Protein 3OX4 (pdb70)

Structure (mmCIF, N/CA/C/O backbone):
data_3OX4
#
_entry.id   3OX4
#
_cell.length_a   60.514
_cell.length_b   86.965
_cell.length_c   124.475
_cell.angle_alpha   90.00
_cell.angle_beta   94.83
_cell.angle_gamma   90.00
#
_symmetry.space_group_name_H-M   'P 1 21 1'
#
loop_
_entity.id
_entity.type
_entity.pdbx_description
1 polymer 'Alcohol dehydrogenase 2'
2 non-polymer NICOTINAMIDE-ADENINE-DINUCLEOTIDE
3 non-polymer 'FE (II) ION'
4 water water
#
loop_
_atom_site.group_PDB
_atom_site.id
_atom_site.type_symbol
_atom_site.label_atom_id
_atom_site.label_alt_id
_atom_site.label_comp_id
_atom_site.label_asym_id
_atom_site.label_entity_id
_atom_site.label_seq_id
_atom_site.pdbx_PDB_ins_code
_atom_site.Cartn_x
_atom_site.Cartn_y
_atom_site.Cartn_z
_atom_site.occupancy
_atom_site.B_iso_or_equiv
_atom_site.auth_seq_id
_atom_site.auth_comp_id
_atom_site.auth_asym_id
_atom_site.auth_atom_id
_atom_site.pdbx_PDB_model_num
ATOM 1 N N . ALA A 1 2 ? 35.910 -21.827 41.703 1.00 45.81 2 ALA A N 1
ATOM 2 C CA . ALA A 1 2 ? 36.245 -23.259 41.956 1.00 46.99 2 ALA A CA 1
ATOM 3 C C . ALA A 1 2 ? 35.212 -23.874 42.889 1.00 45.44 2 ALA A C 1
ATOM 4 O O . ALA A 1 2 ? 35.560 -24.509 43.883 1.00 45.04 2 ALA A O 1
ATOM 6 N N . SER A 1 3 ? 33.937 -23.694 42.552 1.00 43.05 3 SER A N 1
ATOM 7 C CA . SER A 1 3 ? 32.856 -24.209 43.376 1.00 36.85 3 SER A CA 1
ATOM 8 C C . SER A 1 3 ? 33.090 -23.665 44.773 1.00 33.06 3 SER A C 1
ATOM 9 O O . SER A 1 3 ? 33.514 -24.381 45.683 1.00 32.94 3 SER A O 1
ATOM 12 N N . SER A 1 4 ? 32.838 -22.378 44.927 1.00 23.85 4 SER A N 1
ATOM 13 C CA . SER A 1 4 ? 33.021 -21.722 46.208 1.00 19.84 4 SER A CA 1
ATOM 14 C C . SER A 1 4 ? 31.856 -20.765 46.401 1.00 17.47 4 SER A C 1
ATOM 15 O O . SER A 1 4 ? 31.059 -20.543 45.479 1.00 14.81 4 SER A O 1
ATOM 18 N N . THR A 1 5 ? 31.762 -20.199 47.600 1.00 16.74 5 THR A N 1
ATOM 19 C CA . THR A 1 5 ? 30.699 -19.261 47.916 1.00 14.56 5 THR A CA 1
ATOM 20 C C . THR A 1 5 ? 31.277 -18.123 48.742 1.00 14.25 5 THR A C 1
ATOM 21 O O . THR A 1 5 ? 32.017 -18.357 49.695 1.00 12.46 5 THR A O 1
ATOM 25 N N . PHE A 1 6 ? 30.947 -16.894 48.367 1.00 13.37 6 PHE A N 1
ATOM 26 C CA . PHE A 1 6 ? 31.422 -15.726 49.097 1.00 14.08 6 PHE A CA 1
ATOM 27 C C . PHE A 1 6 ? 30.244 -15.120 49.865 1.00 12.54 6 PHE A C 1
ATOM 28 O O . PHE A 1 6 ? 29.291 -14.614 49.266 1.00 11.27 6 PHE A O 1
ATOM 36 N N . TYR A 1 7 ? 30.324 -15.191 51.194 1.00 13.52 7 TYR A N 1
ATOM 37 C CA . TYR A 1 7 ? 29.295 -14.681 52.102 1.00 11.35 7 TYR A CA 1
ATOM 38 C C . TYR A 1 7 ? 29.736 -13.344 52.704 1.00 11.58 7 TYR A C 1
ATOM 39 O O . TYR A 1 7 ? 30.917 -13.156 52.990 1.00 7.97 7 TYR A O 1
ATOM 48 N N . ILE A 1 8 ? 28.791 -12.433 52.926 1.00 10.95 8 ILE A N 1
ATOM 49 C CA . ILE A 1 8 ? 29.121 -11.112 53.474 1.00 10.85 8 ILE A CA 1
ATOM 50 C C . ILE A 1 8 ? 27.812 -10.324 53.604 1.00 10.95 8 ILE A C 1
ATOM 51 O O . ILE A 1 8 ? 26.858 -10.604 52.881 1.00 10.84 8 ILE A O 1
ATOM 56 N N . PRO A 1 9 ? 27.737 -9.349 54.532 1.00 9.18 9 PRO A N 1
ATOM 57 C CA . PRO A 1 9 ? 26.493 -8.573 54.673 1.00 10.98 9 PRO A CA 1
ATOM 58 C C . PRO A 1 9 ? 26.211 -7.754 53.411 1.00 12.81 9 PRO A C 1
ATOM 59 O O . PRO A 1 9 ? 27.150 -7.343 52.719 1.00 11.02 9 PRO A O 1
ATOM 63 N N . PHE A 1 10 ? 24.924 -7.513 53.134 1.00 11.54 10 PHE A N 1
ATOM 64 C CA . PHE A 1 10 ? 24.485 -6.729 51.975 1.00 13.54 10 PHE A CA 1
ATOM 65 C C . PHE A 1 10 ? 24.998 -5.297 52.055 1.00 13.12 10 PHE A C 1
ATOM 66 O O . PHE A 1 10 ? 25.223 -4.660 51.034 1.00 12.20 10 PHE A O 1
ATOM 74 N N . VAL A 1 11 ? 25.120 -4.786 53.277 1.00 10.15 11 VAL A N 1
ATOM 75 C CA . VAL A 1 11 ? 25.554 -3.409 53.515 1.00 10.41 11 VAL A CA 1
ATOM 76 C C . VAL A 1 11 ? 26.574 -3.372 54.654 1.00 11.20 11 VAL A C 1
ATOM 77 O O . VAL A 1 11 ? 26.342 -3.921 55.726 1.00 12.64 11 VAL A O 1
ATOM 81 N N . ASN A 1 12 ? 27.703 -2.719 54.406 1.00 12.16 12 ASN A N 1
ATOM 82 C CA . ASN A 1 12 ? 28.774 -2.617 55.379 1.00 13.04 12 ASN A CA 1
ATOM 83 C C . ASN A 1 12 ? 29.248 -1.170 55.449 1.00 14.43 12 ASN A C 1
ATOM 84 O O . ASN A 1 12 ? 29.908 -0.680 54.530 1.00 11.64 12 ASN A O 1
ATOM 89 N N . GLU A 1 13 ? 28.882 -0.500 56.538 1.00 12.01 13 GLU A N 1
ATOM 90 C CA . GLU A 1 13 ? 29.233 0.894 56.770 1.00 14.86 13 GLU A CA 1
ATOM 91 C C . GLU A 1 13 ? 30.573 0.961 57.464 1.00 14.91 13 GLU A C 1
ATOM 92 O O . GLU A 1 13 ? 30.821 0.219 58.417 1.00 16.51 13 GLU A O 1
ATOM 98 N N . MET A 1 14 ? 31.434 1.860 56.999 1.00 16.87 14 MET A N 1
ATOM 99 C CA . MET A 1 14 ? 32.769 1.980 57.571 1.00 17.08 14 MET A CA 1
ATOM 100 C C . MET A 1 14 ? 33.299 3.402 57.619 1.00 18.20 14 MET A C 1
ATOM 101 O O . MET A 1 14 ? 32.858 4.275 56.871 1.00 16.63 14 MET A O 1
ATOM 106 N N . GLY A 1 15 ? 34.271 3.622 58.496 1.00 18.29 15 GLY A N 1
ATOM 107 C CA . GLY A 1 15 ? 34.873 4.937 58.593 1.00 20.25 15 GLY A CA 1
ATOM 108 C C . GLY A 1 15 ? 34.247 5.827 59.640 1.00 21.46 15 GLY A C 1
ATOM 109 O O . GLY A 1 15 ? 33.156 5.556 60.151 1.00 18.92 15 GLY A O 1
ATOM 110 N N . GLU A 1 16 ? 34.961 6.901 59.959 1.00 21.69 16 GLU A N 1
ATOM 111 C CA . GLU A 1 16 ? 34.515 7.865 60.945 1.00 25.51 16 GLU A CA 1
ATOM 112 C C . GLU A 1 16 ? 33.132 8.422 60.616 1.00 24.14 16 GLU A C 1
ATOM 113 O O . GLU A 1 16 ? 32.923 9.002 59.557 1.00 24.47 16 GLU A O 1
ATOM 119 N N . GLY A 1 17 ? 32.187 8.223 61.529 1.00 26.35 17 GLY A N 1
ATOM 120 C CA . GLY A 1 17 ? 30.837 8.721 61.327 1.00 27.25 17 GLY A CA 1
ATOM 121 C C . GLY A 1 17 ? 29.867 7.741 60.689 1.00 28.85 17 GLY A C 1
ATOM 122 O O . GLY A 1 17 ? 28.692 8.073 60.501 1.00 28.71 17 GLY A O 1
ATOM 123 N N . SER A 1 18 ? 30.336 6.535 60.365 1.00 28.54 18 SER A N 1
ATOM 124 C CA . SER A 1 18 ? 29.471 5.540 59.736 1.00 27.19 18 SER A CA 1
ATOM 125 C C . SER A 1 18 ? 28.357 5.052 60.665 1.00 27.29 18 SER A C 1
ATOM 126 O O . SER A 1 18 ? 27.299 4.619 60.201 1.00 26.34 18 SER A O 1
ATOM 129 N N . LEU A 1 19 ? 28.581 5.129 61.973 1.00 23.31 19 LEU A N 1
ATOM 130 C CA . LEU A 1 19 ? 27.560 4.695 62.924 1.00 23.46 19 LEU A CA 1
ATOM 131 C C . LEU A 1 19 ? 26.300 5.548 62.814 1.00 23.59 19 LEU A C 1
ATOM 132 O O . LEU A 1 19 ? 25.179 5.026 62.787 1.00 20.31 19 LEU A O 1
ATOM 137 N N . GLU A 1 20 ? 26.493 6.863 62.772 1.00 24.69 20 GLU A N 1
ATOM 138 C CA . GLU A 1 20 ? 25.377 7.797 62.663 1.00 27.02 20 GLU A CA 1
ATOM 139 C C . GLU A 1 20 ? 24.680 7.626 61.327 1.00 24.46 20 GLU A C 1
ATOM 140 O O . GLU A 1 20 ? 23.455 7.718 61.237 1.00 24.78 20 GLU A O 1
ATOM 146 N N . LYS A 1 21 ? 25.476 7.375 60.294 1.00 24.41 21 LYS A N 1
ATOM 147 C CA . LYS A 1 21 ? 24.968 7.179 58.945 1.00 21.64 21 LYS A CA 1
ATOM 148 C C . LYS A 1 21 ? 24.074 5.943 58.993 1.00 21.88 21 LYS A C 1
ATOM 149 O O . LYS A 1 21 ? 22.906 5.988 58.593 1.00 19.89 21 LYS A O 1
ATOM 155 N N . ALA A 1 22 ? 24.619 4.853 59.528 1.00 21.26 22 ALA A N 1
ATOM 156 C CA . ALA A 1 22 ? 23.888 3.595 59.653 1.00 20.48 22 ALA A CA 1
ATOM 157 C C . ALA A 1 22 ? 22.569 3.727 60.419 1.00 20.39 22 ALA A C 1
ATOM 158 O O . ALA A 1 22 ? 21.541 3.197 59.987 1.00 20.79 22 ALA A O 1
ATOM 160 N N . ILE A 1 23 ? 22.590 4.419 61.555 1.00 19.85 23 ILE A N 1
ATOM 161 C CA . ILE A 1 23 ? 21.374 4.597 62.355 1.00 20.72 23 ILE A CA 1
ATOM 162 C C . ILE A 1 23 ? 20.412 5.496 61.594 1.00 20.73 23 ILE A C 1
ATOM 163 O O . ILE A 1 23 ? 19.209 5.252 61.553 1.00 21.71 23 ILE A O 1
ATOM 168 N N . LYS A 1 24 ? 20.960 6.544 60.996 1.00 24.08 24 LYS A N 1
ATOM 169 C CA . LYS A 1 24 ? 20.169 7.487 60.222 1.00 28.15 24 LYS A CA 1
ATOM 170 C C . LYS A 1 24 ? 19.416 6.762 59.098 1.00 28.10 24 LYS A C 1
ATOM 171 O O . LYS A 1 24 ? 18.279 7.107 58.784 1.00 28.16 24 LYS A O 1
ATOM 177 N N . ASP A 1 25 ? 20.057 5.767 58.488 1.00 27.78 25 ASP A N 1
ATOM 178 C CA . ASP A 1 25 ? 19.429 5.010 57.408 1.00 27.41 25 ASP A CA 1
ATOM 179 C C . ASP A 1 25 ? 18.241 4.190 57.890 1.00 27.62 25 ASP A C 1
ATOM 180 O O . ASP A 1 25 ? 17.494 3.655 57.079 1.00 28.82 25 ASP A O 1
ATOM 185 N N . LEU A 1 26 ? 18.071 4.074 59.204 1.00 23.49 26 LEU A N 1
ATOM 186 C CA . LEU A 1 26 ? 16.952 3.303 59.747 1.00 26.72 26 LEU A CA 1
ATOM 187 C C . LEU A 1 26 ? 15.646 4.100 59.789 1.00 27.82 26 LEU A C 1
ATOM 188 O O . LEU A 1 26 ? 14.570 3.534 59.987 1.00 27.17 26 LEU A O 1
ATOM 193 N N . ASN A 1 27 ? 15.734 5.411 59.607 1.00 32.09 27 ASN A N 1
ATOM 194 C CA . ASN A 1 27 ? 14.532 6.229 59.645 1.00 37.36 27 ASN A CA 1
ATOM 195 C C . ASN A 1 27 ? 13.630 5.932 58.453 1.00 38.89 27 ASN A C 1
ATOM 196 O O . ASN A 1 27 ? 14.058 6.005 57.303 1.00 39.03 27 ASN A O 1
ATOM 201 N N . GLY A 1 28 ? 12.378 5.596 58.745 1.00 46.60 28 GLY A N 1
ATOM 202 C CA . GLY A 1 28 ? 11.426 5.276 57.697 1.00 49.49 28 GLY A CA 1
ATOM 203 C C . GLY A 1 28 ? 11.404 3.783 57.419 1.00 50.68 28 GLY A C 1
ATOM 204 O O . GLY A 1 28 ? 10.546 3.291 56.687 1.00 50.45 28 GLY A O 1
ATOM 205 N N . SER A 1 29 ? 12.351 3.065 58.018 1.00 53.19 29 SER A N 1
ATOM 206 C CA . SER A 1 29 ? 12.476 1.618 57.847 1.00 54.09 29 SER A CA 1
ATOM 207 C C . SER A 1 29 ? 11.285 0.845 58.406 1.00 54.46 29 SER A C 1
ATOM 208 O O . SER A 1 29 ? 10.993 -0.266 57.964 1.00 54.77 29 SER A O 1
ATOM 211 N N . GLY A 1 30 ? 10.610 1.422 59.391 1.00 53.42 30 GLY A N 1
ATOM 212 C CA . GLY A 1 30 ? 9.468 0.746 59.974 1.00 54.60 30 GLY A CA 1
ATOM 213 C C . GLY A 1 30 ? 9.788 0.042 61.279 1.00 55.37 30 GLY A C 1
ATOM 214 O O . GLY A 1 30 ? 8.961 -0.705 61.801 1.00 56.59 30 GLY A O 1
ATOM 215 N N . PHE A 1 31 ? 10.987 0.267 61.807 1.00 51.76 31 PHE A N 1
ATOM 216 C CA . PHE A 1 31 ? 11.382 -0.347 63.070 1.00 51.25 31 PHE A CA 1
ATOM 217 C C . PHE A 1 31 ? 10.992 0.573 64.218 1.00 51.46 31 PHE A C 1
ATOM 218 O O . PHE A 1 31 ? 11.203 1.783 64.149 1.00 51.92 31 PHE A O 1
ATOM 226 N N . LYS A 1 32 ? 10.426 -0.010 65.272 1.00 57.85 32 LYS A N 1
ATOM 227 C CA . LYS A 1 32 ? 9.989 0.752 66.438 1.00 57.31 32 LYS A CA 1
ATOM 228 C C . LYS A 1 32 ? 10.679 0.339 67.735 1.00 54.61 32 LYS A C 1
ATOM 229 O O . LYS A 1 32 ? 10.880 1.168 68.624 1.00 55.45 32 LYS A O 1
ATOM 235 N N . ASN A 1 33 ? 11.040 -0.935 67.849 1.00 42.68 33 ASN A N 1
ATOM 236 C CA . ASN A 1 33 ? 11.683 -1.421 69.066 1.00 39.98 33 ASN A CA 1
ATOM 237 C C . ASN A 1 33 ? 12.943 -2.250 68.826 1.00 37.30 33 ASN A C 1
ATOM 238 O O . ASN A 1 33 ? 12.879 -3.394 68.376 1.00 34.89 33 ASN A O 1
ATOM 243 N N . ALA A 1 34 ? 14.087 -1.663 69.154 1.00 36.10 34 ALA A N 1
ATOM 244 C CA . ALA A 1 34 ? 15.368 -2.326 68.976 1.00 34.51 34 ALA A CA 1
ATOM 245 C C . ALA A 1 34 ? 15.869 -3.006 70.242 1.00 33.09 34 ALA A C 1
ATOM 246 O O . ALA A 1 34 ? 15.660 -2.512 71.352 1.00 31.69 34 ALA A O 1
ATOM 248 N N . LEU A 1 35 ? 16.522 -4.150 70.062 1.00 31.01 35 LEU A N 1
ATOM 249 C CA . LEU A 1 35 ? 17.121 -4.875 71.173 1.00 28.82 35 LEU A CA 1
ATOM 250 C C . LEU A 1 35 ? 18.633 -4.689 71.040 1.00 28.17 35 LEU A C 1
ATOM 251 O O . LEU A 1 35 ? 19.257 -5.220 70.115 1.00 25.67 35 LEU A O 1
ATOM 256 N N . ILE A 1 36 ? 19.210 -3.912 71.950 1.00 26.73 36 ILE A N 1
ATOM 257 C CA . ILE A 1 36 ? 20.640 -3.668 71.945 1.00 25.87 36 ILE A CA 1
ATOM 258 C C . ILE A 1 36 ? 21.341 -4.729 72.783 1.00 27.26 36 ILE A C 1
ATOM 259 O O . ILE A 1 36 ? 21.265 -4.708 74.010 1.00 26.34 36 ILE A O 1
ATOM 264 N N . VAL A 1 37 ? 22.014 -5.658 72.110 1.00 24.72 37 VAL A N 1
ATOM 265 C CA . VAL A 1 37 ? 22.748 -6.721 72.782 1.00 25.96 37 VAL A CA 1
ATOM 266 C C . VAL A 1 37 ? 24.212 -6.322 72.878 1.00 27.11 37 VAL A C 1
ATOM 267 O O . VAL A 1 37 ? 24.877 -6.130 71.862 1.00 26.75 37 VAL A O 1
ATOM 271 N N . SER A 1 38 ? 24.707 -6.181 74.103 1.00 20.39 38 SER A N 1
ATOM 272 C CA . SER A 1 38 ? 26.099 -5.813 74.320 1.00 22.96 38 SER A CA 1
ATOM 273 C C . SER A 1 38 ? 26.601 -6.429 75.617 1.00 25.49 38 SER A C 1
ATOM 274 O O . SER A 1 38 ? 26.030 -7.399 76.119 1.00 24.98 38 SER A O 1
ATOM 277 N N . ASP A 1 39 ? 27.672 -5.860 76.155 1.00 32.67 39 ASP A N 1
ATOM 278 C CA . ASP A 1 39 ? 28.256 -6.352 77.394 1.00 36.94 39 ASP A CA 1
ATOM 279 C C . ASP A 1 39 ? 28.211 -5.284 78.478 1.00 38.88 39 ASP A C 1
ATOM 280 O O . ASP A 1 39 ? 27.770 -4.158 78.241 1.00 37.57 39 ASP A O 1
ATOM 285 N N . ALA A 1 40 ? 28.683 -5.651 79.665 1.00 51.15 40 ALA A N 1
ATOM 286 C CA . ALA A 1 40 ? 28.703 -4.750 80.810 1.00 53.30 40 ALA A CA 1
ATOM 287 C C . ALA A 1 40 ? 29.478 -3.467 80.539 1.00 54.24 40 ALA A C 1
ATOM 288 O O . ALA A 1 40 ? 28.969 -2.374 80.772 1.00 54.88 40 ALA A O 1
ATOM 290 N N . PHE A 1 41 ? 30.706 -3.601 80.047 1.00 49.71 41 PHE A N 1
ATOM 291 C CA . PHE A 1 41 ? 31.549 -2.441 79.765 1.00 51.76 41 PHE A CA 1
ATOM 292 C C . PHE A 1 41 ? 30.912 -1.445 78.796 1.00 50.89 41 PHE A C 1
ATOM 293 O O . PHE A 1 41 ? 30.843 -0.249 79.085 1.00 50.35 41 PHE A O 1
ATOM 301 N N . MET A 1 42 ? 30.461 -1.934 77.645 1.00 47.11 42 MET A N 1
ATOM 302 C CA . MET A 1 42 ? 29.840 -1.071 76.643 1.00 46.12 42 MET A CA 1
ATOM 303 C C . MET A 1 42 ? 28.712 -0.227 77.224 1.00 44.57 42 MET A C 1
ATOM 304 O O . MET A 1 42 ? 28.587 0.958 76.911 1.00 42.92 42 MET A O 1
ATOM 309 N N . ASN A 1 43 ? 27.897 -0.838 78.075 1.00 42.93 43 ASN A N 1
ATOM 310 C CA . ASN A 1 43 ? 26.781 -0.130 78.682 1.00 42.44 43 ASN A CA 1
ATOM 311 C C . ASN A 1 43 ? 27.263 0.830 79.766 1.00 42.83 43 ASN A C 1
ATOM 312 O O . ASN A 1 43 ? 26.703 1.909 79.949 1.00 42.47 43 ASN A O 1
ATOM 317 N N . LYS A 1 44 ? 28.318 0.431 80.467 1.00 48.59 44 LYS A N 1
ATOM 318 C CA . LYS A 1 44 ? 28.898 1.230 81.539 1.00 49.06 44 LYS A CA 1
ATOM 319 C C . LYS A 1 44 ? 29.537 2.517 81.022 1.00 47.73 44 LYS A C 1
ATOM 320 O O . LYS A 1 44 ? 29.284 3.597 81.547 1.00 47.68 44 LYS A O 1
ATOM 326 N N . SER A 1 45 ? 30.367 2.397 79.991 1.00 46.39 45 SER A N 1
ATOM 327 C CA . SER A 1 45 ? 31.051 3.552 79.423 1.00 45.17 45 SER A CA 1
ATOM 328 C C . SER A 1 45 ? 30.139 4.472 78.609 1.00 44.16 45 SER A C 1
ATOM 329 O O . SER A 1 45 ? 30.601 5.469 78.057 1.00 44.29 45 SER A O 1
ATOM 332 N N . GLY A 1 46 ? 28.854 4.130 78.525 1.00 41.13 46 GLY A N 1
ATOM 333 C CA . GLY A 1 46 ? 27.905 4.962 77.799 1.00 37.96 46 GLY A CA 1
ATOM 334 C C . GLY A 1 46 ? 27.749 4.758 76.300 1.00 36.28 46 GLY A C 1
ATOM 335 O O . GLY A 1 46 ? 27.010 5.501 75.649 1.00 34.72 46 GLY A O 1
ATOM 336 N N . VAL A 1 47 ? 28.430 3.766 75.738 1.00 35.56 47 VAL A N 1
ATOM 337 C CA . VAL A 1 47 ? 28.326 3.510 74.304 1.00 32.91 47 VAL A CA 1
ATOM 338 C C . VAL A 1 47 ? 26.904 3.102 73.943 1.00 32.04 47 VAL A C 1
ATOM 339 O O . VAL A 1 47 ? 26.392 3.464 72.884 1.00 32.03 47 VAL A O 1
ATOM 343 N N . VAL A 1 48 ? 26.267 2.346 74.828 1.00 33.15 48 VAL A N 1
ATOM 344 C CA . VAL A 1 48 ? 24.898 1.908 74.598 1.00 34.11 48 VAL A CA 1
ATOM 345 C C . VAL A 1 48 ? 23.974 3.122 74.555 1.00 36.51 48 VAL A C 1
ATOM 346 O O . VAL A 1 48 ? 23.145 3.245 73.653 1.00 36.87 48 VAL A O 1
ATOM 350 N N . LYS A 1 49 ? 24.125 4.018 75.530 1.00 40.20 49 LYS A N 1
ATOM 351 C CA . LYS A 1 49 ? 23.304 5.225 75.598 1.00 42.15 49 LYS A CA 1
ATOM 352 C C . LYS A 1 49 ? 23.400 5.960 74.273 1.00 39.98 49 LYS A C 1
ATOM 353 O O . LYS A 1 49 ? 22.391 6.331 73.676 1.00 40.46 49 LYS A O 1
ATOM 359 N N . GLN A 1 50 ? 24.635 6.170 73.835 1.00 32.20 50 GLN A N 1
ATOM 360 C CA . GLN A 1 50 ? 24.925 6.860 72.588 1.00 32.23 50 GLN A CA 1
ATOM 361 C C . GLN A 1 50 ? 24.048 6.312 71.461 1.00 31.43 50 GLN A C 1
ATOM 362 O O . GLN A 1 50 ? 23.378 7.066 70.757 1.00 31.38 50 GLN A O 1
ATOM 368 N N . VAL A 1 51 ? 24.057 4.991 71.309 1.00 33.55 51 VAL A N 1
ATOM 369 C CA . VAL A 1 51 ? 23.270 4.317 70.281 1.00 32.17 51 VAL A CA 1
ATOM 370 C C . VAL A 1 51 ? 21.775 4.526 70.495 1.00 32.60 51 VAL A C 1
ATOM 371 O O . VAL A 1 51 ? 21.042 4.854 69.557 1.00 29.51 51 VAL A O 1
ATOM 375 N N . ALA A 1 52 ? 21.328 4.326 71.733 1.00 30.33 52 ALA A N 1
ATOM 376 C CA . ALA A 1 52 ? 19.918 4.480 72.074 1.00 30.69 52 ALA A CA 1
ATOM 377 C C . ALA A 1 52 ? 19.401 5.871 71.722 1.00 30.73 52 ALA A C 1
ATOM 378 O O . ALA A 1 52 ? 18.271 6.019 71.252 1.00 28.66 52 ALA A O 1
ATOM 380 N N . ASP A 1 53 ? 20.226 6.888 71.947 1.00 40.32 53 ASP A N 1
ATOM 381 C CA . ASP A 1 53 ? 19.816 8.259 71.650 1.00 42.35 53 ASP A CA 1
ATOM 382 C C . ASP A 1 53 ? 19.738 8.508 70.147 1.00 41.90 53 ASP A C 1
ATOM 383 O O . ASP A 1 53 ? 18.761 9.088 69.656 1.00 40.91 53 ASP A O 1
ATOM 388 N N . LEU A 1 54 ? 20.766 8.078 69.418 1.00 32.43 54 LEU A N 1
ATOM 389 C CA . LEU A 1 54 ? 20.771 8.254 67.972 1.00 31.99 54 LEU A CA 1
ATOM 390 C C . LEU A 1 54 ? 19.528 7.572 67.428 1.00 31.00 54 LEU A C 1
ATOM 391 O O . LEU A 1 54 ? 18.892 8.061 66.497 1.00 31.55 54 LEU A O 1
ATOM 396 N N . LEU A 1 55 ? 19.183 6.445 68.038 1.00 27.43 55 LEU A N 1
ATOM 397 C CA . LEU A 1 55 ? 18.020 5.666 67.642 1.00 28.58 55 LEU A CA 1
ATOM 398 C C . LEU A 1 55 ? 16.731 6.443 67.935 1.00 31.13 55 LEU A C 1
ATOM 399 O O . LEU A 1 55 ? 15.807 6.475 67.118 1.00 28.90 55 LEU A O 1
ATOM 404 N N . LYS A 1 56 ? 16.679 7.072 69.106 1.00 40.11 56 LYS A N 1
ATOM 405 C CA . LYS A 1 56 ? 15.510 7.845 69.508 1.00 41.51 56 LYS A CA 1
ATOM 406 C C . LYS A 1 56 ? 15.294 8.980 68.511 1.00 40.11 56 LYS A C 1
ATOM 407 O O . LYS A 1 56 ? 14.170 9.244 68.089 1.00 40.39 56 LYS A O 1
ATOM 413 N N . ALA A 1 57 ? 16.380 9.645 68.132 1.00 35.50 57 ALA A N 1
ATOM 414 C CA . ALA A 1 57 ? 16.298 10.743 67.178 1.00 36.12 57 ALA A CA 1
ATOM 415 C C . ALA A 1 57 ? 15.740 10.260 65.841 1.00 36.23 57 ALA A C 1
ATOM 416 O O . ALA A 1 57 ? 15.462 11.065 64.955 1.00 37.70 57 ALA A O 1
ATOM 418 N N . GLN A 1 58 ? 15.581 8.945 65.697 1.00 38.56 58 GLN A N 1
ATOM 419 C CA . GLN A 1 58 ? 15.042 8.365 64.467 1.00 38.08 58 GLN A CA 1
ATOM 420 C C . GLN A 1 58 ? 13.678 7.730 64.722 1.00 38.06 58 GLN A C 1
ATOM 421 O O . GLN A 1 58 ? 13.174 6.958 63.902 1.00 36.95 58 GLN A O 1
ATOM 427 N N . GLY A 1 59 ? 13.089 8.064 65.868 1.00 37.80 59 GLY A N 1
ATOM 428 C CA . GLY A 1 59 ? 11.783 7.534 66.221 1.00 36.60 59 GLY A CA 1
ATOM 429 C C . GLY A 1 59 ? 11.791 6.052 66.539 1.00 35.89 59 GLY A C 1
ATOM 430 O O . GLY A 1 59 ? 10.772 5.375 66.410 1.00 35.36 59 GLY A O 1
ATOM 431 N N . ILE A 1 60 ? 12.944 5.544 66.955 1.00 32.58 60 ILE A N 1
ATOM 432 C CA . ILE A 1 60 ? 13.075 4.134 67.294 1.00 32.27 60 ILE A CA 1
ATOM 433 C C . ILE A 1 60 ? 13.465 3.993 68.762 1.00 32.23 60 ILE A C 1
ATOM 434 O O . ILE A 1 60 ? 14.433 4.599 69.216 1.00 32.19 60 ILE A O 1
ATOM 439 N N . ASN A 1 61 ? 12.693 3.211 69.508 1.00 36.74 61 ASN A N 1
ATOM 440 C CA . ASN A 1 61 ? 12.986 2.984 70.918 1.00 39.23 61 ASN A CA 1
ATOM 441 C C . ASN A 1 61 ? 13.846 1.736 71.049 1.00 38.36 61 ASN A C 1
ATOM 442 O O . ASN A 1 61 ? 13.938 0.943 70.113 1.00 38.44 61 ASN A O 1
ATOM 447 N N . SER A 1 62 ? 14.477 1.554 72.204 1.00 38.39 62 SER A N 1
ATOM 448 C CA . SER A 1 62 ? 15.328 0.385 72.396 1.00 38.23 62 SER A CA 1
ATOM 449 C C . SER A 1 62 ? 15.301 -0.205 73.800 1.00 38.46 62 SER A C 1
ATOM 450 O O . SER A 1 62 ? 14.988 0.478 74.776 1.00 38.46 62 SER A O 1
ATOM 453 N N . ALA A 1 63 ? 15.634 -1.491 73.872 1.00 38.37 63 ALA A N 1
ATOM 454 C CA . ALA A 1 63 ? 15.711 -2.236 75.122 1.00 39.51 63 ALA A CA 1
ATOM 455 C C . ALA A 1 63 ? 17.147 -2.753 75.157 1.00 40.02 63 ALA A C 1
ATOM 456 O O . ALA A 1 63 ? 17.695 -3.120 74.120 1.00 39.30 63 ALA A O 1
ATOM 458 N N . VAL A 1 64 ? 17.755 -2.789 76.337 1.00 37.65 64 VAL A N 1
ATOM 459 C CA . VAL A 1 64 ? 19.139 -3.229 76.449 1.00 37.21 64 VAL A CA 1
ATOM 460 C C . VAL A 1 64 ? 19.396 -4.515 77.233 1.00 37.04 64 VAL A C 1
ATOM 461 O O . VAL A 1 64 ? 18.804 -4.750 78.286 1.00 36.11 64 VAL A O 1
ATOM 465 N N . TYR A 1 65 ? 20.287 -5.343 76.693 1.00 35.34 65 TYR A N 1
ATOM 466 C CA . TYR A 1 65 ? 20.712 -6.581 77.338 1.00 34.41 65 TYR A CA 1
ATOM 467 C C . TYR A 1 65 ? 22.234 -6.551 77.334 1.00 34.63 65 TYR A C 1
ATOM 468 O O . TYR A 1 65 ? 22.863 -6.765 76.301 1.00 32.26 65 TYR A O 1
ATOM 477 N N . ASP A 1 66 ? 22.815 -6.276 78.494 1.00 33.82 66 ASP A N 1
ATOM 478 C CA . ASP A 1 66 ? 24.260 -6.188 78.633 1.00 35.65 66 ASP A CA 1
ATOM 479 C C . ASP A 1 66 ? 24.833 -7.360 79.430 1.00 36.56 66 ASP A C 1
ATOM 480 O O . ASP A 1 66 ? 25.890 -7.239 80.053 1.00 37.07 66 ASP A O 1
ATOM 485 N N . GLY A 1 67 ? 24.141 -8.493 79.404 1.00 40.28 67 GLY A N 1
ATOM 486 C CA . GLY A 1 67 ? 24.606 -9.651 80.149 1.00 43.24 67 GLY A CA 1
ATOM 487 C C . GLY A 1 67 ? 25.538 -10.589 79.403 1.00 45.42 67 GLY A C 1
ATOM 488 O O . GLY A 1 67 ? 25.760 -11.718 79.844 1.00 44.32 67 GLY A O 1
ATOM 489 N N . VAL A 1 68 ? 26.089 -10.129 78.282 1.00 49.05 68 VAL A N 1
ATOM 490 C CA . VAL A 1 68 ? 27.000 -10.950 77.483 1.00 51.06 68 VAL A CA 1
ATOM 491 C C . VAL A 1 68 ? 28.404 -10.996 78.081 1.00 52.52 68 VAL A C 1
ATOM 492 O O . VAL A 1 68 ? 29.004 -9.961 78.374 1.00 52.61 68 VAL A O 1
ATOM 496 N N . MET A 1 69 ? 28.918 -12.207 78.260 1.00 52.84 69 MET A N 1
ATOM 497 C CA . MET A 1 69 ? 30.254 -12.409 78.804 1.00 56.00 69 MET A CA 1
ATOM 498 C C . MET A 1 69 ? 31.163 -12.873 77.676 1.00 56.94 69 MET A C 1
ATOM 499 O O . MET A 1 69 ? 30.691 -13.413 76.676 1.00 56.99 69 MET A O 1
ATOM 504 N N . PRO A 1 70 ? 32.481 -12.659 77.810 1.00 57.08 70 PRO A N 1
ATOM 505 C CA . PRO A 1 70 ? 33.377 -13.104 76.740 1.00 57.66 70 PRO A CA 1
ATOM 506 C C . PRO A 1 70 ? 33.069 -14.569 76.467 1.00 58.45 70 PRO A C 1
ATOM 507 O O . PRO A 1 70 ? 32.741 -15.312 77.392 1.00 58.37 70 PRO A O 1
ATOM 511 N N . ASN A 1 71 ? 33.154 -14.986 75.210 1.00 64.07 71 ASN A N 1
ATOM 512 C CA . ASN A 1 71 ? 32.854 -16.374 74.876 1.00 65.38 71 ASN A CA 1
ATOM 513 C C . ASN A 1 71 ? 31.403 -16.609 75.310 1.00 64.61 71 ASN A C 1
ATOM 514 O O . ASN A 1 71 ? 31.147 -17.240 76.336 1.00 65.23 71 ASN A O 1
ATOM 519 N N . PRO A 1 72 ? 30.437 -16.102 74.526 1.00 62.50 72 PRO A N 1
ATOM 520 C CA . PRO A 1 72 ? 28.998 -16.227 74.798 1.00 61.17 72 PRO A CA 1
ATOM 521 C C . PRO A 1 72 ? 28.512 -17.613 75.225 1.00 59.84 72 PRO A C 1
ATOM 522 O O . PRO A 1 72 ? 29.168 -18.623 74.964 1.00 60.31 72 PRO A O 1
ATOM 526 N N . THR A 1 73 ? 27.355 -17.646 75.884 1.00 53.19 73 THR A N 1
ATOM 527 C CA . THR A 1 73 ? 26.764 -18.896 76.359 1.00 51.40 73 THR A CA 1
ATOM 528 C C . THR A 1 73 ? 25.276 -18.992 76.024 1.00 49.44 73 THR A C 1
ATOM 529 O O . THR A 1 73 ? 24.620 -17.984 75.756 1.00 48.46 73 THR A O 1
ATOM 533 N N . VAL A 1 74 ? 24.750 -20.213 76.047 1.00 42.16 74 VAL A N 1
ATOM 534 C CA . VAL A 1 74 ? 23.344 -20.450 75.743 1.00 41.20 74 VAL A CA 1
ATOM 535 C C . VAL A 1 74 ? 22.425 -19.737 76.728 1.00 41.09 74 VAL A C 1
ATOM 536 O O . VAL A 1 74 ? 21.304 -19.358 76.380 1.00 39.34 74 VAL A O 1
ATOM 540 N N . THR A 1 75 ? 22.898 -19.555 77.957 1.00 49.48 75 THR A N 1
ATOM 541 C CA . THR A 1 75 ? 22.093 -18.874 78.963 1.00 51.03 75 THR A CA 1
ATOM 542 C C . THR A 1 75 ? 21.968 -17.402 78.586 1.00 50.15 75 THR A C 1
ATOM 543 O O . THR A 1 75 ? 20.925 -16.782 78.802 1.00 49.67 75 THR A O 1
ATOM 547 N N . ALA A 1 76 ? 23.034 -16.852 78.011 1.00 47.55 76 ALA A N 1
ATOM 548 C CA . ALA A 1 76 ? 23.029 -15.460 77.580 1.00 46.24 76 ALA A CA 1
ATOM 549 C C . ALA A 1 76 ? 21.955 -15.276 76.511 1.00 45.64 76 ALA A C 1
ATOM 550 O O . ALA A 1 76 ? 21.156 -14.344 76.573 1.00 45.95 76 ALA A O 1
ATOM 552 N N . VAL A 1 77 ? 21.936 -16.181 75.537 1.00 43.14 77 VAL A N 1
ATOM 553 C CA . VAL A 1 77 ? 20.964 -16.122 74.450 1.00 42.66 77 VAL A CA 1
ATOM 554 C C . VAL A 1 77 ? 19.521 -16.125 74.958 1.00 43.47 77 VAL A C 1
ATOM 555 O O . VAL A 1 77 ? 18.749 -15.216 74.650 1.00 42.97 77 VAL A O 1
ATOM 559 N N . LEU A 1 78 ? 19.161 -17.148 75.733 1.00 45.41 78 LEU A N 1
ATOM 560 C CA . LEU A 1 78 ? 17.811 -17.268 76.284 1.00 44.86 78 LEU A CA 1
ATOM 561 C C . LEU A 1 78 ? 17.476 -15.994 77.048 1.00 43.61 78 LEU A C 1
ATOM 562 O O . LEU A 1 78 ? 16.355 -15.490 76.992 1.00 42.63 78 LEU A O 1
ATOM 567 N N . GLU A 1 79 ? 18.477 -15.484 77.754 1.00 40.68 79 GLU A N 1
ATOM 568 C CA . GLU A 1 79 ? 18.358 -14.263 78.536 1.00 40.78 79 GLU A CA 1
ATOM 569 C C . GLU A 1 79 ? 17.935 -13.116 77.617 1.00 40.39 79 GLU A C 1
ATOM 570 O O . GLU A 1 79 ? 17.062 -12.319 77.959 1.00 39.32 79 GLU A O 1
ATOM 576 N N . GLY A 1 80 ? 18.562 -13.046 76.445 1.00 38.65 80 GLY A N 1
ATOM 577 C CA . GLY A 1 80 ? 18.242 -12.005 75.485 1.00 37.92 80 GLY A CA 1
ATOM 578 C C . GLY A 1 80 ? 16.889 -12.212 74.828 1.00 37.31 80 GLY A C 1
ATOM 579 O O . GLY A 1 80 ? 16.169 -11.246 74.568 1.00 36.28 80 GLY A O 1
ATOM 580 N N . LEU A 1 81 ? 16.546 -13.467 74.546 1.00 33.45 81 LEU A N 1
ATOM 581 C CA . LEU A 1 81 ? 15.261 -13.783 73.928 1.00 34.22 81 LEU A CA 1
ATOM 582 C C . LEU A 1 81 ? 14.120 -13.330 74.829 1.00 34.70 81 LEU A C 1
ATOM 583 O O . LEU A 1 81 ? 13.084 -12.864 74.349 1.00 32.55 81 LEU A O 1
ATOM 588 N N . LYS A 1 82 ? 14.319 -13.474 76.137 1.00 42.95 82 LYS A N 1
ATOM 589 C CA . LYS A 1 82 ? 13.312 -13.074 77.113 1.00 43.99 82 LYS A CA 1
ATOM 590 C C . LYS A 1 82 ? 13.134 -11.560 77.029 1.00 43.42 82 LYS A C 1
ATOM 591 O O . LYS A 1 82 ? 12.023 -11.067 76.828 1.00 43.01 82 LYS A O 1
ATOM 597 N N . ILE A 1 83 ? 14.233 -10.824 77.173 1.00 43.50 83 ILE A N 1
ATOM 598 C CA . ILE A 1 83 ? 14.179 -9.369 77.092 1.00 43.57 83 ILE A CA 1
ATOM 599 C C . ILE A 1 83 ? 13.561 -8.948 75.764 1.00 44.43 83 ILE A C 1
ATOM 600 O O . ILE A 1 83 ? 12.820 -7.968 75.698 1.00 44.60 83 ILE A O 1
ATOM 605 N N . LEU A 1 84 ? 13.870 -9.692 74.706 1.00 38.44 84 LEU A N 1
ATOM 606 C CA . LEU A 1 84 ? 13.337 -9.394 73.382 1.00 38.97 84 LEU A CA 1
ATOM 607 C C . LEU A 1 84 ? 11.815 -9.508 73.384 1.00 39.08 84 LEU A C 1
ATOM 608 O O . LEU A 1 84 ? 11.119 -8.632 72.875 1.00 38.35 84 LEU A O 1
ATOM 613 N N . LYS A 1 85 ? 11.305 -10.589 73.962 1.00 43.46 85 LYS A N 1
ATOM 614 C CA . LYS A 1 85 ? 9.865 -10.811 74.023 1.00 45.93 85 LYS A CA 1
ATOM 615 C C . LYS A 1 85 ? 9.120 -9.747 74.830 1.00 45.26 85 LYS A C 1
ATOM 616 O O . LYS A 1 85 ? 8.124 -9.195 74.362 1.00 44.55 85 LYS A O 1
ATOM 622 N N . ASP A 1 86 ? 9.609 -9.456 76.033 1.00 53.14 86 ASP A N 1
ATOM 623 C CA . ASP A 1 86 ? 8.968 -8.472 76.907 1.00 53.78 86 ASP A CA 1
ATOM 624 C C . ASP A 1 86 ? 8.894 -7.058 76.325 1.00 53.05 86 ASP A C 1
ATOM 625 O O . ASP A 1 86 ? 8.115 -6.229 76.796 1.00 52.70 86 ASP A O 1
ATOM 630 N N . ASN A 1 87 ? 9.702 -6.786 75.305 1.00 45.91 87 ASN A N 1
ATOM 631 C CA . ASN A 1 87 ? 9.716 -5.472 74.669 1.00 43.42 87 ASN A CA 1
ATOM 632 C C . ASN A 1 87 ? 9.193 -5.566 73.239 1.00 42.11 87 ASN A C 1
ATOM 633 O O . ASN A 1 87 ? 9.097 -4.563 72.532 1.00 41.96 87 ASN A O 1
ATOM 638 N N . ASN A 1 88 ? 8.851 -6.782 72.826 1.00 39.27 88 ASN A N 1
ATOM 639 C CA . ASN A 1 88 ? 8.350 -7.037 71.481 1.00 38.37 88 ASN A CA 1
ATOM 640 C C . ASN A 1 88 ? 9.249 -6.349 70.449 1.00 36.15 88 ASN A C 1
ATOM 641 O O . ASN A 1 88 ? 8.783 -5.613 69.580 1.00 34.68 88 ASN A O 1
ATOM 646 N N . SER A 1 89 ? 10.547 -6.602 70.555 1.00 31.86 89 SER A N 1
ATOM 647 C CA . SER A 1 89 ? 11.519 -6.009 69.647 1.00 28.83 89 SER A CA 1
ATOM 648 C C . SER A 1 89 ? 11.316 -6.484 68.208 1.00 27.15 89 SER A C 1
ATOM 649 O O . SER A 1 89 ? 10.978 -7.646 67.968 1.00 25.97 89 SER A O 1
ATOM 652 N N . ASP A 1 90 ? 11.517 -5.576 67.254 1.00 28.80 90 ASP A N 1
ATOM 653 C CA . ASP A 1 90 ? 11.370 -5.913 65.847 1.00 28.06 90 ASP A CA 1
ATOM 654 C C . ASP A 1 90 ? 12.716 -6.002 65.112 1.00 28.01 90 ASP A C 1
ATOM 655 O O . ASP A 1 90 ? 12.761 -6.241 63.906 1.00 25.61 90 ASP A O 1
ATOM 660 N N . PHE A 1 91 ? 13.810 -5.798 65.843 1.00 35.28 91 PHE A N 1
ATOM 661 C CA . PHE A 1 91 ? 15.147 -5.935 65.271 1.00 34.27 91 PHE A CA 1
ATOM 662 C C . PHE A 1 91 ? 16.233 -5.867 66.339 1.00 32.57 91 PHE A C 1
ATOM 663 O O . PHE A 1 91 ? 16.029 -5.312 67.420 1.00 33.52 91 PHE A O 1
ATOM 671 N N . VAL A 1 92 ? 17.382 -6.460 66.035 1.00 25.09 92 VAL A N 1
ATOM 672 C CA . VAL A 1 92 ? 18.489 -6.520 66.977 1.00 22.41 92 VAL A CA 1
ATOM 673 C C . VAL A 1 92 ? 19.713 -5.729 66.547 1.00 22.76 92 VAL A C 1
ATOM 674 O O . VAL A 1 92 ? 20.020 -5.630 65.357 1.00 23.88 92 VAL A O 1
ATOM 678 N N . ILE A 1 93 ? 20.412 -5.176 67.534 1.00 23.18 93 ILE A N 1
ATOM 679 C CA . ILE A 1 93 ? 21.628 -4.413 67.308 1.00 24.20 93 ILE A CA 1
ATOM 680 C C . ILE A 1 93 ? 22.704 -4.911 68.267 1.00 27.11 93 ILE A C 1
ATOM 681 O O . ILE A 1 93 ? 22.580 -4.722 69.483 1.00 27.47 93 ILE A O 1
ATOM 686 N N . SER A 1 94 ? 23.740 -5.565 67.740 1.00 19.08 94 SER A N 1
ATOM 687 C CA . SER A 1 94 ? 24.829 -6.029 68.596 1.00 19.65 94 SER A CA 1
ATOM 688 C C . SER A 1 94 ? 25.837 -4.888 68.681 1.00 19.81 94 SER A C 1
ATOM 689 O O . SER A 1 94 ? 26.023 -4.134 67.721 1.00 18.17 94 SER A O 1
ATOM 692 N N . LEU A 1 95 ? 26.478 -4.746 69.833 1.00 25.18 95 LEU A N 1
ATOM 693 C CA . LEU A 1 95 ? 27.431 -3.659 70.033 1.00 27.11 95 LEU A CA 1
ATOM 694 C C . LEU A 1 95 ? 28.652 -4.095 70.834 1.00 28.66 95 LEU A C 1
ATOM 695 O O . LEU A 1 95 ? 28.528 -4.530 71.981 1.00 29.88 95 LEU A O 1
ATOM 700 N N . GLY A 1 96 ? 29.831 -3.973 70.229 1.00 32.38 96 GLY A N 1
ATOM 701 C CA . GLY A 1 96 ? 31.056 -4.352 70.911 1.00 31.44 96 GLY A CA 1
ATOM 702 C C . GLY A 1 96 ? 31.976 -5.226 70.081 1.00 31.40 96 GLY A C 1
ATOM 703 O O . GLY A 1 96 ? 32.108 -5.030 68.872 1.00 30.45 96 GLY A O 1
ATOM 704 N N . GLY A 1 97 ? 32.622 -6.184 70.740 1.00 26.45 97 GLY A N 1
ATOM 705 C CA . GLY A 1 97 ? 33.530 -7.088 70.064 1.00 26.65 97 GLY A CA 1
ATOM 706 C C . GLY A 1 97 ? 32.803 -8.339 69.617 1.00 28.71 97 GLY A C 1
ATOM 707 O O . GLY A 1 97 ? 31.576 -8.346 69.511 1.00 28.91 97 GLY A O 1
ATOM 708 N N . GLY A 1 98 ? 33.552 -9.408 69.379 1.00 28.37 98 GLY A N 1
ATOM 709 C CA . GLY A 1 98 ? 32.948 -10.651 68.929 1.00 28.05 98 GLY A CA 1
ATOM 710 C C . GLY A 1 98 ? 31.838 -11.281 69.757 1.00 27.96 98 GLY A C 1
ATOM 711 O O . GLY A 1 98 ? 30.815 -11.691 69.204 1.00 26.77 98 GLY A O 1
ATOM 712 N N . SER A 1 99 ? 32.027 -11.368 71.073 1.00 31.21 99 SER A N 1
ATOM 713 C CA . SER A 1 99 ? 31.037 -11.988 71.962 1.00 30.89 99 SER A CA 1
ATOM 714 C C . SER A 1 99 ? 29.594 -11.492 71.775 1.00 28.96 99 SER A C 1
ATOM 715 O O . SER A 1 99 ? 28.671 -12.293 71.636 1.00 28.28 99 SER A O 1
ATOM 718 N N . PRO A 1 100 ? 29.380 -10.168 71.789 1.00 21.58 100 PRO A N 1
ATOM 719 C CA . PRO A 1 100 ? 28.021 -9.630 71.610 1.00 21.79 100 PRO A CA 1
ATOM 720 C C . PRO A 1 100 ? 27.396 -10.020 70.260 1.00 22.14 100 PRO A C 1
ATOM 721 O O . PRO A 1 100 ? 26.206 -10.299 70.173 1.00 21.76 100 PRO A O 1
ATOM 725 N N . HIS A 1 101 ? 28.208 -10.043 69.207 1.00 26.17 101 HIS A N 1
ATOM 726 C CA . HIS A 1 101 ? 27.703 -10.392 67.878 1.00 25.70 101 HIS A CA 1
ATOM 727 C C . HIS A 1 101 ? 27.198 -11.830 67.785 1.00 23.89 101 HIS A C 1
ATOM 728 O O . HIS A 1 101 ? 26.124 -12.086 67.239 1.00 22.32 101 HIS A O 1
ATOM 735 N N . ASP A 1 102 ? 27.972 -12.769 68.313 1.00 23.97 102 ASP A N 1
ATOM 736 C CA . ASP A 1 102 ? 27.578 -14.175 68.294 1.00 26.16 102 ASP A CA 1
ATOM 737 C C . ASP A 1 102 ? 26.293 -14.370 69.099 1.00 25.09 102 ASP A C 1
ATOM 738 O O . ASP A 1 102 ? 25.377 -15.083 68.685 1.00 24.00 102 ASP A O 1
ATOM 743 N N . CYS A 1 103 ? 26.229 -13.729 70.257 1.00 24.30 103 CYS A N 1
ATOM 744 C CA . CYS A 1 103 ? 25.050 -13.838 71.098 1.00 25.08 103 CYS A CA 1
ATOM 745 C C . CYS A 1 103 ? 23.873 -13.225 70.352 1.00 22.16 103 CYS A C 1
ATOM 746 O O . CYS A 1 103 ? 22.785 -13.793 70.316 1.00 22.39 103 CYS A O 1
ATOM 749 N N . ALA A 1 104 ? 24.107 -12.071 69.732 1.00 26.29 104 ALA A N 1
ATOM 750 C CA . ALA A 1 104 ? 23.054 -11.380 68.986 1.00 25.45 104 ALA A CA 1
ATOM 751 C C . ALA A 1 104 ? 22.586 -12.198 67.784 1.00 23.98 104 ALA A C 1
ATOM 752 O O . ALA A 1 104 ? 21.389 -12.290 67.509 1.00 24.74 104 ALA A O 1
ATOM 754 N N . LYS A 1 105 ? 23.530 -12.796 67.064 1.00 22.50 105 LYS A N 1
ATOM 755 C CA . LYS A 1 105 ? 23.173 -13.608 65.905 1.00 22.29 105 LYS A CA 1
ATOM 756 C C . LYS A 1 105 ? 22.249 -14.735 66.348 1.00 22.41 105 LYS A C 1
ATOM 757 O O . LYS A 1 105 ? 21.261 -15.045 65.682 1.00 24.92 105 LYS A O 1
ATOM 763 N N . ALA A 1 106 ? 22.580 -15.344 67.481 1.00 27.07 106 ALA A N 1
ATOM 764 C CA . ALA A 1 106 ? 21.789 -16.436 68.040 1.00 27.79 106 ALA A CA 1
ATOM 765 C C . ALA A 1 106 ? 20.408 -15.928 68.445 1.00 28.81 106 ALA A C 1
ATOM 766 O O . ALA A 1 106 ? 19.394 -16.584 68.192 1.00 29.26 106 ALA A O 1
ATOM 768 N N . ILE A 1 107 ? 20.367 -14.758 69.077 1.00 30.50 107 ILE A N 1
ATOM 769 C CA . ILE A 1 107 ? 19.088 -14.187 69.492 1.00 31.37 107 ILE A CA 1
ATOM 770 C C . ILE A 1 107 ? 18.192 -14.009 68.275 1.00 32.40 107 ILE A C 1
ATOM 771 O O . ILE A 1 107 ? 17.077 -14.531 68.231 1.00 31.28 107 ILE A O 1
ATOM 776 N N . ALA A 1 108 ? 18.696 -13.273 67.287 1.00 28.61 108 ALA A N 1
ATOM 777 C CA . ALA A 1 108 ? 17.946 -12.994 66.067 1.00 29.42 108 ALA A CA 1
ATOM 778 C C . ALA A 1 108 ? 17.502 -14.228 65.283 1.00 29.78 108 ALA A C 1
ATOM 779 O O . ALA A 1 108 ? 16.427 -14.224 64.687 1.00 29.57 108 ALA A O 1
ATOM 781 N N . LEU A 1 109 ? 18.321 -15.276 65.272 1.00 31.64 109 LEU A N 1
ATOM 782 C CA . LEU A 1 109 ? 17.973 -16.493 64.539 1.00 33.17 109 LEU A CA 1
ATOM 783 C C . LEU A 1 109 ? 16.810 -17.224 65.211 1.00 34.70 109 LEU A C 1
ATOM 784 O O . LEU A 1 109 ? 15.856 -17.624 64.550 1.00 35.31 109 LEU A O 1
ATOM 789 N N . VAL A 1 110 ? 16.894 -17.398 66.526 1.00 35.98 110 VAL A N 1
ATOM 790 C CA . VAL A 1 110 ? 15.837 -18.072 67.270 1.00 38.66 110 VAL A CA 1
ATOM 791 C C . VAL A 1 110 ? 14.580 -17.210 67.298 1.00 41.35 110 VAL A C 1
ATOM 792 O O . VAL A 1 110 ? 13.461 -17.722 67.241 1.00 41.65 110 VAL A O 1
ATOM 796 N N . ALA A 1 111 ? 14.774 -15.897 67.380 1.00 47.25 111 ALA A N 1
ATOM 797 C CA . ALA A 1 111 ? 13.661 -14.953 67.421 1.00 49.71 111 ALA A CA 1
ATOM 798 C C . ALA A 1 111 ? 12.652 -15.185 66.302 1.00 51.24 111 ALA A C 1
ATOM 799 O O . ALA A 1 111 ? 11.453 -14.997 66.498 1.00 50.94 111 ALA A O 1
ATOM 801 N N . THR A 1 112 ? 13.134 -15.593 65.132 1.00 48.67 112 THR A N 1
ATOM 802 C CA . THR A 1 112 ? 12.249 -15.833 63.995 1.00 50.77 112 THR A CA 1
ATOM 803 C C . THR A 1 112 ? 12.159 -17.306 63.613 1.00 51.89 112 THR A C 1
ATOM 804 O O . THR A 1 112 ? 11.385 -17.680 62.733 1.00 51.27 112 THR A O 1
ATOM 808 N N . ASN A 1 113 ? 12.944 -18.143 64.282 1.00 55.70 113 ASN A N 1
ATOM 809 C CA . ASN A 1 113 ? 12.945 -19.566 63.980 1.00 57.92 113 ASN A CA 1
ATOM 810 C C . ASN A 1 113 ? 12.480 -20.454 65.129 1.00 59.43 113 ASN A C 1
ATOM 811 O O . ASN A 1 113 ? 11.816 -19.999 66.062 1.00 59.26 113 ASN A O 1
ATOM 816 N N . GLY A 1 114 ? 12.843 -21.730 65.038 1.00 66.49 114 GLY A N 1
ATOM 817 C CA . GLY A 1 114 ? 12.467 -22.710 66.040 1.00 67.90 114 GLY A CA 1
ATOM 818 C C . GLY A 1 114 ? 12.905 -22.428 67.462 1.00 68.34 114 GLY A C 1
ATOM 819 O O . GLY A 1 114 ? 13.113 -21.276 67.848 1.00 68.02 114 GLY A O 1
ATOM 820 N N . GLY A 1 115 ? 13.047 -23.501 68.237 1.00 64.83 115 GLY A N 1
ATOM 821 C CA . GLY A 1 115 ? 13.434 -23.383 69.630 1.00 65.30 115 GLY A CA 1
ATOM 822 C C . GLY A 1 115 ? 14.912 -23.207 69.915 1.00 65.91 115 GLY A C 1
ATOM 823 O O . GLY A 1 115 ? 15.594 -22.426 69.255 1.00 67.06 115 GLY A O 1
ATOM 824 N N . GLU A 1 116 ? 15.399 -23.950 70.905 1.00 64.42 116 GLU A N 1
ATOM 825 C CA . GLU A 1 116 ? 16.791 -23.886 71.342 1.00 64.76 116 GLU A CA 1
ATOM 826 C C . GLU A 1 116 ? 17.859 -23.705 70.265 1.00 63.73 116 GLU A C 1
ATOM 827 O O . GLU A 1 116 ? 17.644 -23.986 69.085 1.00 63.35 116 GLU A O 1
ATOM 833 N N . VAL A 1 117 ? 19.021 -23.234 70.708 1.00 60.59 117 VAL A N 1
ATOM 834 C CA . VAL A 1 117 ? 20.168 -22.977 69.848 1.00 59.06 117 VAL A CA 1
ATOM 835 C C . VAL A 1 117 ? 20.691 -24.234 69.149 1.00 59.63 117 VAL A C 1
ATOM 836 O O . VAL A 1 117 ? 20.940 -24.220 67.941 1.00 58.93 117 VAL A O 1
ATOM 840 N N . LYS A 1 118 ? 20.859 -25.313 69.908 1.00 55.95 118 LYS A N 1
ATOM 841 C CA . LYS A 1 118 ? 21.364 -26.571 69.364 1.00 56.65 118 LYS A CA 1
ATOM 842 C C . LYS A 1 118 ? 20.694 -26.973 68.055 1.00 56.01 118 LYS A C 1
ATOM 843 O O . LYS A 1 118 ? 21.330 -27.559 67.181 1.00 55.88 118 LYS A O 1
ATOM 849 N N . ASP A 1 119 ? 19.409 -26.659 67.926 1.00 57.78 119 ASP A N 1
ATOM 850 C CA . ASP A 1 119 ? 18.651 -26.986 66.722 1.00 57.53 119 ASP A CA 1
ATOM 851 C C . ASP A 1 119 ? 19.264 -26.384 65.465 1.00 57.71 119 ASP A C 1
ATOM 852 O O . ASP A 1 119 ? 18.850 -26.707 64.352 1.00 57.91 119 ASP A O 1
ATOM 857 N N . TYR A 1 120 ? 20.252 -25.514 65.643 1.00 62.23 120 TYR A N 1
ATOM 858 C CA . TYR A 1 120 ? 20.892 -24.853 64.511 1.00 61.71 120 TYR A CA 1
ATOM 859 C C . TYR A 1 120 ? 22.397 -25.079 64.453 1.00 62.07 120 TYR A C 1
ATOM 860 O O . TYR A 1 120 ? 23.106 -24.440 63.674 1.00 61.16 120 TYR A O 1
ATOM 869 N N . GLU A 1 121 ? 22.870 -25.998 65.288 1.00 63.44 121 GLU A N 1
ATOM 870 C CA . GLU A 1 121 ? 24.279 -26.355 65.336 1.00 63.91 121 GLU A CA 1
ATOM 871 C C . GLU A 1 121 ? 24.602 -27.109 64.051 1.00 63.76 121 GLU A C 1
ATOM 872 O O . GLU A 1 121 ? 24.186 -28.254 63.874 1.00 64.52 121 GLU A O 1
ATOM 878 N N . GLY A 1 122 ? 25.332 -26.457 63.152 1.00 59.98 122 GLY A N 1
ATOM 879 C CA . GLY A 1 122 ? 25.685 -27.085 61.893 1.00 58.20 122 GLY A CA 1
ATOM 880 C C . GLY A 1 122 ? 25.748 -26.082 60.756 1.00 57.39 122 GLY A C 1
ATOM 881 O O . GLY A 1 122 ? 26.062 -24.913 60.977 1.00 56.53 122 GLY A O 1
ATOM 882 N N . ILE A 1 123 ? 25.446 -26.534 59.542 1.00 53.44 123 ILE A N 1
ATOM 883 C CA . ILE A 1 123 ? 25.480 -25.663 58.373 1.00 52.20 123 ILE A CA 1
ATOM 884 C C . ILE A 1 123 ? 24.099 -25.423 57.767 1.00 50.96 123 ILE A C 1
ATOM 885 O O . ILE A 1 123 ? 23.375 -26.364 57.445 1.00 49.96 123 ILE A O 1
ATOM 890 N N . ASP A 1 124 ? 23.750 -24.149 57.613 1.00 46.66 124 ASP A N 1
ATOM 891 C CA . ASP A 1 124 ? 22.467 -23.743 57.044 1.00 45.97 124 ASP A CA 1
ATOM 892 C C . ASP A 1 124 ? 21.305 -24.606 57.530 1.00 45.61 124 ASP A C 1
ATOM 893 O O . ASP A 1 124 ? 20.579 -25.196 56.730 1.00 44.55 124 ASP A O 1
ATOM 898 N N . LYS A 1 125 ? 21.129 -24.663 58.847 1.00 51.70 125 LYS A N 1
ATOM 899 C CA . LYS A 1 125 ? 20.063 -25.449 59.456 1.00 52.84 125 LYS A CA 1
ATOM 900 C C . LYS A 1 125 ? 18.710 -24.738 59.489 1.00 53.07 125 LYS A C 1
ATOM 901 O O . LYS A 1 125 ? 17.672 -25.361 59.277 1.00 53.93 125 LYS A O 1
ATOM 907 N N . SER A 1 126 ? 18.720 -23.439 59.760 1.00 49.92 126 SER A N 1
ATOM 908 C CA . SER A 1 126 ? 17.482 -22.672 59.829 1.00 50.04 126 SER A CA 1
ATOM 909 C C . SER A 1 126 ? 16.829 -22.526 58.462 1.00 50.27 126 SER A C 1
ATOM 910 O O . SER A 1 126 ? 17.512 -22.431 57.442 1.00 49.98 126 SER A O 1
ATOM 913 N N . LYS A 1 127 ? 15.501 -22.505 58.450 1.00 57.89 127 LYS A N 1
ATOM 914 C CA . LYS A 1 127 ? 14.756 -22.360 57.208 1.00 58.29 127 LYS A CA 1
ATOM 915 C C . LYS A 1 127 ? 14.331 -20.913 56.988 1.00 57.11 127 LYS A C 1
ATOM 916 O O . LYS A 1 127 ? 14.092 -20.496 55.853 1.00 57.18 127 LYS A O 1
ATOM 922 N N . LYS A 1 128 ? 14.256 -20.145 58.074 1.00 46.88 128 LYS A N 1
ATOM 923 C CA . LYS A 1 128 ? 13.843 -18.747 57.990 1.00 45.39 128 LYS A CA 1
ATOM 924 C C . LYS A 1 128 ? 14.924 -17.738 58.373 1.00 42.60 128 LYS A C 1
ATOM 925 O O . LYS A 1 128 ? 15.728 -17.975 59.277 1.00 41.76 128 LYS A O 1
ATOM 931 N N . PRO A 1 129 ? 14.951 -16.590 57.679 1.00 46.00 129 PRO A N 1
ATOM 932 C CA . PRO A 1 129 ? 15.937 -15.546 57.960 1.00 43.29 129 PRO A CA 1
ATOM 933 C C . PRO A 1 129 ? 15.754 -15.069 59.394 1.00 41.86 129 PRO A C 1
ATOM 934 O O . PRO A 1 129 ? 14.640 -15.065 59.916 1.00 41.26 129 PRO A O 1
ATOM 938 N N . ALA A 1 130 ? 16.846 -14.677 60.034 1.00 33.80 130 ALA A N 1
ATOM 939 C CA . ALA A 1 130 ? 16.774 -14.205 61.404 1.00 30.57 130 ALA A CA 1
ATOM 940 C C . ALA A 1 130 ? 16.118 -12.833 61.426 1.00 28.53 130 ALA A C 1
ATOM 941 O O . ALA A 1 130 ? 15.928 -12.206 60.386 1.00 27.60 130 ALA A O 1
ATOM 943 N N . LEU A 1 131 ? 15.762 -12.368 62.613 1.00 30.22 131 LEU A N 1
ATOM 944 C CA . LEU A 1 131 ? 15.158 -11.051 62.736 1.00 28.23 131 LEU A CA 1
ATOM 945 C C . LEU A 1 131 ? 16.247 -10.082 62.268 1.00 27.12 131 LEU A C 1
ATOM 946 O O . LEU A 1 131 ? 17.433 -10.320 62.516 1.00 27.04 131 LEU A O 1
ATOM 951 N N . PRO A 1 132 ? 15.870 -8.988 61.578 1.00 24.49 132 PRO A N 1
ATOM 952 C CA . PRO A 1 132 ? 16.874 -8.025 61.109 1.00 22.93 132 PRO A CA 1
ATOM 953 C C . PRO A 1 132 ? 17.910 -7.716 62.188 1.00 20.85 132 PRO A C 1
ATOM 954 O O . PRO A 1 132 ? 17.571 -7.413 63.339 1.00 17.81 132 PRO A O 1
ATOM 958 N N . LEU A 1 133 ? 19.177 -7.791 61.805 1.00 22.07 133 LEU A N 1
ATOM 959 C CA . LEU A 1 133 ? 20.273 -7.564 62.735 1.00 19.62 133 LEU A CA 1
ATOM 960 C C . LEU A 1 133 ? 21.340 -6.613 62.208 1.00 20.29 133 LEU A C 1
ATOM 961 O O . LEU A 1 133 ? 21.799 -6.748 61.074 1.00 19.59 133 LEU A O 1
ATOM 966 N N . MET A 1 134 ? 21.712 -5.644 63.042 1.00 17.07 134 MET A N 1
ATOM 967 C CA . MET A 1 134 ? 22.754 -4.679 62.717 1.00 17.60 134 MET A CA 1
ATOM 968 C C . MET A 1 134 ? 23.876 -4.909 63.729 1.00 18.40 134 MET A C 1
ATOM 969 O O . MET A 1 134 ? 23.631 -4.926 64.935 1.00 16.68 134 MET A O 1
ATOM 974 N N . SER A 1 135 ? 25.102 -5.083 63.243 1.00 20.43 135 SER A N 1
ATOM 975 C CA . SER A 1 135 ? 26.232 -5.318 64.136 1.00 20.43 135 SER A CA 1
ATOM 976 C C . SER A 1 135 ? 27.247 -4.190 64.109 1.00 20.26 135 SER A C 1
ATOM 977 O O . SER A 1 135 ? 27.866 -3.916 63.079 1.00 20.56 135 SER A O 1
ATOM 980 N N . ILE A 1 136 ? 27.412 -3.545 65.260 1.00 15.83 136 ILE A N 1
ATOM 981 C CA . ILE A 1 136 ? 28.336 -2.432 65.409 1.00 16.43 136 ILE A CA 1
ATOM 982 C C . ILE A 1 136 ? 29.574 -2.946 66.130 1.00 18.32 136 ILE A C 1
ATOM 983 O O . ILE A 1 136 ? 29.528 -3.272 67.320 1.00 17.38 136 ILE A O 1
ATOM 988 N N . ASN A 1 137 ? 30.684 -3.000 65.403 1.00 23.18 137 ASN A N 1
ATOM 989 C CA . ASN A 1 137 ? 31.934 -3.518 65.929 1.00 22.11 137 ASN A CA 1
ATOM 990 C C . ASN A 1 137 ? 32.806 -2.495 66.662 1.00 23.06 137 ASN A C 1
ATOM 991 O O . ASN A 1 137 ? 32.973 -1.365 66.205 1.00 23.66 137 ASN A O 1
ATOM 996 N N . THR A 1 138 ? 33.384 -2.898 67.792 1.00 22.69 138 THR A N 1
ATOM 997 C CA . THR A 1 138 ? 34.218 -1.977 68.566 1.00 23.08 138 THR A CA 1
ATOM 998 C C . THR A 1 138 ? 35.677 -2.378 68.757 1.00 25.85 138 THR A C 1
ATOM 999 O O . THR A 1 138 ? 36.433 -1.662 69.423 1.00 24.58 138 THR A O 1
ATOM 1003 N N . THR A 1 139 ? 36.076 -3.526 68.216 1.00 24.55 139 THR A N 1
ATOM 1004 C CA . THR A 1 139 ? 37.471 -3.925 68.319 1.00 26.10 139 THR A CA 1
ATOM 1005 C C . THR A 1 139 ? 37.964 -4.049 66.886 1.00 27.24 139 THR A C 1
ATOM 1006 O O . THR A 1 139 ? 37.156 -4.103 65.955 1.00 25.91 139 THR A O 1
ATOM 1010 N N . ALA A 1 140 ? 39.279 -4.064 66.698 1.00 22.09 140 ALA A N 1
ATOM 1011 C CA . ALA A 1 140 ? 39.819 -4.152 65.355 1.00 22.03 140 ALA A CA 1
ATOM 1012 C C . ALA A 1 140 ? 40.552 -5.456 65.135 1.00 21.07 140 ALA A C 1
ATOM 1013 O O . ALA A 1 140 ? 41.779 -5.488 65.023 1.00 20.76 140 ALA A O 1
ATOM 1015 N N . GLY A 1 141 ? 39.784 -6.535 65.079 1.00 28.65 141 GLY A N 1
ATOM 1016 C CA . GLY A 1 141 ? 40.381 -7.825 64.850 1.00 32.09 141 GLY A CA 1
ATOM 1017 C C . GLY A 1 141 ? 39.456 -9.009 64.628 1.00 29.00 141 GLY A C 1
ATOM 1018 O O . GLY A 1 141 ? 39.878 -9.964 63.995 1.00 33.03 141 GLY A O 1
ATOM 1019 N N . THR A 1 142 ? 38.213 -8.965 65.103 1.00 19.09 142 THR A N 1
ATOM 1020 C CA . THR A 1 142 ? 37.334 -10.126 64.963 1.00 19.38 142 THR A CA 1
ATOM 1021 C C . THR A 1 142 ? 36.543 -10.354 63.669 1.00 19.53 142 THR A C 1
ATOM 1022 O O . THR A 1 142 ? 36.500 -11.476 63.168 1.00 19.25 142 THR A O 1
ATOM 1026 N N . ALA A 1 143 ? 35.910 -9.304 63.153 1.00 19.67 143 ALA A N 1
ATOM 1027 C CA . ALA A 1 143 ? 35.093 -9.384 61.944 1.00 19.49 143 ALA A CA 1
ATOM 1028 C C . ALA A 1 143 ? 33.821 -10.200 62.157 1.00 18.82 143 ALA A C 1
ATOM 1029 O O . ALA A 1 143 ? 33.140 -10.542 61.193 1.00 17.14 143 ALA A O 1
ATOM 1031 N N . SER A 1 144 ? 33.485 -10.507 63.406 1.00 19.99 144 SER A N 1
ATOM 1032 C CA . SER A 1 144 ? 32.280 -11.297 63.662 1.00 23.23 144 SER A CA 1
ATOM 1033 C C . SER A 1 144 ? 31.017 -10.546 63.257 1.00 22.70 144 SER A C 1
ATOM 1034 O O . SER A 1 144 ? 29.939 -11.136 63.143 1.00 22.16 144 SER A O 1
ATOM 1037 N N . GLU A 1 145 ? 31.163 -9.246 63.026 1.00 19.31 145 GLU A N 1
ATOM 1038 C CA . GLU A 1 145 ? 30.047 -8.407 62.628 1.00 18.83 145 GLU A CA 1
ATOM 1039 C C . GLU A 1 145 ? 29.683 -8.663 61.173 1.00 19.43 145 GLU A C 1
ATOM 1040 O O . GLU A 1 145 ? 28.639 -8.205 60.709 1.00 20.69 145 GLU A O 1
ATOM 1046 N N . MET A 1 146 ? 30.540 -9.379 60.444 1.00 22.18 146 MET A N 1
ATOM 1047 C CA . MET A 1 146 ? 30.254 -9.665 59.034 1.00 21.78 146 MET A CA 1
ATOM 1048 C C . MET A 1 146 ? 30.320 -11.135 58.641 1.00 20.10 146 MET A C 1
ATOM 1049 O O . MET A 1 146 ? 30.124 -11.463 57.478 1.00 20.27 146 MET A O 1
ATOM 1054 N N . THR A 1 147 ? 30.574 -12.022 59.601 1.00 16.92 147 THR A N 1
ATOM 1055 C CA . THR A 1 147 ? 30.660 -13.449 59.286 1.00 15.28 147 THR A CA 1
ATOM 1056 C C . THR A 1 147 ? 29.319 -14.176 59.378 1.00 16.88 147 THR A C 1
ATOM 1057 O O . THR A 1 147 ? 28.360 -13.683 59.986 1.00 15.05 147 THR A O 1
ATOM 1061 N N . ARG A 1 148 ? 29.252 -15.353 58.764 1.00 16.99 148 ARG A N 1
ATOM 1062 C CA . ARG A 1 148 ? 28.047 -16.157 58.834 1.00 21.39 148 ARG A CA 1
ATOM 1063 C C . ARG A 1 148 ? 28.278 -17.248 59.885 1.00 23.75 148 ARG A C 1
ATOM 1064 O O . ARG A 1 148 ? 27.660 -18.318 59.845 1.00 22.00 148 ARG A O 1
ATOM 1072 N N . PHE A 1 149 ? 29.185 -16.953 60.817 1.00 23.27 149 PHE A N 1
ATOM 1073 C CA . PHE A 1 149 ? 29.529 -17.861 61.910 1.00 28.01 149 PHE A CA 1
ATOM 1074 C C . PHE A 1 149 ? 28.920 -17.367 63.215 1.00 29.43 149 PHE A C 1
ATOM 1075 O O . PHE A 1 149 ? 28.911 -16.166 63.502 1.00 27.58 149 PHE A O 1
ATOM 1083 N N . CYS A 1 150 ? 28.440 -18.317 64.009 1.00 27.65 150 CYS A N 1
ATOM 1084 C CA . CYS A 1 150 ? 27.838 -18.039 65.303 1.00 28.56 150 CYS A CA 1
ATOM 1085 C C . CYS A 1 150 ? 28.212 -19.194 66.227 1.00 29.52 150 CYS A C 1
ATOM 1086 O O . CYS A 1 150 ? 27.684 -20.293 66.098 1.00 26.69 150 CYS A O 1
ATOM 1089 N N . ILE A 1 151 ? 29.132 -18.943 67.148 1.00 34.31 151 ILE A N 1
ATOM 1090 C CA . ILE A 1 151 ? 29.572 -19.974 68.077 1.00 37.54 151 ILE A CA 1
ATOM 1091 C C . ILE A 1 151 ? 29.034 -19.717 69.481 1.00 38.39 151 ILE A C 1
ATOM 1092 O O . ILE A 1 151 ? 29.478 -18.801 70.169 1.00 37.45 151 ILE A O 1
ATOM 1097 N N . ILE A 1 152 ? 28.070 -20.535 69.891 1.00 46.03 152 ILE A N 1
ATOM 1098 C CA . ILE A 1 152 ? 27.457 -20.412 71.208 1.00 48.90 152 ILE A CA 1
ATOM 1099 C C . ILE A 1 152 ? 27.913 -21.552 72.115 1.00 51.88 152 ILE A C 1
ATOM 1100 O O . ILE A 1 152 ? 27.782 -22.727 71.768 1.00 51.68 152 ILE A O 1
ATOM 1105 N N . THR A 1 153 ? 28.449 -21.195 73.277 1.00 50.64 153 THR A N 1
ATOM 1106 C CA . THR A 1 153 ? 28.931 -22.178 74.239 1.00 53.81 153 THR A CA 1
ATOM 1107 C C . THR A 1 153 ? 27.808 -22.695 75.133 1.00 56.64 153 THR A C 1
ATOM 1108 O O . THR A 1 153 ? 27.096 -21.917 75.766 1.00 56.72 153 THR A O 1
ATOM 1112 N N . ASP A 1 154 ? 27.651 -24.014 75.173 1.00 65.70 154 ASP A N 1
ATOM 1113 C CA . ASP A 1 154 ? 26.632 -24.646 76.006 1.00 69.85 154 ASP A CA 1
ATOM 1114 C C . ASP A 1 154 ? 27.304 -25.129 77.290 1.00 71.93 154 ASP A C 1
ATOM 1115 O O . ASP A 1 154 ? 27.974 -26.160 77.299 1.00 72.36 154 ASP A O 1
ATOM 1120 N N . GLU A 1 155 ? 27.123 -24.377 78.370 1.00 70.12 155 GLU A N 1
ATOM 1121 C CA . GLU A 1 155 ? 27.738 -24.712 79.648 1.00 73.20 155 GLU A CA 1
ATOM 1122 C C . GLU A 1 155 ? 27.294 -26.044 80.246 1.00 74.49 155 GLU A C 1
ATOM 1123 O O . GLU A 1 155 ? 27.860 -26.500 81.240 1.00 74.44 155 GLU A O 1
ATOM 1129 N N . VAL A 1 156 ? 26.284 -26.667 79.650 1.00 80.04 156 VAL A N 1
ATOM 1130 C CA . VAL A 1 156 ? 25.808 -27.955 80.140 1.00 81.54 156 VAL A CA 1
ATOM 1131 C C . VAL A 1 156 ? 26.807 -29.028 79.715 1.00 82.31 156 VAL A C 1
ATOM 1132 O O . VAL A 1 156 ? 27.615 -29.492 80.518 1.00 82.47 156 VAL A O 1
ATOM 1136 N N . ARG A 1 157 ? 26.749 -29.406 78.442 1.00 80.31 157 ARG A N 1
ATOM 1137 C CA . ARG A 1 157 ? 27.643 -30.415 77.883 1.00 81.18 157 ARG A CA 1
ATOM 1138 C C . ARG A 1 157 ? 29.086 -29.917 77.901 1.00 81.45 157 ARG A C 1
ATOM 1139 O O . ARG A 1 157 ? 30.017 -30.670 77.606 1.00 81.14 157 ARG A O 1
ATOM 1147 N N . HIS A 1 158 ? 29.263 -28.646 78.251 1.00 80.56 158 HIS A N 1
ATOM 1148 C CA . HIS A 1 158 ? 30.583 -28.029 78.286 1.00 80.55 158 HIS A CA 1
ATOM 1149 C C . HIS A 1 158 ? 31.233 -28.111 76.907 1.00 79.40 158 HIS A C 1
ATOM 1150 O O . HIS A 1 158 ? 32.435 -28.352 76.786 1.00 78.86 158 HIS A O 1
ATOM 1157 N N . VAL A 1 159 ? 30.421 -27.907 75.871 1.00 83.54 159 VAL A N 1
ATOM 1158 C CA . VAL A 1 159 ? 30.891 -27.945 74.488 1.00 81.69 159 VAL A CA 1
ATOM 1159 C C . VAL A 1 159 ? 30.398 -26.722 73.709 1.00 80.18 159 VAL A C 1
ATOM 1160 O O . VAL A 1 159 ? 29.256 -26.282 73.874 1.00 79.83 159 VAL A O 1
ATOM 1164 N N . LYS A 1 160 ? 31.267 -26.181 72.860 1.00 76.08 160 LYS A N 1
ATOM 1165 C CA . LYS A 1 160 ? 30.942 -25.006 72.059 1.00 73.46 160 LYS A CA 1
ATOM 1166 C C . LYS A 1 160 ? 30.350 -25.388 70.705 1.00 71.10 160 LYS A C 1
ATOM 1167 O O . LYS A 1 160 ? 31.005 -26.034 69.884 1.00 71.23 160 LYS A O 1
ATOM 1173 N N . MET A 1 161 ? 29.106 -24.978 70.482 1.00 65.55 161 MET A N 1
ATOM 1174 C CA . MET A 1 161 ? 28.395 -25.275 69.243 1.00 62.33 161 MET A CA 1
ATOM 1175 C C . MET A 1 161 ? 28.696 -24.275 68.128 1.00 59.97 161 MET A C 1
ATOM 1176 O O . MET A 1 161 ? 28.888 -23.084 68.380 1.00 59.80 161 MET A O 1
ATOM 1181 N N . ALA A 1 162 ? 28.724 -24.772 66.893 1.00 59.64 162 ALA A N 1
ATOM 1182 C CA . ALA A 1 162 ? 29.001 -23.941 65.726 1.00 55.36 162 ALA A CA 1
ATOM 1183 C C . ALA A 1 162 ? 27.787 -23.834 64.810 1.00 52.45 162 ALA A C 1
ATOM 1184 O O . ALA A 1 162 ? 27.236 -24.846 64.369 1.00 50.88 162 ALA A O 1
ATOM 1186 N N . ILE A 1 163 ? 27.373 -22.602 64.532 1.00 46.02 163 ILE A N 1
ATOM 1187 C CA . ILE A 1 163 ? 26.240 -22.360 63.650 1.00 43.73 163 ILE A CA 1
ATOM 1188 C C . ILE A 1 163 ? 26.705 -21.620 62.394 1.00 40.27 163 ILE A C 1
ATOM 1189 O O . ILE A 1 163 ? 26.818 -20.398 62.384 1.00 40.90 163 ILE A O 1
ATOM 1194 N N . VAL A 1 164 ? 26.996 -22.383 61.346 1.00 37.59 164 VAL A N 1
ATOM 1195 C CA . VAL A 1 164 ? 27.440 -21.831 60.070 1.00 33.35 164 VAL A CA 1
ATOM 1196 C C . VAL A 1 164 ? 26.167 -21.704 59.238 1.00 31.25 164 VAL A C 1
ATOM 1197 O O . VAL A 1 164 ? 25.683 -22.684 58.674 1.00 30.21 164 VAL A O 1
ATOM 1201 N N . ASP A 1 165 ? 25.630 -20.492 59.168 1.00 25.74 165 ASP A N 1
ATOM 1202 C CA . ASP A 1 165 ? 24.381 -20.256 58.456 1.00 23.46 165 ASP A CA 1
ATOM 1203 C C . ASP A 1 165 ? 24.377 -18.882 57.779 1.00 22.44 165 ASP A C 1
ATOM 1204 O O . ASP A 1 165 ? 24.762 -17.879 58.385 1.00 20.41 165 ASP A O 1
ATOM 1209 N N . ARG A 1 166 ? 23.930 -18.836 56.529 1.00 21.33 166 ARG A N 1
ATOM 1210 C CA . ARG A 1 166 ? 23.879 -17.579 55.789 1.00 21.90 166 ARG A CA 1
ATOM 1211 C C . ARG A 1 166 ? 22.904 -16.624 56.482 1.00 21.82 166 ARG A C 1
ATOM 1212 O O . ARG A 1 166 ? 22.971 -15.405 56.307 1.00 18.03 166 ARG A O 1
ATOM 1220 N N . HIS A 1 167 ? 21.992 -17.193 57.266 1.00 22.61 167 HIS A N 1
ATOM 1221 C CA . HIS A 1 167 ? 20.990 -16.405 57.963 1.00 22.22 167 HIS A CA 1
ATOM 1222 C C . HIS A 1 167 ? 21.486 -15.664 59.201 1.00 20.50 167 HIS A C 1
ATOM 1223 O O . HIS A 1 167 ? 20.758 -14.834 59.742 1.00 20.81 167 HIS A O 1
ATOM 1230 N N . VAL A 1 168 ? 22.702 -15.957 59.666 1.00 20.43 168 VAL A N 1
ATOM 1231 C CA . VAL A 1 168 ? 23.224 -15.229 60.825 1.00 20.32 168 VAL A CA 1
ATOM 1232 C C . VAL A 1 168 ? 24.132 -14.096 60.374 1.00 19.31 168 VAL A C 1
ATOM 1233 O O . VAL A 1 168 ? 24.690 -13.361 61.191 1.00 20.68 168 VAL A O 1
ATOM 1237 N N . THR A 1 169 ? 24.305 -13.974 59.064 1.00 17.46 169 THR A N 1
ATOM 1238 C CA . THR A 1 169 ? 25.097 -12.878 58.511 1.00 15.51 169 THR A CA 1
ATOM 1239 C C . THR A 1 169 ? 24.289 -11.631 58.866 1.00 14.02 169 THR A C 1
ATOM 1240 O O . THR A 1 169 ? 23.109 -11.551 58.552 1.00 14.77 169 THR A O 1
ATOM 1244 N N . PRO A 1 170 ? 24.906 -10.647 59.530 1.00 14.47 170 PRO A N 1
ATOM 1245 C CA . PRO A 1 170 ? 24.125 -9.454 59.866 1.00 14.22 170 PRO A CA 1
ATOM 1246 C C . PRO A 1 170 ? 23.611 -8.772 58.613 1.00 16.55 170 PRO A C 1
ATOM 1247 O O . PRO A 1 170 ? 24.214 -8.904 57.545 1.00 15.16 170 PRO A O 1
ATOM 1251 N N . MET A 1 171 ? 22.487 -8.066 58.727 1.00 15.87 171 MET A N 1
ATOM 1252 C CA . MET A 1 171 ? 21.936 -7.359 57.575 1.00 17.95 171 MET A CA 1
ATOM 1253 C C . MET A 1 171 ? 22.810 -6.144 57.255 1.00 16.04 171 MET A C 1
ATOM 1254 O O . MET A 1 171 ? 22.997 -5.792 56.094 1.00 11.42 171 MET A O 1
ATOM 1259 N N . VAL A 1 172 ? 23.340 -5.509 58.296 1.00 13.99 172 VAL A N 1
ATOM 1260 C CA . VAL A 1 172 ? 24.196 -4.338 58.137 1.00 14.09 172 VAL A CA 1
ATOM 1261 C C . VAL A 1 172 ? 25.321 -4.422 59.151 1.00 13.56 172 VAL A C 1
ATOM 1262 O O . VAL A 1 172 ? 25.068 -4.702 60.317 1.00 14.92 172 VAL A O 1
ATOM 1266 N N . SER A 1 173 ? 26.557 -4.194 58.714 1.00 11.07 173 SER A N 1
ATOM 1267 C CA . SER A 1 173 ? 27.687 -4.207 59.633 1.00 11.17 173 SER A CA 1
ATOM 1268 C C . SER A 1 173 ? 28.169 -2.768 59.738 1.00 12.18 173 SER A C 1
ATOM 1269 O O . SER A 1 173 ? 28.033 -1.992 58.791 1.00 12.66 173 SER A O 1
ATOM 1272 N N . VAL A 1 174 ? 28.722 -2.418 60.895 1.00 13.78 174 VAL A N 1
ATOM 1273 C CA . VAL A 1 174 ? 29.218 -1.07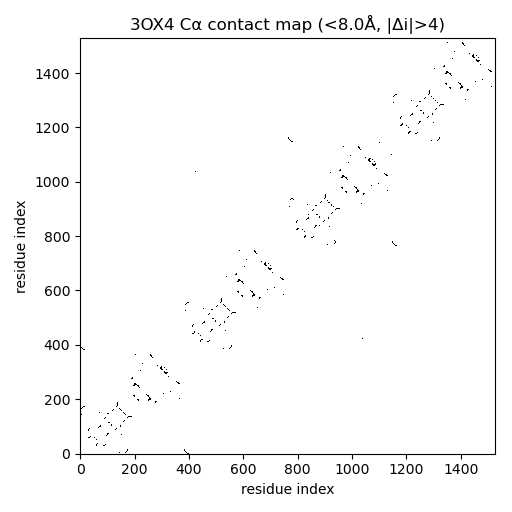0 61.135 1.00 15.57 174 VAL A CA 1
ATOM 1274 C C . VAL A 1 174 ? 30.615 -1.090 61.741 1.00 15.33 174 VAL A C 1
ATOM 1275 O O . VAL A 1 174 ? 30.856 -1.737 62.765 1.00 15.78 174 VAL A O 1
ATOM 1279 N N . ASN A 1 175 ? 31.532 -0.382 61.093 1.00 16.33 175 ASN A N 1
ATOM 1280 C CA . ASN A 1 175 ? 32.901 -0.285 61.567 1.00 18.34 175 ASN A CA 1
ATOM 1281 C C . ASN A 1 175 ? 33.331 1.169 61.650 1.00 19.73 175 ASN A C 1
ATOM 1282 O O . ASN A 1 175 ? 34.037 1.679 60.782 1.00 17.80 175 ASN A O 1
ATOM 1287 N N . ASP A 1 176 ? 32.876 1.829 62.712 1.00 21.46 176 ASP A N 1
ATOM 1288 C CA . ASP A 1 176 ? 33.175 3.231 62.950 1.00 22.00 176 ASP A CA 1
ATOM 1289 C C . ASP A 1 176 ? 34.359 3.300 63.914 1.00 23.46 176 ASP A C 1
ATOM 1290 O O . ASP A 1 176 ? 34.244 2.936 65.086 1.00 22.42 176 ASP A O 1
ATOM 1295 N N . PRO A 1 177 ? 35.521 3.753 63.420 1.00 21.55 177 PRO A N 1
ATOM 1296 C CA . PRO A 1 177 ? 36.743 3.869 64.222 1.00 24.16 177 PRO A CA 1
ATOM 1297 C C . PRO A 1 177 ? 36.599 4.739 65.471 1.00 25.64 177 PRO A C 1
ATOM 1298 O O . PRO A 1 177 ? 37.380 4.608 66.414 1.00 25.37 177 PRO A O 1
ATOM 1302 N N . LEU A 1 178 ? 35.605 5.623 65.481 1.00 32.98 178 LEU A N 1
ATOM 1303 C CA . LEU A 1 178 ? 35.378 6.477 66.643 1.00 34.22 178 LEU A CA 1
ATOM 1304 C C . LEU A 1 178 ? 35.141 5.616 67.881 1.00 33.81 178 LEU A C 1
ATOM 1305 O O . LEU A 1 178 ? 35.579 5.961 68.979 1.00 33.54 178 LEU A O 1
ATOM 1310 N N . LEU A 1 179 ? 34.451 4.492 67.694 1.00 24.27 179 LEU A N 1
ATOM 1311 C CA . LEU A 1 179 ? 34.140 3.588 68.795 1.00 21.36 179 LEU A CA 1
ATOM 1312 C C . LEU A 1 179 ? 35.318 2.691 69.134 1.00 22.08 179 LEU A C 1
ATOM 1313 O O . LEU A 1 179 ? 35.245 1.880 70.065 1.00 18.24 179 LEU A O 1
ATOM 1318 N N . MET A 1 180 ? 36.404 2.843 68.384 1.00 23.30 180 MET A N 1
ATOM 1319 C CA . MET A 1 180 ? 37.582 2.017 68.589 1.00 26.57 180 MET A CA 1
ATOM 1320 C C . MET A 1 180 ? 38.752 2.753 69.243 1.00 28.68 180 MET A C 1
ATOM 1321 O O . MET A 1 180 ? 39.656 2.123 69.790 1.00 29.32 180 MET A O 1
ATOM 1326 N N . VAL A 1 181 ? 38.732 4.081 69.191 1.00 29.45 181 VAL A N 1
ATOM 1327 C CA . VAL A 1 181 ? 39.805 4.878 69.773 1.00 32.80 181 VAL A CA 1
ATOM 1328 C C . VAL A 1 181 ? 40.018 4.528 71.243 1.00 32.45 181 VAL A C 1
ATOM 1329 O O . VAL A 1 181 ? 41.131 4.622 71.752 1.00 34.00 181 VAL A O 1
ATOM 1333 N N . GLY A 1 182 ? 38.951 4.103 71.913 1.00 38.85 182 GLY A N 1
ATOM 1334 C CA . GLY A 1 182 ? 39.044 3.762 73.324 1.00 37.81 182 GLY A CA 1
ATOM 1335 C C . GLY A 1 182 ? 39.639 2.405 73.666 1.00 36.93 182 GLY A C 1
ATOM 1336 O O . GLY A 1 182 ? 39.639 2.004 74.835 1.00 36.80 182 GLY A O 1
ATOM 1337 N N . MET A 1 183 ? 40.134 1.684 72.666 1.00 22.90 183 MET A N 1
ATOM 1338 C CA . MET A 1 183 ? 40.732 0.375 72.919 1.00 22.65 183 MET A CA 1
ATOM 1339 C C . MET A 1 183 ? 42.082 0.510 73.617 1.00 21.90 183 MET A C 1
ATOM 1340 O O . MET A 1 183 ? 42.980 1.181 73.116 1.00 21.42 183 MET A O 1
ATOM 1345 N N . PRO A 1 184 ? 42.243 -0.112 74.795 1.00 36.20 184 PRO A N 1
ATOM 1346 C CA . PRO A 1 184 ? 43.556 0.020 75.438 1.00 36.34 184 PRO A CA 1
ATOM 1347 C C . PRO A 1 184 ? 44.588 -0.755 74.614 1.00 35.82 184 PRO A C 1
ATOM 1348 O O . PRO A 1 184 ? 44.223 -1.599 73.796 1.00 36.41 184 PRO A O 1
ATOM 1352 N N . LYS A 1 185 ? 45.866 -0.466 74.833 1.00 26.28 185 LYS A N 1
ATOM 1353 C CA . LYS A 1 185 ? 46.954 -1.108 74.103 1.00 27.48 185 LYS A CA 1
ATOM 1354 C C . LYS A 1 185 ? 46.846 -2.635 74.006 1.00 26.46 185 LYS A C 1
ATOM 1355 O O . LYS A 1 185 ? 47.055 -3.205 72.938 1.00 26.85 185 LYS A O 1
ATOM 1361 N N . GLY A 1 186 ? 46.511 -3.290 75.114 1.00 27.70 186 GLY A N 1
ATOM 1362 C CA . GLY A 1 186 ? 46.402 -4.740 75.124 1.00 26.22 186 GLY A CA 1
ATOM 1363 C C . GLY A 1 186 ? 45.347 -5.330 74.204 1.00 26.58 186 GLY A C 1
ATOM 1364 O O . GLY A 1 186 ? 45.605 -6.313 73.508 1.00 26.60 186 GLY A O 1
ATOM 1365 N N . LEU A 1 187 ? 44.151 -4.749 74.210 1.00 33.97 187 LEU A N 1
ATOM 1366 C CA . LEU A 1 187 ? 43.073 -5.230 73.360 1.00 32.87 187 LEU A CA 1
ATOM 1367 C C . LEU A 1 187 ? 43.403 -4.888 71.907 1.00 32.62 187 LEU A C 1
ATOM 1368 O O . LEU A 1 187 ? 43.111 -5.657 70.990 1.00 33.41 187 LEU A O 1
ATOM 1373 N N . THR A 1 188 ? 44.017 -3.730 71.703 1.00 21.44 188 THR A N 1
ATOM 1374 C CA . THR A 1 188 ? 44.393 -3.301 70.367 1.00 21.58 188 THR A CA 1
ATOM 1375 C C . THR A 1 188 ? 45.417 -4.266 69.755 1.00 21.44 188 THR A C 1
ATOM 1376 O O . THR A 1 188 ? 45.289 -4.666 68.602 1.00 19.87 188 THR A O 1
ATOM 1380 N N . ALA A 1 189 ? 46.417 -4.656 70.539 1.00 27.66 189 ALA A N 1
ATOM 1381 C CA . ALA A 1 189 ? 47.458 -5.568 70.061 1.00 27.63 189 ALA A CA 1
ATOM 1382 C C . ALA A 1 189 ? 46.950 -6.994 69.822 1.00 27.92 189 ALA A C 1
ATOM 1383 O O . ALA A 1 189 ? 47.296 -7.630 68.825 1.00 27.75 189 ALA A O 1
ATOM 1385 N N . ALA A 1 190 ? 46.135 -7.488 70.746 1.00 27.11 190 ALA A N 1
ATOM 1386 C CA . ALA A 1 190 ? 45.591 -8.835 70.653 1.00 26.79 190 ALA A CA 1
ATOM 1387 C C . ALA A 1 190 ? 44.574 -8.976 69.530 1.00 26.28 190 ALA A C 1
ATOM 1388 O O . ALA A 1 190 ? 44.578 -9.972 68.808 1.00 25.58 190 ALA A O 1
ATOM 1390 N N . THR A 1 191 ? 43.699 -7.993 69.373 1.00 20.96 191 THR A N 1
ATOM 1391 C CA . THR A 1 191 ? 42.708 -8.096 68.312 1.00 21.99 191 THR A CA 1
ATOM 1392 C C . THR A 1 191 ? 43.364 -7.872 66.955 1.00 21.10 191 THR A C 1
ATOM 1393 O O . THR A 1 191 ? 42.967 -8.477 65.961 1.00 19.30 191 THR A O 1
ATOM 1397 N N . GLY A 1 192 ? 44.374 -7.008 66.926 1.00 21.68 192 GLY A N 1
ATOM 1398 C CA . GLY A 1 192 ? 45.085 -6.740 65.689 1.00 23.11 192 GLY A CA 1
ATOM 1399 C C . GLY A 1 192 ? 45.860 -7.970 65.223 1.00 24.15 192 GLY A C 1
ATOM 1400 O O . GLY A 1 192 ? 45.953 -8.232 64.020 1.00 21.33 192 GLY A O 1
ATOM 1401 N N . MET A 1 193 ? 46.418 -8.720 66.175 1.00 20.87 193 MET A N 1
ATOM 1402 C CA . MET A 1 193 ? 47.171 -9.935 65.863 1.00 20.06 193 MET A CA 1
ATOM 1403 C C . MET A 1 193 ? 46.216 -11.046 65.469 1.00 18.75 193 MET A C 1
ATOM 1404 O O . MET A 1 193 ? 46.588 -11.995 64.759 1.00 19.73 193 MET A O 1
ATOM 1409 N N . ASP A 1 194 ? 44.982 -10.943 65.945 1.00 17.02 194 ASP A N 1
ATOM 1410 C CA . ASP A 1 194 ? 43.978 -11.921 65.595 1.00 17.48 194 ASP A CA 1
ATOM 1411 C C . ASP A 1 194 ? 43.641 -11.656 64.129 1.00 15.97 194 ASP A C 1
ATOM 1412 O O . ASP A 1 194 ? 43.518 -12.590 63.333 1.00 16.94 194 ASP A O 1
ATOM 1417 N N . ALA A 1 195 ? 43.510 -10.378 63.770 1.00 15.40 195 ALA A N 1
ATOM 1418 C CA . ALA A 1 195 ? 43.202 -10.018 62.386 1.00 15.04 195 ALA A CA 1
ATOM 1419 C C . ALA A 1 195 ? 44.308 -10.523 61.479 1.00 14.55 195 ALA A C 1
ATOM 1420 O O . ALA A 1 195 ? 44.043 -11.079 60.413 1.00 16.56 195 ALA A O 1
ATOM 1422 N N . LEU A 1 196 ? 45.552 -10.326 61.905 1.00 14.31 196 LEU A N 1
ATOM 1423 C CA . LEU A 1 196 ? 46.695 -10.776 61.132 1.00 14.38 196 LEU A CA 1
ATOM 1424 C C . LEU A 1 196 ? 46.642 -12.287 60.975 1.00 13.63 196 LEU A C 1
ATOM 1425 O O . LEU A 1 196 ? 46.905 -12.809 59.891 1.00 12.19 196 LEU A O 1
ATOM 1430 N N . THR A 1 197 ? 46.299 -12.993 62.053 1.00 14.87 197 THR A N 1
ATOM 1431 C CA . THR A 1 197 ? 46.204 -14.448 61.987 1.00 14.64 197 THR A CA 1
ATOM 1432 C C . THR A 1 197 ? 45.154 -14.857 60.947 1.00 15.33 197 THR A C 1
ATOM 1433 O O . THR A 1 197 ? 45.359 -15.815 60.195 1.00 16.26 197 THR A O 1
ATOM 1437 N N . HIS A 1 198 ? 44.032 -14.139 60.910 1.00 15.94 198 HIS A N 1
ATOM 1438 C CA . HIS A 1 198 ? 42.967 -14.440 59.950 1.00 18.39 198 HIS A CA 1
ATOM 1439 C C . HIS A 1 198 ? 43.488 -14.317 58.523 1.00 18.73 198 HIS A C 1
ATOM 1440 O O . HIS A 1 198 ? 43.160 -15.132 57.652 1.00 21.28 198 HIS A O 1
ATOM 1447 N N . ALA A 1 199 ? 44.290 -13.285 58.288 1.00 19.69 199 ALA A N 1
ATOM 1448 C CA . ALA A 1 199 ? 44.865 -13.047 56.973 1.00 18.76 199 ALA A CA 1
ATOM 1449 C C . ALA A 1 199 ? 45.768 -14.218 56.606 1.00 19.77 199 ALA A C 1
ATOM 1450 O O . ALA A 1 199 ? 45.625 -14.817 55.535 1.00 19.93 199 ALA A O 1
ATOM 1452 N N . PHE A 1 200 ? 46.692 -14.550 57.504 1.00 17.19 200 PHE A N 1
ATOM 1453 C CA . PHE A 1 200 ? 47.615 -15.655 57.273 1.00 17.61 200 PHE A CA 1
ATOM 1454 C C . PHE A 1 200 ? 46.910 -16.989 57.051 1.00 16.04 200 PHE A C 1
ATOM 1455 O O . PHE A 1 200 ? 47.194 -17.694 56.081 1.00 18.07 200 PHE A O 1
ATOM 1463 N N . GLU A 1 201 ? 45.986 -17.342 57.939 1.00 15.23 201 GLU A N 1
ATOM 1464 C CA . GLU A 1 201 ? 45.295 -18.620 57.799 1.00 13.29 201 GLU A CA 1
ATOM 1465 C C . GLU A 1 201 ? 44.382 -18.708 56.576 1.00 14.97 201 GLU A C 1
ATOM 1466 O O . GLU A 1 201 ? 44.303 -19.763 55.931 1.00 12.57 201 GLU A O 1
ATOM 1472 N N . ALA A 1 202 ? 43.702 -17.612 56.247 1.00 15.09 202 ALA A N 1
ATOM 1473 C CA . ALA A 1 202 ? 42.818 -17.606 55.080 1.00 12.90 202 ALA A CA 1
ATOM 1474 C C . ALA A 1 202 ? 43.654 -17.699 53.815 1.00 12.42 202 ALA A C 1
ATOM 1475 O O . ALA A 1 202 ? 43.273 -18.373 52.852 1.00 12.66 202 ALA A O 1
ATOM 1477 N N . TYR A 1 203 ? 44.801 -17.031 53.809 1.00 11.52 203 TYR A N 1
ATOM 1478 C CA . TYR A 1 203 ? 45.654 -17.063 52.628 1.00 12.39 203 TYR A CA 1
ATOM 1479 C C . TYR A 1 203 ? 46.313 -18.432 52.461 1.00 14.15 203 TYR A C 1
ATOM 1480 O O . TYR A 1 203 ? 46.630 -18.839 51.334 1.00 12.82 203 TYR A O 1
ATOM 1489 N N . SER A 1 204 ? 46.515 -19.128 53.585 1.00 12.51 204 SER A N 1
ATOM 1490 C CA . SER A 1 204 ? 47.136 -20.452 53.599 1.00 13.81 204 SER A CA 1
ATOM 1491 C C . SER A 1 204 ? 46.120 -21.582 53.425 1.00 16.12 204 SER A C 1
ATOM 1492 O O . SER A 1 204 ? 46.494 -22.724 53.154 1.00 14.21 204 SER A O 1
ATOM 1495 N N . SER A 1 205 ? 44.839 -21.258 53.593 1.00 14.65 205 SER A N 1
ATOM 1496 C CA . SER A 1 205 ? 43.763 -22.238 53.503 1.00 14.31 205 SER A CA 1
ATOM 1497 C C . SER A 1 205 ? 43.642 -23.018 52.196 1.00 16.09 205 SER A C 1
ATOM 1498 O O . SER A 1 205 ? 43.846 -22.473 51.108 1.00 16.26 205 SER A O 1
ATOM 1501 N N . THR A 1 206 ? 43.280 -24.294 52.302 1.00 14.09 206 THR A N 1
ATOM 1502 C CA . THR A 1 206 ? 43.105 -25.109 51.104 1.00 16.68 206 THR A CA 1
ATOM 1503 C C . THR A 1 206 ? 41.828 -24.672 50.390 1.00 16.91 206 THR A C 1
ATOM 1504 O O . THR A 1 206 ? 41.571 -25.089 49.260 1.00 16.44 206 THR A O 1
ATOM 1508 N N . ALA A 1 207 ? 41.036 -23.823 51.045 1.00 16.42 207 ALA A N 1
ATOM 1509 C CA . ALA A 1 207 ? 39.782 -23.350 50.455 1.00 16.65 207 ALA A CA 1
ATOM 1510 C C . ALA A 1 207 ? 39.890 -21.914 49.933 1.00 16.12 207 ALA A C 1
ATOM 1511 O O . ALA A 1 207 ? 38.881 -21.265 49.652 1.00 18.49 207 ALA A O 1
ATOM 1513 N N . ALA A 1 208 ? 41.117 -21.425 49.806 1.00 13.55 208 ALA A N 1
ATOM 1514 C CA . ALA A 1 208 ? 41.377 -20.075 49.326 1.00 11.08 208 ALA A CA 1
ATOM 1515 C C . ALA A 1 208 ? 40.886 -19.832 47.894 1.00 12.78 208 ALA A C 1
ATOM 1516 O O . ALA A 1 208 ? 40.932 -20.727 47.050 1.00 10.32 208 ALA A O 1
ATOM 1518 N N . THR A 1 209 ? 40.416 -18.619 47.618 1.00 10.41 209 THR A N 1
ATOM 1519 C CA . THR A 1 209 ? 39.982 -18.277 46.259 1.00 11.83 209 THR A CA 1
ATOM 1520 C C . THR A 1 209 ? 40.696 -16.983 45.877 1.00 11.21 209 THR A C 1
ATOM 1521 O O . THR A 1 209 ? 41.353 -16.352 46.719 1.00 12.31 209 THR A O 1
ATOM 1525 N N . PRO A 1 210 ? 40.609 -16.581 44.599 1.00 10.48 210 PRO A N 1
ATOM 1526 C CA . PRO A 1 210 ? 41.272 -15.338 44.199 1.00 10.61 210 PRO A CA 1
ATOM 1527 C C . PRO A 1 210 ? 40.755 -14.140 44.997 1.00 12.32 210 PRO A C 1
ATOM 1528 O O . PRO A 1 210 ? 41.479 -13.164 45.207 1.00 13.29 210 PRO A O 1
ATOM 1532 N N . ILE A 1 211 ? 39.496 -14.206 45.418 1.00 9.54 211 ILE A N 1
ATOM 1533 C CA . ILE A 1 211 ? 38.919 -13.120 46.187 1.00 10.36 211 ILE A CA 1
ATOM 1534 C C . ILE A 1 211 ? 39.468 -13.105 47.605 1.00 9.56 211 ILE A C 1
ATOM 1535 O O . ILE A 1 211 ? 39.929 -12.056 48.074 1.00 9.67 211 ILE A O 1
ATOM 1540 N N . THR A 1 212 ? 39.431 -14.253 48.291 1.00 10.57 212 THR A N 1
ATOM 1541 C CA . THR A 1 212 ? 39.919 -14.289 49.658 1.00 12.19 212 THR A CA 1
ATOM 1542 C C . THR A 1 212 ? 41.403 -13.927 49.680 1.00 13.28 212 THR A C 1
ATOM 1543 O O . THR A 1 212 ? 41.856 -13.237 50.596 1.00 12.43 212 THR A O 1
ATOM 1547 N N . ASP A 1 213 ? 42.140 -14.355 48.655 1.00 12.78 213 ASP A N 1
ATOM 1548 C CA . ASP A 1 213 ? 43.573 -14.053 48.547 1.00 13.78 213 ASP A CA 1
ATOM 1549 C C . ASP A 1 213 ? 43.799 -12.542 48.505 1.00 12.47 213 ASP A C 1
ATOM 1550 O O . ASP A 1 213 ? 44.655 -12.004 49.213 1.00 14.83 213 ASP A O 1
ATOM 1555 N N . ALA A 1 214 ? 43.040 -11.862 47.654 1.00 14.77 214 ALA A N 1
ATOM 1556 C CA . ALA A 1 214 ? 43.162 -10.414 47.498 1.00 13.49 214 ALA A CA 1
ATOM 1557 C C . ALA A 1 214 ? 42.897 -9.670 48.801 1.00 15.22 214 ALA A C 1
ATOM 1558 O O . ALA A 1 214 ? 43.614 -8.731 49.154 1.00 15.56 214 ALA A O 1
ATOM 1560 N N . CYS A 1 215 ? 41.863 -10.094 49.517 1.00 12.18 215 CYS A N 1
ATOM 1561 C CA . CYS A 1 215 ? 41.492 -9.458 50.775 1.00 12.16 215 CYS A CA 1
ATOM 1562 C C . CYS A 1 215 ? 42.474 -9.758 51.903 1.00 12.07 215 CYS A C 1
ATOM 1563 O O . CYS A 1 215 ? 42.761 -8.897 52.740 1.00 10.90 215 CYS A O 1
ATOM 1566 N N . ALA A 1 216 ? 42.968 -10.987 51.925 1.00 9.65 216 ALA A N 1
ATOM 1567 C CA . ALA A 1 216 ? 43.914 -11.420 52.935 1.00 12.21 216 ALA A CA 1
ATOM 1568 C C . ALA A 1 216 ? 45.225 -10.644 52.830 1.00 11.95 216 ALA A C 1
ATOM 1569 O O . ALA A 1 216 ? 45.739 -10.149 53.830 1.00 12.85 216 ALA A O 1
ATOM 1571 N N . LEU A 1 217 ? 45.768 -10.540 51.620 1.00 14.13 217 LEU A N 1
ATOM 1572 C CA . LEU A 1 217 ? 47.017 -9.817 51.425 1.00 13.72 217 LEU A CA 1
ATOM 1573 C C . LEU A 1 217 ? 46.881 -8.325 51.738 1.00 14.75 217 LEU A C 1
ATOM 1574 O O . LEU A 1 217 ? 47.774 -7.732 52.339 1.00 15.85 217 LEU A O 1
ATOM 1579 N N . LYS A 1 218 ? 45.764 -7.718 51.344 1.00 14.06 218 LYS A N 1
ATOM 1580 C CA . LYS A 1 218 ? 45.563 -6.299 51.619 1.00 11.56 218 LYS A CA 1
ATOM 1581 C C . LYS A 1 218 ? 45.453 -6.102 53.131 1.00 12.39 218 LYS A C 1
ATOM 1582 O O . LYS A 1 218 ? 45.949 -5.126 53.673 1.00 12.47 218 LYS A O 1
ATOM 1588 N N . ALA A 1 219 ? 44.803 -7.039 53.817 1.00 15.89 219 ALA A N 1
ATOM 1589 C CA . ALA A 1 219 ? 44.683 -6.946 55.273 1.00 16.88 219 ALA A CA 1
ATOM 1590 C C . ALA A 1 219 ? 46.072 -7.013 55.954 1.00 17.30 219 ALA A C 1
ATOM 1591 O O . ALA A 1 219 ? 46.413 -6.179 56.802 1.00 16.11 219 ALA A O 1
ATOM 1593 N N . ALA A 1 220 ? 46.882 -7.998 55.583 1.00 18.51 220 ALA A N 1
ATOM 1594 C CA . ALA A 1 220 ? 48.205 -8.129 56.198 1.00 16.73 220 ALA A CA 1
ATOM 1595 C C . ALA A 1 220 ? 49.027 -6.871 55.929 1.00 17.59 220 ALA A C 1
ATOM 1596 O O . ALA A 1 220 ? 49.757 -6.385 56.803 1.00 16.81 220 ALA A O 1
ATOM 1598 N N . SER A 1 221 ? 48.890 -6.336 54.721 1.00 14.82 221 SER A N 1
ATOM 1599 C CA . SER A 1 221 ? 49.605 -5.124 54.347 1.00 17.27 221 SER A CA 1
ATOM 1600 C C . SER A 1 221 ? 49.247 -3.966 55.269 1.00 18.84 221 SER A C 1
ATOM 1601 O O . SER A 1 221 ? 50.129 -3.325 55.839 1.00 18.81 221 SER A O 1
ATOM 1604 N N . MET A 1 222 ? 47.952 -3.699 55.417 1.00 17.96 222 MET A N 1
ATOM 1605 C CA . MET A 1 222 ? 47.497 -2.600 56.259 1.00 18.88 222 MET A CA 1
ATOM 1606 C C . MET A 1 222 ? 47.873 -2.803 57.728 1.00 20.36 222 MET A C 1
ATOM 1607 O O . MET A 1 222 ? 48.335 -1.867 58.394 1.00 19.21 222 MET A O 1
ATOM 1612 N N . ILE A 1 223 ? 47.679 -4.020 58.231 1.00 18.71 223 ILE A N 1
ATOM 1613 C CA . ILE A 1 223 ? 48.020 -4.334 59.619 1.00 19.33 223 ILE A CA 1
ATOM 1614 C C . ILE A 1 223 ? 49.524 -4.151 59.840 1.00 21.61 223 ILE A C 1
ATOM 1615 O O . ILE A 1 223 ? 49.960 -3.678 60.895 1.00 20.79 223 ILE A O 1
ATOM 1620 N N . ALA A 1 224 ? 50.311 -4.531 58.839 1.00 23.67 224 ALA A N 1
ATOM 1621 C CA . ALA A 1 224 ? 51.763 -4.422 58.920 1.00 25.80 224 ALA A CA 1
ATOM 1622 C C . ALA A 1 224 ? 52.192 -2.963 58.994 1.00 26.96 224 ALA A C 1
ATOM 1623 O O . ALA A 1 224 ? 53.204 -2.631 59.615 1.00 28.41 224 ALA A O 1
ATOM 1625 N N . LYS A 1 225 ? 51.405 -2.092 58.378 1.00 24.94 225 LYS A N 1
ATOM 1626 C CA . LYS A 1 225 ? 51.715 -0.671 58.363 1.00 25.77 225 LYS A CA 1
ATOM 1627 C C . LYS A 1 225 ? 50.985 0.162 59.416 1.00 24.73 225 LYS A C 1
ATOM 1628 O O . LYS A 1 225 ? 51.285 1.340 59.575 1.00 25.90 225 LYS A O 1
ATOM 1634 N N . ASN A 1 226 ? 50.057 -0.434 60.160 1.00 22.06 226 ASN A N 1
ATOM 1635 C CA . ASN A 1 226 ? 49.296 0.358 61.130 1.00 20.19 226 ASN A CA 1
ATOM 1636 C C . ASN A 1 226 ? 49.083 -0.151 62.554 1.00 19.31 226 ASN A C 1
ATOM 1637 O O . ASN A 1 226 ? 48.720 0.633 63.423 1.00 20.11 226 ASN A O 1
ATOM 1642 N N . LEU A 1 227 ? 49.285 -1.442 62.800 1.00 22.96 227 LEU A N 1
ATOM 1643 C CA . LEU A 1 227 ? 49.049 -2.005 64.131 1.00 23.29 227 LEU A CA 1
ATOM 1644 C C . LEU A 1 227 ? 49.932 -1.426 65.229 1.00 24.99 227 LEU A C 1
ATOM 1645 O O . LEU A 1 227 ? 49.461 -1.176 66.335 1.00 26.53 227 LEU A O 1
ATOM 1650 N N . LYS A 1 228 ? 51.209 -1.228 64.928 1.00 24.59 228 LYS A N 1
ATOM 1651 C CA . LYS A 1 228 ? 52.143 -0.668 65.897 1.00 26.19 228 LYS A CA 1
ATOM 1652 C C . LYS A 1 228 ? 51.697 0.748 66.281 1.00 26.54 228 LYS A C 1
ATOM 1653 O O . LYS A 1 228 ? 51.698 1.116 67.458 1.00 25.31 228 LYS A O 1
ATOM 1659 N N . THR A 1 229 ? 51.299 1.536 65.287 1.00 30.50 229 THR A N 1
ATOM 1660 C CA . THR A 1 229 ? 50.857 2.901 65.544 1.00 30.46 229 THR A CA 1
ATOM 1661 C C . THR A 1 229 ? 49.633 2.973 66.460 1.00 31.07 229 THR A C 1
ATOM 1662 O O . THR A 1 229 ? 49.597 3.777 67.394 1.00 30.95 229 THR A O 1
ATOM 1666 N N . ALA A 1 230 ? 48.628 2.145 66.192 1.00 25.37 230 ALA A N 1
ATOM 1667 C CA . ALA A 1 230 ? 47.420 2.148 67.012 1.00 25.44 230 ALA A CA 1
ATOM 1668 C C . ALA A 1 230 ? 47.733 1.707 68.437 1.00 25.51 230 ALA A C 1
ATOM 1669 O O . ALA A 1 230 ? 47.044 2.091 69.380 1.00 24.27 230 ALA A O 1
ATOM 1671 N N . CYS A 1 231 ? 48.767 0.888 68.590 1.00 29.11 231 CYS A N 1
ATOM 1672 C CA . CYS A 1 231 ? 49.163 0.413 69.909 1.00 30.55 231 CYS A CA 1
ATOM 1673 C C . CYS A 1 231 ? 49.924 1.499 70.677 1.00 32.23 231 CYS A C 1
ATOM 1674 O O . CYS A 1 231 ? 49.729 1.656 71.879 1.00 31.63 231 CYS A O 1
ATOM 1677 N N . ASP A 1 232 ? 50.774 2.251 69.975 1.00 39.11 232 ASP A N 1
ATOM 1678 C CA . ASP A 1 232 ? 51.564 3.316 70.603 1.00 40.71 232 ASP A CA 1
ATOM 1679 C C . ASP A 1 232 ? 50.814 4.637 70.680 1.00 42.07 232 ASP A C 1
ATOM 1680 O O . ASP A 1 232 ? 51.297 5.594 71.286 1.00 41.45 232 ASP A O 1
ATOM 1685 N N . ASN A 1 233 ? 49.646 4.699 70.051 1.00 32.87 233 ASN A N 1
ATOM 1686 C CA . ASN A 1 233 ? 48.859 5.922 70.064 1.00 32.67 233 ASN A CA 1
ATOM 1687 C C . ASN A 1 233 ? 47.433 5.646 69.613 1.00 32.72 233 ASN A C 1
ATOM 1688 O O . ASN A 1 233 ? 47.067 5.896 68.460 1.00 30.00 233 ASN A O 1
ATOM 1693 N N . GLY A 1 234 ? 46.634 5.129 70.544 1.00 39.13 234 GLY A N 1
ATOM 1694 C CA . GLY A 1 234 ? 45.251 4.796 70.259 1.00 39.47 234 GLY A CA 1
ATOM 1695 C C . GLY A 1 234 ? 44.412 5.944 69.741 1.00 39.81 234 GLY A C 1
ATOM 1696 O O . GLY A 1 234 ? 43.296 5.724 69.268 1.00 40.45 234 GLY A O 1
ATOM 1697 N N . LYS A 1 235 ? 44.941 7.162 69.831 1.00 32.61 235 LYS A N 1
ATOM 1698 C CA . LYS A 1 235 ? 44.231 8.346 69.362 1.00 34.07 235 LYS A CA 1
ATOM 1699 C C . LYS A 1 235 ? 44.544 8.677 67.907 1.00 32.81 235 LYS A C 1
ATOM 1700 O O . LYS A 1 235 ? 43.945 9.580 67.329 1.00 33.55 235 LYS A O 1
ATOM 1706 N N . ASP A 1 236 ? 45.490 7.953 67.317 1.00 32.56 236 ASP A N 1
ATOM 1707 C CA . ASP A 1 236 ? 45.838 8.173 65.918 1.00 31.21 236 ASP A CA 1
ATOM 1708 C C . ASP A 1 236 ? 44.653 7.661 65.094 1.00 30.19 236 ASP A C 1
ATOM 1709 O O . ASP A 1 236 ? 44.531 6.458 64.859 1.00 28.09 236 ASP A O 1
ATOM 1714 N N . MET A 1 237 ? 43.782 8.570 64.665 1.00 26.97 237 MET A N 1
ATOM 1715 C CA . MET A 1 237 ? 42.605 8.185 63.891 1.00 26.99 237 MET A CA 1
ATOM 1716 C C . MET A 1 237 ? 42.945 7.475 62.574 1.00 24.14 237 MET A C 1
ATOM 1717 O O . MET A 1 237 ? 42.275 6.516 62.190 1.00 21.31 237 MET A O 1
ATOM 1722 N N . PRO A 1 238 ? 43.986 7.938 61.864 1.00 29.44 238 PRO A N 1
ATOM 1723 C CA . PRO A 1 238 ? 44.328 7.266 60.604 1.00 28.37 238 PRO A CA 1
ATOM 1724 C C . PRO A 1 238 ? 44.661 5.783 60.801 1.00 28.14 238 PRO A C 1
ATOM 1725 O O . PRO A 1 238 ? 44.295 4.942 59.979 1.00 27.24 238 PRO A O 1
ATOM 1729 N N . ALA A 1 239 ? 45.347 5.465 61.895 1.00 23.64 239 ALA A N 1
ATOM 1730 C CA . ALA A 1 239 ? 45.731 4.083 62.178 1.00 20.93 239 ALA A CA 1
ATOM 1731 C C . ALA A 1 239 ? 44.528 3.254 62.600 1.00 19.32 239 ALA A C 1
ATOM 1732 O O . ALA A 1 239 ? 44.426 2.073 62.262 1.00 16.50 239 ALA A O 1
ATOM 1734 N N . ARG A 1 240 ? 43.624 3.874 63.349 1.00 21.49 240 ARG A N 1
ATOM 1735 C CA . ARG A 1 240 ? 42.416 3.194 63.799 1.00 21.64 240 ARG A CA 1
ATOM 1736 C C . ARG A 1 240 ? 41.517 2.887 62.608 1.00 21.11 240 ARG A C 1
ATOM 1737 O O . ARG A 1 240 ? 40.932 1.804 62.528 1.00 20.59 240 ARG A O 1
ATOM 1745 N N . GLU A 1 241 ? 41.397 3.845 61.690 1.00 18.51 241 GLU A N 1
ATOM 1746 C CA . GLU A 1 241 ? 40.565 3.631 60.518 1.00 20.57 241 GLU A CA 1
ATOM 1747 C C . GLU A 1 241 ? 41.186 2.553 59.637 1.00 17.81 241 GLU A C 1
ATOM 1748 O O . GLU A 1 241 ? 40.477 1.738 59.061 1.00 18.71 241 GLU A O 1
ATOM 1754 N N . ALA A 1 242 ? 42.514 2.538 59.553 1.00 17.11 242 ALA A N 1
ATOM 1755 C CA . ALA A 1 242 ? 43.203 1.541 58.754 1.00 15.71 242 ALA A CA 1
ATOM 1756 C C . ALA A 1 242 ? 42.957 0.152 59.341 1.00 15.89 242 ALA A C 1
ATOM 1757 O O . ALA A 1 242 ? 42.677 -0.791 58.605 1.00 15.43 242 ALA A O 1
ATOM 1759 N N . MET A 1 243 ? 43.046 0.028 60.664 1.00 17.90 243 MET A N 1
ATOM 1760 C CA . MET A 1 243 ? 42.818 -1.265 61.310 1.00 19.89 243 MET A CA 1
ATOM 1761 C C . MET A 1 243 ? 41.370 -1.736 61.179 1.00 19.91 243 MET A C 1
ATOM 1762 O O . MET A 1 243 ? 41.112 -2.939 61.080 1.00 21.36 243 MET A O 1
ATOM 1767 N N . ALA A 1 244 ? 40.422 -0.803 61.198 1.00 16.49 244 ALA A N 1
ATOM 1768 C CA . ALA A 1 244 ? 39.020 -1.183 61.049 1.00 14.84 244 ALA A CA 1
ATOM 1769 C C . ALA A 1 244 ? 38.856 -1.780 59.653 1.00 12.72 244 ALA A C 1
ATOM 1770 O O . ALA A 1 244 ? 38.245 -2.831 59.490 1.00 13.85 244 ALA A O 1
ATOM 1772 N N . TYR A 1 245 ? 39.387 -1.094 58.643 1.00 14.30 245 TYR A N 1
ATOM 1773 C CA . TYR A 1 245 ? 39.313 -1.591 57.276 1.00 15.49 245 TYR A CA 1
ATOM 1774 C C . TYR A 1 245 ? 40.038 -2.939 57.206 1.00 15.67 245 TYR A C 1
ATOM 1775 O O . TYR A 1 245 ? 39.501 -3.928 56.698 1.00 15.06 245 TYR A O 1
ATOM 1784 N N . ALA A 1 246 ? 41.253 -2.974 57.745 1.00 16.82 246 ALA A N 1
ATOM 1785 C CA . ALA A 1 246 ? 42.069 -4.181 57.728 1.00 15.43 246 ALA A CA 1
ATOM 1786 C C . ALA A 1 246 ? 41.396 -5.393 58.357 1.00 16.46 246 ALA A C 1
ATOM 1787 O O . ALA A 1 246 ? 41.429 -6.494 57.791 1.00 14.21 246 ALA A O 1
ATOM 1789 N N . GLN A 1 247 ? 40.785 -5.208 59.523 1.00 13.42 247 GLN A N 1
ATOM 1790 C CA . GLN A 1 247 ? 40.149 -6.337 60.184 1.00 13.73 247 GLN A CA 1
ATOM 1791 C C . GLN A 1 247 ? 38.949 -6.842 59.378 1.00 13.85 247 GLN A C 1
ATOM 1792 O O . GLN A 1 247 ? 38.645 -8.038 59.391 1.00 16.52 247 GLN A O 1
ATOM 1798 N N . PHE A 1 248 ? 38.286 -5.934 58.662 1.00 10.10 248 PHE A N 1
ATOM 1799 C CA . PHE A 1 248 ? 37.138 -6.309 57.847 1.00 10.46 248 PHE A CA 1
ATOM 1800 C C . PHE A 1 248 ? 37.672 -7.133 56.677 1.00 10.88 248 PHE A C 1
ATOM 1801 O O . PHE A 1 248 ? 37.144 -8.187 56.364 1.00 12.60 248 PHE A O 1
ATOM 1809 N N . LEU A 1 249 ? 38.734 -6.649 56.040 1.00 16.12 249 LEU A N 1
ATOM 1810 C CA . LEU A 1 249 ? 39.334 -7.374 54.927 1.00 15.74 249 LEU A CA 1
ATOM 1811 C C . LEU A 1 249 ? 39.719 -8.783 55.367 1.00 14.83 249 LEU A C 1
ATOM 1812 O O . LEU A 1 249 ? 39.488 -9.751 54.637 1.00 16.55 249 LEU A O 1
ATOM 1817 N N . ALA A 1 250 ? 40.286 -8.901 56.566 1.00 12.50 250 ALA A N 1
ATOM 1818 C CA . ALA A 1 250 ? 40.682 -10.205 57.086 1.00 12.04 250 ALA A CA 1
ATOM 1819 C C . ALA A 1 250 ? 39.446 -11.094 57.205 1.00 12.59 250 ALA A C 1
ATOM 1820 O O . ALA A 1 250 ? 39.500 -12.300 56.934 1.00 13.25 250 ALA A O 1
ATOM 1822 N N . GLY A 1 251 ? 38.331 -10.487 57.599 1.00 13.50 251 GLY A N 1
ATOM 1823 C CA . GLY A 1 251 ? 37.088 -11.220 57.743 1.00 11.51 251 GLY A CA 1
ATOM 1824 C C . GLY A 1 251 ? 36.540 -11.648 56.398 1.00 12.53 251 GLY A C 1
ATOM 1825 O O . GLY A 1 251 ? 36.019 -12.750 56.257 1.00 12.59 251 GLY A O 1
ATOM 1826 N N . MET A 1 252 ? 36.644 -10.767 55.407 1.00 11.14 252 MET A N 1
ATOM 1827 C CA . MET A 1 252 ? 36.166 -11.078 54.070 1.00 11.45 252 MET A CA 1
ATOM 1828 C C . MET A 1 252 ? 36.839 -12.366 53.618 1.00 12.25 252 MET A C 1
ATOM 1829 O O . MET A 1 252 ? 36.231 -13.211 52.949 1.00 10.73 252 MET A O 1
ATOM 1834 N N . ALA A 1 253 ? 38.102 -12.501 54.011 1.00 10.96 253 ALA A N 1
ATOM 1835 C CA . ALA A 1 253 ? 38.923 -13.652 53.668 1.00 12.58 253 ALA A CA 1
ATOM 1836 C C . ALA A 1 253 ? 38.625 -14.909 54.482 1.00 11.54 253 ALA A C 1
ATOM 1837 O O . ALA A 1 253 ? 38.282 -15.942 53.914 1.00 12.93 253 ALA A O 1
ATOM 1839 N N . PHE A 1 254 ? 38.756 -14.838 55.805 1.00 10.76 254 PHE A N 1
ATOM 1840 C CA . PHE A 1 254 ? 38.534 -16.043 56.596 1.00 11.75 254 PHE A CA 1
ATOM 1841 C C . PHE A 1 254 ? 37.088 -16.513 56.668 1.00 11.73 254 PHE A C 1
ATOM 1842 O O . PHE A 1 254 ? 36.837 -17.703 56.825 1.00 10.73 254 PHE A O 1
ATOM 1850 N N . ASN A 1 255 ? 36.131 -15.596 56.540 1.00 13.33 255 ASN A N 1
ATOM 1851 C CA . ASN A 1 255 ? 34.723 -16.003 56.582 1.00 14.74 255 ASN A CA 1
ATOM 1852 C C . ASN A 1 255 ? 34.447 -16.927 55.400 1.00 17.31 255 ASN A C 1
ATOM 1853 O O . ASN A 1 255 ? 33.554 -17.779 55.443 1.00 16.60 255 ASN A O 1
ATOM 1858 N N . ASN A 1 256 ? 35.250 -16.780 54.355 1.00 16.07 256 ASN A N 1
ATOM 1859 C CA . ASN A 1 256 ? 35.043 -17.552 53.147 1.00 17.65 256 ASN A CA 1
ATOM 1860 C C . ASN A 1 256 ? 36.060 -18.641 52.797 1.00 17.39 256 ASN A C 1
ATOM 1861 O O . ASN A 1 256 ? 35.706 -19.626 52.153 1.00 19.20 256 ASN A O 1
ATOM 1866 N N . ALA A 1 257 ? 37.305 -18.485 53.237 1.00 20.37 257 ALA A N 1
ATOM 1867 C CA . ALA A 1 257 ? 38.332 -19.495 52.977 1.00 18.74 257 ALA A CA 1
ATOM 1868 C C . ALA A 1 257 ? 38.513 -20.371 54.220 1.00 19.00 257 ALA A C 1
ATOM 1869 O O . ALA A 1 257 ? 39.117 -21.446 54.158 1.00 18.46 257 ALA A O 1
ATOM 1871 N N . SER A 1 258 ? 37.978 -19.893 55.338 1.00 15.52 258 SER A N 1
ATOM 1872 C CA . SER A 1 258 ? 38.081 -20.552 56.637 1.00 17.82 258 SER A CA 1
ATOM 1873 C C . SER A 1 258 ? 39.486 -20.309 57.225 1.00 18.07 258 SER A C 1
ATOM 1874 O O . SER A 1 258 ? 40.247 -19.508 56.689 1.00 17.38 258 SER A O 1
ATOM 1877 N N . LEU A 1 259 ? 39.839 -20.989 58.312 1.00 18.73 259 LEU A N 1
ATOM 1878 C CA . LEU A 1 259 ? 41.145 -20.754 58.934 1.00 19.05 259 LEU A CA 1
ATOM 1879 C C . LEU A 1 259 ? 42.084 -21.960 58.934 1.00 18.00 259 LEU A C 1
ATOM 1880 O O . LEU A 1 259 ? 42.158 -22.689 57.948 1.00 20.80 259 LEU A O 1
ATOM 1885 N N . GLY A 1 260 ? 42.813 -22.159 60.030 1.00 18.09 260 GLY A N 1
ATOM 1886 C CA . GLY A 1 260 ? 43.735 -23.281 60.109 1.00 16.28 260 GLY A CA 1
ATOM 1887 C C . GLY A 1 260 ? 44.097 -23.726 61.521 1.00 18.20 260 GLY A C 1
ATOM 1888 O O . GLY A 1 260 ? 43.335 -23.518 62.466 1.00 14.81 260 GLY A O 1
ATOM 1889 N N . TYR A 1 261 ? 45.277 -24.332 61.655 1.00 20.76 261 TYR A N 1
ATOM 1890 C CA . TYR A 1 261 ? 45.775 -24.833 62.934 1.00 21.73 261 TYR A CA 1
ATOM 1891 C C . TYR A 1 261 ? 46.005 -23.784 64.018 1.00 21.60 261 TYR A C 1
ATOM 1892 O O . TYR A 1 261 ? 46.015 -24.115 65.204 1.00 21.42 261 TYR A O 1
ATOM 1901 N N . VAL A 1 262 ? 46.227 -22.529 63.642 1.00 20.31 262 VAL A N 1
ATOM 1902 C CA . VAL A 1 262 ? 46.445 -21.537 64.686 1.00 20.40 262 VAL A CA 1
ATOM 1903 C C . VAL A 1 262 ? 45.165 -21.455 65.502 1.00 20.28 262 VAL A C 1
ATOM 1904 O O . VAL A 1 262 ? 45.177 -21.580 66.727 1.00 21.08 262 VAL A O 1
ATOM 1908 N N . HIS A 1 263 ? 44.050 -21.269 64.813 1.00 18.56 263 HIS A N 1
ATOM 1909 C CA . HIS A 1 263 ? 42.778 -21.191 65.497 1.00 20.35 263 HIS A CA 1
ATOM 1910 C C . HIS A 1 263 ? 42.333 -22.539 66.052 1.00 22.49 263 HIS A C 1
ATOM 1911 O O . HIS A 1 263 ? 41.822 -22.611 67.163 1.00 24.31 263 HIS A O 1
ATOM 1918 N N . ALA A 1 264 ? 42.533 -23.608 65.291 1.00 25.85 264 ALA A N 1
ATOM 1919 C CA . ALA A 1 264 ? 42.129 -24.929 65.754 1.00 28.20 264 ALA A CA 1
ATOM 1920 C C . ALA A 1 264 ? 42.774 -25.181 67.114 1.00 29.29 264 ALA A C 1
ATOM 1921 O O . ALA A 1 264 ? 42.117 -25.644 68.046 1.00 27.55 264 ALA A O 1
ATOM 1923 N N . MET A 1 265 ? 44.062 -24.863 67.216 1.00 27.46 265 MET A N 1
ATOM 1924 C CA . MET A 1 265 ? 44.803 -25.038 68.460 1.00 29.77 265 MET A CA 1
ATOM 1925 C C . MET A 1 265 ? 44.426 -23.987 69.516 1.00 31.67 265 MET A C 1
ATOM 1926 O O . MET A 1 265 ? 44.243 -24.314 70.692 1.00 30.23 265 MET A O 1
ATOM 1931 N N . ALA A 1 266 ? 44.310 -22.731 69.085 1.00 32.48 266 ALA A N 1
ATOM 1932 C CA . ALA A 1 266 ? 43.975 -21.626 69.976 1.00 33.67 266 ALA A CA 1
ATOM 1933 C C . ALA A 1 266 ? 42.634 -21.811 70.667 1.00 35.08 266 ALA A C 1
ATOM 1934 O O . ALA A 1 266 ? 42.489 -21.466 71.838 1.00 35.21 266 ALA A O 1
ATOM 1936 N N . HIS A 1 267 ? 41.657 -22.345 69.939 1.00 36.52 267 HIS A N 1
ATOM 1937 C CA . HIS A 1 267 ? 40.324 -22.579 70.487 1.00 40.01 267 HIS A CA 1
ATOM 1938 C C . HIS A 1 267 ? 40.363 -23.565 71.647 1.00 41.45 267 HIS A C 1
ATOM 1939 O O . HIS A 1 267 ? 39.411 -23.658 72.421 1.00 40.76 267 HIS A O 1
ATOM 1946 N N . GLN A 1 268 ? 41.462 -24.305 71.757 1.00 44.88 268 GLN A N 1
ATOM 1947 C CA . GLN A 1 268 ? 41.611 -25.288 72.823 1.00 46.96 268 GLN A CA 1
ATOM 1948 C C . GLN A 1 268 ? 42.169 -24.645 74.087 1.00 50.20 268 GLN A C 1
ATOM 1949 O O . GLN A 1 268 ? 41.765 -24.987 75.198 1.00 50.56 268 GLN A O 1
ATOM 1955 N N . LEU A 1 269 ? 43.101 -23.716 73.914 1.00 47.78 269 LEU A N 1
ATOM 1956 C CA . LEU A 1 269 ? 43.692 -23.022 75.046 1.00 51.42 269 LEU A CA 1
ATOM 1957 C C . LEU A 1 269 ? 42.658 -22.049 75.600 1.00 55.44 269 LEU A C 1
ATOM 1958 O O . LEU A 1 269 ? 42.339 -22.073 76.789 1.00 54.97 269 LEU A O 1
ATOM 1963 N N . GLY A 1 270 ? 42.130 -21.202 74.721 1.00 69.70 270 GLY A N 1
ATOM 1964 C CA . GLY A 1 270 ? 41.133 -20.229 75.126 1.00 75.67 270 GLY A CA 1
ATOM 1965 C C . GLY A 1 270 ? 39.728 -20.802 75.134 1.00 79.95 270 GLY A C 1
ATOM 1966 O O . GLY A 1 270 ? 38.744 -20.059 75.138 1.00 80.68 270 GLY A O 1
ATOM 1967 N N . GLY A 1 271 ? 39.638 -22.128 75.132 1.00 81.87 271 GLY A N 1
ATOM 1968 C CA . GLY A 1 271 ? 38.345 -22.789 75.146 1.00 86.78 271 GLY A CA 1
ATOM 1969 C C . GLY A 1 271 ? 38.142 -23.537 76.448 1.00 90.10 271 GLY A C 1
ATOM 1970 O O . GLY A 1 271 ? 37.159 -23.317 77.156 1.00 90.63 271 GLY A O 1
ATOM 1971 N N . TYR A 1 272 ? 39.078 -24.428 76.761 1.00 90.78 272 TYR A N 1
ATOM 1972 C CA . TYR A 1 272 ? 39.018 -25.202 77.994 1.00 93.69 272 TYR A CA 1
ATOM 1973 C C . TYR A 1 272 ? 39.596 -24.358 79.125 1.00 94.31 272 TYR A C 1
ATOM 1974 O O . TYR A 1 272 ? 39.214 -24.509 80.286 1.00 94.46 272 TYR A O 1
ATOM 1983 N N . TYR A 1 273 ? 40.516 -23.464 78.774 1.00 96.23 273 TYR A N 1
ATOM 1984 C CA . TYR A 1 273 ? 41.153 -22.583 79.748 1.00 96.84 273 TYR A CA 1
ATOM 1985 C C . TYR A 1 273 ? 40.700 -21.139 79.555 1.00 96.64 273 TYR A C 1
ATOM 1986 O O . TYR A 1 273 ? 41.438 -20.204 79.868 1.00 96.79 273 TYR A O 1
ATOM 1995 N N . ASN A 1 274 ? 39.485 -20.974 79.035 1.00 98.89 274 ASN A N 1
ATOM 1996 C CA . ASN A 1 274 ? 38.889 -19.662 78.782 1.00 97.79 274 ASN A CA 1
ATOM 1997 C C . ASN A 1 274 ? 39.873 -18.493 78.722 1.00 96.39 274 ASN A C 1
ATOM 1998 O O . ASN A 1 274 ? 39.795 -17.559 79.524 1.00 96.60 274 ASN A O 1
ATOM 2003 N N . LEU A 1 275 ? 40.797 -18.554 77.767 1.00 92.23 275 LEU A N 1
ATOM 2004 C CA . LEU A 1 275 ? 41.785 -17.495 77.579 1.00 89.48 275 LEU A CA 1
ATOM 2005 C C . LEU A 1 275 ? 41.287 -16.533 76.507 1.00 87.14 275 LEU A C 1
ATOM 2006 O O . LEU A 1 275 ? 40.453 -16.893 75.674 1.00 87.18 275 LEU A O 1
ATOM 2011 N N . PRO A 1 276 ? 41.790 -15.290 76.517 1.00 82.80 276 PRO A N 1
ATOM 2012 C CA . PRO A 1 276 ? 41.368 -14.301 75.522 1.00 80.60 276 PRO A CA 1
ATOM 2013 C C . PRO A 1 276 ? 41.763 -14.694 74.098 1.00 78.19 276 PRO A C 1
ATOM 2014 O O . PRO A 1 276 ? 42.939 -14.648 73.727 1.00 78.26 276 PRO A O 1
ATOM 2018 N N . HIS A 1 277 ? 40.760 -15.087 73.317 1.00 75.39 277 HIS A N 1
ATOM 2019 C CA . HIS A 1 277 ? 40.932 -15.500 71.926 1.00 71.49 277 HIS A CA 1
ATOM 2020 C C . HIS A 1 277 ? 42.115 -14.819 71.238 1.00 68.14 277 HIS A C 1
ATOM 2021 O O . HIS A 1 277 ? 43.046 -15.479 70.777 1.00 67.68 277 HIS A O 1
ATOM 2028 N N . GLY A 1 278 ? 42.065 -13.493 71.183 1.00 63.62 278 GLY A N 1
ATOM 2029 C CA . GLY A 1 278 ? 43.109 -12.714 70.539 1.00 58.06 278 GLY A CA 1
ATOM 2030 C C . GLY A 1 278 ? 44.563 -13.055 70.819 1.00 54.63 278 GLY A C 1
ATOM 2031 O O . GLY A 1 278 ? 45.347 -13.219 69.880 1.00 53.21 278 GLY A O 1
ATOM 2032 N N . VAL A 1 279 ? 44.941 -13.160 72.092 1.00 42.41 279 VAL A N 1
ATOM 2033 C CA . VAL A 1 279 ? 46.332 -13.447 72.429 1.00 38.31 279 VAL A CA 1
ATOM 2034 C C . VAL A 1 279 ? 46.778 -14.867 72.116 1.00 35.11 279 VAL A C 1
ATOM 2035 O O . VAL A 1 279 ? 47.889 -15.071 71.640 1.00 35.16 279 VAL A O 1
ATOM 2039 N N . CYS A 1 280 ? 45.926 -15.848 72.386 1.00 29.43 280 CYS A N 1
ATOM 2040 C CA . CYS A 1 280 ? 46.277 -17.236 72.111 1.00 28.22 280 CYS A CA 1
ATOM 2041 C C . CYS A 1 280 ? 46.730 -17.387 70.654 1.00 25.92 280 CYS A C 1
ATOM 2042 O O . CYS A 1 280 ? 47.752 -18.016 70.374 1.00 22.40 280 CYS A O 1
ATOM 2045 N N . ASN A 1 281 ? 45.971 -16.798 69.732 1.00 29.86 281 ASN A N 1
ATOM 2046 C CA . ASN A 1 281 ? 46.314 -16.860 68.316 1.00 27.23 281 ASN A CA 1
ATOM 2047 C C . ASN A 1 281 ? 47.632 -16.160 68.035 1.00 26.87 281 ASN A C 1
ATOM 2048 O O . ASN A 1 281 ? 48.476 -16.678 67.308 1.00 25.99 281 ASN A O 1
ATOM 2053 N N . ALA A 1 282 ? 47.804 -14.982 68.624 1.00 36.86 282 ALA A N 1
ATOM 2054 C CA . ALA A 1 282 ? 49.013 -14.185 68.441 1.00 37.57 282 ALA A CA 1
ATOM 2055 C C . ALA A 1 282 ? 50.290 -14.941 68.801 1.00 37.94 282 ALA A C 1
ATOM 2056 O O . ALA A 1 282 ? 51.268 -14.901 68.057 1.00 39.08 282 ALA A O 1
ATOM 2058 N N . VAL A 1 283 ? 50.285 -15.619 69.945 1.00 30.69 283 VAL A N 1
ATOM 2059 C CA . VAL A 1 283 ? 51.453 -16.373 70.386 1.00 30.53 283 VAL A CA 1
ATOM 2060 C C . VAL A 1 283 ? 51.672 -17.621 69.531 1.00 30.27 283 VAL A C 1
ATOM 2061 O O . VAL A 1 283 ? 52.799 -17.938 69.157 1.00 29.44 283 VAL A O 1
ATOM 2065 N N . LEU A 1 284 ? 50.585 -18.320 69.220 1.00 33.62 284 LEU A N 1
ATOM 2066 C CA . LEU A 1 284 ? 50.642 -19.547 68.423 1.00 34.01 284 LEU A CA 1
ATOM 2067 C C . LEU A 1 284 ? 51.050 -19.327 66.960 1.00 33.39 284 LEU A C 1
ATOM 2068 O O . LEU A 1 284 ? 51.756 -20.155 66.375 1.00 32.81 284 LEU A O 1
ATOM 2073 N N . LEU A 1 285 ? 50.613 -18.209 66.385 1.00 23.03 285 LEU A N 1
ATOM 2074 C CA . LEU A 1 285 ? 50.878 -17.888 64.980 1.00 22.09 285 LEU A CA 1
ATOM 2075 C C . LEU A 1 285 ? 52.263 -18.209 64.405 1.00 20.62 285 LEU A C 1
ATOM 2076 O O . LEU A 1 285 ? 52.378 -19.009 63.481 1.00 19.80 285 LEU A O 1
ATOM 2081 N N . PRO A 1 286 ? 53.330 -17.588 64.933 1.00 22.90 286 PRO A N 1
ATOM 2082 C CA . PRO A 1 286 ? 54.689 -17.838 64.434 1.00 22.94 286 PRO A CA 1
ATOM 2083 C C . PRO A 1 286 ? 55.067 -19.310 64.327 1.00 22.63 286 PRO A C 1
ATOM 2084 O O . PRO A 1 286 ? 55.675 -19.736 63.345 1.00 20.68 286 PRO A O 1
ATOM 2088 N N . HIS A 1 287 ? 54.718 -20.072 65.358 1.00 27.64 287 HIS A N 1
ATOM 2089 C CA . HIS A 1 287 ? 55.021 -21.500 65.428 1.00 28.38 287 HIS A CA 1
ATOM 2090 C C . HIS A 1 287 ? 54.258 -22.315 64.398 1.00 25.91 287 HIS A C 1
ATOM 2091 O O . HIS A 1 287 ? 54.801 -23.251 63.813 1.00 25.81 287 HIS A O 1
ATOM 2098 N N . VAL A 1 288 ? 52.992 -21.975 64.185 1.00 24.25 288 VAL A N 1
ATOM 2099 C CA . VAL A 1 288 ? 52.192 -22.691 63.203 1.00 23.24 288 VAL A CA 1
ATOM 2100 C C . VAL A 1 288 ? 52.682 -22.355 61.792 1.00 23.91 288 VAL A C 1
ATOM 2101 O O . VAL A 1 288 ? 52.648 -23.204 60.891 1.00 22.14 288 VAL A O 1
ATOM 2105 N N . LEU A 1 289 ? 53.158 -21.125 61.602 1.00 20.77 289 LEU A N 1
ATOM 2106 C CA . LEU A 1 289 ? 53.657 -20.707 60.295 1.00 21.37 289 LEU A CA 1
ATOM 2107 C C . LEU A 1 289 ? 54.886 -21.515 59.877 1.00 22.15 289 LEU A C 1
ATOM 2108 O O . LEU A 1 289 ? 55.030 -21.884 58.708 1.00 21.63 289 LEU A O 1
ATOM 2113 N N . ALA A 1 290 ? 55.770 -21.786 60.834 1.00 26.65 290 ALA A N 1
ATOM 2114 C CA . ALA A 1 290 ? 56.978 -22.557 60.560 1.00 26.28 290 ALA A CA 1
ATOM 2115 C C . ALA A 1 290 ? 56.592 -23.979 60.167 1.00 26.26 290 ALA A C 1
ATOM 2116 O O . ALA A 1 290 ? 57.162 -24.551 59.237 1.00 27.58 290 ALA A O 1
ATOM 2118 N N . TYR A 1 291 ? 55.619 -24.535 60.885 1.00 21.19 291 TYR A N 1
ATOM 2119 C CA . TYR A 1 291 ? 55.098 -25.879 60.628 1.00 22.06 291 TYR A CA 1
ATOM 2120 C C . TYR A 1 291 ? 54.518 -25.941 59.209 1.00 21.70 291 TYR A C 1
ATOM 2121 O O . TYR A 1 291 ? 54.863 -26.821 58.415 1.00 21.52 291 TYR A O 1
ATOM 2130 N N . ASN A 1 292 ? 53.643 -24.994 58.890 1.00 20.37 292 ASN A N 1
ATOM 2131 C CA . ASN A 1 292 ? 53.022 -24.957 57.570 1.00 19.22 292 ASN A CA 1
ATOM 2132 C C . ASN A 1 292 ? 53.989 -24.562 56.465 1.00 20.27 292 ASN A C 1
ATOM 2133 O O . ASN A 1 292 ? 53.755 -24.863 55.292 1.00 19.89 292 ASN A O 1
ATOM 2138 N N . ALA A 1 293 ? 55.075 -23.891 56.835 1.00 21.01 293 ALA A N 1
ATOM 2139 C CA . ALA A 1 293 ? 56.049 -23.440 55.849 1.00 22.84 293 ALA A CA 1
ATOM 2140 C C . ALA A 1 293 ? 56.556 -24.559 54.949 1.00 24.81 293 ALA A C 1
ATOM 2141 O O . ALA A 1 293 ? 56.916 -24.314 53.795 1.00 24.81 293 ALA A O 1
ATOM 2143 N N . SER A 1 294 ? 56.580 -25.785 55.466 1.00 31.83 294 SER A N 1
ATOM 2144 C CA . SER A 1 294 ? 57.063 -26.917 54.680 1.00 34.33 294 SER A CA 1
ATOM 2145 C C . SER A 1 294 ? 56.175 -27.205 53.475 1.00 34.65 294 SER A C 1
ATOM 2146 O O . SER A 1 294 ? 56.611 -27.854 52.523 1.00 36.16 294 SER A O 1
ATOM 2149 N N . VAL A 1 295 ? 54.935 -26.723 53.517 1.00 26.17 29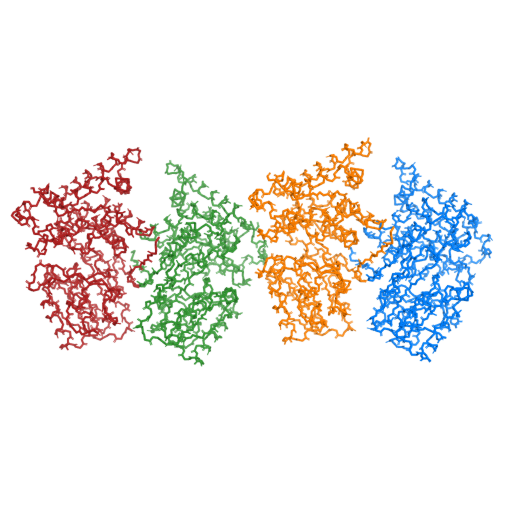5 VAL A N 1
ATOM 2150 C CA . VAL A 1 295 ? 53.988 -26.941 52.426 1.00 23.74 295 VAL A CA 1
ATOM 2151 C C . VAL A 1 295 ? 53.618 -25.659 51.659 1.00 23.25 295 VAL A C 1
ATOM 2152 O O . VAL A 1 295 ? 53.397 -25.696 50.447 1.00 22.51 295 VAL A O 1
ATOM 2156 N N . VAL A 1 296 ? 53.548 -24.529 52.359 1.00 19.88 296 VAL A N 1
ATOM 2157 C CA . VAL A 1 296 ? 53.180 -23.277 51.708 1.00 18.47 296 VAL A CA 1
ATOM 2158 C C . VAL A 1 296 ? 54.192 -22.149 51.906 1.00 18.73 296 VAL A C 1
ATOM 2159 O O . VAL A 1 296 ? 53.817 -20.991 52.097 1.00 15.80 296 VAL A O 1
ATOM 2163 N N . ALA A 1 297 ? 55.477 -22.487 51.841 1.00 23.72 297 ALA A N 1
ATOM 2164 C CA . ALA A 1 297 ? 56.534 -21.494 52.004 1.00 24.09 297 ALA A CA 1
ATOM 2165 C C . ALA A 1 297 ? 56.378 -20.377 50.972 1.00 23.67 297 ALA A C 1
ATOM 2166 O O . ALA A 1 297 ? 56.615 -19.200 51.270 1.00 23.38 297 ALA A O 1
ATOM 2168 N N . GLY A 1 298 ? 55.992 -20.754 49.755 1.00 16.81 298 GLY A N 1
ATOM 2169 C CA . GLY A 1 298 ? 55.808 -19.771 48.703 1.00 17.57 298 GLY A CA 1
ATOM 2170 C C . GLY A 1 298 ? 54.733 -18.740 49.026 1.00 18.10 298 GLY A C 1
ATOM 2171 O O . GLY A 1 298 ? 54.894 -17.550 48.742 1.00 18.21 298 GLY A O 1
ATOM 2172 N N . ARG A 1 299 ? 53.634 -19.179 49.628 1.00 18.87 299 ARG A N 1
ATOM 2173 C CA . ARG A 1 299 ? 52.556 -18.252 49.952 1.00 19.10 299 ARG A CA 1
ATOM 2174 C C . ARG A 1 299 ? 52.835 -17.437 51.212 1.00 18.90 299 ARG A C 1
ATOM 2175 O O . ARG A 1 299 ? 52.326 -16.324 51.369 1.00 15.26 299 ARG A O 1
ATOM 2183 N N . LEU A 1 300 ? 53.651 -17.975 52.108 1.00 17.96 300 LEU A N 1
ATOM 2184 C CA . LEU A 1 300 ? 53.977 -17.217 53.306 1.00 19.69 300 LEU A CA 1
ATOM 2185 C C . LEU A 1 300 ? 54.825 -16.045 52.843 1.00 18.27 300 LEU A C 1
ATOM 2186 O O . LEU A 1 300 ? 54.763 -14.956 53.421 1.00 18.72 300 LEU A O 1
ATOM 2191 N N . LYS A 1 301 ? 55.609 -16.272 51.789 1.00 18.96 301 LYS A N 1
ATOM 2192 C CA . LYS A 1 301 ? 56.454 -15.217 51.237 1.00 19.47 301 LYS A CA 1
ATOM 2193 C C . LYS A 1 301 ? 55.581 -14.112 50.637 1.00 19.63 301 LYS A C 1
ATOM 2194 O O . LYS A 1 301 ? 55.901 -12.925 50.773 1.00 18.89 301 LYS A O 1
ATOM 2200 N N . ASP A 1 302 ? 54.483 -14.489 49.974 1.00 18.24 302 ASP A N 1
ATOM 2201 C CA . ASP A 1 302 ? 53.588 -13.476 49.405 1.00 17.69 302 ASP A CA 1
ATOM 2202 C C . ASP A 1 302 ? 53.115 -12.557 50.521 1.00 15.36 302 ASP A C 1
ATOM 2203 O O . ASP A 1 302 ? 53.109 -11.349 50.373 1.00 20.09 302 ASP A O 1
ATOM 2208 N N . VAL A 1 303 ? 52.719 -13.141 51.643 1.00 15.36 303 VAL A N 1
ATOM 2209 C CA . VAL A 1 303 ? 52.234 -12.348 52.762 1.00 16.39 303 VAL A CA 1
ATOM 2210 C C . VAL A 1 303 ? 53.324 -11.407 53.265 1.00 16.87 303 VAL A C 1
ATOM 2211 O O . VAL A 1 303 ? 53.069 -10.231 53.511 1.00 16.66 303 VAL A O 1
ATOM 2215 N N . GLY A 1 304 ? 54.539 -11.930 53.416 1.00 23.58 304 GLY A N 1
ATOM 2216 C CA . GLY A 1 304 ? 55.644 -11.101 53.877 1.00 23.34 304 GLY A CA 1
ATOM 2217 C C . GLY A 1 304 ? 55.876 -9.933 52.933 1.00 22.24 304 GLY A C 1
ATOM 2218 O O . GLY A 1 304 ? 56.146 -8.816 53.366 1.00 21.73 304 GLY A O 1
ATOM 2219 N N . VAL A 1 305 ? 55.776 -10.193 51.632 1.00 21.51 305 VAL A N 1
ATOM 2220 C CA . VAL A 1 305 ? 55.955 -9.146 50.635 1.00 19.35 305 VAL A CA 1
ATOM 2221 C C . VAL A 1 305 ? 54.838 -8.110 50.788 1.00 20.13 305 VAL A C 1
ATOM 2222 O O . VAL A 1 305 ? 55.089 -6.915 50.722 1.00 18.80 305 VAL A O 1
ATOM 2226 N N . ALA A 1 306 ? 53.605 -8.570 51.006 1.00 16.71 306 ALA A N 1
ATOM 2227 C CA . ALA A 1 306 ? 52.475 -7.654 51.169 1.00 17.22 306 ALA A CA 1
ATOM 2228 C C . ALA A 1 306 ? 52.703 -6.796 52.405 1.00 16.99 306 ALA A C 1
ATOM 2229 O O . ALA A 1 306 ? 52.340 -5.617 52.448 1.00 14.31 306 ALA A O 1
ATOM 2231 N N . MET A 1 307 ? 53.313 -7.408 53.413 1.00 19.70 307 MET A N 1
ATOM 2232 C CA . MET A 1 307 ? 53.606 -6.724 54.665 1.00 20.83 307 MET A CA 1
ATOM 2233 C C . MET A 1 307 ? 54.697 -5.667 54.532 1.00 20.91 307 MET A C 1
ATOM 2234 O O . MET A 1 307 ? 55.097 -5.055 55.521 1.00 21.78 307 MET A O 1
ATOM 2239 N N . GLY A 1 308 ? 55.173 -5.451 53.313 1.00 21.12 308 GLY A N 1
ATOM 2240 C CA . GLY A 1 308 ? 56.199 -4.447 53.093 1.00 22.94 308 GLY A CA 1
ATOM 2241 C C . GLY A 1 308 ? 57.626 -4.917 53.335 1.00 24.55 308 GLY A C 1
ATOM 2242 O O . GLY A 1 308 ? 58.562 -4.108 53.304 1.00 24.47 308 GLY A O 1
ATOM 2243 N N . LEU A 1 309 ? 57.802 -6.212 53.578 1.00 24.34 309 LEU A N 1
ATOM 2244 C CA . LEU A 1 309 ? 59.134 -6.768 53.814 1.00 27.41 309 LEU A CA 1
ATOM 2245 C C . LEU A 1 309 ? 59.952 -6.753 52.524 1.00 30.21 309 LEU A C 1
ATOM 2246 O O . LEU A 1 309 ? 59.419 -6.965 51.434 1.00 30.30 309 LEU A O 1
ATOM 2251 N N . ASP A 1 310 ? 61.246 -6.488 52.646 1.00 39.40 310 ASP A N 1
ATOM 2252 C CA . ASP A 1 310 ? 62.115 -6.478 51.476 1.00 42.33 310 ASP A CA 1
ATOM 2253 C C . ASP A 1 310 ? 62.653 -7.893 51.282 1.00 41.04 310 ASP A C 1
ATOM 2254 O O . ASP A 1 310 ? 63.799 -8.180 51.631 1.00 40.88 310 ASP A O 1
ATOM 2259 N N . ILE A 1 311 ? 61.818 -8.773 50.732 1.00 26.87 311 ILE A N 1
ATOM 2260 C CA . ILE A 1 311 ? 62.208 -10.164 50.521 1.00 25.13 311 ILE A CA 1
ATOM 2261 C C . ILE A 1 311 ? 61.813 -10.701 49.151 1.00 24.80 311 ILE A C 1
ATOM 2262 O O . ILE A 1 311 ? 62.034 -11.871 48.859 1.00 25.39 311 ILE A O 1
ATOM 2267 N N . ALA A 1 312 ? 61.228 -9.849 48.317 1.00 31.33 312 ALA A N 1
ATOM 2268 C CA . ALA A 1 312 ? 60.781 -10.253 46.987 1.00 30.99 312 ALA A CA 1
ATOM 2269 C C . ALA A 1 312 ? 61.835 -11.029 46.193 1.00 31.36 312 ALA A C 1
ATOM 2270 O O . ALA A 1 312 ? 61.494 -11.872 45.357 1.00 30.00 312 ALA A O 1
ATOM 2272 N N . ASN A 1 313 ? 63.110 -10.744 46.451 1.00 26.49 313 ASN A N 1
ATOM 2273 C CA . ASN A 1 313 ? 64.199 -11.415 45.750 1.00 25.18 313 ASN A CA 1
ATOM 2274 C C . ASN A 1 313 ? 64.689 -12.680 46.453 1.00 24.59 313 ASN A C 1
ATOM 2275 O O . ASN A 1 313 ? 65.548 -13.382 45.934 1.00 27.13 313 ASN A O 1
ATOM 2280 N N . LEU A 1 314 ? 64.161 -12.972 47.634 1.00 26.35 314 LEU A N 1
ATOM 2281 C CA . LEU A 1 314 ? 64.578 -14.172 48.355 1.00 24.93 314 LEU A CA 1
ATOM 2282 C C . LEU A 1 314 ? 63.858 -15.400 47.813 1.00 25.70 314 LEU A C 1
ATOM 2283 O O . LEU A 1 314 ? 62.831 -15.283 47.148 1.00 25.60 314 LEU A O 1
ATOM 2288 N N . GLY A 1 315 ? 64.402 -16.579 48.088 1.00 23.37 315 GLY A N 1
ATOM 2289 C CA . GLY A 1 315 ? 63.746 -17.796 47.639 1.00 24.59 315 GLY A CA 1
ATOM 2290 C C . GLY A 1 315 ? 62.549 -17.969 48.554 1.00 24.01 315 GLY A C 1
ATOM 2291 O O . GLY A 1 315 ? 62.491 -17.328 49.605 1.00 22.13 315 GLY A O 1
ATOM 2292 N N . ASP A 1 316 ? 61.593 -18.814 48.184 1.00 23.75 316 ASP A N 1
ATOM 2293 C CA . ASP A 1 316 ? 60.419 -19.001 49.033 1.00 26.43 316 ASP A CA 1
ATOM 2294 C C . ASP A 1 316 ? 60.759 -19.449 50.455 1.00 27.06 316 ASP A C 1
ATOM 2295 O O . ASP A 1 316 ? 60.154 -18.974 51.418 1.00 26.68 316 ASP A O 1
ATOM 2300 N N . LYS A 1 317 ? 61.718 -20.359 50.593 1.00 27.73 317 LYS A N 1
ATOM 2301 C CA . LYS A 1 317 ? 62.105 -20.838 51.919 1.00 30.56 317 LYS A CA 1
ATOM 2302 C C . LYS A 1 317 ? 62.615 -19.717 52.815 1.00 29.51 317 LYS A C 1
ATOM 2303 O O . LYS A 1 317 ? 62.154 -19.565 53.945 1.00 29.42 317 LYS A O 1
ATOM 2309 N N . GLU A 1 318 ? 63.574 -18.940 52.318 1.00 32.90 318 GLU A N 1
ATOM 2310 C CA . GLU A 1 318 ? 64.126 -17.844 53.107 1.00 34.20 318 GLU A CA 1
ATOM 2311 C C . GLU A 1 318 ? 63.111 -16.721 53.250 1.00 30.76 318 GLU A C 1
ATOM 2312 O O . GLU A 1 318 ? 63.101 -16.013 54.254 1.00 30.88 318 GLU A O 1
ATOM 2318 N N . GLY A 1 319 ? 62.263 -16.560 52.238 1.00 25.17 319 GLY A N 1
ATOM 2319 C CA . GLY A 1 319 ? 61.254 -15.520 52.284 1.00 22.36 319 GLY A CA 1
ATOM 2320 C C . GLY A 1 319 ? 60.247 -15.811 53.376 1.00 20.46 319 GLY A C 1
ATOM 2321 O O . GLY A 1 319 ? 59.822 -14.915 54.092 1.00 18.21 319 GLY A O 1
ATOM 2322 N N . ALA A 1 320 ? 59.872 -17.080 53.508 1.00 23.76 320 ALA A N 1
ATOM 2323 C CA . ALA A 1 320 ? 58.915 -17.488 54.525 1.00 23.51 320 ALA A CA 1
ATOM 2324 C C . ALA A 1 320 ? 59.495 -17.322 55.934 1.00 23.27 320 ALA A C 1
ATOM 2325 O O . ALA A 1 320 ? 58.797 -16.884 56.851 1.00 19.24 320 ALA A O 1
ATOM 2327 N N . GLU A 1 321 ? 60.771 -17.668 56.106 1.00 20.40 321 GLU A N 1
ATOM 2328 C CA . GLU A 1 321 ? 61.417 -17.543 57.413 1.00 23.23 321 GLU A CA 1
ATOM 2329 C C . GLU A 1 321 ? 61.442 -16.078 57.841 1.00 21.27 321 GLU A C 1
ATOM 2330 O O . GLU A 1 321 ? 61.088 -15.751 58.971 1.00 21.11 321 GLU A O 1
ATOM 2336 N N . ALA A 1 322 ? 61.858 -15.204 56.926 1.00 25.77 322 ALA A N 1
ATOM 2337 C CA . ALA A 1 322 ? 61.925 -13.770 57.191 1.00 25.72 322 ALA A CA 1
ATOM 2338 C C . ALA A 1 322 ? 60.536 -13.220 57.531 1.00 26.29 322 ALA A C 1
ATOM 2339 O O . ALA A 1 322 ? 60.398 -12.330 58.373 1.00 24.05 322 ALA A O 1
ATOM 2341 N N . THR A 1 323 ? 59.505 -13.742 56.870 1.00 24.26 323 THR A N 1
ATOM 2342 C CA . THR A 1 323 ? 58.144 -13.299 57.152 1.00 21.73 323 THR A CA 1
ATOM 2343 C C . THR A 1 323 ? 57.786 -13.784 58.554 1.00 22.41 323 THR A C 1
ATOM 2344 O O . THR A 1 323 ? 57.193 -13.053 59.352 1.00 21.53 323 THR A O 1
ATOM 2348 N N . ILE A 1 324 ? 58.157 -15.025 58.851 1.00 23.57 324 ILE A N 1
ATOM 2349 C CA . ILE A 1 324 ? 57.890 -15.595 60.166 1.00 25.39 324 ILE A CA 1
ATOM 2350 C C . ILE A 1 324 ? 58.625 -14.783 61.235 1.00 26.73 324 ILE A C 1
ATOM 2351 O O . ILE A 1 324 ? 58.087 -14.536 62.317 1.00 26.96 324 ILE A O 1
ATOM 2356 N N . GLN A 1 325 ? 59.846 -14.355 60.924 1.00 26.90 325 GLN A N 1
ATOM 2357 C CA . GLN A 1 325 ? 60.621 -13.563 61.870 1.00 27.80 325 GLN A CA 1
ATOM 2358 C C . GLN A 1 325 ? 59.971 -12.200 62.071 1.00 26.55 325 GLN A C 1
ATOM 2359 O O . GLN A 1 325 ? 59.895 -11.704 63.195 1.00 25.80 325 GLN A O 1
ATOM 2365 N N . ALA A 1 326 ? 59.491 -11.605 60.980 1.00 25.03 326 ALA A N 1
ATOM 2366 C CA . ALA A 1 326 ? 58.838 -10.298 61.040 1.00 24.72 326 ALA A CA 1
ATOM 2367 C C . ALA A 1 326 ? 57.591 -10.352 61.920 1.00 25.57 326 ALA A C 1
ATOM 2368 O O . ALA A 1 326 ? 57.298 -9.405 62.659 1.00 24.98 326 ALA A O 1
ATOM 2370 N N . VAL A 1 327 ? 56.856 -11.458 61.845 1.00 26.29 327 VAL A N 1
ATOM 2371 C CA . VAL A 1 327 ? 55.663 -11.615 62.669 1.00 25.47 327 VAL A CA 1
ATOM 2372 C C . VAL A 1 327 ? 56.112 -11.655 64.126 1.00 27.46 327 VAL A C 1
ATOM 2373 O O . VAL A 1 327 ? 55.509 -11.006 64.979 1.00 24.77 327 VAL A O 1
ATOM 2377 N N . ARG A 1 328 ? 57.174 -12.411 64.406 1.00 31.25 328 ARG A N 1
ATOM 2378 C CA . ARG A 1 328 ? 57.695 -12.502 65.769 1.00 34.41 328 ARG A CA 1
ATOM 2379 C C . ARG A 1 328 ? 58.105 -11.118 66.281 1.00 33.94 328 ARG A C 1
ATOM 2380 O O . ARG A 1 328 ? 57.793 -10.751 67.418 1.00 34.09 328 ARG A O 1
ATOM 2388 N N . ASP A 1 329 ? 58.798 -10.352 65.441 1.00 30.45 329 ASP A N 1
ATOM 2389 C CA . ASP A 1 329 ? 59.235 -9.015 65.827 1.00 30.11 329 ASP A CA 1
ATOM 2390 C C . ASP A 1 329 ? 58.053 -8.078 66.081 1.00 30.71 329 ASP A C 1
ATOM 2391 O O . ASP A 1 329 ? 58.094 -7.260 67.005 1.00 30.46 329 ASP A O 1
ATOM 2396 N N . LEU A 1 330 ? 57.001 -8.195 65.268 1.00 22.17 330 LEU A N 1
ATOM 2397 C CA . LEU A 1 330 ? 55.819 -7.353 65.436 1.00 19.97 330 LEU A CA 1
ATOM 2398 C C . LEU A 1 330 ? 55.153 -7.654 66.770 1.00 19.92 330 LEU A C 1
ATOM 2399 O O . LEU A 1 330 ? 54.855 -6.745 67.549 1.00 17.74 330 LEU A O 1
ATOM 2404 N N . ALA A 1 331 ? 54.921 -8.940 67.022 1.00 18.14 331 ALA A N 1
ATOM 2405 C CA . ALA A 1 331 ? 54.279 -9.374 68.252 1.00 19.98 331 ALA A CA 1
ATOM 2406 C C . ALA A 1 331 ? 55.066 -8.867 69.455 1.00 22.37 331 ALA A C 1
ATOM 2407 O O . ALA A 1 331 ? 54.494 -8.313 70.395 1.00 22.36 331 ALA A O 1
ATOM 2409 N N . ALA A 1 332 ? 56.380 -9.051 69.418 1.00 25.32 332 ALA A N 1
ATOM 2410 C CA . ALA A 1 332 ? 57.224 -8.601 70.511 1.00 27.96 332 ALA A CA 1
ATOM 2411 C C . ALA A 1 332 ? 57.106 -7.093 70.706 1.00 28.44 332 ALA A C 1
ATOM 2412 O O . ALA A 1 332 ? 57.023 -6.620 71.836 1.00 28.99 332 ALA A O 1
ATOM 2414 N N . SER A 1 333 ? 57.072 -6.346 69.603 1.00 28.67 333 SER A N 1
ATOM 2415 C CA . SER A 1 333 ? 56.992 -4.884 69.659 1.00 28.22 333 SER A CA 1
ATOM 2416 C C . SER A 1 333 ? 55.697 -4.315 70.234 1.00 29.13 333 SER A C 1
ATOM 2417 O O . SER A 1 333 ? 55.625 -3.122 70.528 1.00 27.64 333 SER A O 1
ATOM 2420 N N . ILE A 1 334 ? 54.679 -5.153 70.408 1.00 30.13 334 ILE A N 1
ATOM 2421 C CA . ILE A 1 334 ? 53.414 -4.659 70.940 1.00 31.17 334 ILE A CA 1
ATOM 2422 C C . ILE A 1 334 ? 52.923 -5.352 72.208 1.00 30.73 334 ILE A C 1
ATOM 2423 O O . ILE A 1 334 ? 51.744 -5.271 72.557 1.00 30.94 334 ILE A O 1
ATOM 2428 N N . GLY A 1 335 ? 53.829 -6.047 72.888 1.00 29.37 335 GLY A N 1
ATOM 2429 C CA . GLY A 1 335 ? 53.474 -6.694 74.140 1.00 28.96 335 GLY A CA 1
ATOM 2430 C C . GLY A 1 335 ? 52.867 -8.083 74.147 1.00 29.74 335 GLY A C 1
ATOM 2431 O O . GLY A 1 335 ? 52.412 -8.537 75.197 1.00 29.30 335 GLY A O 1
ATOM 2432 N N . ILE A 1 336 ? 52.847 -8.770 73.011 1.00 26.30 336 ILE A N 1
ATOM 2433 C CA . ILE A 1 336 ? 52.279 -10.117 72.979 1.00 27.54 336 ILE A CA 1
ATOM 2434 C C . ILE A 1 336 ? 53.188 -11.102 73.731 1.00 29.52 336 ILE A C 1
ATOM 2435 O O . ILE A 1 336 ? 54.411 -11.059 73.596 1.00 27.01 336 ILE A O 1
ATOM 2440 N N . PRO A 1 337 ? 52.593 -11.993 74.543 1.00 44.11 337 PRO A N 1
ATOM 2441 C CA . PRO A 1 337 ? 53.333 -12.997 75.320 1.00 46.53 337 PRO A CA 1
ATOM 2442 C C . PRO A 1 337 ? 54.327 -13.789 74.468 1.00 48.10 337 PRO A C 1
ATOM 2443 O O . PRO A 1 337 ? 54.082 -14.038 73.285 1.00 49.11 337 PRO A O 1
ATOM 2447 N N . ALA A 1 338 ? 55.444 -14.183 75.077 1.00 40.54 338 ALA A N 1
ATOM 2448 C CA . ALA A 1 338 ? 56.496 -14.919 74.377 1.00 41.93 338 ALA A CA 1
ATOM 2449 C C . ALA A 1 338 ? 56.162 -16.371 74.048 1.00 41.72 338 ALA A C 1
ATOM 2450 O O . ALA A 1 338 ? 56.677 -16.918 73.071 1.00 41.59 338 ALA A O 1
ATOM 2452 N N . ASN A 1 339 ? 55.310 -16.996 74.855 1.00 40.82 339 ASN A N 1
ATOM 2453 C CA . ASN A 1 339 ? 54.942 -18.388 74.623 1.00 41.64 339 ASN A CA 1
ATOM 2454 C C . ASN A 1 339 ? 53.729 -18.812 75.431 1.00 41.93 339 ASN A C 1
ATOM 2455 O O . ASN A 1 339 ? 53.148 -18.009 76.157 1.00 42.07 339 ASN A O 1
ATOM 2460 N N . LEU A 1 340 ? 53.355 -20.083 75.299 1.00 39.18 340 LEU A N 1
ATOM 2461 C CA . LEU A 1 340 ? 52.206 -20.621 76.017 1.00 39.97 340 LEU A CA 1
ATOM 2462 C C . LEU A 1 340 ? 52.506 -20.770 77.502 1.00 41.20 340 LEU A C 1
ATOM 2463 O O . LEU A 1 340 ? 51.590 -20.884 78.320 1.00 40.41 340 LEU A O 1
ATOM 2468 N N . THR A 1 341 ? 53.789 -20.783 77.846 1.00 48.60 341 THR A N 1
ATOM 2469 C CA . THR A 1 341 ? 54.190 -20.901 79.241 1.00 50.99 341 THR A CA 1
ATOM 2470 C C . THR A 1 341 ? 53.659 -19.672 79.969 1.00 52.22 341 THR A C 1
ATOM 2471 O O . THR A 1 341 ? 53.082 -19.776 81.054 1.00 52.27 341 THR A O 1
ATOM 2475 N N . GLU A 1 342 ? 53.848 -18.509 79.352 1.00 52.67 342 GLU A N 1
ATOM 2476 C CA . GLU A 1 342 ? 53.392 -17.248 79.923 1.00 54.25 342 GLU A CA 1
ATOM 2477 C C . GLU A 1 342 ? 51.873 -17.107 79.906 1.00 54.91 342 GLU A C 1
ATOM 2478 O O . GLU A 1 342 ? 51.325 -16.196 80.526 1.00 54.70 342 GLU A O 1
ATOM 2484 N N . LEU A 1 343 ? 51.196 -18.003 79.192 1.00 55.46 343 LEU A N 1
ATOM 2485 C CA . LEU A 1 343 ? 49.738 -17.972 79.120 1.00 56.88 343 LEU A CA 1
ATOM 2486 C C . LEU A 1 343 ? 49.130 -18.852 80.207 1.00 57.28 343 LEU A C 1
ATOM 2487 O O . LEU A 1 343 ? 47.912 -18.874 80.390 1.00 57.64 343 LEU A O 1
ATOM 2492 N N . GLY A 1 344 ? 49.983 -19.581 80.921 1.00 56.95 344 GLY A N 1
ATOM 2493 C CA . GLY A 1 344 ? 49.504 -20.445 81.983 1.00 57.01 344 GLY A CA 1
ATOM 2494 C C . GLY A 1 344 ? 49.159 -21.849 81.528 1.00 57.39 344 GLY A C 1
ATOM 2495 O O . GLY A 1 344 ? 48.453 -22.576 82.228 1.00 57.08 344 GLY A O 1
ATOM 2496 N N . ALA A 1 345 ? 49.653 -22.232 80.355 1.00 54.16 345 ALA A N 1
ATOM 2497 C CA . ALA A 1 345 ? 49.397 -23.563 79.816 1.00 54.69 345 ALA A CA 1
ATOM 2498 C C . ALA A 1 345 ? 50.366 -24.559 80.441 1.00 54.62 345 ALA A C 1
ATOM 2499 O O . ALA A 1 345 ? 51.470 -24.191 80.836 1.00 54.15 345 ALA A O 1
ATOM 2501 N N . LYS A 1 346 ? 49.954 -25.818 80.526 1.00 57.24 346 LYS A N 1
ATOM 2502 C CA . LYS A 1 346 ? 50.799 -26.855 81.110 1.00 58.70 346 LYS A CA 1
ATOM 2503 C C . LYS A 1 346 ? 51.136 -27.924 80.075 1.00 59.01 346 LYS A C 1
ATOM 2504 O O . LYS A 1 346 ? 50.239 -28.502 79.458 1.00 58.57 346 LYS A O 1
ATOM 2510 N N . LYS A 1 347 ? 52.429 -28.183 79.894 1.00 59.61 347 LYS A N 1
ATOM 2511 C CA . LYS A 1 347 ? 52.893 -29.179 78.932 1.00 60.10 347 LYS A CA 1
ATOM 2512 C C . LYS A 1 347 ? 52.174 -30.518 79.070 1.00 60.90 347 LYS A C 1
ATOM 2513 O O . LYS A 1 347 ? 52.031 -31.254 78.095 1.00 60.88 347 LYS A O 1
ATOM 2519 N N . GLU A 1 348 ? 51.729 -30.835 80.282 1.00 64.25 348 GLU A N 1
ATOM 2520 C CA . GLU A 1 348 ? 51.028 -32.090 80.527 1.00 65.26 348 GLU A CA 1
ATOM 2521 C C . GLU A 1 348 ? 49.619 -32.096 79.936 1.00 64.35 348 GLU A C 1
ATOM 2522 O O . GLU A 1 348 ? 48.952 -33.130 79.917 1.00 63.98 348 GLU A O 1
ATOM 2528 N N . ASP A 1 349 ? 49.173 -30.943 79.447 1.00 59.95 349 ASP A N 1
ATOM 2529 C CA . ASP A 1 349 ? 47.844 -30.831 78.857 1.00 58.16 349 ASP A CA 1
ATOM 2530 C C . ASP A 1 349 ? 47.882 -30.931 77.336 1.00 56.74 349 ASP A C 1
ATOM 2531 O O . ASP A 1 349 ? 46.838 -30.984 76.683 1.00 55.45 349 ASP A O 1
ATOM 2536 N N . VAL A 1 350 ? 49.088 -30.965 76.779 1.00 52.91 350 VAL A N 1
ATOM 2537 C CA . VAL A 1 350 ? 49.274 -31.045 75.333 1.00 52.42 350 VAL A CA 1
ATOM 2538 C C . VAL A 1 350 ? 48.496 -32.175 74.649 1.00 51.51 350 VAL A C 1
ATOM 2539 O O . VAL A 1 350 ? 47.771 -31.933 73.685 1.00 50.21 350 VAL A O 1
ATOM 2543 N N . PRO A 1 351 ? 48.640 -33.423 75.131 1.00 56.94 351 PRO A N 1
ATOM 2544 C CA . PRO A 1 351 ? 47.928 -34.554 74.524 1.00 56.29 351 PRO A CA 1
ATOM 2545 C C . PRO A 1 351 ? 46.423 -34.335 74.377 1.00 55.18 351 PRO A C 1
ATOM 2546 O O . PRO A 1 351 ? 45.824 -34.733 73.378 1.00 55.37 351 PRO A O 1
ATOM 2550 N N . LEU A 1 352 ? 45.819 -33.701 75.376 1.00 52.99 352 LEU A N 1
ATOM 2551 C CA . LEU A 1 352 ? 44.385 -33.420 75.361 1.00 51.14 352 LEU A CA 1
ATOM 2552 C C . LEU A 1 352 ? 44.085 -32.289 74.378 1.00 50.22 352 LEU A C 1
ATOM 2553 O O . LEU A 1 352 ? 43.129 -32.355 73.603 1.00 49.15 352 LEU A O 1
ATOM 2558 N N . LEU A 1 353 ? 44.919 -31.253 74.423 1.00 46.10 353 LEU A N 1
ATOM 2559 C CA . LEU A 1 353 ? 44.774 -30.086 73.559 1.00 44.40 353 LEU A CA 1
ATOM 2560 C C . LEU A 1 353 ? 44.948 -30.435 72.083 1.00 42.88 353 LEU A C 1
ATOM 2561 O O . LEU A 1 353 ? 44.210 -29.943 71.231 1.00 41.50 353 LEU A O 1
ATOM 2566 N N . ALA A 1 354 ? 45.926 -31.287 71.792 1.00 44.39 354 ALA A N 1
ATOM 2567 C CA . ALA A 1 354 ? 46.209 -31.696 70.421 1.00 44.48 354 ALA A CA 1
ATOM 2568 C C . ALA A 1 354 ? 45.094 -32.558 69.832 1.00 44.10 354 ALA A C 1
ATOM 2569 O O . ALA A 1 354 ? 44.794 -32.464 68.641 1.00 43.30 354 ALA A O 1
ATOM 2571 N N . ASP A 1 355 ? 44.486 -33.396 70.667 1.00 42.10 355 ASP A N 1
ATOM 2572 C CA . ASP A 1 355 ? 43.411 -34.267 70.215 1.00 42.03 355 ASP A CA 1
ATOM 2573 C C . ASP A 1 355 ? 42.169 -33.461 69.875 1.00 42.03 355 ASP A C 1
ATOM 2574 O O . ASP A 1 355 ? 41.488 -33.737 68.886 1.00 41.88 355 ASP A O 1
ATOM 2579 N N . HIS A 1 356 ? 41.872 -32.469 70.708 1.00 35.59 356 HIS A N 1
ATOM 2580 C CA . HIS A 1 356 ? 40.707 -31.623 70.495 1.00 35.92 356 HIS A CA 1
ATOM 2581 C C . HIS A 1 356 ? 40.968 -30.599 69.395 1.00 34.54 356 HIS A C 1
ATOM 2582 O O . HIS A 1 356 ? 40.036 -30.092 68.766 1.00 32.73 356 HIS A O 1
ATOM 2589 N N . ALA A 1 357 ? 42.242 -30.303 69.165 1.00 34.82 357 ALA A N 1
ATOM 2590 C CA . ALA A 1 357 ? 42.621 -29.358 68.126 1.00 33.36 357 ALA A CA 1
ATOM 2591 C C . ALA A 1 357 ? 42.324 -30.000 66.770 1.00 32.25 357 ALA A C 1
ATOM 2592 O O . ALA A 1 357 ? 41.687 -29.390 65.909 1.00 30.86 357 ALA A O 1
ATOM 2594 N N . LEU A 1 358 ? 42.778 -31.237 66.594 1.00 34.04 358 LEU A N 1
ATOM 2595 C CA . LEU A 1 358 ? 42.561 -31.962 65.347 1.00 35.16 358 LEU A CA 1
ATOM 2596 C C . LEU A 1 358 ? 41.074 -32.162 65.080 1.00 35.02 358 LEU A C 1
ATOM 2597 O O . LEU A 1 358 ? 40.671 -32.430 63.952 1.00 35.26 358 LEU A O 1
ATOM 2602 N N . LYS A 1 359 ? 40.263 -32.014 66.123 1.00 36.60 359 LYS A N 1
ATOM 2603 C CA . LYS A 1 359 ? 38.817 -32.181 66.004 1.00 36.92 359 LYS A CA 1
ATOM 2604 C C . LYS A 1 359 ? 38.107 -30.896 65.587 1.00 35.93 359 LYS A C 1
ATOM 2605 O O . LYS A 1 359 ? 36.994 -30.942 65.066 1.00 34.53 359 LYS A O 1
ATOM 2611 N N . ASP A 1 360 ? 38.752 -29.757 65.828 1.00 32.65 360 ASP A N 1
ATOM 2612 C CA . ASP A 1 360 ? 38.186 -28.448 65.497 1.00 31.36 360 ASP A CA 1
ATOM 2613 C C . ASP A 1 360 ? 37.928 -28.333 63.992 1.00 30.94 360 ASP A C 1
ATOM 2614 O O . ASP A 1 360 ? 38.709 -28.829 63.181 1.00 30.49 360 ASP A O 1
ATOM 2619 N N . ALA A 1 361 ? 36.833 -27.674 63.627 1.00 35.17 361 ALA A N 1
ATOM 2620 C CA . ALA A 1 361 ? 36.472 -27.498 62.225 1.00 35.43 361 ALA A CA 1
ATOM 2621 C C . ALA A 1 361 ? 37.500 -26.679 61.441 1.00 35.73 361 ALA A C 1
ATOM 2622 O O . ALA A 1 361 ? 37.589 -26.799 60.219 1.00 36.28 361 ALA A O 1
ATOM 2624 N N . CYS A 1 362 ? 38.274 -25.850 62.140 1.00 31.00 362 CYS A N 1
ATOM 2625 C CA . CYS A 1 362 ? 39.278 -25.016 61.480 1.00 28.77 362 CYS A CA 1
ATOM 2626 C C . CYS A 1 362 ? 40.486 -25.826 61.027 1.00 27.10 362 CYS A C 1
ATOM 2627 O O . CYS A 1 362 ? 41.229 -25.400 60.150 1.00 27.98 362 CYS A O 1
ATOM 2630 N N . ALA A 1 363 ? 40.682 -26.994 61.628 1.00 25.72 363 ALA A N 1
ATOM 2631 C CA . ALA A 1 363 ? 41.819 -27.846 61.293 1.00 24.58 363 ALA A CA 1
ATOM 2632 C C . ALA A 1 363 ? 41.732 -28.409 59.881 1.00 22.30 363 ALA A C 1
ATOM 2633 O O . ALA A 1 363 ? 42.747 -28.693 59.250 1.00 21.36 363 ALA A O 1
ATOM 2635 N N . LEU A 1 364 ? 40.506 -28.558 59.395 1.00 21.71 364 LEU A N 1
ATOM 2636 C CA . LEU A 1 364 ? 40.244 -29.122 58.073 1.00 22.10 364 LEU A CA 1
ATOM 2637 C C . LEU A 1 364 ? 40.860 -28.393 56.883 1.00 20.37 364 LEU A C 1
ATOM 2638 O O . LEU A 1 364 ? 41.224 -29.025 55.889 1.00 20.69 364 LEU A O 1
ATOM 2643 N N . THR A 1 365 ? 40.975 -27.072 56.965 1.00 20.18 365 THR A N 1
ATOM 2644 C CA . THR A 1 365 ? 41.532 -26.311 55.850 1.00 17.93 365 THR A CA 1
ATOM 2645 C C . THR A 1 365 ? 43.006 -25.953 55.997 1.00 18.70 365 THR A C 1
ATOM 2646 O O . THR A 1 365 ? 43.565 -25.243 55.152 1.00 17.02 365 THR A O 1
ATOM 2650 N N . ASN A 1 366 ? 43.640 -26.434 57.065 1.00 17.93 366 ASN A N 1
ATOM 2651 C CA . ASN A 1 366 ? 45.060 -26.159 57.268 1.00 18.22 366 ASN A CA 1
ATOM 2652 C C . ASN A 1 366 ? 45.811 -26.799 56.101 1.00 18.39 366 ASN A C 1
ATOM 2653 O O . ASN A 1 366 ? 45.529 -27.935 55.734 1.00 16.92 366 ASN A O 1
ATOM 2658 N N . PRO A 1 367 ? 46.780 -26.080 55.507 1.00 18.61 367 PRO A N 1
ATOM 2659 C CA . PRO A 1 367 ? 47.533 -26.633 54.376 1.00 19.11 367 PRO A CA 1
ATOM 2660 C C . PRO A 1 367 ? 48.311 -27.905 54.696 1.00 21.58 367 PRO A C 1
ATOM 2661 O O . PRO A 1 367 ? 48.518 -28.748 53.823 1.00 20.34 367 PRO A O 1
ATOM 2665 N N . ARG A 1 368 ? 48.738 -28.042 55.947 1.00 25.76 368 ARG A N 1
ATOM 2666 C CA . ARG A 1 368 ? 49.477 -29.227 56.367 1.00 28.25 368 ARG A CA 1
ATOM 2667 C C . ARG A 1 368 ? 48.643 -30.027 57.359 1.00 30.13 368 ARG A C 1
ATOM 2668 O O . ARG A 1 368 ? 48.211 -29.503 58.386 1.00 30.74 368 ARG A O 1
ATOM 2676 N N . GLN A 1 369 ? 48.402 -31.294 57.040 1.00 29.54 369 GLN A N 1
ATOM 2677 C CA . GLN A 1 369 ? 47.621 -32.164 57.909 1.00 31.49 369 GLN A CA 1
ATOM 2678 C C . GLN A 1 369 ? 48.548 -33.024 58.760 1.00 32.53 369 GLN A C 1
ATOM 2679 O O . GLN A 1 369 ? 49.419 -33.724 58.242 1.00 32.14 369 GLN A O 1
ATOM 2685 N N . GLY A 1 370 ? 48.360 -32.963 60.071 1.00 29.41 370 GLY A N 1
ATOM 2686 C CA . GLY A 1 370 ? 49.195 -33.743 60.961 1.00 33.11 370 GLY A CA 1
ATOM 2687 C C . GLY A 1 370 ? 48.409 -34.703 61.827 1.00 35.60 370 GLY A C 1
ATOM 2688 O O . GLY A 1 370 ? 47.184 -34.624 61.920 1.00 36.06 370 GLY A O 1
ATOM 2689 N N . ASP A 1 371 ? 49.129 -35.617 62.465 1.00 40.76 371 ASP A N 1
ATOM 2690 C CA . ASP A 1 371 ? 48.527 -36.607 63.345 1.00 43.11 371 ASP A CA 1
ATOM 2691 C C . ASP A 1 371 ? 48.693 -36.148 64.789 1.00 43.79 371 ASP A C 1
ATOM 2692 O O . ASP A 1 371 ? 49.247 -35.079 65.044 1.00 42.32 371 ASP A O 1
ATOM 2697 N N . GLN A 1 372 ? 48.210 -36.960 65.723 1.00 40.51 372 GLN A N 1
ATOM 2698 C CA . GLN A 1 372 ? 48.293 -36.656 67.148 1.00 42.10 372 GLN A CA 1
ATOM 2699 C C . GLN A 1 372 ? 49.694 -36.218 67.566 1.00 42.45 372 GLN A C 1
ATOM 2700 O O . GLN A 1 372 ? 49.870 -35.154 68.160 1.00 41.57 372 GLN A O 1
ATOM 2706 N N . LYS A 1 373 ? 50.691 -37.040 67.255 1.00 50.62 373 LYS A N 1
ATOM 2707 C CA . LYS A 1 373 ? 52.069 -36.728 67.615 1.00 52.22 373 LYS A CA 1
ATOM 2708 C C . LYS A 1 373 ? 52.539 -35.372 67.094 1.00 50.78 373 LYS A C 1
ATOM 2709 O O . LYS A 1 373 ? 53.149 -34.603 67.835 1.00 50.89 373 LYS A O 1
ATOM 2715 N N . GLU A 1 374 ? 52.258 -35.080 65.825 1.00 47.07 374 GLU A N 1
ATOM 2716 C CA . GLU A 1 374 ? 52.680 -33.815 65.227 1.00 45.12 374 GLU A CA 1
ATOM 2717 C C . GLU A 1 374 ? 52.041 -32.575 65.843 1.00 42.44 374 GLU A C 1
ATOM 2718 O O . GLU A 1 374 ? 52.689 -31.536 65.958 1.00 41.64 374 GLU A O 1
ATOM 2724 N N . VAL A 1 375 ? 50.775 -32.677 66.235 1.00 33.56 375 VAL A N 1
ATOM 2725 C CA . VAL A 1 375 ? 50.094 -31.539 66.836 1.00 33.37 375 VAL A CA 1
ATOM 2726 C C . VAL A 1 375 ? 50.595 -31.340 68.262 1.00 33.21 375 VAL A C 1
ATOM 2727 O O . VAL A 1 375 ? 50.734 -30.208 68.731 1.00 31.85 375 VAL A O 1
ATOM 2731 N N . GLU A 1 376 ? 50.872 -32.450 68.943 1.00 41.08 376 GLU A N 1
ATOM 2732 C CA . GLU A 1 376 ? 51.383 -32.412 70.309 1.00 40.79 376 GLU A CA 1
ATOM 2733 C C . GLU A 1 376 ? 52.760 -31.764 70.348 1.00 39.96 376 GLU A C 1
ATOM 2734 O O . GLU A 1 376 ? 53.034 -30.918 71.199 1.00 39.90 376 GLU A O 1
ATOM 2740 N N . GLU A 1 377 ? 53.628 -32.170 69.428 1.00 34.38 377 GLU A N 1
ATOM 2741 C CA . GLU A 1 377 ? 54.971 -31.615 69.365 1.00 35.69 377 GLU A CA 1
ATOM 2742 C C . GLU A 1 377 ? 54.935 -30.154 68.929 1.00 35.11 377 GLU A C 1
ATOM 2743 O O . GLU A 1 377 ? 55.786 -29.359 69.329 1.00 35.48 377 GLU A O 1
ATOM 2749 N N . LEU A 1 378 ? 53.943 -29.803 68.115 1.00 33.59 378 LEU A N 1
ATOM 2750 C CA . LEU A 1 378 ? 53.790 -28.430 67.644 1.00 32.72 378 LEU A CA 1
ATOM 2751 C C . LEU A 1 378 ? 53.452 -27.588 68.875 1.00 32.14 378 LEU A C 1
ATOM 2752 O O . LEU A 1 378 ? 53.993 -26.501 69.071 1.00 30.62 378 LEU A O 1
ATOM 2757 N N . PHE A 1 379 ? 52.543 -28.102 69.696 1.00 36.59 379 PHE A N 1
ATOM 2758 C CA . PHE A 1 379 ? 52.145 -27.415 70.916 1.00 38.73 379 PHE A CA 1
ATOM 2759 C C . PHE A 1 379 ? 53.369 -27.174 71.791 1.00 40.38 379 PHE A C 1
ATOM 2760 O O . PHE A 1 379 ? 53.715 -26.033 72.084 1.00 41.10 379 PHE A O 1
ATOM 2768 N N . LEU A 1 380 ? 54.021 -28.262 72.193 1.00 47.19 380 LEU A N 1
ATOM 2769 C CA . LEU A 1 380 ? 55.201 -28.203 73.049 1.00 47.74 380 LEU A CA 1
ATOM 2770 C C . LEU A 1 380 ? 56.247 -27.207 72.565 1.00 48.94 380 LEU A C 1
ATOM 2771 O O . LEU A 1 380 ? 56.970 -26.623 73.370 1.00 49.54 380 LEU A O 1
ATOM 2776 N N . SER A 1 381 ? 56.330 -27.006 71.255 1.00 43.56 381 SER A N 1
ATOM 2777 C CA . SER A 1 381 ? 57.296 -26.061 70.711 1.00 43.99 381 SER A CA 1
ATOM 2778 C C . SER A 1 381 ? 56.799 -24.634 70.928 1.00 44.14 381 SER A C 1
ATOM 2779 O O . SER A 1 381 ? 57.577 -23.684 70.904 1.00 44.33 381 SER A O 1
ATOM 2782 N N . ALA A 1 382 ? 55.498 -24.493 71.144 1.00 42.35 382 ALA A N 1
ATOM 2783 C CA . ALA A 1 382 ? 54.899 -23.184 71.368 1.00 43.78 382 ALA A CA 1
ATOM 2784 C C . ALA A 1 382 ? 55.188 -22.676 72.778 1.00 44.90 382 ALA A C 1
ATOM 2785 O O . ALA A 1 382 ? 54.888 -21.528 73.105 1.00 45.15 382 ALA A O 1
ATOM 2787 N N . PHE A 1 383 ? 55.761 -23.539 73.612 1.00 53.31 383 PHE A N 1
ATOM 2788 C CA . PHE A 1 383 ? 56.099 -23.170 74.983 1.00 53.75 383 PHE A CA 1
ATOM 2789 C C . PHE A 1 383 ? 57.451 -22.466 75.034 1.00 53.97 383 PHE A C 1
ATOM 2790 O O . PHE A 1 383 ? 58.068 -22.366 76.093 1.00 53.52 383 PHE A O 1
ATOM 2798 N N . ALA B 1 2 ? 37.058 10.063 54.391 1.00 32.41 2 ALA B N 1
ATOM 2799 C CA . ALA B 1 2 ? 35.585 10.037 54.156 1.00 34.11 2 ALA B CA 1
ATOM 2800 C C . ALA B 1 2 ? 35.034 8.647 54.448 1.00 32.65 2 ALA B C 1
ATOM 2801 O O . ALA B 1 2 ? 35.605 7.646 54.011 1.00 34.22 2 ALA B O 1
ATOM 2803 N N . SER B 1 3 ? 33.942 8.582 55.202 1.00 23.30 3 SER B N 1
ATOM 2804 C CA . SER B 1 3 ? 33.328 7.297 55.519 1.00 22.86 3 SER B CA 1
ATOM 2805 C C . SER B 1 3 ? 32.856 6.671 54.210 1.00 22.35 3 SER B C 1
ATOM 2806 O O . SER B 1 3 ? 32.720 7.366 53.197 1.00 20.95 3 SER B O 1
ATOM 2809 N N . SER B 1 4 ? 32.616 5.364 54.221 1.00 19.54 4 SER B N 1
ATOM 2810 C CA . SER B 1 4 ? 32.176 4.694 53.008 1.00 18.20 4 SER B CA 1
ATOM 2811 C C . SER B 1 4 ? 31.194 3.563 53.292 1.00 15.08 4 SER B C 1
ATOM 2812 O O . SER B 1 4 ? 30.914 3.231 54.442 1.00 13.77 4 SER B O 1
ATOM 2815 N N . THR B 1 5 ? 30.655 2.993 52.221 1.00 16.54 5 THR B N 1
ATOM 2816 C CA . THR B 1 5 ? 29.724 1.887 52.333 1.00 15.46 5 THR B CA 1
ATOM 2817 C C . THR B 1 5 ? 30.109 0.872 51.269 1.00 14.89 5 THR B C 1
ATOM 2818 O O . THR B 1 5 ? 30.440 1.237 50.144 1.00 12.05 5 THR B O 1
ATOM 2822 N N . PHE B 1 6 ? 30.091 -0.402 51.641 1.00 13.57 6 PHE B N 1
ATOM 2823 C CA . PHE B 1 6 ? 30.444 -1.471 50.716 1.00 13.09 6 PHE B CA 1
ATOM 2824 C C . PHE B 1 6 ? 29.189 -2.322 50.550 1.00 11.90 6 PHE B C 1
ATOM 2825 O O . PHE B 1 6 ? 28.703 -2.912 51.526 1.00 7.67 6 PHE B O 1
ATOM 2833 N N . TYR B 1 7 ? 28.671 -2.354 49.321 1.00 12.34 7 TYR B N 1
ATOM 2834 C CA . TYR B 1 7 ? 27.453 -3.092 48.950 1.00 13.21 7 TYR B CA 1
ATOM 2835 C C . TYR B 1 7 ? 27.792 -4.346 48.144 1.00 13.76 7 TYR B C 1
ATOM 2836 O O . TYR B 1 7 ? 28.661 -4.308 47.276 1.00 11.43 7 TYR B O 1
ATOM 2845 N N . ILE B 1 8 ? 27.074 -5.436 48.402 1.00 10.93 8 ILE B N 1
ATOM 2846 C CA . ILE B 1 8 ? 27.326 -6.699 47.716 1.00 12.21 8 ILE B CA 1
ATOM 2847 C C . ILE B 1 8 ? 26.252 -7.706 48.149 1.00 12.31 8 ILE B C 1
ATOM 2848 O O . ILE B 1 8 ? 25.732 -7.610 49.262 1.00 13.91 8 ILE B O 1
ATOM 2853 N N . PRO B 1 9 ? 25.885 -8.667 47.275 1.00 9.23 9 PRO B N 1
ATOM 2854 C CA . PRO B 1 9 ? 24.859 -9.645 47.673 1.00 9.63 9 PRO B CA 1
ATOM 2855 C C . PRO B 1 9 ? 25.372 -10.432 48.871 1.00 12.42 9 PRO B C 1
ATOM 2856 O O . PRO B 1 9 ? 26.588 -10.621 49.013 1.00 8.15 9 PRO B O 1
ATOM 2860 N N . PHE B 1 10 ? 24.485 -10.908 49.743 1.00 17.09 10 PHE B N 1
ATOM 2861 C CA . PHE B 1 10 ? 25.008 -11.638 50.893 1.00 17.52 10 PHE B CA 1
ATOM 2862 C C . PHE B 1 10 ? 25.492 -13.039 50.547 1.00 16.68 10 PHE B C 1
ATOM 2863 O O . PHE B 1 10 ? 26.257 -13.630 51.306 1.00 17.83 10 PHE B O 1
ATOM 2871 N N . VAL B 1 11 ? 25.068 -13.557 49.394 1.00 13.26 11 VAL B N 1
ATOM 2872 C CA . VAL B 1 11 ? 25.481 -14.888 48.948 1.00 12.63 11 VAL B CA 1
ATOM 2873 C C . VAL B 1 11 ? 25.944 -14.824 47.495 1.00 11.88 11 VAL B C 1
ATOM 2874 O O . VAL B 1 11 ? 25.204 -14.386 46.607 1.00 13.66 11 VAL B O 1
ATOM 2878 N N . ASN B 1 12 ? 27.175 -15.252 47.253 1.00 10.26 12 ASN B N 1
ATOM 2879 C CA . ASN B 1 12 ? 27.719 -15.215 45.904 1.00 11.45 12 ASN B CA 1
ATOM 2880 C C . ASN B 1 12 ? 28.349 -16.557 45.560 1.00 12.00 12 ASN B C 1
ATOM 2881 O O . ASN B 1 12 ? 29.405 -16.916 46.100 1.00 13.55 12 ASN B O 1
ATOM 2886 N N . GLU B 1 13 ? 27.689 -17.295 44.673 1.00 7.26 13 GLU B N 1
ATOM 2887 C CA . GLU B 1 13 ? 28.152 -18.618 44.251 1.00 8.78 13 GLU B CA 1
ATOM 2888 C C . GLU B 1 13 ? 29.059 -18.491 43.026 1.00 9.55 13 GLU B C 1
ATOM 2889 O O . GLU B 1 13 ? 28.721 -17.813 42.053 1.00 9.38 13 GLU B O 1
ATOM 2895 N N . MET B 1 14 ? 30.210 -19.153 43.069 1.00 14.54 14 MET B N 1
ATOM 2896 C CA . MET B 1 14 ? 31.182 -19.057 41.982 1.00 15.43 14 MET B CA 1
ATOM 2897 C C . MET B 1 14 ? 31.869 -20.365 41.611 1.00 17.32 14 MET B C 1
ATOM 2898 O O . MET B 1 14 ? 31.991 -21.280 42.429 1.00 15.94 14 MET B O 1
ATOM 2903 N N . GLY B 1 15 ? 32.324 -20.441 40.364 1.00 16.92 15 GLY B N 1
ATOM 2904 C CA . GLY B 1 15 ? 33.020 -21.631 39.910 1.00 18.45 15 GLY B CA 1
ATOM 2905 C C . GLY B 1 15 ? 32.145 -22.692 39.275 1.00 20.74 15 GLY B C 1
ATOM 2906 O O . GLY B 1 15 ? 30.911 -22.632 39.329 1.00 18.90 15 GLY B O 1
ATOM 2907 N N . GLU B 1 16 ? 32.808 -23.668 38.661 1.00 20.49 16 GLU B N 1
ATOM 2908 C CA . GLU B 1 16 ? 32.157 -24.783 37.990 1.00 23.21 16 GLU B CA 1
ATOM 2909 C C . GLU B 1 16 ? 31.236 -25.517 38.958 1.00 22.64 16 GLU B C 1
ATOM 2910 O O . GLU B 1 16 ? 31.677 -26.000 39.998 1.00 24.68 16 GLU B O 1
ATOM 2916 N N . GLY B 1 17 ? 29.955 -25.595 38.618 1.00 22.25 17 GLY B N 1
ATOM 2917 C CA . GLY B 1 17 ? 29.010 -26.265 39.490 1.00 22.68 17 GLY B CA 1
ATOM 2918 C C . GLY B 1 17 ? 28.248 -25.319 40.411 1.00 23.49 17 GLY B C 1
ATOM 2919 O O . GLY B 1 17 ? 27.331 -25.748 41.121 1.00 22.18 17 GLY B O 1
ATOM 2920 N N . SER B 1 18 ? 28.618 -24.037 40.410 1.00 21.43 18 SER B N 1
ATOM 2921 C CA . SER B 1 18 ? 27.931 -23.061 41.258 1.00 21.41 18 SER B CA 1
ATOM 2922 C C . SER B 1 18 ? 26.446 -22.920 40.882 1.00 20.74 18 SER B C 1
ATOM 2923 O O . SER B 1 18 ? 25.614 -22.601 41.734 1.00 21.31 18 SER B O 1
ATOM 2926 N N . LEU B 1 19 ? 26.108 -23.159 39.618 1.00 17.97 19 LEU B N 1
ATOM 2927 C CA . LEU B 1 19 ? 24.710 -23.060 39.195 1.00 18.35 19 LEU B CA 1
ATOM 2928 C C . LEU B 1 19 ? 23.868 -24.139 39.875 1.00 19.25 19 LEU B C 1
ATOM 2929 O O . LEU B 1 19 ? 22.804 -23.851 40.426 1.00 17.74 19 LEU B O 1
ATOM 2934 N N . GLU B 1 20 ? 24.343 -25.383 39.832 1.00 22.97 20 GLU B N 1
ATOM 2935 C CA . GLU B 1 20 ? 23.616 -26.494 40.451 1.00 24.27 20 GLU B CA 1
ATOM 2936 C C . GLU B 1 20 ? 23.469 -26.294 41.956 1.00 21.56 20 GLU B C 1
ATOM 2937 O O . GLU B 1 20 ? 22.419 -26.592 42.523 1.00 21.31 20 GLU B O 1
ATOM 2943 N N . LYS B 1 21 ? 24.518 -25.795 42.605 1.00 19.51 21 LYS B N 1
ATOM 2944 C CA . LYS B 1 21 ? 24.450 -25.558 44.042 1.00 18.16 21 LYS B CA 1
ATOM 2945 C C . LYS B 1 21 ? 23.399 -24.499 44.376 1.00 18.09 21 LYS B C 1
ATOM 2946 O O . LYS B 1 21 ? 22.552 -24.702 45.252 1.00 15.88 21 LYS B O 1
ATOM 2952 N N . ALA B 1 22 ? 23.458 -23.371 43.667 1.00 18.32 22 ALA B N 1
ATOM 2953 C CA . ALA B 1 22 ? 22.534 -22.264 43.884 1.00 17.73 22 ALA B CA 1
ATOM 2954 C C . ALA B 1 22 ? 21.079 -22.693 43.727 1.00 17.88 22 ALA B C 1
ATOM 2955 O O . ALA B 1 22 ? 20.217 -22.277 44.502 1.00 16.49 22 ALA B O 1
ATOM 2957 N N . ILE B 1 23 ? 20.802 -23.527 42.729 1.00 19.16 23 ILE B N 1
ATOM 2958 C CA . ILE B 1 23 ? 19.434 -23.987 42.508 1.00 19.10 23 ILE B CA 1
ATOM 2959 C C . ILE B 1 23 ? 19.049 -24.998 43.577 1.00 19.82 23 ILE B C 1
ATOM 2960 O O . ILE B 1 23 ? 17.918 -24.998 44.055 1.00 20.33 23 ILE B O 1
ATOM 2965 N N . LYS B 1 24 ? 19.986 -25.857 43.963 1.00 21.23 24 LYS B N 1
ATOM 2966 C CA . LYS B 1 24 ? 19.688 -26.838 45.001 1.00 24.41 24 LYS B CA 1
ATOM 2967 C C . LYS B 1 24 ? 19.337 -26.146 46.315 1.00 24.98 24 LYS B C 1
ATOM 2968 O O . LYS B 1 24 ? 18.471 -26.614 47.056 1.00 25.54 24 LYS B O 1
ATOM 2974 N N . ASP B 1 25 ? 20.003 -25.029 46.600 1.00 20.76 25 ASP B N 1
ATOM 2975 C CA . ASP B 1 25 ? 19.756 -24.287 47.833 1.00 20.09 25 ASP B CA 1
ATOM 2976 C C . ASP B 1 25 ? 18.374 -23.641 47.917 1.00 21.87 25 ASP B C 1
ATOM 2977 O O . ASP B 1 25 ? 18.009 -23.089 48.958 1.00 19.72 25 ASP B O 1
ATOM 2982 N N . LEU B 1 26 ? 17.615 -23.680 46.828 1.00 26.56 26 LEU B N 1
ATOM 2983 C CA . LEU B 1 26 ? 16.282 -23.084 46.842 1.00 28.91 26 LEU B CA 1
ATOM 2984 C C . LEU B 1 26 ? 15.290 -24.049 47.487 1.00 31.81 26 LEU B C 1
ATOM 2985 O O . LEU B 1 26 ? 14.137 -23.699 47.739 1.00 32.05 26 LEU B O 1
ATOM 2990 N N . ASN B 1 27 ? 15.759 -25.263 47.756 1.00 34.94 27 ASN B N 1
ATOM 2991 C CA . ASN B 1 27 ? 14.944 -26.299 48.383 1.00 39.33 27 ASN B CA 1
ATOM 2992 C C . ASN B 1 27 ? 14.598 -25.861 49.807 1.00 40.22 27 ASN B C 1
ATOM 2993 O O . ASN B 1 27 ? 15.485 -25.527 50.592 1.00 40.48 27 ASN B O 1
ATOM 2998 N N . GLY B 1 28 ? 13.311 -25.863 50.138 1.00 37.73 28 GLY B N 1
ATOM 2999 C CA . GLY B 1 28 ? 12.899 -25.458 51.468 1.00 38.22 28 GLY B CA 1
ATOM 3000 C C . GLY B 1 28 ? 12.896 -23.949 51.592 1.00 40.25 28 GLY B C 1
ATOM 3001 O O . GLY B 1 28 ? 12.699 -23.393 52.674 1.00 40.67 28 GLY B O 1
ATOM 3002 N N . SER B 1 29 ? 13.123 -23.280 50.468 1.00 42.80 29 SER B N 1
ATOM 3003 C CA . SER B 1 29 ? 13.140 -21.826 50.436 1.00 43.06 29 SER B CA 1
ATOM 3004 C C . SER B 1 29 ? 11.713 -21.287 50.466 1.00 42.24 29 SER B C 1
ATOM 3005 O O . SER B 1 29 ? 11.448 -20.224 51.024 1.00 41.83 29 SER B O 1
ATOM 3008 N N . GLY B 1 30 ? 10.796 -22.034 49.862 1.00 43.12 30 GLY B N 1
ATOM 3009 C CA . GLY B 1 30 ? 9.411 -21.607 49.817 1.00 44.12 30 GLY B CA 1
ATOM 3010 C C . GLY B 1 30 ? 9.023 -21.076 48.447 1.00 44.32 30 GLY B C 1
ATOM 3011 O O . GLY B 1 30 ? 7.837 -20.930 48.141 1.00 44.03 30 GLY B O 1
ATOM 3012 N N . PHE B 1 31 ? 10.023 -20.784 47.620 1.00 40.67 31 PHE B N 1
ATOM 3013 C CA . PHE B 1 31 ? 9.779 -20.274 46.276 1.00 41.81 31 PHE B CA 1
ATOM 3014 C C . PHE B 1 31 ? 9.275 -21.384 45.369 1.00 40.87 31 PHE B C 1
ATOM 3015 O O . PHE B 1 31 ? 9.952 -22.393 45.167 1.00 41.09 31 PHE B O 1
ATOM 3023 N N . LYS B 1 32 ? 8.085 -21.184 44.814 1.00 38.91 32 LYS B N 1
ATOM 3024 C CA . LYS B 1 32 ? 7.468 -22.183 43.953 1.00 37.43 32 LYS B CA 1
ATOM 3025 C C . LYS B 1 32 ? 7.258 -21.744 42.509 1.00 36.30 32 LYS B C 1
ATOM 3026 O O . LYS B 1 32 ? 7.034 -22.583 41.636 1.00 36.05 32 LYS B O 1
ATOM 3032 N N . ASN B 1 33 ? 7.339 -20.442 42.251 1.00 35.22 33 ASN B N 1
ATOM 3033 C CA . ASN B 1 33 ? 7.109 -19.938 40.901 1.00 33.44 33 ASN B CA 1
ATOM 3034 C C . ASN B 1 33 ? 8.099 -18.840 40.504 1.00 31.05 33 ASN B C 1
ATOM 3035 O O . ASN B 1 33 ? 8.004 -17.697 40.964 1.00 28.31 33 ASN B O 1
ATOM 3040 N N . ALA B 1 34 ? 9.035 -19.186 39.624 1.00 26.41 34 ALA B N 1
ATOM 3041 C CA . ALA B 1 34 ? 10.063 -18.245 39.205 1.00 23.54 34 ALA B CA 1
ATOM 3042 C C . ALA B 1 34 ? 9.876 -17.576 37.852 1.00 21.51 34 ALA B C 1
ATOM 3043 O O . ALA B 1 34 ? 9.412 -18.197 36.899 1.00 21.42 34 ALA B O 1
ATOM 3045 N N . LEU B 1 35 ? 10.243 -16.299 37.779 1.00 21.35 35 LEU B N 1
ATOM 3046 C CA . LEU B 1 35 ? 10.192 -15.561 36.521 1.00 19.78 35 LEU B CA 1
ATOM 3047 C C . LEU B 1 35 ? 11.634 -15.482 36.034 1.00 19.08 35 LEU B C 1
ATOM 3048 O O . LEU B 1 35 ? 12.476 -14.816 36.650 1.00 17.79 35 LEU B O 1
ATOM 3053 N N . ILE B 1 36 ? 11.929 -16.177 34.946 1.00 16.69 36 ILE B N 1
ATOM 3054 C CA . ILE B 1 36 ? 13.273 -16.148 34.398 1.00 15.63 36 ILE B CA 1
ATOM 3055 C C . ILE B 1 36 ? 13.309 -15.028 33.375 1.00 17.03 36 ILE B C 1
ATOM 3056 O O . ILE B 1 36 ? 12.499 -15.006 32.446 1.00 15.97 36 ILE B O 1
ATOM 3061 N N . VAL B 1 37 ? 14.234 -14.091 33.570 1.00 12.79 37 VAL B N 1
ATOM 3062 C CA . VAL B 1 37 ? 14.404 -12.957 32.677 1.00 14.79 37 VAL B CA 1
ATOM 3063 C C . VAL B 1 37 ? 15.688 -13.215 31.921 1.00 17.23 37 VAL B C 1
ATOM 3064 O O . VAL B 1 37 ? 16.774 -13.293 32.507 1.00 15.81 37 VAL B O 1
ATOM 3068 N N . SER B 1 38 ? 15.563 -13.356 30.611 1.00 22.03 38 SER B N 1
ATOM 3069 C CA . SER B 1 38 ? 16.714 -13.650 29.785 1.00 26.04 38 SER B CA 1
ATOM 3070 C C . SER B 1 38 ? 16.549 -12.966 28.434 1.00 28.95 38 SER B C 1
ATOM 3071 O O . SER B 1 38 ? 15.835 -11.973 28.316 1.00 29.82 38 SER B O 1
ATOM 3074 N N . ASP B 1 39 ? 17.211 -13.497 27.416 1.00 26.60 39 ASP B N 1
ATOM 3075 C CA . ASP B 1 39 ? 17.108 -12.931 26.081 1.00 29.99 39 ASP B CA 1
ATOM 3076 C C . ASP B 1 39 ? 16.976 -14.033 25.038 1.00 32.60 39 ASP B C 1
ATOM 3077 O O . ASP B 1 39 ? 16.995 -15.221 25.370 1.00 31.66 39 ASP B O 1
ATOM 3082 N N . ALA B 1 40 ? 16.828 -13.630 23.780 1.00 44.67 40 ALA B N 1
ATOM 3083 C CA . ALA B 1 40 ? 16.670 -14.570 22.675 1.00 48.23 40 ALA B CA 1
ATOM 3084 C C . ALA B 1 40 ? 17.747 -15.651 22.633 1.00 50.05 40 ALA B C 1
ATOM 3085 O O . ALA B 1 40 ? 17.431 -16.836 22.544 1.00 50.18 40 ALA B O 1
ATOM 3087 N N . PHE B 1 41 ? 19.015 -15.255 22.697 1.00 43.17 41 PHE B N 1
ATOM 3088 C CA . PHE B 1 41 ? 20.091 -16.235 22.648 1.00 45.60 41 PHE B CA 1
ATOM 3089 C C . PHE B 1 41 ? 19.974 -17.285 23.743 1.00 45.37 41 PHE B C 1
ATOM 3090 O O . PHE B 1 41 ? 19.870 -18.477 23.456 1.00 45.56 41 PHE B O 1
ATOM 3098 N N . MET B 1 42 ? 20.009 -16.841 24.995 1.00 42.59 42 MET B N 1
ATOM 3099 C CA . MET B 1 42 ? 19.923 -17.751 26.131 1.00 41.25 42 MET B CA 1
ATOM 3100 C C . MET B 1 42 ? 18.778 -18.743 26.011 1.00 40.37 42 MET B C 1
ATOM 3101 O O . MET B 1 42 ? 18.909 -19.904 26.400 1.00 39.06 42 MET B O 1
ATOM 3106 N N . ASN B 1 43 ? 17.656 -18.285 25.470 1.00 35.18 43 ASN B N 1
ATOM 3107 C CA . ASN B 1 43 ? 16.489 -19.140 25.328 1.00 35.97 43 ASN B CA 1
ATOM 3108 C C . ASN B 1 43 ? 16.629 -20.152 24.198 1.00 36.33 43 ASN B C 1
ATOM 3109 O O . ASN B 1 43 ? 16.369 -21.336 24.390 1.00 35.50 43 ASN B O 1
ATOM 3114 N N . LYS B 1 44 ? 17.045 -19.685 23.024 1.00 47.55 44 LYS B N 1
ATOM 3115 C CA . LYS B 1 44 ? 17.201 -20.561 21.865 1.00 49.22 44 LYS B CA 1
ATOM 3116 C C . LYS B 1 44 ? 18.327 -21.572 22.051 1.00 48.55 44 LYS B C 1
ATOM 3117 O O . LYS B 1 44 ? 18.158 -22.753 21.751 1.00 47.90 44 LYS B O 1
ATOM 3123 N N . SER B 1 45 ? 19.471 -21.103 22.547 1.00 47.36 45 SER B N 1
ATOM 3124 C CA . SER B 1 45 ? 20.624 -21.971 22.766 1.00 45.51 45 SER B CA 1
ATOM 3125 C C . SER B 1 45 ? 20.348 -23.017 23.841 1.00 43.45 45 SER B C 1
ATOM 3126 O O . SER B 1 45 ? 21.155 -23.916 24.059 1.00 43.60 45 SER B O 1
ATOM 3129 N N . GLY B 1 46 ? 19.214 -22.890 24.522 1.00 40.85 46 GLY B N 1
ATOM 3130 C CA . GLY B 1 46 ? 18.860 -23.864 25.540 1.00 38.77 46 GLY B CA 1
ATOM 3131 C C . GLY B 1 46 ? 19.315 -23.640 26.973 1.00 36.35 46 GLY B C 1
ATOM 3132 O O . GLY B 1 46 ? 19.091 -24.503 27.822 1.00 37.22 46 GLY B O 1
ATOM 3133 N N . VAL B 1 47 ? 19.954 -22.511 27.260 1.00 26.72 47 VAL B N 1
ATOM 3134 C CA . VAL B 1 47 ? 20.388 -22.244 28.626 1.00 23.80 47 VAL B CA 1
ATOM 3135 C C . VAL B 1 47 ? 19.164 -22.051 29.519 1.00 22.15 47 VAL B C 1
ATOM 3136 O O . VAL B 1 47 ? 19.126 -22.532 30.652 1.00 20.44 47 VAL B O 1
ATOM 3140 N N . VAL B 1 48 ? 18.155 -21.361 29.000 1.00 23.09 48 VAL B N 1
ATOM 3141 C CA . VAL B 1 48 ? 16.932 -21.130 29.759 1.00 23.71 48 VAL B CA 1
ATOM 3142 C C . VAL B 1 48 ? 16.282 -22.455 30.162 1.00 25.58 48 VAL B C 1
ATOM 3143 O O . VAL B 1 48 ? 15.847 -22.617 31.301 1.00 23.78 48 VAL B O 1
ATOM 3147 N N . LYS B 1 49 ? 16.227 -23.398 29.224 1.00 29.70 49 LYS B N 1
ATOM 3148 C CA . LYS B 1 49 ? 15.637 -24.712 29.476 1.00 31.11 49 LYS B CA 1
ATOM 3149 C C . LYS B 1 49 ? 16.433 -25.397 30.583 1.00 29.50 49 LYS B C 1
ATOM 3150 O O . LYS B 1 49 ? 15.870 -25.980 31.511 1.00 29.47 49 LYS B O 1
ATOM 3156 N N . GLN B 1 50 ? 17.753 -25.318 30.466 1.00 29.45 50 GLN B N 1
ATOM 3157 C CA . GLN B 1 50 ? 18.657 -25.906 31.440 1.00 30.55 50 GLN B CA 1
ATOM 3158 C C . GLN B 1 50 ? 18.227 -25.433 32.826 1.00 30.20 50 GLN B C 1
ATOM 3159 O O . GLN B 1 50 ? 17.876 -26.238 33.690 1.00 31.16 50 GLN B O 1
ATOM 3165 N N . VAL B 1 51 ? 18.238 -24.118 33.027 1.00 27.67 51 VAL B N 1
ATOM 3166 C CA . VAL B 1 51 ? 17.840 -23.546 34.307 1.00 24.01 51 VAL B CA 1
ATOM 3167 C C . VAL B 1 51 ? 16.419 -23.955 34.666 1.00 23.49 51 VAL B C 1
ATOM 3168 O O . VAL B 1 51 ? 16.151 -24.329 35.801 1.00 21.78 51 VAL B O 1
ATOM 3172 N N . ALA B 1 52 ? 15.502 -23.883 33.705 1.00 24.74 52 ALA B N 1
ATOM 3173 C CA . ALA B 1 52 ? 14.119 -24.262 33.977 1.00 26.22 52 ALA B CA 1
ATOM 3174 C C . ALA B 1 52 ? 14.046 -25.692 34.519 1.00 26.54 52 ALA B C 1
ATOM 3175 O O . ALA B 1 52 ? 13.350 -25.959 35.507 1.00 24.08 52 ALA B O 1
ATOM 3177 N N . ASP B 1 53 ? 14.781 -26.603 33.881 1.00 24.99 53 ASP B N 1
ATOM 3178 C CA . ASP B 1 53 ? 14.795 -27.999 34.309 1.00 27.03 53 ASP B CA 1
ATOM 3179 C C . ASP B 1 53 ? 15.339 -28.177 35.717 1.00 27.30 53 ASP B C 1
ATOM 3180 O O . ASP B 1 53 ? 14.758 -28.916 36.517 1.00 26.29 53 ASP B O 1
ATOM 3185 N N . LEU B 1 54 ? 16.455 -27.514 36.020 1.00 23.17 54 LEU B N 1
ATOM 3186 C CA . LEU B 1 54 ? 17.045 -27.622 37.352 1.00 22.36 54 LEU B CA 1
ATOM 3187 C C . LEU B 1 54 ? 16.045 -27.129 38.381 1.00 22.08 54 LEU B C 1
ATOM 3188 O O . LEU B 1 54 ? 15.969 -27.651 39.490 1.00 21.87 54 LEU B O 1
ATOM 3193 N N . LEU B 1 55 ? 15.273 -26.118 38.011 1.00 21.99 55 LEU B N 1
ATOM 3194 C CA . LEU B 1 55 ? 14.262 -25.588 38.913 1.00 23.82 55 LEU B CA 1
ATOM 3195 C C . LEU B 1 55 ? 13.199 -26.670 39.143 1.00 25.46 55 LEU B C 1
ATOM 3196 O O . LEU B 1 55 ? 12.732 -26.876 40.269 1.00 24.21 55 LEU B O 1
ATOM 3201 N N . LYS B 1 56 ? 12.830 -27.361 38.065 1.00 34.10 56 LYS B N 1
ATOM 3202 C CA . LYS B 1 56 ? 11.822 -28.423 38.124 1.00 37.16 56 LYS B CA 1
ATOM 3203 C C . LYS B 1 56 ? 12.240 -29.521 39.096 1.00 36.90 56 LYS B C 1
ATOM 3204 O O . LYS B 1 56 ? 11.449 -29.956 39.933 1.00 35.95 56 LYS B O 1
ATOM 3210 N N . ALA B 1 57 ? 13.487 -29.967 38.979 1.00 40.40 57 ALA B N 1
ATOM 3211 C CA . ALA B 1 57 ? 14.007 -31.009 39.854 1.00 40.34 57 ALA B CA 1
ATOM 3212 C C . ALA B 1 57 ? 13.793 -30.631 41.318 1.00 40.35 57 ALA B C 1
ATOM 3213 O O . ALA B 1 57 ? 13.787 -31.497 42.191 1.00 41.46 57 ALA B O 1
ATOM 3215 N N . GLN B 1 58 ? 13.609 -29.339 41.585 1.00 31.79 58 GLN B N 1
ATOM 3216 C CA . GLN B 1 58 ? 13.389 -28.868 42.951 1.00 30.33 58 GLN B CA 1
ATOM 3217 C C . GLN B 1 58 ? 11.928 -28.505 43.205 1.00 30.49 58 GLN B C 1
ATOM 3218 O O . GLN B 1 58 ? 11.606 -27.882 44.213 1.00 30.86 58 GLN B O 1
ATOM 3224 N N . GLY B 1 59 ? 11.048 -28.892 42.288 1.00 33.87 59 GLY B N 1
ATOM 3225 C CA . GLY B 1 59 ? 9.635 -28.589 42.447 1.00 32.35 59 GLY B CA 1
ATOM 3226 C C . GLY B 1 59 ? 9.286 -27.116 42.302 1.00 32.57 59 GLY B C 1
ATOM 3227 O O . GLY B 1 59 ? 8.316 -26.640 42.892 1.00 32.92 59 GLY B O 1
ATOM 3228 N N . ILE B 1 60 ? 10.070 -26.385 41.517 1.00 26.49 60 ILE B N 1
ATOM 3229 C CA . ILE B 1 60 ? 9.815 -24.964 41.317 1.00 24.28 60 ILE B CA 1
ATOM 3230 C C . ILE B 1 60 ? 9.408 -24.718 39.871 1.00 23.57 60 ILE B C 1
ATOM 3231 O O . ILE B 1 60 ? 10.115 -25.104 38.948 1.00 22.63 60 ILE B O 1
ATOM 3236 N N . ASN B 1 61 ? 8.255 -24.089 39.677 1.00 27.44 61 ASN B N 1
ATOM 3237 C CA . ASN B 1 61 ? 7.780 -23.798 38.329 1.00 28.15 61 ASN B CA 1
ATOM 3238 C C . ASN B 1 61 ? 8.487 -22.534 37.847 1.00 28.28 61 ASN B C 1
ATOM 3239 O O . ASN B 1 61 ? 9.099 -21.811 38.638 1.00 26.45 61 ASN B O 1
ATOM 3244 N N . SER B 1 62 ? 8.398 -22.263 36.552 1.00 35.25 62 SER B N 1
ATOM 3245 C CA . SER B 1 62 ? 9.029 -21.076 36.005 1.00 34.85 62 SER B CA 1
ATOM 3246 C C . SER B 1 62 ? 8.315 -20.594 34.750 1.00 34.94 62 SER B C 1
ATOM 3247 O O . SER B 1 62 ? 7.749 -21.389 34.000 1.00 37.43 62 SER B O 1
ATOM 3250 N N . ALA B 1 63 ? 8.327 -19.282 34.550 1.00 25.57 63 ALA B N 1
ATOM 3251 C CA . ALA B 1 63 ? 7.728 -18.657 33.377 1.00 26.53 63 ALA B CA 1
ATOM 3252 C C . ALA B 1 63 ? 8.880 -17.851 32.800 1.00 26.78 63 ALA B C 1
ATOM 3253 O O . ALA B 1 63 ? 9.633 -17.230 33.547 1.00 27.85 63 ALA B O 1
ATOM 3255 N N . VAL B 1 64 ? 9.023 -17.855 31.481 1.00 24.97 64 VAL B N 1
ATOM 3256 C CA . VAL B 1 64 ? 10.128 -17.152 30.861 1.00 25.34 64 VAL B CA 1
ATOM 3257 C C . VAL B 1 64 ? 9.777 -15.876 30.111 1.00 26.13 64 VAL B C 1
ATOM 3258 O O . VAL B 1 64 ? 8.720 -15.764 29.476 1.00 24.13 64 VAL B O 1
ATOM 3262 N N . TYR B 1 65 ? 10.682 -14.909 30.206 1.00 25.56 65 TYR B N 1
ATOM 3263 C CA . TYR B 1 65 ? 10.555 -13.654 29.484 1.00 24.35 65 TYR B CA 1
ATOM 3264 C C . TYR B 1 65 ? 11.909 -13.464 28.821 1.00 23.94 65 TYR B C 1
ATOM 3265 O O . TYR B 1 65 ? 12.888 -13.120 29.487 1.00 22.01 65 TYR B O 1
ATOM 3274 N N . ASP B 1 66 ? 11.963 -13.709 27.515 1.00 21.25 66 ASP B N 1
ATOM 3275 C CA . ASP B 1 66 ? 13.203 -13.589 26.759 1.00 22.64 66 ASP B CA 1
ATOM 3276 C C . ASP B 1 66 ? 13.229 -12.396 25.806 1.00 22.18 66 ASP B C 1
ATOM 3277 O O . ASP B 1 66 ? 13.966 -12.405 24.821 1.00 22.97 66 ASP B O 1
ATOM 3282 N N . GLY B 1 67 ? 12.444 -11.367 26.110 1.00 32.65 67 GLY B N 1
ATOM 3283 C CA . GLY B 1 67 ? 12.398 -10.189 25.252 1.00 33.86 67 GLY B CA 1
ATOM 3284 C C . GLY B 1 67 ? 13.502 -9.166 25.488 1.00 35.30 67 GLY B C 1
ATOM 3285 O O . GLY B 1 67 ? 13.581 -8.152 24.785 1.00 35.03 67 GLY B O 1
ATOM 3286 N N . VAL B 1 68 ? 14.369 -9.432 26.462 1.00 22.54 68 VAL B N 1
ATOM 3287 C CA . VAL B 1 68 ? 15.459 -8.514 26.779 1.00 23.01 68 VAL B CA 1
ATOM 3288 C C . VAL B 1 68 ? 16.463 -8.363 25.640 1.00 24.90 68 VAL B C 1
ATOM 3289 O O . VAL B 1 68 ? 16.873 -9.342 25.025 1.00 24.12 68 VAL B O 1
ATOM 3293 N N . MET B 1 69 ? 16.860 -7.126 25.369 1.00 25.97 69 MET B N 1
ATOM 3294 C CA . MET B 1 69 ? 17.836 -6.857 24.325 1.00 31.21 69 MET B CA 1
ATOM 3295 C C . MET B 1 69 ? 18.911 -5.942 24.884 1.00 31.42 69 MET B C 1
ATOM 3296 O O . MET B 1 69 ? 18.709 -5.313 25.918 1.00 32.01 69 MET B O 1
ATOM 3301 N N . PRO B 1 70 ? 20.076 -5.865 24.219 1.00 40.64 70 PRO B N 1
ATOM 3302 C CA . PRO B 1 70 ? 21.165 -5.003 24.694 1.00 40.50 70 PRO B CA 1
ATOM 3303 C C . PRO B 1 70 ? 20.616 -3.629 25.057 1.00 39.75 70 PRO B C 1
ATOM 3304 O O . PRO B 1 70 ? 19.837 -3.048 24.301 1.00 40.41 70 PRO B O 1
ATOM 3308 N N . ASN B 1 71 ? 21.021 -3.116 26.212 1.00 35.90 71 ASN B N 1
ATOM 3309 C CA . ASN B 1 71 ? 20.529 -1.829 26.682 1.00 35.91 71 ASN B CA 1
ATOM 3310 C C . ASN B 1 71 ? 19.045 -2.022 26.976 1.00 35.18 71 ASN B C 1
ATOM 3311 O O . ASN B 1 71 ? 18.183 -1.583 26.215 1.00 36.68 71 ASN B O 1
ATOM 3316 N N . PRO B 1 72 ? 18.731 -2.692 28.096 1.00 29.52 72 PRO B N 1
ATOM 3317 C CA . PRO B 1 72 ? 17.347 -2.954 28.500 1.00 25.89 72 PRO B CA 1
ATOM 3318 C C . PRO B 1 72 ? 16.509 -1.683 28.529 1.00 23.32 72 PRO B C 1
ATOM 3319 O O . PRO B 1 72 ? 16.982 -0.628 28.952 1.00 19.51 72 PRO B O 1
ATOM 3323 N N . THR B 1 73 ? 15.262 -1.795 28.074 1.00 25.72 73 THR B N 1
ATOM 3324 C CA . THR B 1 73 ? 14.353 -0.652 28.012 1.00 24.95 73 THR B CA 1
ATOM 3325 C C . THR B 1 73 ? 13.177 -0.750 28.973 1.00 24.85 73 THR B C 1
ATOM 3326 O O . THR B 1 73 ? 12.927 -1.794 29.574 1.00 23.19 73 THR B O 1
ATOM 3330 N N . VAL B 1 74 ? 12.449 0.357 29.098 1.00 24.38 74 VAL B N 1
ATOM 3331 C CA . VAL B 1 74 ? 11.273 0.418 29.953 1.00 24.63 74 VAL B CA 1
ATOM 3332 C C . VAL B 1 74 ? 10.204 -0.518 29.384 1.00 24.41 74 VAL B C 1
ATOM 3333 O O . VAL B 1 74 ? 9.460 -1.163 30.133 1.00 22.94 74 VAL B O 1
ATOM 3337 N N . THR B 1 75 ? 10.140 -0.593 28.057 1.00 19.03 75 THR B N 1
ATOM 3338 C CA . THR B 1 75 ? 9.179 -1.461 27.391 1.00 21.81 75 THR B CA 1
ATOM 3339 C C . THR B 1 75 ? 9.448 -2.890 27.828 1.00 19.25 75 THR B C 1
ATOM 3340 O O . THR B 1 75 ? 8.540 -3.605 28.249 1.00 16.59 75 THR B O 1
ATOM 3344 N N . ALA B 1 76 ? 10.707 -3.304 27.725 1.00 27.86 76 ALA B N 1
ATOM 3345 C CA . ALA B 1 76 ? 11.091 -4.651 28.136 1.00 27.00 76 ALA B CA 1
ATOM 3346 C C . ALA B 1 76 ? 10.682 -4.887 29.595 1.00 24.59 76 ALA B C 1
ATOM 3347 O O . ALA B 1 76 ? 10.133 -5.934 29.925 1.00 23.00 76 ALA B O 1
ATOM 3349 N N . VAL B 1 77 ? 10.950 -3.915 30.467 1.00 22.14 77 VAL B N 1
ATOM 3350 C CA . VAL B 1 77 ? 10.586 -4.044 31.877 1.00 20.12 77 VAL B CA 1
ATOM 3351 C C . VAL B 1 77 ? 9.085 -4.272 32.005 1.00 21.91 77 VAL B C 1
ATOM 3352 O O . VAL B 1 77 ? 8.633 -5.157 32.740 1.00 21.06 77 VAL B O 1
ATOM 3356 N N . LEU B 1 78 ? 8.316 -3.455 31.295 1.00 22.93 78 LEU B N 1
ATOM 3357 C CA . LEU B 1 78 ? 6.863 -3.563 31.331 1.00 25.22 78 LEU B CA 1
ATOM 3358 C C . LEU B 1 78 ? 6.374 -4.928 30.857 1.00 23.11 78 LEU B C 1
ATOM 3359 O O . LEU B 1 78 ? 5.484 -5.511 31.465 1.00 25.84 78 LEU B O 1
ATOM 3364 N N . GLU B 1 79 ? 6.951 -5.445 29.777 1.00 25.02 79 GLU B N 1
ATOM 3365 C CA . GLU B 1 79 ? 6.532 -6.749 29.273 1.00 26.22 79 GLU B CA 1
ATOM 3366 C C . GLU B 1 79 ? 6.815 -7.804 30.344 1.00 25.41 79 GLU B C 1
ATOM 3367 O O . GLU B 1 79 ? 5.953 -8.620 30.671 1.00 26.60 79 GLU B O 1
ATOM 3373 N N . GLY B 1 80 ? 8.019 -7.762 30.909 1.00 21.08 80 GLY B N 1
ATOM 3374 C CA . GLY B 1 80 ? 8.383 -8.708 31.950 1.00 18.44 80 GLY B CA 1
ATOM 3375 C C . GLY B 1 80 ? 7.445 -8.660 33.146 1.00 18.42 80 GLY B C 1
ATOM 3376 O O . GLY B 1 80 ? 7.153 -9.697 33.750 1.00 18.68 80 GLY B O 1
ATOM 3377 N N . LEU B 1 81 ? 6.981 -7.464 33.510 1.00 20.75 81 LEU B N 1
ATOM 3378 C CA . LEU B 1 81 ? 6.058 -7.330 34.638 1.00 22.37 81 LEU B CA 1
ATOM 3379 C C . LEU B 1 81 ? 4.702 -7.955 34.292 1.00 23.44 81 LEU B C 1
ATOM 3380 O O . LEU B 1 81 ? 4.009 -8.475 35.168 1.00 23.78 81 LEU B O 1
ATOM 3385 N N . LYS B 1 82 ? 4.329 -7.905 33.016 1.00 28.32 82 LYS B N 1
ATOM 3386 C CA . LYS B 1 82 ? 3.063 -8.487 32.561 1.00 29.26 82 LYS B CA 1
ATOM 3387 C C . LYS B 1 82 ? 3.101 -10.001 32.753 1.00 29.59 82 LYS B C 1
ATOM 3388 O O . LYS B 1 82 ? 2.146 -10.595 33.255 1.00 32.33 82 LYS B O 1
ATOM 3394 N N . ILE B 1 83 ? 4.206 -10.623 32.355 1.00 21.51 83 ILE B N 1
ATOM 3395 C CA . ILE B 1 83 ? 4.365 -12.063 32.512 1.00 22.26 83 ILE B CA 1
ATOM 3396 C C . ILE B 1 83 ? 4.395 -12.396 34.004 1.00 21.98 83 ILE B C 1
ATOM 3397 O O . ILE B 1 83 ? 3.812 -13.388 34.451 1.00 20.23 83 ILE B O 1
ATOM 3402 N N . LEU B 1 84 ? 5.077 -11.557 34.775 1.00 24.37 84 LEU B N 1
ATOM 3403 C CA . LEU B 1 84 ? 5.165 -11.765 36.215 1.00 24.54 84 LEU B CA 1
ATOM 3404 C C . LEU B 1 84 ? 3.762 -11.790 36.790 1.00 23.72 84 LEU B C 1
ATOM 3405 O O . LEU B 1 84 ? 3.406 -12.692 37.547 1.00 24.24 84 LEU B O 1
ATOM 3410 N N . LYS B 1 85 ? 2.970 -10.790 36.423 1.00 23.21 85 LYS B N 1
ATOM 3411 C CA . LYS B 1 85 ? 1.598 -10.671 36.905 1.00 25.53 85 LYS B CA 1
ATOM 3412 C C . LYS B 1 85 ? 0.749 -11.887 36.534 1.00 24.96 85 LYS B C 1
ATOM 3413 O O . LYS B 1 85 ? 0.196 -12.548 37.414 1.00 23.54 85 LYS B O 1
ATOM 3419 N N . ASP B 1 86 ? 0.661 -12.189 35.240 1.00 24.06 86 ASP B N 1
ATOM 3420 C CA . ASP B 1 86 ? -0.137 -13.323 34.777 1.00 26.66 86 ASP B CA 1
ATOM 3421 C C . ASP B 1 86 ? 0.262 -14.667 35.385 1.00 27.06 86 ASP B C 1
ATOM 3422 O O . ASP B 1 86 ? -0.534 -15.601 35.404 1.00 26.96 86 ASP B O 1
ATOM 3427 N N . ASN B 1 87 ? 1.490 -14.765 35.885 1.00 32.56 87 ASN B N 1
ATOM 3428 C CA . ASN B 1 87 ? 1.971 -16.004 36.490 1.00 33.00 87 ASN B CA 1
ATOM 3429 C C . ASN B 1 87 ? 2.119 -15.891 38.006 1.00 33.95 87 ASN B C 1
ATOM 3430 O O . ASN B 1 87 ? 2.340 -16.890 38.686 1.00 35.37 87 ASN B O 1
ATOM 3435 N N . ASN B 1 88 ? 1.995 -14.675 38.527 1.00 28.98 88 ASN B N 1
ATOM 3436 C CA . ASN B 1 88 ? 2.130 -14.415 39.963 1.00 30.30 88 ASN B CA 1
ATOM 3437 C C . ASN B 1 88 ? 3.436 -15.005 40.524 1.00 28.02 88 ASN B C 1
ATOM 3438 O O . ASN B 1 88 ? 3.454 -15.641 41.581 1.00 26.45 88 ASN B O 1
ATOM 3443 N N . SER B 1 89 ? 4.527 -14.779 39.799 1.00 34.51 89 SER B N 1
ATOM 3444 C CA . SER B 1 89 ? 5.847 -15.265 40.191 1.00 31.75 89 SER B CA 1
ATOM 3445 C C . SER B 1 89 ? 6.200 -14.756 41.581 1.00 29.63 89 SER B C 1
ATOM 3446 O O . SER B 1 89 ? 5.918 -13.606 41.901 1.00 31.28 89 SER B O 1
ATOM 3449 N N . ASP B 1 90 ? 6.815 -15.599 42.406 1.00 26.11 90 ASP B N 1
ATOM 3450 C CA . ASP B 1 90 ? 7.202 -15.164 43.743 1.00 26.23 90 ASP B CA 1
ATOM 3451 C C . ASP B 1 90 ? 8.688 -14.770 43.842 1.00 24.38 90 ASP B C 1
ATOM 3452 O O . ASP B 1 90 ? 9.141 -14.300 44.882 1.00 24.27 90 ASP B O 1
ATOM 3457 N N . PHE B 1 91 ? 9.447 -14.983 42.768 1.00 23.33 91 PHE B N 1
ATOM 3458 C CA . PHE B 1 91 ? 10.843 -14.544 42.738 1.00 22.41 91 PHE B CA 1
ATOM 3459 C C . PHE B 1 91 ? 11.359 -14.414 41.308 1.00 22.45 91 PHE B C 1
ATOM 3460 O O . PHE B 1 91 ? 10.765 -14.949 40.358 1.00 21.53 91 PHE B O 1
ATOM 3468 N N . VAL B 1 92 ? 12.432 -13.650 41.148 1.00 14.90 92 VAL B N 1
ATOM 3469 C CA . VAL B 1 92 ? 12.988 -13.401 39.832 1.00 13.92 92 VAL B CA 1
ATOM 3470 C C . VAL B 1 92 ? 14.389 -13.982 39.688 1.00 13.50 92 VAL B C 1
ATOM 3471 O O . VAL B 1 92 ? 15.175 -13.971 40.629 1.00 13.30 92 VAL B O 1
ATOM 3475 N N . ILE B 1 93 ? 14.677 -14.490 38.497 1.00 14.41 93 ILE B N 1
ATOM 3476 C CA . ILE B 1 93 ? 15.977 -15.055 38.183 1.00 14.49 93 ILE B CA 1
ATOM 3477 C C . ILE B 1 93 ? 16.472 -14.459 36.875 1.00 13.96 93 ILE B C 1
ATOM 3478 O O . ILE B 1 93 ? 15.874 -14.687 35.823 1.00 17.29 93 ILE B O 1
ATOM 3483 N N . SER B 1 94 ? 17.552 -13.689 36.920 1.00 12.52 94 SER B N 1
ATOM 3484 C CA . SER B 1 94 ? 18.073 -13.128 35.683 1.00 14.16 94 SER B CA 1
ATOM 3485 C C . SER B 1 94 ? 19.088 -14.123 35.137 1.00 14.68 94 SER B C 1
ATOM 3486 O O . SER B 1 94 ? 19.815 -14.768 35.899 1.00 11.80 94 SER B O 1
ATOM 3489 N N . LEU B 1 95 ? 19.126 -14.254 33.817 1.00 16.77 95 LEU B N 1
ATOM 3490 C CA . LEU B 1 95 ? 20.030 -15.189 33.163 1.00 17.68 95 LEU B CA 1
ATOM 3491 C C . LEU B 1 95 ? 20.601 -14.584 31.890 1.00 18.55 95 LEU B C 1
ATOM 3492 O O . LEU B 1 95 ? 19.871 -14.313 30.932 1.00 18.36 95 LEU B O 1
ATOM 3497 N N . GLY B 1 96 ? 21.911 -14.377 31.885 1.00 16.33 96 GLY B N 1
ATOM 3498 C CA . GLY B 1 96 ? 22.560 -13.792 30.730 1.00 15.25 96 GLY B CA 1
ATOM 3499 C C . GLY B 1 96 ? 23.617 -12.810 31.179 1.00 16.10 96 GLY B C 1
ATOM 3500 O O . GLY B 1 96 ? 24.251 -13.013 32.217 1.00 16.05 96 GLY B O 1
ATOM 3501 N N . GLY B 1 97 ? 23.816 -11.758 30.393 1.00 17.96 97 GLY B N 1
ATOM 3502 C CA . GLY B 1 97 ? 24.796 -10.744 30.738 1.00 18.05 97 GLY B CA 1
ATOM 3503 C C . GLY B 1 97 ? 24.157 -9.584 31.492 1.00 18.73 97 GLY B C 1
ATOM 3504 O O . GLY B 1 97 ? 23.116 -9.744 32.130 1.00 18.12 97 GLY B O 1
ATOM 3505 N N . GLY B 1 98 ? 24.772 -8.408 31.400 1.00 17.94 98 GLY B N 1
ATOM 3506 C CA . GLY B 1 98 ? 24.258 -7.234 32.088 1.00 15.73 98 GLY B CA 1
ATOM 3507 C C . GLY B 1 98 ? 22.844 -6.799 31.735 1.00 17.51 98 GLY B C 1
ATOM 3508 O O . GLY B 1 98 ? 22.109 -6.314 32.605 1.00 16.05 98 GLY B O 1
ATOM 3509 N N . SER B 1 99 ? 22.445 -6.961 30.476 1.00 18.59 99 SER B N 1
ATOM 3510 C CA . SER B 1 99 ? 21.109 -6.535 30.063 1.00 19.52 99 SER B CA 1
ATOM 3511 C C . SER B 1 99 ? 20.012 -7.273 30.813 1.00 17.69 99 SER B C 1
ATOM 3512 O O . SER B 1 99 ? 19.070 -6.657 31.310 1.00 18.17 99 SER B O 1
ATOM 3515 N N . PRO B 1 100 ? 20.096 -8.610 30.885 1.00 13.59 100 PRO B N 1
ATOM 3516 C CA . PRO B 1 100 ? 19.036 -9.300 31.619 1.00 11.82 100 PRO B CA 1
ATOM 3517 C C . PRO B 1 100 ? 19.038 -8.922 33.111 1.00 13.03 100 PRO B C 1
ATOM 3518 O O . PRO B 1 100 ? 17.974 -8.742 33.703 1.00 11.45 100 PRO B O 1
ATOM 3522 N N . HIS B 1 101 ? 20.223 -8.794 33.715 1.00 7.96 101 HIS B N 1
ATOM 3523 C CA . HIS B 1 101 ? 20.297 -8.462 35.142 1.00 11.51 101 HIS B CA 1
ATOM 3524 C C . HIS B 1 101 ? 19.617 -7.128 35.451 1.00 12.42 101 HIS B C 1
ATOM 3525 O O . HIS B 1 101 ? 18.828 -7.036 36.393 1.00 11.11 101 HIS B O 1
ATOM 3532 N N . ASP B 1 102 ? 19.935 -6.099 34.670 1.00 12.38 102 ASP B N 1
ATOM 3533 C CA . ASP B 1 102 ? 19.333 -4.790 34.887 1.00 18.04 102 ASP B CA 1
ATOM 3534 C C . ASP B 1 102 ? 17.823 -4.869 34.668 1.00 16.35 102 ASP B C 1
ATOM 3535 O O . ASP B 1 102 ? 17.042 -4.381 35.485 1.00 15.82 102 ASP B O 1
ATOM 3540 N N . CYS B 1 103 ? 17.413 -5.482 33.565 1.00 15.92 103 CYS B N 1
ATOM 3541 C CA . CYS B 1 103 ? 15.993 -5.600 33.296 1.00 14.77 103 CYS B CA 1
ATOM 3542 C C . CYS B 1 103 ? 15.312 -6.305 34.465 1.00 15.48 103 CYS B C 1
ATOM 3543 O O . CYS B 1 103 ? 14.259 -5.865 34.923 1.00 17.13 103 CYS B O 1
ATOM 3546 N N . ALA B 1 104 ? 15.928 -7.380 34.965 1.00 12.34 104 ALA B N 1
ATOM 3547 C CA . ALA B 1 104 ? 15.376 -8.143 36.089 1.00 13.87 104 ALA B CA 1
ATOM 3548 C C . ALA B 1 104 ? 15.301 -7.336 37.388 1.00 13.71 104 ALA B C 1
ATOM 3549 O O . ALA B 1 104 ? 14.347 -7.460 38.154 1.00 12.67 104 ALA B O 1
ATOM 3551 N N . LYS B 1 105 ? 16.326 -6.535 37.648 1.00 12.59 105 LYS B N 1
ATOM 3552 C CA . LYS B 1 105 ? 16.341 -5.719 38.859 1.00 14.23 105 LYS B CA 1
ATOM 3553 C C . LYS B 1 105 ? 15.153 -4.755 38.853 1.00 12.11 105 LYS B C 1
ATOM 3554 O O . LYS B 1 105 ? 14.507 -4.546 39.874 1.00 14.44 105 LYS B O 1
ATOM 3560 N N . ALA B 1 106 ? 14.884 -4.167 37.694 1.00 13.33 106 ALA B N 1
ATOM 3561 C CA . ALA B 1 106 ? 13.787 -3.214 37.547 1.00 14.86 106 ALA B CA 1
ATOM 3562 C C . ALA B 1 106 ? 12.451 -3.914 37.758 1.00 16.74 106 ALA B C 1
ATOM 3563 O O . ALA B 1 106 ? 11.598 -3.454 38.517 1.00 16.43 106 ALA B O 1
ATOM 3565 N N . ILE B 1 107 ? 12.276 -5.039 37.081 1.00 18.08 107 ILE B N 1
ATOM 3566 C CA . ILE B 1 107 ? 11.048 -5.801 37.210 1.00 20.14 107 ILE B CA 1
ATOM 3567 C C . ILE B 1 107 ? 10.814 -6.160 38.670 1.00 19.48 107 ILE B C 1
ATOM 3568 O O . ILE B 1 107 ? 9.724 -5.944 39.197 1.00 18.68 107 ILE B O 1
ATOM 3573 N N . ALA B 1 108 ? 11.847 -6.686 39.326 1.00 16.59 108 ALA B N 1
ATOM 3574 C CA . ALA B 1 108 ? 11.739 -7.073 40.727 1.00 17.18 108 ALA B CA 1
ATOM 3575 C C . ALA B 1 108 ? 11.429 -5.896 41.652 1.00 18.75 108 ALA B C 1
ATOM 3576 O O . ALA B 1 108 ? 10.633 -6.026 42.589 1.00 18.49 108 ALA B O 1
ATOM 3578 N N . LEU B 1 109 ? 12.059 -4.749 41.395 1.00 18.44 109 LEU B N 1
ATOM 3579 C CA . LEU B 1 109 ? 11.848 -3.563 42.228 1.00 18.92 109 LEU B CA 1
ATOM 3580 C C . LEU B 1 109 ? 10.427 -3.020 42.100 1.00 19.81 109 LEU B C 1
ATOM 3581 O O . LEU B 1 109 ? 9.819 -2.619 43.095 1.00 22.20 109 LEU B O 1
ATOM 3586 N N . VAL B 1 110 ? 9.913 -3.001 40.873 1.00 19.48 110 VAL B N 1
ATOM 3587 C CA . VAL B 1 110 ? 8.569 -2.498 40.600 1.00 21.08 110 VAL B CA 1
ATOM 3588 C C . VAL B 1 110 ? 7.484 -3.457 41.073 1.00 20.76 110 VAL B C 1
ATOM 3589 O O . VAL B 1 110 ? 6.402 -3.027 41.470 1.00 20.06 110 VAL B O 1
ATOM 3593 N N . ALA B 1 111 ? 7.781 -4.754 41.039 1.00 24.05 111 ALA B N 1
ATOM 3594 C CA . ALA B 1 111 ? 6.831 -5.770 41.471 1.00 24.58 111 ALA B CA 1
ATOM 3595 C C . ALA B 1 111 ? 6.418 -5.552 42.921 1.00 25.28 111 ALA B C 1
ATOM 3596 O O . ALA B 1 111 ? 5.255 -5.739 43.272 1.00 28.24 111 ALA B O 1
ATOM 3598 N N . THR B 1 112 ? 7.367 -5.156 43.766 1.00 21.49 112 THR B N 1
ATOM 3599 C CA . THR B 1 112 ? 7.060 -4.936 45.176 1.00 21.21 112 THR B CA 1
ATOM 3600 C C . THR B 1 112 ? 6.793 -3.468 45.502 1.00 22.24 112 THR B C 1
ATOM 3601 O O . THR B 1 112 ? 6.079 -3.163 46.453 1.00 22.94 112 THR B O 1
ATOM 3605 N N . ASN B 1 113 ? 7.349 -2.564 44.702 1.00 21.54 113 ASN B N 1
ATOM 3606 C CA . ASN B 1 113 ? 7.179 -1.133 44.937 1.00 23.59 113 ASN B CA 1
ATOM 3607 C C . ASN B 1 113 ? 6.128 -0.445 44.066 1.00 22.14 113 ASN B C 1
ATOM 3608 O O . ASN B 1 113 ? 5.715 0.673 44.353 1.00 22.88 113 ASN B O 1
ATOM 3613 N N . GLY B 1 114 ? 5.694 -1.105 43.004 1.00 28.71 114 GLY B N 1
ATOM 3614 C CA . GLY B 1 114 ? 4.703 -0.498 42.136 1.00 29.71 114 GLY B CA 1
ATOM 3615 C C . GLY B 1 114 ? 5.273 0.723 41.444 1.00 30.25 114 GLY B C 1
ATOM 3616 O O . GLY B 1 114 ? 6.484 0.944 41.462 1.00 31.28 114 GLY B O 1
ATOM 3617 N N . GLY B 1 115 ? 4.404 1.522 40.835 1.00 25.37 115 GLY B N 1
ATOM 3618 C CA . GLY B 1 115 ? 4.856 2.714 40.141 1.00 25.35 115 GLY B CA 1
ATOM 3619 C C . GLY B 1 115 ? 5.527 2.438 38.804 1.00 26.04 115 GLY B C 1
ATOM 3620 O O . GLY B 1 115 ? 5.258 1.425 38.157 1.00 26.30 115 GLY B O 1
ATOM 3621 N N . GLU B 1 116 ? 6.399 3.351 38.384 1.00 29.72 116 GLU B N 1
ATOM 3622 C CA . GLU B 1 116 ? 7.118 3.216 37.119 1.00 30.46 116 GLU B CA 1
ATOM 3623 C C . GLU B 1 116 ? 8.627 3.310 37.309 1.00 28.88 116 GLU B C 1
ATOM 3624 O O . GLU B 1 116 ? 9.115 3.951 38.245 1.00 27.54 116 GLU B O 1
ATOM 3630 N N . VAL B 1 117 ? 9.361 2.688 36.395 1.00 23.06 117 VAL B N 1
ATOM 3631 C CA . VAL B 1 117 ? 10.815 2.692 36.449 1.00 21.61 117 VAL B CA 1
ATOM 3632 C C . VAL B 1 117 ? 11.408 4.074 36.701 1.00 22.70 117 VAL B C 1
ATOM 3633 O O . VAL B 1 117 ? 12.308 4.227 37.531 1.00 20.68 117 VAL B O 1
ATOM 3637 N N . LYS B 1 118 ? 10.897 5.075 35.991 1.00 25.85 118 LYS B N 1
ATOM 3638 C CA . LYS B 1 118 ? 11.404 6.435 36.112 1.00 27.67 118 LYS B CA 1
ATOM 3639 C C . LYS B 1 118 ? 11.335 7.011 37.521 1.00 27.39 118 LYS B C 1
ATOM 3640 O O . LYS B 1 118 ? 12.120 7.894 37.873 1.00 28.09 118 LYS B O 1
ATOM 3646 N N . ASP B 1 119 ? 10.411 6.511 38.331 1.00 25.51 119 ASP B N 1
ATOM 3647 C CA . ASP B 1 119 ? 10.271 7.014 39.690 1.00 25.79 119 ASP B CA 1
ATOM 3648 C C . ASP B 1 119 ? 11.456 6.694 40.592 1.00 25.82 119 ASP B C 1
ATOM 3649 O O . ASP B 1 119 ? 11.692 7.392 41.577 1.00 25.19 119 ASP B O 1
ATOM 3654 N N . TYR B 1 120 ? 12.201 5.647 40.250 1.00 21.24 120 TYR B N 1
ATOM 3655 C CA . TYR B 1 120 ? 13.327 5.220 41.067 1.00 20.65 120 TYR B CA 1
ATOM 3656 C C . TYR B 1 120 ? 14.698 5.693 40.597 1.00 20.95 120 TYR B C 1
ATOM 3657 O O . TYR B 1 120 ? 15.729 5.313 41.170 1.00 19.19 120 TYR B O 1
ATOM 3666 N N . GLU B 1 121 ? 14.710 6.526 39.559 1.00 22.89 121 GLU B N 1
ATOM 3667 C CA . GLU B 1 121 ? 15.957 7.077 39.047 1.00 24.86 121 GLU B CA 1
ATOM 3668 C C . GLU B 1 121 ? 16.535 7.957 40.153 1.00 24.26 121 GLU B C 1
ATOM 3669 O O . GLU B 1 121 ? 15.843 8.808 40.705 1.00 22.54 121 GLU B O 1
ATOM 3675 N N . GLY B 1 122 ? 17.802 7.738 40.485 1.00 22.63 122 GLY B N 1
ATOM 3676 C CA . GLY B 1 122 ? 18.428 8.511 41.540 1.00 21.49 122 GLY B CA 1
ATOM 3677 C C . GLY B 1 122 ? 18.945 7.595 42.632 1.00 21.62 122 GLY B C 1
ATOM 3678 O O . GLY B 1 122 ? 19.190 6.409 42.388 1.00 19.60 122 GLY B O 1
ATOM 3679 N N . ILE B 1 123 ? 19.088 8.121 43.842 1.00 26.19 123 ILE B N 1
ATOM 3680 C CA . ILE B 1 123 ? 19.614 7.314 44.940 1.00 28.58 123 ILE B CA 1
ATOM 3681 C C . ILE B 1 123 ? 18.615 6.861 45.999 1.00 28.52 123 ILE B C 1
ATOM 3682 O O . ILE B 1 123 ? 17.911 7.676 46.597 1.00 27.14 123 ILE B O 1
ATOM 3687 N N . ASP B 1 124 ? 18.585 5.550 46.230 1.00 20.17 124 ASP B N 1
ATOM 3688 C CA . ASP B 1 124 ? 17.716 4.928 47.225 1.00 22.61 124 ASP B CA 1
ATOM 3689 C C . ASP B 1 124 ? 16.333 5.552 47.277 1.00 21.83 124 ASP B C 1
ATOM 3690 O O . ASP B 1 124 ? 15.918 6.067 48.311 1.00 21.38 124 ASP B O 1
ATOM 3695 N N . LYS B 1 125 ? 15.621 5.498 46.159 1.00 28.88 125 LYS B N 1
ATOM 3696 C CA . LYS B 1 125 ? 14.283 6.063 46.075 1.00 31.10 125 LYS B CA 1
ATOM 3697 C C . LYS B 1 125 ? 13.208 5.072 46.517 1.00 30.24 125 LYS B C 1
ATOM 3698 O O . LYS B 1 125 ? 12.199 5.467 47.092 1.00 31.10 125 LYS B O 1
ATOM 3704 N N . SER B 1 126 ? 13.424 3.785 46.255 1.00 25.67 126 SER B N 1
ATOM 3705 C CA . SER B 1 126 ? 12.437 2.773 46.621 1.00 25.92 126 SER B CA 1
ATOM 3706 C C . SER B 1 126 ? 12.292 2.631 48.129 1.00 26.59 126 SER B C 1
ATOM 3707 O O . SER B 1 126 ? 13.267 2.746 48.871 1.00 24.39 126 SER B O 1
ATOM 3710 N N . LYS B 1 127 ? 11.068 2.371 48.581 1.00 26.75 127 LYS B N 1
ATOM 3711 C CA . LYS B 1 127 ? 10.810 2.229 50.008 1.00 27.25 127 LYS B CA 1
ATOM 3712 C C . LYS B 1 127 ? 10.883 0.790 50.490 1.00 25.29 127 LYS B C 1
ATOM 3713 O O . LYS B 1 127 ? 11.140 0.535 51.664 1.00 24.59 127 LYS B O 1
ATOM 3719 N N . LYS B 1 128 ? 10.668 -0.155 49.585 1.00 25.47 128 LYS B N 1
ATOM 3720 C CA . LYS B 1 128 ? 10.706 -1.562 49.957 1.00 24.66 128 LYS B CA 1
ATOM 3721 C C . LYS B 1 128 ? 11.693 -2.388 49.130 1.00 22.80 128 LYS B C 1
ATOM 3722 O O . LYS B 1 128 ? 12.036 -2.017 48.005 1.00 20.42 128 LYS B O 1
ATOM 3728 N N . PRO B 1 129 ? 12.182 -3.508 49.697 1.00 22.17 129 PRO B N 1
ATOM 3729 C CA . PRO B 1 129 ? 13.131 -4.417 49.034 1.00 22.97 129 PRO B CA 1
ATOM 3730 C C . PRO B 1 129 ? 12.496 -5.053 47.788 1.00 21.23 129 PRO B C 1
ATOM 3731 O O . PRO B 1 129 ? 11.325 -5.419 47.802 1.00 20.65 129 PRO B O 1
ATOM 3735 N N . ALA B 1 130 ? 13.267 -5.180 46.716 1.00 20.70 130 ALA B N 1
ATOM 3736 C CA . ALA B 1 130 ? 12.749 -5.776 45.487 1.00 18.93 130 ALA B CA 1
ATOM 3737 C C . ALA B 1 130 ? 12.284 -7.208 45.753 1.00 17.23 130 ALA B C 1
ATOM 3738 O O . ALA B 1 130 ? 12.565 -7.781 46.802 1.00 18.83 130 ALA B O 1
ATOM 3740 N N . LEU B 1 131 ? 11.550 -7.768 44.803 1.00 16.96 131 LEU B N 1
ATOM 3741 C CA . LEU B 1 131 ? 11.090 -9.143 44.904 1.00 17.71 131 LEU B CA 1
ATOM 3742 C C . LEU B 1 131 ? 12.396 -9.955 44.932 1.00 18.29 131 LEU B C 1
ATOM 3743 O O . LEU B 1 131 ? 13.370 -9.574 44.282 1.00 17.06 131 LEU B O 1
ATOM 3748 N N . PRO B 1 132 ? 12.449 -11.060 45.697 1.00 19.68 132 PRO B N 1
ATOM 3749 C CA . PRO B 1 132 ? 13.696 -11.841 45.729 1.00 18.21 132 PRO B CA 1
ATOM 3750 C C . PRO B 1 132 ? 14.262 -12.057 44.330 1.00 17.61 132 PRO B C 1
ATOM 3751 O O . PRO B 1 132 ? 13.532 -12.434 43.417 1.00 15.31 132 PRO B O 1
ATOM 3755 N N . LEU B 1 133 ? 15.561 -11.820 44.174 1.00 11.98 133 LEU B N 1
ATOM 3756 C CA . LEU B 1 133 ? 16.216 -11.957 42.876 1.00 12.23 133 LEU B CA 1
ATOM 3757 C C . LEU B 1 133 ? 17.532 -12.727 42.904 1.00 11.16 133 LEU B C 1
ATOM 3758 O O . LEU B 1 133 ? 18.414 -12.447 43.719 1.00 13.22 133 LEU B O 1
ATOM 3763 N N . MET B 1 134 ? 17.645 -13.706 42.014 1.00 13.75 134 MET B N 1
ATOM 3764 C CA . MET B 1 134 ? 18.866 -14.490 41.855 1.00 13.58 134 MET B CA 1
ATOM 3765 C C . MET B 1 134 ? 19.412 -14.140 40.465 1.00 13.35 134 MET B C 1
ATOM 3766 O O . MET B 1 134 ? 18.703 -14.284 39.468 1.00 10.89 134 MET B O 1
ATOM 3771 N N . SER B 1 135 ? 20.661 -13.685 40.389 1.00 12.69 135 SER B N 1
ATOM 3772 C CA . SER B 1 135 ? 21.242 -13.333 39.093 1.00 12.35 135 SER B CA 1
ATOM 3773 C C . SER B 1 135 ? 22.308 -14.324 38.631 1.00 13.83 135 SER B C 1
ATOM 3774 O O . SER B 1 135 ? 23.316 -14.538 39.314 1.00 12.05 135 SER B O 1
ATOM 3777 N N . ILE B 1 136 ? 22.069 -14.939 37.473 1.00 11.27 136 ILE B N 1
ATOM 3778 C CA . ILE B 1 136 ? 22.990 -15.922 36.907 1.00 11.59 136 ILE B CA 1
ATOM 3779 C C . ILE B 1 136 ? 23.707 -15.285 35.722 1.00 11.43 136 ILE B C 1
ATOM 3780 O O . ILE B 1 136 ? 23.139 -15.104 34.651 1.00 12.36 136 ILE B O 1
ATOM 3785 N N . ASN B 1 137 ? 24.974 -14.965 35.942 1.00 10.76 137 ASN B N 1
ATOM 3786 C CA . ASN B 1 137 ? 25.815 -14.278 34.975 1.00 12.85 137 ASN B CA 1
ATOM 3787 C C . ASN B 1 137 ? 26.485 -15.198 33.952 1.00 14.07 137 ASN B C 1
ATOM 3788 O O . ASN B 1 137 ? 27.030 -16.244 34.310 1.00 15.69 137 ASN B O 1
ATOM 3793 N N . THR B 1 138 ? 26.440 -14.788 32.684 1.00 13.72 138 THR B N 1
ATOM 3794 C CA . THR B 1 138 ? 27.002 -15.566 31.583 1.00 14.09 138 THR B CA 1
ATOM 3795 C C . THR B 1 138 ? 28.071 -14.849 30.758 1.00 15.63 138 THR B C 1
ATOM 3796 O O . THR B 1 138 ? 28.600 -15.427 29.806 1.00 18.96 138 THR B O 1
ATOM 3800 N N . THR B 1 139 ? 28.359 -13.586 31.065 1.00 14.48 139 THR B N 1
ATOM 3801 C CA . THR B 1 139 ? 29.422 -12.888 30.340 1.00 15.45 139 THR B CA 1
ATOM 3802 C C . THR B 1 139 ? 30.492 -12.622 31.387 1.00 15.59 139 THR B C 1
ATOM 3803 O O . THR B 1 139 ? 30.228 -12.694 32.591 1.00 14.07 139 THR B O 1
ATOM 3807 N N . ALA B 1 140 ? 31.701 -12.320 30.947 1.00 13.80 140 ALA B N 1
ATOM 3808 C CA . ALA B 1 140 ? 32.753 -12.114 31.915 1.00 12.71 140 ALA B CA 1
ATOM 3809 C C . ALA B 1 140 ? 33.302 -10.715 31.850 1.00 14.81 140 ALA B C 1
ATOM 3810 O O . ALA B 1 140 ? 34.430 -10.483 31.399 1.00 13.55 140 ALA B O 1
ATOM 3812 N N . GLY B 1 141 ? 32.466 -9.787 32.307 1.00 24.90 141 GLY B N 1
ATOM 3813 C CA . GLY B 1 141 ? 32.852 -8.402 32.336 1.00 27.25 141 GLY B CA 1
ATOM 3814 C C . GLY B 1 141 ? 31.912 -7.402 32.982 1.00 22.57 141 GLY B C 1
ATOM 3815 O O . GLY B 1 141 ? 32.384 -6.357 33.398 1.00 29.65 141 GLY B O 1
ATOM 3816 N N . THR B 1 142 ? 30.613 -7.685 33.093 1.00 12.21 142 THR B N 1
ATOM 3817 C CA . THR B 1 142 ? 29.680 -6.687 33.654 1.00 8.13 142 THR B CA 1
ATOM 3818 C C . THR B 1 142 ? 29.515 -6.619 35.194 1.00 8.28 142 THR B C 1
ATOM 3819 O O . THR B 1 142 ? 29.431 -5.537 35.774 1.00 3.98 142 THR B O 1
ATOM 3823 N N . ALA B 1 143 ? 29.466 -7.774 35.847 1.00 9.20 143 ALA B N 1
ATOM 3824 C CA . ALA B 1 143 ? 29.288 -7.844 37.292 1.00 10.76 143 ALA B CA 1
ATOM 3825 C C . ALA B 1 143 ? 27.946 -7.284 37.761 1.00 12.61 143 ALA B C 1
ATOM 3826 O O . ALA B 1 143 ? 27.721 -7.152 38.961 1.00 9.78 143 ALA B O 1
ATOM 3828 N N . SER B 1 144 ? 27.041 -6.968 36.843 1.00 15.56 144 SER B N 1
ATOM 3829 C CA . SER B 1 144 ? 25.766 -6.422 37.288 1.00 18.61 144 SER B CA 1
ATOM 3830 C C . SER B 1 144 ? 24.968 -7.423 38.123 1.00 16.42 144 SER B C 1
ATOM 3831 O O . SER B 1 144 ? 23.976 -7.058 38.744 1.00 18.43 144 SER B O 1
ATOM 3834 N N . GLU B 1 145 ? 25.404 -8.680 38.152 1.00 13.60 145 GLU B N 1
ATOM 3835 C CA . GLU B 1 145 ? 24.725 -9.689 38.966 1.00 11.28 145 GLU B CA 1
ATOM 3836 C C . GLU B 1 145 ? 25.007 -9.413 40.454 1.00 9.49 145 GLU B C 1
ATOM 3837 O O . GLU B 1 145 ? 24.436 -10.044 41.338 1.00 10.04 145 GLU B O 1
ATOM 3843 N N . MET B 1 146 ? 25.877 -8.452 40.738 1.00 9.78 146 MET B N 1
ATOM 3844 C CA . MET B 1 146 ? 26.176 -8.143 42.128 1.00 11.04 146 MET B CA 1
ATOM 3845 C C . MET B 1 146 ? 26.092 -6.667 42.524 1.00 9.73 146 MET B C 1
ATOM 3846 O O . MET B 1 146 ? 26.227 -6.339 43.693 1.00 13.34 146 MET B O 1
ATOM 3851 N N . THR B 1 147 ? 25.830 -5.775 41.576 1.00 13.26 147 THR B N 1
ATOM 3852 C CA . THR B 1 147 ? 25.772 -4.350 41.913 1.00 12.21 147 THR B CA 1
ATOM 3853 C C . THR B 1 147 ? 24.420 -3.851 42.405 1.00 14.76 147 THR B C 1
ATOM 3854 O O . THR B 1 147 ? 23.395 -4.533 42.279 1.00 12.48 147 THR B O 1
ATOM 3858 N N . ARG B 1 148 ? 24.434 -2.644 42.964 1.00 12.72 148 ARG B N 1
ATOM 3859 C CA . ARG B 1 148 ? 23.209 -2.000 43.418 1.00 14.74 148 ARG B CA 1
ATOM 3860 C C . ARG B 1 148 ? 22.792 -0.964 42.359 1.00 14.96 148 ARG B C 1
ATOM 3861 O O . ARG B 1 148 ? 22.053 -0.023 42.652 1.00 15.19 148 ARG B O 1
ATOM 3869 N N . PHE B 1 149 ? 23.286 -1.155 41.133 1.00 15.69 149 PHE B N 1
ATOM 3870 C CA . PHE B 1 149 ? 22.977 -0.281 39.995 1.00 17.54 149 PHE B CA 1
ATOM 3871 C C . PHE B 1 149 ? 22.006 -0.970 39.047 1.00 19.32 149 PHE B C 1
ATOM 3872 O O . PHE B 1 149 ? 22.121 -2.171 38.775 1.00 16.88 149 PHE B O 1
ATOM 3880 N N . CYS B 1 150 ? 21.067 -0.191 38.532 1.00 18.62 150 CYS B N 1
ATOM 3881 C CA . CYS B 1 150 ? 20.099 -0.686 37.570 1.00 20.19 150 CYS B CA 1
ATOM 3882 C C . CYS B 1 150 ? 19.933 0.414 36.525 1.00 21.10 150 CYS B C 1
ATOM 3883 O O . CYS B 1 150 ? 19.336 1.454 36.794 1.00 20.28 150 CYS B O 1
ATOM 3886 N N . ILE B 1 151 ? 20.476 0.180 35.338 1.00 21.80 151 ILE B N 1
ATOM 3887 C CA . ILE B 1 151 ? 20.408 1.155 34.257 1.00 23.71 151 ILE B CA 1
ATOM 3888 C C . ILE B 1 151 ? 19.361 0.747 33.224 1.00 24.75 151 ILE B C 1
ATOM 3889 O O . ILE B 1 151 ? 19.514 -0.266 32.546 1.00 23.97 151 ILE B O 1
ATOM 3894 N N . ILE B 1 152 ? 18.293 1.527 33.110 1.00 26.03 152 ILE B N 1
ATOM 3895 C CA . ILE B 1 152 ? 17.247 1.227 32.133 1.00 28.53 152 ILE B CA 1
ATOM 3896 C C . ILE B 1 152 ? 17.128 2.357 31.118 1.00 29.23 152 ILE B C 1
ATOM 3897 O O . ILE B 1 152 ? 17.237 3.531 31.472 1.00 29.70 152 ILE B O 1
ATOM 3902 N N . THR B 1 153 ? 16.898 1.999 29.859 1.00 21.71 153 THR B N 1
ATOM 3903 C CA . THR B 1 153 ? 16.780 2.992 28.799 1.00 23.53 153 THR B CA 1
ATOM 3904 C C . THR B 1 153 ? 15.336 3.313 28.458 1.00 25.69 153 THR B C 1
ATOM 3905 O O . THR B 1 153 ? 14.512 2.420 28.276 1.00 20.91 153 THR B O 1
ATOM 3909 N N . ASP B 1 154 ? 15.038 4.604 28.382 1.00 34.20 154 ASP B N 1
ATOM 3910 C CA . ASP B 1 154 ? 13.702 5.052 28.023 1.00 39.75 154 ASP B CA 1
ATOM 3911 C C . ASP B 1 154 ? 13.760 5.271 26.516 1.00 42.63 154 ASP B C 1
ATOM 3912 O O . ASP B 1 154 ? 14.279 6.284 26.049 1.00 41.52 154 ASP B O 1
ATOM 3917 N N . GLU B 1 155 ? 13.250 4.301 25.763 1.00 51.29 155 GLU B N 1
ATOM 3918 C CA . GLU B 1 155 ? 13.247 4.358 24.303 1.00 55.57 155 GLU B CA 1
ATOM 3919 C C . GLU B 1 155 ? 12.361 5.478 23.762 1.00 57.49 155 GLU B C 1
ATOM 3920 O O . GLU B 1 155 ? 12.650 6.059 22.716 1.00 58.05 155 GLU B O 1
ATOM 3926 N N . VAL B 1 156 ? 11.281 5.773 24.478 1.00 61.08 156 VAL B N 1
ATOM 3927 C CA . VAL B 1 156 ? 10.348 6.814 24.067 1.00 63.64 156 VAL B CA 1
ATOM 3928 C C . VAL B 1 156 ? 11.052 8.157 23.915 1.00 64.52 156 VAL B C 1
ATOM 3929 O O . VAL B 1 156 ? 10.874 8.849 22.914 1.00 64.64 156 VAL B O 1
ATOM 3933 N N . ARG B 1 157 ? 11.860 8.518 24.907 1.00 56.39 157 ARG B N 1
ATOM 3934 C CA . ARG B 1 157 ? 12.573 9.786 24.877 1.00 57.41 157 ARG B CA 1
ATOM 3935 C C . ARG B 1 157 ? 14.085 9.614 24.795 1.00 56.77 157 ARG B C 1
ATOM 3936 O O . ARG B 1 157 ? 14.833 10.559 25.037 1.00 56.92 157 ARG B O 1
ATOM 3944 N N . HIS B 1 158 ? 14.530 8.412 24.447 1.00 59.34 158 HIS B N 1
ATOM 3945 C CA . HIS B 1 158 ? 15.958 8.124 24.333 1.00 59.42 158 HIS B CA 1
ATOM 3946 C C . HIS B 1 158 ? 16.720 8.663 25.538 1.00 57.53 158 HIS B C 1
ATOM 3947 O O . HIS B 1 158 ? 17.527 9.585 25.411 1.00 57.30 158 HIS B O 1
ATOM 3954 N N . VAL B 1 159 ? 16.464 8.079 26.706 1.00 63.62 159 VAL B N 1
ATOM 3955 C CA . VAL B 1 159 ? 17.115 8.515 27.939 1.00 61.20 159 VAL B CA 1
ATOM 3956 C C . VAL B 1 159 ? 17.506 7.374 28.878 1.00 57.48 159 VAL B C 1
ATOM 3957 O O . VAL B 1 159 ? 16.648 6.617 29.332 1.00 58.00 159 VAL B O 1
ATOM 3961 N N . LYS B 1 160 ? 18.800 7.256 29.169 1.00 41.48 160 LYS B N 1
ATOM 3962 C CA . LYS B 1 160 ? 19.280 6.232 30.089 1.00 36.69 160 LYS B CA 1
ATOM 3963 C C . LYS B 1 160 ? 18.999 6.717 31.505 1.00 34.12 160 LYS B C 1
ATOM 3964 O O . LYS B 1 160 ? 19.303 7.858 31.857 1.00 32.47 160 LYS B O 1
ATOM 3970 N N . MET B 1 161 ? 18.410 5.850 32.315 1.00 33.04 161 MET B N 1
ATOM 3971 C CA . MET B 1 161 ? 18.094 6.202 33.687 1.00 31.38 161 MET B CA 1
ATOM 3972 C C . MET B 1 161 ? 18.860 5.277 34.627 1.00 28.76 161 MET B C 1
ATOM 3973 O O . MET B 1 161 ? 18.793 4.055 34.495 1.00 28.55 161 MET B O 1
ATOM 3978 N N . ALA B 1 162 ? 19.593 5.863 35.567 1.00 27.64 162 ALA B N 1
ATOM 3979 C CA . ALA B 1 162 ? 20.371 5.079 36.518 1.00 24.18 162 ALA B CA 1
ATOM 3980 C C . ALA B 1 162 ? 19.695 4.999 37.875 1.00 21.92 162 ALA B C 1
ATOM 3981 O O . ALA B 1 162 ? 19.448 6.015 38.527 1.00 19.67 162 ALA B O 1
ATOM 3983 N N . ILE B 1 163 ? 19.389 3.778 38.286 1.00 16.39 163 ILE B N 1
ATOM 3984 C CA . ILE B 1 163 ? 18.773 3.530 39.571 1.00 16.20 163 ILE B CA 1
ATOM 3985 C C . ILE B 1 163 ? 19.895 3.035 40.482 1.00 15.51 163 ILE B C 1
ATOM 3986 O O . ILE B 1 163 ? 20.462 1.976 40.236 1.00 14.54 163 ILE B O 1
ATOM 3991 N N . VAL B 1 164 ? 20.233 3.824 41.502 1.00 17.28 164 VAL B N 1
ATOM 3992 C CA . VAL B 1 164 ? 21.284 3.473 42.463 1.00 17.19 164 VAL B CA 1
ATOM 3993 C C . VAL B 1 164 ? 20.542 3.199 43.770 1.00 17.66 164 VAL B C 1
ATOM 3994 O O . VAL B 1 164 ? 20.256 4.113 44.530 1.00 18.97 164 VAL B O 1
ATOM 3998 N N . ASP B 1 165 ? 20.265 1.927 44.038 1.00 16.08 165 ASP B N 1
ATOM 3999 C CA . ASP B 1 165 ? 19.475 1.551 45.203 1.00 16.23 165 ASP B CA 1
ATOM 4000 C C . ASP B 1 165 ? 19.901 0.218 45.814 1.00 14.45 165 ASP B C 1
ATOM 4001 O O . ASP B 1 165 ? 19.890 -0.804 45.135 1.00 14.02 165 ASP B O 1
ATOM 4006 N N . ARG B 1 166 ? 20.241 0.216 47.098 1.00 15.44 166 ARG B N 1
ATOM 4007 C CA . ARG B 1 166 ? 20.653 -1.023 47.756 1.00 16.60 166 ARG B CA 1
ATOM 4008 C C . ARG B 1 166 ? 19.599 -2.124 47.603 1.00 16.02 166 ARG B C 1
ATOM 4009 O O . ARG B 1 166 ? 19.897 -3.302 47.768 1.00 14.50 166 ARG B O 1
ATOM 4017 N N . HIS B 1 167 ? 18.368 -1.736 47.292 1.00 18.38 167 HIS B N 1
ATOM 4018 C CA . HIS B 1 167 ? 17.282 -2.702 47.129 1.00 17.44 167 HIS B CA 1
ATOM 4019 C C . HIS B 1 167 ? 17.343 -3.506 45.829 1.00 17.46 167 HIS B C 1
ATOM 4020 O O . HIS B 1 167 ? 16.668 -4.527 45.702 1.00 19.25 167 HIS B O 1
ATOM 4027 N N . VAL B 1 168 ? 18.142 -3.068 44.860 1.00 13.61 168 VAL B N 1
ATOM 4028 C CA . VAL B 1 168 ? 18.240 -3.836 43.626 1.00 13.52 168 VAL B CA 1
ATOM 4029 C C . VAL B 1 168 ? 19.386 -4.833 43.681 1.00 13.36 168 VAL B C 1
ATOM 4030 O O . VAL B 1 168 ? 19.590 -5.608 42.747 1.00 13.33 168 VAL B O 1
ATOM 4034 N N . THR B 1 169 ? 20.133 -4.824 44.782 1.00 15.09 169 THR B N 1
ATOM 4035 C CA . THR B 1 169 ? 21.230 -5.776 44.933 1.00 14.69 169 THR B CA 1
ATOM 4036 C C . THR B 1 169 ? 20.616 -7.173 44.903 1.00 14.44 169 THR B C 1
ATOM 4037 O O . THR B 1 169 ? 19.694 -7.463 45.665 1.00 16.80 169 THR B O 1
ATOM 4041 N N . PRO B 1 170 ? 21.095 -8.046 44.010 1.00 10.82 170 PRO B N 1
ATOM 4042 C CA . PRO B 1 170 ? 20.543 -9.398 43.954 1.00 10.20 170 PRO B CA 1
ATOM 4043 C C . PRO B 1 170 ? 20.703 -10.099 45.299 1.00 11.47 170 PRO B C 1
ATOM 4044 O O . PRO B 1 170 ? 21.642 -9.813 46.057 1.00 11.56 170 PRO B O 1
ATOM 4048 N N . MET B 1 171 ? 19.779 -11.008 45.598 1.00 13.26 171 MET B N 1
ATOM 4049 C CA . MET B 1 171 ? 19.823 -11.775 46.843 1.00 14.25 171 MET B CA 1
ATOM 4050 C C . MET B 1 171 ? 20.953 -12.791 46.746 1.00 10.72 171 MET B C 1
ATOM 4051 O O . MET B 1 171 ? 21.656 -13.065 47.719 1.00 12.01 171 MET B O 1
ATOM 4056 N N . VAL B 1 172 ? 21.113 -13.347 45.552 1.00 11.28 172 VAL B N 1
ATOM 4057 C CA . VAL B 1 172 ? 22.138 -14.351 45.287 1.00 11.21 172 VAL B CA 1
ATOM 4058 C C . VAL B 1 172 ? 22.698 -14.116 43.895 1.00 9.93 172 VAL B C 1
ATOM 4059 O O . VAL B 1 172 ? 21.936 -13.896 42.956 1.00 11.71 172 VAL B O 1
ATOM 4063 N N . SER B 1 173 ? 24.024 -14.121 43.768 1.00 9.46 173 SER B N 1
ATOM 4064 C CA . SER B 1 173 ? 24.661 -13.969 42.466 1.00 6.84 173 SER B CA 1
ATOM 4065 C C . SER B 1 173 ? 25.246 -15.334 42.113 1.00 8.79 173 SER B C 1
ATOM 4066 O O . SER B 1 173 ? 25.635 -16.100 43.002 1.00 6.56 173 SER B O 1
ATOM 4069 N N . VAL B 1 174 ? 25.282 -15.654 40.824 1.00 8.29 174 VAL B N 1
ATOM 4070 C CA . VAL B 1 174 ? 25.836 -16.934 40.380 1.00 10.42 174 VAL B CA 1
ATOM 4071 C C . VAL B 1 174 ? 26.810 -16.704 39.235 1.00 11.38 174 VAL B C 1
ATOM 4072 O O . VAL B 1 174 ? 26.452 -16.103 38.225 1.00 12.99 174 VAL B O 1
ATOM 4076 N N . ASN B 1 175 ? 28.043 -17.169 39.405 1.00 11.04 175 ASN B N 1
ATOM 4077 C CA . ASN B 1 175 ? 29.062 -17.030 38.374 1.00 13.28 175 ASN B CA 1
ATOM 4078 C C . ASN B 1 175 ? 29.654 -18.410 38.065 1.00 13.52 175 ASN B C 1
ATOM 4079 O O . ASN B 1 175 ? 30.704 -18.790 38.600 1.00 13.06 175 ASN B O 1
ATOM 4084 N N . ASP B 1 176 ? 28.967 -19.165 37.213 1.00 14.14 176 ASP B N 1
ATOM 4085 C CA . ASP B 1 176 ? 29.429 -20.509 36.839 1.00 15.74 176 ASP B CA 1
ATOM 4086 C C . ASP B 1 176 ? 30.044 -20.432 35.457 1.00 18.00 176 ASP B C 1
ATOM 4087 O O . ASP B 1 176 ? 29.339 -20.198 34.467 1.00 15.87 176 ASP B O 1
ATOM 4092 N N . PRO B 1 177 ? 31.374 -20.620 35.368 1.00 19.60 177 PRO B N 1
ATOM 4093 C CA . PRO B 1 177 ? 32.094 -20.569 34.093 1.00 20.36 177 PRO B CA 1
ATOM 4094 C C . PRO B 1 177 ? 31.568 -21.537 33.029 1.00 21.10 177 PRO B C 1
ATOM 4095 O O . PRO B 1 177 ? 31.882 -21.386 31.846 1.00 21.24 177 PRO B O 1
ATOM 4099 N N . LEU B 1 178 ? 30.786 -22.533 33.445 1.00 20.76 178 LEU B N 1
ATOM 4100 C CA . LEU B 1 178 ? 30.201 -23.478 32.491 1.00 20.41 178 LEU B CA 1
ATOM 4101 C C . LEU B 1 178 ? 29.257 -22.738 31.545 1.00 20.11 178 LEU B C 1
ATOM 4102 O O . LEU B 1 178 ? 29.070 -23.139 30.394 1.00 17.48 178 LEU B O 1
ATOM 4107 N N . LEU B 1 179 ? 28.650 -21.662 32.034 1.00 15.91 179 LEU B N 1
ATOM 4108 C CA . LEU B 1 179 ? 27.723 -20.892 31.208 1.00 16.07 179 LEU B CA 1
ATOM 4109 C C . LEU B 1 179 ? 28.429 -19.816 30.389 1.00 15.82 179 LEU B C 1
ATOM 4110 O O . LEU B 1 179 ? 27.807 -19.149 29.560 1.00 16.66 179 LEU B O 1
ATOM 4115 N N . MET B 1 180 ? 29.732 -19.660 30.603 1.00 17.07 180 MET B N 1
ATOM 4116 C CA . MET B 1 180 ? 30.490 -18.637 29.887 1.00 19.23 180 MET B CA 1
ATOM 4117 C C . MET B 1 180 ? 31.343 -19.213 28.761 1.00 19.25 180 MET B C 1
ATOM 4118 O O . MET B 1 180 ? 31.832 -18.477 27.903 1.00 19.37 180 MET B O 1
ATOM 4123 N N . VAL B 1 181 ? 31.520 -20.528 28.776 1.00 17.54 181 VAL B N 1
ATOM 4124 C CA . VAL B 1 181 ? 32.314 -21.210 27.769 1.00 20.30 181 VAL B CA 1
ATOM 4125 C C . VAL B 1 181 ? 31.841 -20.907 26.356 1.00 19.50 181 VAL B C 1
ATOM 4126 O O . VAL B 1 181 ? 32.650 -20.806 25.441 1.00 21.63 181 VAL B O 1
ATOM 4130 N N . GLY B 1 182 ? 30.531 -20.757 26.191 1.00 20.92 182 GLY B N 1
ATOM 4131 C CA . GLY B 1 182 ? 29.961 -20.466 24.885 1.00 21.00 182 GLY B CA 1
ATOM 4132 C C . GLY B 1 182 ? 30.177 -19.063 24.334 1.00 21.65 182 GLY B C 1
ATOM 4133 O O . GLY B 1 182 ? 29.884 -18.810 23.167 1.00 21.33 182 GLY B O 1
ATOM 4134 N N . MET B 1 183 ? 30.676 -18.141 25.153 1.00 21.40 183 MET B N 1
ATOM 4135 C CA . MET B 1 183 ? 30.917 -16.777 24.685 1.00 20.50 183 MET B CA 1
ATOM 4136 C C . MET B 1 183 ? 31.828 -16.768 23.468 1.00 21.44 183 MET B C 1
ATOM 4137 O O . MET B 1 183 ? 32.940 -17.300 23.519 1.00 20.20 183 MET B O 1
ATOM 4142 N N . PRO B 1 184 ? 31.375 -16.156 22.361 1.00 21.45 184 PRO B N 1
ATOM 4143 C CA . PRO B 1 184 ? 32.189 -16.091 21.145 1.00 21.36 184 PRO B CA 1
ATOM 4144 C C . PRO B 1 184 ? 33.384 -15.198 21.440 1.00 21.62 184 PRO B C 1
ATOM 4145 O O . PRO B 1 184 ? 33.357 -14.430 22.396 1.00 21.65 184 PRO B O 1
ATOM 4149 N N . LYS B 1 185 ? 34.428 -15.290 20.627 1.00 24.53 185 LYS B N 1
ATOM 4150 C CA . LYS B 1 185 ? 35.625 -14.487 20.853 1.00 25.93 185 LYS B CA 1
ATOM 4151 C C . LYS B 1 185 ? 35.340 -12.990 20.962 1.00 25.89 185 LYS B C 1
ATOM 4152 O O . LYS B 1 185 ? 35.969 -12.294 21.764 1.00 25.10 185 LYS B O 1
ATOM 4158 N N . GLY B 1 186 ? 34.390 -12.499 20.167 1.00 21.61 186 GLY B N 1
ATOM 4159 C CA . GLY B 1 186 ? 34.060 -11.083 20.196 1.00 20.24 186 GLY B CA 1
ATOM 4160 C C . GLY B 1 186 ? 33.501 -10.602 21.524 1.00 17.96 186 GLY B C 1
ATOM 4161 O O . GLY B 1 186 ? 33.898 -9.552 22.031 1.00 16.58 186 GLY B O 1
ATOM 4162 N N . LEU B 1 187 ? 32.585 -11.384 22.084 1.00 21.12 187 LEU B N 1
ATOM 4163 C CA . LEU B 1 187 ? 31.941 -11.072 23.356 1.00 21.55 187 LEU B CA 1
ATOM 4164 C C . LEU B 1 187 ? 32.921 -11.265 24.514 1.00 21.09 187 LEU B C 1
ATOM 4165 O O . LEU B 1 187 ? 32.906 -10.510 25.489 1.00 19.73 187 LEU B O 1
ATOM 4170 N N . THR B 1 188 ? 33.776 -12.277 24.402 1.00 18.75 188 THR B N 1
ATOM 4171 C CA . THR B 1 188 ? 34.763 -12.551 25.438 1.00 16.90 188 THR B CA 1
ATOM 4172 C C . THR B 1 188 ? 35.674 -11.339 25.551 1.00 18.33 188 THR B C 1
ATOM 4173 O O . THR B 1 188 ? 35.906 -10.818 26.643 1.00 15.09 188 THR B O 1
ATOM 4177 N N . ALA B 1 189 ? 36.176 -10.888 24.406 1.00 18.31 189 ALA B N 1
ATOM 4178 C CA . ALA B 1 189 ? 37.054 -9.732 24.352 1.00 19.81 189 ALA B CA 1
ATOM 4179 C C . ALA B 1 189 ? 36.370 -8.460 24.859 1.00 18.55 189 ALA B C 1
ATOM 4180 O O . ALA B 1 189 ? 36.954 -7.689 25.617 1.00 20.69 189 ALA B O 1
ATOM 4182 N N . ALA B 1 190 ? 35.133 -8.242 24.429 1.00 18.64 190 ALA B N 1
ATOM 4183 C CA . ALA B 1 190 ? 34.378 -7.051 24.812 1.00 18.42 190 ALA B CA 1
ATOM 4184 C C . ALA B 1 190 ? 34.080 -6.938 26.307 1.00 16.45 190 ALA B C 1
ATOM 4185 O O . ALA B 1 190 ? 34.375 -5.913 26.934 1.00 14.98 190 ALA B O 1
ATOM 4187 N N . THR B 1 191 ? 33.462 -7.974 26.863 1.00 15.60 191 THR B N 1
ATOM 4188 C CA . THR B 1 191 ? 33.103 -7.967 28.273 1.00 16.48 191 THR B CA 1
ATOM 4189 C C . THR B 1 191 ? 34.359 -8.011 29.124 1.00 14.19 191 THR B C 1
ATOM 4190 O O . THR B 1 191 ? 34.378 -7.479 30.223 1.00 14.14 191 THR B O 1
ATOM 4194 N N . GLY B 1 192 ? 35.408 -8.636 28.600 1.00 15.42 192 GLY B N 1
ATOM 4195 C CA . GLY B 1 192 ? 36.667 -8.711 29.326 1.00 16.49 192 GLY B CA 1
ATOM 4196 C C . GLY B 1 192 ? 37.274 -7.325 29.452 1.00 18.09 192 GLY B C 1
ATOM 4197 O O . GLY B 1 192 ? 37.794 -6.954 30.511 1.00 16.93 192 GLY B O 1
ATOM 4198 N N . MET B 1 193 ? 37.203 -6.550 28.367 1.00 17.35 193 MET B N 1
ATOM 4199 C CA . MET B 1 193 ? 37.743 -5.191 28.369 1.00 18.23 193 MET B CA 1
ATOM 4200 C C . MET B 1 193 ? 36.855 -4.268 29.203 1.00 16.47 193 MET B C 1
ATOM 4201 O O . MET B 1 193 ? 37.299 -3.233 29.704 1.00 17.21 193 MET B O 1
ATOM 4206 N N . ASP B 1 194 ? 35.593 -4.650 29.352 1.00 15.39 194 ASP B N 1
ATOM 4207 C CA . ASP B 1 194 ? 34.660 -3.861 30.147 1.00 13.33 194 ASP B CA 1
ATOM 4208 C C . ASP B 1 194 ? 35.039 -4.030 31.622 1.00 14.73 194 ASP B C 1
ATOM 4209 O O . ASP B 1 194 ? 35.034 -3.069 32.398 1.00 12.32 194 ASP B O 1
ATOM 4214 N N . ALA B 1 195 ? 35.379 -5.261 31.999 1.00 12.36 195 ALA B N 1
ATOM 4215 C CA . ALA B 1 195 ? 35.779 -5.552 33.372 1.00 13.21 195 ALA B CA 1
ATOM 4216 C C . ALA B 1 195 ? 37.088 -4.830 33.692 1.00 12.49 195 ALA B C 1
ATOM 4217 O O . ALA B 1 195 ? 37.283 -4.344 34.811 1.00 11.81 195 ALA B O 1
ATOM 4219 N N . LEU B 1 196 ? 37.991 -4.770 32.713 1.00 14.49 196 LEU B N 1
ATOM 4220 C CA . LEU B 1 196 ? 39.272 -4.090 32.912 1.00 13.79 196 LEU B CA 1
ATOM 4221 C C . LEU B 1 196 ? 39.009 -2.598 33.091 1.00 13.81 196 LEU B C 1
ATOM 4222 O O . LEU B 1 196 ? 39.666 -1.920 33.895 1.00 13.89 196 LEU B O 1
ATOM 4227 N N . THR B 1 197 ? 38.038 -2.086 32.341 1.00 13.19 197 THR B N 1
ATOM 4228 C CA . THR B 1 197 ? 37.683 -0.672 32.432 1.00 12.92 197 THR B CA 1
ATOM 4229 C C . THR B 1 197 ? 37.131 -0.384 33.825 1.00 12.99 197 THR B C 1
ATOM 4230 O O . THR B 1 197 ? 37.409 0.672 34.405 1.00 12.16 197 THR B O 1
ATOM 4234 N N . HIS B 1 198 ? 36.351 -1.323 34.361 1.00 12.07 198 HIS B N 1
ATOM 4235 C CA . HIS B 1 198 ? 35.773 -1.156 35.694 1.00 13.40 198 HIS B CA 1
ATOM 4236 C C . HIS B 1 198 ? 36.877 -1.045 36.726 1.00 13.06 198 HIS B C 1
ATOM 4237 O O . HIS B 1 198 ? 36.813 -0.209 37.634 1.00 13.33 198 HIS B O 1
ATOM 4244 N N . ALA B 1 199 ? 37.888 -1.899 36.585 1.00 10.13 199 ALA B N 1
ATOM 4245 C CA . ALA B 1 199 ? 39.015 -1.902 37.505 1.00 11.73 199 ALA B CA 1
ATOM 4246 C C . ALA B 1 199 ? 39.745 -0.564 37.434 1.00 11.67 199 ALA B C 1
ATOM 4247 O O . ALA B 1 199 ? 39.960 0.072 38.462 1.00 13.33 199 ALA B O 1
ATOM 4249 N N . PHE B 1 200 ? 40.112 -0.140 36.225 1.00 11.43 200 PHE B N 1
ATOM 4250 C CA . PHE B 1 200 ? 40.809 1.131 36.038 1.00 12.87 200 PHE B CA 1
ATOM 4251 C C . PHE B 1 200 ? 40.008 2.294 36.607 1.00 12.40 200 PHE B C 1
ATOM 4252 O O . PHE B 1 200 ? 40.513 3.057 37.428 1.00 12.59 200 PHE B O 1
ATOM 4260 N N . GLU B 1 201 ? 38.751 2.420 36.197 1.00 11.61 201 GLU B N 1
ATOM 4261 C CA . GLU B 1 201 ? 37.935 3.516 36.685 1.00 11.28 201 GLU B CA 1
ATOM 4262 C C . GLU B 1 201 ? 37.703 3.481 38.191 1.00 11.72 201 GLU B C 1
ATOM 4263 O O . GLU B 1 201 ? 37.679 4.532 38.836 1.00 10.95 201 GLU B O 1
ATOM 4269 N N . ALA B 1 202 ? 37.554 2.288 38.765 1.00 13.09 202 ALA B N 1
ATOM 4270 C CA . ALA B 1 202 ? 37.346 2.178 40.212 1.00 12.68 202 ALA B CA 1
ATOM 4271 C C . ALA B 1 202 ? 38.626 2.590 40.946 1.00 13.45 202 ALA B C 1
ATOM 4272 O O . ALA B 1 202 ? 38.586 3.296 41.955 1.00 13.82 202 ALA B O 1
ATOM 4274 N N . TYR B 1 203 ? 39.763 2.146 40.431 1.00 13.63 203 TYR B N 1
ATOM 4275 C CA . TYR B 1 203 ? 41.038 2.472 41.045 1.00 15.76 203 TYR B CA 1
ATOM 4276 C C . TYR B 1 203 ? 41.377 3.956 40.914 1.00 17.61 203 TYR B C 1
ATOM 4277 O O . TYR B 1 203 ? 42.080 4.504 41.760 1.00 20.20 203 TYR B O 1
ATOM 4286 N N . SER B 1 204 ? 40.865 4.598 39.863 1.00 16.11 204 SER B N 1
ATOM 4287 C CA . SER B 1 204 ? 41.111 6.023 39.591 1.00 17.61 204 SER B CA 1
ATOM 4288 C C . SER B 1 204 ? 40.094 6.953 40.255 1.00 18.35 204 SER B C 1
ATOM 4289 O O . SER B 1 204 ? 40.325 8.167 40.377 1.00 16.76 204 SER B O 1
ATOM 4292 N N . SER B 1 205 ? 38.969 6.374 40.659 1.00 13.33 205 SER B N 1
ATOM 4293 C CA . SER B 1 205 ? 37.875 7.109 41.276 1.00 14.57 205 SER B CA 1
ATOM 4294 C C . SER B 1 205 ? 38.199 7.869 42.556 1.00 15.64 205 SER B C 1
ATOM 4295 O O . SER B 1 205 ? 39.012 7.434 43.365 1.00 14.19 205 SER B O 1
ATOM 4298 N N . THR B 1 206 ? 37.530 9.002 42.742 1.00 16.16 206 THR B N 1
ATOM 4299 C CA . THR B 1 206 ? 37.731 9.806 43.936 1.00 17.49 206 THR B CA 1
ATOM 4300 C C . THR B 1 206 ? 37.032 9.195 45.145 1.00 17.45 206 THR B C 1
ATOM 4301 O O . THR B 1 206 ? 37.221 9.649 46.274 1.00 17.86 206 THR B O 1
ATOM 4305 N N . ALA B 1 207 ? 36.220 8.166 44.913 1.00 17.92 207 ALA B N 1
ATOM 4306 C CA . ALA B 1 207 ? 35.523 7.492 46.011 1.00 17.48 207 ALA B CA 1
ATOM 4307 C C . ALA B 1 207 ? 36.175 6.146 46.342 1.00 17.14 207 ALA B C 1
ATOM 4308 O O . ALA B 1 207 ? 35.565 5.290 46.997 1.00 15.59 207 ALA B O 1
ATOM 4310 N N . ALA B 1 208 ? 37.414 5.962 45.893 1.00 16.29 208 ALA B N 1
ATOM 4311 C CA . ALA B 1 208 ? 38.138 4.724 46.148 1.00 17.14 208 ALA B CA 1
ATOM 4312 C C . ALA B 1 208 ? 38.391 4.544 47.641 1.00 17.54 208 ALA B C 1
ATOM 4313 O O . ALA B 1 208 ? 38.533 5.522 48.370 1.00 17.21 208 ALA B O 1
ATOM 4315 N N . THR B 1 209 ? 38.446 3.287 48.079 1.00 14.12 209 THR B N 1
ATOM 4316 C CA . THR B 1 209 ? 38.701 2.941 49.480 1.00 14.64 209 THR B CA 1
ATOM 4317 C C . THR B 1 209 ? 39.721 1.803 49.501 1.00 12.61 209 THR B C 1
ATOM 4318 O O . THR B 1 209 ? 40.009 1.196 48.467 1.00 13.57 209 THR B O 1
ATOM 4322 N N . PRO B 1 210 ? 40.280 1.493 50.675 1.00 14.39 210 PRO B N 1
ATOM 4323 C CA . PRO B 1 210 ? 41.258 0.399 50.727 1.00 14.19 210 PRO B CA 1
ATOM 4324 C C . PRO B 1 210 ? 40.689 -0.905 50.153 1.00 12.74 210 PRO B C 1
ATOM 4325 O O . PRO B 1 210 ? 41.408 -1.696 49.546 1.00 12.11 210 PRO B O 1
ATOM 4329 N N . ILE B 1 211 ? 39.396 -1.129 50.353 1.00 12.93 211 ILE B N 1
ATOM 4330 C CA . ILE B 1 211 ? 38.782 -2.349 49.858 1.00 9.60 211 ILE B CA 1
ATOM 4331 C C . ILE B 1 211 ? 38.613 -2.336 48.347 1.00 11.15 211 ILE B C 1
ATOM 4332 O O . ILE B 1 211 ? 38.916 -3.329 47.685 1.00 11.91 211 ILE B O 1
ATOM 4337 N N . THR B 1 212 ? 38.140 -1.226 47.785 1.00 13.71 212 THR B N 1
ATOM 4338 C CA . THR B 1 212 ? 37.961 -1.193 46.342 1.00 14.54 212 THR B CA 1
ATOM 4339 C C . THR B 1 212 ? 39.309 -1.242 45.640 1.00 16.52 212 THR B C 1
ATOM 4340 O O . THR B 1 212 ? 39.422 -1.821 44.556 1.00 14.96 212 THR B O 1
ATOM 4344 N N . ASP B 1 213 ? 40.329 -0.645 46.256 1.00 13.31 213 ASP B N 1
ATOM 4345 C CA . ASP B 1 213 ? 41.659 -0.656 45.664 1.00 15.31 213 ASP B CA 1
ATOM 4346 C C . ASP B 1 213 ? 42.163 -2.087 45.492 1.00 14.78 213 ASP B C 1
ATOM 4347 O O . ASP B 1 213 ? 42.625 -2.465 44.418 1.00 13.06 213 ASP B O 1
ATOM 4352 N N . ALA B 1 214 ? 42.071 -2.875 46.562 1.00 13.93 214 ALA B N 1
ATOM 4353 C CA . ALA B 1 214 ? 42.531 -4.258 46.535 1.00 13.31 214 ALA B CA 1
ATOM 4354 C C . ALA B 1 214 ? 41.807 -5.082 45.478 1.00 12.49 214 ALA B C 1
ATOM 4355 O O . ALA B 1 214 ? 42.424 -5.858 44.754 1.00 13.56 214 ALA B O 1
ATOM 4357 N N . CYS B 1 215 ? 40.493 -4.916 45.400 1.00 13.68 215 CYS B N 1
ATOM 4358 C CA . CYS B 1 215 ? 39.690 -5.650 44.432 1.00 13.48 215 CYS B CA 1
ATOM 4359 C C . CYS B 1 215 ? 40.012 -5.233 43.000 1.00 11.92 215 CYS B C 1
ATOM 4360 O O . CYS B 1 215 ? 40.157 -6.084 42.112 1.00 12.86 215 CYS B O 1
ATOM 4363 N N . ALA B 1 216 ? 40.118 -3.929 42.776 1.00 10.44 216 ALA B N 1
ATOM 4364 C CA . ALA B 1 216 ? 40.421 -3.420 41.437 1.00 12.17 216 ALA B CA 1
ATOM 4365 C C . ALA B 1 216 ? 41.750 -3.961 40.917 1.00 11.58 216 ALA B C 1
ATOM 4366 O O . ALA B 1 216 ? 41.820 -4.503 39.814 1.00 13.06 216 ALA B O 1
ATOM 4368 N N . LEU B 1 217 ? 42.802 -3.821 41.719 1.00 11.12 217 LEU B N 1
ATOM 4369 C CA . LEU B 1 217 ? 44.130 -4.295 41.350 1.00 8.30 217 LEU B CA 1
ATOM 4370 C C . LEU B 1 217 ? 44.163 -5.793 41.077 1.00 9.63 217 LEU B C 1
ATOM 4371 O O . LEU B 1 217 ? 44.807 -6.239 40.124 1.00 7.14 217 LEU B O 1
ATOM 4376 N N . LYS B 1 218 ? 43.476 -6.577 41.906 1.00 10.51 218 LYS B N 1
ATOM 4377 C CA . LYS B 1 218 ? 43.444 -8.026 41.709 1.00 10.90 218 LYS B CA 1
ATOM 4378 C C . LYS B 1 218 ? 42.699 -8.349 40.414 1.00 13.23 218 LYS B C 1
ATOM 4379 O O . LYS B 1 218 ? 43.091 -9.252 39.665 1.00 15.29 218 LYS B O 1
ATOM 4385 N N . ALA B 1 219 ? 41.627 -7.611 40.139 1.00 14.33 219 ALA B N 1
ATOM 4386 C CA . ALA B 1 219 ? 40.873 -7.843 38.901 1.00 12.19 219 ALA B CA 1
ATOM 4387 C C . ALA B 1 219 ? 41.775 -7.579 37.687 1.00 12.86 219 ALA B C 1
ATOM 4388 O O . ALA B 1 219 ? 41.833 -8.380 36.751 1.00 12.57 219 ALA B O 1
ATOM 4390 N N . ALA B 1 220 ? 42.488 -6.454 37.714 1.00 13.40 220 ALA B N 1
ATOM 4391 C CA . ALA B 1 220 ? 43.377 -6.080 36.614 1.00 13.94 220 ALA B CA 1
ATOM 4392 C C . ALA B 1 220 ? 44.482 -7.115 36.408 1.00 14.28 220 ALA B C 1
ATOM 4393 O O . ALA B 1 220 ? 44.826 -7.448 35.271 1.00 15.38 220 ALA B O 1
ATOM 4395 N N . SER B 1 221 ? 45.043 -7.612 37.506 1.00 14.69 221 SER B N 1
ATOM 4396 C CA . SER B 1 221 ? 46.096 -8.622 37.444 1.00 14.62 221 SER B CA 1
ATOM 4397 C C . SER B 1 221 ? 45.614 -9.915 36.796 1.00 15.00 221 SER B C 1
ATOM 4398 O O . SER B 1 221 ? 46.320 -10.504 35.973 1.00 14.07 221 SER B O 1
ATOM 4401 N N . MET B 1 222 ? 44.416 -10.357 37.167 1.00 12.49 222 MET B N 1
ATOM 4402 C CA . MET B 1 222 ? 43.858 -11.587 36.610 1.00 10.40 222 MET B CA 1
ATOM 4403 C C . MET B 1 222 ? 43.470 -11.423 35.140 1.00 10.41 222 MET B C 1
ATOM 4404 O O . MET B 1 222 ? 43.642 -12.344 34.336 1.00 12.09 222 MET B O 1
ATOM 4409 N N . ILE B 1 223 ? 42.942 -10.260 34.783 1.00 10.78 223 ILE B N 1
ATOM 4410 C CA . ILE B 1 223 ? 42.548 -10.020 33.395 1.00 12.80 223 ILE B CA 1
ATOM 4411 C C . ILE B 1 223 ? 43.764 -10.030 32.481 1.00 14.54 223 ILE B C 1
ATOM 4412 O O . ILE B 1 223 ? 43.766 -10.689 31.432 1.00 13.45 223 ILE B O 1
ATOM 4417 N N . ALA B 1 224 ? 44.808 -9.312 32.884 1.00 16.31 224 ALA B N 1
ATOM 4418 C CA . ALA B 1 224 ? 46.025 -9.263 32.084 1.00 16.62 224 ALA B CA 1
ATOM 4419 C C . ALA B 1 224 ? 46.584 -10.675 31.910 1.00 18.83 224 ALA B C 1
ATOM 4420 O O . ALA B 1 224 ? 47.220 -10.988 30.904 1.00 19.21 224 ALA B O 1
ATOM 4422 N N . LYS B 1 225 ? 46.331 -11.545 32.877 1.00 19.84 225 LYS B N 1
ATOM 4423 C CA . LYS B 1 225 ? 46.858 -12.899 32.775 1.00 20.77 225 LYS B CA 1
ATOM 4424 C C . LYS B 1 225 ? 46.000 -13.919 32.030 1.00 19.58 225 LYS B C 1
ATOM 4425 O O . LYS B 1 225 ? 46.535 -14.889 31.486 1.00 18.58 225 LYS B O 1
ATOM 4431 N N . ASN B 1 226 ? 44.687 -13.693 31.974 1.00 14.78 226 ASN B N 1
ATOM 4432 C CA . ASN B 1 226 ? 43.773 -14.658 31.357 1.00 11.11 226 ASN B CA 1
ATOM 4433 C C . ASN B 1 226 ? 42.913 -14.254 30.164 1.00 11.78 226 ASN B C 1
ATOM 4434 O O . ASN B 1 226 ? 42.483 -15.121 29.401 1.00 13.69 226 ASN B O 1
ATOM 4439 N N . LEU B 1 227 ? 42.622 -12.969 30.016 1.00 13.48 227 LEU B N 1
ATOM 4440 C CA . LEU B 1 227 ? 41.757 -12.520 28.925 1.00 16.34 227 LEU B CA 1
ATOM 4441 C C . LEU B 1 227 ? 42.193 -13.010 27.546 1.00 15.56 227 LEU B C 1
ATOM 4442 O O . LEU B 1 227 ? 41.406 -13.595 26.814 1.00 14.92 227 LEU B O 1
ATOM 4447 N N . LYS B 1 228 ? 43.450 -12.769 27.207 1.00 20.82 228 LYS B N 1
ATOM 4448 C CA . LYS B 1 228 ? 43.998 -13.182 25.922 1.00 23.83 228 LYS B CA 1
ATOM 4449 C C . LYS B 1 228 ? 43.808 -14.686 25.712 1.00 23.81 228 LYS B C 1
ATOM 4450 O O . LYS B 1 228 ? 43.416 -15.126 24.632 1.00 24.47 228 LYS B O 1
ATOM 4456 N N . THR B 1 229 ? 44.088 -15.467 26.753 1.00 21.95 229 THR B N 1
ATOM 4457 C CA . THR B 1 229 ? 43.949 -16.924 26.705 1.00 20.67 229 THR B CA 1
ATOM 4458 C C . THR B 1 229 ? 42.491 -17.318 26.477 1.00 22.91 229 THR B C 1
ATOM 4459 O O . THR B 1 229 ? 42.194 -18.209 25.666 1.00 20.96 229 THR B O 1
ATOM 4463 N N . ALA B 1 230 ? 41.587 -16.653 27.199 1.00 19.22 230 ALA B N 1
ATOM 4464 C CA . ALA B 1 230 ? 40.160 -16.927 27.088 1.00 19.64 230 ALA B CA 1
ATOM 4465 C C . ALA B 1 230 ? 39.643 -16.572 25.700 1.00 21.26 230 ALA B C 1
ATOM 4466 O O . ALA B 1 230 ? 38.725 -17.217 25.192 1.00 23.79 230 ALA B O 1
ATOM 4468 N N . CYS B 1 231 ? 40.216 -15.544 25.082 1.00 21.60 231 CYS B N 1
ATOM 4469 C CA . CYS B 1 231 ? 39.779 -15.167 23.741 1.00 23.03 231 CYS B CA 1
ATOM 4470 C C . CYS B 1 231 ? 40.298 -16.174 22.719 1.00 24.70 231 CYS B C 1
ATOM 4471 O O . CYS B 1 231 ? 39.542 -16.661 21.881 1.00 25.81 231 CYS B O 1
ATOM 4474 N N . ASP B 1 232 ? 41.586 -16.489 22.794 1.00 22.95 232 ASP B N 1
ATOM 4475 C CA . ASP B 1 232 ? 42.176 -17.426 21.849 1.00 25.50 232 ASP B CA 1
ATOM 4476 C C . ASP B 1 232 ? 41.540 -18.804 21.909 1.00 24.31 232 ASP B C 1
ATOM 4477 O O . ASP B 1 232 ? 41.426 -19.484 20.894 1.00 25.12 232 ASP B O 1
ATOM 4482 N N . ASN B 1 233 ? 41.118 -19.217 23.096 1.00 23.79 233 ASN B N 1
ATOM 4483 C CA . ASN B 1 233 ? 40.490 -20.520 23.254 1.00 24.17 233 ASN B CA 1
ATOM 4484 C C . ASN B 1 233 ? 39.433 -20.506 24.356 1.00 23.84 233 ASN B C 1
ATOM 4485 O O . ASN B 1 233 ? 39.746 -20.664 25.536 1.00 22.46 233 ASN B O 1
ATOM 4490 N N . GLY B 1 234 ? 38.180 -20.333 23.950 1.00 22.10 234 GLY B N 1
ATOM 4491 C CA . GLY B 1 234 ? 37.077 -20.285 24.893 1.00 23.06 234 GLY B CA 1
ATOM 4492 C C . GLY B 1 234 ? 36.807 -21.565 25.657 1.00 23.39 234 GLY B C 1
ATOM 4493 O O . GLY B 1 234 ? 36.050 -21.554 26.623 1.00 21.85 234 GLY B O 1
ATOM 4494 N N . LYS B 1 235 ? 37.418 -22.666 25.230 1.00 27.20 235 LYS B N 1
ATOM 4495 C CA . LYS B 1 235 ? 37.232 -23.959 25.890 1.00 27.63 235 LYS B CA 1
ATOM 4496 C C . LYS B 1 235 ? 38.110 -24.123 27.124 1.00 26.04 235 LYS B C 1
ATOM 4497 O O . LYS B 1 235 ? 37.977 -25.094 27.867 1.00 25.71 235 LYS B O 1
ATOM 4503 N N . ASP B 1 236 ? 39.009 -23.172 27.337 1.00 24.07 236 ASP B N 1
ATOM 4504 C CA . ASP B 1 236 ? 39.901 -23.217 28.486 1.00 23.29 236 ASP B CA 1
ATOM 4505 C C . ASP B 1 236 ? 39.104 -22.844 29.735 1.00 22.74 236 ASP B C 1
ATOM 4506 O O . ASP B 1 236 ? 38.834 -21.668 29.980 1.00 20.07 236 ASP B O 1
ATOM 4511 N N . MET B 1 237 ? 38.717 -23.848 30.517 1.00 20.20 237 MET B N 1
ATOM 4512 C CA . MET B 1 237 ? 37.940 -23.606 31.724 1.00 21.41 237 MET B CA 1
ATOM 4513 C C . MET B 1 237 ? 38.674 -22.766 32.754 1.00 20.70 237 MET B C 1
ATOM 4514 O O . MET B 1 237 ? 38.108 -21.813 33.288 1.00 21.21 237 MET B O 1
ATOM 4519 N N . PRO B 1 238 ? 39.937 -23.108 33.064 1.00 25.12 238 PRO B N 1
ATOM 4520 C CA . PRO B 1 238 ? 40.655 -22.297 34.050 1.00 22.78 238 PRO B CA 1
ATOM 4521 C C . PRO B 1 238 ? 40.617 -20.817 33.664 1.00 21.78 238 PRO B C 1
ATOM 4522 O O . PRO B 1 238 ? 40.349 -19.962 34.504 1.00 21.32 238 PRO B O 1
ATOM 4526 N N . ALA B 1 239 ? 40.869 -20.523 32.388 1.00 19.02 239 ALA B N 1
ATOM 4527 C CA . ALA B 1 239 ? 40.851 -19.145 31.906 1.00 16.62 239 ALA B CA 1
ATOM 4528 C C . ALA B 1 239 ? 39.466 -18.524 32.132 1.00 17.80 239 ALA B C 1
ATOM 4529 O O . ALA B 1 239 ? 39.361 -17.417 32.665 1.00 16.34 239 ALA B O 1
ATOM 4531 N N . ARG B 1 240 ? 38.416 -19.243 31.731 1.00 13.71 240 ARG B N 1
ATOM 4532 C CA . ARG B 1 240 ? 37.044 -18.769 31.909 1.00 15.94 240 ARG B CA 1
ATOM 4533 C C . ARG B 1 240 ? 36.750 -18.509 33.387 1.00 15.90 240 ARG B C 1
ATOM 4534 O O . ARG B 1 240 ? 36.178 -17.471 33.734 1.00 14.22 240 ARG B O 1
ATOM 4542 N N . GLU B 1 241 ? 37.138 -19.451 34.253 1.00 13.36 241 GLU B N 1
ATOM 4543 C CA . GLU B 1 241 ? 36.901 -19.297 35.685 1.00 16.21 241 GLU B CA 1
ATOM 4544 C C . GLU B 1 241 ? 37.656 -18.103 36.261 1.00 15.41 241 GLU B C 1
ATOM 4545 O O . GLU B 1 241 ? 37.129 -17.379 37.108 1.00 13.84 241 GLU B O 1
ATOM 4551 N N . ALA B 1 242 ? 38.889 -17.896 35.810 1.00 16.03 242 ALA B N 1
ATOM 4552 C CA . ALA B 1 242 ? 39.682 -16.768 36.289 1.00 16.54 242 ALA B CA 1
ATOM 4553 C C . ALA B 1 242 ? 39.023 -15.466 35.829 1.00 15.18 242 ALA B C 1
ATOM 4554 O O . ALA B 1 242 ? 38.973 -14.491 36.572 1.00 13.77 242 ALA B O 1
ATOM 4556 N N . MET B 1 243 ? 38.517 -15.445 34.599 1.00 13.20 243 MET B N 1
ATOM 4557 C CA . MET B 1 243 ? 37.873 -14.236 34.100 1.00 12.36 243 MET B CA 1
ATOM 4558 C C . MET B 1 243 ? 36.597 -13.965 34.892 1.00 9.22 243 MET B C 1
ATOM 4559 O O . MET B 1 243 ? 36.233 -12.818 35.122 1.00 12.19 243 MET B O 1
ATOM 4564 N N . ALA B 1 244 ? 35.926 -15.028 35.314 1.00 11.93 244 ALA B N 1
ATOM 4565 C CA . ALA B 1 244 ? 34.706 -14.892 36.099 1.00 11.77 244 ALA B CA 1
ATOM 4566 C C . ALA B 1 244 ? 35.011 -14.253 37.471 1.00 11.07 244 ALA B C 1
ATOM 4567 O O . ALA B 1 244 ? 34.313 -13.332 37.906 1.00 11.23 244 ALA B O 1
ATOM 4569 N N . TYR B 1 245 ? 36.044 -14.736 38.156 1.00 7.84 245 TYR B N 1
ATOM 4570 C CA . TYR B 1 245 ? 36.406 -14.164 39.456 1.00 7.49 245 TYR B CA 1
ATOM 4571 C C . TYR B 1 245 ? 36.851 -12.729 39.246 1.00 5.99 245 TYR B C 1
ATOM 4572 O O . TYR B 1 245 ? 36.501 -11.844 40.011 1.00 7.68 245 TYR B O 1
ATOM 4581 N N . ALA B 1 246 ? 37.652 -12.518 38.208 1.00 11.17 246 ALA B N 1
ATOM 4582 C CA . ALA B 1 246 ? 38.168 -11.196 37.884 1.00 9.40 246 ALA B CA 1
ATOM 4583 C C . ALA B 1 246 ? 37.073 -10.152 37.660 1.00 10.49 246 ALA B C 1
ATOM 4584 O O . ALA B 1 246 ? 37.148 -9.049 38.211 1.00 10.96 246 ALA B O 1
ATOM 4586 N N . GLN B 1 247 ? 36.068 -10.487 36.851 1.00 9.37 247 GLN B N 1
ATOM 4587 C CA . GLN B 1 247 ? 34.997 -9.539 36.569 1.00 9.44 247 GLN B CA 1
ATOM 4588 C C . GLN B 1 247 ? 34.189 -9.264 37.821 1.00 10.10 247 GLN B C 1
ATOM 4589 O O . GLN B 1 247 ? 33.674 -8.156 38.011 1.00 12.92 247 GLN B O 1
ATOM 4595 N N . PHE B 1 248 ? 34.090 -10.270 38.685 1.00 8.48 248 PHE B N 1
ATOM 4596 C CA . PHE B 1 248 ? 33.372 -10.097 39.936 1.00 7.62 248 PHE B CA 1
ATOM 4597 C C . PHE B 1 248 ? 34.179 -9.136 40.803 1.00 7.67 248 PHE B C 1
ATOM 4598 O O . PHE B 1 248 ? 33.639 -8.177 41.347 1.00 7.02 248 PHE B O 1
ATOM 4606 N N . LEU B 1 249 ? 35.484 -9.389 40.926 1.00 12.38 249 LEU B N 1
ATOM 4607 C CA . LEU B 1 249 ? 36.348 -8.518 41.725 1.00 10.55 249 LEU B CA 1
ATOM 4608 C C . LEU B 1 249 ? 36.286 -7.080 41.217 1.00 11.25 249 LEU B C 1
ATOM 4609 O O . LEU B 1 249 ? 36.305 -6.138 42.017 1.00 10.83 249 LEU B O 1
ATOM 4614 N N . ALA B 1 250 ? 36.205 -6.906 39.897 1.00 9.25 250 ALA B N 1
ATOM 4615 C CA . ALA B 1 250 ? 36.118 -5.555 39.334 1.00 11.73 250 ALA B CA 1
ATOM 4616 C C . ALA B 1 250 ? 34.802 -4.926 39.795 1.00 11.37 250 ALA B C 1
ATOM 4617 O O . ALA B 1 250 ? 34.741 -3.728 40.069 1.00 13.36 250 ALA B O 1
ATOM 4619 N N . GLY B 1 251 ? 33.752 -5.743 39.869 1.00 5.76 251 GLY B N 1
ATOM 4620 C CA . GLY B 1 251 ? 32.457 -5.250 40.309 1.00 5.78 251 GLY B CA 1
ATOM 4621 C C . GLY B 1 251 ? 32.490 -4.880 41.784 1.00 7.03 251 GLY B C 1
ATOM 4622 O O . GLY B 1 251 ? 31.857 -3.913 42.212 1.00 5.68 251 GLY B O 1
ATOM 4623 N N . MET B 1 252 ? 33.220 -5.670 42.571 1.00 11.09 252 MET B N 1
ATOM 4624 C CA . MET B 1 252 ? 33.361 -5.395 43.997 1.00 11.57 252 MET B CA 1
ATOM 4625 C C . MET B 1 252 ? 33.933 -3.991 44.124 1.00 11.98 252 MET B C 1
ATOM 4626 O O . MET B 1 252 ? 33.573 -3.228 45.028 1.00 12.27 252 MET B O 1
ATOM 4631 N N . ALA B 1 253 ? 34.820 -3.653 43.196 1.00 11.31 253 ALA B N 1
ATOM 4632 C CA . ALA B 1 253 ? 35.449 -2.335 43.190 1.00 12.45 253 ALA B CA 1
ATOM 4633 C C . ALA B 1 253 ? 34.552 -1.220 42.672 1.00 11.68 253 ALA B C 1
ATOM 4634 O O . ALA B 1 253 ? 34.347 -0.229 43.369 1.00 13.20 253 ALA B O 1
ATOM 4636 N N . PHE B 1 254 ? 34.008 -1.371 41.463 1.00 10.67 254 PHE B N 1
ATOM 4637 C CA . PHE B 1 254 ? 33.206 -0.286 40.902 1.00 12.07 254 PHE B CA 1
ATOM 4638 C C . PHE B 1 254 ? 31.807 -0.099 41.465 1.00 12.41 254 PHE B C 1
ATOM 4639 O O . PHE B 1 254 ? 31.287 1.011 41.451 1.00 11.12 254 PHE B O 1
ATOM 4647 N N . ASN B 1 255 ? 31.196 -1.163 41.971 1.00 10.53 255 ASN B N 1
ATOM 4648 C CA . ASN B 1 255 ? 29.865 -1.025 42.545 1.00 11.05 255 ASN B CA 1
ATOM 4649 C C . ASN B 1 255 ? 29.987 -0.089 43.742 1.00 12.75 255 ASN B C 1
ATOM 4650 O O . ASN B 1 255 ? 29.039 0.605 44.110 1.00 10.76 255 ASN B O 1
ATOM 4655 N N . ASN B 1 256 ? 31.190 -0.026 44.305 1.00 14.20 256 ASN B N 1
ATOM 4656 C CA . ASN B 1 256 ? 31.403 0.766 45.496 1.00 13.84 256 ASN B CA 1
ATOM 4657 C C . ASN B 1 256 ? 32.158 2.082 45.369 1.00 12.79 256 ASN B C 1
ATOM 4658 O O . ASN B 1 256 ? 31.826 3.034 46.066 1.00 13.86 256 ASN B O 1
ATOM 4663 N N . ALA B 1 257 ? 33.144 2.156 44.479 1.00 12.85 257 ALA B N 1
ATOM 4664 C CA . ALA B 1 257 ? 33.900 3.396 44.280 1.00 13.94 257 ALA B CA 1
ATOM 4665 C C . ALA B 1 257 ? 33.358 4.119 43.046 1.00 15.90 257 ALA B C 1
ATOM 4666 O O . ALA B 1 257 ? 33.744 5.256 42.745 1.00 15.94 257 ALA B O 1
ATOM 4668 N N . SER B 1 258 ? 32.456 3.439 42.345 1.00 16.23 258 SER B N 1
ATOM 4669 C CA . SER B 1 258 ? 31.831 3.942 41.126 1.00 16.56 258 SER B CA 1
ATOM 4670 C C . SER B 1 258 ? 32.830 4.002 39.986 1.00 16.45 258 SER B C 1
ATOM 4671 O O . SER B 1 258 ? 33.955 3.543 40.122 1.00 16.45 258 SER B O 1
ATOM 4674 N N . LEU B 1 259 ? 32.424 4.584 38.864 1.00 16.85 259 LEU B N 1
ATOM 4675 C CA . LEU B 1 259 ? 33.291 4.645 37.698 1.00 16.82 259 LEU B CA 1
ATOM 4676 C C . LEU B 1 259 ? 33.814 6.045 37.353 1.00 17.70 259 LEU B C 1
ATOM 4677 O O . LEU B 1 259 ? 34.132 6.841 38.248 1.00 18.25 259 LEU B O 1
ATOM 4682 N N . GLY B 1 260 ? 33.916 6.335 36.059 1.00 16.31 260 GLY B N 1
ATOM 4683 C CA . GLY B 1 260 ? 34.429 7.625 35.624 1.00 18.20 260 GLY B CA 1
ATOM 4684 C C . GLY B 1 260 ? 34.015 8.036 34.226 1.00 18.94 260 GLY B C 1
ATOM 4685 O O . GLY B 1 260 ? 32.931 7.667 33.756 1.00 16.21 260 GLY B O 1
ATOM 4686 N N . TYR B 1 261 ? 34.886 8.795 33.557 1.00 20.53 261 TYR B N 1
ATOM 4687 C CA . TYR B 1 261 ? 34.615 9.291 32.209 1.00 22.67 261 TYR B CA 1
ATOM 4688 C C . TYR B 1 261 ? 34.520 8.252 31.101 1.00 22.37 261 TYR B C 1
ATOM 4689 O O . TYR B 1 261 ? 33.846 8.495 30.096 1.00 22.55 261 TYR B O 1
ATOM 4698 N N . VAL B 1 262 ? 35.191 7.110 31.251 1.00 20.01 262 VAL B N 1
ATOM 4699 C CA . VAL B 1 262 ? 35.109 6.087 30.205 1.00 17.98 262 VAL B CA 1
ATOM 4700 C C . VAL B 1 262 ? 33.664 5.607 30.064 1.00 17.70 262 VAL B C 1
ATOM 4701 O O . VAL B 1 262 ? 33.146 5.501 28.944 1.00 16.53 262 VAL B O 1
ATOM 4705 N N . HIS B 1 263 ? 33.014 5.315 31.191 1.00 17.73 263 HIS B N 1
ATOM 4706 C CA . HIS B 1 263 ? 31.616 4.874 31.159 1.00 18.50 263 HIS B CA 1
ATOM 4707 C C . HIS B 1 263 ? 30.674 6.047 30.928 1.00 19.67 263 HIS B C 1
ATOM 4708 O O . HIS B 1 263 ? 29.639 5.895 30.288 1.00 21.01 263 HIS B O 1
ATOM 4715 N N . ALA B 1 264 ? 31.035 7.214 31.453 1.00 20.32 264 ALA B N 1
ATOM 4716 C CA . ALA B 1 264 ? 30.221 8.413 31.262 1.00 21.89 264 ALA B CA 1
ATOM 4717 C C . ALA B 1 264 ? 30.045 8.633 29.759 1.00 20.77 264 ALA B C 1
ATOM 4718 O O . ALA B 1 264 ? 28.944 8.896 29.287 1.00 21.94 264 ALA B O 1
ATOM 4720 N N . MET B 1 265 ? 31.137 8.501 29.012 1.00 24.15 265 MET B N 1
ATOM 4721 C CA . MET B 1 265 ? 31.111 8.672 27.560 1.00 24.49 265 MET B CA 1
ATOM 4722 C C . MET B 1 265 ? 30.565 7.450 26.815 1.00 26.32 265 MET B C 1
ATOM 4723 O O . MET B 1 265 ? 29.775 7.596 25.888 1.00 26.34 265 MET B O 1
ATOM 4728 N N . ALA B 1 266 ? 30.976 6.251 27.226 1.00 24.77 266 ALA B N 1
ATOM 4729 C CA . ALA B 1 266 ? 30.530 5.020 26.572 1.00 26.28 266 ALA B CA 1
ATOM 4730 C C . ALA B 1 266 ? 29.029 4.787 26.687 1.00 27.82 266 ALA B C 1
ATOM 4731 O O . ALA B 1 266 ? 28.413 4.233 25.775 1.00 27.12 266 ALA B O 1
ATOM 4733 N N . HIS B 1 267 ? 28.447 5.196 27.810 1.00 29.88 267 HIS B N 1
ATOM 4734 C CA . HIS B 1 267 ? 27.014 5.035 28.028 1.00 33.87 267 HIS B CA 1
ATOM 4735 C C . HIS B 1 267 ? 26.221 5.820 26.995 1.00 35.31 267 HIS B C 1
ATOM 4736 O O . HIS B 1 267 ? 25.052 5.522 26.742 1.00 36.36 267 HIS B O 1
ATOM 4743 N N . GLN B 1 268 ? 26.856 6.827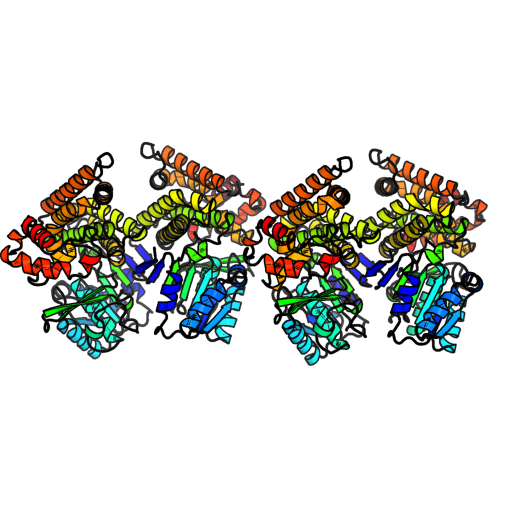 26.403 1.00 28.35 268 GLN B N 1
ATOM 4744 C CA . GLN B 1 268 ? 26.194 7.656 25.403 1.00 29.46 268 GLN B CA 1
ATOM 4745 C C . GLN B 1 268 ? 26.304 7.025 24.018 1.00 29.98 268 GLN B C 1
ATOM 4746 O O . GLN B 1 268 ? 25.338 7.007 23.264 1.00 29.77 268 GLN B O 1
ATOM 4752 N N . LEU B 1 269 ? 27.485 6.512 23.686 1.00 34.92 269 LEU B N 1
ATOM 4753 C CA . LEU B 1 269 ? 27.696 5.869 22.395 1.00 37.82 269 LEU B CA 1
ATOM 4754 C C . LEU B 1 269 ? 26.698 4.734 22.221 1.00 40.83 269 LEU B C 1
ATOM 4755 O O . LEU B 1 269 ? 26.134 4.546 21.143 1.00 41.09 269 LEU B O 1
ATOM 4760 N N . GLY B 1 270 ? 26.485 3.977 23.291 1.00 51.00 270 GLY B N 1
ATOM 4761 C CA . GLY B 1 270 ? 25.549 2.870 23.234 1.00 53.64 270 GLY B CA 1
ATOM 4762 C C . GLY B 1 270 ? 24.112 3.347 23.261 1.00 55.47 270 GLY B C 1
ATOM 4763 O O . GLY B 1 270 ? 23.291 2.903 22.462 1.00 56.29 270 GLY B O 1
ATOM 4764 N N . GLY B 1 271 ? 23.809 4.257 24.181 1.00 54.86 271 GLY B N 1
ATOM 4765 C CA . GLY B 1 271 ? 22.461 4.780 24.295 1.00 57.03 271 GLY B CA 1
ATOM 4766 C C . GLY B 1 271 ? 22.098 5.725 23.165 1.00 59.81 271 GLY B C 1
ATOM 4767 O O . GLY B 1 271 ? 21.172 6.528 23.294 1.00 60.25 271 GLY B O 1
ATOM 4768 N N . TYR B 1 272 ? 22.828 5.633 22.057 1.00 59.86 272 TYR B N 1
ATOM 4769 C CA . TYR B 1 272 ? 22.571 6.482 20.899 1.00 60.94 272 TYR B CA 1
ATOM 4770 C C . TYR B 1 272 ? 22.748 5.685 19.614 1.00 61.07 272 TYR B C 1
ATOM 4771 O O . TYR B 1 272 ? 21.835 5.605 18.798 1.00 61.71 272 TYR B O 1
ATOM 4780 N N . TYR B 1 273 ? 23.924 5.096 19.437 1.00 59.87 273 TYR B N 1
ATOM 4781 C CA . TYR B 1 273 ? 24.196 4.295 18.251 1.00 60.96 273 TYR B CA 1
ATOM 4782 C C . TYR B 1 273 ? 23.835 2.837 18.529 1.00 61.50 273 TYR B C 1
ATOM 4783 O O . TYR B 1 273 ? 24.087 1.956 17.705 1.00 61.48 273 TYR B O 1
ATOM 4792 N N . ASN B 1 274 ? 23.239 2.592 19.692 1.00 61.45 274 ASN B N 1
ATOM 4793 C CA . ASN B 1 274 ? 22.858 1.241 20.089 1.00 60.49 274 ASN B CA 1
ATOM 4794 C C . ASN B 1 274 ? 24.037 0.293 19.935 1.00 59.35 274 ASN B C 1
ATOM 4795 O O . ASN B 1 274 ? 23.901 -0.805 19.393 1.00 58.71 274 ASN B O 1
ATOM 4800 N N . LEU B 1 275 ? 25.198 0.733 20.405 1.00 55.25 275 LEU B N 1
ATOM 4801 C CA . LEU B 1 275 ? 26.403 -0.079 20.330 1.00 54.22 275 LEU B CA 1
ATOM 4802 C C . LEU B 1 275 ? 26.570 -0.884 21.610 1.00 52.60 275 LEU B C 1
ATOM 4803 O O . LEU B 1 275 ? 26.039 -0.521 22.662 1.00 52.43 275 LEU B O 1
ATOM 4808 N N . PRO B 1 276 ? 27.305 -2.002 21.534 1.00 55.57 276 PRO B N 1
ATOM 4809 C CA . PRO B 1 276 ? 27.519 -2.839 22.715 1.00 54.16 276 PRO B CA 1
ATOM 4810 C C . PRO B 1 276 ? 28.248 -2.086 23.825 1.00 51.91 276 PRO B C 1
ATOM 4811 O O . PRO B 1 276 ? 29.219 -1.364 23.573 1.00 51.32 276 PRO B O 1
ATOM 4815 N N . HIS B 1 277 ? 27.762 -2.254 25.050 1.00 39.71 277 HIS B N 1
ATOM 4816 C CA . HIS B 1 277 ? 28.359 -1.618 26.217 1.00 35.89 277 HIS B CA 1
ATOM 4817 C C . HIS B 1 277 ? 29.851 -1.952 26.274 1.00 33.15 277 HIS B C 1
ATOM 4818 O O . HIS B 1 277 ? 30.697 -1.065 26.360 1.00 30.16 277 HIS B O 1
ATOM 4825 N N . GLY B 1 278 ? 30.156 -3.245 26.205 1.00 43.38 278 GLY B N 1
ATOM 4826 C CA . GLY B 1 278 ? 31.532 -3.707 26.265 1.00 40.44 278 GLY B CA 1
ATOM 4827 C C . GLY B 1 278 ? 32.524 -3.109 25.282 1.00 38.95 278 GLY B C 1
ATOM 4828 O O . GLY B 1 278 ? 33.603 -2.672 25.686 1.00 39.15 278 GLY B O 1
ATOM 4829 N N . VAL B 1 279 ? 32.184 -3.092 23.997 1.00 25.76 279 VAL B N 1
ATOM 4830 C CA . VAL B 1 279 ? 33.097 -2.551 22.995 1.00 24.23 279 VAL B CA 1
ATOM 4831 C C . VAL B 1 279 ? 33.307 -1.044 23.086 1.00 21.41 279 VAL B C 1
ATOM 4832 O O . VAL B 1 279 ? 34.405 -0.560 22.822 1.00 20.77 279 VAL B O 1
ATOM 4836 N N . CYS B 1 280 ? 32.263 -0.308 23.455 1.00 26.36 280 CYS B N 1
ATOM 4837 C CA . CYS B 1 280 ? 32.357 1.146 23.567 1.00 25.53 280 CYS B CA 1
ATOM 4838 C C . CYS B 1 280 ? 33.404 1.564 24.591 1.00 24.84 280 CYS B C 1
ATOM 4839 O O . CYS B 1 280 ? 34.227 2.445 24.330 1.00 25.02 280 CYS B O 1
ATOM 4842 N N . ASN B 1 281 ? 33.371 0.934 25.759 1.00 20.42 281 ASN B N 1
ATOM 4843 C CA . ASN B 1 281 ? 34.342 1.234 26.800 1.00 20.77 281 ASN B CA 1
ATOM 4844 C C . ASN B 1 281 ? 35.716 0.764 26.353 1.00 19.00 281 ASN B C 1
ATOM 4845 O O . ASN B 1 281 ? 36.710 1.460 26.538 1.00 18.62 281 ASN B O 1
ATOM 4850 N N . ALA B 1 282 ? 35.759 -0.417 25.745 1.00 26.19 282 ALA B N 1
ATOM 4851 C CA . ALA B 1 282 ? 37.012 -0.992 25.269 1.00 25.84 282 ALA B CA 1
ATOM 4852 C C . ALA B 1 282 ? 37.812 -0.033 24.393 1.00 25.64 282 ALA B C 1
ATOM 4853 O O . ALA B 1 282 ? 39.008 0.134 24.593 1.00 26.11 282 ALA B O 1
ATOM 4855 N N . VAL B 1 283 ? 37.161 0.597 23.420 1.00 24.82 283 VAL B N 1
ATOM 4856 C CA . VAL B 1 283 ? 37.869 1.517 22.532 1.00 24.71 283 VAL B CA 1
ATOM 4857 C C . VAL B 1 283 ? 38.198 2.868 23.177 1.00 23.07 283 VAL B C 1
ATOM 4858 O O . VAL B 1 283 ? 39.236 3.467 22.897 1.00 24.57 283 VAL B O 1
ATOM 4862 N N . LEU B 1 284 ? 37.322 3.326 24.060 1.00 20.99 284 LEU B N 1
ATOM 4863 C CA . LEU B 1 284 ? 37.488 4.606 24.743 1.00 19.98 284 LEU B CA 1
ATOM 4864 C C . LEU B 1 284 ? 38.549 4.581 25.848 1.00 20.01 284 LEU B C 1
ATOM 4865 O O . LEU B 1 284 ? 39.277 5.554 26.050 1.00 18.09 284 LEU B O 1
ATOM 4870 N N . LEU B 1 285 ? 38.629 3.456 26.554 1.00 22.00 285 LEU B N 1
ATOM 4871 C CA . LEU B 1 285 ? 39.553 3.295 27.674 1.00 21.91 285 LEU B CA 1
ATOM 4872 C C . LEU B 1 285 ? 40.924 3.972 27.570 1.00 20.35 285 LEU B C 1
ATOM 4873 O O . LEU B 1 285 ? 41.213 4.887 28.330 1.00 22.27 285 LEU B O 1
ATOM 4878 N N . PRO B 1 286 ? 41.777 3.548 26.627 1.00 20.27 286 PRO B N 1
ATOM 4879 C CA . PRO B 1 286 ? 43.096 4.186 26.529 1.00 22.68 286 PRO B CA 1
ATOM 4880 C C . PRO B 1 286 ? 43.112 5.710 26.345 1.00 24.45 286 PRO B C 1
ATOM 4881 O O . PRO B 1 286 ? 44.007 6.391 26.857 1.00 24.21 286 PRO B O 1
ATOM 4885 N N . HIS B 1 287 ? 42.125 6.250 25.635 1.00 24.03 287 HIS B N 1
ATOM 4886 C CA . HIS B 1 287 ? 42.065 7.695 25.413 1.00 23.30 287 HIS B CA 1
ATOM 4887 C C . HIS B 1 287 ? 41.687 8.408 26.696 1.00 22.17 287 HIS B C 1
ATOM 4888 O O . HIS B 1 287 ? 42.161 9.510 26.970 1.00 21.35 287 HIS B O 1
ATOM 4895 N N . VAL B 1 288 ? 40.820 7.790 27.488 1.00 20.98 288 VAL B N 1
ATOM 4896 C CA . VAL B 1 288 ? 40.428 8.426 28.733 1.00 20.75 288 VAL B CA 1
ATOM 4897 C C . VAL B 1 288 ? 41.539 8.282 29.758 1.00 20.00 288 VAL B C 1
ATOM 4898 O O . VAL B 1 288 ? 41.765 9.188 30.563 1.00 20.62 288 VAL B O 1
ATOM 4902 N N . LEU B 1 289 ? 42.233 7.146 29.736 1.00 18.02 289 LEU B N 1
ATOM 4903 C CA . LEU B 1 289 ? 43.321 6.935 30.684 1.00 19.20 289 LEU B CA 1
ATOM 4904 C C . LEU B 1 289 ? 44.356 8.042 30.497 1.00 19.91 289 LEU B C 1
ATOM 4905 O O . LEU B 1 289 ? 44.806 8.641 31.466 1.00 19.22 289 LEU B O 1
ATOM 4910 N N . ALA B 1 290 ? 44.705 8.327 29.245 1.00 24.18 290 ALA B N 1
ATOM 4911 C CA . ALA B 1 290 ? 45.680 9.372 28.940 1.00 25.66 290 ALA B CA 1
ATOM 4912 C C . ALA B 1 290 ? 45.174 10.735 29.417 1.00 25.34 290 ALA B C 1
ATOM 4913 O O . ALA B 1 290 ? 45.955 11.569 29.876 1.00 26.26 290 ALA B O 1
ATOM 4915 N N . TYR B 1 291 ? 43.866 10.956 29.296 1.00 22.13 291 TYR B N 1
ATOM 4916 C CA . TYR B 1 291 ? 43.242 12.206 29.731 1.00 21.70 291 TYR B CA 1
ATOM 4917 C C . TYR B 1 291 ? 43.418 12.336 31.241 1.00 23.17 291 TYR B C 1
ATOM 4918 O O . TYR B 1 291 ? 43.846 13.377 31.736 1.00 22.48 291 TYR B O 1
ATOM 4927 N N . ASN B 1 292 ? 43.091 11.264 31.966 1.00 21.71 292 ASN B N 1
ATOM 4928 C CA . ASN B 1 292 ? 43.206 11.246 33.420 1.00 21.59 292 ASN B CA 1
ATOM 4929 C C . ASN B 1 292 ? 44.637 11.096 33.927 1.00 22.61 292 ASN B C 1
ATOM 4930 O O . ASN B 1 292 ? 44.911 11.395 35.079 1.00 22.57 292 ASN B O 1
ATOM 4935 N N . ALA B 1 293 ? 45.542 10.622 33.078 1.00 27.07 293 ALA B N 1
ATOM 4936 C CA . ALA B 1 293 ? 46.930 10.430 33.483 1.00 30.29 293 ALA B CA 1
ATOM 4937 C C . ALA B 1 293 ? 47.573 11.675 34.095 1.00 32.77 293 ALA B C 1
ATOM 4938 O O . ALA B 1 293 ? 48.507 11.561 34.893 1.00 33.82 293 ALA B O 1
ATOM 4940 N N . SER B 1 294 ? 47.076 12.857 33.736 1.00 34.66 294 SER B N 1
ATOM 4941 C CA . SER B 1 294 ? 47.641 14.094 34.268 1.00 37.57 294 SER B CA 1
ATOM 4942 C C . SER B 1 294 ? 47.350 14.261 35.758 1.00 36.57 294 SER B C 1
ATOM 4943 O O . SER B 1 294 ? 48.077 14.957 36.461 1.00 38.00 294 SER B O 1
ATOM 4946 N N . VAL B 1 295 ? 46.287 13.626 36.238 1.00 30.65 295 VAL B N 1
ATOM 4947 C CA . VAL B 1 295 ? 45.920 13.721 37.649 1.00 27.71 295 VAL B CA 1
ATOM 4948 C C . VAL B 1 295 ? 46.239 12.446 38.431 1.00 25.88 295 VAL B C 1
ATOM 4949 O O . VAL B 1 295 ? 46.629 12.520 39.592 1.00 25.57 295 VAL B O 1
ATOM 4953 N N . VAL B 1 296 ? 46.079 11.284 37.797 1.00 22.17 296 VAL B N 1
ATOM 4954 C CA . VAL B 1 296 ? 46.346 10.012 38.469 1.00 22.41 296 VAL B CA 1
ATOM 4955 C C . VAL B 1 296 ? 47.414 9.115 37.822 1.00 23.02 296 VAL B C 1
ATOM 4956 O O . VAL B 1 296 ? 47.287 7.892 37.833 1.00 22.00 296 VAL B O 1
ATOM 4960 N N . ALA B 1 297 ? 48.469 9.713 37.274 1.00 23.74 297 ALA B N 1
ATOM 4961 C CA . ALA B 1 297 ? 49.530 8.928 36.650 1.00 24.88 297 ALA B CA 1
ATOM 4962 C C . ALA B 1 297 ? 50.060 7.866 37.617 1.00 23.84 297 ALA B C 1
ATOM 4963 O O . ALA B 1 297 ? 50.310 6.725 37.228 1.00 24.81 297 ALA B O 1
ATOM 4965 N N . GLY B 1 298 ? 50.230 8.252 38.877 1.00 20.25 298 GLY B N 1
ATOM 4966 C CA . GLY B 1 298 ? 50.737 7.328 39.878 1.00 20.29 298 GLY B CA 1
ATOM 4967 C C . GLY B 1 298 ? 49.865 6.104 40.102 1.00 19.84 298 GLY B C 1
ATOM 4968 O O . GLY B 1 298 ? 50.366 4.983 40.210 1.00 18.12 298 GLY B O 1
ATOM 4969 N N . ARG B 1 299 ? 48.556 6.306 40.183 1.00 23.71 299 ARG B N 1
ATOM 4970 C CA . ARG B 1 299 ? 47.656 5.179 40.399 1.00 23.98 299 ARG B CA 1
ATOM 4971 C C . ARG B 1 299 ? 47.566 4.348 39.126 1.00 22.75 299 ARG B C 1
ATOM 4972 O O . ARG B 1 299 ? 47.420 3.126 39.181 1.00 20.00 299 ARG B O 1
ATOM 4980 N N . LEU B 1 300 ? 47.684 5.006 37.977 1.00 20.03 300 LEU B N 1
ATOM 4981 C CA . LEU B 1 300 ? 47.657 4.281 36.714 1.00 19.17 300 LEU B CA 1
ATOM 4982 C C . LEU B 1 300 ? 48.866 3.354 36.652 1.00 19.75 300 LEU B C 1
ATOM 4983 O O . LEU B 1 300 ? 48.788 2.264 36.095 1.00 17.54 300 LEU B O 1
ATOM 4988 N N . LYS B 1 301 ? 49.987 3.783 37.226 1.00 18.64 301 LYS B N 1
ATOM 4989 C CA . LYS B 1 301 ? 51.183 2.944 37.220 1.00 18.09 301 LYS B CA 1
ATOM 4990 C C . LYS B 1 301 ? 50.957 1.723 38.119 1.00 17.05 301 LYS B C 1
ATOM 4991 O O . LYS B 1 301 ? 51.443 0.631 37.828 1.00 15.78 301 LYS B O 1
ATOM 4997 N N . ASP B 1 302 ? 50.228 1.916 39.216 1.00 17.51 302 ASP B N 1
ATOM 4998 C CA . ASP B 1 302 ? 49.914 0.811 40.128 1.00 18.33 302 ASP B CA 1
ATOM 4999 C C . ASP B 1 302 ? 49.200 -0.315 39.382 1.00 18.16 302 ASP B C 1
ATOM 5000 O O . ASP B 1 302 ? 49.506 -1.492 39.581 1.00 17.35 302 ASP B O 1
ATOM 5005 N N . VAL B 1 303 ? 48.222 0.051 38.552 1.00 15.38 303 VAL B N 1
ATOM 5006 C CA . VAL B 1 303 ? 47.466 -0.938 37.788 1.00 13.80 303 VAL B CA 1
ATOM 5007 C C . VAL B 1 303 ? 48.420 -1.671 36.843 1.00 14.49 303 VAL B C 1
ATOM 5008 O O . VAL B 1 303 ? 48.391 -2.894 36.738 1.00 16.50 303 VAL B O 1
ATOM 5012 N N . GLY B 1 304 ? 49.271 -0.911 36.162 1.00 17.83 304 GLY B N 1
ATOM 5013 C CA . GLY B 1 304 ? 50.221 -1.512 35.239 1.00 18.06 304 GLY B CA 1
ATOM 5014 C C . GLY B 1 304 ? 51.053 -2.582 35.922 1.00 18.10 304 GLY B C 1
ATOM 5015 O O . GLY B 1 304 ? 51.259 -3.659 35.369 1.00 18.84 304 GLY B O 1
ATOM 5016 N N . VAL B 1 305 ? 51.521 -2.288 37.131 1.00 17.39 305 VAL B N 1
ATOM 5017 C CA . VAL B 1 305 ? 52.334 -3.231 37.891 1.00 17.40 305 VAL B CA 1
ATOM 5018 C C . VAL B 1 305 ? 51.526 -4.472 38.233 1.00 18.47 305 VAL B C 1
ATOM 5019 O O . VAL B 1 305 ? 52.028 -5.595 38.132 1.00 18.18 305 VAL B O 1
ATOM 5023 N N . ALA B 1 306 ? 50.271 -4.276 38.630 1.00 19.29 306 ALA B N 1
ATOM 5024 C CA . ALA B 1 306 ? 49.402 -5.405 38.955 1.00 20.23 306 ALA B CA 1
ATOM 5025 C C . ALA B 1 306 ? 49.199 -6.234 37.697 1.00 20.82 306 ALA B C 1
ATOM 5026 O O . ALA B 1 306 ? 49.009 -7.447 37.772 1.00 22.01 306 ALA B O 1
ATOM 5028 N N . MET B 1 307 ? 49.234 -5.570 36.541 1.00 19.55 307 MET B N 1
ATOM 5029 C CA . MET B 1 307 ? 49.061 -6.252 35.261 1.00 18.73 307 MET B CA 1
ATOM 5030 C C . MET B 1 307 ? 50.334 -6.975 34.830 1.00 20.53 307 MET B C 1
ATOM 5031 O O . MET B 1 307 ? 50.374 -7.601 33.770 1.00 17.71 307 MET B O 1
ATOM 5036 N N . GLY B 1 308 ? 51.374 -6.876 35.653 1.00 21.54 308 GLY B N 1
ATOM 5037 C CA . GLY B 1 308 ? 52.620 -7.553 35.349 1.00 24.09 308 GLY B CA 1
ATOM 5038 C C . GLY B 1 308 ? 53.588 -6.809 34.453 1.00 25.49 308 GLY B C 1
ATOM 5039 O O . GLY B 1 308 ? 54.549 -7.403 33.966 1.00 25.99 308 GLY B O 1
ATOM 5040 N N . LEU B 1 309 ? 53.346 -5.521 34.233 1.00 19.58 309 LEU B N 1
ATOM 5041 C CA . LEU B 1 309 ? 54.225 -4.721 33.390 1.00 22.55 309 LEU B CA 1
ATOM 5042 C C . LEU B 1 309 ? 55.556 -4.467 34.096 1.00 24.02 309 LEU B C 1
ATOM 5043 O O . LEU B 1 309 ? 55.605 -4.305 35.315 1.00 22.79 309 LEU B O 1
ATOM 5048 N N . ASP B 1 310 ? 56.637 -4.445 33.324 1.00 36.88 310 ASP B N 1
ATOM 5049 C CA . ASP B 1 310 ? 57.961 -4.185 33.879 1.00 39.07 310 ASP B CA 1
ATOM 5050 C C . ASP B 1 310 ? 58.115 -2.676 33.911 1.00 37.43 310 ASP B C 1
ATOM 5051 O O . ASP B 1 310 ? 58.846 -2.103 33.104 1.00 38.22 310 ASP B O 1
ATOM 5056 N N . ILE B 1 311 ? 57.421 -2.033 34.843 1.00 26.02 311 ILE B N 1
ATOM 5057 C CA . ILE B 1 311 ? 57.457 -0.580 34.947 1.00 24.18 311 ILE B CA 1
ATOM 5058 C C . ILE B 1 311 ? 57.631 -0.115 36.382 1.00 25.40 311 ILE B C 1
ATOM 5059 O O . ILE B 1 311 ? 57.577 1.084 36.672 1.00 23.47 311 ILE B O 1
ATOM 5064 N N . ALA B 1 312 ? 57.836 -1.067 37.282 1.00 33.42 312 ALA B N 1
ATOM 5065 C CA . ALA B 1 312 ? 58.004 -0.747 38.688 1.00 35.45 312 ALA B CA 1
ATOM 5066 C C . ALA B 1 312 ? 59.071 0.324 38.904 1.00 37.31 312 ALA B C 1
ATOM 5067 O O . ALA B 1 312 ? 58.900 1.217 39.737 1.00 39.14 312 ALA B O 1
ATOM 5069 N N . ASN B 1 313 ? 60.158 0.241 38.139 1.00 36.47 313 ASN B N 1
ATOM 5070 C CA . ASN B 1 313 ? 61.267 1.181 38.259 1.00 37.17 313 ASN B CA 1
ATOM 5071 C C . ASN B 1 313 ? 61.139 2.453 37.438 1.00 37.74 313 ASN B C 1
ATOM 5072 O O . ASN B 1 313 ? 62.090 3.227 37.339 1.00 39.22 313 ASN B O 1
ATOM 5077 N N . LEU B 1 314 ? 59.973 2.670 36.843 1.00 35.45 314 LEU B N 1
ATOM 5078 C CA . LEU B 1 314 ? 59.754 3.873 36.053 1.00 32.38 314 LEU B CA 1
ATOM 5079 C C . LEU B 1 314 ? 59.111 4.954 36.919 1.00 31.82 314 LEU B C 1
ATOM 5080 O O . LEU B 1 314 ? 58.584 4.667 37.997 1.00 29.42 314 LEU B O 1
ATOM 5085 N N . GLY B 1 315 ? 59.173 6.195 36.445 1.00 24.19 315 GLY B N 1
ATOM 5086 C CA . GLY B 1 315 ? 58.545 7.290 37.162 1.00 24.49 315 GLY B CA 1
ATOM 5087 C C . GLY B 1 315 ? 57.067 7.195 36.825 1.00 24.15 315 GLY B C 1
ATOM 5088 O O . GLY B 1 315 ? 56.701 6.514 35.866 1.00 23.98 315 GLY B O 1
ATOM 5089 N N . ASP B 1 316 ? 56.211 7.866 37.583 1.00 26.64 316 ASP B N 1
ATOM 5090 C CA . ASP B 1 316 ? 54.780 7.781 37.318 1.00 27.11 316 ASP B CA 1
ATOM 5091 C C . ASP B 1 316 ? 54.347 8.158 35.905 1.00 27.22 316 ASP B C 1
ATOM 5092 O O . ASP B 1 316 ? 53.545 7.451 35.292 1.00 24.09 316 ASP B O 1
ATOM 5097 N N . LYS B 1 317 ? 54.869 9.256 35.372 1.00 27.02 317 LYS B N 1
ATOM 5098 C CA . LYS B 1 317 ? 54.471 9.649 34.026 1.00 29.21 317 LYS B CA 1
ATOM 5099 C C . LYS B 1 317 ? 54.786 8.541 33.033 1.00 28.46 317 LYS B C 1
ATOM 5100 O O . LYS B 1 317 ? 53.939 8.160 32.229 1.00 27.04 317 LYS B O 1
ATOM 5106 N N . GLU B 1 318 ? 56.013 8.029 33.094 1.00 28.32 318 GLU B N 1
ATOM 5107 C CA . GLU B 1 318 ? 56.439 6.965 32.191 1.00 27.76 318 GLU B CA 1
ATOM 5108 C C . GLU B 1 318 ? 55.687 5.669 32.473 1.00 24.44 318 GLU B C 1
ATOM 5109 O O . GLU B 1 318 ? 55.221 4.997 31.553 1.00 21.63 318 GLU B O 1
ATOM 5115 N N . GLY B 1 319 ? 55.573 5.321 33.750 1.00 26.11 319 GLY B N 1
ATOM 5116 C CA . GLY B 1 319 ? 54.882 4.097 34.117 1.00 23.68 319 GLY B CA 1
ATOM 5117 C C . GLY B 1 319 ? 53.461 4.110 33.592 1.00 23.49 319 GLY B C 1
ATOM 5118 O O . GLY B 1 319 ? 52.983 3.115 33.052 1.00 24.40 319 GLY B O 1
ATOM 5119 N N . ALA B 1 320 ? 52.794 5.249 33.751 1.00 19.42 320 ALA B N 1
ATOM 5120 C CA . ALA B 1 320 ? 51.422 5.415 33.295 1.00 21.79 320 ALA B CA 1
ATOM 5121 C C . ALA B 1 320 ? 51.338 5.254 31.783 1.00 22.81 320 ALA B C 1
ATOM 5122 O O . ALA B 1 320 ? 50.491 4.513 31.276 1.00 22.13 320 ALA B O 1
ATOM 5124 N N . GLU B 1 321 ? 52.220 5.941 31.056 1.00 22.58 321 GLU B N 1
ATOM 5125 C CA . GLU B 1 321 ? 52.202 5.844 29.603 1.00 22.14 321 GLU B CA 1
ATOM 5126 C C . GLU B 1 321 ? 52.436 4.415 29.123 1.00 19.44 321 GLU B C 1
ATOM 5127 O O . GLU B 1 321 ? 51.845 3.984 28.139 1.00 19.93 321 GLU B O 1
ATOM 5133 N N . ALA B 1 322 ? 53.292 3.676 29.818 1.00 21.87 322 ALA B N 1
ATOM 5134 C CA . ALA B 1 322 ? 53.556 2.288 29.441 1.00 20.63 322 ALA B CA 1
ATOM 5135 C C . ALA B 1 322 ? 52.320 1.430 29.747 1.00 20.21 322 ALA B C 1
ATOM 5136 O O . ALA B 1 322 ? 52.045 0.443 29.055 1.00 17.89 322 ALA B O 1
ATOM 5138 N N . THR B 1 323 ? 51.584 1.805 30.791 1.00 18.21 323 THR B N 1
ATOM 5139 C CA . THR B 1 323 ? 50.378 1.067 31.165 1.00 18.64 323 THR B CA 1
ATOM 5140 C C . THR B 1 323 ? 49.345 1.243 30.059 1.00 18.93 323 THR B C 1
ATOM 5141 O O . THR B 1 323 ? 48.784 0.275 29.549 1.00 18.20 323 THR B O 1
ATOM 5145 N N . ILE B 1 324 ? 49.111 2.494 29.687 1.00 22.77 324 ILE B N 1
ATOM 5146 C CA . ILE B 1 324 ? 48.152 2.823 28.639 1.00 23.63 324 ILE B CA 1
ATOM 5147 C C . ILE B 1 324 ? 48.479 2.126 27.320 1.00 25.22 324 ILE B C 1
ATOM 5148 O O . ILE B 1 324 ? 47.580 1.669 26.603 1.00 22.40 324 ILE B O 1
ATOM 5153 N N . GLN B 1 325 ? 49.767 2.035 27.006 1.00 25.72 325 GLN B N 1
ATOM 5154 C CA . GLN B 1 325 ? 50.194 1.388 25.772 1.00 25.26 325 GLN B CA 1
ATOM 5155 C C . GLN B 1 325 ? 49.915 -0.108 25.867 1.00 24.72 325 GLN B C 1
ATOM 5156 O O . GLN B 1 325 ? 49.574 -0.750 24.874 1.00 23.99 325 GLN B O 1
ATOM 5162 N N . ALA B 1 326 ? 50.064 -0.657 27.072 1.00 24.57 326 ALA B N 1
ATOM 5163 C CA . ALA B 1 326 ? 49.807 -2.074 27.309 1.00 22.37 326 ALA B CA 1
ATOM 5164 C C . ALA B 1 326 ? 48.323 -2.340 27.083 1.00 21.98 326 ALA B C 1
ATOM 5165 O O . ALA B 1 326 ? 47.935 -3.402 26.590 1.00 21.45 326 ALA B O 1
ATOM 5167 N N . VAL B 1 327 ? 47.489 -1.371 27.448 1.00 22.88 327 VAL B N 1
ATOM 5168 C CA . VAL B 1 327 ? 46.051 -1.517 27.251 1.00 20.52 327 VAL B CA 1
ATOM 5169 C C . VAL B 1 327 ? 45.756 -1.514 25.755 1.00 20.89 327 VAL B C 1
ATOM 5170 O O . VAL B 1 327 ? 45.008 -2.362 25.266 1.00 18.12 327 VAL B O 1
ATOM 5174 N N . ARG B 1 328 ? 46.354 -0.569 25.026 1.00 19.93 328 ARG B N 1
ATOM 5175 C CA . ARG B 1 328 ? 46.154 -0.498 23.582 1.00 21.36 328 ARG B CA 1
ATOM 5176 C C . ARG B 1 328 ? 46.589 -1.804 22.923 1.00 20.71 328 ARG B C 1
ATOM 5177 O O . ARG B 1 328 ? 45.880 -2.331 22.066 1.00 23.31 328 ARG B O 1
ATOM 5185 N N . ASP B 1 329 ? 47.747 -2.329 23.322 1.00 20.88 329 ASP B N 1
ATOM 5186 C CA . ASP B 1 329 ? 48.246 -3.575 22.744 1.00 19.80 329 ASP B CA 1
ATOM 5187 C C . ASP B 1 329 ? 47.353 -4.761 23.084 1.00 20.63 329 ASP B C 1
ATOM 5188 O O . ASP B 1 329 ? 47.155 -5.647 22.254 1.00 18.26 329 ASP B O 1
ATOM 5193 N N . LEU B 1 330 ? 46.836 -4.801 24.310 1.00 20.40 330 LEU B N 1
ATOM 5194 C CA . LEU B 1 330 ? 45.954 -5.903 24.687 1.00 20.63 330 LEU B CA 1
ATOM 5195 C C . LEU B 1 330 ? 44.684 -5.847 23.828 1.00 18.98 330 LEU B C 1
ATOM 5196 O O . LEU B 1 330 ? 44.234 -6.859 23.301 1.00 19.76 330 LEU B O 1
ATOM 5201 N N . ALA B 1 331 ? 44.120 -4.653 23.681 1.00 20.83 331 ALA B N 1
ATOM 5202 C CA . ALA B 1 331 ? 42.910 -4.474 22.882 1.00 22.07 331 ALA B CA 1
ATOM 5203 C C . ALA B 1 331 ? 43.143 -4.917 21.441 1.00 22.46 331 ALA B C 1
ATOM 5204 O O . ALA B 1 331 ? 42.300 -5.581 20.837 1.00 20.97 331 ALA B O 1
ATOM 5206 N N . ALA B 1 332 ? 44.292 -4.542 20.890 1.00 26.25 332 ALA B N 1
ATOM 5207 C CA . ALA B 1 332 ? 44.604 -4.903 19.519 1.00 26.94 332 ALA B CA 1
ATOM 5208 C C . ALA B 1 332 ? 44.751 -6.411 19.398 1.00 27.71 332 ALA B C 1
ATOM 5209 O O . ALA B 1 332 ? 44.221 -7.017 18.465 1.00 26.93 332 ALA B O 1
ATOM 5211 N N . SER B 1 333 ? 45.440 -7.020 20.361 1.00 27.94 333 SER B N 1
ATOM 5212 C CA . SER B 1 333 ? 45.670 -8.464 20.333 1.00 27.24 333 SER B CA 1
ATOM 5213 C C . SER B 1 333 ? 44.399 -9.310 20.341 1.00 27.40 333 SER B C 1
ATOM 5214 O O . SER B 1 333 ? 44.415 -10.452 19.878 1.00 27.01 333 SER B O 1
ATOM 5217 N N . ILE B 1 334 ? 43.298 -8.764 20.852 1.00 23.02 334 ILE B N 1
ATOM 5218 C CA . ILE B 1 334 ? 42.058 -9.533 20.887 1.00 21.78 334 ILE B CA 1
ATOM 5219 C C . ILE B 1 334 ? 40.976 -9.035 19.934 1.00 22.12 334 ILE B C 1
ATOM 5220 O O . ILE B 1 334 ? 39.807 -9.405 20.053 1.00 20.11 334 ILE B O 1
ATOM 5225 N N . GLY B 1 335 ? 41.370 -8.188 18.989 1.00 24.37 335 GLY B N 1
ATOM 5226 C CA . GLY B 1 335 ? 40.432 -7.708 17.990 1.00 23.42 335 GLY B CA 1
ATOM 5227 C C . GLY B 1 335 ? 39.474 -6.579 18.314 1.00 25.19 335 GLY B C 1
ATOM 5228 O O . GLY B 1 335 ? 38.406 -6.486 17.711 1.00 24.61 335 GLY B O 1
ATOM 5229 N N . ILE B 1 336 ? 39.824 -5.716 19.255 1.00 24.57 336 ILE B N 1
ATOM 5230 C CA . ILE B 1 336 ? 38.940 -4.602 19.560 1.00 25.72 336 ILE B CA 1
ATOM 5231 C C . ILE B 1 336 ? 39.055 -3.588 18.411 1.00 27.73 336 ILE B C 1
ATOM 5232 O O . ILE B 1 336 ? 40.161 -3.282 17.962 1.00 27.36 336 ILE B O 1
ATOM 5237 N N . PRO B 1 337 ? 37.916 -3.070 17.905 1.00 26.10 337 PRO B N 1
ATOM 5238 C CA . PRO B 1 337 ? 38.027 -2.095 16.812 1.00 28.61 337 PRO B CA 1
ATOM 5239 C C . PRO B 1 337 ? 38.949 -0.946 17.219 1.00 29.43 337 PRO B C 1
ATOM 5240 O O . PRO B 1 337 ? 38.920 -0.490 18.361 1.00 28.37 337 PRO B O 1
ATOM 5244 N N . ALA B 1 338 ? 39.770 -0.492 16.278 1.00 33.44 338 ALA B N 1
ATOM 5245 C CA . ALA B 1 338 ? 40.742 0.566 16.527 1.00 34.57 338 ALA B CA 1
ATOM 5246 C C . ALA B 1 338 ? 40.209 1.949 16.901 1.00 35.90 338 ALA B C 1
ATOM 5247 O O . ALA B 1 338 ? 40.932 2.733 17.516 1.00 35.65 338 ALA B O 1
ATOM 5249 N N . ASN B 1 339 ? 38.965 2.262 16.548 1.00 34.33 339 ASN B N 1
ATOM 5250 C CA . ASN B 1 339 ? 38.431 3.585 16.864 1.00 35.87 339 ASN B CA 1
ATOM 5251 C C . ASN B 1 339 ? 36.914 3.680 16.812 1.00 36.16 339 ASN B C 1
ATOM 5252 O O . ASN B 1 339 ? 36.224 2.703 16.518 1.00 35.14 339 ASN B O 1
ATOM 5257 N N . LEU B 1 340 ? 36.412 4.886 17.081 1.00 34.69 340 LEU B N 1
ATOM 5258 C CA . LEU B 1 340 ? 34.980 5.155 17.082 1.00 35.68 340 LEU B CA 1
ATOM 5259 C C . LEU B 1 340 ? 34.395 5.204 15.673 1.00 37.33 340 LEU B C 1
ATOM 5260 O O . LEU B 1 340 ? 33.184 5.061 15.487 1.00 37.03 340 LEU B O 1
ATOM 5265 N N . THR B 1 341 ? 35.250 5.421 14.682 1.00 41.59 341 THR B N 1
ATOM 5266 C CA . THR B 1 341 ? 34.785 5.457 13.305 1.00 44.82 341 THR B CA 1
ATOM 5267 C C . THR B 1 341 ? 34.246 4.072 12.968 1.00 46.81 341 THR B C 1
ATOM 5268 O O . THR B 1 341 ? 33.149 3.937 12.430 1.00 46.70 341 THR B O 1
ATOM 5272 N N . GLU B 1 342 ? 35.019 3.042 13.303 1.00 48.42 342 GLU B N 1
ATOM 5273 C CA . GLU B 1 342 ? 34.596 1.674 13.044 1.00 50.50 342 GLU B CA 1
ATOM 5274 C C . GLU B 1 342 ? 33.278 1.374 13.749 1.00 51.11 342 GLU B C 1
ATOM 5275 O O . GLU B 1 342 ? 32.376 0.783 13.159 1.00 51.04 342 GLU B O 1
ATOM 5281 N N . LEU B 1 343 ? 33.161 1.786 15.007 1.00 50.56 343 LEU B N 1
ATOM 5282 C CA . LEU B 1 343 ? 31.932 1.551 15.757 1.00 51.88 343 LEU B CA 1
ATOM 5283 C C . LEU B 1 343 ? 30.735 2.193 15.064 1.00 52.22 343 LEU B C 1
ATOM 5284 O O . LEU B 1 343 ? 29.587 1.824 15.319 1.00 51.54 343 LEU B O 1
ATOM 5289 N N . GLY B 1 344 ? 31.010 3.154 14.185 1.00 53.93 344 GLY B N 1
ATOM 5290 C CA . GLY B 1 344 ? 29.942 3.827 13.470 1.00 53.60 344 GLY B CA 1
ATOM 5291 C C . GLY B 1 344 ? 29.568 5.153 14.102 1.00 53.99 344 GLY B C 1
ATOM 5292 O O . GLY B 1 344 ? 28.514 5.721 13.804 1.00 53.36 344 GLY B O 1
ATOM 5293 N N . ALA B 1 345 ? 30.429 5.643 14.986 1.00 50.82 345 ALA B N 1
ATOM 5294 C CA . ALA B 1 345 ? 30.192 6.913 15.655 1.00 50.66 345 ALA B CA 1
ATOM 5295 C C . ALA B 1 345 ? 30.433 8.037 14.654 1.00 50.25 345 ALA B C 1
ATOM 5296 O O . ALA B 1 345 ? 31.304 7.932 13.792 1.00 49.93 345 ALA B O 1
ATOM 5298 N N . LYS B 1 346 ? 29.663 9.112 14.762 1.00 52.55 346 LYS B N 1
ATOM 5299 C CA . LYS B 1 346 ? 29.826 10.229 13.841 1.00 53.23 346 LYS B CA 1
ATOM 5300 C C . LYS B 1 346 ? 30.206 11.512 14.577 1.00 52.03 346 LYS B C 1
ATOM 5301 O O . LYS B 1 346 ? 29.545 11.909 15.538 1.00 52.02 346 LYS B O 1
ATOM 5307 N N . LYS B 1 347 ? 31.285 12.146 14.121 1.00 44.56 347 LYS B N 1
ATOM 5308 C CA . LYS B 1 347 ? 31.791 13.381 14.718 1.00 43.12 347 LYS B CA 1
ATOM 5309 C C . LYS B 1 347 ? 30.703 14.431 14.920 1.00 41.45 347 LYS B C 1
ATOM 5310 O O . LYS B 1 347 ? 30.742 15.206 15.874 1.00 40.15 347 LYS B O 1
ATOM 5316 N N . GLU B 1 348 ? 29.736 14.449 14.012 1.00 39.20 348 GLU B N 1
ATOM 5317 C CA . GLU B 1 348 ? 28.635 15.402 14.069 1.00 38.37 348 GLU B CA 1
ATOM 5318 C C . GLU B 1 348 ? 27.777 15.284 15.329 1.00 35.88 348 GLU B C 1
ATOM 5319 O O . GLU B 1 348 ? 27.111 16.239 15.727 1.00 34.46 348 GLU B O 1
ATOM 5325 N N . ASP B 1 349 ? 27.798 14.115 15.960 1.00 43.36 349 ASP B N 1
ATOM 5326 C CA . ASP B 1 349 ? 27.015 13.895 17.174 1.00 40.56 349 ASP B CA 1
ATOM 5327 C C . ASP B 1 349 ? 27.800 14.177 18.458 1.00 39.09 349 ASP B C 1
ATOM 5328 O O . ASP B 1 349 ? 27.219 14.230 19.540 1.00 39.46 349 ASP B O 1
ATOM 5333 N N . VAL B 1 350 ? 29.111 14.366 18.335 1.00 29.87 350 VAL B N 1
ATOM 5334 C CA . VAL B 1 350 ? 29.961 14.615 19.499 1.00 29.28 350 VAL B CA 1
ATOM 5335 C C . VAL B 1 350 ? 29.454 15.667 20.487 1.00 28.92 350 VAL B C 1
ATOM 5336 O O . VAL B 1 350 ? 29.449 15.429 21.692 1.00 28.44 350 VAL B O 1
ATOM 5340 N N . PRO B 1 351 ? 29.027 16.846 20.000 1.00 36.01 351 PRO B N 1
ATOM 5341 C CA . PRO B 1 351 ? 28.543 17.856 20.950 1.00 35.36 351 PRO B CA 1
ATOM 5342 C C . PRO B 1 351 ? 27.455 17.357 21.903 1.00 34.95 351 PRO B C 1
ATOM 5343 O O . PRO B 1 351 ? 27.491 17.659 23.094 1.00 34.28 351 PRO B O 1
ATOM 5347 N N . LEU B 1 352 ? 26.498 16.591 21.378 1.00 31.36 352 LEU B N 1
ATOM 5348 C CA . LEU B 1 352 ? 25.402 16.052 22.188 1.00 30.54 352 LEU B CA 1
ATOM 5349 C C . LEU B 1 352 ? 25.886 14.912 23.084 1.00 28.89 352 LEU B C 1
ATOM 5350 O O . LEU B 1 352 ? 25.439 14.771 24.221 1.00 28.60 352 LEU B O 1
ATOM 5355 N N . LEU B 1 353 ? 26.793 14.093 22.563 1.00 29.71 353 LEU B N 1
ATOM 5356 C CA . LEU B 1 353 ? 27.341 12.984 23.338 1.00 29.92 353 LEU B CA 1
ATOM 5357 C C . LEU B 1 353 ? 28.088 13.512 24.564 1.00 28.87 353 LEU B C 1
ATOM 5358 O O . LEU B 1 353 ? 27.963 12.970 25.665 1.00 27.74 353 LEU B O 1
ATOM 5363 N N . ALA B 1 354 ? 28.864 14.572 24.367 1.00 21.95 354 ALA B N 1
ATOM 5364 C CA . ALA B 1 354 ? 29.629 15.160 25.458 1.00 25.01 354 ALA B CA 1
ATOM 5365 C C . ALA B 1 354 ? 28.689 15.783 26.475 1.00 26.00 354 ALA B C 1
ATOM 5366 O O . ALA B 1 354 ? 28.874 15.636 27.687 1.00 25.30 354 ALA B O 1
ATOM 5368 N N . ASP B 1 355 ? 27.675 16.481 25.974 1.00 31.92 355 ASP B N 1
ATOM 5369 C CA . ASP B 1 355 ? 26.696 17.123 26.841 1.00 34.05 355 ASP B CA 1
ATOM 5370 C C . ASP B 1 355 ? 26.102 16.095 27.808 1.00 32.40 355 ASP B C 1
ATOM 5371 O O . ASP B 1 355 ? 26.141 16.275 29.023 1.00 31.53 355 ASP B O 1
ATOM 5376 N N . HIS B 1 356 ? 25.557 15.015 27.260 1.00 30.04 356 HIS B N 1
ATOM 5377 C CA . HIS B 1 356 ? 24.951 13.978 28.079 1.00 32.04 356 HIS B CA 1
ATOM 5378 C C . HIS B 1 356 ? 25.975 13.217 28.909 1.00 30.54 356 HIS B C 1
ATOM 5379 O O . HIS B 1 356 ? 25.665 12.745 30.000 1.00 30.81 356 HIS B O 1
ATOM 5386 N N . ALA B 1 357 ? 27.196 13.103 28.395 1.00 33.18 357 ALA B N 1
ATOM 5387 C CA . ALA B 1 357 ? 28.256 12.408 29.119 1.00 32.02 357 ALA B CA 1
ATOM 5388 C C . ALA B 1 357 ? 28.553 13.144 30.422 1.00 30.41 357 ALA B C 1
ATOM 5389 O O . ALA B 1 357 ? 28.780 12.523 31.457 1.00 29.69 357 ALA B O 1
ATOM 5391 N N . LEU B 1 358 ? 28.546 14.472 30.368 1.00 29.85 358 LEU B N 1
ATOM 5392 C CA . LEU B 1 358 ? 28.822 15.270 31.557 1.00 30.20 358 LEU B CA 1
ATOM 5393 C C . LEU B 1 358 ? 27.705 15.152 32.586 1.00 29.77 358 LEU B C 1
ATOM 5394 O O . LEU B 1 358 ? 27.914 15.401 33.778 1.00 28.19 358 LEU B O 1
ATOM 5399 N N . LYS B 1 359 ? 26.524 14.755 32.122 1.00 27.94 359 LYS B N 1
ATOM 5400 C CA . LYS B 1 359 ? 25.361 14.612 32.994 1.00 30.70 359 LYS B CA 1
ATOM 5401 C C . LYS B 1 359 ? 25.186 13.188 33.528 1.00 28.99 359 LYS B C 1
ATOM 5402 O O . LYS B 1 359 ? 24.262 12.923 34.296 1.00 28.57 359 LYS B O 1
ATOM 5408 N N . ASP B 1 360 ? 26.072 12.283 33.116 1.00 31.20 360 ASP B N 1
ATOM 5409 C CA . ASP B 1 360 ? 26.028 10.879 33.545 1.00 29.80 360 ASP B CA 1
ATOM 5410 C C . ASP B 1 360 ? 26.514 10.766 34.991 1.00 29.30 360 ASP B C 1
ATOM 5411 O O . ASP B 1 360 ? 27.475 11.434 35.382 1.00 28.65 360 ASP B O 1
ATOM 5416 N N . ALA B 1 361 ? 25.856 9.918 35.777 1.00 30.45 361 ALA B N 1
ATOM 5417 C CA . ALA B 1 361 ? 26.225 9.722 37.178 1.00 29.45 361 ALA B CA 1
ATOM 5418 C C . ALA B 1 361 ? 27.680 9.278 37.357 1.00 28.34 361 ALA B C 1
ATOM 5419 O O . ALA B 1 361 ? 28.312 9.616 38.356 1.00 29.72 361 ALA B O 1
ATOM 5421 N N . CYS B 1 362 ? 28.210 8.527 36.394 1.00 24.32 362 CYS B N 1
ATOM 5422 C CA . CYS B 1 362 ? 29.592 8.046 36.470 1.00 23.91 362 CYS B CA 1
ATOM 5423 C C . CYS B 1 362 ? 30.638 9.154 36.429 1.00 24.48 362 CYS B C 1
ATOM 5424 O O . CYS B 1 362 ? 31.730 8.998 36.977 1.00 22.82 362 CYS B O 1
ATOM 5427 N N . ALA B 1 363 ? 30.298 10.265 35.780 1.00 26.07 363 ALA B N 1
ATOM 5428 C CA . ALA B 1 363 ? 31.211 11.397 35.632 1.00 26.64 363 ALA B CA 1
ATOM 5429 C C . ALA B 1 363 ? 31.630 12.067 36.931 1.00 26.69 363 ALA B C 1
ATOM 5430 O O . ALA B 1 363 ? 32.715 12.637 37.013 1.00 28.60 363 ALA B O 1
ATOM 5432 N N . LEU B 1 364 ? 30.783 12.000 37.949 1.00 23.52 364 LEU B N 1
ATOM 5433 C CA . LEU B 1 364 ? 31.097 12.649 39.214 1.00 24.80 364 LEU B CA 1
ATOM 5434 C C . LEU B 1 364 ? 32.362 12.144 39.906 1.00 22.91 364 LEU B C 1
ATOM 5435 O O . LEU B 1 364 ? 33.019 12.898 40.611 1.00 21.38 364 LEU B O 1
ATOM 5440 N N . THR B 1 365 ? 32.707 10.878 39.701 1.00 21.26 365 THR B N 1
ATOM 5441 C CA . THR B 1 365 ? 33.885 10.312 40.352 1.00 17.95 365 THR B CA 1
ATOM 5442 C C . THR B 1 365 ? 35.169 10.307 39.529 1.00 17.91 365 THR B C 1
ATOM 5443 O O . THR B 1 365 ? 36.225 9.919 40.034 1.00 16.17 365 THR B O 1
ATOM 5447 N N . ASN B 1 366 ? 35.096 10.735 38.269 1.00 22.02 366 ASN B N 1
ATOM 5448 C CA . ASN B 1 366 ? 36.296 10.771 37.440 1.00 22.67 366 ASN B CA 1
ATOM 5449 C C . ASN B 1 366 ? 37.268 11.693 38.179 1.00 25.26 366 ASN B C 1
ATOM 5450 O O . ASN B 1 366 ? 36.871 12.746 38.673 1.00 25.55 366 ASN B O 1
ATOM 5455 N N . PRO B 1 367 ? 38.550 11.300 38.277 1.00 23.26 367 PRO B N 1
ATOM 5456 C CA . PRO B 1 367 ? 39.570 12.093 38.972 1.00 24.57 367 PRO B CA 1
ATOM 5457 C C . PRO B 1 367 ? 39.841 13.469 38.374 1.00 26.31 367 PRO B C 1
ATOM 5458 O O . PRO B 1 367 ? 40.291 14.377 39.070 1.00 23.91 367 PRO B O 1
ATOM 5462 N N . ARG B 1 368 ? 39.580 13.615 37.080 1.00 28.21 368 ARG B N 1
ATOM 5463 C CA . ARG B 1 368 ? 39.797 14.883 36.403 1.00 29.30 368 ARG B CA 1
ATOM 5464 C C . ARG B 1 368 ? 38.476 15.393 35.855 1.00 30.95 368 ARG B C 1
ATOM 5465 O O . ARG B 1 368 ? 37.845 14.734 35.031 1.00 30.64 368 ARG B O 1
ATOM 5473 N N . GLN B 1 369 ? 38.058 16.568 36.313 1.00 31.44 369 GLN B N 1
ATOM 5474 C CA . GLN B 1 369 ? 36.804 17.144 35.853 1.00 33.40 369 GLN B CA 1
ATOM 5475 C C . GLN B 1 369 ? 37.040 18.111 34.700 1.00 33.82 369 GLN B C 1
ATOM 5476 O O . GLN B 1 369 ? 37.842 19.041 34.802 1.00 34.17 369 GLN B O 1
ATOM 5482 N N . GLY B 1 370 ? 36.344 17.877 33.595 1.00 31.87 370 GLY B N 1
ATOM 5483 C CA . GLY B 1 370 ? 36.495 18.733 32.435 1.00 32.74 370 GLY B CA 1
ATOM 5484 C C . GLY B 1 370 ? 35.188 19.397 32.063 1.00 34.01 370 GLY B C 1
ATOM 5485 O O . GLY B 1 370 ? 34.195 19.283 32.781 1.00 34.49 370 GLY B O 1
ATOM 5486 N N . ASP B 1 371 ? 35.182 20.098 30.938 1.00 33.41 371 ASP B N 1
ATOM 5487 C CA . ASP B 1 371 ? 33.978 20.775 30.487 1.00 34.18 371 ASP B CA 1
ATOM 5488 C C . ASP B 1 371 ? 33.547 20.331 29.094 1.00 33.59 371 ASP B C 1
ATOM 5489 O O . ASP B 1 371 ? 34.213 19.518 28.451 1.00 31.44 371 ASP B O 1
ATOM 5494 N N . GLN B 1 372 ? 32.416 20.869 28.648 1.00 39.41 372 GLN B N 1
ATOM 5495 C CA . GLN B 1 372 ? 31.848 20.560 27.342 1.00 40.54 372 GLN B CA 1
ATOM 5496 C C . GLN B 1 372 ? 32.920 20.449 26.262 1.00 41.31 372 GLN B C 1
ATOM 5497 O O . GLN B 1 372 ? 33.014 19.431 25.574 1.00 41.41 372 GLN B O 1
ATOM 5503 N N . LYS B 1 373 ? 33.731 21.494 26.121 1.00 35.04 373 LYS B N 1
ATOM 5504 C CA . LYS B 1 373 ? 34.791 21.510 25.117 1.00 35.76 373 LYS B CA 1
ATOM 5505 C C . LYS B 1 373 ? 35.809 20.381 25.255 1.00 33.07 373 LYS B C 1
ATOM 5506 O O . LYS B 1 373 ? 36.157 19.728 24.272 1.00 32.70 373 LYS B O 1
ATOM 5512 N N . GLU B 1 374 ? 36.292 20.152 26.469 1.00 32.87 374 GLU B N 1
ATOM 5513 C CA . GLU B 1 374 ? 37.276 19.099 26.694 1.00 30.77 374 GLU B CA 1
ATOM 5514 C C . GLU B 1 374 ? 36.733 17.697 26.409 1.00 27.28 374 GLU B C 1
ATOM 5515 O O . GLU B 1 374 ? 37.428 16.872 25.818 1.00 23.80 374 GLU B O 1
ATOM 5521 N N . VAL B 1 375 ? 35.496 17.429 26.822 1.00 26.72 375 VAL B N 1
ATOM 5522 C CA . VAL B 1 375 ? 34.902 16.114 26.587 1.00 24.61 375 VAL B CA 1
ATOM 5523 C C . VAL B 1 375 ? 34.616 15.897 25.105 1.00 25.17 375 VAL B C 1
ATOM 5524 O O . VAL B 1 375 ? 34.693 14.769 24.620 1.00 23.36 375 VAL B O 1
ATOM 5528 N N . GLU B 1 376 ? 34.292 16.971 24.382 1.00 23.62 376 GLU B N 1
ATOM 5529 C CA . GLU B 1 376 ? 34.045 16.856 22.946 1.00 25.07 376 GLU B CA 1
ATOM 5530 C C . GLU B 1 376 ? 35.364 16.471 22.285 1.00 25.27 376 GLU B C 1
ATOM 5531 O O . GLU B 1 376 ? 35.411 15.599 21.418 1.00 24.34 376 GLU B O 1
ATOM 5537 N N . GLU B 1 377 ? 36.437 17.127 22.714 1.00 29.64 377 GLU B N 1
ATOM 5538 C CA . GLU B 1 377 ? 37.766 16.869 22.171 1.00 32.42 377 GLU B CA 1
ATOM 5539 C C . GLU B 1 377 ? 38.243 15.466 22.517 1.00 31.37 377 GLU B C 1
ATOM 5540 O O . GLU B 1 377 ? 38.914 14.821 21.715 1.00 31.39 377 GLU B O 1
ATOM 5546 N N . LEU B 1 378 ? 37.894 14.994 23.710 1.00 33.48 378 LEU B N 1
ATOM 5547 C CA . LEU B 1 378 ? 38.285 13.652 24.128 1.00 32.65 378 LEU B CA 1
ATOM 5548 C C . LEU B 1 378 ? 37.662 12.683 23.126 1.00 32.08 378 LEU B C 1
ATOM 5549 O O . LEU B 1 378 ? 38.336 11.806 22.588 1.00 32.20 378 LEU B O 1
ATOM 5554 N N . PHE B 1 379 ? 36.366 12.859 22.879 1.00 29.32 379 PHE B N 1
ATOM 5555 C CA . PHE B 1 379 ? 35.630 12.017 21.941 1.00 29.71 379 PHE B CA 1
ATOM 5556 C C . PHE B 1 379 ? 36.284 11.996 20.563 1.00 29.78 379 PHE B C 1
ATOM 5557 O O . PHE B 1 379 ? 36.634 10.939 20.048 1.00 29.58 379 PHE B O 1
ATOM 5565 N N . LEU B 1 380 ? 36.442 13.174 19.970 1.00 28.86 380 LEU B N 1
ATOM 5566 C CA . LEU B 1 380 ? 37.044 13.286 18.648 1.00 29.98 380 LEU B CA 1
ATOM 5567 C C . LEU B 1 380 ? 38.412 12.617 18.556 1.00 31.02 380 LEU B C 1
ATOM 5568 O O . LEU B 1 380 ? 38.764 12.067 17.513 1.00 31.01 380 LEU B O 1
ATOM 5573 N N . SER B 1 381 ? 39.178 12.652 19.644 1.00 34.17 381 SER B N 1
ATOM 5574 C CA . SER B 1 381 ? 40.505 12.045 19.648 1.00 34.82 381 SER B CA 1
ATOM 5575 C C . SER B 1 381 ? 40.428 10.529 19.493 1.00 35.15 381 SER B C 1
ATOM 5576 O O . SER B 1 381 ? 41.416 9.884 19.142 1.00 34.75 381 SER B O 1
ATOM 5579 N N . ALA B 1 382 ? 39.248 9.968 19.749 1.00 37.40 382 ALA B N 1
ATOM 5580 C CA . ALA B 1 382 ? 39.032 8.529 19.644 1.00 38.01 382 ALA B CA 1
ATOM 5581 C C . ALA B 1 382 ? 38.500 8.078 18.278 1.00 39.50 382 ALA B C 1
ATOM 5582 O O . ALA B 1 382 ? 38.325 6.880 18.045 1.00 38.73 382 ALA B O 1
ATOM 5584 N N . PHE B 1 383 ? 38.243 9.026 17.376 1.00 47.15 383 PHE B N 1
ATOM 5585 C CA . PHE B 1 383 ? 37.734 8.681 16.048 1.00 46.85 383 PHE B CA 1
ATOM 5586 C C . PHE B 1 383 ? 38.830 8.191 15.113 1.00 47.30 383 PHE B C 1
ATOM 5587 O O . PHE B 1 383 ? 40.011 8.237 15.453 1.00 50.60 383 PHE B O 1
ATOM 5595 N N . ALA C 1 2 ? 11.120 -26.397 -21.022 1.00 48.65 2 ALA C N 1
ATOM 5596 C CA . ALA C 1 2 ? 11.672 -25.387 -20.070 1.00 46.75 2 ALA C CA 1
ATOM 5597 C C . ALA C 1 2 ? 10.609 -24.335 -19.764 1.00 45.85 2 ALA C C 1
ATOM 5598 O O . ALA C 1 2 ? 10.923 -23.164 -19.538 1.00 46.41 2 ALA C O 1
ATOM 5600 N N . SER C 1 3 ? 9.352 -24.771 -19.762 1.00 31.36 3 SER C N 1
ATOM 5601 C CA . SER C 1 3 ? 8.207 -23.902 -19.493 1.00 28.62 3 SER C CA 1
ATOM 5602 C C . SER C 1 3 ? 8.379 -23.208 -18.138 1.00 26.01 3 SER C C 1
ATOM 5603 O O . SER C 1 3 ? 9.062 -23.730 -17.254 1.00 25.03 3 SER C O 1
ATOM 5606 N N . SER C 1 4 ? 7.769 -22.036 -17.973 1.00 26.11 4 SER C N 1
ATOM 5607 C CA . SER C 1 4 ? 7.884 -21.303 -16.711 1.00 22.98 4 SER C CA 1
ATOM 5608 C C . SER C 1 4 ? 6.685 -20.410 -16.407 1.00 19.74 4 SER C C 1
ATOM 5609 O O . SER C 1 4 ? 5.896 -20.075 -17.289 1.00 18.89 4 SER C O 1
ATOM 5612 N N . THR C 1 5 ? 6.556 -20.032 -15.140 1.00 20.51 5 THR C N 1
ATOM 5613 C CA . THR C 1 5 ? 5.479 -19.160 -14.705 1.00 18.02 5 THR C CA 1
ATOM 5614 C C . THR C 1 5 ? 6.044 -18.044 -13.842 1.00 17.31 5 THR C C 1
ATOM 5615 O O . THR C 1 5 ? 6.860 -18.296 -12.959 1.00 15.48 5 THR C O 1
ATOM 5619 N N . PHE C 1 6 ? 5.611 -16.816 -14.114 1.00 13.57 6 PHE C N 1
ATOM 5620 C CA . PHE C 1 6 ? 6.036 -15.656 -13.341 1.00 13.86 6 PHE C CA 1
ATOM 5621 C C . PHE C 1 6 ? 4.852 -15.176 -12.480 1.00 15.87 6 PHE C C 1
ATOM 5622 O O . PHE C 1 6 ? 3.829 -14.701 -13.009 1.00 13.45 6 PHE C O 1
ATOM 5630 N N . TYR C 1 7 ? 5.004 -15.309 -11.160 1.00 14.72 7 TYR C N 1
ATOM 5631 C CA . TYR C 1 7 ? 3.985 -14.920 -10.183 1.00 16.93 7 TYR C CA 1
ATOM 5632 C C . TYR C 1 7 ? 4.324 -13.589 -9.508 1.00 16.82 7 TYR C C 1
ATOM 5633 O O . TYR C 1 7 ? 5.475 -13.339 -9.153 1.00 17.67 7 TYR C O 1
ATOM 5642 N N . ILE C 1 8 ? 3.308 -12.753 -9.307 1.00 19.64 8 ILE C N 1
ATOM 5643 C CA . ILE C 1 8 ? 3.485 -11.436 -8.692 1.00 17.07 8 ILE C CA 1
ATOM 5644 C C . ILE C 1 8 ? 2.089 -10.813 -8.525 1.00 17.37 8 ILE C C 1
ATOM 5645 O O . ILE C 1 8 ? 1.154 -11.191 -9.239 1.00 16.11 8 ILE C O 1
ATOM 5650 N N . PRO C 1 9 ? 1.925 -9.869 -7.574 1.00 13.07 9 PRO C N 1
ATOM 5651 C CA . PRO C 1 9 ? 0.634 -9.208 -7.336 1.00 14.50 9 PRO C CA 1
ATOM 5652 C C . PRO C 1 9 ? 0.237 -8.274 -8.481 1.00 17.08 9 PRO C C 1
ATOM 5653 O O . PRO C 1 9 ? 1.109 -7.684 -9.136 1.00 14.46 9 PRO C O 1
ATOM 5657 N N . PHE C 1 10 ? -1.075 -8.132 -8.690 1.00 16.78 10 PHE C N 1
ATOM 5658 C CA . PHE C 1 10 ? -1.635 -7.273 -9.734 1.00 19.73 10 PHE C CA 1
ATOM 5659 C C . PHE C 1 10 ? -1.224 -5.808 -9.586 1.00 18.43 10 PHE C C 1
ATOM 5660 O O . PHE C 1 10 ? -1.028 -5.108 -10.579 1.00 17.69 10 PHE C O 1
ATOM 5668 N N . VAL C 1 11 ? -1.125 -5.342 -8.344 1.00 18.66 11 VAL C N 1
ATOM 5669 C CA . VAL C 1 11 ? -0.780 -3.948 -8.071 1.00 14.71 11 VAL C CA 1
ATOM 5670 C C . VAL C 1 11 ? 0.303 -3.880 -7.012 1.00 15.70 11 VAL C C 1
ATOM 5671 O O . VAL C 1 11 ? 0.192 -4.493 -5.940 1.00 16.37 11 VAL C O 1
ATOM 5675 N N . ASN C 1 12 ? 1.359 -3.133 -7.316 1.00 16.71 12 ASN C N 1
ATOM 5676 C CA . ASN C 1 12 ? 2.482 -2.994 -6.394 1.00 15.92 12 ASN C CA 1
ATOM 5677 C C . ASN C 1 12 ? 2.841 -1.524 -6.251 1.00 16.27 12 ASN C C 1
ATOM 5678 O O . ASN C 1 12 ? 3.446 -0.934 -7.152 1.00 15.74 12 ASN C O 1
ATOM 5683 N N . GLU C 1 13 ? 2.438 -0.945 -5.120 1.00 14.93 13 GLU C N 1
ATOM 5684 C CA . GLU C 1 13 ? 2.666 0.467 -4.804 1.00 18.22 13 GLU C CA 1
ATOM 5685 C C . GLU C 1 13 ? 4.011 0.631 -4.108 1.00 18.00 13 GLU C C 1
ATOM 5686 O O . GLU C 1 13 ? 4.285 -0.058 -3.122 1.00 18.09 13 GLU C O 1
ATOM 5692 N N . MET C 1 14 ? 4.837 1.550 -4.610 1.00 20.92 14 MET C N 1
ATOM 5693 C CA . MET C 1 14 ? 6.173 1.777 -4.045 1.00 24.29 14 MET C CA 1
ATOM 5694 C C . MET C 1 14 ? 6.553 3.259 -3.958 1.00 24.09 14 MET C C 1
ATOM 5695 O O . MET C 1 14 ? 6.086 4.077 -4.751 1.00 23.63 14 MET C O 1
ATOM 5700 N N . GLY C 1 15 ? 7.414 3.594 -3.000 1.00 21.29 15 GLY C N 1
ATOM 5701 C CA . GLY C 1 15 ? 7.845 4.976 -2.850 1.00 25.73 15 GLY C CA 1
ATOM 5702 C C . GLY C 1 15 ? 7.216 5.756 -1.709 1.00 28.03 15 GLY C C 1
ATOM 5703 O O . GLY C 1 15 ? 6.295 5.280 -1.048 1.00 25.83 15 GLY C O 1
ATOM 5704 N N . GLU C 1 16 ? 7.721 6.965 -1.475 1.00 39.22 16 GLU C N 1
ATOM 5705 C CA . GLU C 1 16 ? 7.205 7.820 -0.408 1.00 42.71 16 GLU C CA 1
ATOM 5706 C C . GLU C 1 16 ? 5.754 8.188 -0.672 1.00 42.02 16 GLU C C 1
ATOM 5707 O O . GLU C 1 16 ? 5.439 8.776 -1.704 1.00 43.60 16 GLU C O 1
ATOM 5713 N N . GLY C 1 17 ? 4.873 7.846 0.261 1.00 35.45 17 GLY C N 1
ATOM 5714 C CA . GLY C 1 17 ? 3.468 8.166 0.090 1.00 33.33 17 GLY C CA 1
ATOM 5715 C C . GLY C 1 17 ? 2.622 7.079 -0.551 1.00 33.49 17 GLY C C 1
ATOM 5716 O O . GLY C 1 17 ? 1.419 7.276 -0.751 1.00 32.34 17 GLY C O 1
ATOM 5717 N N . SER C 1 18 ? 3.229 5.937 -0.877 1.00 33.70 18 SER C N 1
ATOM 5718 C CA . SER C 1 18 ? 2.485 4.844 -1.497 1.00 31.50 18 SER C CA 1
ATOM 5719 C C . SER C 1 18 ? 1.520 4.194 -0.503 1.00 31.92 18 SER C C 1
ATOM 5720 O O . SER C 1 18 ? 0.542 3.566 -0.905 1.00 31.67 18 SER C O 1
ATOM 5723 N N . LEU C 1 19 ? 1.781 4.344 0.793 1.00 32.67 19 LEU C N 1
ATOM 5724 C CA . LEU C 1 19 ? 0.881 3.770 1.792 1.00 33.90 19 LEU C CA 1
ATOM 5725 C C . LEU C 1 19 ? -0.467 4.489 1.728 1.00 33.72 19 LEU C C 1
ATOM 5726 O O . LEU C 1 19 ? -1.528 3.863 1.775 1.00 32.99 19 LEU C O 1
ATOM 5731 N N . GLU C 1 20 ? -0.416 5.811 1.609 1.00 32.81 20 GLU C N 1
ATOM 5732 C CA . GLU C 1 20 ? -1.625 6.619 1.540 1.00 31.68 20 GLU C CA 1
ATOM 5733 C C . GLU C 1 20 ? -2.350 6.404 0.221 1.00 29.80 20 GLU C C 1
ATOM 5734 O O . GLU C 1 20 ? -3.578 6.285 0.196 1.00 28.13 20 GLU C O 1
ATOM 5740 N N . LYS C 1 21 ? -1.597 6.353 -0.876 1.00 27.76 21 LYS C N 1
ATOM 5741 C CA . LYS C 1 21 ? -2.211 6.134 -2.175 1.00 26.18 21 LYS C CA 1
ATOM 5742 C C . LYS C 1 21 ? -2.916 4.787 -2.149 1.00 25.46 21 LYS C C 1
ATOM 5743 O O . LYS C 1 21 ? -4.057 4.664 -2.601 1.00 25.60 21 LYS C O 1
ATOM 5749 N N . ALA C 1 22 ? -2.235 3.783 -1.607 1.00 25.27 22 ALA C N 1
ATOM 5750 C CA . ALA C 1 22 ? -2.796 2.439 -1.527 1.00 26.36 22 ALA C CA 1
ATOM 5751 C C . ALA C 1 22 ? -4.140 2.438 -0.797 1.00 28.01 22 ALA C C 1
ATOM 5752 O O . ALA C 1 22 ? -5.137 1.899 -1.296 1.00 27.27 22 ALA C O 1
ATOM 5754 N N . ILE C 1 23 ? -4.164 3.046 0.384 1.00 24.76 23 ILE C N 1
ATOM 5755 C CA . ILE C 1 23 ? -5.380 3.098 1.180 1.00 25.87 23 ILE C CA 1
ATOM 5756 C C . ILE C 1 23 ? -6.464 3.931 0.498 1.00 26.20 23 ILE C C 1
ATOM 5757 O O . ILE C 1 23 ? -7.625 3.532 0.474 1.00 23.91 23 ILE C O 1
ATOM 5762 N N . LYS C 1 24 ? -6.089 5.076 -0.063 1.00 32.89 24 LYS C N 1
ATOM 5763 C CA . LYS C 1 24 ? -7.065 5.914 -0.755 1.00 35.66 24 LYS C CA 1
ATOM 5764 C C . LYS C 1 24 ? -7.724 5.141 -1.896 1.00 36.03 24 LYS C C 1
ATOM 5765 O O . LYS C 1 24 ? -8.919 5.298 -2.154 1.00 35.68 24 LYS C O 1
ATOM 5771 N N . ASP C 1 25 ? -6.949 4.298 -2.575 1.00 32.35 25 ASP C N 1
ATOM 5772 C CA . ASP C 1 25 ? -7.492 3.508 -3.675 1.00 32.60 25 ASP C CA 1
ATOM 5773 C C . ASP C 1 25 ? -8.565 2.536 -3.205 1.00 33.53 25 ASP C C 1
ATOM 5774 O O . ASP C 1 25 ? -9.328 2.008 -4.013 1.00 31.98 25 ASP C O 1
ATOM 5779 N N . LEU C 1 26 ? -8.619 2.296 -1.898 1.00 35.56 26 LEU C N 1
ATOM 5780 C CA . LEU C 1 26 ? -9.618 1.396 -1.337 1.00 37.98 26 LEU C CA 1
ATOM 5781 C C . LEU C 1 26 ? -11.007 2.028 -1.374 1.00 39.81 26 LEU C C 1
ATOM 5782 O O . LEU C 1 26 ? -12.012 1.322 -1.396 1.00 40.28 26 LEU C O 1
ATOM 5787 N N . ASN C 1 27 ? -11.063 3.357 -1.390 1.00 42.65 27 ASN C N 1
ATOM 5788 C CA . ASN C 1 27 ? -12.346 4.057 -1.412 1.00 46.25 27 ASN C CA 1
ATOM 5789 C C . ASN C 1 27 ? -13.154 3.720 -2.664 1.00 46.79 27 ASN C C 1
ATOM 5790 O O . ASN C 1 27 ? -13.023 4.371 -3.703 1.00 46.20 27 ASN C O 1
ATOM 5795 N N . GLY C 1 28 ? -14.000 2.702 -2.544 1.00 51.80 28 GLY C N 1
ATOM 5796 C CA . GLY C 1 28 ? -14.823 2.263 -3.655 1.00 52.15 28 GLY C CA 1
ATOM 5797 C C . GLY C 1 28 ? -14.677 0.763 -3.801 1.00 52.79 28 GLY C C 1
ATOM 5798 O O . GLY C 1 28 ? -15.214 0.153 -4.723 1.00 53.04 28 GLY C O 1
ATOM 5799 N N . SER C 1 29 ? -13.936 0.169 -2.872 1.00 57.00 29 SER C N 1
ATOM 5800 C CA . SER C 1 29 ? -13.689 -1.267 -2.869 1.00 57.32 29 SER C CA 1
ATOM 5801 C C . SER C 1 29 ? -14.861 -2.034 -2.273 1.00 57.58 29 SER C C 1
ATOM 5802 O O . SER C 1 29 ? -15.066 -3.209 -2.584 1.00 57.74 29 SER C O 1
ATOM 5805 N N . GLY C 1 30 ? -15.623 -1.368 -1.412 1.00 51.72 30 GLY C N 1
ATOM 5806 C CA . GLY C 1 30 ? -16.757 -2.015 -0.783 1.00 51.62 30 GLY C CA 1
ATOM 5807 C C . GLY C 1 30 ? -16.403 -2.601 0.572 1.00 51.65 30 GLY C C 1
ATOM 5808 O O . GLY C 1 30 ? -17.279 -3.062 1.305 1.00 51.40 30 GLY C O 1
ATOM 5809 N N . PHE C 1 31 ? -15.118 -2.592 0.910 1.00 46.88 31 PHE C N 1
ATOM 5810 C CA . PHE C 1 31 ? -14.679 -3.122 2.194 1.00 46.82 31 PHE C CA 1
ATOM 5811 C C . PHE C 1 31 ? -15.081 -2.151 3.297 1.00 46.20 31 PHE C C 1
ATOM 5812 O O . PHE C 1 31 ? -15.126 -0.940 3.080 1.00 45.32 31 PHE C O 1
ATOM 5820 N N . LYS C 1 32 ? -15.372 -2.682 4.479 1.00 50.03 32 LYS C N 1
ATOM 5821 C CA . LYS C 1 32 ? -15.775 -1.848 5.602 1.00 50.25 32 LYS C CA 1
ATOM 5822 C C . LYS C 1 32 ? -15.109 -2.263 6.908 1.00 48.99 32 LYS C C 1
ATOM 5823 O O . LYS C 1 32 ? -15.063 -1.484 7.861 1.00 48.68 32 LYS C O 1
ATOM 5829 N N . ASN C 1 33 ? -14.593 -3.488 6.948 1.00 44.60 33 ASN C N 1
ATOM 5830 C CA . ASN C 1 33 ? -13.935 -4.001 8.145 1.00 43.40 33 ASN C CA 1
ATOM 5831 C C . ASN C 1 33 ? -12.637 -4.729 7.824 1.00 41.58 33 ASN C C 1
ATOM 5832 O O . ASN C 1 33 ? -12.643 -5.863 7.350 1.00 40.25 33 ASN C O 1
ATOM 5837 N N . ALA C 1 34 ? -11.523 -4.067 8.100 1.00 41.10 34 ALA C N 1
ATOM 5838 C CA . ALA C 1 34 ? -10.216 -4.636 7.832 1.00 39.68 34 ALA C CA 1
ATOM 5839 C C . ALA C 1 34 ? -9.590 -5.247 9.070 1.00 38.15 34 ALA C C 1
ATOM 5840 O O . ALA C 1 34 ? -9.786 -4.760 10.182 1.00 37.52 34 ALA C O 1
ATOM 5842 N N . LEU C 1 35 ? -8.842 -6.325 8.865 1.00 39.69 35 LEU C N 1
ATOM 5843 C CA . LEU C 1 35 ? -8.134 -6.979 9.951 1.00 38.78 35 LEU C CA 1
ATOM 5844 C C . LEU C 1 35 ? -6.672 -6.605 9.781 1.00 38.12 35 LEU C C 1
ATOM 5845 O O . LEU C 1 35 ? -6.025 -7.032 8.823 1.00 38.35 35 LEU C O 1
ATOM 5850 N N . ILE C 1 36 ? -6.155 -5.790 10.692 1.00 36.16 36 ILE C N 1
ATOM 5851 C CA . ILE C 1 36 ? -4.762 -5.386 10.616 1.00 36.24 36 ILE C CA 1
ATOM 5852 C C . ILE C 1 36 ? -3.898 -6.376 11.378 1.00 38.61 36 ILE C C 1
ATOM 5853 O O . ILE C 1 36 ? -3.920 -6.408 12.609 1.00 39.48 36 ILE C O 1
ATOM 5858 N N . VAL C 1 37 ? -3.154 -7.195 10.638 1.00 31.66 37 VAL C N 1
ATOM 5859 C CA . VAL C 1 37 ? -2.266 -8.189 11.230 1.00 32.70 37 VAL C CA 1
ATOM 5860 C C . VAL C 1 37 ? -0.854 -7.608 11.289 1.00 35.88 37 VAL C C 1
ATOM 5861 O O . VAL C 1 37 ? -0.254 -7.324 10.253 1.00 35.09 37 VAL C O 1
ATOM 5865 N N . SER C 1 38 ? -0.323 -7.433 12.497 1.00 41.17 38 SER C N 1
ATOM 5866 C CA . SER C 1 38 ? 1.014 -6.866 12.655 1.00 45.38 38 SER C CA 1
ATOM 5867 C C . SER C 1 38 ? 1.766 -7.410 13.874 1.00 48.82 38 SER C C 1
ATOM 5868 O O . SER C 1 38 ? 1.454 -8.490 14.380 1.00 48.16 38 SER C O 1
ATOM 5871 N N . ASP C 1 39 ? 2.764 -6.651 14.326 1.00 58.10 39 ASP C N 1
ATOM 5872 C CA . ASP C 1 39 ? 3.580 -7.016 15.484 1.00 62.10 39 ASP C CA 1
ATOM 5873 C C . ASP C 1 39 ? 3.353 -6.051 16.638 1.00 63.63 39 ASP C C 1
ATOM 5874 O O . ASP C 1 39 ? 2.533 -5.137 16.550 1.00 63.49 39 ASP C O 1
ATOM 5879 N N . ALA C 1 40 ? 4.103 -6.256 17.715 1.00 66.45 40 ALA C N 1
ATOM 5880 C CA . ALA C 1 40 ? 4.005 -5.407 18.893 1.00 68.75 40 ALA C CA 1
ATOM 5881 C C . ALA C 1 40 ? 4.714 -4.078 18.652 1.00 70.09 40 ALA C C 1
ATOM 5882 O O . ALA C 1 40 ? 4.271 -3.037 19.133 1.00 70.43 40 ALA C O 1
ATOM 5884 N N . PHE C 1 41 ? 5.811 -4.113 17.902 1.00 69.87 41 PHE C N 1
ATOM 5885 C CA . PHE C 1 41 ? 6.563 -2.897 17.618 1.00 71.43 41 PHE C CA 1
ATOM 5886 C C . PHE C 1 41 ? 5.766 -1.963 16.713 1.00 71.18 41 PHE C C 1
ATOM 5887 O O . PHE C 1 41 ? 5.646 -0.770 16.995 1.00 71.25 41 PHE C O 1
ATOM 5895 N N . MET C 1 42 ? 5.220 -2.502 15.628 1.00 71.64 42 MET C N 1
ATOM 5896 C CA . MET C 1 42 ? 4.434 -1.689 14.708 1.00 71.08 42 MET C CA 1
ATOM 5897 C C . MET C 1 42 ? 3.267 -1.035 15.433 1.00 70.70 42 MET C C 1
ATOM 5898 O O . MET C 1 42 ? 2.832 0.059 15.074 1.00 70.59 42 MET C O 1
ATOM 5903 N N . ASN C 1 43 ? 2.768 -1.712 16.461 1.00 68.30 43 ASN C N 1
ATOM 5904 C CA . ASN C 1 43 ? 1.649 -1.202 17.238 1.00 68.14 43 ASN C CA 1
ATOM 5905 C C . ASN C 1 43 ? 2.104 -0.059 18.145 1.00 67.70 43 ASN C C 1
ATOM 5906 O O . ASN C 1 43 ? 1.533 1.031 18.115 1.00 67.25 43 ASN C O 1
ATOM 5911 N N . LYS C 1 44 ? 3.137 -0.312 18.944 1.00 68.50 44 LYS C N 1
ATOM 5912 C CA . LYS C 1 44 ? 3.671 0.697 19.856 1.00 68.51 44 LYS C CA 1
ATOM 5913 C C . LYS C 1 44 ? 4.076 1.950 19.085 1.00 67.13 44 LYS C C 1
ATOM 5914 O O . LYS C 1 44 ? 3.680 3.064 19.429 1.00 67.61 44 LYS C O 1
ATOM 5920 N N . SER C 1 45 ? 4.874 1.748 18.043 1.00 67.31 45 SER C N 1
ATOM 5921 C CA . SER C 1 45 ? 5.367 2.832 17.202 1.00 65.43 45 SER C CA 1
ATOM 5922 C C . SER C 1 45 ? 4.265 3.747 16.669 1.00 63.11 45 SER C C 1
ATOM 5923 O O . SER C 1 45 ? 4.532 4.881 16.269 1.00 63.13 45 SER C O 1
ATOM 5926 N N . GLY C 1 46 ? 3.031 3.253 16.658 1.00 52.99 46 GLY C N 1
ATOM 5927 C CA . GLY C 1 46 ? 1.926 4.058 16.168 1.00 49.18 46 GLY C CA 1
ATOM 5928 C C . GLY C 1 46 ? 1.676 3.900 14.680 1.00 46.16 46 GLY C C 1
ATOM 5929 O O . GLY C 1 46 ? 0.871 4.628 14.102 1.00 45.87 46 GLY C O 1
ATOM 5930 N N . VAL C 1 47 ? 2.373 2.953 14.058 1.00 46.10 47 VAL C N 1
ATOM 5931 C CA . VAL C 1 47 ? 2.218 2.689 12.630 1.00 42.77 47 VAL C CA 1
ATOM 5932 C C . VAL C 1 47 ? 0.831 2.106 12.389 1.00 40.78 47 VAL C C 1
ATOM 5933 O O . VAL C 1 47 ? 0.141 2.477 11.439 1.00 38.48 47 VAL C O 1
ATOM 5937 N N . VAL C 1 48 ? 0.432 1.192 13.266 1.00 36.97 48 VAL C N 1
ATOM 5938 C CA . VAL C 1 48 ? -0.871 0.552 13.176 1.00 37.38 48 VAL C CA 1
ATOM 5939 C C . VAL C 1 48 ? -1.996 1.585 13.191 1.00 38.53 48 VAL C C 1
ATOM 5940 O O . VAL C 1 48 ? -2.870 1.573 12.325 1.00 38.86 48 VAL C O 1
ATOM 5944 N N . LYS C 1 49 ? -1.977 2.479 14.174 1.00 43.65 49 LYS C N 1
ATOM 5945 C CA . LYS C 1 49 ? -3.018 3.492 14.260 1.00 44.65 49 LYS C CA 1
ATOM 5946 C C . LYS C 1 49 ? -2.930 4.426 13.061 1.00 44.07 49 LYS C C 1
ATOM 5947 O O . LYS C 1 49 ? -3.945 4.948 12.593 1.00 42.62 49 LYS C O 1
ATOM 5953 N N . GLN C 1 50 ? -1.713 4.628 12.567 1.00 47.05 50 GLN C N 1
ATOM 5954 C CA . GLN C 1 50 ? -1.496 5.485 11.408 1.00 47.14 50 GLN C CA 1
ATOM 5955 C C . GLN C 1 50 ? -2.326 4.899 10.272 1.00 45.19 50 GLN C C 1
ATOM 5956 O O . GLN C 1 50 ? -2.994 5.626 9.531 1.00 44.12 50 GLN C O 1
ATOM 5962 N N . VAL C 1 51 ? -2.287 3.573 10.157 1.00 32.73 51 VAL C N 1
ATOM 5963 C CA . VAL C 1 51 ? -3.038 2.859 9.129 1.00 31.47 51 VAL C CA 1
ATOM 5964 C C . VAL C 1 51 ? -4.522 2.919 9.468 1.00 31.09 51 VAL C C 1
ATOM 5965 O O . VAL C 1 51 ? -5.355 3.225 8.617 1.00 28.89 51 VAL C O 1
ATOM 5969 N N . ALA C 1 52 ? -4.840 2.621 10.724 1.00 35.72 52 ALA C N 1
ATOM 5970 C CA . ALA C 1 52 ? -6.217 2.644 11.196 1.00 37.11 52 ALA C CA 1
ATOM 5971 C C . ALA C 1 52 ? -6.879 3.968 10.839 1.00 36.86 52 ALA C C 1
ATOM 5972 O O . ALA C 1 52 ? -7.968 4.000 10.272 1.00 36.06 52 ALA C O 1
ATOM 5974 N N . ASP C 1 53 ? -6.204 5.061 11.167 1.00 37.61 53 ASP C N 1
ATOM 5975 C CA . ASP C 1 53 ? -6.731 6.388 10.898 1.00 39.82 53 ASP C CA 1
ATOM 5976 C C . ASP C 1 53 ? -6.965 6.664 9.418 1.00 39.42 53 ASP C C 1
ATOM 5977 O O . ASP C 1 53 ? -7.995 7.227 9.045 1.00 38.54 53 ASP C O 1
ATOM 5982 N N . LEU C 1 54 ? -6.015 6.268 8.576 1.00 42.80 54 LEU C N 1
ATOM 5983 C CA . LEU C 1 54 ? -6.147 6.485 7.141 1.00 42.03 54 LEU C CA 1
ATOM 5984 C C . LEU C 1 54 ? -7.328 5.693 6.589 1.00 41.11 54 LEU C C 1
ATOM 5985 O O . LEU C 1 54 ? -8.035 6.160 5.698 1.00 41.12 54 LEU C O 1
ATOM 5990 N N . LEU C 1 55 ? -7.543 4.495 7.127 1.00 39.66 55 LEU C N 1
ATOM 5991 C CA . LEU C 1 55 ? -8.650 3.654 6.686 1.00 39.66 55 LEU C CA 1
ATOM 5992 C C . LEU C 1 55 ? -9.980 4.297 7.064 1.00 41.15 55 LEU C C 1
ATOM 5993 O O . LEU C 1 55 ? -10.946 4.248 6.298 1.00 39.94 55 LEU C O 1
ATOM 5998 N N . LYS C 1 56 ? -10.018 4.899 8.251 1.00 40.54 56 LYS C N 1
ATOM 5999 C CA . LYS C 1 56 ? -11.220 5.562 8.744 1.00 42.50 56 LYS C CA 1
ATOM 6000 C C . LYS C 1 56 ? -11.637 6.667 7.780 1.00 41.95 56 LYS C C 1
ATOM 6001 O O . LYS C 1 56 ? -12.816 6.801 7.448 1.00 41.50 56 LYS C O 1
ATOM 6007 N N . ALA C 1 57 ? -10.659 7.451 7.332 1.00 44.24 57 ALA C N 1
ATOM 6008 C CA . ALA C 1 57 ? -10.905 8.553 6.409 1.00 45.00 57 ALA C CA 1
ATOM 6009 C C . ALA C 1 57 ? -11.574 8.074 5.125 1.00 45.65 57 ALA C C 1
ATOM 6010 O O . ALA C 1 57 ? -12.186 8.865 4.408 1.00 45.91 57 ALA C O 1
ATOM 6012 N N . GLN C 1 58 ? -11.452 6.780 4.842 1.00 51.26 58 GLN C N 1
ATOM 6013 C CA . GLN C 1 58 ? -12.044 6.189 3.646 1.00 51.36 58 GLN C CA 1
ATOM 6014 C C . GLN C 1 58 ? -13.308 5.406 3.995 1.00 51.69 58 GLN C C 1
ATOM 6015 O O . GLN C 1 58 ? -13.876 4.715 3.147 1.00 52.44 58 GLN C O 1
ATOM 6021 N N . GLY C 1 59 ? -13.738 5.507 5.249 1.00 48.15 59 GLY C N 1
ATOM 6022 C CA . GLY C 1 59 ? -14.938 4.812 5.683 1.00 48.08 59 GLY C CA 1
ATOM 6023 C C . GLY C 1 59 ? -14.733 3.336 5.970 1.00 47.76 59 GLY C C 1
ATOM 6024 O O . GLY C 1 59 ? -15.648 2.531 5.789 1.00 47.71 59 GLY C O 1
ATOM 6025 N N . ILE C 1 60 ? -13.540 2.982 6.438 1.00 44.21 60 ILE C N 1
ATOM 6026 C CA . ILE C 1 60 ? -13.218 1.591 6.730 1.00 43.30 60 ILE C CA 1
ATOM 6027 C C . ILE C 1 60 ? -12.827 1.353 8.184 1.00 43.53 60 ILE C C 1
ATOM 6028 O O . ILE C 1 60 ? -11.879 1.953 8.697 1.00 43.21 60 ILE C O 1
ATOM 6033 N N . ASN C 1 61 ? -13.563 0.463 8.838 1.00 43.54 61 ASN C N 1
ATOM 6034 C CA . ASN C 1 61 ? -13.303 0.119 10.231 1.00 44.88 61 ASN C CA 1
ATOM 6035 C C . ASN C 1 61 ? -12.164 -0.894 10.278 1.00 43.56 61 ASN C C 1
AT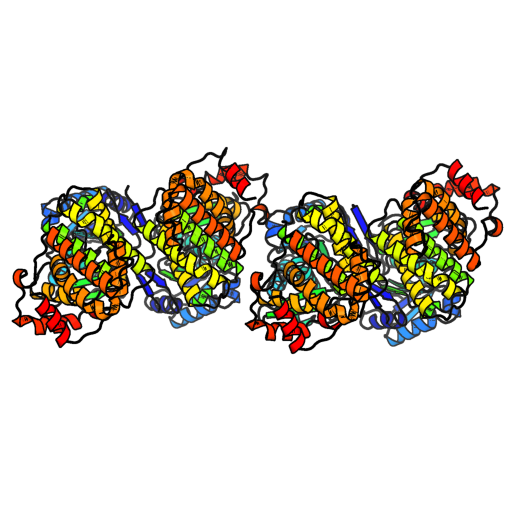OM 6036 O O . ASN C 1 61 ? -11.892 -1.576 9.291 1.00 43.27 61 ASN C O 1
ATOM 6041 N N . SER C 1 62 ? -11.498 -1.002 11.421 1.00 41.61 62 SER C N 1
ATOM 6042 C CA . SER C 1 62 ? -10.400 -1.949 11.531 1.00 40.89 62 SER C CA 1
ATOM 6043 C C . SER C 1 62 ? -10.269 -2.626 12.889 1.00 40.02 62 SER C C 1
ATOM 6044 O O . SER C 1 62 ? -10.497 -2.014 13.934 1.00 39.27 62 SER C O 1
ATOM 6047 N N . ALA C 1 63 ? -9.908 -3.906 12.841 1.00 47.46 63 ALA C N 1
ATOM 6048 C CA . ALA C 1 63 ? -9.679 -4.733 14.022 1.00 47.06 63 ALA C CA 1
ATOM 6049 C C . ALA C 1 63 ? -8.177 -5.010 13.967 1.00 47.06 63 ALA C C 1
ATOM 6050 O O . ALA C 1 63 ? -7.609 -5.094 12.877 1.00 47.13 63 ALA C O 1
ATOM 6052 N N . VAL C 1 64 ? -7.535 -5.158 15.122 1.00 39.60 64 VAL C N 1
ATOM 6053 C CA . VAL C 1 64 ? -6.093 -5.377 15.146 1.00 39.27 64 VAL C CA 1
ATOM 6054 C C . VAL C 1 64 ? -5.585 -6.590 15.915 1.00 39.30 64 VAL C C 1
ATOM 6055 O O . VAL C 1 64 ? -5.999 -6.848 17.042 1.00 38.08 64 VAL C O 1
ATOM 6059 N N . TYR C 1 65 ? -4.678 -7.331 15.285 1.00 44.45 65 TYR C N 1
ATOM 6060 C CA . TYR C 1 65 ? -4.056 -8.494 15.906 1.00 45.01 65 TYR C CA 1
ATOM 6061 C C . TYR C 1 65 ? -2.549 -8.298 15.814 1.00 45.89 65 TYR C C 1
ATOM 6062 O O . TYR C 1 65 ? -1.949 -8.515 14.762 1.00 46.49 65 TYR C O 1
ATOM 6071 N N . ASP C 1 66 ? -1.937 -7.886 16.916 1.00 39.70 66 ASP C N 1
ATOM 6072 C CA . ASP C 1 66 ? -0.501 -7.651 16.930 1.00 41.35 66 ASP C CA 1
ATOM 6073 C C . ASP C 1 66 ? 0.251 -8.740 17.684 1.00 42.28 66 ASP C C 1
ATOM 6074 O O . ASP C 1 66 ? 1.304 -8.485 18.269 1.00 42.67 66 ASP C O 1
ATOM 6079 N N . GLY C 1 67 ? -0.286 -9.956 17.657 1.00 45.50 67 GLY C N 1
ATOM 6080 C CA . GLY C 1 67 ? 0.349 -11.057 18.357 1.00 47.51 67 GLY C CA 1
ATOM 6081 C C . GLY C 1 67 ? 1.321 -11.866 17.521 1.00 49.53 67 GLY C C 1
ATOM 6082 O O . GLY C 1 67 ? 1.763 -12.939 17.939 1.00 49.59 67 GLY C O 1
ATOM 6083 N N . VAL C 1 68 ? 1.661 -11.357 16.340 1.00 47.48 68 VAL C N 1
ATOM 6084 C CA . VAL C 1 68 ? 2.587 -12.055 15.456 1.00 49.22 68 VAL C CA 1
ATOM 6085 C C . VAL C 1 68 ? 4.003 -12.014 16.022 1.00 50.57 68 VAL C C 1
ATOM 6086 O O . VAL C 1 68 ? 4.465 -10.978 16.503 1.00 50.22 68 VAL C O 1
ATOM 6090 N N . MET C 1 69 ? 4.686 -13.151 15.963 1.00 54.50 69 MET C N 1
ATOM 6091 C CA . MET C 1 69 ? 6.049 -13.254 16.464 1.00 57.01 69 MET C CA 1
ATOM 6092 C C . MET C 1 69 ? 6.965 -13.726 15.339 1.00 57.25 69 MET C C 1
ATOM 6093 O O . MET C 1 69 ? 6.512 -14.379 14.396 1.00 56.43 69 MET C O 1
ATOM 6098 N N . PRO C 1 70 ? 8.266 -13.396 15.418 1.00 60.14 70 PRO C N 1
ATOM 6099 C CA . PRO C 1 70 ? 9.205 -13.821 14.375 1.00 59.84 70 PRO C CA 1
ATOM 6100 C C . PRO C 1 70 ? 8.965 -15.294 14.049 1.00 59.22 70 PRO C C 1
ATOM 6101 O O . PRO C 1 70 ? 8.868 -16.124 14.952 1.00 59.12 70 PRO C O 1
ATOM 6105 N N . ASN C 1 71 ? 8.863 -15.614 12.762 1.00 49.89 71 ASN C N 1
ATOM 6106 C CA . ASN C 1 71 ? 8.595 -16.985 12.339 1.00 49.39 71 ASN C CA 1
ATOM 6107 C C . ASN C 1 71 ? 7.183 -17.339 12.826 1.00 47.64 71 ASN C C 1
ATOM 6108 O O . ASN C 1 71 ? 7.007 -18.004 13.849 1.00 46.11 71 ASN C O 1
ATOM 6113 N N . PRO C 1 72 ? 6.157 -16.889 12.085 1.00 53.91 72 PRO C N 1
ATOM 6114 C CA . PRO C 1 72 ? 4.740 -17.120 12.393 1.00 53.00 72 PRO C CA 1
ATOM 6115 C C . PRO C 1 72 ? 4.349 -18.576 12.636 1.00 51.32 72 PRO C C 1
ATOM 6116 O O . PRO C 1 72 ? 4.651 -19.458 11.834 1.00 50.22 72 PRO C O 1
ATOM 6120 N N . THR C 1 73 ? 3.665 -18.809 13.751 1.00 43.24 73 THR C N 1
ATOM 6121 C CA . THR C 1 73 ? 3.217 -20.143 14.128 1.00 42.08 73 THR C CA 1
ATOM 6122 C C . THR C 1 73 ? 1.769 -20.376 13.696 1.00 41.21 73 THR C C 1
ATOM 6123 O O . THR C 1 73 ? 1.112 -19.472 13.182 1.00 38.88 73 THR C O 1
ATOM 6127 N N . VAL C 1 74 ? 1.281 -21.596 13.902 1.00 48.30 74 VAL C N 1
ATOM 6128 C CA . VAL C 1 74 ? -0.091 -21.941 13.549 1.00 47.51 74 VAL C CA 1
ATOM 6129 C C . VAL C 1 74 ? -1.038 -21.343 14.587 1.00 47.63 74 VAL C C 1
ATOM 6130 O O . VAL C 1 74 ? -2.158 -20.943 14.265 1.00 46.79 74 VAL C O 1
ATOM 6134 N N . THR C 1 75 ? -0.585 -21.288 15.837 1.00 43.97 75 THR C N 1
ATOM 6135 C CA . THR C 1 75 ? -1.399 -20.722 16.907 1.00 45.43 75 THR C CA 1
ATOM 6136 C C . THR C 1 75 ? -1.656 -19.251 16.602 1.00 44.12 75 THR C C 1
ATOM 6137 O O . THR C 1 75 ? -2.760 -18.747 16.814 1.00 44.14 75 THR C O 1
ATOM 6141 N N . ALA C 1 76 ? -0.629 -18.569 16.102 1.00 41.88 76 ALA C N 1
ATOM 6142 C CA . ALA C 1 76 ? -0.745 -17.160 15.748 1.00 40.78 76 ALA C CA 1
ATOM 6143 C C . ALA C 1 76 ? -1.795 -16.990 14.642 1.00 40.05 76 ALA C C 1
ATOM 6144 O O . ALA C 1 76 ? -2.593 -16.049 14.669 1.00 38.33 76 ALA C O 1
ATOM 6146 N N . VAL C 1 77 ? -1.789 -17.905 13.673 1.00 44.35 77 VAL C N 1
ATOM 6147 C CA . VAL C 1 77 ? -2.746 -17.867 12.567 1.00 44.43 77 VAL C CA 1
ATOM 6148 C C . VAL C 1 77 ? -4.149 -18.086 13.124 1.00 44.20 77 VAL C C 1
ATOM 6149 O O . VAL C 1 77 ? -5.125 -17.527 12.621 1.00 43.27 77 VAL C O 1
ATOM 6153 N N . LEU C 1 78 ? -4.237 -18.896 14.172 1.00 38.55 78 LEU C N 1
ATOM 6154 C CA . LEU C 1 78 ? -5.515 -19.183 14.807 1.00 39.63 78 LEU C CA 1
ATOM 6155 C C . LEU C 1 78 ? -6.004 -17.967 15.595 1.00 39.60 78 LEU C C 1
ATOM 6156 O O . LEU C 1 78 ? -7.188 -17.628 15.560 1.00 39.27 78 LEU C O 1
ATOM 6161 N N . GLU C 1 79 ? -5.085 -17.314 16.299 1.00 41.46 79 GLU C N 1
ATOM 6162 C CA . GLU C 1 79 ? -5.416 -16.131 17.085 1.00 42.66 79 GLU C CA 1
ATOM 6163 C C . GLU C 1 79 ? -5.917 -15.015 16.174 1.00 42.65 79 GLU C C 1
ATOM 6164 O O . GLU C 1 79 ? -6.906 -14.347 16.482 1.00 41.40 79 GLU C O 1
ATOM 6170 N N . GLY C 1 80 ? -5.227 -14.814 15.054 1.00 38.73 80 GLY C N 1
ATOM 6171 C CA . GLY C 1 80 ? -5.632 -13.778 14.122 1.00 38.54 80 GLY C CA 1
ATOM 6172 C C . GLY C 1 80 ? -6.906 -14.168 13.398 1.00 38.35 80 GLY C C 1
ATOM 6173 O O . GLY C 1 80 ? -7.740 -13.323 13.085 1.00 37.85 80 GLY C O 1
ATOM 6174 N N . LEU C 1 81 ? -7.057 -15.461 13.138 1.00 47.41 81 LEU C N 1
ATOM 6175 C CA . LEU C 1 81 ? -8.226 -15.984 12.443 1.00 48.34 81 LEU C CA 1
ATOM 6176 C C . LEU C 1 81 ? -9.479 -15.771 13.290 1.00 49.37 81 LEU C C 1
ATOM 6177 O O . LEU C 1 81 ? -10.554 -15.459 12.771 1.00 49.40 81 LEU C O 1
ATOM 6182 N N . LYS C 1 82 ? -9.323 -15.938 14.601 1.00 40.77 82 LYS C N 1
ATOM 6183 C CA . LYS C 1 82 ? -10.415 -15.769 15.553 1.00 41.52 82 LYS C CA 1
ATOM 6184 C C . LYS C 1 82 ? -10.866 -14.309 15.607 1.00 40.51 82 LYS C C 1
ATOM 6185 O O . LYS C 1 82 ? -12.062 -14.022 15.628 1.00 39.23 82 LYS C O 1
ATOM 6191 N N . ILE C 1 83 ? -9.903 -13.391 15.632 1.00 44.33 83 ILE C N 1
ATOM 6192 C CA . ILE C 1 83 ? -10.206 -11.963 15.665 1.00 43.41 83 ILE C CA 1
ATOM 6193 C C . ILE C 1 83 ? -10.986 -11.583 14.408 1.00 42.73 83 ILE C C 1
ATOM 6194 O O . ILE C 1 83 ? -11.937 -10.807 14.468 1.00 41.57 83 ILE C O 1
ATOM 6199 N N . LEU C 1 84 ? -10.575 -12.146 13.274 1.00 40.31 84 LEU C N 1
ATOM 6200 C CA . LEU C 1 84 ? -11.216 -11.878 11.989 1.00 40.87 84 LEU C CA 1
ATOM 6201 C C . LEU C 1 84 ? -12.691 -12.263 12.000 1.00 41.30 84 LEU C C 1
ATOM 6202 O O . LEU C 1 84 ? -13.504 -11.664 11.297 1.00 41.30 84 LEU C O 1
ATOM 6207 N N . LYS C 1 85 ? -13.036 -13.261 12.804 1.00 45.19 85 LYS C N 1
ATOM 6208 C CA . LYS C 1 85 ? -14.417 -13.717 12.887 1.00 46.90 85 LYS C CA 1
ATOM 6209 C C . LYS C 1 85 ? -15.266 -12.840 13.812 1.00 46.21 85 LYS C C 1
ATOM 6210 O O . LYS C 1 85 ? -16.392 -12.475 13.471 1.00 45.95 85 LYS C O 1
ATOM 6216 N N . ASP C 1 86 ? -14.719 -12.496 14.975 1.00 48.31 86 ASP C N 1
ATOM 6217 C CA . ASP C 1 86 ? -15.437 -11.674 15.949 1.00 47.68 86 ASP C CA 1
ATOM 6218 C C . ASP C 1 86 ? -15.667 -10.234 15.497 1.00 47.32 86 ASP C C 1
ATOM 6219 O O . ASP C 1 86 ? -16.546 -9.551 16.025 1.00 47.26 86 ASP C O 1
ATOM 6224 N N . ASN C 1 87 ? -14.878 -9.772 14.531 1.00 35.07 87 ASN C N 1
ATOM 6225 C CA . ASN C 1 87 ? -14.999 -8.404 14.042 1.00 34.87 87 ASN C CA 1
ATOM 6226 C C . ASN C 1 87 ? -15.621 -8.316 12.654 1.00 35.28 87 ASN C C 1
ATOM 6227 O O . ASN C 1 87 ? -15.775 -7.228 12.099 1.00 34.80 87 ASN C O 1
ATOM 6232 N N . ASN C 1 88 ? -15.968 -9.469 12.094 1.00 47.80 88 ASN C N 1
ATOM 6233 C CA . ASN C 1 88 ? -16.600 -9.525 10.780 1.00 48.87 88 ASN C CA 1
ATOM 6234 C C . ASN C 1 88 ? -15.784 -8.826 9.684 1.00 48.58 88 ASN C C 1
ATOM 6235 O O . ASN C 1 88 ? -16.342 -8.165 8.803 1.00 48.14 88 ASN C O 1
ATOM 6240 N N . SER C 1 89 ? -14.464 -8.983 9.742 1.00 37.82 89 SER C N 1
ATOM 6241 C CA . SER C 1 89 ? -13.559 -8.374 8.771 1.00 36.52 89 SER C CA 1
ATOM 6242 C C . SER C 1 89 ? -13.799 -8.918 7.362 1.00 34.96 89 SER C C 1
ATOM 6243 O O . SER C 1 89 ? -14.028 -10.113 7.186 1.00 33.32 89 SER C O 1
ATOM 6246 N N . ASP C 1 90 ? -13.742 -8.045 6.358 1.00 34.66 90 ASP C N 1
ATOM 6247 C CA . ASP C 1 90 ? -13.952 -8.480 4.984 1.00 33.74 90 ASP C CA 1
ATOM 6248 C C . ASP C 1 90 ? -12.701 -8.420 4.102 1.00 32.90 90 ASP C C 1
ATOM 6249 O O . ASP C 1 90 ? -12.763 -8.719 2.914 1.00 31.88 90 ASP C O 1
ATOM 6254 N N . PHE C 1 91 ? -11.572 -8.023 4.683 1.00 40.29 91 PHE C N 1
ATOM 6255 C CA . PHE C 1 91 ? -10.297 -8.000 3.969 1.00 40.20 91 PHE C CA 1
ATOM 6256 C C . PHE C 1 91 ? -9.161 -7.826 4.970 1.00 39.70 91 PHE C C 1
ATOM 6257 O O . PHE C 1 91 ? -9.364 -7.290 6.063 1.00 41.42 91 PHE C O 1
ATOM 6265 N N . VAL C 1 92 ? -7.975 -8.301 4.603 1.00 30.19 92 VAL C N 1
ATOM 6266 C CA . VAL C 1 92 ? -6.815 -8.268 5.488 1.00 27.28 92 VAL C CA 1
ATOM 6267 C C . VAL C 1 92 ? -5.675 -7.343 5.071 1.00 26.45 92 VAL C C 1
ATOM 6268 O O . VAL C 1 92 ? -5.386 -7.183 3.882 1.00 22.38 92 VAL C O 1
ATOM 6272 N N . ILE C 1 93 ? -5.024 -6.755 6.074 1.00 29.34 93 ILE C N 1
ATOM 6273 C CA . ILE C 1 93 ? -3.893 -5.857 5.860 1.00 31.52 93 ILE C CA 1
ATOM 6274 C C . ILE C 1 93 ? -2.707 -6.250 6.741 1.00 32.31 93 ILE C C 1
ATOM 6275 O O . ILE C 1 93 ? -2.741 -6.053 7.959 1.00 32.93 93 ILE C O 1
ATOM 6280 N N . SER C 1 94 ? -1.662 -6.807 6.132 1.00 28.56 94 SER C N 1
ATOM 6281 C CA . SER C 1 94 ? -0.473 -7.185 6.883 1.00 27.24 94 SER C CA 1
ATOM 6282 C C . SER C 1 94 ? 0.356 -5.918 7.016 1.00 28.03 94 SER C C 1
ATOM 6283 O O . SER C 1 94 ? 0.379 -5.088 6.103 1.00 26.85 94 SER C O 1
ATOM 6286 N N . LEU C 1 95 ? 1.020 -5.758 8.156 1.00 28.33 95 LEU C N 1
ATOM 6287 C CA . LEU C 1 95 ? 1.831 -4.570 8.406 1.00 31.16 95 LEU C CA 1
ATOM 6288 C C . LEU C 1 95 ? 3.087 -4.905 9.197 1.00 33.36 95 LEU C C 1
ATOM 6289 O O . LEU C 1 95 ? 3.016 -5.235 10.380 1.00 34.20 95 LEU C O 1
ATOM 6294 N N . GLY C 1 96 ? 4.235 -4.819 8.537 1.00 46.43 96 GLY C N 1
ATOM 6295 C CA . GLY C 1 96 ? 5.491 -5.111 9.201 1.00 47.09 96 GLY C CA 1
ATOM 6296 C C . GLY C 1 96 ? 6.457 -5.852 8.298 1.00 48.05 96 GLY C C 1
ATOM 6297 O O . GLY C 1 96 ? 6.576 -5.545 7.109 1.00 47.30 96 GLY C O 1
ATOM 6298 N N . GLY C 1 97 ? 7.154 -6.826 8.875 1.00 40.37 97 GLY C N 1
ATOM 6299 C CA . GLY C 1 97 ? 8.102 -7.613 8.112 1.00 39.71 97 GLY C CA 1
ATOM 6300 C C . GLY C 1 97 ? 7.447 -8.849 7.528 1.00 38.82 97 GLY C C 1
ATOM 6301 O O . GLY C 1 97 ? 6.224 -8.974 7.529 1.00 38.52 97 GLY C O 1
ATOM 6302 N N . GLY C 1 98 ? 8.267 -9.770 7.040 1.00 37.73 98 GLY C N 1
ATOM 6303 C CA . GLY C 1 98 ? 7.747 -10.983 6.443 1.00 37.98 98 GLY C CA 1
ATOM 6304 C C . GLY C 1 98 ? 6.878 -11.834 7.347 1.00 38.00 98 GLY C C 1
ATOM 6305 O O . GLY C 1 98 ? 5.966 -12.507 6.869 1.00 37.53 98 GLY C O 1
ATOM 6306 N N . SER C 1 99 ? 7.151 -11.814 8.649 1.00 40.43 99 SER C N 1
ATOM 6307 C CA . SER C 1 99 ? 6.373 -12.616 9.588 1.00 40.35 99 SER C CA 1
ATOM 6308 C C . SER C 1 99 ? 4.871 -12.317 9.520 1.00 39.00 99 SER C C 1
ATOM 6309 O O . SER C 1 99 ? 4.071 -13.204 9.220 1.00 38.94 99 SER C O 1
ATOM 6312 N N . PRO C 1 100 ? 4.463 -11.067 9.797 1.00 35.82 100 PRO C N 1
ATOM 6313 C CA . PRO C 1 100 ? 3.029 -10.778 9.731 1.00 35.43 100 PRO C CA 1
ATOM 6314 C C . PRO C 1 100 ? 2.437 -10.990 8.333 1.00 34.79 100 PRO C C 1
ATOM 6315 O O . PRO C 1 100 ? 1.255 -11.314 8.203 1.00 34.81 100 PRO C O 1
ATOM 6319 N N . HIS C 1 101 ? 3.248 -10.810 7.290 1.00 29.36 101 HIS C N 1
ATOM 6320 C CA . HIS C 1 101 ? 2.753 -11.023 5.929 1.00 26.95 101 HIS C CA 1
ATOM 6321 C C . HIS C 1 101 ? 2.333 -12.486 5.789 1.00 26.15 101 HIS C C 1
ATOM 6322 O O . HIS C 1 101 ? 1.202 -12.782 5.405 1.00 24.97 101 HIS C O 1
ATOM 6329 N N . ASP C 1 102 ? 3.243 -13.400 6.112 1.00 26.01 102 ASP C N 1
ATOM 6330 C CA . ASP C 1 102 ? 2.944 -14.827 6.020 1.00 29.22 102 ASP C CA 1
ATOM 6331 C C . ASP C 1 102 ? 1.772 -15.208 6.914 1.00 29.40 102 ASP C C 1
ATOM 6332 O O . ASP C 1 102 ? 0.927 -16.016 6.529 1.00 27.36 102 ASP C O 1
ATOM 6337 N N . CYS C 1 103 ? 1.724 -14.631 8.110 1.00 38.37 103 CYS C N 1
ATOM 6338 C CA . CYS C 1 103 ? 0.630 -14.918 9.026 1.00 39.50 103 CYS C CA 1
ATOM 6339 C C . CYS C 1 103 ? -0.671 -14.444 8.366 1.00 37.70 103 CYS C C 1
ATOM 6340 O O . CYS C 1 103 ? -1.656 -15.185 8.304 1.00 36.35 103 CYS C O 1
ATOM 6343 N N . ALA C 1 104 ? -0.656 -13.213 7.854 1.00 28.87 104 ALA C N 1
ATOM 6344 C CA . ALA C 1 104 ? -1.826 -12.643 7.185 1.00 27.24 104 ALA C CA 1
ATOM 6345 C C . ALA C 1 104 ? -2.262 -13.477 5.979 1.00 26.53 104 ALA C C 1
ATOM 6346 O O . ALA C 1 104 ? -3.457 -13.632 5.724 1.00 26.22 104 ALA C O 1
ATOM 6348 N N . LYS C 1 105 ? -1.295 -14.002 5.228 1.00 27.77 105 LYS C N 1
ATOM 6349 C CA . LYS C 1 105 ? -1.615 -14.817 4.063 1.00 28.02 105 LYS C CA 1
ATOM 6350 C C . LYS C 1 105 ? -2.402 -16.052 4.489 1.00 28.62 105 LYS C C 1
ATOM 6351 O O . LYS C 1 105 ? -3.438 -16.373 3.904 1.00 27.49 105 LYS C O 1
ATOM 6357 N N . ALA C 1 106 ? -1.897 -16.744 5.507 1.00 29.97 106 ALA C N 1
ATOM 6358 C CA . ALA C 1 106 ? -2.556 -17.940 6.020 1.00 31.87 106 ALA C CA 1
ATOM 6359 C C . ALA C 1 106 ? -3.965 -17.594 6.479 1.00 32.38 106 ALA C C 1
ATOM 6360 O O . ALA C 1 106 ? -4.937 -18.243 6.083 1.00 31.87 106 ALA C O 1
ATOM 6362 N N . ILE C 1 107 ? -4.071 -16.562 7.313 1.00 30.22 107 ILE C N 1
ATOM 6363 C CA . ILE C 1 107 ? -5.364 -16.130 7.829 1.00 31.87 107 ILE C CA 1
ATOM 6364 C C . ILE C 1 107 ? -6.336 -15.836 6.690 1.00 32.41 107 ILE C C 1
ATOM 6365 O O . ILE C 1 107 ? -7.481 -16.289 6.705 1.00 31.77 107 ILE C O 1
ATOM 6370 N N . ALA C 1 108 ? -5.862 -15.091 5.695 1.00 37.53 108 ALA C N 1
ATOM 6371 C CA . ALA C 1 108 ? -6.681 -14.721 4.546 1.00 37.91 108 ALA C CA 1
ATOM 6372 C C . ALA C 1 108 ? -7.111 -15.920 3.704 1.00 38.44 108 ALA C C 1
ATOM 6373 O O . ALA C 1 108 ? -8.200 -15.924 3.131 1.00 37.71 108 ALA C O 1
ATOM 6375 N N . LEU C 1 109 ? -6.252 -16.933 3.628 1.00 35.47 109 LEU C N 1
ATOM 6376 C CA . LEU C 1 109 ? -6.539 -18.131 2.841 1.00 36.41 109 LEU C CA 1
ATOM 6377 C C . LEU C 1 109 ? -7.546 -19.049 3.536 1.00 37.23 109 LEU C C 1
ATOM 6378 O O . LEU C 1 109 ? -8.529 -19.492 2.930 1.00 35.36 109 LEU C O 1
ATOM 6383 N N . VAL C 1 110 ? -7.286 -19.344 4.805 1.00 36.79 110 VAL C N 1
ATOM 6384 C CA . VAL C 1 110 ? -8.163 -20.207 5.590 1.00 39.10 110 VAL C CA 1
ATOM 6385 C C . VAL C 1 110 ? -9.513 -19.523 5.789 1.00 40.48 110 VAL C C 1
ATOM 6386 O O . VAL C 1 110 ? -10.533 -20.180 5.991 1.00 40.36 110 VAL C O 1
ATOM 6390 N N . ALA C 1 111 ? -9.502 -18.195 5.721 1.00 48.37 111 ALA C N 1
ATOM 6391 C CA . ALA C 1 111 ? -10.704 -17.393 5.902 1.00 49.38 111 ALA C CA 1
ATOM 6392 C C . ALA C 1 111 ? -11.811 -17.741 4.909 1.00 49.77 111 ALA C C 1
ATOM 6393 O O . ALA C 1 111 ? -12.995 -17.629 5.227 1.00 49.79 111 ALA C O 1
ATOM 6395 N N . THR C 1 112 ? -11.429 -18.167 3.712 1.00 41.13 112 THR C N 1
ATOM 6396 C CA . THR C 1 112 ? -12.405 -18.514 2.686 1.00 42.92 112 THR C CA 1
ATOM 6397 C C . THR C 1 112 ? -12.378 -19.995 2.329 1.00 44.07 112 THR C C 1
ATOM 6398 O O . THR C 1 112 ? -13.359 -20.538 1.821 1.00 44.64 112 THR C O 1
ATOM 6402 N N . ASN C 1 113 ? -11.250 -20.645 2.593 1.00 50.33 113 ASN C N 1
ATOM 6403 C CA . ASN C 1 113 ? -11.102 -22.060 2.281 1.00 51.79 113 ASN C CA 1
ATOM 6404 C C . ASN C 1 113 ? -11.345 -22.958 3.494 1.00 52.84 113 ASN C C 1
ATOM 6405 O O . ASN C 1 113 ? -11.485 -24.173 3.358 1.00 52.37 113 ASN C O 1
ATOM 6410 N N . GLY C 1 114 ? -11.403 -22.355 4.677 1.00 60.40 114 GLY C N 1
ATOM 6411 C CA . GLY C 1 114 ? -11.624 -23.132 5.884 1.00 61.91 114 GLY C CA 1
ATOM 6412 C C . GLY C 1 114 ? -10.503 -24.130 6.105 1.00 62.25 114 GLY C C 1
ATOM 6413 O O . GLY C 1 114 ? -9.367 -23.893 5.696 1.00 63.44 114 GLY C O 1
ATOM 6414 N N . GLY C 1 115 ? -10.817 -25.251 6.746 1.00 51.48 115 GLY C N 1
ATOM 6415 C CA . GLY C 1 115 ? -9.803 -26.259 6.999 1.00 50.64 115 GLY C CA 1
ATOM 6416 C C . GLY C 1 115 ? -8.724 -25.768 7.942 1.00 50.62 115 GLY C C 1
ATOM 6417 O O . GLY C 1 115 ? -8.930 -24.812 8.692 1.00 50.68 115 GLY C O 1
ATOM 6418 N N . GLU C 1 116 ? -7.568 -26.423 7.904 1.00 49.57 116 GLU C N 1
ATOM 6419 C CA . GLU C 1 116 ? -6.443 -26.056 8.760 1.00 50.11 116 GLU C CA 1
ATOM 6420 C C . GLU C 1 116 ? -5.249 -25.590 7.936 1.00 49.24 116 GLU C C 1
ATOM 6421 O O . GLU C 1 116 ? -5.114 -25.944 6.766 1.00 48.35 116 GLU C O 1
ATOM 6427 N N . VAL C 1 117 ? -4.386 -24.791 8.556 1.00 51.78 117 VAL C N 1
ATOM 6428 C CA . VAL C 1 117 ? -3.202 -24.274 7.882 1.00 52.65 117 VAL C CA 1
ATOM 6429 C C . VAL C 1 117 ? -2.399 -25.391 7.220 1.00 53.84 117 VAL C C 1
ATOM 6430 O O . VAL C 1 117 ? -2.027 -25.287 6.051 1.00 53.40 117 VAL C O 1
ATOM 6434 N N . LYS C 1 118 ? -2.141 -26.461 7.966 1.00 56.86 118 LYS C N 1
ATOM 6435 C CA . LYS C 1 118 ? -1.368 -27.581 7.443 1.00 58.18 118 LYS C CA 1
ATOM 6436 C C . LYS C 1 118 ? -2.004 -28.212 6.205 1.00 57.96 118 LYS C C 1
ATOM 6437 O O . LYS C 1 118 ? -1.312 -28.828 5.394 1.00 57.94 118 LYS C O 1
ATOM 6443 N N . ASP C 1 119 ? -3.316 -28.051 6.059 1.00 53.12 119 ASP C N 1
ATOM 6444 C CA . ASP C 1 119 ? -4.042 -28.605 4.918 1.00 53.35 119 ASP C CA 1
ATOM 6445 C C . ASP C 1 119 ? -3.565 -28.043 3.583 1.00 53.55 119 ASP C C 1
ATOM 6446 O O . ASP C 1 119 ? -3.755 -28.666 2.538 1.00 53.99 119 ASP C O 1
ATOM 6451 N N . TYR C 1 120 ? -2.944 -26.867 3.621 1.00 58.11 120 TYR C N 1
ATOM 6452 C CA . TYR C 1 120 ? -2.481 -26.208 2.405 1.00 57.80 120 TYR C CA 1
ATOM 6453 C C . TYR C 1 120 ? -0.975 -26.231 2.172 1.00 58.87 120 TYR C C 1
ATOM 6454 O O . TYR C 1 120 ? -0.459 -25.485 1.338 1.00 58.16 120 TYR C O 1
ATOM 6463 N N . GLU C 1 121 ? -0.270 -27.085 2.906 1.00 59.87 121 GLU C N 1
ATOM 6464 C CA . GLU C 1 121 ? 1.170 -27.197 2.732 1.00 60.74 121 GLU C CA 1
ATOM 6465 C C . GLU C 1 121 ? 1.402 -27.942 1.423 1.00 60.25 121 GLU C C 1
ATOM 6466 O O . GLU C 1 121 ? 1.007 -29.098 1.285 1.00 60.41 121 GLU C O 1
ATOM 6472 N N . GLY C 1 122 ? 2.030 -27.276 0.460 1.00 60.20 122 GLY C N 1
ATOM 6473 C CA . GLY C 1 122 ? 2.284 -27.910 -0.821 1.00 59.41 122 GLY C CA 1
ATOM 6474 C C . GLY C 1 122 ? 2.106 -26.971 -2.000 1.00 58.73 122 GLY C C 1
ATOM 6475 O O . GLY C 1 122 ? 2.448 -25.792 -1.914 1.00 59.17 122 GLY C O 1
ATOM 6476 N N . ILE C 1 123 ? 1.563 -27.486 -3.100 1.00 50.15 123 ILE C N 1
ATOM 6477 C CA . ILE C 1 123 ? 1.361 -26.677 -4.296 1.00 49.10 123 ILE C CA 1
ATOM 6478 C C . ILE C 1 123 ? -0.106 -26.498 -4.681 1.00 48.23 123 ILE C C 1
ATOM 6479 O O . ILE C 1 123 ? -0.830 -27.469 -4.893 1.00 47.71 123 ILE C O 1
ATOM 6484 N N . ASP C 1 124 ? -0.530 -25.240 -4.770 1.00 50.96 124 ASP C N 1
ATOM 6485 C CA . ASP C 1 124 ? -1.901 -24.887 -5.132 1.00 50.73 124 ASP C CA 1
ATOM 6486 C C . ASP C 1 124 ? -2.947 -25.822 -4.527 1.00 50.35 124 ASP C C 1
ATOM 6487 O O . ASP C 1 124 ? -3.754 -26.413 -5.244 1.00 49.48 124 ASP C O 1
ATOM 6492 N N . LYS C 1 125 ? -2.936 -25.944 -3.203 1.00 52.81 125 LYS C N 1
ATOM 6493 C CA . LYS C 1 125 ? -3.880 -26.811 -2.504 1.00 52.53 125 LYS C CA 1
ATOM 6494 C C . LYS C 1 125 ? -5.255 -26.176 -2.303 1.00 52.25 125 LYS C C 1
ATOM 6495 O O . LYS C 1 125 ? -6.265 -26.881 -2.262 1.00 52.07 125 LYS C O 1
ATOM 6501 N N . SER C 1 126 ? -5.297 -24.851 -2.175 1.00 48.18 126 SER C N 1
ATOM 6502 C CA . SER C 1 126 ? -6.565 -24.153 -1.971 1.00 48.04 126 SER C CA 1
ATOM 6503 C C . SER C 1 126 ? -7.389 -24.150 -3.256 1.00 48.01 126 SER C C 1
ATOM 6504 O O . SER C 1 126 ? -6.843 -24.050 -4.354 1.00 46.65 126 SER C O 1
ATOM 6507 N N . LYS C 1 127 ? -8.705 -24.258 -3.112 1.00 52.24 127 LYS C N 1
ATOM 6508 C CA . LYS C 1 127 ? -9.598 -24.285 -4.264 1.00 54.04 127 LYS C CA 1
ATOM 6509 C C . LYS C 1 127 ? -10.180 -22.914 -4.589 1.00 53.60 127 LYS C C 1
ATOM 6510 O O . LYS C 1 127 ? -10.514 -22.633 -5.743 1.00 53.94 127 LYS C O 1
ATOM 6516 N N . LYS C 1 128 ? -10.301 -22.059 -3.577 1.00 49.53 128 LYS C N 1
ATOM 6517 C CA . LYS C 1 128 ? -10.864 -20.729 -3.785 1.00 48.69 128 LYS C CA 1
ATOM 6518 C C . LYS C 1 128 ? -9.940 -19.584 -3.376 1.00 46.48 128 LYS C C 1
ATOM 6519 O O . LYS C 1 128 ? -9.119 -19.723 -2.468 1.00 44.47 128 LYS C O 1
ATOM 6525 N N . PRO C 1 129 ? -10.067 -18.431 -4.055 1.00 54.39 129 PRO C N 1
ATOM 6526 C CA . PRO C 1 129 ? -9.256 -17.245 -3.775 1.00 52.38 129 PRO C CA 1
ATOM 6527 C C . PRO C 1 129 ? -9.391 -16.854 -2.316 1.00 50.85 129 PRO C C 1
ATOM 6528 O O . PRO C 1 129 ? -10.477 -16.937 -1.741 1.00 52.30 129 PRO C O 1
ATOM 6532 N N . ALA C 1 130 ? -8.287 -16.435 -1.714 1.00 38.24 130 ALA C N 1
ATOM 6533 C CA . ALA C 1 130 ? -8.316 -16.032 -0.320 1.00 36.27 130 ALA C CA 1
ATOM 6534 C C . ALA C 1 130 ? -9.062 -14.712 -0.197 1.00 34.22 130 ALA C C 1
ATOM 6535 O O . ALA C 1 130 ? -9.441 -14.101 -1.194 1.00 33.44 130 ALA C O 1
ATOM 6537 N N . LEU C 1 131 ? -9.279 -14.289 1.040 1.00 35.79 131 LEU C N 1
ATOM 6538 C CA . LEU C 1 131 ? -9.955 -13.031 1.315 1.00 33.34 131 LEU C CA 1
ATOM 6539 C C . LEU C 1 131 ? -9.007 -11.938 0.805 1.00 31.44 131 LEU C C 1
ATOM 6540 O O . LEU C 1 131 ? -7.793 -12.071 0.937 1.00 28.84 131 LEU C O 1
ATOM 6545 N N . PRO C 1 132 ? -9.542 -10.860 0.199 1.00 27.79 132 PRO C N 1
ATOM 6546 C CA . PRO C 1 132 ? -8.671 -9.791 -0.299 1.00 26.07 132 PRO C CA 1
ATOM 6547 C C . PRO C 1 132 ? -7.575 -9.446 0.706 1.00 25.00 132 PRO C C 1
ATOM 6548 O O . PRO C 1 132 ? -7.835 -9.278 1.901 1.00 22.78 132 PRO C O 1
ATOM 6552 N N . LEU C 1 133 ? -6.346 -9.339 0.216 1.00 24.70 133 LEU C N 1
ATOM 6553 C CA . LEU C 1 133 ? -5.218 -9.061 1.084 1.00 21.93 133 LEU C CA 1
ATOM 6554 C C . LEU C 1 133 ? -4.262 -7.978 0.594 1.00 23.22 133 LEU C C 1
ATOM 6555 O O . LEU C 1 133 ? -3.796 -8.012 -0.542 1.00 23.78 133 LEU C O 1
ATOM 6560 N N . MET C 1 134 ? -3.975 -7.020 1.470 1.00 26.93 134 MET C N 1
ATOM 6561 C CA . MET C 1 134 ? -3.037 -5.942 1.179 1.00 27.86 134 MET C CA 1
ATOM 6562 C C . MET C 1 134 ? -1.859 -6.155 2.122 1.00 29.08 134 MET C C 1
ATOM 6563 O O . MET C 1 134 ? -2.056 -6.450 3.305 1.00 28.53 134 MET C O 1
ATOM 6568 N N . SER C 1 135 ? -0.641 -6.017 1.603 1.00 25.24 135 SER C N 1
ATOM 6569 C CA . SER C 1 135 ? 0.557 -6.206 2.414 1.00 24.15 135 SER C CA 1
ATOM 6570 C C . SER C 1 135 ? 1.455 -4.981 2.421 1.00 26.52 135 SER C C 1
ATOM 6571 O O . SER C 1 135 ? 2.016 -4.608 1.387 1.00 26.82 135 SER C O 1
ATOM 6574 N N . ILE C 1 136 ? 1.579 -4.362 3.595 1.00 31.45 136 ILE C N 1
ATOM 6575 C CA . ILE C 1 136 ? 2.418 -3.177 3.788 1.00 32.65 136 ILE C CA 1
ATOM 6576 C C . ILE C 1 136 ? 3.740 -3.667 4.364 1.00 32.76 136 ILE C C 1
ATOM 6577 O O . ILE C 1 136 ? 3.785 -4.165 5.492 1.00 33.74 136 ILE C O 1
ATOM 6582 N N . ASN C 1 137 ? 4.810 -3.516 3.591 1.00 27.83 137 ASN C N 1
ATOM 6583 C CA . ASN C 1 137 ? 6.137 -3.972 3.991 1.00 27.57 137 ASN C CA 1
ATOM 6584 C C . ASN C 1 137 ? 6.952 -2.905 4.727 1.00 28.82 137 ASN C C 1
ATOM 6585 O O . ASN C 1 137 ? 6.995 -1.741 4.314 1.00 26.96 137 ASN C O 1
ATOM 6590 N N . THR C 1 138 ? 7.615 -3.310 5.810 1.00 38.04 138 THR C N 1
ATOM 6591 C CA . THR C 1 138 ? 8.401 -2.370 6.605 1.00 40.55 138 THR C CA 1
ATOM 6592 C C . THR C 1 138 ? 9.887 -2.699 6.740 1.00 42.14 138 THR C C 1
ATOM 6593 O O . THR C 1 138 ? 10.649 -1.904 7.301 1.00 42.28 138 THR C O 1
ATOM 6597 N N . THR C 1 139 ? 10.295 -3.871 6.257 1.00 42.05 139 THR C N 1
ATOM 6598 C CA . THR C 1 139 ? 11.704 -4.258 6.302 1.00 42.26 139 THR C CA 1
ATOM 6599 C C . THR C 1 139 ? 12.175 -4.353 4.858 1.00 41.75 139 THR C C 1
ATOM 6600 O O . THR C 1 139 ? 11.398 -4.715 3.972 1.00 42.75 139 THR C O 1
ATOM 6604 N N . ALA C 1 140 ? 13.433 -4.013 4.609 1.00 30.53 140 ALA C N 1
ATOM 6605 C CA . ALA C 1 140 ? 13.955 -4.086 3.254 1.00 29.33 140 ALA C CA 1
ATOM 6606 C C . ALA C 1 140 ? 14.659 -5.419 3.065 1.00 29.37 140 ALA C C 1
ATOM 6607 O O . ALA C 1 140 ? 15.885 -5.468 2.953 1.00 26.34 140 ALA C O 1
ATOM 6609 N N . GLY C 1 141 ? 13.884 -6.504 3.027 1.00 42.11 141 GLY C N 1
ATOM 6610 C CA . GLY C 1 141 ? 14.512 -7.797 2.862 1.00 42.20 141 GLY C CA 1
ATOM 6611 C C . GLY C 1 141 ? 13.769 -9.047 2.424 1.00 41.46 141 GLY C C 1
ATOM 6612 O O . GLY C 1 141 ? 14.334 -9.825 1.658 1.00 43.37 141 GLY C O 1
ATOM 6613 N N . THR C 1 142 ? 12.532 -9.269 2.861 1.00 34.90 142 THR C N 1
ATOM 6614 C CA . THR C 1 142 ? 11.864 -10.521 2.485 1.00 34.21 142 THR C CA 1
ATOM 6615 C C . THR C 1 142 ? 11.000 -10.591 1.224 1.00 33.41 142 THR C C 1
ATOM 6616 O O . THR C 1 142 ? 10.836 -11.675 0.654 1.00 33.79 142 THR C O 1
ATOM 6620 N N . ALA C 1 143 ? 10.446 -9.464 0.788 1.00 28.44 143 ALA C N 1
ATOM 6621 C CA . ALA C 1 143 ? 9.574 -9.449 -0.388 1.00 25.76 143 ALA C CA 1
ATOM 6622 C C . ALA C 1 143 ? 8.391 -10.394 -0.163 1.00 23.91 143 ALA C C 1
ATOM 6623 O O . ALA C 1 143 ? 7.680 -10.763 -1.102 1.00 22.11 143 ALA C O 1
ATOM 6625 N N . SER C 1 144 ? 8.180 -10.773 1.092 1.00 18.21 144 SER C N 1
ATOM 6626 C CA . SER C 1 144 ? 7.094 -11.678 1.439 1.00 21.17 144 SER C CA 1
ATOM 6627 C C . SER C 1 144 ? 5.728 -11.036 1.203 1.00 21.32 144 SER C C 1
ATOM 6628 O O . SER C 1 144 ? 4.696 -11.693 1.335 1.00 20.68 144 SER C O 1
ATOM 6631 N N . GLU C 1 145 ? 5.724 -9.752 0.847 1.00 23.77 145 GLU C N 1
ATOM 6632 C CA . GLU C 1 145 ? 4.478 -9.054 0.580 1.00 24.42 145 GLU C CA 1
ATOM 6633 C C . GLU C 1 145 ? 4.074 -9.205 -0.883 1.00 23.75 145 GLU C C 1
ATOM 6634 O O . GLU C 1 145 ? 3.059 -8.659 -1.302 1.00 22.65 145 GLU C O 1
ATOM 6640 N N . MET C 1 146 ? 4.864 -9.954 -1.653 1.00 26.91 146 MET C N 1
ATOM 6641 C CA . MET C 1 146 ? 4.569 -10.152 -3.073 1.00 24.97 146 MET C CA 1
ATOM 6642 C C . MET C 1 146 ? 4.720 -11.585 -3.583 1.00 24.54 146 MET C C 1
ATOM 6643 O O . MET C 1 146 ? 4.489 -11.842 -4.769 1.00 21.65 146 MET C O 1
ATOM 6648 N N . THR C 1 147 ? 5.088 -12.515 -2.701 1.00 23.13 147 THR C N 1
ATOM 6649 C CA . THR C 1 147 ? 5.288 -13.906 -3.108 1.00 21.86 147 THR C CA 1
ATOM 6650 C C . THR C 1 147 ? 4.056 -14.774 -2.947 1.00 22.17 147 THR C C 1
ATOM 6651 O O . THR C 1 147 ? 3.111 -14.404 -2.250 1.00 22.39 147 THR C O 1
ATOM 6655 N N . ARG C 1 148 ? 4.077 -15.934 -3.598 1.00 18.14 148 ARG C N 1
ATOM 6656 C CA . ARG C 1 148 ? 2.978 -16.888 -3.503 1.00 21.27 148 ARG C CA 1
ATOM 6657 C C . ARG C 1 148 ? 3.354 -17.991 -2.512 1.00 22.06 148 ARG C C 1
ATOM 6658 O O . ARG C 1 148 ? 2.898 -19.131 -2.624 1.00 22.95 148 ARG C O 1
ATOM 6666 N N . PHE C 1 149 ? 4.191 -17.626 -1.541 1.00 21.77 149 PHE C N 1
ATOM 6667 C CA . PHE C 1 149 ? 4.652 -18.546 -0.508 1.00 25.23 149 PHE C CA 1
ATOM 6668 C C . PHE C 1 149 ? 4.106 -18.126 0.844 1.00 28.26 149 PHE C C 1
ATOM 6669 O O . PHE C 1 149 ? 4.038 -16.937 1.162 1.00 27.41 149 PHE C O 1
ATOM 6677 N N . CYS C 1 150 ? 3.737 -19.115 1.644 1.00 41.02 150 CYS C N 1
ATOM 6678 C CA . CYS C 1 150 ? 3.241 -18.858 2.983 1.00 43.92 150 CYS C CA 1
ATOM 6679 C C . CYS C 1 150 ? 3.971 -19.819 3.910 1.00 46.07 150 CYS C C 1
ATOM 6680 O O . CYS C 1 150 ? 3.646 -21.003 3.969 1.00 45.41 150 CYS C O 1
ATOM 6683 N N . ILE C 1 151 ? 4.969 -19.304 4.621 1.00 38.78 151 ILE C N 1
ATOM 6684 C CA . ILE C 1 151 ? 5.760 -20.122 5.528 1.00 41.43 151 ILE C CA 1
ATOM 6685 C C . ILE C 1 151 ? 5.252 -20.050 6.959 1.00 42.79 151 ILE C C 1
ATOM 6686 O O . ILE C 1 151 ? 5.441 -19.048 7.651 1.00 42.01 151 ILE C O 1
ATOM 6691 N N . ILE C 1 152 ? 4.602 -21.125 7.394 1.00 49.05 152 ILE C N 1
ATOM 6692 C CA . ILE C 1 152 ? 4.060 -21.205 8.743 1.00 51.15 152 ILE C CA 1
ATOM 6693 C C . ILE C 1 152 ? 4.796 -22.267 9.557 1.00 53.54 152 ILE C C 1
ATOM 6694 O O . ILE C 1 152 ? 4.903 -23.422 9.138 1.00 53.51 152 ILE C O 1
ATOM 6699 N N . THR C 1 153 ? 5.305 -21.871 10.719 1.00 46.88 153 THR C N 1
ATOM 6700 C CA . THR C 1 153 ? 6.022 -22.798 11.583 1.00 50.05 153 THR C CA 1
ATOM 6701 C C . THR C 1 153 ? 5.060 -23.761 12.265 1.00 51.77 153 THR C C 1
ATOM 6702 O O . THR C 1 153 ? 3.935 -23.399 12.610 1.00 51.51 153 THR C O 1
ATOM 6706 N N . ASP C 1 154 ? 5.516 -24.995 12.442 1.00 62.69 154 ASP C N 1
ATOM 6707 C CA . ASP C 1 154 ? 4.726 -26.036 13.089 1.00 66.14 154 ASP C CA 1
ATOM 6708 C C . ASP C 1 154 ? 5.370 -26.348 14.436 1.00 67.34 154 ASP C C 1
ATOM 6709 O O . ASP C 1 154 ? 6.367 -27.066 14.511 1.00 67.04 154 ASP C O 1
ATOM 6714 N N . GLU C 1 155 ? 4.797 -25.786 15.493 1.00 68.96 155 GLU C N 1
ATOM 6715 C CA . GLU C 1 155 ? 5.298 -25.973 16.849 1.00 71.52 155 GLU C CA 1
ATOM 6716 C C . GLU C 1 155 ? 5.338 -27.441 17.270 1.00 72.81 155 GLU C C 1
ATOM 6717 O O . GLU C 1 155 ? 6.123 -27.824 18.139 1.00 73.11 155 GLU C O 1
ATOM 6723 N N . VAL C 1 156 ? 4.491 -28.258 16.653 1.00 75.55 156 VAL C N 1
ATOM 6724 C CA . VAL C 1 156 ? 4.430 -29.681 16.966 1.00 76.79 156 VAL C CA 1
ATOM 6725 C C . VAL C 1 156 ? 5.657 -30.424 16.443 1.00 77.79 156 VAL C C 1
ATOM 6726 O O . VAL C 1 156 ? 6.344 -31.118 17.194 1.00 77.96 156 VAL C O 1
ATOM 6730 N N . ARG C 1 157 ? 5.929 -30.270 15.151 1.00 78.82 157 ARG C N 1
ATOM 6731 C CA . ARG C 1 157 ? 7.055 -30.941 14.513 1.00 79.56 157 ARG C CA 1
ATOM 6732 C C . ARG C 1 157 ? 8.310 -30.077 14.422 1.00 79.96 157 ARG C C 1
ATOM 6733 O O . ARG C 1 157 ? 9.370 -30.549 14.006 1.00 80.08 157 ARG C O 1
ATOM 6741 N N . HIS C 1 158 ? 8.185 -28.814 14.815 1.00 81.98 158 HIS C N 1
ATOM 6742 C CA . HIS C 1 158 ? 9.304 -27.875 14.798 1.00 82.79 158 HIS C CA 1
ATOM 6743 C C . HIS C 1 158 ? 9.881 -27.634 13.402 1.00 81.89 158 HIS C C 1
ATOM 6744 O O . HIS C 1 158 ? 11.077 -27.375 13.256 1.00 81.86 158 HIS C O 1
ATOM 6751 N N . VAL C 1 159 ? 9.035 -27.716 12.379 1.00 77.89 159 VAL C N 1
ATOM 6752 C CA . VAL C 1 159 ? 9.489 -27.497 11.008 1.00 76.35 159 VAL C CA 1
ATOM 6753 C C . VAL C 1 159 ? 8.572 -26.533 10.256 1.00 74.76 159 VAL C C 1
ATOM 6754 O O . VAL C 1 159 ? 7.355 -26.719 10.217 1.00 74.14 159 VAL C O 1
ATOM 6758 N N . LYS C 1 160 ? 9.169 -25.503 9.663 1.00 73.14 160 LYS C N 1
ATOM 6759 C CA . LYS C 1 160 ? 8.415 -24.511 8.905 1.00 71.14 160 LYS C CA 1
ATOM 6760 C C . LYS C 1 160 ? 7.687 -25.162 7.733 1.00 69.00 160 LYS C C 1
ATOM 6761 O O . LYS C 1 160 ? 8.300 -25.843 6.912 1.00 68.91 160 LYS C O 1
ATOM 6767 N N . MET C 1 161 ? 6.378 -24.947 7.658 1.00 67.07 161 MET C N 1
ATOM 6768 C CA . MET C 1 161 ? 5.574 -25.505 6.579 1.00 63.61 161 MET C CA 1
ATOM 6769 C C . MET C 1 161 ? 5.598 -24.559 5.386 1.00 61.30 161 MET C C 1
ATOM 6770 O O . MET C 1 161 ? 5.524 -23.338 5.547 1.00 61.02 161 MET C O 1
ATOM 6775 N N . ALA C 1 162 ? 5.691 -25.126 4.189 1.00 51.54 162 ALA C N 1
ATOM 6776 C CA . ALA C 1 162 ? 5.727 -24.327 2.976 1.00 46.98 162 ALA C CA 1
ATOM 6777 C C . ALA C 1 162 ? 4.424 -24.429 2.193 1.00 43.80 162 ALA C C 1
ATOM 6778 O O . ALA C 1 162 ? 4.021 -25.511 1.768 1.00 42.76 162 ALA C O 1
ATOM 6780 N N . ILE C 1 163 ? 3.766 -23.289 2.021 1.00 46.97 163 ILE C N 1
ATOM 6781 C CA . ILE C 1 163 ? 2.520 -23.221 1.271 1.00 42.82 163 ILE C CA 1
ATOM 6782 C C . ILE C 1 163 ? 2.807 -22.427 -0.004 1.00 40.71 163 ILE C C 1
ATOM 6783 O O . ILE C 1 163 ? 3.129 -21.240 0.053 1.00 40.02 163 ILE C O 1
ATOM 6788 N N . VAL C 1 164 ? 2.714 -23.101 -1.146 1.00 33.66 164 VAL C N 1
ATOM 6789 C CA . VAL C 1 164 ? 2.969 -22.483 -2.443 1.00 31.70 164 VAL C CA 1
ATOM 6790 C C . VAL C 1 164 ? 1.665 -22.456 -3.224 1.00 30.58 164 VAL C C 1
ATOM 6791 O O . VAL C 1 164 ? 1.256 -23.464 -3.797 1.00 30.19 164 VAL C O 1
ATOM 6795 N N . ASP C 1 165 ? 1.024 -21.293 -3.265 1.00 26.11 165 ASP C N 1
ATOM 6796 C CA . ASP C 1 165 ? -0.254 -21.177 -3.942 1.00 24.50 165 ASP C CA 1
ATOM 6797 C C . ASP C 1 165 ? -0.488 -19.768 -4.480 1.00 22.52 165 ASP C C 1
ATOM 6798 O O . ASP C 1 165 ? -0.363 -18.792 -3.753 1.00 21.58 165 ASP C O 1
ATOM 6803 N N . ARG C 1 166 ? -0.835 -19.666 -5.757 1.00 27.00 166 ARG C N 1
ATOM 6804 C CA . ARG C 1 166 ? -1.081 -18.361 -6.366 1.00 28.09 166 ARG C CA 1
ATOM 6805 C C . ARG C 1 166 ? -2.112 -17.563 -5.577 1.00 26.56 166 ARG C C 1
ATOM 6806 O O . ARG C 1 166 ? -2.149 -16.335 -5.657 1.00 24.54 166 ARG C O 1
ATOM 6814 N N . HIS C 1 167 ? -2.939 -18.265 -4.805 1.00 24.70 167 HIS C N 1
ATOM 6815 C CA . HIS C 1 167 ? -3.977 -17.614 -4.016 1.00 23.59 167 HIS C CA 1
ATOM 6816 C C . HIS C 1 167 ? -3.476 -16.912 -2.765 1.00 21.41 167 HIS C C 1
ATOM 6817 O O . HIS C 1 167 ? -4.214 -16.152 -2.153 1.00 20.59 167 HIS C O 1
ATOM 6824 N N . VAL C 1 168 ? -2.231 -17.157 -2.371 1.00 24.41 168 VAL C N 1
ATOM 6825 C CA . VAL C 1 168 ? -1.711 -16.470 -1.199 1.00 24.71 168 VAL C CA 1
ATOM 6826 C C . VAL C 1 168 ? -1.020 -15.183 -1.635 1.00 24.00 168 VAL C C 1
ATOM 6827 O O . VAL C 1 168 ? -0.651 -14.354 -0.810 1.00 25.18 168 VAL C O 1
ATOM 6831 N N . THR C 1 169 ? -0.861 -15.012 -2.943 1.00 23.23 169 THR C N 1
ATOM 6832 C CA . THR C 1 169 ? -0.252 -13.791 -3.471 1.00 20.69 169 THR C CA 1
ATOM 6833 C C . THR C 1 169 ? -1.148 -12.627 -3.072 1.00 19.74 169 THR C C 1
ATOM 6834 O O . THR C 1 169 ? -2.330 -12.616 -3.385 1.00 20.23 169 THR C O 1
ATOM 6838 N N . PRO C 1 170 ? -0.598 -11.630 -2.371 1.00 22.20 170 PRO C N 1
ATOM 6839 C CA . PRO C 1 170 ? -1.416 -10.484 -1.960 1.00 21.83 170 PRO C CA 1
ATOM 6840 C C . PRO C 1 170 ? -2.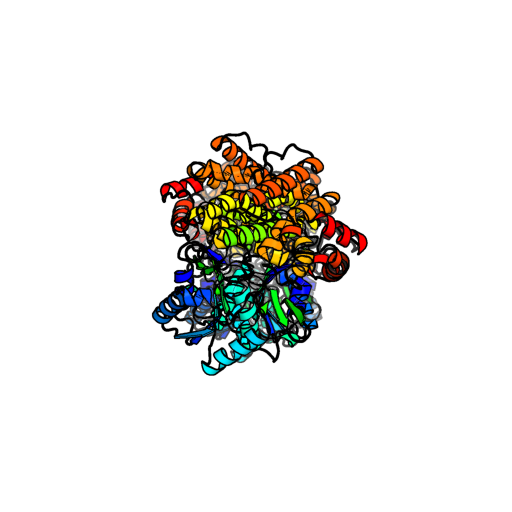048 -9.778 -3.158 1.00 22.95 170 PRO C C 1
ATOM 6841 O O . PRO C 1 170 ? -1.512 -9.822 -4.268 1.00 23.93 170 PRO C O 1
ATOM 6845 N N . MET C 1 171 ? -3.192 -9.138 -2.933 1.00 18.57 171 MET C N 1
ATOM 6846 C CA . MET C 1 171 ? -3.890 -8.423 -3.998 1.00 20.31 171 MET C CA 1
ATOM 6847 C C . MET C 1 171 ? -3.173 -7.112 -4.306 1.00 17.75 171 MET C C 1
ATOM 6848 O O . MET C 1 171 ? -3.166 -6.649 -5.436 1.00 13.76 171 MET C O 1
ATOM 6853 N N . VAL C 1 172 ? -2.585 -6.507 -3.279 1.00 19.88 172 VAL C N 1
ATOM 6854 C CA . VAL C 1 172 ? -1.853 -5.260 -3.445 1.00 19.70 172 VAL C CA 1
ATOM 6855 C C . VAL C 1 172 ? -0.661 -5.271 -2.485 1.00 19.63 172 VAL C C 1
ATOM 6856 O O . VAL C 1 172 ? -0.806 -5.664 -1.331 1.00 20.59 172 VAL C O 1
ATOM 6860 N N . SER C 1 173 ? 0.515 -4.860 -2.952 1.00 20.17 173 SER C N 1
ATOM 6861 C CA . SER C 1 173 ? 1.679 -4.803 -2.069 1.00 21.23 173 SER C CA 1
ATOM 6862 C C . SER C 1 173 ? 2.023 -3.336 -1.920 1.00 21.71 173 SER C C 1
ATOM 6863 O O . SER C 1 173 ? 1.800 -2.552 -2.841 1.00 22.47 173 SER C O 1
ATOM 6866 N N . VAL C 1 174 ? 2.564 -2.959 -0.769 1.00 24.88 174 VAL C N 1
ATOM 6867 C CA . VAL C 1 174 ? 2.941 -1.567 -0.546 1.00 23.17 174 VAL C CA 1
ATOM 6868 C C . VAL C 1 174 ? 4.343 -1.502 0.052 1.00 24.30 174 VAL C C 1
ATOM 6869 O O . VAL C 1 174 ? 4.625 -2.132 1.066 1.00 26.01 174 VAL C O 1
ATOM 6873 N N . ASN C 1 175 ? 5.222 -0.749 -0.601 1.00 28.46 175 ASN C N 1
ATOM 6874 C CA . ASN C 1 175 ? 6.602 -0.585 -0.148 1.00 29.04 175 ASN C CA 1
ATOM 6875 C C . ASN C 1 175 ? 6.948 0.896 -0.030 1.00 30.53 175 ASN C C 1
ATOM 6876 O O . ASN C 1 175 ? 7.611 1.461 -0.902 1.00 30.96 175 ASN C O 1
ATOM 6881 N N . ASP C 1 176 ? 6.490 1.517 1.054 1.00 25.45 176 ASP C N 1
ATOM 6882 C CA . ASP C 1 176 ? 6.746 2.937 1.301 1.00 27.61 176 ASP C CA 1
ATOM 6883 C C . ASP C 1 176 ? 7.955 3.058 2.229 1.00 29.03 176 ASP C C 1
ATOM 6884 O O . ASP C 1 176 ? 7.887 2.684 3.398 1.00 29.63 176 ASP C O 1
ATOM 6889 N N . PRO C 1 177 ? 9.077 3.585 1.715 1.00 32.48 177 PRO C N 1
ATOM 6890 C CA . PRO C 1 177 ? 10.298 3.741 2.510 1.00 34.62 177 PRO C CA 1
ATOM 6891 C C . PRO C 1 177 ? 10.127 4.589 3.770 1.00 37.16 177 PRO C C 1
ATOM 6892 O O . PRO C 1 177 ? 10.952 4.519 4.687 1.00 36.23 177 PRO C O 1
ATOM 6896 N N . LEU C 1 178 ? 9.066 5.392 3.813 1.00 37.41 178 LEU C N 1
ATOM 6897 C CA . LEU C 1 178 ? 8.796 6.222 4.983 1.00 38.24 178 LEU C CA 1
ATOM 6898 C C . LEU C 1 178 ? 8.663 5.307 6.196 1.00 38.01 178 LEU C C 1
ATOM 6899 O O . LEU C 1 178 ? 9.116 5.637 7.288 1.00 37.69 178 LEU C O 1
ATOM 6904 N N . LEU C 1 179 ? 8.046 4.147 5.984 1.00 35.08 179 LEU C N 1
ATOM 6905 C CA . LEU C 1 179 ? 7.850 3.156 7.039 1.00 34.92 179 LEU C CA 1
ATOM 6906 C C . LEU C 1 179 ? 9.102 2.338 7.315 1.00 35.01 179 LEU C C 1
ATOM 6907 O O . LEU C 1 179 ? 9.103 1.478 8.196 1.00 34.66 179 LEU C O 1
ATOM 6912 N N . MET C 1 180 ? 10.170 2.608 6.573 1.00 34.69 180 MET C N 1
ATOM 6913 C CA . MET C 1 180 ? 11.411 1.862 6.747 1.00 36.54 180 MET C CA 1
ATOM 6914 C C . MET C 1 180 ? 12.527 2.597 7.483 1.00 37.79 180 MET C C 1
ATOM 6915 O O . MET C 1 180 ? 13.436 1.956 8.016 1.00 37.67 180 MET C O 1
ATOM 6920 N N . VAL C 1 181 ? 12.469 3.927 7.516 1.00 46.15 181 VAL C N 1
ATOM 6921 C CA . VAL C 1 181 ? 13.501 4.703 8.204 1.00 48.83 181 VAL C CA 1
ATOM 6922 C C . VAL C 1 181 ? 13.656 4.253 9.651 1.00 49.56 181 VAL C C 1
ATOM 6923 O O . VAL C 1 181 ? 14.683 4.511 10.279 1.00 50.78 181 VAL C O 1
ATOM 6927 N N . GLY C 1 182 ? 12.636 3.571 10.165 1.00 49.23 182 GLY C N 1
ATOM 6928 C CA . GLY C 1 182 ? 12.654 3.106 11.541 1.00 49.83 182 GLY C CA 1
ATOM 6929 C C . GLY C 1 182 ? 13.452 1.852 11.850 1.00 50.76 182 GLY C C 1
ATOM 6930 O O . GLY C 1 182 ? 13.629 1.503 13.020 1.00 50.83 182 GLY C O 1
ATOM 6931 N N . MET C 1 183 ? 13.935 1.162 10.824 1.00 47.91 183 MET C N 1
ATOM 6932 C CA . MET C 1 183 ? 14.714 -0.049 11.052 1.00 47.30 183 MET C CA 1
ATOM 6933 C C . MET C 1 183 ? 16.055 0.263 11.704 1.00 46.95 183 MET C C 1
ATOM 6934 O O . MET C 1 183 ? 16.823 1.078 11.194 1.00 45.22 183 MET C O 1
ATOM 6939 N N . PRO C 1 184 ? 16.351 -0.374 12.850 1.00 47.73 184 PRO C N 1
ATOM 6940 C CA . PRO C 1 184 ? 17.634 -0.109 13.500 1.00 48.17 184 PRO C CA 1
ATOM 6941 C C . PRO C 1 184 ? 18.742 -0.695 12.631 1.00 49.16 184 PRO C C 1
ATOM 6942 O O . PRO C 1 184 ? 18.504 -1.626 11.860 1.00 49.51 184 PRO C O 1
ATOM 6946 N N . LYS C 1 185 ? 19.943 -0.143 12.751 1.00 55.15 185 LYS C N 1
ATOM 6947 C CA . LYS C 1 185 ? 21.089 -0.586 11.964 1.00 56.32 185 LYS C CA 1
ATOM 6948 C C . LYS C 1 185 ? 21.221 -2.105 11.840 1.00 55.82 185 LYS C C 1
ATOM 6949 O O . LYS C 1 185 ? 21.634 -2.613 10.797 1.00 55.98 185 LYS C O 1
ATOM 6955 N N . GLY C 1 186 ? 20.860 -2.828 12.895 1.00 49.31 186 GLY C N 1
ATOM 6956 C CA . GLY C 1 186 ? 20.966 -4.276 12.869 1.00 47.42 186 GLY C CA 1
ATOM 6957 C C . GLY C 1 186 ? 19.987 -4.971 11.942 1.00 47.18 186 GLY C C 1
ATOM 6958 O O . GLY C 1 186 ? 20.367 -5.870 11.195 1.00 47.21 186 GLY C O 1
ATOM 6959 N N . LEU C 1 187 ? 18.724 -4.557 11.994 1.00 46.14 187 LEU C N 1
ATOM 6960 C CA . LEU C 1 187 ? 17.672 -5.146 11.164 1.00 45.26 187 LEU C CA 1
ATOM 6961 C C . LEU C 1 187 ? 17.830 -4.768 9.692 1.00 44.12 187 LEU C C 1
ATOM 6962 O O . LEU C 1 187 ? 17.550 -5.569 8.803 1.00 43.96 187 LEU C O 1
ATOM 6967 N N . THR C 1 188 ? 18.278 -3.544 9.437 1.00 49.11 188 THR C N 1
ATOM 6968 C CA . THR C 1 188 ? 18.472 -3.081 8.070 1.00 49.13 188 THR C CA 1
ATOM 6969 C C . THR C 1 188 ? 19.477 -3.988 7.366 1.00 48.15 188 THR C C 1
ATOM 6970 O O . THR C 1 188 ? 19.246 -4.440 6.243 1.00 48.32 188 THR C O 1
ATOM 6974 N N . ALA C 1 189 ? 20.588 -4.254 8.045 1.00 45.05 189 ALA C N 1
ATOM 6975 C CA . ALA C 1 189 ? 21.649 -5.096 7.503 1.00 42.53 189 ALA C CA 1
ATOM 6976 C C . ALA C 1 189 ? 21.210 -6.545 7.325 1.00 40.49 189 ALA C C 1
ATOM 6977 O O . ALA C 1 189 ? 21.492 -7.165 6.304 1.00 40.68 189 ALA C O 1
ATOM 6979 N N . ALA C 1 190 ? 20.526 -7.086 8.322 1.00 28.45 190 ALA C N 1
ATOM 6980 C CA . ALA C 1 190 ? 20.072 -8.464 8.247 1.00 27.65 190 ALA C CA 1
ATOM 6981 C C . ALA C 1 190 ? 19.092 -8.666 7.098 1.00 27.32 190 ALA C C 1
ATOM 6982 O O . ALA C 1 190 ? 19.251 -9.589 6.304 1.00 27.53 190 ALA C O 1
ATOM 6984 N N . THR C 1 191 ? 18.080 -7.808 7.009 1.00 32.31 191 THR C N 1
ATOM 6985 C CA . THR C 1 191 ? 17.088 -7.925 5.943 1.00 31.57 191 THR C CA 1
ATOM 6986 C C . THR C 1 191 ? 17.702 -7.590 4.587 1.00 30.66 191 THR C C 1
ATOM 6987 O O . THR C 1 191 ? 17.334 -8.175 3.574 1.00 29.52 191 THR C O 1
ATOM 6991 N N . GLY C 1 192 ? 18.640 -6.648 4.578 1.00 35.55 192 GLY C N 1
ATOM 6992 C CA . GLY C 1 192 ? 19.299 -6.267 3.343 1.00 36.31 192 GLY C CA 1
ATOM 6993 C C . GLY C 1 192 ? 20.156 -7.398 2.798 1.00 37.62 192 GLY C C 1
ATOM 6994 O O . GLY C 1 192 ? 20.281 -7.563 1.580 1.00 38.98 192 GLY C O 1
ATOM 6995 N N . MET C 1 193 ? 20.748 -8.182 3.696 1.00 32.89 193 MET C N 1
ATOM 6996 C CA . MET C 1 193 ? 21.589 -9.309 3.293 1.00 32.98 193 MET C CA 1
ATOM 6997 C C . MET C 1 193 ? 20.718 -10.468 2.844 1.00 31.30 193 MET C C 1
ATOM 6998 O O . MET C 1 193 ? 21.101 -11.253 1.978 1.00 30.82 193 MET C O 1
ATOM 7003 N N . ASP C 1 194 ? 19.543 -10.580 3.451 1.00 33.11 194 ASP C N 1
ATOM 7004 C CA . ASP C 1 194 ? 18.625 -11.638 3.082 1.00 32.42 194 ASP C CA 1
ATOM 7005 C C . ASP C 1 194 ? 18.152 -11.383 1.653 1.00 33.12 194 ASP C C 1
ATOM 7006 O O . ASP C 1 194 ? 17.995 -12.317 0.865 1.00 31.38 194 ASP C O 1
ATOM 7011 N N . ALA C 1 195 ? 17.921 -10.112 1.333 1.00 27.34 195 ALA C N 1
ATOM 7012 C CA . ALA C 1 195 ? 17.486 -9.739 -0.004 1.00 26.77 195 ALA C CA 1
ATOM 7013 C C . ALA C 1 195 ? 18.602 -10.095 -0.986 1.00 26.44 195 ALA C C 1
ATOM 7014 O O . ALA C 1 195 ? 18.345 -10.625 -2.066 1.00 25.17 195 ALA C O 1
ATOM 7016 N N . LEU C 1 196 ? 19.842 -9.810 -0.595 1.00 25.47 196 LEU C N 1
ATOM 7017 C CA . LEU C 1 196 ? 20.985 -10.107 -1.440 1.00 24.50 196 LEU C CA 1
ATOM 7018 C C . LEU C 1 196 ? 21.070 -11.612 -1.646 1.00 24.37 196 LEU C C 1
ATOM 7019 O O . LEU C 1 196 ? 21.367 -12.083 -2.743 1.00 24.47 196 LEU C O 1
ATOM 7024 N N . THR C 1 197 ? 20.794 -12.363 -0.587 1.00 22.24 197 THR C N 1
ATOM 7025 C CA . THR C 1 197 ? 20.821 -13.819 -0.661 1.00 22.83 197 THR C CA 1
ATOM 7026 C C . THR C 1 197 ? 19.770 -14.257 -1.673 1.00 23.23 197 THR C C 1
ATOM 7027 O O . THR C 1 197 ? 20.004 -15.161 -2.468 1.00 23.42 197 THR C O 1
ATOM 7031 N N . HIS C 1 198 ? 18.610 -13.607 -1.634 1.00 23.81 198 HIS C N 1
ATOM 7032 C CA . HIS C 1 198 ? 17.525 -13.908 -2.559 1.00 24.99 198 HIS C CA 1
ATOM 7033 C C . HIS C 1 198 ? 18.040 -13.727 -3.986 1.00 23.35 198 HIS C C 1
ATOM 7034 O O . HIS C 1 198 ? 17.855 -14.591 -4.834 1.00 24.42 198 HIS C O 1
ATOM 7041 N N . ALA C 1 199 ? 18.696 -12.599 -4.239 1.00 25.42 199 ALA C N 1
ATOM 7042 C CA . ALA C 1 199 ? 19.237 -12.313 -5.564 1.00 25.05 199 ALA C CA 1
ATOM 7043 C C . ALA C 1 199 ? 20.243 -13.376 -5.997 1.00 23.91 199 ALA C C 1
ATOM 7044 O O . ALA C 1 199 ? 20.151 -13.921 -7.103 1.00 24.51 199 ALA C O 1
ATOM 7046 N N . PHE C 1 200 ? 21.198 -13.675 -5.122 1.00 23.42 200 PHE C N 1
ATOM 7047 C CA . PHE C 1 200 ? 22.221 -14.671 -5.425 1.00 24.24 200 PHE C CA 1
ATOM 7048 C C . PHE C 1 200 ? 21.642 -16.051 -5.728 1.00 23.43 200 PHE C C 1
ATOM 7049 O O . PHE C 1 200 ? 21.992 -16.671 -6.733 1.00 22.26 200 PHE C O 1
ATOM 7057 N N . GLU C 1 201 ? 20.760 -16.530 -4.856 1.00 22.72 201 GLU C N 1
ATOM 7058 C CA . GLU C 1 201 ? 20.160 -17.842 -5.038 1.00 21.74 201 GLU C CA 1
ATOM 7059 C C . GLU C 1 201 ? 19.212 -17.913 -6.229 1.00 20.92 201 GLU C C 1
ATOM 7060 O O . GLU C 1 201 ? 19.119 -18.949 -6.895 1.00 21.65 201 GLU C O 1
ATOM 7066 N N . ALA C 1 202 ? 18.507 -16.822 -6.507 1.00 18.08 202 ALA C N 1
ATOM 7067 C CA . ALA C 1 202 ? 17.591 -16.809 -7.639 1.00 16.29 202 ALA C CA 1
ATOM 7068 C C . ALA C 1 202 ? 18.407 -16.882 -8.931 1.00 16.53 202 ALA C C 1
ATOM 7069 O O . ALA C 1 202 ? 18.036 -17.582 -9.875 1.00 15.71 202 ALA C O 1
ATOM 7071 N N . TYR C 1 203 ? 19.534 -16.178 -8.957 1.00 17.70 203 TYR C N 1
ATOM 7072 C CA . TYR C 1 203 ? 20.381 -16.156 -10.142 1.00 18.26 203 TYR C CA 1
ATOM 7073 C C . TYR C 1 203 ? 21.068 -17.506 -10.361 1.00 20.08 203 TYR C C 1
ATOM 7074 O O . TYR C 1 203 ? 21.309 -17.913 -11.500 1.00 17.39 203 TYR C O 1
ATOM 7083 N N . SER C 1 204 ? 21.374 -18.201 -9.269 1.00 20.41 204 SER C N 1
ATOM 7084 C CA . SER C 1 204 ? 22.032 -19.504 -9.355 1.00 20.57 204 SER C CA 1
ATOM 7085 C C . SER C 1 204 ? 21.055 -20.653 -9.589 1.00 20.86 204 SER C C 1
ATOM 7086 O O . SER C 1 204 ? 21.436 -21.706 -10.095 1.00 22.16 204 SER C O 1
ATOM 7089 N N . SER C 1 205 ? 19.796 -20.450 -9.214 1.00 16.48 205 SER C N 1
ATOM 7090 C CA . SER C 1 205 ? 18.776 -21.476 -9.358 1.00 17.13 205 SER C CA 1
ATOM 7091 C C . SER C 1 205 ? 18.688 -22.112 -10.748 1.00 16.55 205 SER C C 1
ATOM 7092 O O . SER C 1 205 ? 18.870 -21.450 -11.773 1.00 13.49 205 SER C O 1
ATOM 7095 N N . THR C 1 206 ? 18.407 -23.410 -10.766 1.00 17.35 206 THR C N 1
ATOM 7096 C CA . THR C 1 206 ? 18.268 -24.137 -12.017 1.00 19.47 206 THR C CA 1
ATOM 7097 C C . THR C 1 206 ? 16.916 -23.792 -12.666 1.00 20.13 206 THR C C 1
ATOM 7098 O O . THR C 1 206 ? 16.600 -24.264 -13.762 1.00 20.74 206 THR C O 1
ATOM 7102 N N . ALA C 1 207 ? 16.120 -22.968 -11.984 1.00 17.61 207 ALA C N 1
ATOM 7103 C CA . ALA C 1 207 ? 14.816 -22.563 -12.513 1.00 18.33 207 ALA C CA 1
ATOM 7104 C C . ALA C 1 207 ? 14.831 -21.107 -12.972 1.00 17.49 207 ALA C C 1
ATOM 7105 O O . ALA C 1 207 ? 13.787 -20.533 -13.279 1.00 15.37 207 ALA C O 1
ATOM 7107 N N . ALA C 1 208 ? 16.015 -20.508 -13.017 1.00 21.48 208 ALA C N 1
ATOM 7108 C CA . ALA C 1 208 ? 16.138 -19.121 -13.454 1.00 20.39 208 ALA C CA 1
ATOM 7109 C C . ALA C 1 208 ? 15.619 -18.959 -14.882 1.00 19.93 208 ALA C C 1
ATOM 7110 O O . ALA C 1 208 ? 15.664 -19.896 -15.679 1.00 21.20 208 ALA C O 1
ATOM 7112 N N . THR C 1 209 ? 15.112 -17.771 -15.188 1.00 16.67 209 THR C N 1
ATOM 7113 C CA . THR C 1 209 ? 14.620 -17.454 -16.525 1.00 15.95 209 THR C CA 1
ATOM 7114 C C . THR C 1 209 ? 15.218 -16.090 -16.861 1.00 15.23 209 THR C C 1
ATOM 7115 O O . THR C 1 209 ? 15.855 -15.460 -16.009 1.00 13.19 209 THR C O 1
ATOM 7119 N N . PRO C 1 210 ? 15.027 -15.615 -18.105 1.00 14.56 210 PRO C N 1
ATOM 7120 C CA . PRO C 1 210 ? 15.584 -14.306 -18.455 1.00 15.13 210 PRO C CA 1
ATOM 7121 C C . PRO C 1 210 ? 14.994 -13.203 -17.577 1.00 14.75 210 PRO C C 1
ATOM 7122 O O . PRO C 1 210 ? 15.676 -12.225 -17.260 1.00 13.80 210 PRO C O 1
ATOM 7126 N N . ILE C 1 211 ? 13.732 -13.360 -17.178 1.00 13.77 211 ILE C N 1
ATOM 7127 C CA . ILE C 1 211 ? 13.086 -12.352 -16.337 1.00 13.12 211 ILE C CA 1
ATOM 7128 C C . ILE C 1 211 ? 13.639 -12.329 -14.909 1.00 12.57 211 ILE C C 1
ATOM 7129 O O . ILE C 1 211 ? 13.915 -11.248 -14.375 1.00 12.47 211 ILE C O 1
ATOM 7134 N N . THR C 1 212 ? 13.789 -13.497 -14.280 1.00 14.01 212 THR C N 1
ATOM 7135 C CA . THR C 1 212 ? 14.329 -13.526 -12.918 1.00 17.37 212 THR C CA 1
ATOM 7136 C C . THR C 1 212 ? 15.795 -13.085 -12.905 1.00 16.50 212 THR C C 1
ATOM 7137 O O . THR C 1 212 ? 16.247 -12.459 -11.946 1.00 20.17 212 THR C O 1
ATOM 7141 N N . ASP C 1 213 ? 16.527 -13.393 -13.972 1.00 17.36 213 ASP C N 1
ATOM 7142 C CA . ASP C 1 213 ? 17.930 -12.991 -14.079 1.00 17.78 213 ASP C CA 1
ATOM 7143 C C . ASP C 1 213 ? 18.066 -11.471 -14.015 1.00 20.02 213 ASP C C 1
ATOM 7144 O O . ASP C 1 213 ? 18.869 -10.939 -13.244 1.00 19.12 213 ASP C O 1
ATOM 7149 N N . ALA C 1 214 ? 17.288 -10.772 -14.839 1.00 19.58 214 ALA C N 1
ATOM 7150 C CA . ALA C 1 214 ? 17.334 -9.316 -14.868 1.00 17.01 214 ALA C CA 1
ATOM 7151 C C . ALA C 1 214 ? 16.996 -8.708 -13.511 1.00 18.77 214 ALA C C 1
ATOM 7152 O O . ALA C 1 214 ? 17.642 -7.750 -13.076 1.00 18.83 214 ALA C O 1
ATOM 7154 N N . CYS C 1 215 ? 15.985 -9.260 -12.843 1.00 14.58 215 CYS C N 1
ATOM 7155 C CA . CYS C 1 215 ? 15.573 -8.758 -11.538 1.00 15.83 215 CYS C CA 1
ATOM 7156 C C . CYS C 1 215 ? 16.624 -9.039 -10.457 1.00 15.59 215 CYS C C 1
ATOM 7157 O O . CYS C 1 215 ? 16.918 -8.178 -9.623 1.00 14.37 215 CYS C O 1
ATOM 7160 N N . ALA C 1 216 ? 17.176 -10.249 -10.466 1.00 14.89 216 ALA C N 1
ATOM 7161 C CA . ALA C 1 216 ? 18.191 -10.627 -9.486 1.00 17.40 216 ALA C CA 1
ATOM 7162 C C . ALA C 1 216 ? 19.461 -9.776 -9.621 1.00 17.23 216 ALA C C 1
ATOM 7163 O O . ALA C 1 216 ? 20.054 -9.359 -8.623 1.00 18.46 216 ALA C O 1
ATOM 7165 N N . LEU C 1 217 ? 19.884 -9.527 -10.854 1.00 18.64 217 LEU C N 1
ATOM 7166 C CA . LEU C 1 217 ? 21.082 -8.726 -11.086 1.00 19.63 217 LEU C CA 1
ATOM 7167 C C . LEU C 1 217 ? 20.863 -7.276 -10.669 1.00 19.66 217 LEU C C 1
ATOM 7168 O O . LEU C 1 217 ? 21.733 -6.653 -10.056 1.00 19.81 217 LEU C O 1
ATOM 7173 N N . LYS C 1 218 ? 19.696 -6.741 -11.012 1.00 17.18 218 LYS C N 1
ATOM 7174 C CA . LYS C 1 218 ? 19.356 -5.368 -10.671 1.00 17.56 218 LYS C CA 1
ATOM 7175 C C . LYS C 1 218 ? 19.321 -5.235 -9.158 1.00 18.01 218 LYS C C 1
ATOM 7176 O O . LYS C 1 218 ? 19.811 -4.255 -8.597 1.00 17.02 218 LYS C O 1
ATOM 7182 N N . ALA C 1 219 ? 18.733 -6.230 -8.501 1.00 23.05 219 ALA C N 1
ATOM 7183 C CA . ALA C 1 219 ? 18.638 -6.230 -7.046 1.00 23.34 219 ALA C CA 1
ATOM 7184 C C . ALA C 1 219 ? 20.026 -6.188 -6.397 1.00 24.35 219 ALA C C 1
ATOM 7185 O O . ALA C 1 219 ? 20.269 -5.397 -5.483 1.00 22.24 219 ALA C O 1
ATOM 7187 N N . ALA C 1 220 ? 20.932 -7.038 -6.867 1.00 25.15 220 ALA C N 1
ATOM 7188 C CA . ALA C 1 220 ? 22.278 -7.085 -6.306 1.00 27.86 220 ALA C CA 1
ATOM 7189 C C . ALA C 1 220 ? 23.058 -5.807 -6.602 1.00 30.09 220 ALA C C 1
ATOM 7190 O O . ALA C 1 220 ? 24.005 -5.476 -5.889 1.00 31.23 220 ALA C O 1
ATOM 7192 N N . SER C 1 221 ? 22.659 -5.094 -7.654 1.00 21.86 221 SER C N 1
ATOM 7193 C CA . SER C 1 221 ? 23.330 -3.861 -8.032 1.00 23.19 221 SER C CA 1
ATOM 7194 C C . SER C 1 221 ? 22.921 -2.707 -7.124 1.00 25.37 221 SER C C 1
ATOM 7195 O O . SER C 1 221 ? 23.751 -1.887 -6.733 1.00 24.13 221 SER C O 1
ATOM 7198 N N . MET C 1 222 ? 21.638 -2.648 -6.787 1.00 34.34 222 MET C N 1
ATOM 7199 C CA . MET C 1 222 ? 21.135 -1.589 -5.930 1.00 35.89 222 MET C CA 1
ATOM 7200 C C . MET C 1 222 ? 21.578 -1.814 -4.491 1.00 36.57 222 MET C C 1
ATOM 7201 O O . MET C 1 222 ? 21.828 -0.858 -3.757 1.00 36.97 222 MET C O 1
ATOM 7206 N N . ILE C 1 223 ? 21.682 -3.081 -4.099 1.00 32.07 223 ILE C N 1
ATOM 7207 C CA . ILE C 1 223 ? 22.104 -3.444 -2.750 1.00 34.24 223 ILE C CA 1
ATOM 7208 C C . ILE C 1 223 ? 23.580 -3.129 -2.521 1.00 36.03 223 ILE C C 1
ATOM 7209 O O . ILE C 1 223 ? 23.960 -2.650 -1.452 1.00 36.75 223 ILE C O 1
ATOM 7214 N N . ALA C 1 224 ? 24.411 -3.396 -3.522 1.00 38.78 224 ALA C N 1
ATOM 7215 C CA . ALA C 1 224 ? 25.838 -3.126 -3.403 1.00 39.52 224 ALA C CA 1
ATOM 7216 C C . ALA C 1 224 ? 26.092 -1.627 -3.315 1.00 40.94 224 ALA C C 1
ATOM 7217 O O . ALA C 1 224 ? 27.098 -1.194 -2.760 1.00 42.65 224 ALA C O 1
ATOM 7219 N N . LYS C 1 225 ? 25.169 -0.837 -3.853 1.00 42.86 225 LYS C N 1
ATOM 7220 C CA . LYS C 1 225 ? 25.310 0.617 -3.851 1.00 43.06 225 LYS C CA 1
ATOM 7221 C C . LYS C 1 225 ? 24.523 1.335 -2.762 1.00 42.82 225 LYS C C 1
ATOM 7222 O O . LYS C 1 225 ? 24.613 2.557 -2.654 1.00 44.75 225 LYS C O 1
ATOM 7228 N N . ASN C 1 226 ? 23.758 0.608 -1.953 1.00 37.70 226 ASN C N 1
ATOM 7229 C CA . ASN C 1 226 ? 22.948 1.280 -0.941 1.00 36.86 226 ASN C CA 1
ATOM 7230 C C . ASN C 1 226 ? 22.835 0.655 0.445 1.00 37.47 226 ASN C C 1
ATOM 7231 O O . ASN C 1 226 ? 22.535 1.358 1.407 1.00 37.73 226 ASN C O 1
ATOM 7236 N N . LEU C 1 227 ? 23.063 -0.647 0.562 1.00 31.62 227 LEU C N 1
ATOM 7237 C CA . LEU C 1 227 ? 22.937 -1.304 1.860 1.00 32.60 227 LEU C CA 1
ATOM 7238 C C . LEU C 1 227 ? 23.758 -0.626 2.953 1.00 34.88 227 LEU C C 1
ATOM 7239 O O . LEU C 1 227 ? 23.231 -0.302 4.015 1.00 34.18 227 LEU C O 1
ATOM 7244 N N . LYS C 1 228 ? 25.044 -0.408 2.695 1.00 46.13 228 LYS C N 1
ATOM 7245 C CA . LYS C 1 228 ? 25.909 0.239 3.676 1.00 49.27 228 LYS C CA 1
ATOM 7246 C C . LYS C 1 228 ? 25.363 1.590 4.122 1.00 49.45 228 LYS C C 1
ATOM 7247 O O . LYS C 1 228 ? 25.187 1.832 5.318 1.00 49.62 228 LYS C O 1
ATOM 7253 N N . THR C 1 229 ? 25.101 2.470 3.161 1.00 49.95 229 THR C N 1
ATOM 7254 C CA . THR C 1 229 ? 24.572 3.792 3.468 1.00 49.63 229 THR C CA 1
ATOM 7255 C C . THR C 1 229 ? 23.304 3.697 4.313 1.00 50.32 229 THR C C 1
ATOM 7256 O O . THR C 1 229 ? 23.121 4.463 5.261 1.00 50.58 229 THR C O 1
ATOM 7260 N N . ALA C 1 230 ? 22.433 2.755 3.965 1.00 43.70 230 ALA C N 1
ATOM 7261 C CA . ALA C 1 230 ? 21.184 2.562 4.693 1.00 44.34 230 ALA C CA 1
ATOM 7262 C C . ALA C 1 230 ? 21.466 2.114 6.123 1.00 45.05 230 ALA C C 1
ATOM 7263 O O . ALA C 1 230 ? 20.670 2.363 7.032 1.00 44.70 230 ALA C O 1
ATOM 7265 N N . CYS C 1 231 ? 22.602 1.447 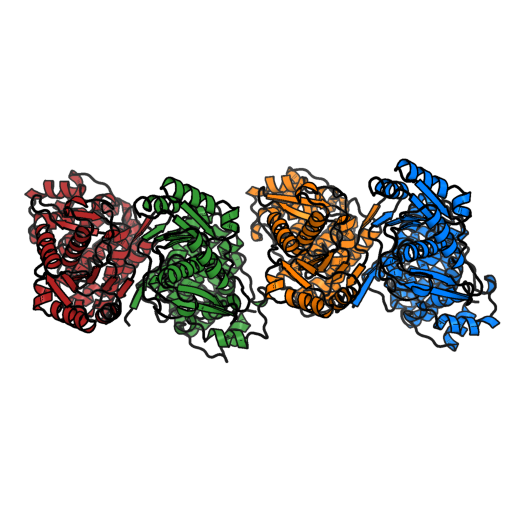6.313 1.00 50.49 231 CYS C N 1
ATOM 7266 C CA . CYS C 1 231 ? 23.005 0.965 7.631 1.00 51.06 231 CYS C CA 1
ATOM 7267 C C . CYS C 1 231 ? 23.682 2.064 8.448 1.00 51.40 231 CYS C C 1
ATOM 7268 O O . CYS C 1 231 ? 23.520 2.128 9.669 1.00 50.80 231 CYS C O 1
ATOM 7271 N N . ASP C 1 232 ? 24.438 2.926 7.771 1.00 52.44 232 ASP C N 1
ATOM 7272 C CA . ASP C 1 232 ? 25.142 4.010 8.446 1.00 53.10 232 ASP C CA 1
ATOM 7273 C C . ASP C 1 232 ? 24.301 5.267 8.609 1.00 53.72 232 ASP C C 1
ATOM 7274 O O . ASP C 1 232 ? 24.765 6.262 9.166 1.00 54.45 232 ASP C O 1
ATOM 7279 N N . ASN C 1 233 ? 23.067 5.225 8.121 1.00 52.93 233 ASN C N 1
ATOM 7280 C CA . ASN C 1 233 ? 22.168 6.367 8.239 1.00 52.96 233 ASN C CA 1
ATOM 7281 C C . ASN C 1 233 ? 20.753 5.955 7.866 1.00 53.04 233 ASN C C 1
ATOM 7282 O O . ASN C 1 233 ? 20.300 6.206 6.749 1.00 52.77 233 ASN C O 1
ATOM 7287 N N . GLY C 1 234 ? 20.060 5.327 8.809 1.00 50.21 234 GLY C N 1
ATOM 7288 C CA . GLY C 1 234 ? 18.702 4.882 8.557 1.00 50.71 234 GLY C CA 1
ATOM 7289 C C . GLY C 1 234 ? 17.755 5.984 8.120 1.00 51.45 234 GLY C C 1
ATOM 7290 O O . GLY C 1 234 ? 16.622 5.708 7.731 1.00 51.41 234 GLY C O 1
ATOM 7291 N N . LYS C 1 235 ? 18.213 7.232 8.175 1.00 52.44 235 LYS C N 1
ATOM 7292 C CA . LYS C 1 235 ? 17.381 8.366 7.786 1.00 53.12 235 LYS C CA 1
ATOM 7293 C C . LYS C 1 235 ? 17.584 8.777 6.333 1.00 51.75 235 LYS C C 1
ATOM 7294 O O . LYS C 1 235 ? 16.790 9.537 5.786 1.00 52.65 235 LYS C O 1
ATOM 7300 N N . ASP C 1 236 ? 18.645 8.275 5.711 1.00 51.76 236 ASP C N 1
ATOM 7301 C CA . ASP C 1 236 ? 18.946 8.596 4.316 1.00 51.23 236 ASP C CA 1
ATOM 7302 C C . ASP C 1 236 ? 17.899 7.992 3.373 1.00 50.42 236 ASP C C 1
ATOM 7303 O O . ASP C 1 236 ? 18.036 6.850 2.929 1.00 50.14 236 ASP C O 1
ATOM 7308 N N . MET C 1 237 ? 16.862 8.769 3.063 1.00 50.46 237 MET C N 1
ATOM 7309 C CA . MET C 1 237 ? 15.777 8.310 2.197 1.00 50.03 237 MET C CA 1
ATOM 7310 C C . MET C 1 237 ? 16.180 7.694 0.860 1.00 48.54 237 MET C C 1
ATOM 7311 O O . MET C 1 237 ? 15.660 6.644 0.479 1.00 48.30 237 MET C O 1
ATOM 7316 N N . PRO C 1 238 ? 17.089 8.345 0.118 1.00 45.34 238 PRO C N 1
ATOM 7317 C CA . PRO C 1 238 ? 17.495 7.770 -1.167 1.00 44.23 238 PRO C CA 1
ATOM 7318 C C . PRO C 1 238 ? 17.935 6.315 -0.998 1.00 43.73 238 PRO C C 1
ATOM 7319 O O . PRO C 1 238 ? 17.623 5.453 -1.828 1.00 43.25 238 PRO C O 1
ATOM 7323 N N . ALA C 1 239 ? 18.645 6.047 0.095 1.00 42.11 239 ALA C N 1
ATOM 7324 C CA . ALA C 1 239 ? 19.130 4.705 0.389 1.00 40.63 239 ALA C CA 1
ATOM 7325 C C . ALA C 1 239 ? 17.984 3.775 0.771 1.00 38.55 239 ALA C C 1
ATOM 7326 O O . ALA C 1 239 ? 17.922 2.634 0.312 1.00 38.54 239 ALA C O 1
ATOM 7328 N N . ARG C 1 240 ? 17.082 4.263 1.614 1.00 31.04 240 ARG C N 1
ATOM 7329 C CA . ARG C 1 240 ? 15.942 3.466 2.052 1.00 30.06 240 ARG C CA 1
ATOM 7330 C C . ARG C 1 240 ? 15.030 3.102 0.884 1.00 28.67 240 ARG C C 1
ATOM 7331 O O . ARG C 1 240 ? 14.548 1.972 0.789 1.00 26.45 240 ARG C O 1
ATOM 7339 N N . GLU C 1 241 ? 14.784 4.061 -0.002 1.00 25.62 241 GLU C N 1
ATOM 7340 C CA . GLU C 1 241 ? 13.927 3.793 -1.145 1.00 26.11 241 GLU C CA 1
ATOM 7341 C C . GLU C 1 241 ? 14.636 2.847 -2.106 1.00 24.67 241 GLU C C 1
ATOM 7342 O O . GLU C 1 241 ? 14.009 1.976 -2.705 1.00 22.43 241 GLU C O 1
ATOM 7348 N N . ALA C 1 242 ? 15.947 3.025 -2.248 1.00 32.56 242 ALA C N 1
ATOM 7349 C CA . ALA C 1 242 ? 16.735 2.170 -3.124 1.00 31.22 242 ALA C CA 1
ATOM 7350 C C . ALA C 1 242 ? 16.593 0.727 -2.650 1.00 29.86 242 ALA C C 1
ATOM 7351 O O . ALA C 1 242 ? 16.287 -0.166 -3.440 1.00 29.33 242 ALA C O 1
ATOM 7353 N N . MET C 1 243 ? 16.807 0.506 -1.354 1.00 28.12 243 MET C N 1
ATOM 7354 C CA . MET C 1 243 ? 16.688 -0.831 -0.783 1.00 26.17 243 MET C CA 1
ATOM 7355 C C . MET C 1 243 ? 15.254 -1.350 -0.866 1.00 25.34 243 MET C C 1
ATOM 7356 O O . MET C 1 243 ? 15.031 -2.557 -0.898 1.00 25.26 243 MET C O 1
ATOM 7361 N N . ALA C 1 244 ? 14.281 -0.446 -0.895 1.00 23.67 244 ALA C N 1
ATOM 7362 C CA . ALA C 1 244 ? 12.887 -0.865 -0.990 1.00 22.75 244 ALA C CA 1
ATOM 7363 C C . ALA C 1 244 ? 12.706 -1.561 -2.335 1.00 20.68 244 ALA C C 1
ATOM 7364 O O . ALA C 1 244 ? 12.264 -2.700 -2.391 1.00 20.29 244 ALA C O 1
ATOM 7366 N N . TYR C 1 245 ? 13.067 -0.866 -3.411 1.00 18.78 245 TYR C N 1
ATOM 7367 C CA . TYR C 1 245 ? 12.959 -1.411 -4.761 1.00 19.05 245 TYR C CA 1
ATOM 7368 C C . TYR C 1 245 ? 13.812 -2.670 -4.927 1.00 19.29 245 TYR C C 1
ATOM 7369 O O . TYR C 1 245 ? 13.382 -3.646 -5.547 1.00 17.45 245 TYR C O 1
ATOM 7378 N N . ALA C 1 246 ? 15.020 -2.646 -4.367 1.00 20.58 246 ALA C N 1
ATOM 7379 C CA . ALA C 1 246 ? 15.931 -3.777 -4.488 1.00 19.73 246 ALA C CA 1
ATOM 7380 C C . ALA C 1 246 ? 15.377 -5.038 -3.849 1.00 20.31 246 ALA C C 1
ATOM 7381 O O . ALA C 1 246 ? 15.450 -6.121 -4.435 1.00 19.89 246 ALA C O 1
ATOM 7383 N N . GLN C 1 247 ? 14.831 -4.913 -2.647 1.00 19.31 247 GLN C N 1
ATOM 7384 C CA . GLN C 1 247 ? 14.288 -6.085 -1.977 1.00 21.28 247 GLN C CA 1
ATOM 7385 C C . GLN C 1 247 ? 13.092 -6.623 -2.763 1.00 21.06 247 GLN C C 1
ATOM 7386 O O . GLN C 1 247 ? 12.832 -7.824 -2.756 1.00 23.30 247 GLN C O 1
ATOM 7392 N N . PHE C 1 248 ? 12.375 -5.738 -3.454 1.00 19.11 248 PHE C N 1
ATOM 7393 C CA . PHE C 1 248 ? 11.226 -6.172 -4.238 1.00 19.61 248 PHE C CA 1
ATOM 7394 C C . PHE C 1 248 ? 11.717 -6.897 -5.484 1.00 19.28 248 PHE C C 1
ATOM 7395 O O . PHE C 1 248 ? 11.169 -7.930 -5.860 1.00 21.02 248 PHE C O 1
ATOM 7403 N N . LEU C 1 249 ? 12.749 -6.345 -6.118 1.00 18.56 249 LEU C N 1
ATOM 7404 C CA . LEU C 1 249 ? 13.320 -6.944 -7.313 1.00 19.43 249 LEU C CA 1
ATOM 7405 C C . LEU C 1 249 ? 13.875 -8.320 -6.989 1.00 20.02 249 LEU C C 1
ATOM 7406 O O . LEU C 1 249 ? 13.731 -9.248 -7.778 1.00 21.46 249 LEU C O 1
ATOM 7411 N N . ALA C 1 250 ? 14.502 -8.456 -5.827 1.00 22.56 250 ALA C N 1
ATOM 7412 C CA . ALA C 1 250 ? 15.046 -9.751 -5.425 1.00 23.09 250 ALA C CA 1
ATOM 7413 C C . ALA C 1 250 ? 13.862 -10.689 -5.189 1.00 22.03 250 ALA C C 1
ATOM 7414 O O . ALA C 1 250 ? 13.975 -11.904 -5.337 1.00 23.26 250 ALA C O 1
ATOM 7416 N N . GLY C 1 251 ? 12.723 -10.106 -4.827 1.00 20.22 251 GLY C N 1
ATOM 7417 C CA . GLY C 1 251 ? 11.519 -10.890 -4.598 1.00 16.33 251 GLY C CA 1
ATOM 7418 C C . GLY C 1 251 ? 10.939 -11.365 -5.919 1.00 16.79 251 GLY C C 1
ATOM 7419 O O . GLY C 1 251 ? 10.486 -12.497 -6.035 1.00 15.73 251 GLY C O 1
ATOM 7420 N N . MET C 1 252 ? 10.945 -10.488 -6.917 1.00 17.95 252 MET C N 1
ATOM 7421 C CA . MET C 1 252 ? 10.450 -10.830 -8.250 1.00 17.86 252 MET C CA 1
ATOM 7422 C C . MET C 1 252 ? 11.254 -12.028 -8.787 1.00 18.06 252 MET C C 1
ATOM 7423 O O . MET C 1 252 ? 10.759 -12.837 -9.578 1.00 18.65 252 MET C O 1
ATOM 7428 N N . ALA C 1 253 ? 12.495 -12.139 -8.329 1.00 19.24 253 ALA C N 1
ATOM 7429 C CA . ALA C 1 253 ? 13.375 -13.215 -8.764 1.00 18.51 253 ALA C CA 1
ATOM 7430 C C . ALA C 1 253 ? 13.192 -14.549 -8.032 1.00 19.35 253 ALA C C 1
ATOM 7431 O O . ALA C 1 253 ? 12.939 -15.566 -8.679 1.00 19.15 253 ALA C O 1
ATOM 7433 N N . PHE C 1 254 ? 13.319 -14.569 -6.702 1.00 20.66 254 PHE C N 1
ATOM 7434 C CA . PHE C 1 254 ? 13.192 -15.848 -5.995 1.00 21.01 254 PHE C CA 1
ATOM 7435 C C . PHE C 1 254 ? 11.772 -16.389 -5.899 1.00 20.30 254 PHE C C 1
ATOM 7436 O O . PHE C 1 254 ? 11.568 -17.591 -5.773 1.00 20.37 254 PHE C O 1
ATOM 7444 N N . ASN C 1 255 ? 10.786 -15.509 -5.969 1.00 16.11 255 ASN C N 1
ATOM 7445 C CA . ASN C 1 255 ? 9.406 -15.962 -5.912 1.00 16.89 255 ASN C CA 1
ATOM 7446 C C . ASN C 1 255 ? 9.149 -16.881 -7.104 1.00 17.79 255 ASN C C 1
ATOM 7447 O O . ASN C 1 255 ? 8.336 -17.804 -7.046 1.00 17.76 255 ASN C O 1
ATOM 7452 N N . ASN C 1 256 ? 9.896 -16.639 -8.174 1.00 18.32 256 ASN C N 1
ATOM 7453 C CA . ASN C 1 256 ? 9.717 -17.372 -9.402 1.00 19.17 256 ASN C CA 1
ATOM 7454 C C . ASN C 1 256 ? 10.818 -18.342 -9.807 1.00 18.50 256 ASN C C 1
ATOM 7455 O O . ASN C 1 256 ? 10.537 -19.340 -10.454 1.00 20.98 256 ASN C O 1
ATOM 7460 N N . ALA C 1 257 ? 12.060 -18.066 -9.425 1.00 19.22 257 ALA C N 1
ATOM 7461 C CA . ALA C 1 257 ? 13.155 -18.980 -9.745 1.00 19.73 257 ALA C CA 1
ATOM 7462 C C . ALA C 1 257 ? 13.437 -19.864 -8.525 1.00 21.40 257 ALA C C 1
ATOM 7463 O O . ALA C 1 257 ? 14.158 -20.865 -8.605 1.00 22.60 257 ALA C O 1
ATOM 7465 N N . SER C 1 258 ? 12.844 -19.487 -7.398 1.00 20.72 258 SER C N 1
ATOM 7466 C CA . SER C 1 258 ? 13.027 -20.193 -6.137 1.00 22.41 258 SER C CA 1
ATOM 7467 C C . SER C 1 258 ? 14.409 -19.852 -5.576 1.00 23.05 258 SER C C 1
ATOM 7468 O O . SER C 1 258 ? 15.064 -18.924 -6.054 1.00 22.09 258 SER C O 1
ATOM 7471 N N . LEU C 1 259 ? 14.860 -20.596 -4.570 1.00 22.32 259 LEU C N 1
ATOM 7472 C CA . LEU C 1 259 ? 16.143 -20.301 -3.944 1.00 22.42 259 LEU C CA 1
ATOM 7473 C C . LEU C 1 259 ? 17.138 -21.442 -4.028 1.00 25.54 259 LEU C C 1
ATOM 7474 O O . LEU C 1 259 ? 17.189 -22.156 -5.027 1.00 25.48 259 LEU C O 1
ATOM 7479 N N . GLY C 1 260 ? 17.931 -21.607 -2.971 1.00 31.25 260 GLY C N 1
ATOM 7480 C CA . GLY C 1 260 ? 18.926 -22.664 -2.953 1.00 35.26 260 GLY C CA 1
ATOM 7481 C C . GLY C 1 260 ? 19.306 -23.193 -1.581 1.00 38.04 260 GLY C C 1
ATOM 7482 O O . GLY C 1 260 ? 18.515 -23.152 -0.637 1.00 37.90 260 GLY C O 1
ATOM 7483 N N . TYR C 1 261 ? 20.537 -23.685 -1.476 1.00 48.60 261 TYR C N 1
ATOM 7484 C CA . TYR C 1 261 ? 21.047 -24.259 -0.236 1.00 50.88 261 TYR C CA 1
ATOM 7485 C C . TYR C 1 261 ? 21.105 -23.312 0.958 1.00 51.29 261 TYR C C 1
ATOM 7486 O O . TYR C 1 261 ? 20.916 -23.743 2.097 1.00 52.06 261 TYR C O 1
ATOM 7495 N N . VAL C 1 262 ? 21.365 -22.033 0.709 1.00 43.29 262 VAL C N 1
ATOM 7496 C CA . VAL C 1 262 ? 21.441 -21.070 1.802 1.00 43.21 262 VAL C CA 1
ATOM 7497 C C . VAL C 1 262 ? 20.154 -21.100 2.622 1.00 43.73 262 VAL C C 1
ATOM 7498 O O . VAL C 1 262 ? 20.193 -21.223 3.846 1.00 43.14 262 VAL C O 1
ATOM 7502 N N . HIS C 1 263 ? 19.015 -21.001 1.944 1.00 34.41 263 HIS C N 1
ATOM 7503 C CA . HIS C 1 263 ? 17.732 -21.017 2.631 1.00 35.48 263 HIS C CA 1
ATOM 7504 C C . HIS C 1 263 ? 17.308 -22.408 3.087 1.00 36.73 263 HIS C C 1
ATOM 7505 O O . HIS C 1 263 ? 16.596 -22.545 4.081 1.00 37.15 263 HIS C O 1
ATOM 7512 N N . ALA C 1 264 ? 17.740 -23.436 2.364 1.00 44.84 264 ALA C N 1
ATOM 7513 C CA . ALA C 1 264 ? 17.394 -24.809 2.722 1.00 47.39 264 ALA C CA 1
ATOM 7514 C C . ALA C 1 264 ? 17.947 -25.107 4.110 1.00 48.82 264 ALA C C 1
ATOM 7515 O O . ALA C 1 264 ? 17.376 -25.889 4.867 1.00 49.23 264 ALA C O 1
ATOM 7517 N N . MET C 1 265 ? 19.063 -24.464 4.432 1.00 52.79 265 MET C N 1
ATOM 7518 C CA . MET C 1 265 ? 19.723 -24.636 5.718 1.00 55.01 265 MET C CA 1
ATOM 7519 C C . MET C 1 265 ? 19.188 -23.647 6.757 1.00 57.44 265 MET C C 1
ATOM 7520 O O . MET C 1 265 ? 18.751 -24.043 7.838 1.00 58.14 265 MET C O 1
ATOM 7525 N N . ALA C 1 266 ? 19.229 -22.361 6.425 1.00 55.47 266 ALA C N 1
ATOM 7526 C CA . ALA C 1 266 ? 18.750 -21.324 7.327 1.00 58.21 266 ALA C CA 1
ATOM 7527 C C . ALA C 1 266 ? 17.373 -21.664 7.891 1.00 59.82 266 ALA C C 1
ATOM 7528 O O . ALA C 1 266 ? 17.099 -21.422 9.065 1.00 60.38 266 ALA C O 1
ATOM 7530 N N . HIS C 1 267 ? 16.508 -22.224 7.054 1.00 58.18 267 HIS C N 1
ATOM 7531 C CA . HIS C 1 267 ? 15.170 -22.585 7.498 1.00 60.67 267 HIS C CA 1
ATOM 7532 C C . HIS C 1 267 ? 15.196 -23.609 8.623 1.00 61.81 267 HIS C C 1
ATOM 7533 O O . HIS C 1 267 ? 14.217 -23.763 9.350 1.00 61.90 267 HIS C O 1
ATOM 7540 N N . GLN C 1 268 ? 16.317 -24.308 8.767 1.00 70.84 268 GLN C N 1
ATOM 7541 C CA . GLN C 1 268 ? 16.455 -25.314 9.814 1.00 73.07 268 GLN C CA 1
ATOM 7542 C C . GLN C 1 268 ? 16.868 -24.672 11.131 1.00 74.79 268 GLN C C 1
ATOM 7543 O O . GLN C 1 268 ? 16.565 -25.184 12.210 1.00 74.85 268 GLN C O 1
ATOM 7549 N N . LEU C 1 269 ? 17.563 -23.544 11.033 1.00 78.79 269 LEU C N 1
ATOM 7550 C CA . LEU C 1 269 ? 18.009 -22.814 12.210 1.00 80.56 269 LEU C CA 1
ATOM 7551 C C . LEU C 1 269 ? 16.910 -21.833 12.614 1.00 82.95 269 LEU C C 1
ATOM 7552 O O . LEU C 1 269 ? 16.794 -21.458 13.782 1.00 83.29 269 LEU C O 1
ATOM 7557 N N . GLY C 1 270 ? 16.103 -21.429 11.635 1.00 81.51 270 GLY C N 1
ATOM 7558 C CA . GLY C 1 270 ? 15.022 -20.495 11.893 1.00 84.39 270 GLY C CA 1
ATOM 7559 C C . GLY C 1 270 ? 13.748 -21.183 12.343 1.00 86.50 270 GLY C C 1
ATOM 7560 O O . GLY C 1 270 ? 12.752 -20.526 12.645 1.00 86.67 270 GLY C O 1
ATOM 7561 N N . GLY C 1 271 ? 13.783 -22.511 12.389 1.00 89.87 271 GLY C N 1
ATOM 7562 C CA . GLY C 1 271 ? 12.622 -23.272 12.808 1.00 92.13 271 GLY C CA 1
ATOM 7563 C C . GLY C 1 271 ? 12.875 -24.011 14.107 1.00 93.68 271 GLY C C 1
ATOM 7564 O O . GLY C 1 271 ? 12.350 -23.632 15.155 1.00 94.04 271 GLY C O 1
ATOM 7565 N N . TYR C 1 272 ? 13.682 -25.065 14.040 1.00 92.96 272 TYR C N 1
ATOM 7566 C CA . TYR C 1 272 ? 14.010 -25.857 15.221 1.00 94.36 272 TYR C CA 1
ATOM 7567 C C . TYR C 1 272 ? 14.589 -24.998 16.342 1.00 93.06 272 TYR C C 1
ATOM 7568 O O . TYR C 1 272 ? 14.473 -25.339 17.519 1.00 92.96 272 TYR C O 1
ATOM 7577 N N . TYR C 1 273 ? 15.207 -23.881 15.972 1.00 89.55 273 TYR C N 1
ATOM 7578 C CA . TYR C 1 273 ? 15.794 -22.973 16.951 1.00 87.55 273 TYR C CA 1
ATOM 7579 C C . TYR C 1 273 ? 15.005 -21.670 17.037 1.00 85.93 273 TYR C C 1
ATOM 7580 O O . TYR C 1 273 ? 15.209 -20.870 17.952 1.00 85.41 273 TYR C O 1
ATOM 7589 N N . ASN C 1 274 ? 14.102 -21.467 16.081 1.00 83.34 274 ASN C N 1
ATOM 7590 C CA . ASN C 1 274 ? 13.276 -20.264 16.029 1.00 81.02 274 ASN C CA 1
ATOM 7591 C C . ASN C 1 274 ? 14.139 -19.009 15.911 1.00 79.63 274 ASN C C 1
ATOM 7592 O O . ASN C 1 274 ? 13.812 -17.962 16.468 1.00 78.93 274 ASN C O 1
ATOM 7597 N N . LEU C 1 275 ? 15.242 -19.123 15.179 1.00 82.55 275 LEU C N 1
ATOM 7598 C CA . LEU C 1 275 ? 16.154 -18.003 14.980 1.00 81.21 275 LEU C CA 1
ATOM 7599 C C . LEU C 1 275 ? 15.673 -17.092 13.853 1.00 80.27 275 LEU C C 1
ATOM 7600 O O . LEU C 1 275 ? 14.942 -17.524 12.957 1.00 80.29 275 LEU C O 1
ATOM 7605 N N . PRO C 1 276 ? 16.078 -15.812 13.885 1.00 80.09 276 PRO C N 1
ATOM 7606 C CA . PRO C 1 276 ? 15.673 -14.855 12.852 1.00 78.96 276 PRO C CA 1
ATOM 7607 C C . PRO C 1 276 ? 16.192 -15.253 11.473 1.00 77.48 276 PRO C C 1
ATOM 7608 O O . PRO C 1 276 ? 17.398 -15.395 11.266 1.00 77.79 276 PRO C O 1
ATOM 7612 N N . HIS C 1 277 ? 15.267 -15.432 10.536 1.00 74.15 277 HIS C N 1
ATOM 7613 C CA . HIS C 1 277 ? 15.606 -15.825 9.175 1.00 71.75 277 HIS C CA 1
ATOM 7614 C C . HIS C 1 277 ? 16.691 -14.952 8.539 1.00 69.26 277 HIS C C 1
ATOM 7615 O O . HIS C 1 277 ? 17.703 -15.460 8.056 1.00 68.91 277 HIS C O 1
ATOM 7622 N N . GLY C 1 278 ? 16.469 -13.641 8.541 1.00 58.37 278 GLY C N 1
ATOM 7623 C CA . GLY C 1 278 ? 17.419 -12.711 7.953 1.00 54.56 278 GLY C CA 1
ATOM 7624 C C . GLY C 1 278 ? 18.895 -12.952 8.229 1.00 52.43 278 GLY C C 1
ATOM 7625 O O . GLY C 1 278 ? 19.674 -13.155 7.297 1.00 50.21 278 GLY C O 1
ATOM 7626 N N . VAL C 1 279 ? 19.285 -12.935 9.501 1.00 52.87 279 VAL C N 1
ATOM 7627 C CA . VAL C 1 279 ? 20.686 -13.122 9.878 1.00 51.05 279 VAL C CA 1
ATOM 7628 C C . VAL C 1 279 ? 21.267 -14.498 9.575 1.00 49.26 279 VAL C C 1
ATOM 7629 O O . VAL C 1 279 ? 22.406 -14.601 9.118 1.00 48.33 279 VAL C O 1
ATOM 7633 N N . CYS C 1 280 ? 20.502 -15.552 9.841 1.00 45.86 280 CYS C N 1
ATOM 7634 C CA . CYS C 1 280 ? 20.978 -16.908 9.578 1.00 45.64 280 CYS C CA 1
ATOM 7635 C C . CYS C 1 280 ? 21.491 -16.987 8.138 1.00 44.16 280 CYS C C 1
ATOM 7636 O O . CYS C 1 280 ? 22.597 -17.463 7.884 1.00 42.90 280 CYS C O 1
ATOM 7639 N N . ASN C 1 281 ? 20.675 -16.506 7.205 1.00 45.08 281 ASN C N 1
ATOM 7640 C CA . ASN C 1 281 ? 21.020 -16.496 5.786 1.00 44.42 281 ASN C CA 1
ATOM 7641 C C . ASN C 1 281 ? 22.240 -15.635 5.496 1.00 43.62 281 ASN C C 1
ATOM 7642 O O . ASN C 1 281 ? 23.147 -16.056 4.783 1.00 43.55 281 ASN C O 1
ATOM 7647 N N . ALA C 1 282 ? 22.250 -14.427 6.051 1.00 44.37 282 ALA C N 1
ATOM 7648 C CA . ALA C 1 282 ? 23.348 -13.486 5.849 1.00 45.34 282 ALA C CA 1
ATOM 7649 C C . ALA C 1 282 ? 24.715 -14.099 6.133 1.00 46.27 282 ALA C C 1
ATOM 7650 O O . ALA C 1 282 ? 25.612 -14.053 5.292 1.00 46.07 282 ALA C O 1
ATOM 7652 N N . VAL C 1 283 ? 24.866 -14.667 7.326 1.00 51.90 283 VAL C N 1
ATOM 7653 C CA . VAL C 1 283 ? 26.123 -15.278 7.745 1.00 53.15 283 VAL C CA 1
ATOM 7654 C C . VAL C 1 283 ? 26.454 -16.553 6.973 1.00 53.01 283 VAL C C 1
ATOM 7655 O O . VAL C 1 283 ? 27.619 -16.840 6.689 1.00 53.19 283 VAL C O 1
ATOM 7659 N N . LEU C 1 284 ? 25.416 -17.302 6.622 1.00 49.83 284 LEU C N 1
ATOM 7660 C CA . LEU C 1 284 ? 25.572 -18.567 5.917 1.00 49.14 284 LEU C CA 1
ATOM 7661 C C . LEU C 1 284 ? 25.748 -18.440 4.396 1.00 48.57 284 LEU C C 1
ATOM 7662 O O . LEU C 1 284 ? 26.095 -19.412 3.728 1.00 47.97 284 LEU C O 1
ATOM 7667 N N . LEU C 1 285 ? 25.531 -17.237 3.866 1.00 49.02 285 LEU C N 1
ATOM 7668 C CA . LEU C 1 285 ? 25.631 -16.974 2.427 1.00 48.83 285 LEU C CA 1
ATOM 7669 C C . LEU C 1 285 ? 26.992 -17.175 1.759 1.00 50.00 285 LEU C C 1
ATOM 7670 O O . LEU C 1 285 ? 27.132 -18.022 0.878 1.00 50.20 285 LEU C O 1
ATOM 7675 N N . PRO C 1 286 ? 28.009 -16.392 2.159 1.00 52.38 286 PRO C N 1
ATOM 7676 C CA . PRO C 1 286 ? 29.340 -16.522 1.556 1.00 53.21 286 PRO C CA 1
ATOM 7677 C C . PRO C 1 286 ? 29.921 -17.935 1.515 1.00 53.81 286 PRO C C 1
ATOM 7678 O O . PRO C 1 286 ? 30.767 -18.237 0.672 1.00 53.91 286 PRO C O 1
ATOM 7682 N N . HIS C 1 287 ? 29.462 -18.801 2.413 1.00 56.98 287 HIS C N 1
ATOM 7683 C CA . HIS C 1 287 ? 29.959 -20.172 2.454 1.00 57.24 287 HIS C CA 1
ATOM 7684 C C . HIS C 1 287 ? 29.286 -21.062 1.413 1.00 55.75 287 HIS C C 1
ATOM 7685 O O . HIS C 1 287 ? 29.934 -21.914 0.804 1.00 55.16 287 HIS C O 1
ATOM 7692 N N . VAL C 1 288 ? 27.989 -20.867 1.206 1.00 48.80 288 VAL C N 1
ATOM 7693 C CA . VAL C 1 288 ? 27.273 -21.665 0.220 1.00 47.19 288 VAL C CA 1
ATOM 7694 C C . VAL C 1 288 ? 27.655 -21.227 -1.195 1.00 45.64 288 VAL C C 1
ATOM 7695 O O . VAL C 1 288 ? 27.627 -22.031 -2.127 1.00 44.53 288 VAL C O 1
ATOM 7699 N N . LEU C 1 289 ? 28.017 -19.955 -1.352 1.00 42.47 289 LEU C N 1
ATOM 7700 C CA . LEU C 1 289 ? 28.417 -19.443 -2.660 1.00 40.77 289 LEU C CA 1
ATOM 7701 C C . LEU C 1 289 ? 29.699 -20.135 -3.110 1.00 40.65 289 LEU C C 1
ATOM 7702 O O . LEU C 1 289 ? 29.792 -20.628 -4.236 1.00 38.91 289 LEU C O 1
ATOM 7707 N N . ALA C 1 290 ? 30.687 -20.167 -2.221 1.00 40.34 290 ALA C N 1
ATOM 7708 C CA . ALA C 1 290 ? 31.961 -20.808 -2.521 1.00 40.17 290 ALA C CA 1
ATOM 7709 C C . ALA C 1 290 ? 31.718 -22.263 -2.906 1.00 39.02 290 ALA C C 1
ATOM 7710 O O . ALA C 1 290 ? 32.423 -22.821 -3.743 1.00 37.69 290 ALA C O 1
ATOM 7712 N N . TYR C 1 291 ? 30.708 -22.866 -2.290 1.00 40.89 291 TYR C N 1
ATOM 7713 C CA . TYR C 1 291 ? 30.348 -24.251 -2.563 1.00 41.15 291 TYR C CA 1
ATOM 7714 C C . TYR C 1 291 ? 29.828 -24.426 -3.995 1.00 41.42 291 TYR C C 1
ATOM 7715 O O . TYR C 1 291 ? 30.312 -25.282 -4.730 1.00 41.40 291 TYR C O 1
ATOM 7724 N N . ASN C 1 292 ? 28.850 -23.608 -4.383 1.00 44.79 292 ASN C N 1
ATOM 7725 C CA . ASN C 1 292 ? 28.260 -23.681 -5.721 1.00 44.50 292 ASN C CA 1
ATOM 7726 C C . ASN C 1 292 ? 29.163 -23.115 -6.814 1.00 44.15 292 ASN C C 1
ATOM 7727 O O . ASN C 1 292 ? 28.890 -23.287 -8.005 1.00 44.82 292 ASN C O 1
ATOM 7732 N N . ALA C 1 293 ? 30.229 -22.433 -6.413 1.00 36.47 293 ALA C N 1
ATOM 7733 C CA . ALA C 1 293 ? 31.151 -21.826 -7.364 1.00 36.01 293 ALA C CA 1
ATOM 7734 C C . ALA C 1 293 ? 31.761 -22.828 -8.343 1.00 36.01 293 ALA C C 1
ATOM 7735 O O . ALA C 1 293 ? 32.190 -22.457 -9.437 1.00 35.81 293 ALA C O 1
ATOM 7737 N N . SER C 1 294 ? 31.802 -24.095 -7.956 1.00 41.20 294 SER C N 1
ATOM 7738 C CA . SER C 1 294 ? 32.371 -25.117 -8.825 1.00 43.01 294 SER C CA 1
ATOM 7739 C C . SER C 1 294 ? 31.466 -25.376 -10.022 1.00 43.33 294 SER C C 1
ATOM 7740 O O . SER C 1 294 ? 31.937 -25.729 -11.103 1.00 43.85 294 SER C O 1
ATOM 7743 N N . VAL C 1 295 ? 30.166 -25.183 -9.825 1.00 36.08 295 VAL C N 1
ATOM 7744 C CA . VAL C 1 295 ? 29.186 -25.420 -10.874 1.00 34.95 295 VAL C CA 1
ATOM 7745 C C . VAL C 1 295 ? 28.727 -24.148 -11.584 1.00 34.37 295 VAL C C 1
ATOM 7746 O O . VAL C 1 295 ? 28.544 -24.148 -12.802 1.00 34.27 295 VAL C O 1
ATOM 7750 N N . VAL C 1 296 ? 28.548 -23.065 -10.829 1.00 34.60 296 VAL C N 1
ATOM 7751 C CA . VAL C 1 296 ? 28.083 -21.808 -11.408 1.00 32.74 296 VAL C CA 1
ATOM 7752 C C . VAL C 1 296 ? 28.994 -20.606 -11.193 1.00 32.22 296 VAL C C 1
ATOM 7753 O O . VAL C 1 296 ? 28.520 -19.477 -11.051 1.00 31.90 296 VAL C O 1
ATOM 7757 N N . ALA C 1 297 ? 30.300 -20.849 -11.182 1.00 28.63 297 ALA C N 1
ATOM 7758 C CA . ALA C 1 297 ? 31.282 -19.788 -11.006 1.00 26.57 297 ALA C CA 1
ATOM 7759 C C . ALA C 1 297 ? 30.990 -18.626 -11.948 1.00 25.15 297 ALA C C 1
ATOM 7760 O O . ALA C 1 297 ? 31.050 -17.462 -11.552 1.00 23.79 297 ALA C O 1
ATOM 7762 N N . GLY C 1 298 ? 30.674 -18.952 -13.197 1.00 28.48 298 GLY C N 1
ATOM 7763 C CA . GLY C 1 298 ? 30.383 -17.925 -14.181 1.00 29.29 298 GLY C CA 1
ATOM 7764 C C . GLY C 1 298 ? 29.199 -17.039 -13.830 1.00 29.28 298 GLY C C 1
ATOM 7765 O O . GLY C 1 298 ? 29.244 -15.826 -14.038 1.00 28.40 298 GLY C O 1
ATOM 7766 N N . ARG C 1 299 ? 28.134 -17.639 -13.305 1.00 32.34 299 ARG C N 1
ATOM 7767 C CA . ARG C 1 299 ? 26.951 -16.870 -12.933 1.00 32.55 299 ARG C CA 1
ATOM 7768 C C . ARG C 1 299 ? 27.236 -16.029 -11.691 1.00 31.75 299 ARG C C 1
ATOM 7769 O O . ARG C 1 299 ? 26.680 -14.939 -11.524 1.00 31.89 299 ARG C O 1
ATOM 7777 N N . LEU C 1 300 ? 28.109 -16.524 -10.819 1.00 28.69 300 LEU C N 1
ATOM 7778 C CA . LEU C 1 300 ? 28.450 -15.767 -9.623 1.00 26.69 300 LEU C CA 1
ATOM 7779 C C . LEU C 1 300 ? 29.181 -14.496 -10.047 1.00 26.61 300 LEU C C 1
ATOM 7780 O O . LEU C 1 300 ? 28.949 -13.420 -9.492 1.00 27.38 300 LEU C O 1
ATOM 7785 N N . LYS C 1 301 ? 30.054 -14.620 -11.041 1.00 30.01 301 LYS C N 1
ATOM 7786 C CA . LYS C 1 301 ? 30.804 -13.468 -11.527 1.00 30.20 301 LYS C CA 1
ATOM 7787 C C . LYS C 1 301 ? 29.854 -12.403 -12.049 1.00 30.47 301 LYS C C 1
ATOM 7788 O O . LYS C 1 301 ? 30.027 -11.218 -11.761 1.00 29.69 301 LYS C O 1
ATOM 7794 N N . ASP C 1 302 ? 28.853 -12.824 -12.818 1.00 24.94 302 ASP C N 1
ATOM 7795 C CA . ASP C 1 302 ? 27.879 -11.883 -13.363 1.00 25.87 302 ASP C CA 1
ATOM 7796 C C . ASP C 1 302 ? 27.281 -11.065 -12.229 1.00 25.47 302 ASP C C 1
ATOM 7797 O O . ASP C 1 302 ? 27.039 -9.870 -12.374 1.00 25.27 302 ASP C O 1
ATOM 7802 N N . VAL C 1 303 ? 27.039 -11.718 -11.097 1.00 30.24 303 VAL C N 1
ATOM 7803 C CA . VAL C 1 303 ? 26.480 -11.027 -9.944 1.00 31.77 303 VAL C CA 1
ATOM 7804 C C . VAL C 1 303 ? 27.526 -10.061 -9.400 1.00 32.05 303 VAL C C 1
ATOM 7805 O O . VAL C 1 303 ? 27.203 -8.938 -9.000 1.00 30.98 303 VAL C O 1
ATOM 7809 N N . GLY C 1 304 ? 28.782 -10.503 -9.390 1.00 31.48 304 GLY C N 1
ATOM 7810 C CA . GLY C 1 304 ? 29.851 -9.643 -8.915 1.00 32.53 304 GLY C CA 1
ATOM 7811 C C . GLY C 1 304 ? 29.892 -8.392 -9.772 1.00 32.25 304 GLY C C 1
ATOM 7812 O O . GLY C 1 304 ? 30.023 -7.279 -9.266 1.00 33.51 304 GLY C O 1
ATOM 7813 N N . VAL C 1 305 ? 29.772 -8.581 -11.081 1.00 30.88 305 VAL C N 1
ATOM 7814 C CA . VAL C 1 305 ? 29.780 -7.471 -12.020 1.00 30.94 305 VAL C CA 1
ATOM 7815 C C . VAL C 1 305 ? 28.653 -6.502 -11.690 1.00 32.55 305 VAL C C 1
ATOM 7816 O O . VAL C 1 305 ? 28.862 -5.287 -11.628 1.00 31.72 305 VAL C O 1
ATOM 7820 N N . ALA C 1 306 ? 27.459 -7.047 -11.475 1.00 24.23 306 ALA C N 1
ATOM 7821 C CA . ALA C 1 306 ? 26.299 -6.227 -11.153 1.00 24.69 306 ALA C CA 1
ATOM 7822 C C . ALA C 1 306 ? 26.563 -5.430 -9.884 1.00 25.24 306 ALA C C 1
ATOM 7823 O O . ALA C 1 306 ? 26.089 -4.304 -9.736 1.00 21.71 306 ALA C O 1
ATOM 7825 N N . MET C 1 307 ? 27.344 -6.015 -8.981 1.00 32.31 307 MET C N 1
ATOM 7826 C CA . MET C 1 307 ? 27.665 -5.370 -7.716 1.00 33.93 307 MET C CA 1
ATOM 7827 C C . MET C 1 307 ? 28.693 -4.249 -7.832 1.00 34.93 307 MET C C 1
ATOM 7828 O O . MET C 1 307 ? 29.045 -3.624 -6.837 1.00 34.31 307 MET C O 1
ATOM 7833 N N . GLY C 1 308 ? 29.178 -3.994 -9.042 1.00 41.58 308 GLY C N 1
ATOM 7834 C CA . GLY C 1 308 ? 30.139 -2.920 -9.224 1.00 44.93 308 GLY C CA 1
ATOM 7835 C C . GLY C 1 308 ? 31.589 -3.326 -9.408 1.00 47.51 308 GLY C C 1
ATOM 7836 O O . GLY C 1 308 ? 32.416 -2.493 -9.773 1.00 48.23 308 GLY C O 1
ATOM 7837 N N . LEU C 1 309 ? 31.910 -4.590 -9.152 1.00 42.64 309 LEU C N 1
ATOM 7838 C CA . LEU C 1 309 ? 33.280 -5.066 -9.314 1.00 45.80 309 LEU C CA 1
ATOM 7839 C C . LEU C 1 309 ? 33.609 -5.152 -10.794 1.00 47.85 309 LEU C C 1
ATOM 7840 O O . LEU C 1 309 ? 32.774 -5.566 -11.598 1.00 48.12 309 LEU C O 1
ATOM 7845 N N . ASP C 1 310 ? 34.822 -4.758 -11.160 1.00 62.32 310 ASP C N 1
ATOM 7846 C CA . ASP C 1 310 ? 35.222 -4.812 -12.557 1.00 64.72 310 ASP C CA 1
ATOM 7847 C C . ASP C 1 310 ? 35.963 -6.118 -12.813 1.00 64.42 310 ASP C C 1
ATOM 7848 O O . ASP C 1 310 ? 37.173 -6.129 -13.051 1.00 65.28 310 ASP C O 1
ATOM 7853 N N . ILE C 1 311 ? 35.220 -7.219 -12.754 1.00 55.03 311 ILE C N 1
ATOM 7854 C CA . ILE C 1 311 ? 35.775 -8.551 -12.969 1.00 53.78 311 ILE C CA 1
ATOM 7855 C C . ILE C 1 311 ? 35.157 -9.204 -14.203 1.00 52.56 311 ILE C C 1
ATOM 7856 O O . ILE C 1 311 ? 35.250 -10.417 -14.387 1.00 52.64 311 ILE C O 1
ATOM 7861 N N . ALA C 1 312 ? 34.533 -8.388 -15.047 1.00 52.11 312 ALA C N 1
ATOM 7862 C CA . ALA C 1 312 ? 33.881 -8.871 -16.260 1.00 51.40 312 ALA C CA 1
ATOM 7863 C C . ALA C 1 312 ? 34.778 -9.724 -17.153 1.00 51.62 312 ALA C C 1
ATOM 7864 O O . ALA C 1 312 ? 34.337 -10.737 -17.700 1.00 51.31 312 ALA C O 1
ATOM 7866 N N . ASN C 1 313 ? 36.037 -9.324 -17.301 1.00 52.19 313 ASN C N 1
ATOM 7867 C CA . ASN C 1 313 ? 36.953 -10.069 -18.155 1.00 51.01 313 ASN C CA 1
ATOM 7868 C C . ASN C 1 313 ? 37.917 -10.997 -17.427 1.00 50.40 313 ASN C C 1
ATOM 7869 O O . ASN C 1 313 ? 38.869 -11.502 -18.023 1.00 50.43 313 ASN C O 1
ATOM 7874 N N . LEU C 1 314 ? 37.669 -11.221 -16.140 1.00 49.56 314 LEU C N 1
ATOM 7875 C CA . LEU C 1 314 ? 38.497 -12.127 -15.354 1.00 48.87 314 LEU C CA 1
ATOM 7876 C C . LEU C 1 314 ? 37.976 -13.528 -15.615 1.00 49.12 314 LEU C C 1
ATOM 7877 O O . LEU C 1 314 ? 36.840 -13.696 -16.057 1.00 48.69 314 LEU C O 1
ATOM 7882 N N . GLY C 1 315 ? 38.801 -14.534 -15.351 1.00 41.58 315 GLY C N 1
ATOM 7883 C CA . GLY C 1 315 ? 38.360 -15.899 -15.556 1.00 41.93 315 GLY C CA 1
ATOM 7884 C C . GLY C 1 315 ? 37.200 -16.149 -14.617 1.00 42.28 315 GLY C C 1
ATOM 7885 O O . GLY C 1 315 ? 37.141 -15.554 -13.543 1.00 41.20 315 GLY C O 1
ATOM 7886 N N . ASP C 1 316 ? 36.274 -17.019 -15.005 1.00 49.24 316 ASP C N 1
ATOM 7887 C CA . ASP C 1 316 ? 35.122 -17.291 -14.157 1.00 51.46 316 ASP C CA 1
ATOM 7888 C C . ASP C 1 316 ? 35.477 -17.682 -12.725 1.00 52.71 316 ASP C C 1
ATOM 7889 O O . ASP C 1 316 ? 34.901 -17.145 -11.776 1.00 52.58 316 ASP C O 1
ATOM 7894 N N . LYS C 1 317 ? 36.426 -18.599 -12.562 1.00 51.56 317 LYS C N 1
ATOM 7895 C CA . LYS C 1 317 ? 36.819 -19.041 -11.225 1.00 53.30 317 LYS C CA 1
ATOM 7896 C C . LYS C 1 317 ? 37.324 -17.903 -10.337 1.00 52.54 317 LYS C C 1
ATOM 7897 O O . LYS C 1 317 ? 37.010 -17.857 -9.149 1.00 51.70 317 LYS C O 1
ATOM 7903 N N . GLU C 1 318 ? 38.104 -16.992 -10.909 1.00 54.17 318 GLU C N 1
ATOM 7904 C CA . GLU C 1 318 ? 38.619 -15.860 -10.145 1.00 55.18 318 GLU C CA 1
ATOM 7905 C C . GLU C 1 318 ? 37.545 -14.784 -10.016 1.00 54.42 318 GLU C C 1
ATOM 7906 O O . GLU C 1 318 ? 37.510 -14.038 -9.036 1.00 53.40 318 GLU C O 1
ATOM 7912 N N . GLY C 1 319 ? 36.668 -14.706 -11.012 1.00 47.94 319 GLY C N 1
ATOM 7913 C CA . GLY C 1 319 ? 35.597 -13.730 -10.965 1.00 46.07 319 GLY C CA 1
ATOM 7914 C C . GLY C 1 319 ? 34.684 -14.041 -9.795 1.00 45.03 319 GLY C C 1
ATOM 7915 O O . GLY C 1 319 ? 34.234 -13.139 -9.092 1.00 43.92 319 GLY C O 1
ATOM 7916 N N . ALA C 1 320 ? 34.426 -15.330 -9.583 1.00 49.61 320 ALA C N 1
ATOM 7917 C CA . ALA C 1 320 ? 33.566 -15.790 -8.499 1.00 49.29 320 ALA C CA 1
ATOM 7918 C C . ALA C 1 320 ? 34.180 -15.486 -7.140 1.00 49.71 320 ALA C C 1
ATOM 7919 O O . ALA C 1 320 ? 33.496 -15.029 -6.222 1.00 49.05 320 ALA C O 1
ATOM 7921 N N . GLU C 1 321 ? 35.474 -15.747 -7.006 1.00 52.26 321 GLU C N 1
ATOM 7922 C CA . GLU C 1 321 ? 36.151 -15.490 -5.746 1.00 52.19 321 GLU C CA 1
ATOM 7923 C C . GLU C 1 321 ? 36.087 -14.014 -5.385 1.00 50.05 321 GLU C C 1
ATOM 7924 O O . GLU C 1 321 ? 35.820 -13.660 -4.237 1.00 49.88 321 GLU C O 1
ATOM 7930 N N . ALA C 1 322 ? 36.329 -13.155 -6.367 1.00 41.07 322 ALA C N 1
ATOM 7931 C CA . ALA C 1 322 ? 36.281 -11.719 -6.139 1.00 40.73 322 ALA C CA 1
ATOM 7932 C C . ALA C 1 322 ? 34.890 -11.344 -5.633 1.00 40.21 322 ALA C C 1
ATOM 7933 O O . ALA C 1 322 ? 34.746 -10.617 -4.644 1.00 38.85 322 ALA C O 1
ATOM 7935 N N . THR C 1 323 ? 33.872 -11.856 -6.321 1.00 45.67 323 THR C N 1
ATOM 7936 C CA . THR C 1 323 ? 32.485 -11.591 -5.966 1.00 44.02 323 THR C CA 1
ATOM 7937 C C . THR C 1 323 ? 32.208 -12.021 -4.531 1.00 45.29 323 THR C C 1
ATOM 7938 O O . THR C 1 323 ? 31.689 -11.242 -3.728 1.00 45.24 323 THR C O 1
ATOM 7942 N N . ILE C 1 324 ? 32.561 -13.262 -4.214 1.00 45.57 324 ILE C N 1
ATOM 7943 C CA . ILE C 1 324 ? 32.344 -13.799 -2.879 1.00 47.04 324 ILE C CA 1
ATOM 7944 C C . ILE C 1 324 ? 33.032 -12.957 -1.812 1.00 47.78 324 ILE C C 1
ATOM 7945 O O . ILE C 1 324 ? 32.449 -12.670 -0.764 1.00 47.92 324 ILE C O 1
ATOM 7950 N N . GLN C 1 325 ? 34.271 -12.557 -2.080 1.00 46.74 325 GLN C N 1
ATOM 7951 C CA . GLN C 1 325 ? 35.022 -11.753 -1.126 1.00 47.30 325 GLN C CA 1
ATOM 7952 C C . GLN C 1 325 ? 34.277 -10.458 -0.832 1.00 47.56 325 GLN C C 1
ATOM 7953 O O . GLN C 1 325 ? 34.227 -10.009 0.312 1.00 47.13 325 GLN C O 1
ATOM 7959 N N . ALA C 1 326 ? 33.699 -9.865 -1.872 1.00 48.06 326 ALA C N 1
ATOM 7960 C CA . ALA C 1 326 ? 32.942 -8.629 -1.727 1.00 47.92 326 ALA C CA 1
ATOM 7961 C C . ALA C 1 326 ? 31.769 -8.867 -0.787 1.00 47.25 326 ALA C C 1
ATOM 7962 O O . ALA C 1 326 ? 31.369 -7.977 -0.040 1.00 47.63 326 ALA C O 1
ATOM 7964 N N . VAL C 1 327 ? 31.217 -10.076 -0.832 1.00 48.52 327 VAL C N 1
ATOM 7965 C CA . VAL C 1 327 ? 30.096 -10.427 0.028 1.00 48.22 327 VAL C CA 1
ATOM 7966 C C . VAL C 1 327 ? 30.588 -10.525 1.466 1.00 48.63 327 VAL C C 1
ATOM 7967 O O . VAL C 1 327 ? 29.917 -10.059 2.387 1.00 47.74 327 VAL C O 1
ATOM 7971 N N . ARG C 1 328 ? 31.764 -11.126 1.650 1.00 48.40 328 ARG C N 1
ATOM 7972 C CA . ARG C 1 328 ? 32.344 -11.270 2.982 1.00 48.48 328 ARG C CA 1
ATOM 7973 C C . ARG C 1 328 ? 32.653 -9.900 3.575 1.00 48.09 328 ARG C C 1
ATOM 7974 O O . ARG C 1 328 ? 32.455 -9.672 4.769 1.00 47.90 328 ARG C O 1
ATOM 7982 N N . ASP C 1 329 ? 33.140 -8.992 2.735 1.00 42.81 329 ASP C N 1
ATOM 7983 C CA . ASP C 1 329 ? 33.479 -7.649 3.185 1.00 43.88 329 ASP C CA 1
ATOM 7984 C C . ASP C 1 329 ? 32.241 -6.811 3.493 1.00 43.39 329 ASP C C 1
ATOM 7985 O O . ASP C 1 329 ? 32.238 -6.026 4.443 1.00 42.56 329 ASP C O 1
ATOM 7990 N N . LEU C 1 330 ? 31.196 -6.974 2.685 1.00 42.53 330 LEU C N 1
ATOM 7991 C CA . LEU C 1 330 ? 29.960 -6.225 2.878 1.00 41.43 330 LEU C CA 1
ATOM 7992 C C . LEU C 1 330 ? 29.276 -6.625 4.175 1.00 42.18 330 LEU C C 1
ATOM 7993 O O . LEU C 1 330 ? 28.826 -5.769 4.940 1.00 42.19 330 LEU C O 1
ATOM 7998 N N . ALA C 1 331 ? 29.201 -7.931 4.416 1.00 47.84 331 ALA C N 1
ATOM 7999 C CA . ALA C 1 331 ? 28.570 -8.462 5.618 1.00 48.51 331 ALA C CA 1
ATOM 8000 C C . ALA C 1 331 ? 29.361 -8.067 6.864 1.00 49.51 331 ALA C C 1
ATOM 8001 O O . ALA C 1 331 ? 28.803 -7.952 7.959 1.00 49.27 331 ALA C O 1
ATOM 8003 N N . ALA C 1 332 ? 30.661 -7.858 6.687 1.00 49.62 332 ALA C N 1
ATOM 8004 C CA . ALA C 1 332 ? 31.532 -7.483 7.791 1.00 49.91 332 ALA C CA 1
ATOM 8005 C C . ALA C 1 332 ? 31.500 -5.981 8.043 1.00 50.04 332 ALA C C 1
ATOM 8006 O O . ALA C 1 332 ? 31.768 -5.531 9.156 1.00 50.26 332 ALA C O 1
ATOM 8008 N N . SER C 1 333 ? 31.166 -5.209 7.012 1.00 45.25 333 SER C N 1
ATOM 8009 C CA . SER C 1 333 ? 31.113 -3.753 7.128 1.00 44.64 333 SER C CA 1
ATOM 8010 C C . SER C 1 333 ? 29.802 -3.247 7.729 1.00 44.48 333 SER C C 1
ATOM 8011 O O . SER C 1 333 ? 29.690 -2.074 8.086 1.00 43.34 333 SER C O 1
ATOM 8014 N N . ILE C 1 334 ? 28.808 -4.122 7.835 1.00 45.46 334 ILE C N 1
ATOM 8015 C CA . ILE C 1 334 ? 27.524 -3.721 8.400 1.00 46.49 334 ILE C CA 1
ATOM 8016 C C . ILE C 1 334 ? 27.268 -4.359 9.763 1.00 47.22 334 ILE C C 1
ATOM 8017 O O . ILE C 1 334 ? 26.266 -4.063 10.413 1.00 47.16 334 ILE C O 1
ATOM 8022 N N . GLY C 1 335 ? 28.176 -5.233 10.189 1.00 44.76 335 GLY C N 1
ATOM 8023 C CA . GLY C 1 335 ? 28.041 -5.864 11.489 1.00 46.84 335 GLY C CA 1
ATOM 8024 C C . GLY C 1 335 ? 27.350 -7.210 11.546 1.00 49.19 335 GLY C C 1
ATOM 8025 O O . GLY C 1 335 ? 26.695 -7.531 12.538 1.00 49.18 335 GLY C O 1
ATOM 8026 N N . ILE C 1 336 ? 27.490 -8.009 10.496 1.00 57.59 336 ILE C N 1
ATOM 8027 C CA . ILE C 1 336 ? 26.867 -9.325 10.482 1.00 59.62 336 ILE C CA 1
ATOM 8028 C C . ILE C 1 336 ? 27.732 -10.304 11.278 1.00 61.61 336 ILE C C 1
ATOM 8029 O O . ILE C 1 336 ? 28.961 -10.223 11.247 1.00 61.60 336 ILE C O 1
ATOM 8034 N N . PRO C 1 337 ? 27.101 -11.229 12.021 1.00 64.46 337 PRO C N 1
ATOM 8035 C CA . PRO C 1 337 ? 27.851 -12.212 12.809 1.00 66.45 337 PRO C CA 1
ATOM 8036 C C . PRO C 1 337 ? 28.867 -12.971 11.947 1.00 68.68 337 PRO C C 1
ATOM 8037 O O . PRO C 1 337 ? 28.994 -12.703 10.751 1.00 69.33 337 PRO C O 1
ATOM 8041 N N . ALA C 1 338 ? 29.584 -13.918 12.545 1.00 68.73 338 ALA C N 1
ATOM 8042 C CA . ALA C 1 338 ? 30.584 -14.675 11.797 1.00 70.28 338 ALA C CA 1
ATOM 8043 C C . ALA C 1 338 ? 30.461 -16.188 11.949 1.00 71.74 338 ALA C C 1
ATOM 8044 O O . ALA C 1 338 ? 31.106 -16.944 11.221 1.00 72.00 338 ALA C O 1
ATOM 8046 N N . ASN C 1 339 ? 29.636 -16.630 12.891 1.00 69.78 339 ASN C N 1
ATOM 8047 C CA . ASN C 1 339 ? 29.453 -18.058 13.121 1.00 71.58 339 ASN C CA 1
ATOM 8048 C C . ASN C 1 339 ? 28.014 -18.367 13.497 1.00 72.88 339 ASN C C 1
ATOM 8049 O O . ASN C 1 339 ? 27.302 -17.511 14.022 1.00 72.96 339 ASN C O 1
ATOM 8054 N N . LEU C 1 340 ? 27.589 -19.596 13.221 1.00 78.75 340 LEU C N 1
ATOM 8055 C CA . LEU C 1 340 ? 26.238 -20.026 13.560 1.00 80.10 340 LEU C CA 1
ATOM 8056 C C . LEU C 1 340 ? 26.219 -20.347 15.050 1.00 80.56 340 LEU C C 1
ATOM 8057 O O . LEU C 1 340 ? 25.159 -20.522 15.651 1.00 80.43 340 LEU C O 1
ATOM 8062 N N . THR C 1 341 ? 27.411 -20.423 15.634 1.00 80.70 341 THR C N 1
ATOM 8063 C CA . THR C 1 341 ? 27.561 -20.696 17.055 1.00 81.00 341 THR C CA 1
ATOM 8064 C C . THR C 1 341 ? 27.081 -19.457 17.801 1.00 81.12 341 THR C C 1
ATOM 8065 O O . THR C 1 341 ? 26.317 -19.554 18.762 1.00 80.87 341 THR C O 1
ATOM 8069 N N . GLU C 1 342 ? 27.535 -18.294 17.339 1.00 76.04 342 GLU C N 1
ATOM 8070 C CA . GLU C 1 342 ? 27.162 -17.019 17.937 1.00 76.17 342 GLU C CA 1
ATOM 8071 C C . GLU C 1 342 ? 25.652 -16.842 17.951 1.00 76.36 342 GLU C C 1
ATOM 8072 O O . GLU C 1 342 ? 25.118 -16.062 18.740 1.00 76.20 342 GLU C O 1
ATOM 8078 N N . LEU C 1 343 ? 24.968 -17.560 17.066 1.00 78.88 343 LEU C N 1
ATOM 8079 C CA . LEU C 1 343 ? 23.514 -17.482 16.984 1.00 80.04 343 LEU C CA 1
ATOM 8080 C C . LEU C 1 343 ? 22.880 -18.442 17.987 1.00 80.61 343 LEU C C 1
ATOM 8081 O O . LEU C 1 343 ? 21.812 -18.166 18.537 1.00 80.78 343 LEU C O 1
ATOM 8086 N N . GLY C 1 344 ? 23.546 -19.570 18.221 1.00 83.86 344 GLY C N 1
ATOM 8087 C CA . GLY C 1 344 ? 23.032 -20.548 19.162 1.00 84.67 344 GLY C CA 1
ATOM 8088 C C . GLY C 1 344 ? 23.044 -21.971 18.637 1.00 85.15 344 GLY C C 1
ATOM 8089 O O . GLY C 1 344 ? 22.790 -22.913 19.389 1.00 85.25 344 GLY C O 1
ATOM 8090 N N . ALA C 1 345 ? 23.333 -22.132 17.349 1.00 84.85 345 ALA C N 1
ATOM 8091 C CA . ALA C 1 345 ? 23.374 -23.456 16.735 1.00 85.06 345 ALA C CA 1
ATOM 8092 C C . ALA C 1 345 ? 24.346 -24.357 17.489 1.00 85.30 345 ALA C C 1
ATOM 8093 O O . ALA C 1 345 ? 25.334 -23.883 18.054 1.00 85.60 345 ALA C O 1
ATOM 8095 N N . LYS C 1 346 ? 24.063 -25.656 17.489 1.00 83.54 346 LYS C N 1
ATOM 8096 C CA . LYS C 1 346 ? 24.900 -26.628 18.185 1.00 83.58 346 LYS C CA 1
ATOM 8097 C C . LYS C 1 346 ? 25.559 -27.619 17.225 1.00 82.54 346 LYS C C 1
ATOM 8098 O O . LYS C 1 346 ? 24.872 -28.322 16.483 1.00 81.95 346 LYS C O 1
ATOM 8104 N N . LYS C 1 347 ? 26.888 -27.681 17.247 1.00 80.80 347 LYS C N 1
ATOM 8105 C CA . LYS C 1 347 ? 27.621 -28.597 16.378 1.00 80.64 347 LYS C CA 1
ATOM 8106 C C . LYS C 1 347 ? 27.084 -30.021 16.470 1.00 81.01 347 LYS C C 1
ATOM 8107 O O . LYS C 1 347 ? 27.061 -30.745 15.476 1.00 81.30 347 LYS C O 1
ATOM 8113 N N . GLU C 1 348 ? 26.657 -30.424 17.662 1.00 82.51 348 GLU C N 1
ATOM 8114 C CA . GLU C 1 348 ? 26.120 -31.766 17.854 1.00 83.34 348 GLU C CA 1
ATOM 8115 C C . GLU C 1 348 ? 24.698 -31.889 17.322 1.00 83.54 348 GLU C C 1
ATOM 8116 O O . GLU C 1 348 ? 23.975 -32.821 17.670 1.00 83.40 348 GLU C O 1
ATOM 8122 N N . ASP C 1 349 ? 24.304 -30.943 16.475 1.00 86.51 349 ASP C N 1
ATOM 8123 C CA . ASP C 1 349 ? 22.972 -30.948 15.880 1.00 87.00 349 ASP C CA 1
ATOM 8124 C C . ASP C 1 349 ? 23.046 -30.845 14.358 1.00 86.54 349 ASP C C 1
ATOM 8125 O O . ASP C 1 349 ? 22.023 -30.895 13.675 1.00 86.31 349 ASP C O 1
ATOM 8130 N N . VAL C 1 350 ? 24.263 -30.705 13.835 1.00 86.24 350 VAL C N 1
ATOM 8131 C CA . VAL C 1 350 ? 24.487 -30.600 12.394 1.00 85.63 350 VAL C CA 1
ATOM 8132 C C . VAL C 1 350 ? 23.790 -31.712 11.605 1.00 85.46 350 VAL C C 1
ATOM 8133 O O . VAL C 1 350 ? 23.141 -31.447 10.592 1.00 85.50 350 VAL C O 1
ATOM 8137 N N . PRO C 1 351 ? 23.926 -32.972 12.054 1.00 84.92 351 PRO C N 1
ATOM 8138 C CA . PRO C 1 351 ? 23.302 -34.113 11.374 1.00 84.29 351 PRO C CA 1
ATOM 8139 C C . PRO C 1 351 ? 21.784 -34.028 11.196 1.00 83.67 351 PRO C C 1
ATOM 8140 O O . PRO C 1 351 ? 21.247 -34.527 10.209 1.00 83.94 351 PRO C O 1
ATOM 8144 N N . LEU C 1 352 ? 21.094 -33.403 12.147 1.00 83.35 352 LEU C N 1
ATOM 8145 C CA . LEU C 1 352 ? 19.639 -33.281 12.064 1.00 82.23 352 LEU C CA 1
ATOM 8146 C C . LEU C 1 352 ? 19.211 -32.076 11.226 1.00 81.53 352 LEU C C 1
ATOM 8147 O O . LEU C 1 352 ? 18.112 -32.054 10.667 1.00 81.39 352 LEU C O 1
ATOM 8152 N N . LEU C 1 353 ? 20.083 -31.076 11.145 1.00 81.52 353 LEU C N 1
ATOM 8153 C CA . LEU C 1 353 ? 19.797 -29.874 10.372 1.00 80.43 353 LEU C CA 1
ATOM 8154 C C . LEU C 1 353 ? 19.984 -30.147 8.882 1.00 80.09 353 LEU C C 1
ATOM 8155 O O . LEU C 1 353 ? 19.132 -29.797 8.065 1.00 80.43 353 LEU C O 1
ATOM 8160 N N . ALA C 1 354 ? 21.102 -30.779 8.537 1.00 74.34 354 ALA C N 1
ATOM 8161 C CA . ALA C 1 354 ? 21.401 -31.106 7.149 1.00 73.26 354 ALA C CA 1
ATOM 8162 C C . ALA C 1 354 ? 20.374 -32.091 6.604 1.00 73.10 354 ALA C C 1
ATOM 8163 O O . ALA C 1 354 ? 19.832 -31.897 5.516 1.00 72.85 354 ALA C O 1
ATOM 8165 N N . ASP C 1 355 ? 20.108 -33.146 7.367 1.00 75.67 355 ASP C N 1
ATOM 8166 C CA . ASP C 1 355 ? 19.146 -34.163 6.960 1.00 75.65 355 ASP C CA 1
ATOM 8167 C C . ASP C 1 355 ? 17.828 -33.518 6.567 1.00 75.42 355 ASP C C 1
ATOM 8168 O O . ASP C 1 355 ? 17.190 -33.931 5.600 1.00 75.81 355 ASP C O 1
ATOM 8173 N N . HIS C 1 356 ? 17.422 -32.505 7.325 1.00 72.06 356 HIS C N 1
ATOM 8174 C CA . HIS C 1 356 ? 16.175 -31.808 7.051 1.00 71.27 356 HIS C CA 1
ATOM 8175 C C . HIS C 1 356 ? 16.375 -30.717 6.008 1.00 69.69 356 HIS C C 1
ATOM 8176 O O . HIS C 1 356 ? 15.428 -30.314 5.331 1.00 68.91 356 HIS C O 1
ATOM 8183 N N . ALA C 1 357 ? 17.612 -30.246 5.882 1.00 66.68 357 ALA C N 1
ATOM 8184 C CA . ALA C 1 357 ? 17.944 -29.215 4.908 1.00 64.64 357 ALA C CA 1
ATOM 8185 C C . ALA C 1 357 ? 17.660 -29.766 3.517 1.00 63.93 357 ALA C C 1
ATOM 8186 O O . ALA C 1 357 ? 16.945 -29.148 2.725 1.00 63.06 357 ALA C O 1
ATOM 8188 N N . LEU C 1 358 ? 18.221 -30.938 3.229 1.00 63.72 358 LEU C N 1
ATOM 8189 C CA . LEU C 1 358 ? 18.025 -31.591 1.940 1.00 63.00 358 LEU C CA 1
ATOM 8190 C C . LEU C 1 358 ? 16.547 -31.870 1.704 1.00 63.14 358 LEU C C 1
ATOM 8191 O O . LEU C 1 358 ? 16.122 -32.095 0.571 1.00 63.56 358 LEU C O 1
ATOM 8196 N N . LYS C 1 359 ? 15.766 -31.853 2.780 1.00 65.31 359 LYS C N 1
ATOM 8197 C CA . LYS C 1 359 ? 14.330 -32.093 2.682 1.00 64.96 359 LYS C CA 1
ATOM 8198 C C . LYS C 1 359 ? 13.588 -30.798 2.378 1.00 63.59 359 LYS C C 1
ATOM 8199 O O . LYS C 1 359 ? 12.418 -30.824 1.995 1.00 63.19 359 LYS C O 1
ATOM 8205 N N . ASP C 1 360 ? 14.271 -29.668 2.549 1.00 61.29 360 ASP C N 1
ATOM 8206 C CA . ASP C 1 360 ? 13.664 -28.363 2.292 1.00 59.80 360 ASP C CA 1
ATOM 8207 C C . ASP C 1 360 ? 13.348 -28.196 0.802 1.00 57.90 360 ASP C C 1
ATOM 8208 O O . ASP C 1 360 ? 14.100 -28.656 -0.059 1.00 57.21 360 ASP C O 1
ATOM 8213 N N . ALA C 1 361 ? 12.231 -27.537 0.508 1.00 54.66 361 ALA C N 1
ATOM 8214 C CA . ALA C 1 361 ? 11.798 -27.314 -0.868 1.00 52.18 361 ALA C CA 1
ATOM 8215 C C . ALA C 1 361 ? 12.747 -26.409 -1.652 1.00 50.30 361 ALA C C 1
ATOM 8216 O O . ALA C 1 361 ? 12.795 -26.468 -2.882 1.00 49.95 361 ALA C O 1
ATOM 8218 N N . CYS C 1 362 ? 13.498 -25.573 -0.942 1.00 49.31 362 CYS C N 1
ATOM 8219 C CA . CYS C 1 362 ? 14.444 -24.667 -1.588 1.00 46.39 362 CYS C CA 1
ATOM 8220 C C . CYS C 1 362 ? 15.670 -25.427 -2.091 1.00 44.40 362 CYS C C 1
ATOM 8221 O O . CYS C 1 362 ? 16.398 -24.944 -2.955 1.00 43.44 362 CYS C O 1
ATOM 8224 N N . ALA C 1 363 ? 15.885 -26.619 -1.547 1.00 32.90 363 ALA C N 1
ATOM 8225 C CA . ALA C 1 363 ? 17.023 -27.453 -1.919 1.00 31.43 363 ALA C CA 1
ATOM 8226 C C . ALA C 1 363 ? 16.980 -27.927 -3.367 1.00 30.33 363 ALA C C 1
ATOM 8227 O O . ALA C 1 363 ? 18.011 -28.014 -4.029 1.00 29.06 363 ALA C O 1
ATOM 8229 N N . LEU C 1 364 ? 15.782 -28.233 -3.848 1.00 34.34 364 LEU C N 1
ATOM 8230 C CA . LEU C 1 364 ? 15.589 -28.727 -5.206 1.00 34.31 364 LEU C CA 1
ATOM 8231 C C . LEU C 1 364 ? 16.250 -27.903 -6.315 1.00 33.00 364 LEU C C 1
ATOM 8232 O O . LEU C 1 364 ? 16.812 -28.470 -7.257 1.00 31.31 364 LEU C O 1
ATOM 8237 N N . THR C 1 365 ? 16.195 -26.576 -6.207 1.00 28.28 365 THR C N 1
ATOM 8238 C CA . THR C 1 365 ? 16.763 -25.716 -7.242 1.00 26.45 365 THR C CA 1
ATOM 8239 C C . THR C 1 365 ? 18.205 -25.258 -7.056 1.00 26.15 365 THR C C 1
ATOM 8240 O O . THR C 1 365 ? 18.694 -24.428 -7.829 1.00 23.45 365 THR C O 1
ATOM 8244 N N . ASN C 1 366 ? 18.890 -25.787 -6.044 1.00 25.80 366 ASN C N 1
ATOM 8245 C CA . ASN C 1 366 ? 20.283 -25.413 -5.824 1.00 25.72 366 ASN C CA 1
ATOM 8246 C C . ASN C 1 366 ? 21.081 -25.971 -7.005 1.00 26.64 366 ASN C C 1
ATOM 8247 O O . ASN C 1 366 ? 20.869 -27.110 -7.421 1.00 23.61 366 ASN C O 1
ATOM 8252 N N . PRO C 1 367 ? 22.009 -25.171 -7.561 1.00 30.51 367 PRO C N 1
ATOM 8253 C CA . PRO C 1 367 ? 22.840 -25.568 -8.705 1.00 32.72 367 PRO C CA 1
ATOM 8254 C C . PRO C 1 367 ? 23.779 -26.754 -8.472 1.00 35.99 367 PRO C C 1
ATOM 8255 O O . PRO C 1 367 ? 24.065 -27.517 -9.396 1.00 35.50 367 PRO C O 1
ATOM 8259 N N . ARG C 1 368 ? 24.267 -26.902 -7.245 1.00 42.83 368 ARG C N 1
ATOM 8260 C CA . ARG C 1 368 ? 25.154 -28.011 -6.915 1.00 46.89 368 ARG C CA 1
ATOM 8261 C C . ARG C 1 368 ? 24.440 -28.946 -5.950 1.00 49.33 368 ARG C C 1
ATOM 8262 O O . ARG C 1 368 ? 24.149 -28.569 -4.817 1.00 50.51 368 ARG C O 1
ATOM 8270 N N . GLN C 1 369 ? 24.152 -30.160 -6.409 1.00 45.62 369 GLN C N 1
ATOM 8271 C CA . GLN C 1 369 ? 23.467 -31.153 -5.589 1.00 48.44 369 GLN C CA 1
ATOM 8272 C C . GLN C 1 369 ? 24.442 -31.958 -4.733 1.00 50.33 369 GLN C C 1
ATOM 8273 O O . GLN C 1 369 ? 25.420 -32.517 -5.232 1.00 49.11 369 GLN C O 1
ATOM 8279 N N . GLY C 1 370 ? 24.166 -32.010 -3.436 1.00 56.94 370 GLY C N 1
ATOM 8280 C CA . GLY C 1 370 ? 25.023 -32.750 -2.533 1.00 60.52 370 GLY C CA 1
ATOM 8281 C C . GLY C 1 370 ? 24.254 -33.780 -1.732 1.00 62.90 370 GLY C C 1
ATOM 8282 O O . GLY C 1 370 ? 23.052 -33.963 -1.923 1.00 62.78 370 GLY C O 1
ATOM 8283 N N . ASP C 1 371 ? 24.959 -34.460 -0.836 1.00 71.18 371 ASP C N 1
ATOM 8284 C CA . ASP C 1 371 ? 24.356 -35.476 0.019 1.00 73.99 371 ASP C CA 1
ATOM 8285 C C . ASP C 1 371 ? 24.608 -35.110 1.475 1.00 75.33 371 ASP C C 1
ATOM 8286 O O . ASP C 1 371 ? 25.520 -34.340 1.777 1.00 75.11 371 ASP C O 1
ATOM 8291 N N . GLN C 1 372 ? 23.799 -35.661 2.374 1.00 73.13 372 GLN C N 1
ATOM 8292 C CA . GLN C 1 372 ? 23.950 -35.382 3.796 1.00 75.50 372 GLN C CA 1
ATOM 8293 C C . GLN C 1 372 ? 25.393 -35.574 4.244 1.00 77.02 372 GLN C C 1
ATOM 8294 O O . GLN C 1 372 ? 25.895 -34.835 5.090 1.00 77.29 372 GLN C O 1
ATOM 8300 N N . LYS C 1 373 ? 26.054 -36.566 3.657 1.00 82.76 373 LYS C N 1
ATOM 8301 C CA . LYS C 1 373 ? 27.439 -36.883 3.981 1.00 84.77 373 LYS C CA 1
ATOM 8302 C C . LYS C 1 373 ? 28.384 -35.779 3.497 1.00 85.83 373 LYS C C 1
ATOM 8303 O O . LYS C 1 373 ? 29.603 -35.895 3.618 1.00 86.03 373 LYS C O 1
ATOM 8309 N N . GLU C 1 374 ? 27.811 -34.706 2.957 1.00 83.19 374 GLU C N 1
ATOM 8310 C CA . GLU C 1 374 ? 28.596 -33.584 2.450 1.00 84.22 374 GLU C CA 1
ATOM 8311 C C . GLU C 1 374 ? 27.956 -32.252 2.823 1.00 84.43 374 GLU C C 1
ATOM 8312 O O . GLU C 1 374 ? 28.642 -31.239 2.952 1.00 84.41 374 GLU C O 1
ATOM 8318 N N . VAL C 1 375 ? 26.637 -32.258 2.989 1.00 85.88 375 VAL C N 1
ATOM 8319 C CA . VAL C 1 375 ? 25.913 -31.046 3.354 1.00 86.51 375 VAL C CA 1
ATOM 8320 C C . VAL C 1 375 ? 26.306 -30.622 4.760 1.00 86.91 375 VAL C C 1
ATOM 8321 O O . VAL C 1 375 ? 26.384 -29.431 5.063 1.00 87.29 375 VAL C O 1
ATOM 8325 N N . GLU C 1 376 ? 26.554 -31.606 5.618 1.00 86.39 376 GLU C N 1
ATOM 8326 C CA . GLU C 1 376 ? 26.941 -31.328 6.992 1.00 86.32 376 GLU C CA 1
ATOM 8327 C C . GLU C 1 376 ? 28.271 -30.588 7.058 1.00 85.26 376 GLU C C 1
ATOM 8328 O O . GLU C 1 376 ? 28.440 -29.690 7.880 1.00 85.17 376 GLU C O 1
ATOM 8334 N N . GLU C 1 377 ? 29.212 -30.958 6.194 1.00 83.33 377 GLU C N 1
ATOM 8335 C CA . GLU C 1 377 ? 30.509 -30.291 6.178 1.00 82.74 377 GLU C CA 1
ATOM 8336 C C . GLU C 1 377 ? 30.297 -28.802 5.952 1.00 81.63 377 GLU C C 1
ATOM 8337 O O . GLU C 1 377 ? 30.939 -27.965 6.590 1.00 81.54 377 GLU C O 1
ATOM 8343 N N . LEU C 1 378 ? 29.392 -28.484 5.030 1.00 81.43 378 LEU C N 1
ATOM 8344 C CA . LEU C 1 378 ? 29.077 -27.100 4.708 1.00 79.77 378 LEU C CA 1
ATOM 8345 C C . LEU C 1 378 ? 28.724 -26.375 6.002 1.00 78.92 378 LEU C C 1
ATOM 8346 O O . LEU C 1 378 ? 29.292 -25.328 6.311 1.00 78.61 378 LEU C O 1
ATOM 8351 N N . PHE C 1 379 ? 27.788 -26.947 6.756 1.00 76.10 379 PHE C N 1
ATOM 8352 C CA . PHE C 1 379 ? 27.361 -26.377 8.029 1.00 75.59 379 PHE C CA 1
ATOM 8353 C C . PHE C 1 379 ? 28.562 -26.062 8.912 1.00 76.15 379 PHE C C 1
ATOM 8354 O O . PHE C 1 379 ? 28.682 -24.957 9.439 1.00 75.80 379 PHE C O 1
ATOM 8362 N N . LEU C 1 380 ? 29.446 -27.043 9.068 1.00 79.59 380 LEU C N 1
ATOM 8363 C CA . LEU C 1 380 ? 30.640 -26.887 9.891 1.00 80.61 380 LEU C CA 1
ATOM 8364 C C . LEU C 1 380 ? 31.524 -25.737 9.426 1.00 81.41 380 LEU C C 1
ATOM 8365 O O . LEU C 1 380 ? 32.300 -25.185 10.207 1.00 81.34 380 LEU C O 1
ATOM 8370 N N . SER C 1 381 ? 31.402 -25.374 8.155 1.00 83.97 381 SER C N 1
ATOM 8371 C CA . SER C 1 381 ? 32.194 -24.285 7.600 1.00 84.68 381 SER C CA 1
ATOM 8372 C C . SER C 1 381 ? 31.596 -22.928 7.972 1.00 84.94 381 SER C C 1
ATOM 8373 O O . SER C 1 381 ? 32.097 -21.884 7.551 1.00 85.00 381 SER C O 1
ATOM 8376 N N . ALA C 1 382 ? 30.529 -22.947 8.766 1.00 82.55 382 ALA C N 1
ATOM 8377 C CA . ALA C 1 382 ? 29.863 -21.717 9.186 1.00 82.83 382 ALA C CA 1
ATOM 8378 C C . ALA C 1 382 ? 29.834 -21.541 10.704 1.00 83.02 382 ALA C C 1
ATOM 8379 O O . ALA C 1 382 ? 29.057 -20.740 11.225 1.00 82.80 382 ALA C O 1
ATOM 8381 N N . PHE C 1 383 ? 30.677 -22.291 11.409 1.00 84.08 383 PHE C N 1
ATOM 8382 C CA . PHE C 1 383 ? 30.747 -22.203 12.865 1.00 84.05 383 PHE C CA 1
ATOM 8383 C C . PHE C 1 383 ? 31.971 -21.420 13.325 1.00 83.91 383 PHE C C 1
ATOM 8384 O O . PHE C 1 383 ? 32.934 -21.255 12.576 1.00 83.81 383 PHE C O 1
ATOM 8392 N N . ALA D 1 2 ? 10.060 9.839 -6.454 1.00 44.11 2 ALA D N 1
ATOM 8393 C CA . ALA D 1 2 ? 8.595 9.975 -6.707 1.00 43.50 2 ALA D CA 1
ATOM 8394 C C . ALA D 1 2 ? 7.898 8.617 -6.642 1.00 41.92 2 ALA D C 1
ATOM 8395 O O . ALA D 1 2 ? 8.422 7.622 -7.139 1.00 42.35 2 ALA D O 1
ATOM 8397 N N . SER D 1 3 ? 6.720 8.587 -6.023 1.00 39.11 3 SER D N 1
ATOM 8398 C CA . SER D 1 3 ? 5.933 7.361 -5.901 1.00 37.36 3 SER D CA 1
ATOM 8399 C C . SER D 1 3 ? 5.720 6.697 -7.259 1.00 34.66 3 SER D C 1
ATOM 8400 O O . SER D 1 3 ? 5.774 7.352 -8.301 1.00 34.72 3 SER D O 1
ATOM 8403 N N . SER D 1 4 ? 5.477 5.392 -7.243 1.00 29.24 4 SER D N 1
ATOM 8404 C CA . SER D 1 4 ? 5.264 4.657 -8.482 1.00 25.63 4 SER D CA 1
ATOM 8405 C C . SER D 1 4 ? 4.405 3.448 -8.195 1.00 23.10 4 SER D C 1
ATOM 8406 O O . SER D 1 4 ? 4.225 3.070 -7.040 1.00 21.66 4 SER D O 1
ATOM 8409 N N . THR D 1 5 ? 3.885 2.844 -9.258 1.00 21.65 5 THR D N 1
ATOM 8410 C CA . THR D 1 5 ? 3.055 1.659 -9.134 1.00 19.50 5 THR D CA 1
ATOM 8411 C C . THR D 1 5 ? 3.482 0.660 -10.195 1.00 17.44 5 THR D C 1
ATOM 8412 O O . THR D 1 5 ? 3.717 1.031 -11.342 1.00 17.67 5 THR D O 1
ATOM 8416 N N . PHE D 1 6 ? 3.612 -0.60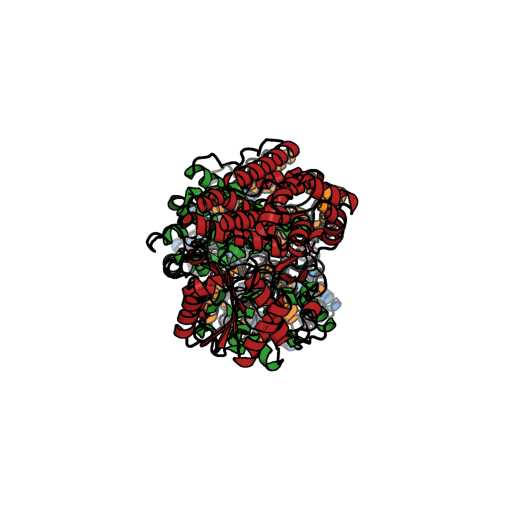5 -9.811 1.00 18.02 6 PHE D N 1
ATOM 8417 C CA . PHE D 1 6 ? 3.986 -1.621 -10.779 1.00 15.93 6 PHE D CA 1
ATOM 8418 C C . PHE D 1 6 ? 2.780 -2.525 -10.995 1.00 14.54 6 PHE D C 1
ATOM 8419 O O . PHE D 1 6 ? 2.353 -3.216 -10.072 1.00 12.53 6 PHE D O 1
ATOM 8427 N N . TYR D 1 7 ? 2.236 -2.491 -12.213 1.00 16.33 7 TYR D N 1
ATOM 8428 C CA . TYR D 1 7 ? 1.067 -3.280 -12.613 1.00 16.18 7 TYR D CA 1
ATOM 8429 C C . TYR D 1 7 ? 1.497 -4.460 -13.470 1.00 16.33 7 TYR D C 1
ATOM 8430 O O . TYR D 1 7 ? 2.385 -4.331 -14.316 1.00 16.80 7 TYR D O 1
ATOM 8439 N N . ILE D 1 8 ? 0.839 -5.597 -13.277 1.00 17.25 8 ILE D N 1
ATOM 8440 C CA . ILE D 1 8 ? 1.154 -6.799 -14.040 1.00 17.97 8 ILE D CA 1
ATOM 8441 C C . ILE D 1 8 ? 0.164 -7.905 -13.663 1.00 18.20 8 ILE D C 1
ATOM 8442 O O . ILE D 1 8 ? -0.369 -7.912 -12.547 1.00 16.96 8 ILE D O 1
ATOM 8447 N N . PRO D 1 9 ? -0.104 -8.847 -14.585 1.00 16.53 9 PRO D N 1
ATOM 8448 C CA . PRO D 1 9 ? -1.047 -9.919 -14.243 1.00 15.08 9 PRO D CA 1
ATOM 8449 C C . PRO D 1 9 ? -0.519 -10.771 -13.090 1.00 16.38 9 PRO D C 1
ATOM 8450 O O . PRO D 1 9 ? 0.690 -10.863 -12.881 1.00 13.81 9 PRO D O 1
ATOM 8454 N N . PHE D 1 10 ? -1.439 -11.392 -12.358 1.00 17.35 10 PHE D N 1
ATOM 8455 C CA . PHE D 1 10 ? -1.126 -12.250 -11.207 1.00 18.30 10 PHE D CA 1
ATOM 8456 C C . PHE D 1 10 ? -0.312 -13.476 -11.593 1.00 15.59 10 PHE D C 1
ATOM 8457 O O . PHE D 1 10 ? 0.555 -13.926 -10.841 1.00 12.29 10 PHE D O 1
ATOM 8465 N N . VAL D 1 11 ? -0.624 -14.024 -12.765 1.00 16.50 11 VAL D N 1
ATOM 8466 C CA . VAL D 1 11 ? 0.024 -15.228 -13.267 1.00 14.83 11 VAL D CA 1
ATOM 8467 C C . VAL D 1 11 ? 0.379 -15.050 -14.737 1.00 16.39 11 VAL D C 1
ATOM 8468 O O . VAL D 1 11 ? -0.459 -14.647 -15.549 1.00 13.83 11 VAL D O 1
ATOM 8472 N N . ASN D 1 12 ? 1.624 -15.362 -15.071 1.00 13.93 12 ASN D N 1
ATOM 8473 C CA . ASN D 1 12 ? 2.104 -15.210 -16.430 1.00 14.05 12 ASN D CA 1
ATOM 8474 C C . ASN D 1 12 ? 2.812 -16.484 -16.878 1.00 14.54 12 ASN D C 1
ATOM 8475 O O . ASN D 1 12 ? 3.947 -16.761 -16.470 1.00 13.14 12 ASN D O 1
ATOM 8480 N N . GLU D 1 13 ? 2.127 -17.247 -17.724 1.00 14.71 13 GLU D N 1
ATOM 8481 C CA . GLU D 1 13 ? 2.649 -18.509 -18.248 1.00 17.20 13 GLU D CA 1
ATOM 8482 C C . GLU D 1 13 ? 3.509 -18.249 -19.478 1.00 17.40 13 GLU D C 1
ATOM 8483 O O . GLU D 1 13 ? 3.068 -17.595 -20.422 1.00 16.42 13 GLU D O 1
ATOM 8489 N N . MET D 1 14 ? 4.732 -18.772 -19.471 1.00 15.50 14 MET D N 1
ATOM 8490 C CA . MET D 1 14 ? 5.651 -18.558 -20.581 1.00 18.49 14 MET D CA 1
ATOM 8491 C C . MET D 1 14 ? 6.444 -19.785 -21.007 1.00 19.93 14 MET D C 1
ATOM 8492 O O . MET D 1 14 ? 6.617 -20.742 -20.248 1.00 18.87 14 MET D O 1
ATOM 8497 N N . GLY D 1 15 ? 6.941 -19.735 -22.235 1.00 24.50 15 GLY D N 1
ATOM 8498 C CA . GLY D 1 15 ? 7.729 -20.835 -22.750 1.00 25.56 15 GLY D CA 1
ATOM 8499 C C . GLY D 1 15 ? 6.926 -21.881 -23.488 1.00 26.18 15 GLY D C 1
ATOM 8500 O O . GLY D 1 15 ? 5.693 -21.924 -23.438 1.00 25.91 15 GLY D O 1
ATOM 8501 N N . GLU D 1 16 ? 7.652 -22.738 -24.189 1.00 25.33 16 GLU D N 1
ATOM 8502 C CA . GLU D 1 16 ? 7.049 -23.805 -24.963 1.00 27.06 16 GLU D CA 1
ATOM 8503 C C . GLU D 1 16 ? 6.218 -24.713 -24.065 1.00 25.09 16 GLU D C 1
ATOM 8504 O O . GLU D 1 16 ? 6.714 -25.244 -23.078 1.00 25.22 16 GLU D O 1
ATOM 8510 N N . GLY D 1 17 ? 4.945 -24.874 -24.405 1.00 29.61 17 GLY D N 1
ATOM 8511 C CA . GLY D 1 17 ? 4.073 -25.721 -23.610 1.00 30.21 17 GLY D CA 1
ATOM 8512 C C . GLY D 1 17 ? 3.212 -24.964 -22.613 1.00 28.79 17 GLY D C 1
ATOM 8513 O O . GLY D 1 17 ? 2.274 -25.528 -22.050 1.00 30.85 17 GLY D O 1
ATOM 8514 N N . SER D 1 18 ? 3.519 -23.692 -22.390 1.00 23.51 18 SER D N 1
ATOM 8515 C CA . SER D 1 18 ? 2.751 -22.881 -21.449 1.00 19.99 18 SER D CA 1
ATOM 8516 C C . SER D 1 18 ? 1.267 -22.793 -21.812 1.00 20.59 18 SER D C 1
ATOM 8517 O O . SER D 1 18 ? 0.428 -22.571 -20.943 1.00 19.22 18 SER D O 1
ATOM 8520 N N . LEU D 1 19 ? 0.934 -22.973 -23.088 1.00 20.54 19 LEU D N 1
ATOM 8521 C CA . LEU D 1 19 ? -0.469 -22.917 -23.495 1.00 22.39 19 LEU D CA 1
ATOM 8522 C C . LEU D 1 19 ? -1.274 -24.022 -22.802 1.00 23.43 19 LEU D C 1
ATOM 8523 O O . LEU D 1 19 ? -2.223 -23.745 -22.069 1.00 18.16 19 LEU D O 1
ATOM 8528 N N . GLU D 1 20 ? -0.889 -25.277 -23.020 1.00 28.61 20 GLU D N 1
ATOM 8529 C CA . GLU D 1 20 ? -1.607 -26.384 -22.396 1.00 31.88 20 GLU D CA 1
ATOM 8530 C C . GLU D 1 20 ? -1.597 -26.261 -20.866 1.00 31.28 20 GLU D C 1
ATOM 8531 O O . GLU D 1 20 ? -2.623 -26.462 -20.208 1.00 30.74 20 GLU D O 1
ATOM 8537 N N . LYS D 1 21 ? -0.446 -25.909 -20.304 1.00 24.14 21 LYS D N 1
ATOM 8538 C CA . LYS D 1 21 ? -0.317 -25.754 -18.857 1.00 23.75 21 LYS D CA 1
ATOM 8539 C C . LYS D 1 21 ? -1.355 -24.763 -18.322 1.00 23.48 21 LYS D C 1
ATOM 8540 O O . LYS D 1 21 ? -2.037 -25.030 -17.329 1.00 20.23 21 LYS D O 1
ATOM 8546 N N . ALA D 1 22 ? -1.479 -23.620 -18.995 1.00 26.96 22 ALA D N 1
ATOM 8547 C CA . ALA D 1 22 ? -2.428 -22.588 -18.587 1.00 26.33 22 ALA D CA 1
ATOM 8548 C C . ALA D 1 22 ? -3.879 -23.073 -18.633 1.00 25.74 22 ALA D C 1
ATOM 8549 O O . ALA D 1 22 ? -4.677 -22.749 -17.754 1.00 25.47 22 ALA D O 1
ATOM 8551 N N . ILE D 1 23 ? -4.219 -23.834 -19.665 1.00 22.25 23 ILE D N 1
ATOM 8552 C CA . ILE D 1 23 ? -5.575 -24.348 -19.815 1.00 24.04 23 ILE D CA 1
ATOM 8553 C C . ILE D 1 23 ? -5.854 -25.424 -18.780 1.00 25.94 23 ILE D C 1
ATOM 8554 O O . ILE D 1 23 ? -6.947 -25.474 -18.211 1.00 26.47 23 ILE D O 1
ATOM 8559 N N . LYS D 1 24 ? -4.867 -26.284 -18.535 1.00 25.70 24 LYS D N 1
ATOM 8560 C CA . LYS D 1 24 ? -5.034 -27.352 -17.555 1.00 27.33 24 LYS D CA 1
ATOM 8561 C C . LYS D 1 24 ? -5.319 -26.747 -16.183 1.00 27.61 24 LYS D C 1
ATOM 8562 O O . LYS D 1 24 ? -6.058 -27.323 -15.381 1.00 26.55 24 LYS D O 1
ATOM 8568 N N . ASP D 1 25 ? -4.746 -25.575 -15.922 1.00 27.09 25 ASP D N 1
ATOM 8569 C CA . ASP D 1 25 ? -4.941 -24.915 -14.638 1.00 28.12 25 ASP D CA 1
ATOM 8570 C C . ASP D 1 25 ? -6.342 -24.358 -14.450 1.00 27.93 25 ASP D C 1
ATOM 8571 O O . ASP D 1 25 ? -6.673 -23.867 -13.374 1.00 29.19 25 ASP D O 1
ATOM 8576 N N . LEU D 1 26 ? -7.163 -24.427 -15.491 1.00 25.95 26 LEU D N 1
ATOM 8577 C CA . LEU D 1 26 ? -8.534 -23.944 -15.384 1.00 27.72 26 LEU D CA 1
ATOM 8578 C C . LEU D 1 26 ? -9.398 -25.026 -14.750 1.00 30.72 26 LEU D C 1
ATOM 8579 O O . LEU D 1 26 ? -10.553 -24.790 -14.405 1.00 30.41 26 LEU D O 1
ATOM 8584 N N . ASN D 1 27 ? -8.831 -26.219 -14.600 1.00 44.50 27 ASN D N 1
ATOM 8585 C CA . ASN D 1 27 ? -9.562 -27.326 -13.997 1.00 48.85 27 ASN D CA 1
ATOM 8586 C C . ASN D 1 27 ? -9.941 -26.933 -12.573 1.00 51.23 27 ASN D C 1
ATOM 8587 O O . ASN D 1 27 ? -9.077 -26.596 -11.758 1.00 52.29 27 ASN D O 1
ATOM 8592 N N . GLY D 1 28 ? -11.238 -26.964 -12.284 1.00 52.38 28 GLY D N 1
ATOM 8593 C CA . GLY D 1 28 ? -11.707 -26.597 -10.963 1.00 53.16 28 GLY D CA 1
ATOM 8594 C C . GLY D 1 28 ? -11.813 -25.092 -10.804 1.00 53.51 28 GLY D C 1
ATOM 8595 O O . GLY D 1 28 ? -11.846 -24.581 -9.686 1.00 53.93 28 GLY D O 1
ATOM 8596 N N . SER D 1 29 ? -11.865 -24.376 -11.922 1.00 49.82 29 SER D N 1
ATOM 8597 C CA . SER D 1 29 ? -11.972 -22.921 -11.886 1.00 49.37 29 SER D CA 1
ATOM 8598 C C . SER D 1 29 ? -13.427 -22.507 -11.718 1.00 49.24 29 SER D C 1
ATOM 8599 O O . SER D 1 29 ? -13.720 -21.463 -11.134 1.00 49.22 29 SER D O 1
ATOM 8602 N N . GLY D 1 30 ? -14.334 -23.326 -12.244 1.00 45.37 30 GLY D N 1
ATOM 8603 C CA . GLY D 1 30 ? -15.748 -23.022 -12.143 1.00 44.97 30 GLY D CA 1
ATOM 8604 C C . GLY D 1 30 ? -16.332 -22.486 -13.435 1.00 45.17 30 GLY D C 1
ATOM 8605 O O . GLY D 1 30 ? -17.552 -22.453 -13.597 1.00 46.07 30 GLY D O 1
ATOM 8606 N N . PHE D 1 31 ? -15.469 -22.064 -14.354 1.00 43.53 31 PHE D N 1
ATOM 8607 C CA . PHE D 1 31 ? -15.919 -21.532 -15.638 1.00 43.84 31 PHE D CA 1
ATOM 8608 C C . PHE D 1 31 ? -16.574 -22.642 -16.448 1.00 43.67 31 PHE D C 1
ATOM 8609 O O . PHE D 1 31 ? -16.153 -23.798 -16.387 1.00 42.80 31 PHE D O 1
ATOM 8617 N N . LYS D 1 32 ? -17.599 -22.290 -17.213 1.00 49.01 32 LYS D N 1
ATOM 8618 C CA . LYS D 1 32 ? -18.304 -23.272 -18.019 1.00 48.52 32 LYS D CA 1
ATOM 8619 C C . LYS D 1 32 ? -18.414 -22.835 -19.471 1.00 45.55 32 LYS D C 1
ATOM 8620 O O . LYS D 1 32 ? -18.568 -23.666 -20.363 1.00 45.19 32 LYS D O 1
ATOM 8626 N N . ASN D 1 33 ? -18.324 -21.532 -19.708 1.00 39.65 33 ASN D N 1
ATOM 8627 C CA . ASN D 1 33 ? -18.431 -21.007 -21.063 1.00 36.04 33 ASN D CA 1
ATOM 8628 C C . ASN D 1 33 ? -17.485 -19.844 -21.302 1.00 34.35 33 ASN D C 1
ATOM 8629 O O . ASN D 1 33 ? -17.636 -18.782 -20.711 1.00 33.95 33 ASN D O 1
ATOM 8634 N N . ALA D 1 34 ? -16.514 -20.043 -22.184 1.00 28.00 34 ALA D N 1
ATOM 8635 C CA . ALA D 1 34 ? -15.554 -18.992 -22.472 1.00 26.03 34 ALA D CA 1
ATOM 8636 C C . ALA D 1 34 ? -15.809 -18.311 -23.808 1.00 24.11 34 ALA D C 1
ATOM 8637 O O . ALA D 1 34 ? -16.313 -18.929 -24.746 1.00 22.65 34 ALA D O 1
ATOM 8639 N N . LEU D 1 35 ? -15.469 -17.029 -23.882 1.00 28.82 35 LEU D N 1
ATOM 8640 C CA . LEU D 1 35 ? -15.609 -16.280 -25.120 1.00 28.26 35 LEU D CA 1
ATOM 8641 C C . LEU D 1 35 ? -14.205 -16.099 -25.680 1.00 28.12 35 LEU D C 1
ATOM 8642 O O . LEU D 1 35 ? -13.379 -15.399 -25.092 1.00 26.92 35 LEU D O 1
ATOM 8647 N N . ILE D 1 36 ? -13.934 -16.750 -26.804 1.00 27.80 36 ILE D N 1
ATOM 8648 C CA . ILE D 1 36 ? -12.634 -16.654 -27.451 1.00 27.71 36 ILE D CA 1
ATOM 8649 C C . ILE D 1 36 ? -12.698 -15.492 -28.430 1.00 27.87 36 ILE D C 1
ATOM 8650 O O . ILE D 1 36 ? -13.497 -15.501 -29.371 1.00 28.02 36 ILE D O 1
ATOM 8655 N N . VAL D 1 37 ? -11.860 -14.492 -28.195 1.00 22.76 37 VAL D N 1
ATOM 8656 C CA . VAL D 1 37 ? -11.802 -13.304 -29.038 1.00 22.03 37 VAL D CA 1
ATOM 8657 C C . VAL D 1 37 ? -10.529 -13.427 -29.872 1.00 23.99 37 VAL D C 1
ATOM 8658 O O . VAL D 1 37 ? -9.425 -13.465 -29.324 1.00 19.75 37 VAL D O 1
ATOM 8662 N N . SER D 1 38 ? -10.677 -13.490 -31.192 1.00 19.59 38 SER D N 1
ATOM 8663 C CA . SER D 1 38 ? -9.518 -13.663 -32.059 1.00 25.04 38 SER D CA 1
ATOM 8664 C C . SER D 1 38 ? -9.675 -13.074 -33.460 1.00 29.83 38 SER D C 1
ATOM 8665 O O . SER D 1 38 ? -10.661 -12.401 -33.760 1.00 28.29 38 SER D O 1
ATOM 8668 N N . ASP D 1 39 ? -8.678 -13.340 -34.304 1.00 44.71 39 ASP D N 1
ATOM 8669 C CA . ASP D 1 39 ? -8.657 -12.877 -35.690 1.00 51.20 39 ASP D CA 1
ATOM 8670 C C . ASP D 1 39 ? -9.317 -13.916 -36.579 1.00 53.89 39 ASP D C 1
ATOM 8671 O O . ASP D 1 39 ? -9.518 -15.060 -36.172 1.00 52.85 39 ASP D O 1
ATOM 8676 N N . ALA D 1 40 ? -9.632 -13.514 -37.805 1.00 61.35 40 ALA D N 1
ATOM 8677 C CA . ALA D 1 40 ? -10.226 -14.423 -38.770 1.00 65.50 40 ALA D CA 1
ATOM 8678 C C . ALA D 1 40 ? -9.105 -15.376 -39.178 1.00 68.15 40 ALA D C 1
ATOM 8679 O O . ALA D 1 40 ? -9.355 -16.478 -39.671 1.00 68.43 40 ALA D O 1
ATOM 8681 N N . PHE D 1 41 ? -7.866 -14.937 -38.953 1.00 69.09 41 PHE D N 1
ATOM 8682 C CA . PHE D 1 41 ? -6.682 -15.725 -39.279 1.00 71.78 41 PHE D CA 1
ATOM 8683 C C . PHE D 1 41 ? -6.495 -16.870 -38.294 1.00 71.91 41 PHE D C 1
ATOM 8684 O O . PHE D 1 41 ? -6.465 -18.039 -38.680 1.00 71.77 41 PHE D O 1
ATOM 8692 N N . MET D 1 42 ? -6.357 -16.522 -37.018 1.00 66.43 42 MET D N 1
ATOM 8693 C CA . MET D 1 42 ? -6.163 -17.517 -35.976 1.00 65.74 42 MET D CA 1
ATOM 8694 C C . MET D 1 42 ? -7.228 -18.605 -36.036 1.00 65.27 42 MET D C 1
ATOM 8695 O O . MET D 1 42 ? -6.986 -19.746 -35.641 1.00 64.53 42 MET D O 1
ATOM 8700 N N . ASN D 1 43 ? -8.405 -18.252 -36.539 1.00 68.82 43 ASN D N 1
ATOM 8701 C CA . ASN D 1 43 ? -9.497 -19.208 -36.641 1.00 68.57 43 ASN D CA 1
ATOM 8702 C C . ASN D 1 43 ? -9.286 -20.161 -37.812 1.00 68.37 43 ASN D C 1
ATOM 8703 O O . ASN D 1 43 ? -9.468 -21.371 -37.680 1.00 68.56 43 ASN D O 1
ATOM 8708 N N . LYS D 1 44 ? -8.896 -19.612 -38.957 1.00 71.31 44 LYS D N 1
ATOM 8709 C CA . LYS D 1 44 ? -8.672 -20.420 -40.149 1.00 70.65 44 LYS D CA 1
ATOM 8710 C C . LYS D 1 44 ? -7.382 -21.236 -40.076 1.00 68.61 44 LYS D C 1
ATOM 8711 O O . LYS D 1 44 ? -7.327 -22.361 -40.577 1.00 68.66 44 LYS D O 1
ATOM 8717 N N . SER D 1 45 ? -6.352 -20.674 -39.448 1.00 67.52 45 SER D N 1
ATOM 8718 C CA . SER D 1 45 ? -5.070 -21.360 -39.320 1.00 64.06 45 SER D CA 1
ATOM 8719 C C . SER D 1 45 ? -5.166 -22.558 -38.378 1.00 61.82 45 SER D C 1
ATOM 8720 O O . SER D 1 45 ? -4.258 -23.386 -38.330 1.00 62.73 45 SER D O 1
ATOM 8723 N N . GLY D 1 46 ? -6.261 -22.641 -37.625 1.00 52.73 46 GLY D N 1
ATOM 8724 C CA . GLY D 1 46 ? -6.453 -23.756 -36.713 1.00 47.63 46 GLY D CA 1
ATOM 8725 C C . GLY D 1 46 ? -6.127 -23.522 -35.247 1.00 43.77 46 GLY D C 1
ATOM 8726 O O . GLY D 1 46 ? -6.277 -24.433 -34.432 1.00 43.08 46 GLY D O 1
ATOM 8727 N N . VAL D 1 47 ? -5.691 -22.317 -34.897 1.00 37.35 47 VAL D N 1
ATOM 8728 C CA . VAL D 1 47 ? -5.349 -22.023 -33.511 1.00 32.71 47 VAL D CA 1
ATOM 8729 C C . VAL D 1 47 ? -6.586 -21.897 -32.627 1.00 30.41 47 VAL D C 1
ATOM 8730 O O . VAL D 1 47 ? -6.568 -22.329 -31.476 1.00 27.23 47 VAL D O 1
ATOM 8734 N N . VAL D 1 48 ? -7.659 -21.315 -33.157 1.00 26.64 48 VAL D N 1
ATOM 8735 C CA . VAL D 1 48 ? -8.888 -21.172 -32.379 1.00 26.03 48 VAL D CA 1
ATOM 8736 C C . VAL D 1 48 ? -9.460 -22.543 -32.020 1.00 24.90 48 VAL D C 1
ATOM 8737 O O . VAL D 1 48 ? -9.931 -22.759 -30.903 1.00 22.91 48 VAL D O 1
ATOM 8741 N N . LYS D 1 49 ? -9.413 -23.463 -32.975 1.00 25.13 49 LYS D N 1
ATOM 8742 C CA . LYS D 1 49 ? -9.917 -24.818 -32.772 1.00 26.30 49 LYS D CA 1
ATOM 8743 C C . LYS D 1 49 ? -9.081 -25.500 -31.689 1.00 25.81 49 LYS D C 1
ATOM 8744 O O . LYS D 1 49 ? -9.608 -26.116 -30.760 1.00 23.51 49 LYS D O 1
ATOM 8750 N N . GLN D 1 50 ? -7.767 -25.374 -31.833 1.00 28.37 50 GLN D N 1
ATOM 8751 C CA . GLN D 1 50 ? -6.817 -25.954 -30.900 1.00 28.76 50 GLN D CA 1
ATOM 8752 C C . GLN D 1 50 ? -7.134 -25.505 -29.483 1.00 27.44 50 GLN D C 1
ATOM 8753 O O . GLN D 1 50 ? -7.213 -26.322 -28.559 1.00 25.97 50 GLN D O 1
ATOM 8759 N N . VAL D 1 51 ? -7.317 -24.201 -29.316 1.00 24.30 51 VAL D N 1
ATOM 8760 C CA . VAL D 1 51 ? -7.631 -23.644 -28.010 1.00 22.87 51 VAL D CA 1
ATOM 8761 C C . VAL D 1 51 ? -8.982 -24.145 -27.510 1.00 22.09 51 VAL D C 1
ATOM 8762 O O . VAL D 1 51 ? -9.118 -24.504 -26.344 1.00 21.15 51 VAL D O 1
ATOM 8766 N N . ALA D 1 52 ? -9.979 -24.181 -28.390 1.00 24.65 52 ALA D N 1
ATOM 8767 C CA . ALA D 1 52 ? -11.314 -24.635 -27.993 1.00 24.97 52 ALA D CA 1
ATOM 8768 C C . ALA D 1 52 ? -11.319 -26.096 -27.557 1.00 25.95 52 ALA D C 1
ATOM 8769 O O . ALA D 1 52 ? -12.091 -26.489 -26.672 1.00 23.15 52 ALA D O 1
ATOM 8771 N N . ASP D 1 53 ? -10.458 -26.899 -28.180 1.00 27.40 53 ASP D N 1
ATOM 8772 C CA . ASP D 1 53 ? -10.362 -28.314 -27.839 1.00 29.47 53 ASP D CA 1
ATOM 8773 C C . ASP D 1 53 ? -9.715 -28.494 -26.473 1.00 29.79 53 ASP D C 1
ATOM 8774 O O . ASP D 1 53 ? -10.142 -29.342 -25.689 1.00 30.31 53 ASP D O 1
ATOM 8779 N N . LEU D 1 54 ? -8.687 -27.703 -26.181 1.00 29.45 54 LEU D N 1
ATOM 8780 C CA . LEU D 1 54 ? -8.040 -27.787 -24.876 1.00 27.82 54 LEU D CA 1
ATOM 8781 C C . LEU D 1 54 ? -9.052 -27.364 -23.810 1.00 26.51 54 LEU D C 1
ATOM 8782 O O . LEU D 1 54 ? -9.113 -27.953 -22.731 1.00 25.24 54 LEU D O 1
ATOM 8787 N N . LEU D 1 55 ? -9.847 -26.340 -24.109 1.00 22.95 55 LEU D N 1
ATOM 8788 C CA . LEU D 1 55 ? -10.859 -25.896 -23.159 1.00 25.33 55 LEU D CA 1
ATOM 8789 C C . LEU D 1 55 ? -11.844 -27.044 -22.920 1.00 26.82 55 LEU D C 1
ATOM 8790 O O . LEU D 1 55 ? -12.201 -27.334 -21.782 1.00 28.55 55 LEU D O 1
ATOM 8795 N N . LYS D 1 56 ? -12.279 -27.693 -23.997 1.00 34.62 56 LYS D N 1
ATOM 8796 C CA . LYS D 1 56 ? -13.212 -28.812 -23.876 1.00 37.70 56 LYS D CA 1
ATOM 8797 C C . LYS D 1 56 ? -12.632 -29.910 -22.998 1.00 38.23 56 LYS D C 1
ATOM 8798 O O . LYS D 1 56 ? -13.352 -30.555 -22.242 1.00 39.50 56 LYS D O 1
ATOM 8804 N N . ALA D 1 57 ? -11.328 -30.125 -23.099 1.00 36.90 57 ALA D N 1
ATOM 8805 C CA . ALA D 1 57 ? -10.691 -31.154 -22.298 1.00 38.57 57 ALA D CA 1
ATOM 8806 C C . ALA D 1 57 ? -10.822 -30.836 -20.804 1.00 38.86 57 ALA D C 1
ATOM 8807 O O . ALA D 1 57 ? -10.591 -31.702 -19.959 1.00 40.72 57 ALA D O 1
ATOM 8809 N N . GLN D 1 58 ? -11.210 -29.602 -20.482 1.00 33.25 58 GLN D N 1
ATOM 8810 C CA . GLN D 1 58 ? -11.371 -29.189 -19.087 1.00 32.99 58 GLN D CA 1
ATOM 8811 C C . GLN D 1 58 ? -12.826 -28.876 -18.747 1.00 33.36 58 GLN D C 1
ATOM 8812 O O . GLN D 1 58 ? -13.110 -28.177 -17.771 1.00 34.00 58 GLN D O 1
ATOM 8818 N N . GLY D 1 59 ? -13.747 -29.391 -19.556 1.00 31.93 59 GLY D N 1
ATOM 8819 C CA . GLY D 1 59 ? -15.161 -29.156 -19.313 1.00 30.67 59 GLY D CA 1
ATOM 8820 C C . GLY D 1 59 ? -15.589 -27.715 -19.528 1.00 30.81 59 GLY D C 1
ATOM 8821 O O . GLY D 1 59 ? -16.505 -27.225 -18.867 1.00 29.60 59 GLY D O 1
ATOM 8822 N N . ILE D 1 60 ? -14.934 -27.037 -20.463 1.00 31.66 60 ILE D N 1
ATOM 8823 C CA . ILE D 1 60 ? -15.255 -25.647 -20.750 1.00 31.43 60 ILE D CA 1
ATOM 8824 C C . ILE D 1 60 ? -15.698 -25.468 -22.194 1.00 31.70 60 ILE D C 1
ATOM 8825 O O . ILE D 1 60 ? -14.911 -25.632 -23.129 1.00 32.38 60 ILE D O 1
ATOM 8830 N N . ASN D 1 61 ? -16.971 -25.144 -22.374 1.00 29.47 61 ASN D N 1
ATOM 8831 C CA . ASN D 1 61 ? -17.498 -24.930 -23.712 1.00 32.16 61 ASN D CA 1
ATOM 8832 C C . ASN D 1 61 ? -17.123 -23.503 -24.075 1.00 31.72 61 ASN D C 1
ATOM 8833 O O . ASN D 1 61 ? -16.810 -22.701 -23.194 1.00 31.45 61 ASN D O 1
ATOM 8838 N N . SER D 1 62 ? -17.142 -23.179 -25.361 1.00 35.22 62 SER D N 1
ATOM 8839 C CA . SER D 1 62 ? -16.779 -21.835 -25.767 1.00 35.05 62 SER D CA 1
ATOM 8840 C C . SER D 1 62 ? -17.456 -21.380 -27.044 1.00 35.46 62 SER D C 1
ATOM 8841 O O . SER D 1 62 ? -17.857 -22.186 -27.883 1.00 35.81 62 SER D O 1
ATOM 8844 N N . ALA D 1 63 ? -17.585 -20.069 -27.171 1.00 36.41 63 ALA D N 1
ATOM 8845 C CA . ALA D 1 63 ? -18.174 -19.454 -28.346 1.00 35.88 63 ALA D CA 1
ATOM 8846 C C . ALA D 1 63 ? -17.024 -18.647 -28.929 1.00 34.91 63 ALA D C 1
ATOM 8847 O O . ALA D 1 63 ? -16.174 -18.158 -28.181 1.00 35.22 63 ALA D O 1
ATOM 8849 N N . VAL D 1 64 ? -16.987 -18.505 -30.249 1.00 32.53 64 VAL D N 1
ATOM 8850 C CA . VAL D 1 64 ? -15.905 -17.770 -30.888 1.00 33.28 64 VAL D CA 1
ATOM 8851 C C . VAL D 1 64 ? -16.292 -16.483 -31.605 1.00 33.11 64 VAL D C 1
ATOM 8852 O O . VAL D 1 64 ? -17.231 -16.457 -32.406 1.00 32.76 64 VAL D O 1
ATOM 8856 N N . TYR D 1 65 ? -15.558 -15.413 -31.307 1.00 25.57 65 TYR D N 1
ATOM 8857 C CA . TYR D 1 65 ? -15.757 -14.145 -31.990 1.00 24.70 65 TYR D CA 1
ATOM 8858 C C . TYR D 1 65 ? -14.437 -13.849 -32.689 1.00 25.12 65 TYR D C 1
ATOM 8859 O O . TYR D 1 65 ? -13.496 -13.335 -32.078 1.00 22.23 65 TYR D O 1
ATOM 8868 N N . ASP D 1 66 ? -14.365 -14.196 -33.970 1.00 24.15 66 ASP D N 1
ATOM 8869 C CA . ASP D 1 66 ? -13.153 -13.983 -34.744 1.00 27.45 66 ASP D CA 1
ATOM 8870 C C . ASP D 1 66 ? -13.236 -12.768 -35.651 1.00 29.34 66 ASP D C 1
ATOM 8871 O O . ASP D 1 66 ? -14.058 -11.870 -35.445 1.00 29.97 66 ASP D O 1
ATOM 8876 N N . GLY D 1 67 ? -12.365 -12.743 -36.652 1.00 46.89 67 GLY D N 1
ATOM 8877 C CA . GLY D 1 67 ? -12.346 -11.639 -37.588 1.00 52.63 67 GLY D CA 1
ATOM 8878 C C . GLY D 1 67 ? -11.625 -10.400 -37.088 1.00 55.43 67 GLY D C 1
ATOM 8879 O O . GLY D 1 67 ? -10.949 -9.738 -37.879 1.00 56.57 67 GLY D O 1
ATOM 8880 N N . VAL D 1 68 ? -11.764 -10.089 -35.793 1.00 52.61 68 VAL D N 1
ATOM 8881 C CA . VAL D 1 68 ? -11.130 -8.907 -35.194 1.00 52.49 68 VAL D CA 1
ATOM 8882 C C . VAL D 1 68 ? -9.934 -8.466 -36.022 1.00 52.03 68 VAL D C 1
ATOM 8883 O O . VAL D 1 68 ? -8.949 -9.194 -36.158 1.00 52.93 68 VAL D O 1
ATOM 8887 N N . MET D 1 69 ? -10.033 -7.267 -36.581 1.00 38.07 69 MET D N 1
ATOM 8888 C CA . MET D 1 69 ? -8.978 -6.725 -37.420 1.00 37.83 69 MET D CA 1
ATOM 8889 C C . MET D 1 69 ? -8.110 -5.743 -36.649 1.00 37.04 69 MET D C 1
ATOM 8890 O O . MET D 1 69 ? -8.494 -5.279 -35.576 1.00 35.57 69 MET D O 1
ATOM 8895 N N . PRO D 1 70 ? -6.919 -5.419 -37.186 1.00 42.46 70 PRO D N 1
ATOM 8896 C CA . PRO D 1 70 ? -5.993 -4.486 -36.539 1.00 42.34 70 PRO D CA 1
ATOM 8897 C C . PRO D 1 70 ? -6.705 -3.222 -36.073 1.00 41.95 70 PRO D C 1
ATOM 8898 O O . PRO D 1 70 ? -7.635 -2.749 -36.725 1.00 42.02 70 PRO D O 1
ATOM 8902 N N . ASN D 1 71 ? -6.263 -2.678 -34.946 1.00 47.48 71 ASN D N 1
ATOM 8903 C CA . ASN D 1 71 ? -6.885 -1.486 -34.384 1.00 47.26 71 ASN D CA 1
ATOM 8904 C C . ASN D 1 71 ? -8.362 -1.808 -34.150 1.00 46.42 71 ASN D C 1
ATOM 8905 O O . ASN D 1 71 ? -9.228 -1.423 -34.938 1.00 46.99 71 ASN D O 1
ATOM 8910 N N . PRO D 1 72 ? -8.663 -2.523 -33.052 1.00 39.31 72 PRO D N 1
ATOM 8911 C CA . PRO D 1 72 ? -10.033 -2.911 -32.701 1.00 38.37 72 PRO D CA 1
ATOM 8912 C C . PRO D 1 72 ? -10.964 -1.712 -32.611 1.00 37.40 72 PRO D C 1
ATOM 8913 O O . PRO D 1 72 ? -10.595 -0.669 -32.073 1.00 36.77 72 PRO D O 1
ATOM 8917 N N . THR D 1 73 ? -12.174 -1.867 -33.132 1.00 31.52 73 THR D N 1
ATOM 8918 C CA . THR D 1 73 ? -13.144 -0.783 -33.121 1.00 31.49 73 THR D CA 1
ATOM 8919 C C . THR D 1 73 ? -14.229 -0.984 -32.076 1.00 31.26 73 THR D C 1
ATOM 8920 O O . THR D 1 73 ? -14.376 -2.073 -31.509 1.00 29.98 73 THR D O 1
ATOM 8924 N N . VAL D 1 74 ? -14.991 0.078 -31.834 1.00 34.92 74 VAL D N 1
ATOM 8925 C CA . VAL D 1 74 ? -16.082 0.048 -30.871 1.00 34.82 74 VAL D CA 1
ATOM 8926 C C . VAL D 1 74 ? -17.138 -0.942 -31.329 1.00 34.67 74 VAL D C 1
ATOM 8927 O O . VAL D 1 74 ? -17.750 -1.632 -30.516 1.00 34.16 74 VAL D O 1
ATOM 8931 N N . THR D 1 75 ? -17.358 -1.002 -32.636 1.00 36.19 75 THR D N 1
ATOM 8932 C CA . THR D 1 75 ? -18.348 -1.921 -33.174 1.00 38.93 75 THR D CA 1
ATOM 8933 C C . THR D 1 75 ? -17.913 -3.358 -32.925 1.00 37.40 75 THR D C 1
ATOM 8934 O O . THR D 1 75 ? -18.741 -4.219 -32.627 1.00 38.10 75 THR D O 1
ATOM 8938 N N . ALA D 1 76 ? -16.610 -3.611 -33.029 1.00 37.50 76 ALA D N 1
ATOM 8939 C CA . ALA D 1 76 ? -16.072 -4.949 -32.784 1.00 35.49 76 ALA D CA 1
ATOM 8940 C C . ALA D 1 76 ? -16.396 -5.361 -31.351 1.00 34.43 76 ALA D C 1
ATOM 8941 O O . ALA D 1 76 ? -16.845 -6.480 -31.104 1.00 34.41 76 ALA D O 1
ATOM 8943 N N . VAL D 1 77 ? -16.168 -4.448 -30.408 1.00 25.61 77 VAL D N 1
ATOM 8944 C CA . VAL D 1 77 ? -16.454 -4.715 -29.002 1.00 25.70 77 VAL D CA 1
ATOM 8945 C C . VAL D 1 77 ? -17.937 -5.046 -28.861 1.00 27.47 77 VAL D C 1
ATOM 8946 O O . VAL D 1 77 ? -18.311 -6.015 -28.192 1.00 27.17 77 VAL D O 1
ATOM 8950 N N . LEU D 1 78 ? -18.773 -4.231 -29.501 1.00 29.50 78 LEU D N 1
ATOM 8951 C CA . LEU D 1 78 ? -20.220 -4.417 -29.468 1.00 30.91 78 LEU D CA 1
ATOM 8952 C C . LEU D 1 78 ? -20.614 -5.798 -29.990 1.00 31.31 78 LEU D C 1
ATOM 8953 O O . LEU D 1 78 ? -21.358 -6.529 -29.337 1.00 29.05 78 LEU D O 1
ATOM 8958 N N . GLU D 1 79 ? -20.104 -6.158 -31.161 1.00 36.63 79 GLU D N 1
ATOM 8959 C CA . GLU D 1 79 ? -20.410 -7.460 -31.745 1.00 39.63 79 GLU D CA 1
ATOM 8960 C C . GLU D 1 79 ? -20.027 -8.604 -30.810 1.00 39.49 79 GLU D C 1
ATOM 8961 O O . GLU D 1 79 ? -20.827 -9.506 -30.553 1.00 40.26 79 GLU D O 1
ATOM 8967 N N . GLY D 1 80 ? -18.797 -8.570 -30.310 1.00 35.04 80 GLY D N 1
ATOM 8968 C CA . GLY D 1 80 ? -18.347 -9.618 -29.412 1.00 34.74 80 GLY D CA 1
ATOM 8969 C C . GLY D 1 80 ? -19.147 -9.653 -28.125 1.00 34.63 80 GLY D C 1
ATOM 8970 O O . GLY D 1 80 ? -19.356 -10.710 -27.529 1.00 32.63 80 GLY D O 1
ATOM 8971 N N . LEU D 1 81 ? -19.611 -8.487 -27.701 1.00 43.14 81 LEU D N 1
ATOM 8972 C CA . LEU D 1 81 ? -20.375 -8.381 -26.470 1.00 44.50 81 LEU D CA 1
ATOM 8973 C C . LEU D 1 81 ? -21.692 -9.167 -26.545 1.00 45.98 81 LEU D C 1
ATOM 8974 O O . LEU D 1 81 ? -22.123 -9.769 -25.555 1.00 45.64 81 LEU D O 1
ATOM 8979 N N . LYS D 1 82 ? -22.321 -9.184 -27.716 1.00 40.77 82 LYS D N 1
ATOM 8980 C CA . LYS D 1 82 ? -23.576 -9.918 -27.866 1.00 43.19 82 LYS D CA 1
ATOM 8981 C C . LYS D 1 82 ? -23.323 -11.421 -27.860 1.00 42.28 82 LYS D C 1
ATOM 8982 O O . LYS D 1 82 ? -24.081 -12.178 -27.256 1.00 41.36 82 LYS D O 1
ATOM 8988 N N . ILE D 1 83 ? -22.258 -11.852 -28.533 1.00 48.06 83 ILE D N 1
ATOM 8989 C CA . ILE D 1 83 ? -21.908 -13.268 -28.573 1.00 47.48 83 ILE D CA 1
ATOM 8990 C C . ILE D 1 83 ? -21.758 -13.737 -27.135 1.00 47.76 83 ILE D C 1
ATOM 8991 O O . ILE D 1 83 ? -22.166 -14.841 -26.782 1.00 47.35 83 ILE D O 1
ATOM 8996 N N . LEU D 1 84 ? -21.174 -12.875 -26.310 1.00 41.72 84 LEU D N 1
ATOM 8997 C CA . LEU D 1 84 ? -20.962 -13.184 -24.904 1.00 43.39 84 LEU D CA 1
ATOM 8998 C C . LEU D 1 84 ? -22.293 -13.378 -24.186 1.00 44.56 84 LEU D C 1
ATOM 8999 O O . LEU D 1 84 ? -22.466 -14.332 -23.424 1.00 44.20 84 LEU D O 1
ATOM 9004 N N . LYS D 1 85 ? -23.232 -12.472 -24.440 1.00 49.85 85 LYS D N 1
ATOM 9005 C CA . LYS D 1 85 ? -24.544 -12.535 -23.808 1.00 52.28 85 LYS D CA 1
ATOM 9006 C C . LYS D 1 85 ? -25.368 -13.718 -24.315 1.00 51.05 85 LYS D C 1
ATOM 9007 O O . LYS D 1 85 ? -26.024 -14.405 -23.534 1.00 51.05 85 LYS D O 1
ATOM 9013 N N . ASP D 1 86 ? -25.326 -13.958 -25.622 1.00 55.44 86 ASP D N 1
ATOM 9014 C CA . ASP D 1 86 ? -26.077 -15.063 -26.213 1.00 53.54 86 ASP D CA 1
ATOM 9015 C C . ASP D 1 86 ? -25.508 -16.438 -25.861 1.00 50.87 86 ASP D C 1
ATOM 9016 O O . ASP D 1 86 ? -26.108 -17.457 -26.199 1.00 51.31 86 ASP D O 1
ATOM 9021 N N . ASN D 1 87 ? -24.361 -16.470 -25.186 1.00 36.87 87 ASN D N 1
ATOM 9022 C CA . ASN D 1 87 ? -23.739 -17.742 -24.822 1.00 33.38 87 ASN D CA 1
ATOM 9023 C C . ASN D 1 87 ? -23.470 -17.913 -23.331 1.00 32.20 87 ASN D C 1
ATOM 9024 O O . ASN D 1 87 ? -22.845 -18.892 -22.921 1.00 32.57 87 ASN D O 1
ATOM 9029 N N . ASN D 1 88 ? -23.938 -16.968 -22.521 1.00 29.52 88 ASN D N 1
ATOM 9030 C CA . ASN D 1 88 ? -23.734 -17.044 -21.073 1.00 29.12 88 ASN D CA 1
ATOM 9031 C C . ASN D 1 88 ? -22.240 -17.162 -20.747 1.00 26.78 88 ASN D C 1
ATOM 9032 O O . ASN D 1 88 ? -21.854 -17.880 -19.823 1.00 25.71 88 ASN D O 1
ATOM 9037 N N . SER D 1 89 ? -21.406 -16.459 -21.510 1.00 29.06 89 SER D N 1
ATOM 9038 C CA . SER D 1 89 ? -19.960 -16.499 -21.306 1.00 28.53 89 SER D CA 1
ATOM 9039 C C . SER D 1 89 ? -19.567 -15.911 -19.951 1.00 28.75 89 SER D C 1
ATOM 9040 O O . SER D 1 89 ? -19.827 -14.741 -19.669 1.00 29.74 89 SER D O 1
ATOM 9043 N N . ASP D 1 90 ? -18.944 -16.731 -19.116 1.00 26.59 90 ASP D N 1
ATOM 9044 C CA . ASP D 1 90 ? -18.512 -16.297 -17.792 1.00 29.31 90 ASP D CA 1
ATOM 9045 C C . ASP D 1 90 ? -16.994 -16.145 -17.757 1.00 28.47 90 ASP D C 1
ATOM 9046 O O . ASP D 1 90 ? -16.411 -15.817 -16.720 1.00 25.89 90 ASP D O 1
ATOM 9051 N N . PHE D 1 91 ? -16.371 -16.373 -18.908 1.00 34.35 91 PHE D N 1
ATOM 9052 C CA . PHE D 1 91 ? -14.921 -16.339 -19.037 1.00 33.35 91 PHE D CA 1
ATOM 9053 C C . PHE D 1 91 ? -14.545 -15.771 -20.408 1.00 30.90 91 PHE D C 1
ATOM 9054 O O . PHE D 1 91 ? -15.175 -16.115 -21.406 1.00 32.12 91 PHE D O 1
ATOM 9062 N N . VAL D 1 92 ? -13.528 -14.907 -20.460 1.00 23.03 92 VAL D N 1
ATOM 9063 C CA . VAL D 1 92 ? -13.078 -14.324 -21.730 1.00 19.36 92 VAL D CA 1
ATOM 9064 C C . VAL D 1 92 ? -11.618 -14.687 -22.036 1.00 18.35 92 VAL D C 1
ATOM 9065 O O . VAL D 1 92 ? -10.751 -14.624 -21.161 1.00 15.23 92 VAL D O 1
ATOM 9069 N N . ILE D 1 93 ? -11.354 -15.061 -23.284 1.00 18.61 93 ILE D N 1
ATOM 9070 C CA . ILE D 1 93 ? -10.010 -15.441 -23.699 1.00 19.63 93 ILE D CA 1
ATOM 9071 C C . ILE D 1 93 ? -9.624 -14.748 -25.000 1.00 20.37 93 ILE D C 1
ATOM 9072 O O . ILE D 1 93 ? -10.297 -14.907 -26.022 1.00 22.22 93 ILE D O 1
ATOM 9077 N N . SER D 1 94 ? -8.545 -13.972 -24.962 1.00 20.74 94 SER D N 1
ATOM 9078 C CA . SER D 1 94 ? -8.074 -13.293 -26.161 1.00 19.52 94 SER D CA 1
ATOM 9079 C C . SER D 1 94 ? -7.020 -14.207 -26.770 1.00 19.82 94 SER D C 1
ATOM 9080 O O . SER D 1 94 ? -6.251 -14.861 -26.052 1.00 18.39 94 SER D O 1
ATOM 9083 N N . LEU D 1 95 ? -7.000 -14.272 -28.095 1.00 18.59 95 LEU D N 1
ATOM 9084 C CA . LEU D 1 95 ? -6.052 -15.122 -28.794 1.00 18.48 95 LEU D CA 1
ATOM 9085 C C . LEU D 1 95 ? -5.575 -14.417 -30.052 1.00 18.89 95 LEU D C 1
ATOM 9086 O O . LEU D 1 95 ? -6.364 -14.130 -30.959 1.00 19.30 95 LEU D O 1
ATOM 9091 N N . GLY D 1 96 ? -4.278 -14.128 -30.096 1.00 17.75 96 GLY D N 1
ATOM 9092 C CA . GLY D 1 96 ? -3.717 -13.447 -31.243 1.00 17.27 96 GLY D CA 1
ATOM 9093 C C . GLY D 1 96 ? -2.772 -12.347 -30.802 1.00 17.55 96 GLY D C 1
ATOM 9094 O O . GLY D 1 96 ? -2.127 -12.458 -29.764 1.00 16.89 96 GLY D O 1
ATOM 9095 N N . GLY D 1 97 ? -2.686 -11.290 -31.598 1.00 20.38 97 GLY D N 1
ATOM 9096 C CA . GLY D 1 97 ? -1.811 -10.184 -31.262 1.00 22.30 97 GLY D CA 1
ATOM 9097 C C . GLY D 1 97 ? -2.518 -9.161 -30.392 1.00 24.06 97 GLY D C 1
ATOM 9098 O O . GLY D 1 97 ? -3.535 -9.460 -29.766 1.00 26.85 97 GLY D O 1
ATOM 9099 N N . GLY D 1 98 ? -1.989 -7.944 -30.367 1.00 21.55 98 GLY D N 1
ATOM 9100 C CA . GLY D 1 98 ? -2.575 -6.893 -29.552 1.00 20.19 98 GLY D CA 1
ATOM 9101 C C . GLY D 1 98 ? -4.014 -6.496 -29.843 1.00 19.63 98 GLY D C 1
ATOM 9102 O O . GLY D 1 98 ? -4.723 -6.105 -28.922 1.00 18.19 98 GLY D O 1
ATOM 9103 N N . SER D 1 99 ? -4.458 -6.593 -31.097 1.00 18.00 99 SER D N 1
ATOM 9104 C CA . SER D 1 99 ? -5.827 -6.200 -31.433 1.00 20.73 99 SER D CA 1
ATOM 9105 C C . SER D 1 99 ? -6.845 -7.054 -30.690 1.00 20.19 99 SER D C 1
ATOM 9106 O O . SER D 1 99 ? -7.774 -6.527 -30.072 1.00 19.46 99 SER D O 1
ATOM 9109 N N . PRO D 1 100 ? -6.694 -8.385 -30.748 1.00 22.13 100 PRO D N 1
ATOM 9110 C CA . PRO D 1 100 ? -7.644 -9.243 -30.036 1.00 20.75 100 PRO D CA 1
ATOM 9111 C C . PRO D 1 100 ? -7.580 -8.984 -28.522 1.00 18.84 100 PRO D C 1
ATOM 9112 O O . PRO D 1 100 ? -8.610 -9.015 -27.841 1.00 21.23 100 PRO D O 1
ATOM 9116 N N . HIS D 1 101 ? -6.384 -8.719 -27.994 1.00 14.10 101 HIS D N 1
ATOM 9117 C CA . HIS D 1 101 ? -6.245 -8.463 -26.554 1.00 13.94 101 HIS D CA 1
ATOM 9118 C C . HIS D 1 101 ? -7.008 -7.201 -26.175 1.00 14.97 101 HIS D C 1
ATOM 9119 O O . HIS D 1 101 ? -7.776 -7.189 -25.209 1.00 15.12 101 HIS D O 1
ATOM 9126 N N . ASP D 1 102 ? -6.781 -6.129 -26.923 1.00 17.22 102 ASP D N 1
ATOM 9127 C CA . ASP D 1 102 ? -7.471 -4.878 -26.644 1.00 19.56 102 ASP D CA 1
ATOM 9128 C C . ASP D 1 102 ? -8.987 -5.079 -26.738 1.00 20.07 102 ASP D C 1
ATOM 9129 O O . ASP D 1 102 ? -9.739 -4.663 -25.852 1.00 20.41 102 ASP D O 1
ATOM 9134 N N . CYS D 1 103 ? -9.436 -5.713 -27.817 1.00 21.07 103 CYS D N 1
ATOM 9135 C CA . CYS D 1 103 ? -10.867 -5.944 -27.999 1.00 23.85 103 CYS D CA 1
ATOM 9136 C C . CYS D 1 103 ? -11.454 -6.766 -26.841 1.00 22.90 103 CYS D C 1
ATOM 9137 O O . CYS D 1 103 ? -12.531 -6.450 -26.340 1.00 22.96 103 CYS D O 1
ATOM 9140 N N . ALA D 1 104 ? -10.731 -7.805 -26.419 1.00 21.00 104 ALA D N 1
ATOM 9141 C CA . ALA D 1 104 ? -11.151 -8.676 -25.320 1.00 20.45 104 ALA D CA 1
ATOM 9142 C C . ALA D 1 104 ? -11.205 -7.942 -23.982 1.00 19.99 104 ALA D C 1
ATOM 9143 O O . ALA D 1 104 ? -12.061 -8.231 -23.141 1.00 18.94 104 ALA D O 1
ATOM 9145 N N . LYS D 1 105 ? -10.276 -7.014 -23.774 1.00 18.58 105 LYS D N 1
ATOM 9146 C CA . LYS D 1 105 ? -10.240 -6.253 -22.531 1.00 16.53 105 LYS D CA 1
ATOM 9147 C C . LYS D 1 105 ? -11.477 -5.378 -22.430 1.00 18.13 105 LYS D C 1
ATOM 9148 O O . LYS D 1 105 ? -12.096 -5.280 -21.367 1.00 20.57 105 LYS D O 1
ATOM 9154 N N . ALA D 1 106 ? -11.820 -4.728 -23.537 1.00 17.37 106 ALA D N 1
ATOM 9155 C CA . ALA D 1 106 ? -12.991 -3.858 -23.594 1.00 21.79 106 ALA D CA 1
ATOM 9156 C C . ALA D 1 106 ? -14.260 -4.670 -23.332 1.00 22.64 106 ALA D C 1
ATOM 9157 O O . ALA D 1 106 ? -15.092 -4.289 -22.509 1.00 23.23 106 ALA D O 1
ATOM 9159 N N . ILE D 1 107 ? -14.394 -5.792 -24.031 1.00 22.61 107 ILE D N 1
ATOM 9160 C CA . ILE D 1 107 ? -15.556 -6.660 -23.878 1.00 23.87 107 ILE D CA 1
ATOM 9161 C C . ILE D 1 107 ? -15.717 -7.080 -22.422 1.00 25.37 107 ILE D C 1
ATOM 9162 O O . ILE D 1 107 ? -16.799 -6.955 -21.841 1.00 24.44 107 ILE D O 1
ATOM 9167 N N . ALA D 1 108 ? -14.630 -7.567 -21.831 1.00 21.85 108 ALA D N 1
ATOM 9168 C CA . ALA D 1 108 ? -14.653 -8.012 -20.452 1.00 21.57 108 ALA D CA 1
ATOM 9169 C C . ALA D 1 108 ? -14.999 -6.902 -19.469 1.00 23.58 108 ALA D C 1
ATOM 9170 O O . ALA D 1 108 ? -15.735 -7.130 -18.509 1.00 23.10 108 ALA D O 1
ATOM 9172 N N . LEU D 1 109 ? -14.473 -5.702 -19.706 1.00 25.77 109 LEU D N 1
ATOM 9173 C CA . LEU D 1 109 ? -14.722 -4.568 -18.816 1.00 26.93 109 LEU D CA 1
ATOM 9174 C C . LEU D 1 109 ? -16.177 -4.112 -18.880 1.00 28.09 109 LEU D C 1
ATOM 9175 O O . LEU D 1 109 ? -16.846 -3.994 -17.855 1.00 29.56 109 LEU D O 1
ATOM 9180 N N . VAL D 1 110 ? -16.666 -3.858 -20.087 1.00 32.90 110 VAL D N 1
ATOM 9181 C CA . VAL D 1 110 ? -18.045 -3.423 -20.270 1.00 35.62 110 VAL D CA 1
ATOM 9182 C C . VAL D 1 110 ? -19.044 -4.459 -19.737 1.00 37.59 110 VAL D C 1
ATOM 9183 O O . VAL D 1 110 ? -20.095 -4.097 -19.214 1.00 39.47 110 VAL D O 1
ATOM 9187 N N . ALA D 1 111 ? -18.705 -5.741 -19.846 1.00 33.69 111 ALA D N 1
ATOM 9188 C CA . ALA D 1 111 ? -19.585 -6.808 -19.374 1.00 34.89 111 ALA D CA 1
ATOM 9189 C C . ALA D 1 111 ? -19.962 -6.693 -17.897 1.00 36.05 111 ALA D C 1
ATOM 9190 O O . ALA D 1 111 ? -21.083 -7.027 -17.517 1.00 36.05 111 ALA D O 1
ATOM 9192 N N . THR D 1 112 ? -19.033 -6.233 -17.063 1.00 39.43 112 THR D N 1
ATOM 9193 C CA . THR D 1 112 ? -19.303 -6.098 -15.631 1.00 40.95 112 THR D CA 1
ATOM 9194 C C . THR D 1 112 ? -19.514 -4.658 -15.167 1.00 40.82 112 THR D C 1
ATOM 9195 O O . THR D 1 112 ? -19.910 -4.426 -14.027 1.00 41.52 112 THR D O 1
ATOM 9199 N N . ASN D 1 113 ? -19.253 -3.694 -16.042 1.00 39.79 113 ASN D N 1
ATOM 9200 C CA . ASN D 1 113 ? -19.415 -2.287 -15.687 1.00 41.40 113 ASN D CA 1
ATOM 9201 C C . ASN D 1 113 ? -20.483 -1.584 -16.522 1.00 41.77 113 ASN D C 1
ATOM 9202 O O . ASN D 1 113 ? -20.761 -0.401 -16.319 1.00 42.74 113 ASN D O 1
ATOM 9207 N N . GLY D 1 114 ? -21.078 -2.310 -17.461 1.00 36.91 114 GLY D N 1
ATOM 9208 C CA . GLY D 1 114 ? -22.100 -1.721 -18.306 1.00 36.48 114 GLY D CA 1
ATOM 9209 C C . GLY D 1 114 ? -21.585 -0.514 -19.061 1.00 36.98 114 GLY D C 1
ATOM 9210 O O . GLY D 1 114 ? -20.385 -0.386 -19.294 1.00 36.11 114 GLY D O 1
ATOM 9211 N N . GLY D 1 115 ? -22.497 0.367 -19.456 1.00 36.43 115 GLY D N 1
ATOM 9212 C CA . GLY D 1 115 ? -22.109 1.568 -20.172 1.00 37.65 115 GLY D CA 1
ATOM 9213 C C . GLY D 1 115 ? -21.479 1.338 -21.530 1.00 39.42 115 GLY D C 1
ATOM 9214 O O . GLY D 1 115 ? -21.565 0.250 -22.096 1.00 39.32 115 GLY D O 1
ATOM 9215 N N . GLU D 1 116 ? -20.850 2.386 -22.053 1.00 45.71 116 GLU D N 1
ATOM 9216 C CA . GLU D 1 116 ? -20.186 2.344 -23.352 1.00 47.95 116 GLU D CA 1
ATOM 9217 C C . GLU D 1 116 ? -18.673 2.223 -23.172 1.00 48.97 116 GLU D C 1
ATOM 9218 O O . GLU D 1 116 ? -18.151 2.373 -22.065 1.00 48.63 116 GLU D O 1
ATOM 9224 N N . VAL D 1 117 ? -17.972 1.963 -24.268 1.00 52.02 117 VAL D N 1
ATOM 9225 C CA . VAL D 1 117 ? -16.524 1.840 -24.221 1.00 53.63 117 VAL D CA 1
ATOM 9226 C C . VAL D 1 117 ? -15.903 3.184 -23.852 1.00 54.13 117 VAL D C 1
ATOM 9227 O O . VAL D 1 117 ? -15.054 3.255 -22.964 1.00 55.02 117 VAL D O 1
ATOM 9231 N N . LYS D 1 118 ? -16.338 4.246 -24.528 1.00 51.91 118 LYS D N 1
ATOM 9232 C CA . LYS D 1 118 ? -15.813 5.588 -24.277 1.00 51.50 118 LYS D CA 1
ATOM 9233 C C . LYS D 1 118 ? -15.966 6.053 -22.829 1.00 49.80 118 LYS D C 1
ATOM 9234 O O . LYS D 1 118 ? -15.231 6.927 -22.374 1.00 50.32 118 LYS D O 1
ATOM 9240 N N . ASP D 1 119 ? -16.911 5.464 -22.107 1.00 42.58 119 ASP D N 1
ATOM 9241 C CA . ASP D 1 119 ? -17.151 5.812 -20.710 1.00 41.72 119 ASP D CA 1
ATOM 9242 C C . ASP D 1 119 ? -15.927 5.559 -19.823 1.00 40.86 119 ASP D C 1
ATOM 9243 O O . ASP D 1 119 ? -15.815 6.114 -18.730 1.00 41.03 119 ASP D O 1
ATOM 9248 N N . TYR D 1 120 ? -15.006 4.724 -20.296 1.00 38.56 120 TYR D N 1
ATOM 9249 C CA . TYR D 1 120 ? -13.831 4.378 -19.509 1.00 35.47 120 TYR D CA 1
ATOM 9250 C C . TYR D 1 120 ? -12.513 4.951 -20.009 1.00 34.65 120 TYR D C 1
ATOM 9251 O O . TYR D 1 120 ? -11.447 4.593 -19.503 1.00 32.47 120 TYR D O 1
ATOM 9260 N N . GLU D 1 121 ? -12.575 5.836 -20.999 1.00 36.88 121 GLU D N 1
ATOM 9261 C CA . GLU D 1 121 ? -11.354 6.440 -21.508 1.00 38.26 121 GLU D CA 1
ATOM 9262 C C . GLU D 1 121 ? -10.761 7.267 -20.374 1.00 37.30 121 GLU D C 1
ATOM 9263 O O . GLU D 1 121 ? -11.443 8.117 -19.801 1.00 37.57 121 GLU D O 1
ATOM 9269 N N . GLY D 1 122 ? -9.500 7.011 -20.044 1.00 31.91 122 GLY D N 1
ATOM 9270 C CA . GLY D 1 122 ? -8.862 7.745 -18.964 1.00 30.27 122 GLY D CA 1
ATOM 9271 C C . GLY D 1 122 ? -8.197 6.821 -17.962 1.00 29.60 122 GLY D C 1
ATOM 9272 O O . GLY D 1 122 ? -7.863 5.686 -18.294 1.00 28.00 122 GLY D O 1
ATOM 9273 N N . ILE D 1 123 ? -8.013 7.294 -16.733 1.00 31.06 123 ILE D N 1
ATOM 9274 C CA . ILE D 1 123 ? -7.365 6.487 -15.702 1.00 31.56 123 ILE D CA 1
ATOM 9275 C C . ILE D 1 123 ? -8.355 5.891 -14.703 1.00 32.54 123 ILE D C 1
ATOM 9276 O O . ILE D 1 123 ? -9.181 6.607 -14.133 1.00 31.04 123 ILE D O 1
ATOM 9281 N N . ASP D 1 124 ? -8.248 4.580 -14.495 1.00 32.62 124 ASP D N 1
ATOM 9282 C CA . ASP D 1 124 ? -9.100 3.835 -13.569 1.00 34.98 124 ASP D CA 1
ATOM 9283 C C . ASP D 1 124 ? -10.536 4.355 -13.488 1.00 35.04 124 ASP D C 1
ATOM 9284 O O . ASP D 1 124 ? -11.029 4.665 -12.405 1.00 32.80 124 ASP D O 1
ATOM 9289 N N . LYS D 1 125 ? -11.210 4.430 -14.631 1.00 36.75 125 LYS D N 1
ATOM 9290 C CA . LYS D 1 125 ? -12.580 4.928 -14.672 1.00 37.49 125 LYS D CA 1
ATOM 9291 C C . LYS D 1 125 ? -13.644 3.880 -14.330 1.00 37.17 125 LYS D C 1
ATOM 9292 O O . LYS D 1 125 ? -14.808 4.224 -14.140 1.00 37.01 125 LYS D O 1
ATOM 9298 N N . SER D 1 126 ? -13.256 2.609 -14.247 1.00 31.28 126 SER D N 1
ATOM 9299 C CA . SER D 1 126 ? -14.216 1.553 -13.932 1.00 30.02 126 SER D CA 1
ATOM 9300 C C . SER D 1 126 ? -14.260 1.246 -12.437 1.00 29.98 126 SER D C 1
ATOM 9301 O O . SER D 1 126 ? -13.240 1.297 -11.753 1.00 27.48 126 SER D O 1
ATOM 9304 N N . LYS D 1 127 ? -15.447 0.915 -11.939 1.00 33.28 127 LYS D N 1
ATOM 9305 C CA . LYS D 1 127 ? -15.620 0.618 -10.523 1.00 35.45 127 LYS D CA 1
ATOM 9306 C C . LYS D 1 127 ? -15.499 -0.861 -10.190 1.00 34.49 127 LYS D C 1
ATOM 9307 O O . LYS D 1 127 ? -15.151 -1.222 -9.066 1.00 34.61 127 LYS D O 1
ATOM 9313 N N . LYS D 1 128 ? -15.777 -1.716 -11.168 1.00 32.89 128 LYS D N 1
ATOM 9314 C CA . LYS D 1 128 ? -15.736 -3.155 -10.944 1.00 31.18 128 LYS D CA 1
ATOM 9315 C C . LYS D 1 128 ? -14.676 -3.907 -11.748 1.00 28.43 128 LYS D C 1
ATOM 9316 O O . LYS D 1 128 ? -14.285 -3.482 -12.838 1.00 27.28 128 LYS D O 1
ATOM 9322 N N . PRO D 1 129 ? -14.193 -5.036 -11.209 1.00 32.09 129 PRO D N 1
ATOM 9323 C CA . PRO D 1 129 ? -13.185 -5.826 -11.926 1.00 31.54 129 PRO D CA 1
ATOM 9324 C C . PRO D 1 129 ? -13.835 -6.322 -13.220 1.00 30.22 129 PRO D C 1
ATOM 9325 O O . PRO D 1 129 ? -15.058 -6.437 -13.301 1.00 29.67 129 PRO D O 1
ATOM 9329 N N . ALA D 1 130 ? -13.030 -6.589 -14.236 1.00 27.09 130 ALA D N 1
ATOM 9330 C CA . ALA D 1 130 ? -13.567 -7.070 -15.497 1.00 24.04 130 ALA D CA 1
ATOM 9331 C C . ALA D 1 130 ? -13.931 -8.537 -15.348 1.00 23.31 130 ALA D C 1
ATOM 9332 O O . ALA D 1 130 ? -13.611 -9.168 -14.342 1.00 22.24 130 ALA D O 1
ATOM 9334 N N . LEU D 1 131 ? -14.616 -9.071 -16.350 1.00 22.61 131 LEU D N 1
ATOM 9335 C CA . LEU D 1 131 ? -14.981 -10.481 -16.346 1.00 23.21 131 LEU D CA 1
ATOM 9336 C C . LEU D 1 131 ? -13.630 -11.191 -16.456 1.00 23.21 131 LEU D C 1
ATOM 9337 O O . LEU D 1 131 ? -12.718 -10.688 -17.113 1.00 21.07 131 LEU D O 1
ATOM 9342 N N . PRO D 1 132 ? -13.474 -12.353 -15.803 1.00 27.91 132 PRO D N 1
ATOM 9343 C CA . PRO D 1 132 ? -12.204 -13.086 -15.864 1.00 24.81 132 PRO D CA 1
ATOM 9344 C C . PRO D 1 132 ? -11.683 -13.130 -17.295 1.00 23.35 132 PRO D C 1
ATOM 9345 O O . PRO D 1 132 ? -12.426 -13.478 -18.212 1.00 20.61 132 PRO D O 1
ATOM 9349 N N . LEU D 1 133 ? -10.414 -12.770 -17.476 1.00 18.15 133 LEU D N 1
ATOM 9350 C CA . LEU D 1 133 ? -9.801 -12.741 -18.801 1.00 17.79 133 LEU D CA 1
ATOM 9351 C C . LEU D 1 133 ? -8.410 -13.363 -18.878 1.00 18.91 133 LEU D C 1
ATOM 9352 O O . LEU D 1 133 ? -7.533 -13.040 -18.076 1.00 18.96 133 LEU D O 1
ATOM 9357 N N . MET D 1 134 ? -8.225 -14.253 -19.853 1.00 19.55 134 MET D N 1
ATOM 9358 C CA . MET D 1 134 ? -6.937 -14.910 -20.097 1.00 18.86 134 MET D CA 1
ATOM 9359 C C . MET D 1 134 ? -6.543 -14.465 -21.494 1.00 18.02 134 MET D C 1
ATOM 9360 O O . MET D 1 134 ? -7.350 -14.551 -22.420 1.00 17.70 134 MET D O 1
ATOM 9365 N N . SER D 1 135 ? -5.318 -13.969 -21.641 1.00 15.55 135 SER D N 1
ATOM 9366 C CA . SER D 1 135 ? -4.840 -13.492 -22.935 1.00 16.74 135 SER D CA 1
ATOM 9367 C C . SER D 1 135 ? -3.695 -14.345 -23.461 1.00 17.03 135 SER D C 1
ATOM 9368 O O . SER D 1 135 ? -2.637 -14.435 -22.829 1.00 16.04 135 SER D O 1
ATOM 9371 N N . ILE D 1 136 ? -3.921 -14.962 -24.620 1.00 16.59 136 ILE D N 1
ATOM 9372 C CA . ILE D 1 136 ? -2.935 -15.838 -25.263 1.00 17.04 136 ILE D CA 1
ATOM 9373 C C . ILE D 1 136 ? -2.294 -15.075 -26.416 1.00 16.92 136 ILE D C 1
ATOM 9374 O O . ILE D 1 136 ? -2.908 -14.877 -27.461 1.00 17.27 136 ILE D O 1
ATOM 9379 N N . ASN D 1 137 ? -1.046 -14.668 -26.203 1.00 16.69 137 ASN D N 1
ATOM 9380 C CA . ASN D 1 137 ? -0.283 -13.868 -27.152 1.00 17.15 137 ASN D CA 1
ATOM 9381 C C . ASN D 1 137 ? 0.383 -14.650 -28.289 1.00 17.51 137 ASN D C 1
ATOM 9382 O O . ASN D 1 137 ? 1.008 -15.685 -28.063 1.00 16.21 137 ASN D O 1
ATOM 9387 N N . THR D 1 138 ? 0.260 -14.137 -29.512 1.00 17.98 138 THR D N 1
ATOM 9388 C CA . THR D 1 138 ? 0.841 -14.808 -30.674 1.00 18.86 138 THR D CA 1
ATOM 9389 C C . THR D 1 138 ? 1.844 -13.987 -31.482 1.00 19.40 138 THR D C 1
ATOM 9390 O O . THR D 1 138 ? 2.394 -14.484 -32.469 1.00 19.43 138 THR D O 1
ATOM 9394 N N . THR D 1 139 ? 2.051 -12.725 -31.115 1.00 18.90 139 THR D N 1
ATOM 9395 C CA . THR D 1 139 ? 3.047 -11.917 -31.813 1.00 21.08 139 THR D CA 1
ATOM 9396 C C . THR D 1 139 ? 4.094 -11.607 -30.756 1.00 22.71 139 THR D C 1
ATOM 9397 O O . THR D 1 139 ? 3.812 -11.705 -29.564 1.00 23.01 139 THR D O 1
ATOM 9401 N N . ALA D 1 140 ? 5.303 -11.261 -31.173 1.00 20.96 140 ALA D N 1
ATOM 9402 C CA . ALA D 1 140 ? 6.343 -10.977 -30.198 1.00 21.01 140 ALA D CA 1
ATOM 9403 C C . ALA D 1 140 ? 6.655 -9.506 -30.248 1.00 23.02 140 ALA D C 1
ATOM 9404 O O . ALA D 1 140 ? 7.717 -9.097 -30.732 1.00 22.31 140 ALA D O 1
ATOM 9406 N N . GLY D 1 141 ? 5.706 -8.721 -29.742 1.00 28.60 141 GLY D N 1
ATOM 9407 C CA . GLY D 1 141 ? 5.877 -7.293 -29.736 1.00 29.70 141 GLY D CA 1
ATOM 9408 C C . GLY D 1 141 ? 5.021 -6.385 -28.871 1.00 24.98 141 GLY D C 1
ATOM 9409 O O . GLY D 1 141 ? 5.598 -5.518 -28.245 1.00 30.18 141 GLY D O 1
ATOM 9410 N N . THR D 1 142 ? 3.694 -6.552 -28.802 1.00 17.75 142 THR D N 1
ATOM 9411 C CA . THR D 1 142 ? 2.883 -5.599 -28.022 1.00 15.31 142 THR D CA 1
ATOM 9412 C C . THR D 1 142 ? 2.814 -5.746 -26.510 1.00 15.64 142 THR D C 1
ATOM 9413 O O . THR D 1 142 ? 2.747 -4.739 -25.801 1.00 14.34 142 THR D O 1
ATOM 9417 N N . ALA D 1 143 ? 2.836 -6.984 -26.022 1.00 16.49 143 ALA D N 1
ATOM 9418 C CA . ALA D 1 143 ? 2.742 -7.268 -24.588 1.00 14.69 143 ALA D CA 1
ATOM 9419 C C . ALA D 1 143 ? 1.371 -6.850 -24.040 1.00 16.90 143 ALA D C 1
ATOM 9420 O O . ALA D 1 143 ? 1.169 -6.751 -22.832 1.00 16.11 143 ALA D O 1
ATOM 9422 N N . SER D 1 144 ? 0.426 -6.604 -24.939 1.00 21.35 144 SER D N 1
ATOM 9423 C CA . SER D 1 144 ? -0.903 -6.209 -24.515 1.00 22.58 144 SER D CA 1
ATOM 9424 C C . SER D 1 144 ? -1.551 -7.281 -23.650 1.00 22.10 144 SER D C 1
ATOM 9425 O O . SER D 1 144 ? -2.501 -6.999 -22.928 1.00 23.31 144 SER D O 1
ATOM 9428 N N . GLU D 1 145 ? -1.036 -8.506 -23.717 1.00 17.42 145 GLU D N 1
ATOM 9429 C CA . GLU D 1 145 ? -1.585 -9.591 -22.913 1.00 15.99 145 GLU D CA 1
ATOM 9430 C C . GLU D 1 145 ? -1.278 -9.384 -21.435 1.00 15.26 145 GLU D C 1
ATOM 9431 O O . GLU D 1 145 ? -1.768 -10.124 -20.582 1.00 15.57 145 GLU D O 1
ATOM 9437 N N . MET D 1 146 ? -0.454 -8.393 -21.120 1.00 16.04 146 MET D N 1
ATOM 9438 C CA . MET D 1 146 ? -0.135 -8.145 -19.723 1.00 15.09 146 MET D CA 1
ATOM 9439 C C . MET D 1 146 ? -0.285 -6.691 -19.278 1.00 15.77 146 MET D C 1
ATOM 9440 O O . MET D 1 146 ? -0.103 -6.386 -18.105 1.00 19.08 146 MET D O 1
ATOM 9445 N N . THR D 1 147 ? -0.635 -5.791 -20.194 1.00 14.51 147 THR D N 1
ATOM 9446 C CA . THR D 1 147 ? -0.782 -4.386 -19.819 1.00 14.49 147 THR D CA 1
ATOM 9447 C C . THR D 1 147 ? -2.125 -4.017 -19.196 1.00 16.12 147 THR D C 1
ATOM 9448 O O . THR D 1 147 ? -3.093 -4.783 -19.219 1.00 14.52 147 THR D O 1
ATOM 9452 N N . ARG D 1 148 ? -2.142 -2.811 -18.638 1.00 16.45 148 ARG D N 1
ATOM 9453 C CA . ARG D 1 148 ? -3.294 -2.200 -17.987 1.00 18.25 148 ARG D CA 1
ATOM 9454 C C . ARG D 1 148 ? -3.931 -1.263 -19.023 1.00 19.50 148 ARG D C 1
ATOM 9455 O O . ARG D 1 148 ? -4.782 -0.446 -18.683 1.00 16.97 148 ARG D O 1
ATOM 9463 N N . PHE D 1 149 ? -3.494 -1.365 -20.277 1.00 19.36 149 PHE D N 1
ATOM 9464 C CA . PHE D 1 149 ? -4.018 -0.503 -21.334 1.00 22.47 149 PHE D CA 1
ATOM 9465 C C . PHE D 1 149 ? -5.006 -1.213 -22.256 1.00 22.66 149 PHE D C 1
ATOM 9466 O O . PHE D 1 149 ? -4.922 -2.424 -22.472 1.00 20.88 149 PHE D O 1
ATOM 9474 N N . CYS D 1 150 ? -5.936 -0.441 -22.806 1.00 23.23 150 CYS D N 1
ATOM 9475 C CA . CYS D 1 150 ? -6.922 -0.957 -23.745 1.00 23.68 150 CYS D CA 1
ATOM 9476 C C . CYS D 1 150 ? -7.189 0.135 -24.773 1.00 26.32 150 CYS D C 1
ATOM 9477 O O . CYS D 1 150 ? -7.818 1.151 -24.464 1.00 25.97 150 CYS D O 1
ATOM 9480 N N . ILE D 1 151 ? -6.700 -0.073 -25.990 1.00 20.72 151 ILE D N 1
ATOM 9481 C CA . ILE D 1 151 ? -6.862 0.900 -27.064 1.00 25.67 151 ILE D CA 1
ATOM 9482 C C . ILE D 1 151 ? -7.964 0.504 -28.042 1.00 27.58 151 ILE D C 1
ATOM 9483 O O . ILE D 1 151 ? -7.824 -0.467 -28.789 1.00 28.00 151 ILE D O 1
ATOM 9488 N N . ILE D 1 152 ? -9.052 1.266 -28.034 1.00 36.17 152 ILE D N 1
ATOM 9489 C CA . ILE D 1 152 ? -10.184 1.018 -28.921 1.00 40.84 152 ILE D CA 1
ATOM 9490 C C . ILE D 1 152 ? -10.391 2.221 -29.837 1.00 45.66 152 ILE D C 1
ATOM 9491 O O . ILE D 1 152 ? -10.430 3.360 -29.374 1.00 45.16 152 ILE D O 1
ATOM 9496 N N . THR D 1 153 ? -10.525 1.959 -31.135 1.00 49.83 153 THR D N 1
ATOM 9497 C CA . THR D 1 153 ? -10.718 3.018 -32.119 1.00 56.03 153 THR D CA 1
ATOM 9498 C C . THR D 1 153 ? -12.166 3.503 -32.193 1.00 61.00 153 THR D C 1
ATOM 9499 O O . THR D 1 153 ? -13.109 2.712 -32.118 1.00 60.27 153 THR D O 1
ATOM 9503 N N . ASP D 1 154 ? -12.322 4.814 -32.354 1.00 76.74 154 ASP D N 1
ATOM 9504 C CA . ASP D 1 154 ? -13.634 5.451 -32.431 1.00 82.95 154 ASP D CA 1
ATOM 9505 C C . ASP D 1 154 ? -14.348 5.209 -33.755 1.00 86.05 154 ASP D C 1
ATOM 9506 O O . ASP D 1 154 ? -13.714 5.060 -34.801 1.00 86.60 154 ASP D O 1
ATOM 9511 N N . GLU D 1 155 ? -15.676 5.184 -33.699 1.00 90.14 155 GLU D N 1
ATOM 9512 C CA . GLU D 1 155 ? -16.487 4.992 -34.895 1.00 93.35 155 GLU D CA 1
ATOM 9513 C C . GLU D 1 155 ? -16.661 6.366 -35.534 1.00 95.05 155 GLU D C 1
ATOM 9514 O O . GLU D 1 155 ? -16.559 6.525 -36.752 1.00 95.37 155 GLU D O 1
ATOM 9520 N N . VAL D 1 156 ? -16.921 7.354 -34.683 1.00 94.54 156 VAL D N 1
ATOM 9521 C CA . VAL D 1 156 ? -17.120 8.732 -35.110 1.00 95.24 156 VAL D CA 1
ATOM 9522 C C . VAL D 1 156 ? -15.785 9.375 -35.470 1.00 95.47 156 VAL D C 1
ATOM 9523 O O . VAL D 1 156 ? -15.470 9.574 -36.643 1.00 95.54 156 VAL D O 1
ATOM 9527 N N . ARG D 1 157 ? -15.007 9.691 -34.441 1.00 91.77 157 ARG D N 1
ATOM 9528 C CA . ARG D 1 157 ? -13.703 10.322 -34.598 1.00 92.06 157 ARG D CA 1
ATOM 9529 C C . ARG D 1 157 ? -12.774 9.500 -35.490 1.00 91.40 157 ARG D C 1
ATOM 9530 O O . ARG D 1 157 ? -13.221 8.685 -36.297 1.00 91.30 157 ARG D O 1
ATOM 9538 N N . HIS D 1 158 ? -11.474 9.730 -35.329 1.00 93.93 158 HIS D N 1
ATOM 9539 C CA . HIS D 1 158 ? -10.442 9.022 -36.081 1.00 92.76 158 HIS D CA 1
ATOM 9540 C C . HIS D 1 158 ? -9.221 8.809 -35.193 1.00 90.34 158 HIS D C 1
ATOM 9541 O O . HIS D 1 158 ? -8.098 8.665 -35.682 1.00 90.26 158 HIS D O 1
ATOM 9548 N N . VAL D 1 159 ? -9.454 8.796 -33.883 1.00 86.89 159 VAL D N 1
ATOM 9549 C CA . VAL D 1 159 ? -8.386 8.608 -32.909 1.00 82.77 159 VAL D CA 1
ATOM 9550 C C . VAL D 1 159 ? -8.629 7.385 -32.033 1.00 79.37 159 VAL D C 1
ATOM 9551 O O . VAL D 1 159 ? -9.740 6.858 -31.971 1.00 79.23 159 VAL D O 1
ATOM 9555 N N . LYS D 1 160 ? -7.576 6.946 -31.353 1.00 73.36 160 LYS D N 1
ATOM 9556 C CA . LYS D 1 160 ? -7.647 5.788 -30.474 1.00 68.62 160 LYS D CA 1
ATOM 9557 C C . LYS D 1 160 ? -8.009 6.187 -29.042 1.00 65.50 160 LYS D C 1
ATOM 9558 O O . LYS D 1 160 ? -7.334 7.019 -28.440 1.00 66.04 160 LYS D O 1
ATOM 9564 N N . MET D 1 161 ? -9.074 5.598 -28.501 1.00 57.12 161 MET D N 1
ATOM 9565 C CA . MET D 1 161 ? -9.478 5.882 -27.124 1.00 51.89 161 MET D CA 1
ATOM 9566 C C . MET D 1 161 ? -8.606 5.046 -26.192 1.00 47.84 161 MET D C 1
ATOM 9567 O O . MET D 1 161 ? -8.650 3.815 -26.223 1.00 47.05 161 MET D O 1
ATOM 9572 N N . ALA D 1 162 ? -7.815 5.712 -25.363 1.00 41.20 162 ALA D N 1
ATOM 9573 C CA . ALA D 1 162 ? -6.945 5.005 -24.440 1.00 36.84 162 ALA D CA 1
ATOM 9574 C C . ALA D 1 162 ? -7.603 4.790 -23.086 1.00 34.25 162 ALA D C 1
ATOM 9575 O O . ALA D 1 162 ? -8.008 5.743 -22.418 1.00 32.58 162 ALA D O 1
ATOM 9577 N N . ILE D 1 163 ? -7.717 3.525 -22.696 1.00 34.10 163 ILE D N 1
ATOM 9578 C CA . ILE D 1 163 ? -8.293 3.164 -21.411 1.00 31.35 163 ILE D CA 1
ATOM 9579 C C . ILE D 1 163 ? -7.167 2.614 -20.551 1.00 29.73 163 ILE D C 1
ATOM 9580 O O . ILE D 1 163 ? -6.591 1.568 -20.864 1.00 29.32 163 ILE D O 1
ATOM 9585 N N . VAL D 1 164 ? -6.846 3.336 -19.481 1.00 28.31 164 VAL D N 1
ATOM 9586 C CA . VAL D 1 164 ? -5.791 2.936 -18.554 1.00 26.00 164 VAL D CA 1
ATOM 9587 C C . VAL D 1 164 ? -6.484 2.567 -17.262 1.00 25.30 164 VAL D C 1
ATOM 9588 O O . VAL D 1 164 ? -6.875 3.440 -16.492 1.00 25.36 164 VAL D O 1
ATOM 9592 N N . ASP D 1 165 ? -6.621 1.270 -17.013 1.00 23.26 165 ASP D N 1
ATOM 9593 C CA . ASP D 1 165 ? -7.336 0.819 -15.833 1.00 21.58 165 ASP D CA 1
ATOM 9594 C C . ASP D 1 165 ? -6.800 -0.501 -15.305 1.00 19.28 165 ASP D C 1
ATOM 9595 O O . ASP D 1 165 ? -6.675 -1.465 -16.047 1.00 17.46 165 ASP D O 1
ATOM 9600 N N . ARG D 1 166 ? -6.493 -0.548 -14.017 1.00 20.51 166 ARG D N 1
ATOM 9601 C CA . ARG D 1 166 ? -5.980 -1.771 -13.422 1.00 22.86 166 ARG D CA 1
ATOM 9602 C C . ARG D 1 166 ? -6.963 -2.926 -13.628 1.00 23.26 166 ARG D C 1
ATOM 9603 O O . ARG D 1 166 ? -6.591 -4.091 -13.514 1.00 23.46 166 ARG D O 1
ATOM 9611 N N . HIS D 1 167 ? -8.215 -2.595 -13.934 1.00 20.79 167 HIS D N 1
ATOM 9612 C CA . HIS D 1 167 ? -9.241 -3.605 -14.148 1.00 21.34 167 HIS D CA 1
ATOM 9613 C C . HIS D 1 167 ? -9.164 -4.321 -15.501 1.00 20.71 167 HIS D C 1
ATOM 9614 O O . HIS D 1 167 ? -9.828 -5.340 -15.688 1.00 20.57 167 HIS D O 1
ATOM 9621 N N . VAL D 1 168 ? -8.373 -3.806 -16.445 1.00 20.00 168 VAL D N 1
ATOM 9622 C CA . VAL D 1 168 ? -8.242 -4.483 -17.741 1.00 18.87 168 VAL D CA 1
ATOM 9623 C C . VAL D 1 168 ? -7.016 -5.408 -17.771 1.00 18.51 168 VAL D C 1
ATOM 9624 O O . VAL D 1 168 ? -6.747 -6.090 -18.766 1.00 18.12 168 VAL D O 1
ATOM 9628 N N . THR D 1 169 ? -6.270 -5.433 -16.675 1.00 17.58 169 THR D N 1
ATOM 9629 C CA . THR D 1 169 ? -5.111 -6.309 -16.602 1.00 17.70 169 THR D CA 1
ATOM 9630 C C . THR D 1 169 ? -5.640 -7.743 -16.608 1.00 17.71 169 THR D C 1
ATOM 9631 O O . THR D 1 169 ? -6.415 -8.125 -15.733 1.00 15.19 169 THR D O 1
ATOM 9635 N N . PRO D 1 170 ? -5.230 -8.549 -17.597 1.00 15.59 170 PRO D N 1
ATOM 9636 C CA . PRO D 1 170 ? -5.689 -9.942 -17.677 1.00 15.90 170 PRO D CA 1
ATOM 9637 C C . PRO D 1 170 ? -5.329 -10.718 -16.411 1.00 17.35 170 PRO D C 1
ATOM 9638 O O . PRO D 1 170 ? -4.301 -10.442 -15.785 1.00 18.98 170 PRO D O 1
ATOM 9642 N N . MET D 1 171 ? -6.173 -11.676 -16.029 1.00 17.86 171 MET D N 1
ATOM 9643 C CA . MET D 1 171 ? -5.907 -12.502 -14.851 1.00 17.45 171 MET D CA 1
ATOM 9644 C C . MET D 1 171 ? -4.711 -13.405 -15.103 1.00 15.94 171 MET D C 1
ATOM 9645 O O . MET D 1 171 ? -3.916 -13.663 -14.211 1.00 14.63 171 MET D O 1
ATOM 9650 N N . VAL D 1 172 ? -4.601 -13.898 -16.331 1.00 16.21 172 VAL D N 1
ATOM 9651 C CA . VAL D 1 172 ? -3.504 -14.784 -16.709 1.00 16.43 172 VAL D CA 1
ATOM 9652 C C . VAL D 1 172 ? -3.033 -14.435 -18.108 1.00 13.63 172 VAL D C 1
ATOM 9653 O O . VAL D 1 172 ? -3.852 -14.277 -19.006 1.00 14.70 172 VAL D O 1
ATOM 9657 N N . SER D 1 173 ? -1.718 -14.319 -18.292 1.00 12.06 173 SER D N 1
ATOM 9658 C CA . SER D 1 173 ? -1.156 -14.036 -19.608 1.00 9.37 173 SER D CA 1
ATOM 9659 C C . SER D 1 173 ? -0.471 -15.322 -20.047 1.00 10.61 173 SER D C 1
ATOM 9660 O O . SER D 1 173 ? 0.044 -16.067 -19.214 1.00 10.52 173 SER D O 1
ATOM 9663 N N . VAL D 1 174 ? -0.449 -15.569 -21.351 1.00 12.94 174 VAL D N 1
ATOM 9664 C CA . VAL D 1 174 ? 0.170 -16.770 -21.896 1.00 14.50 174 VAL D CA 1
ATOM 9665 C C . VAL D 1 174 ? 1.081 -16.431 -23.085 1.00 15.60 174 VAL D C 1
ATOM 9666 O O . VAL D 1 174 ? 0.637 -15.852 -24.081 1.00 14.54 174 VAL D O 1
ATOM 9670 N N . ASN D 1 175 ? 2.359 -16.775 -22.969 1.00 14.68 175 ASN D N 1
ATOM 9671 C CA . ASN D 1 175 ? 3.305 -16.532 -24.048 1.00 14.82 175 ASN D CA 1
ATOM 9672 C C . ASN D 1 175 ? 3.996 -17.843 -24.391 1.00 16.15 175 ASN D C 1
ATOM 9673 O O . ASN D 1 175 ? 5.033 -18.201 -23.824 1.00 14.98 175 ASN D O 1
ATOM 9678 N N . ASP D 1 176 ? 3.382 -18.567 -25.313 1.00 14.54 176 ASP D N 1
ATOM 9679 C CA . ASP D 1 176 ? 3.898 -19.848 -25.769 1.00 17.81 176 ASP D CA 1
ATOM 9680 C C . ASP D 1 176 ? 4.465 -19.610 -27.168 1.00 17.17 176 ASP D C 1
ATOM 9681 O O . ASP D 1 176 ? 3.725 -19.349 -28.115 1.00 16.60 176 ASP D O 1
ATOM 9686 N N . PRO D 1 177 ? 5.798 -19.663 -27.307 1.00 19.18 177 PRO D N 1
ATOM 9687 C CA . PRO D 1 177 ? 6.441 -19.445 -28.609 1.00 19.49 177 PRO D CA 1
ATOM 9688 C C . PRO D 1 177 ? 5.975 -20.408 -29.708 1.00 20.98 177 PRO D C 1
ATOM 9689 O O . PRO D 1 177 ? 6.157 -20.143 -30.898 1.00 18.82 177 PRO D O 1
ATOM 9693 N N . LEU D 1 178 ? 5.383 -21.529 -29.307 1.00 22.10 178 LEU D N 1
ATOM 9694 C CA . LEU D 1 178 ? 4.865 -22.497 -30.271 1.00 25.07 178 LEU D CA 1
ATOM 9695 C C . LEU D 1 178 ? 3.838 -21.808 -31.168 1.00 26.09 178 LEU D C 1
ATOM 9696 O O . LEU D 1 178 ? 3.719 -22.114 -32.358 1.00 26.39 178 LEU D O 1
ATOM 9701 N N . LEU D 1 179 ? 3.095 -20.873 -30.587 1.00 21.63 179 LEU D N 1
ATOM 9702 C CA . LEU D 1 179 ? 2.074 -20.149 -31.331 1.00 22.03 179 LEU D CA 1
ATOM 9703 C C . LEU D 1 179 ? 2.645 -18.947 -32.070 1.00 20.20 179 LEU D C 1
ATOM 9704 O O . LEU D 1 179 ? 1.915 -18.240 -32.763 1.00 21.12 179 LEU D O 1
ATOM 9709 N N . MET D 1 180 ? 3.944 -18.710 -31.921 1.00 18.48 180 MET D N 1
ATOM 9710 C CA . MET D 1 180 ? 4.589 -17.571 -32.571 1.00 19.68 180 MET D CA 1
ATOM 9711 C C . MET D 1 180 ? 5.449 -17.987 -33.758 1.00 21.38 180 MET D C 1
ATOM 9712 O O . MET D 1 180 ? 5.937 -17.140 -34.509 1.00 20.83 180 MET D O 1
ATOM 9717 N N . VAL D 1 181 ? 5.647 -19.292 -33.916 1.00 24.91 181 VAL D N 1
ATOM 9718 C CA . VAL D 1 181 ? 6.439 -19.797 -35.028 1.00 26.76 181 VAL D CA 1
ATOM 9719 C C . VAL D 1 181 ? 5.749 -19.447 -36.348 1.00 26.11 181 VAL D C 1
ATOM 9720 O O . VAL D 1 181 ? 6.407 -19.230 -37.358 1.00 26.78 181 VAL D O 1
ATOM 9724 N N . GLY D 1 182 ? 4.423 -19.365 -36.327 1.00 25.98 182 GLY D N 1
ATOM 9725 C CA . GLY D 1 182 ? 3.682 -19.048 -37.537 1.00 27.39 182 GLY D CA 1
ATOM 9726 C C . GLY D 1 182 ? 3.836 -17.636 -38.079 1.00 28.45 182 GLY D C 1
ATOM 9727 O O . GLY D 1 182 ? 3.443 -17.360 -39.216 1.00 27.06 182 GLY D O 1
ATOM 9728 N N . MET D 1 183 ? 4.408 -16.736 -37.282 1.00 29.39 183 MET D N 1
ATOM 9729 C CA . MET D 1 183 ? 4.591 -15.347 -37.702 1.00 29.30 183 MET D CA 1
ATOM 9730 C C . MET D 1 183 ? 5.440 -15.152 -38.956 1.00 30.09 183 MET D C 1
ATOM 9731 O O . MET D 1 183 ? 6.586 -15.599 -39.018 1.00 28.02 183 MET D O 1
ATOM 9736 N N . PRO D 1 184 ? 4.885 -14.466 -39.970 1.00 30.01 184 PRO D N 1
ATOM 9737 C CA . PRO D 1 184 ? 5.602 -14.200 -41.224 1.00 29.58 184 PRO D CA 1
ATOM 9738 C C . PRO D 1 184 ? 6.743 -13.224 -40.944 1.00 29.88 184 PRO D C 1
ATOM 9739 O O . PRO D 1 184 ? 6.718 -12.514 -39.935 1.00 29.27 184 PRO D O 1
ATOM 9743 N N . LYS D 1 185 ? 7.731 -13.178 -41.834 1.00 31.04 185 LYS D N 1
ATOM 9744 C CA . LYS D 1 185 ? 8.882 -12.290 -41.663 1.00 31.97 185 LYS D CA 1
ATOM 9745 C C . LYS D 1 185 ? 8.491 -10.836 -41.403 1.00 30.95 185 LYS D C 1
ATOM 9746 O O . LYS D 1 185 ? 9.104 -10.163 -40.572 1.00 31.28 185 LYS D O 1
ATOM 9752 N N . GLY D 1 186 ? 7.475 -10.356 -42.114 1.00 24.79 186 GLY D N 1
ATOM 9753 C CA . GLY D 1 186 ? 7.037 -8.980 -41.949 1.00 22.81 186 GLY D CA 1
ATOM 9754 C C . GLY D 1 186 ? 6.509 -8.662 -40.561 1.00 20.15 186 GLY D C 1
ATOM 9755 O O . GLY D 1 186 ? 6.872 -7.646 -39.973 1.00 18.18 186 GLY D O 1
ATOM 9756 N N . LEU D 1 187 ? 5.635 -9.526 -40.050 1.00 24.63 187 LEU D N 1
ATOM 9757 C CA . LEU D 1 187 ? 5.051 -9.349 -38.723 1.00 24.94 187 LEU D CA 1
ATOM 9758 C C . LEU D 1 187 ? 6.143 -9.484 -37.665 1.00 23.74 187 LEU D C 1
ATOM 9759 O O . LEU D 1 187 ? 6.252 -8.660 -36.763 1.00 23.45 187 LEU D O 1
ATOM 9764 N N . THR D 1 188 ? 6.942 -10.541 -37.789 1.00 22.45 188 THR D N 1
ATOM 9765 C CA . THR D 1 188 ? 8.032 -10.799 -36.860 1.00 21.06 188 THR D CA 1
ATOM 9766 C C . THR D 1 188 ? 8.865 -9.536 -36.680 1.00 20.83 188 THR D C 1
ATOM 9767 O O . THR D 1 188 ? 9.106 -9.093 -35.559 1.00 20.37 188 THR D O 1
ATOM 9771 N N . ALA D 1 189 ? 9.277 -8.951 -37.800 1.00 20.90 189 ALA D N 1
ATOM 9772 C CA . ALA D 1 189 ? 10.101 -7.748 -37.803 1.00 21.31 189 ALA D CA 1
ATOM 9773 C C . ALA D 1 189 ? 9.383 -6.547 -37.200 1.00 23.28 189 ALA D C 1
ATOM 9774 O O . ALA D 1 189 ? 9.946 -5.835 -36.363 1.00 21.48 189 ALA D O 1
ATOM 9776 N N . ALA D 1 190 ? 8.142 -6.323 -37.631 1.00 23.85 190 ALA D N 1
ATOM 9777 C CA . ALA D 1 190 ? 7.361 -5.192 -37.131 1.00 23.46 190 ALA D CA 1
ATOM 9778 C C . ALA D 1 190 ? 7.062 -5.273 -35.636 1.00 21.12 190 ALA D C 1
ATOM 9779 O O . ALA D 1 190 ? 7.220 -4.282 -34.917 1.00 19.97 190 ALA D O 1
ATOM 9781 N N . THR D 1 191 ? 6.633 -6.435 -35.155 1.00 17.22 191 THR D N 1
ATOM 9782 C CA . THR D 1 191 ? 6.308 -6.544 -33.733 1.00 16.22 191 THR D CA 1
ATOM 9783 C C . THR D 1 191 ? 7.570 -6.615 -32.872 1.00 15.29 191 THR D C 1
ATOM 9784 O O . THR D 1 191 ? 7.571 -6.182 -31.721 1.00 12.95 191 THR D O 1
ATOM 9788 N N . GLY D 1 192 ? 8.646 -7.148 -33.433 1.00 15.01 192 GLY D N 1
ATOM 9789 C CA . GLY D 1 192 ? 9.889 -7.197 -32.691 1.00 16.37 192 GLY D CA 1
ATOM 9790 C C . GLY D 1 192 ? 10.380 -5.768 -32.521 1.00 17.17 192 GLY D C 1
ATOM 9791 O O . GLY D 1 192 ? 10.871 -5.401 -31.460 1.00 19.75 192 GLY D O 1
ATOM 9792 N N . MET D 1 193 ? 10.233 -4.960 -33.569 1.00 17.92 193 MET D N 1
ATOM 9793 C CA . MET D 1 193 ? 10.660 -3.561 -33.537 1.00 19.12 193 MET D CA 1
ATOM 9794 C C . MET D 1 193 ? 9.767 -2.739 -32.612 1.00 17.65 193 MET D C 1
ATOM 9795 O O . MET D 1 193 ? 10.219 -1.785 -31.967 1.00 18.35 193 MET D O 1
ATOM 9800 N N . ASP D 1 194 ? 8.497 -3.116 -32.552 1.00 15.88 194 ASP D N 1
ATOM 9801 C CA . ASP D 1 194 ? 7.544 -2.449 -31.678 1.00 14.88 194 ASP D CA 1
ATOM 9802 C C . ASP D 1 194 ? 8.008 -2.710 -30.237 1.00 14.70 194 ASP D C 1
ATOM 9803 O O . ASP D 1 194 ? 8.014 -1.805 -29.401 1.00 15.80 194 ASP D O 1
ATOM 9808 N N . ALA D 1 195 ? 8.417 -3.947 -29.962 1.00 15.01 195 ALA D N 1
ATOM 9809 C CA . ALA D 1 195 ? 8.908 -4.320 -28.638 1.00 15.45 195 ALA D CA 1
ATOM 9810 C C . ALA D 1 195 ? 10.175 -3.517 -28.317 1.00 15.61 195 ALA D C 1
ATOM 9811 O O . ALA D 1 195 ? 10.370 -3.052 -27.189 1.00 14.60 195 ALA D O 1
ATOM 9813 N N . LEU D 1 196 ? 11.034 -3.347 -29.317 1.00 14.20 196 LEU D N 1
ATOM 9814 C CA . LEU D 1 196 ? 12.266 -2.587 -29.127 1.00 13.64 196 LEU D CA 1
ATOM 9815 C C . LEU D 1 196 ? 11.931 -1.128 -28.814 1.00 15.35 196 LEU D C 1
ATOM 9816 O O . LEU D 1 196 ? 12.586 -0.501 -27.975 1.00 15.13 196 LEU D O 1
ATOM 9821 N N . THR D 1 197 ? 10.904 -0.603 -29.488 1.00 16.12 197 THR D N 1
ATOM 9822 C CA . THR D 1 197 ? 10.450 0.770 -29.286 1.00 16.55 197 THR D CA 1
ATOM 9823 C C . THR D 1 197 ? 9.969 0.898 -27.841 1.00 16.00 197 THR D C 1
ATOM 9824 O O . THR D 1 197 ? 10.253 1.881 -27.160 1.00 16.57 197 THR D O 1
ATOM 9828 N N . HIS D 1 198 ? 9.228 -0.105 -27.385 1.00 17.10 198 HIS D N 1
ATOM 9829 C CA . HIS D 1 198 ? 8.726 -0.131 -26.016 1.00 15.10 198 HIS D CA 1
ATOM 9830 C C . HIS D 1 198 ? 9.884 -0.006 -25.023 1.00 15.37 198 HIS D C 1
ATOM 9831 O O . HIS D 1 198 ? 9.828 0.790 -24.088 1.00 14.23 198 HIS D O 1
ATOM 9838 N N . ALA D 1 199 ? 10.931 -0.804 -25.216 1.00 13.61 199 ALA D N 1
ATOM 9839 C CA . ALA D 1 199 ? 12.080 -0.755 -24.316 1.00 11.00 199 ALA D CA 1
ATOM 9840 C C . ALA D 1 199 ? 12.701 0.644 -24.311 1.00 11.19 199 ALA D C 1
ATOM 9841 O O . ALA D 1 199 ? 12.930 1.228 -23.242 1.00 11.83 199 ALA D O 1
ATOM 9843 N N . PHE D 1 200 ? 12.962 1.183 -25.501 1.00 12.08 200 PHE D N 1
ATOM 9844 C CA . PHE D 1 200 ? 13.555 2.518 -25.625 1.00 14.03 200 PHE D CA 1
ATOM 9845 C C . PHE D 1 200 ? 12.730 3.617 -24.953 1.00 14.06 200 PHE D C 1
ATOM 9846 O O . PHE D 1 200 ? 13.255 4.408 -24.169 1.00 14.44 200 PHE D O 1
ATOM 9854 N N . GLU D 1 201 ? 11.439 3.666 -25.261 1.00 15.40 201 GLU D N 1
ATOM 9855 C CA . GLU D 1 201 ? 10.569 4.695 -24.706 1.00 16.43 201 GLU D CA 1
ATOM 9856 C C . GLU D 1 201 ? 10.410 4.573 -23.192 1.00 15.99 201 GLU D C 1
ATOM 9857 O O . GLU D 1 201 ? 10.433 5.580 -22.481 1.00 14.17 201 GLU D O 1
ATOM 9863 N N . ALA D 1 202 ? 10.249 3.346 -22.695 1.00 12.97 202 ALA D N 1
ATOM 9864 C CA . ALA D 1 202 ? 10.109 3.130 -21.257 1.00 12.10 202 ALA D CA 1
ATOM 9865 C C . ALA D 1 202 ? 11.404 3.529 -20.549 1.00 13.75 202 ALA D C 1
ATOM 9866 O O . ALA D 1 202 ? 11.378 4.075 -19.441 1.00 8.78 202 ALA D O 1
ATOM 9868 N N . TYR D 1 203 ? 12.538 3.252 -21.189 1.00 17.00 203 TYR D N 1
ATOM 9869 C CA . TYR D 1 203 ? 13.828 3.597 -20.596 1.00 18.27 203 TYR D CA 1
ATOM 9870 C C . TYR D 1 203 ? 14.051 5.106 -20.601 1.00 19.52 203 TYR D C 1
ATOM 9871 O O . TYR D 1 203 ? 14.708 5.639 -19.709 1.00 21.92 203 TYR D O 1
ATOM 9880 N N . SER D 1 204 ? 13.504 5.782 -21.611 1.00 23.75 204 SER D N 1
ATOM 9881 C CA . SER D 1 204 ? 13.649 7.232 -21.753 1.00 24.42 204 SER D CA 1
ATOM 9882 C C . SER D 1 204 ? 12.593 8.029 -20.991 1.00 25.75 204 SER D C 1
ATOM 9883 O O . SER D 1 204 ? 12.796 9.203 -20.684 1.00 27.16 204 SER D O 1
ATOM 9886 N N . SER D 1 205 ? 11.473 7.381 -20.688 1.00 22.63 205 SER D N 1
ATOM 9887 C CA . SER D 1 205 ? 10.348 8.005 -19.998 1.00 22.14 205 SER D CA 1
ATOM 9888 C C . SER D 1 205 ? 10.660 8.697 -18.675 1.00 22.27 205 SER D C 1
ATOM 9889 O O . SER D 1 205 ? 11.498 8.236 -17.913 1.00 24.60 205 SER D O 1
ATOM 9892 N N . THR D 1 206 ? 9.961 9.802 -18.413 1.00 18.65 206 THR D N 1
ATOM 9893 C CA . THR D 1 206 ? 10.123 10.555 -17.170 1.00 17.72 206 THR D CA 1
ATOM 9894 C C . THR D 1 206 ? 9.511 9.785 -16.000 1.00 18.33 206 THR D C 1
ATOM 9895 O O . THR D 1 206 ? 9.643 10.196 -14.848 1.00 17.28 206 THR D O 1
ATOM 9899 N N . ALA D 1 207 ? 8.834 8.674 -16.292 1.00 20.68 207 ALA D N 1
ATOM 9900 C CA . ALA D 1 207 ? 8.221 7.863 -15.238 1.00 20.31 207 ALA D CA 1
ATOM 9901 C C . ALA D 1 207 ? 8.984 6.558 -14.984 1.00 19.54 207 ALA D C 1
ATOM 9902 O O . ALA D 1 207 ? 8.506 5.666 -14.281 1.00 18.72 207 ALA D O 1
ATOM 9904 N N . ALA D 1 208 ? 10.181 6.446 -15.542 1.00 23.50 208 ALA D N 1
ATOM 9905 C CA . ALA D 1 208 ? 10.987 5.242 -15.353 1.00 21.90 208 ALA D CA 1
ATOM 9906 C C . ALA D 1 208 ? 11.325 5.014 -13.881 1.00 21.14 208 ALA D C 1
ATOM 9907 O O . ALA D 1 208 ? 11.471 5.962 -13.115 1.00 22.06 208 ALA D O 1
ATOM 9909 N N . THR D 1 209 ? 11.429 3.747 -13.487 1.00 17.77 209 THR D N 1
ATOM 9910 C CA . THR D 1 209 ? 11.769 3.370 -12.109 1.00 17.71 209 THR D CA 1
ATOM 9911 C C . THR D 1 209 ? 12.907 2.360 -12.217 1.00 17.22 209 THR D C 1
ATOM 9912 O O . THR D 1 209 ? 13.256 1.939 -13.314 1.00 19.02 209 THR D O 1
ATOM 9916 N N . PRO D 1 210 ? 13.499 1.956 -11.088 1.00 18.20 210 PRO D N 1
ATOM 9917 C CA . PRO D 1 210 ? 14.595 0.982 -11.152 1.00 17.29 210 PRO D CA 1
ATOM 9918 C C . PRO D 1 210 ? 14.146 -0.363 -11.744 1.00 17.25 210 PRO D C 1
ATOM 9919 O O . PRO D 1 210 ? 14.949 -1.115 -12.308 1.00 14.83 210 PRO D O 1
ATOM 9923 N N . ILE D 1 211 ? 12.860 -0.660 -11.613 1.00 15.04 211 ILE D N 1
ATOM 9924 C CA . ILE D 1 211 ? 12.327 -1.917 -12.123 1.00 15.15 211 ILE D CA 1
ATOM 9925 C C . ILE D 1 211 ? 12.111 -1.835 -13.633 1.00 15.62 211 ILE D C 1
ATOM 9926 O O . ILE D 1 211 ? 12.569 -2.704 -14.385 1.00 15.28 211 ILE D O 1
ATOM 9931 N N . THR D 1 212 ? 11.429 -0.788 -14.088 1.00 15.89 212 THR D N 1
ATOM 9932 C CA . THR D 1 212 ? 11.200 -0.657 -15.517 1.00 15.92 212 THR D CA 1
ATOM 9933 C C . THR D 1 212 ? 12.537 -0.564 -16.222 1.00 13.84 212 THR D C 1
ATOM 9934 O O . THR D 1 212 ? 12.691 -1.082 -17.324 1.00 14.95 212 THR D O 1
ATOM 9938 N N . ASP D 1 213 ? 13.516 0.065 -15.573 1.00 14.30 213 ASP D N 1
ATOM 9939 C CA . ASP D 1 213 ? 14.840 0.206 -16.176 1.00 15.01 213 ASP D CA 1
ATOM 9940 C C . ASP D 1 213 ? 15.495 -1.143 -16.448 1.00 15.52 213 ASP D C 1
ATOM 9941 O O . ASP D 1 213 ? 15.977 -1.402 -17.557 1.00 16.93 213 ASP D O 1
ATOM 9946 N N . ALA D 1 214 ? 15.508 -2.002 -15.433 1.00 14.65 214 ALA D N 1
ATOM 9947 C CA . ALA D 1 214 ? 16.094 -3.331 -15.539 1.00 14.39 214 ALA D CA 1
ATOM 9948 C C . ALA D 1 214 ? 15.423 -4.150 -16.644 1.00 14.60 214 ALA D C 1
ATOM 9949 O O . ALA D 1 214 ? 16.086 -4.810 -17.449 1.00 15.35 214 ALA D O 1
ATOM 9951 N N . CYS D 1 215 ? 14.099 -4.113 -16.675 1.00 15.40 215 CYS D N 1
ATOM 9952 C CA . CYS D 1 215 ? 13.358 -4.862 -17.676 1.00 15.69 215 CYS D CA 1
ATOM 9953 C C . CYS D 1 215 ? 13.585 -4.299 -19.076 1.00 14.07 215 CYS D C 1
ATOM 9954 O O . CYS D 1 215 ? 13.818 -5.043 -20.024 1.00 13.70 215 CYS D O 1
ATOM 9957 N N . ALA D 1 216 ? 13.521 -2.981 -19.202 1.00 12.76 216 ALA D N 1
ATOM 9958 C CA . ALA D 1 216 ? 13.709 -2.355 -20.502 1.00 13.92 216 ALA D CA 1
ATOM 9959 C C . ALA D 1 216 ? 15.078 -2.703 -21.071 1.00 13.47 216 ALA D C 1
ATOM 9960 O O . ALA D 1 216 ? 15.207 -3.006 -22.253 1.00 14.99 216 ALA D O 1
ATOM 9962 N N . LEU D 1 217 ? 16.099 -2.676 -20.223 1.00 14.65 217 LEU D N 1
ATOM 9963 C CA . LEU D 1 217 ? 17.452 -2.971 -20.674 1.00 16.88 217 LEU D CA 1
ATOM 9964 C C . LEU D 1 217 ? 17.613 -4.444 -21.053 1.00 15.34 217 LEU D C 1
ATOM 9965 O O . LEU D 1 217 ? 18.278 -4.764 -22.030 1.00 15.44 217 LEU D O 1
ATOM 9970 N N . LYS D 1 218 ? 16.985 -5.338 -20.295 1.00 12.76 218 LYS D N 1
ATOM 9971 C CA . LYS D 1 218 ? 17.066 -6.765 -20.592 1.00 13.84 218 LYS D CA 1
ATOM 9972 C C . LYS D 1 218 ? 16.353 -7.051 -21.921 1.00 15.23 218 LYS D C 1
ATOM 9973 O O . LYS D 1 218 ? 16.829 -7.832 -22.745 1.00 15.47 218 LYS D O 1
ATOM 9979 N N . ALA D 1 219 ? 15.209 -6.408 -22.128 1.00 15.61 219 ALA D N 1
ATOM 9980 C CA . ALA D 1 219 ? 14.445 -6.588 -23.353 1.00 13.47 219 ALA D CA 1
ATOM 9981 C C . ALA D 1 219 ? 15.289 -6.185 -24.567 1.00 15.29 219 ALA D C 1
ATOM 9982 O O . ALA D 1 219 ? 15.407 -6.944 -25.538 1.00 14.27 219 ALA D O 1
ATOM 9984 N N . ALA D 1 220 ? 15.873 -4.990 -24.514 1.00 16.57 220 ALA D N 1
ATOM 9985 C CA . ALA D 1 220 ? 16.720 -4.500 -25.606 1.00 18.14 220 ALA D CA 1
ATOM 9986 C C . ALA D 1 220 ? 17.840 -5.490 -25.921 1.00 19.61 220 ALA D C 1
ATOM 9987 O O . ALA D 1 220 ? 18.112 -5.788 -27.083 1.00 20.75 220 ALA D O 1
ATOM 9989 N N . SER D 1 221 ? 18.496 -5.981 -24.874 1.00 19.67 221 SER D N 1
ATOM 9990 C CA . SER D 1 221 ? 19.592 -6.931 -25.022 1.00 20.12 221 SER D CA 1
ATOM 9991 C C . SER D 1 221 ? 19.147 -8.200 -25.732 1.00 19.61 221 SER D C 1
ATOM 9992 O O . SER D 1 221 ? 19.853 -8.724 -26.588 1.00 20.86 221 SER D O 1
ATOM 9995 N N . MET D 1 222 ? 17.967 -8.693 -25.374 1.00 17.81 222 MET D N 1
ATOM 9996 C CA . MET D 1 222 ? 17.443 -9.904 -25.980 1.00 17.34 222 MET D CA 1
ATOM 9997 C C . MET D 1 222 ? 16.999 -9.677 -27.417 1.00 16.36 222 MET D C 1
ATOM 9998 O O . MET D 1 222 ? 17.247 -10.518 -28.285 1.00 15.92 222 MET D O 1
ATOM 10003 N N . ILE D 1 223 ? 16.359 -8.545 -27.683 1.00 13.47 223 ILE D N 1
ATOM 10004 C CA . ILE D 1 223 ? 15.917 -8.259 -29.044 1.00 15.05 223 ILE D CA 1
ATOM 10005 C C . ILE D 1 223 ? 17.139 -8.135 -29.962 1.00 16.30 223 ILE D C 1
ATOM 10006 O O . ILE D 1 223 ? 17.177 -8.719 -31.042 1.00 15.48 223 ILE D O 1
ATOM 10011 N N . ALA D 1 224 ? 18.144 -7.390 -29.517 1.00 26.04 224 ALA D N 1
ATOM 10012 C CA . ALA D 1 224 ? 19.360 -7.210 -30.308 1.00 27.25 224 ALA D CA 1
ATOM 10013 C C . ALA D 1 224 ? 19.960 -8.562 -30.714 1.00 28.21 224 ALA D C 1
ATOM 10014 O O . ALA D 1 224 ? 20.403 -8.749 -31.856 1.00 27.58 224 ALA D O 1
ATOM 10016 N N . LYS D 1 225 ? 19.950 -9.511 -29.787 1.00 21.80 225 LYS D N 1
ATOM 10017 C CA . LYS D 1 225 ? 20.510 -10.832 -30.044 1.00 23.01 225 LYS D CA 1
ATOM 10018 C C . LYS D 1 225 ? 19.639 -11.831 -30.799 1.00 21.66 225 LYS D C 1
ATOM 10019 O O . LYS D 1 225 ? 20.160 -12.841 -31.274 1.00 23.01 225 LYS D O 1
ATOM 10025 N N . ASN D 1 226 ? 18.338 -11.572 -30.932 1.00 18.20 226 ASN D N 1
ATOM 10026 C CA . ASN D 1 226 ? 17.454 -12.550 -31.569 1.00 16.88 226 ASN D CA 1
ATOM 10027 C C . ASN D 1 226 ? 16.507 -12.137 -32.681 1.00 16.84 226 ASN D C 1
ATOM 10028 O O . ASN D 1 226 ? 16.118 -12.977 -33.481 1.00 17.82 226 ASN D O 1
ATOM 10033 N N . LEU D 1 227 ? 16.105 -10.873 -32.730 1.00 20.41 227 LEU D N 1
ATOM 10034 C CA . LEU D 1 227 ? 15.154 -10.458 -33.754 1.00 20.56 227 LEU D CA 1
ATOM 10035 C C . LEU D 1 227 ? 15.548 -10.866 -35.167 1.00 21.48 227 LEU D C 1
ATOM 10036 O O . LEU D 1 227 ? 14.756 -11.472 -35.889 1.00 22.31 227 LEU D O 1
ATOM 10041 N N . LYS D 1 228 ? 16.772 -10.534 -35.560 1.00 25.50 228 LYS D N 1
ATOM 10042 C CA . LYS D 1 228 ? 17.260 -10.871 -36.891 1.00 27.96 228 LYS D CA 1
ATOM 10043 C C . LYS D 1 228 ? 17.159 -12.375 -37.134 1.00 27.23 228 LYS D C 1
ATOM 10044 O O . LYS D 1 228 ? 16.679 -12.805 -38.185 1.00 29.90 228 LYS D O 1
ATOM 10050 N N . THR D 1 229 ? 17.580 -13.176 -36.157 1.00 21.10 229 THR D N 1
ATOM 10051 C CA . THR D 1 229 ? 17.514 -14.627 -36.299 1.00 20.26 229 THR D CA 1
ATOM 10052 C C . THR D 1 229 ? 16.071 -15.088 -36.503 1.00 22.38 229 THR D C 1
ATOM 10053 O O . THR D 1 229 ? 15.784 -15.903 -37.383 1.00 20.80 229 THR D O 1
ATOM 10057 N N . ALA D 1 230 ? 15.157 -14.557 -35.696 1.00 21.96 230 ALA D N 1
ATOM 10058 C CA . ALA D 1 230 ? 13.759 -14.933 -35.811 1.00 21.59 230 ALA D CA 1
ATOM 10059 C C . ALA D 1 230 ? 13.197 -14.535 -37.175 1.00 21.21 230 ALA D C 1
ATOM 10060 O O . ALA D 1 230 ? 12.333 -15.212 -37.718 1.00 22.76 230 ALA D O 1
ATOM 10062 N N . CYS D 1 231 ? 13.689 -13.439 -37.737 1.00 23.03 231 CYS D N 1
ATOM 10063 C CA . CYS D 1 231 ? 13.198 -12.999 -39.036 1.00 23.06 231 CYS D CA 1
ATOM 10064 C C . CYS D 1 231 ? 13.691 -13.885 -40.180 1.00 23.98 231 CYS D C 1
ATOM 10065 O O . CYS D 1 231 ? 12.918 -14.243 -41.070 1.00 22.49 231 CYS D O 1
ATOM 10068 N N . ASP D 1 232 ? 14.969 -14.246 -40.151 1.00 30.55 232 ASP D N 1
ATOM 10069 C CA . ASP D 1 232 ? 15.540 -15.094 -41.197 1.00 33.15 232 ASP D CA 1
ATOM 10070 C C . ASP D 1 232 ? 15.059 -16.544 -41.099 1.00 35.06 232 ASP D C 1
ATOM 10071 O O . ASP D 1 232 ? 14.968 -17.247 -42.110 1.00 35.42 232 ASP D O 1
ATOM 10076 N N . ASN D 1 233 ? 14.759 -16.995 -39.884 1.00 29.45 233 ASN D N 1
ATOM 10077 C CA . ASN D 1 233 ? 14.292 -18.363 -39.691 1.00 28.53 233 ASN D CA 1
ATOM 10078 C C . ASN D 1 233 ? 13.211 -18.428 -38.621 1.00 27.41 233 ASN D C 1
ATOM 10079 O O . ASN D 1 233 ? 13.501 -18.684 -37.457 1.00 27.94 233 ASN D O 1
ATOM 10084 N N . GLY D 1 234 ? 11.963 -18.204 -39.028 1.00 24.02 234 GLY D N 1
ATOM 10085 C CA . GLY D 1 234 ? 10.850 -18.230 -38.093 1.00 24.28 234 GLY D CA 1
ATOM 10086 C C . GLY D 1 234 ? 10.666 -19.524 -37.322 1.00 25.93 234 GLY D C 1
ATOM 10087 O O . GLY D 1 234 ? 9.885 -19.582 -36.364 1.00 24.10 234 GLY D O 1
ATOM 10088 N N . LYS D 1 235 ? 11.387 -20.566 -37.727 1.00 25.11 235 LYS D N 1
ATOM 10089 C CA . LYS D 1 235 ? 11.286 -21.858 -37.062 1.00 26.99 235 LYS D CA 1
ATOM 10090 C C . LYS D 1 235 ? 12.357 -22.043 -35.994 1.00 25.73 235 LYS D C 1
ATOM 10091 O O . LYS D 1 235 ? 12.417 -23.084 -35.340 1.00 22.75 235 LYS D O 1
ATOM 10097 N N . ASP D 1 236 ? 13.205 -21.031 -35.824 1.00 29.62 236 ASP D N 1
ATOM 10098 C CA . ASP D 1 236 ? 14.257 -21.090 -34.818 1.00 29.49 236 ASP D CA 1
ATOM 10099 C C . ASP D 1 236 ? 13.601 -20.924 -33.449 1.00 29.72 236 ASP D C 1
ATOM 10100 O O . ASP D 1 236 ? 13.301 -19.801 -33.026 1.00 29.67 236 ASP D O 1
ATOM 10105 N N . MET D 1 237 ? 13.381 -22.038 -32.759 1.00 25.29 237 MET D N 1
ATOM 10106 C CA . MET D 1 237 ? 12.720 -22.012 -31.457 1.00 25.76 237 MET D CA 1
ATOM 10107 C C . MET D 1 237 ? 13.379 -21.111 -30.411 1.00 22.94 237 MET D C 1
ATOM 10108 O O . MET D 1 237 ? 12.699 -20.334 -29.736 1.00 21.60 237 MET D O 1
ATOM 10113 N N . PRO D 1 238 ? 14.710 -21.208 -30.257 1.00 22.32 238 PRO D N 1
ATOM 10114 C CA . PRO D 1 238 ? 15.406 -20.371 -29.271 1.00 21.28 238 PRO D CA 1
ATOM 10115 C C . PRO D 1 238 ? 15.191 -18.877 -29.520 1.00 21.23 238 PRO D C 1
ATOM 10116 O O . PRO D 1 238 ? 15.048 -18.091 -28.581 1.00 18.36 238 PRO D O 1
ATOM 10120 N N . ALA D 1 239 ? 15.185 -18.483 -30.791 1.00 22.21 239 ALA D N 1
ATOM 10121 C CA . ALA D 1 239 ? 15.000 -17.080 -31.142 1.00 21.47 239 ALA D CA 1
ATOM 10122 C C . ALA D 1 239 ? 13.563 -16.661 -30.838 1.00 20.85 239 ALA D C 1
ATOM 10123 O O . ALA D 1 239 ? 13.330 -15.592 -30.276 1.00 20.10 239 ALA D O 1
ATOM 10125 N N . ARG D 1 240 ? 12.608 -17.511 -31.206 1.00 17.75 240 ARG D N 1
ATOM 10126 C CA . ARG D 1 240 ? 11.195 -17.232 -30.956 1.00 20.43 240 ARG D CA 1
ATOM 10127 C C . ARG D 1 240 ? 10.891 -17.146 -29.459 1.00 21.05 240 ARG D C 1
ATOM 10128 O O . ARG D 1 240 ? 10.133 -16.273 -29.027 1.00 19.72 240 ARG D O 1
ATOM 10136 N N . GLU D 1 241 ? 11.481 -18.046 -28.670 1.00 21.84 241 GLU D N 1
ATOM 10137 C CA . GLU D 1 241 ? 11.245 -18.042 -27.229 1.00 21.68 241 GLU D CA 1
ATOM 10138 C C . GLU D 1 241 ? 11.902 -16.835 -26.584 1.00 20.19 241 GLU D C 1
ATOM 10139 O O . GLU D 1 241 ? 11.349 -16.241 -25.662 1.00 20.66 241 GLU D O 1
ATOM 10145 N N . ALA D 1 242 ? 13.086 -16.480 -27.070 1.00 18.21 242 ALA D N 1
ATOM 10146 C CA . ALA D 1 242 ? 13.802 -15.331 -26.544 1.00 16.31 242 ALA D CA 1
ATOM 10147 C C . ALA D 1 242 ? 12.990 -14.063 -26.792 1.00 14.93 242 ALA D C 1
ATOM 10148 O O . ALA D 1 242 ? 12.905 -13.195 -25.929 1.00 14.50 242 ALA D O 1
ATOM 10150 N N . MET D 1 243 ? 12.388 -13.956 -27.974 1.00 17.10 243 MET D N 1
ATOM 10151 C CA . MET D 1 243 ? 11.595 -12.773 -28.310 1.00 15.39 243 MET D CA 1
ATOM 10152 C C . MET D 1 243 ? 10.312 -12.707 -27.476 1.00 14.49 243 MET D C 1
ATOM 10153 O O . MET D 1 243 ? 9.806 -11.621 -27.173 1.00 13.05 243 MET D O 1
ATOM 10158 N N . ALA D 1 244 ? 9.779 -13.869 -27.112 1.00 13.73 244 ALA D N 1
ATOM 10159 C CA . ALA D 1 244 ? 8.553 -13.910 -26.317 1.00 13.07 244 ALA D CA 1
ATOM 10160 C C . ALA D 1 244 ? 8.858 -13.322 -24.942 1.00 12.21 244 ALA D C 1
ATOM 10161 O O . ALA D 1 244 ? 8.081 -12.541 -24.395 1.00 9.97 244 ALA D O 1
ATOM 10163 N N . TYR D 1 245 ? 10.005 -13.697 -24.396 1.00 12.73 245 TYR D N 1
ATOM 10164 C CA . TYR D 1 245 ? 10.429 -13.195 -23.103 1.00 14.27 245 TYR D CA 1
ATOM 10165 C C . TYR D 1 245 ? 10.740 -11.711 -23.216 1.00 13.32 245 TYR D C 1
ATOM 10166 O O . TYR D 1 245 ? 10.319 -10.911 -22.391 1.00 12.66 245 TYR D O 1
ATOM 10175 N N . ALA D 1 246 ? 11.471 -11.361 -24.266 1.00 15.50 246 ALA D N 1
ATOM 10176 C CA . ALA D 1 246 ? 11.875 -9.987 -24.503 1.00 15.31 246 ALA D CA 1
ATOM 10177 C C . ALA D 1 246 ? 10.690 -9.042 -24.619 1.00 12.15 246 ALA D C 1
ATOM 10178 O O . ALA D 1 246 ? 10.677 -7.985 -23.989 1.00 10.45 246 ALA D O 1
ATOM 10180 N N . GLN D 1 247 ? 9.697 -9.416 -25.422 1.00 12.91 247 GLN D N 1
ATOM 10181 C CA . GLN D 1 247 ? 8.538 -8.557 -25.586 1.00 13.65 247 GLN D CA 1
ATOM 10182 C C . GLN D 1 247 ? 7.755 -8.445 -24.281 1.00 12.44 247 GLN D C 1
ATOM 10183 O O . GLN D 1 247 ? 7.113 -7.429 -24.040 1.00 14.42 247 GLN D O 1
ATOM 10189 N N . PHE D 1 248 ? 7.817 -9.477 -23.436 1.00 9.86 248 PHE D N 1
ATOM 10190 C CA . PHE D 1 248 ? 7.111 -9.434 -22.157 1.00 8.92 248 PHE D CA 1
ATOM 10191 C C . PHE D 1 248 ? 7.873 -8.456 -21.262 1.00 9.28 248 PHE D C 1
ATOM 10192 O O . PHE D 1 248 ? 7.282 -7.617 -20.584 1.00 8.12 248 PHE D O 1
ATOM 10200 N N . LEU D 1 249 ? 9.196 -8.570 -21.270 1.00 11.97 249 LEU D N 1
ATOM 10201 C CA . LEU D 1 249 ? 10.027 -7.673 -20.478 1.00 12.49 249 LEU D CA 1
ATOM 10202 C C . LEU D 1 249 ? 9.778 -6.229 -20.941 1.00 13.30 249 LEU D C 1
ATOM 10203 O O . LEU D 1 249 ? 9.657 -5.320 -20.123 1.00 12.62 249 LEU D O 1
ATOM 10208 N N . ALA D 1 250 ? 9.675 -6.020 -22.251 1.00 13.00 250 ALA D N 1
ATOM 10209 C CA . ALA D 1 250 ? 9.433 -4.666 -22.747 1.00 14.00 250 ALA D CA 1
ATOM 10210 C C . ALA D 1 250 ? 8.112 -4.167 -22.163 1.00 15.77 250 ALA D C 1
ATOM 10211 O O . ALA D 1 250 ? 7.978 -2.984 -21.830 1.00 14.43 250 ALA D O 1
ATOM 10213 N N . GLY D 1 251 ? 7.155 -5.090 -22.024 1.00 13.06 251 GLY D N 1
ATOM 10214 C CA . GLY D 1 251 ? 5.852 -4.762 -21.470 1.00 11.75 251 GLY D CA 1
ATOM 10215 C C . GLY D 1 251 ? 5.915 -4.469 -19.978 1.00 11.86 251 GLY D C 1
ATOM 10216 O O . GLY D 1 251 ? 5.239 -3.566 -19.486 1.00 12.18 251 GLY D O 1
ATOM 10217 N N . MET D 1 252 ? 6.705 -5.244 -19.242 1.00 14.59 252 MET D N 1
ATOM 10218 C CA . MET D 1 252 ? 6.855 -5.002 -17.808 1.00 14.54 252 MET D CA 1
ATOM 10219 C C . MET D 1 252 ? 7.349 -3.561 -17.625 1.00 15.06 252 MET D C 1
ATOM 10220 O O . MET D 1 252 ? 7.050 -2.903 -16.618 1.00 13.65 252 MET D O 1
ATOM 10225 N N . ALA D 1 253 ? 8.089 -3.068 -18.618 1.00 14.92 253 ALA D N 1
ATOM 10226 C CA . ALA D 1 253 ? 8.642 -1.712 -18.567 1.00 15.31 253 ALA D CA 1
ATOM 10227 C C . ALA D 1 253 ? 7.675 -0.606 -18.958 1.00 15.86 253 ALA D C 1
ATOM 10228 O O . ALA D 1 253 ? 7.408 0.301 -18.162 1.00 16.23 253 ALA D O 1
ATOM 10230 N N . PHE D 1 254 ? 7.143 -0.676 -20.176 1.00 13.71 254 PHE D N 1
ATOM 10231 C CA . PHE D 1 254 ? 6.257 0.386 -20.640 1.00 15.09 254 PHE D CA 1
ATOM 10232 C C . PHE D 1 254 ? 4.860 0.395 -20.032 1.00 16.11 254 PHE D C 1
ATOM 10233 O O . PHE D 1 254 ? 4.208 1.443 -19.975 1.00 14.24 254 PHE D O 1
ATOM 10241 N N . ASN D 1 255 ? 4.401 -0.755 -19.558 1.00 17.10 255 ASN D N 1
ATOM 10242 C CA . ASN D 1 255 ? 3.086 -0.807 -18.933 1.00 17.03 255 ASN D CA 1
ATOM 10243 C C . ASN D 1 255 ? 3.157 0.067 -17.687 1.00 17.79 255 ASN D C 1
ATOM 10244 O O . ASN D 1 255 ? 2.157 0.641 -17.244 1.00 16.31 255 ASN D O 1
ATOM 10249 N N . ASN D 1 256 ? 4.361 0.197 -17.141 1.00 15.07 256 ASN D N 1
ATOM 10250 C CA . ASN D 1 256 ? 4.524 0.951 -15.915 1.00 15.17 256 ASN D CA 1
ATOM 10251 C C . ASN D 1 256 ? 5.196 2.320 -16.025 1.00 17.23 256 ASN D C 1
ATOM 10252 O O . ASN D 1 256 ? 4.835 3.237 -15.291 1.00 18.08 256 ASN D O 1
ATOM 10257 N N . ALA D 1 257 ? 6.142 2.472 -16.950 1.00 16.88 257 ALA D N 1
ATOM 10258 C CA . ALA D 1 257 ? 6.815 3.755 -17.148 1.00 15.93 257 ALA D CA 1
ATOM 10259 C C . ALA D 1 257 ? 6.129 4.535 -18.273 1.00 18.16 257 ALA D C 1
ATOM 10260 O O . ALA D 1 257 ? 6.381 5.729 -18.469 1.00 17.80 257 ALA D O 1
ATOM 10262 N N . SER D 1 258 ? 5.257 3.840 -18.996 1.00 16.76 258 SER D N 1
ATOM 10263 C CA . SER D 1 258 ? 4.532 4.373 -20.142 1.00 17.09 258 SER D CA 1
ATOM 10264 C C . SER D 1 258 ? 5.519 4.540 -21.284 1.00 17.93 258 SER D C 1
ATOM 10265 O O . SER D 1 258 ? 6.625 4.003 -21.227 1.00 16.17 258 SER D O 1
ATOM 10268 N N . LEU D 1 259 ? 5.136 5.297 -22.309 1.00 15.08 259 LEU D N 1
ATOM 10269 C CA . LEU D 1 259 ? 5.986 5.474 -23.473 1.00 14.63 259 LEU D CA 1
ATOM 10270 C C . LEU D 1 259 ? 6.375 6.928 -23.788 1.00 13.90 259 LEU D C 1
ATOM 10271 O O . LEU D 1 259 ? 6.695 7.701 -22.880 1.00 16.08 259 LEU D O 1
ATOM 10276 N N . GLY D 1 260 ? 6.363 7.290 -25.069 1.00 14.46 260 GLY D N 1
ATOM 10277 C CA . GLY D 1 260 ? 6.739 8.644 -25.465 1.00 15.05 260 GLY D CA 1
ATOM 10278 C C . GLY D 1 260 ? 6.317 9.023 -26.873 1.00 16.18 260 GLY D C 1
ATOM 10279 O O . GLY D 1 260 ? 5.414 8.411 -27.444 1.00 13.57 260 GLY D O 1
ATOM 10280 N N . TYR D 1 261 ? 6.981 10.022 -27.451 1.00 17.58 261 TYR D N 1
ATOM 10281 C CA . TYR D 1 261 ? 6.635 10.495 -28.792 1.00 20.29 261 TYR D CA 1
ATOM 10282 C C . TYR D 1 261 ? 6.569 9.489 -29.930 1.00 20.04 261 TYR D C 1
ATOM 10283 O O . TYR D 1 261 ? 5.833 9.717 -30.887 1.00 19.96 261 TYR D O 1
ATOM 10292 N N . VAL D 1 262 ? 7.322 8.394 -29.863 1.00 19.18 262 VAL D N 1
ATOM 10293 C CA . VAL D 1 262 ? 7.261 7.443 -30.969 1.00 20.38 262 VAL D CA 1
ATOM 10294 C C . VAL D 1 262 ? 5.844 6.893 -31.062 1.00 21.80 262 VAL D C 1
ATOM 10295 O O . VAL D 1 262 ? 5.252 6.850 -32.141 1.00 22.20 262 VAL D O 1
ATOM 10299 N N . HIS D 1 263 ? 5.300 6.476 -29.921 1.00 22.24 263 HIS D N 1
ATOM 10300 C CA . HIS D 1 263 ? 3.953 5.934 -29.908 1.00 22.35 263 HIS D CA 1
ATOM 10301 C C . HIS D 1 263 ? 2.887 7.006 -30.029 1.00 21.39 263 HIS D C 1
ATOM 10302 O O . HIS D 1 263 ? 1.844 6.759 -30.622 1.00 23.29 263 HIS D O 1
ATOM 10309 N N . ALA D 1 264 ? 3.130 8.186 -29.464 1.00 18.14 264 ALA D N 1
ATOM 10310 C CA . ALA D 1 264 ? 2.145 9.258 -29.577 1.00 19.62 264 ALA D CA 1
ATOM 10311 C C . ALA D 1 264 ? 1.937 9.534 -31.063 1.00 20.34 264 ALA D C 1
ATOM 10312 O O . ALA D 1 264 ? 0.821 9.805 -31.507 1.00 19.80 264 ALA D O 1
ATOM 10314 N N . MET D 1 265 ? 3.017 9.445 -31.833 1.00 18.75 265 MET D N 1
ATOM 10315 C CA . MET D 1 265 ? 2.938 9.687 -33.263 1.00 20.55 265 MET D CA 1
ATOM 10316 C C . MET D 1 265 ? 2.422 8.484 -34.042 1.00 21.04 265 MET D C 1
ATOM 10317 O O . MET D 1 265 ? 1.548 8.631 -34.891 1.00 22.35 265 MET D O 1
ATOM 10322 N N . ALA D 1 266 ? 2.953 7.299 -33.743 1.00 25.62 266 ALA D N 1
ATOM 10323 C CA . ALA D 1 266 ? 2.552 6.062 -34.424 1.00 26.78 266 ALA D CA 1
ATOM 10324 C C . ALA D 1 266 ? 1.057 5.779 -34.301 1.00 27.83 266 ALA D C 1
ATOM 10325 O O . ALA D 1 266 ? 0.436 5.238 -35.223 1.00 26.72 266 ALA D O 1
ATOM 10327 N N . HIS D 1 267 ? 0.483 6.133 -33.156 1.00 26.69 267 HIS D N 1
ATOM 10328 C CA . HIS D 1 267 ? -0.942 5.916 -32.929 1.00 29.79 267 HIS D CA 1
ATOM 10329 C C . HIS D 1 267 ? -1.782 6.717 -33.915 1.00 30.93 267 HIS D C 1
ATOM 10330 O O . HIS D 1 267 ? -2.867 6.288 -34.309 1.00 31.97 267 HIS D O 1
ATOM 10337 N N . GLN D 1 268 ? -1.278 7.877 -34.315 1.00 26.98 268 GLN D N 1
ATOM 10338 C CA . GLN D 1 268 ? -1.999 8.726 -35.254 1.00 27.99 268 GLN D CA 1
ATOM 10339 C C . GLN D 1 268 ? -1.926 8.108 -36.647 1.00 29.80 268 GLN D C 1
ATOM 10340 O O . GLN D 1 268 ? -2.949 7.958 -37.321 1.00 28.69 268 GLN D O 1
ATOM 10346 N N . LEU D 1 269 ? -0.718 7.747 -37.072 1.00 36.16 269 LEU D N 1
ATOM 10347 C CA . LEU D 1 269 ? -0.524 7.126 -38.379 1.00 38.10 269 LEU D CA 1
ATOM 10348 C C . LEU D 1 269 ? -1.436 5.916 -38.546 1.00 39.94 269 LEU D C 1
ATOM 10349 O O . LEU D 1 269 ? -2.026 5.715 -39.604 1.00 41.01 269 LEU D O 1
ATOM 10354 N N . GLY D 1 270 ? -1.544 5.113 -37.496 1.00 39.89 270 GLY D N 1
ATOM 10355 C CA . GLY D 1 270 ? -2.385 3.936 -37.561 1.00 42.47 270 GLY D CA 1
ATOM 10356 C C . GLY D 1 270 ? -3.851 4.285 -37.419 1.00 45.03 270 GLY D C 1
ATOM 10357 O O . GLY D 1 270 ? -4.700 3.727 -38.114 1.00 45.99 270 GLY D O 1
ATOM 10358 N N . GLY D 1 271 ? -4.152 5.214 -36.519 1.00 46.05 271 GLY D N 1
ATOM 10359 C CA . GLY D 1 271 ? -5.530 5.611 -36.300 1.00 48.79 271 GLY D CA 1
ATOM 10360 C C . GLY D 1 271 ? -6.103 6.480 -37.403 1.00 50.21 271 GLY D C 1
ATOM 10361 O O . GLY D 1 271 ? -7.311 6.717 -37.443 1.00 51.00 271 GLY D O 1
ATOM 10362 N N . TYR D 1 272 ? -5.245 6.955 -38.301 1.00 52.33 272 TYR D N 1
ATOM 10363 C CA . TYR D 1 272 ? -5.689 7.806 -39.396 1.00 53.19 272 TYR D CA 1
ATOM 10364 C C . TYR D 1 272 ? -5.593 7.104 -40.748 1.00 53.87 272 TYR D C 1
ATOM 10365 O O . TYR D 1 272 ? -6.481 7.244 -41.589 1.00 53.99 272 TYR D O 1
ATOM 10374 N N . TYR D 1 273 ? -4.516 6.349 -40.950 1.00 47.07 273 TYR D N 1
ATOM 10375 C CA . TYR D 1 273 ? -4.301 5.619 -42.197 1.00 46.89 273 TYR D CA 1
ATOM 10376 C C . TYR D 1 273 ? -4.628 4.139 -42.041 1.00 48.60 273 TYR D C 1
ATOM 10377 O O . TYR D 1 273 ? -4.681 3.398 -43.024 1.00 47.44 273 TYR D O 1
ATOM 10386 N N . ASN D 1 274 ? -4.837 3.718 -40.797 1.00 61.44 274 ASN D N 1
ATOM 10387 C CA . ASN D 1 274 ? -5.139 2.326 -40.487 1.00 63.33 274 ASN D CA 1
ATOM 10388 C C . ASN D 1 274 ? -3.956 1.425 -40.835 1.00 63.05 274 ASN D C 1
ATOM 10389 O O . ASN D 1 274 ? -4.133 0.297 -41.290 1.00 63.78 274 ASN D O 1
ATOM 10394 N N . LEU D 1 275 ? -2.749 1.942 -40.617 1.00 51.66 275 LEU D N 1
ATOM 10395 C CA . LEU D 1 275 ? -1.523 1.198 -40.889 1.00 50.23 275 LEU D CA 1
ATOM 10396 C C . LEU D 1 275 ? -1.123 0.352 -39.686 1.00 49.56 275 LEU D C 1
ATOM 10397 O O . LEU D 1 275 ? -1.539 0.621 -38.558 1.00 48.91 275 LEU D O 1
ATOM 10402 N N . PRO D 1 276 ? -0.308 -0.688 -39.916 1.00 57.27 276 PRO D N 1
ATOM 10403 C CA . PRO D 1 276 ? 0.144 -1.569 -38.835 1.00 55.44 276 PRO D CA 1
ATOM 10404 C C . PRO D 1 276 ? 0.917 -0.837 -37.738 1.00 52.88 276 PRO D C 1
ATOM 10405 O O . PRO D 1 276 ? 1.824 -0.045 -38.010 1.00 52.72 276 PRO D O 1
ATOM 10409 N N . HIS D 1 277 ? 0.542 -1.111 -36.495 1.00 38.90 277 HIS D N 1
ATOM 10410 C CA . HIS D 1 277 ? 1.180 -0.504 -35.334 1.00 36.42 277 HIS D CA 1
ATOM 10411 C C . HIS D 1 277 ? 2.698 -0.710 -35.375 1.00 32.58 277 HIS D C 1
ATOM 10412 O O . HIS D 1 277 ? 3.473 0.247 -35.331 1.00 30.93 277 HIS D O 1
ATOM 10419 N N . GLY D 1 278 ? 3.110 -1.968 -35.468 1.00 30.52 278 GLY D N 1
ATOM 10420 C CA . GLY D 1 278 ? 4.524 -2.294 -35.505 1.00 28.14 278 GLY D CA 1
ATOM 10421 C C . GLY D 1 278 ? 5.404 -1.462 -36.421 1.00 26.35 278 GLY D C 1
ATOM 10422 O O . GLY D 1 278 ? 6.325 -0.806 -35.952 1.00 26.66 278 GLY D O 1
ATOM 10423 N N . VAL D 1 279 ? 5.133 -1.491 -37.724 1.00 28.41 279 VAL D N 1
ATOM 10424 C CA . VAL D 1 279 ? 5.939 -0.749 -38.689 1.00 28.10 279 VAL D CA 1
ATOM 10425 C C . VAL D 1 279 ? 5.960 0.748 -38.455 1.00 28.45 279 VAL D C 1
ATOM 10426 O O . VAL D 1 279 ? 7.001 1.387 -38.627 1.00 27.67 279 VAL D O 1
ATOM 10430 N N . CYS D 1 280 ? 4.814 1.314 -38.080 1.00 28.51 280 CYS D N 1
ATOM 10431 C CA . CYS D 1 280 ? 4.742 2.748 -37.833 1.00 27.59 280 CYS D CA 1
ATOM 10432 C C . CYS D 1 280 ? 5.778 3.134 -36.787 1.00 26.48 280 CYS D C 1
ATOM 10433 O O . CYS D 1 280 ? 6.574 4.051 -36.998 1.00 24.53 280 CYS D O 1
ATOM 10436 N N . ASN D 1 281 ? 5.778 2.429 -35.660 1.00 25.49 281 ASN D N 1
ATOM 10437 C CA . ASN D 1 281 ? 6.749 2.724 -34.617 1.00 25.68 281 ASN D CA 1
ATOM 10438 C C . ASN D 1 281 ? 8.154 2.458 -35.135 1.00 25.18 281 ASN D C 1
ATOM 10439 O O . ASN D 1 281 ? 9.070 3.234 -34.882 1.00 26.11 281 ASN D O 1
ATOM 10444 N N . ALA D 1 282 ? 8.315 1.364 -35.876 1.00 28.94 282 ALA D N 1
ATOM 10445 C CA . ALA D 1 282 ? 9.615 0.989 -36.423 1.00 29.69 282 ALA D CA 1
ATOM 10446 C C . ALA D 1 282 ? 10.232 2.108 -37.256 1.00 28.80 282 ALA D C 1
ATOM 10447 O O . ALA D 1 282 ? 11.384 2.480 -37.056 1.00 30.56 282 ALA D O 1
ATOM 10449 N N . VAL D 1 283 ? 9.458 2.648 -38.189 1.00 24.99 283 VAL D N 1
ATOM 10450 C CA . VAL D 1 283 ? 9.943 3.718 -39.053 1.00 23.66 283 VAL D CA 1
ATOM 10451 C C . VAL D 1 283 ? 10.262 5.000 -38.280 1.00 22.46 283 VAL D C 1
ATOM 10452 O O . VAL D 1 283 ? 11.245 5.681 -38.559 1.00 21.16 283 VAL D O 1
ATOM 10456 N N . LEU D 1 284 ? 9.428 5.318 -37.299 1.00 23.77 284 LEU D N 1
ATOM 10457 C CA . LEU D 1 284 ? 9.592 6.530 -36.506 1.00 24.14 284 LEU D CA 1
ATOM 10458 C C . LEU D 1 284 ? 10.653 6.471 -35.419 1.00 22.81 284 LEU D C 1
ATOM 10459 O O . LEU D 1 284 ? 11.219 7.498 -35.046 1.00 23.38 284 LEU D O 1
ATOM 10464 N N . LEU D 1 285 ? 10.916 5.276 -34.902 1.00 25.56 285 LEU D N 1
ATOM 10465 C CA . LEU D 1 285 ? 11.882 5.119 -33.817 1.00 24.49 285 LEU D CA 1
ATOM 10466 C C . LEU D 1 285 ? 13.163 5.949 -33.916 1.00 23.50 285 LEU D C 1
ATOM 10467 O O . LEU D 1 285 ? 13.409 6.805 -33.070 1.00 25.90 285 LEU D O 1
ATOM 10472 N N . PRO D 1 286 ? 13.985 5.724 -34.955 1.00 20.05 286 PRO D N 1
ATOM 10473 C CA . PRO D 1 286 ? 15.243 6.464 -35.132 1.00 19.79 286 PRO D CA 1
ATOM 10474 C C . PRO D 1 286 ? 15.130 7.992 -35.101 1.00 20.60 286 PRO D C 1
ATOM 10475 O O . PRO D 1 286 ? 15.972 8.678 -34.525 1.00 21.15 286 PRO D O 1
ATOM 10479 N N . HIS D 1 287 ? 14.099 8.523 -35.745 1.00 27.04 287 HIS D N 1
ATOM 10480 C CA . HIS D 1 287 ? 13.903 9.967 -35.790 1.00 27.14 287 HIS D CA 1
ATOM 10481 C C . HIS D 1 287 ? 13.559 10.518 -34.414 1.00 25.91 287 HIS D C 1
ATOM 10482 O O . HIS D 1 287 ? 14.075 11.561 -34.011 1.00 24.74 287 HIS D O 1
ATOM 10489 N N . VAL D 1 288 ? 12.697 9.817 -33.681 1.00 23.97 288 VAL D N 1
ATOM 10490 C CA . VAL D 1 288 ? 12.337 10.276 -32.3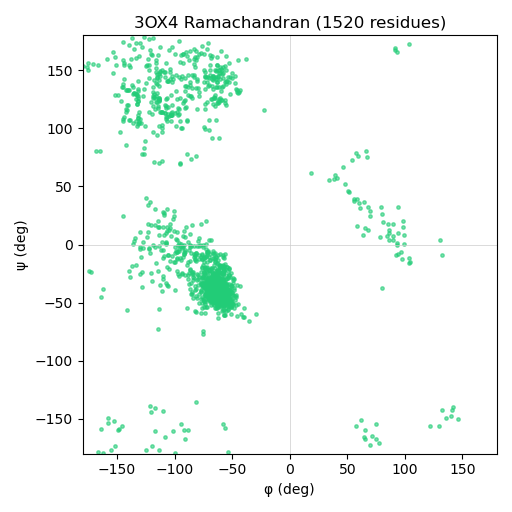44 1.00 22.17 288 VAL D CA 1
ATOM 10491 C C . VAL D 1 288 ? 13.519 10.116 -31.395 1.00 20.57 288 VAL D C 1
ATOM 10492 O O . VAL D 1 288 ? 13.748 10.970 -30.537 1.00 18.45 288 VAL D O 1
ATOM 10496 N N . LEU D 1 289 ? 14.269 9.023 -31.535 1.00 19.90 289 LEU D N 1
ATOM 10497 C CA . LEU D 1 289 ? 15.433 8.826 -30.670 1.00 20.81 289 LEU D CA 1
ATOM 10498 C C . LEU D 1 289 ? 16.405 9.988 -30.908 1.00 22.62 289 LEU D C 1
ATOM 10499 O O . LEU D 1 289 ? 16.967 10.549 -29.965 1.00 21.50 289 LEU D O 1
ATOM 10504 N N . ALA D 1 290 ? 16.589 10.347 -32.177 1.00 28.38 290 ALA D N 1
ATOM 10505 C CA . ALA D 1 290 ? 17.483 11.449 -32.533 1.00 30.74 290 ALA D CA 1
ATOM 10506 C C . ALA D 1 290 ? 17.004 12.728 -31.851 1.00 30.18 290 ALA D C 1
ATOM 10507 O O . ALA D 1 290 ? 17.804 13.490 -31.309 1.00 30.63 290 ALA D O 1
ATOM 10509 N N . TYR D 1 291 ? 15.689 12.942 -31.878 1.00 26.48 291 TYR D N 1
ATOM 10510 C CA . TYR D 1 291 ? 15.058 14.108 -31.264 1.00 26.53 291 TYR D CA 1
ATOM 10511 C C . TYR D 1 291 ? 15.262 14.130 -29.742 1.00 26.44 291 TYR D C 1
ATOM 10512 O O . TYR D 1 291 ? 15.701 15.140 -29.189 1.00 24.14 291 TYR D O 1
ATOM 10521 N N . ASN D 1 292 ? 14.953 13.022 -29.067 1.00 22.66 292 ASN D N 1
ATOM 10522 C CA . ASN D 1 292 ? 15.103 12.949 -27.614 1.00 20.00 292 ASN D CA 1
ATOM 10523 C C . ASN D 1 292 ? 16.557 12.925 -27.149 1.00 22.30 292 ASN D C 1
ATOM 10524 O O . ASN D 1 292 ? 16.851 13.245 -25.991 1.00 18.66 292 ASN D O 1
ATOM 10529 N N . ALA D 1 293 ? 17.458 12.531 -28.049 1.00 33.38 293 ALA D N 1
ATOM 10530 C CA . ALA D 1 293 ? 18.883 12.455 -27.731 1.00 36.37 293 ALA D CA 1
ATOM 10531 C C . ALA D 1 293 ? 19.404 13.769 -27.148 1.00 37.52 293 ALA D C 1
ATOM 10532 O O . ALA D 1 293 ? 20.377 13.779 -26.392 1.00 38.25 293 ALA D O 1
ATOM 10534 N N . SER D 1 294 ? 18.753 14.876 -27.495 1.00 30.87 294 SER D N 1
ATOM 10535 C CA . SER D 1 294 ? 19.161 16.183 -26.990 1.00 30.63 294 SER D CA 1
ATOM 10536 C C . SER D 1 294 ? 18.984 16.256 -25.476 1.00 29.87 294 SER D C 1
ATOM 10537 O O . SER D 1 294 ? 19.461 17.191 -24.838 1.00 30.54 294 SER D O 1
ATOM 10540 N N . VAL D 1 295 ? 18.303 15.268 -24.902 1.00 24.90 295 VAL D N 1
ATOM 10541 C CA . VAL D 1 295 ? 18.057 15.251 -23.458 1.00 26.16 295 VAL D CA 1
ATOM 10542 C C . VAL D 1 295 ? 18.441 13.948 -22.751 1.00 25.07 295 VAL D C 1
ATOM 10543 O O . VAL D 1 295 ? 18.905 13.972 -21.611 1.00 24.68 295 VAL D O 1
ATOM 10547 N N . VAL D 1 296 ? 18.237 12.812 -23.412 1.00 27.24 296 VAL D N 1
ATOM 10548 C CA . VAL D 1 296 ? 18.560 11.529 -22.794 1.00 27.03 296 VAL D CA 1
ATOM 10549 C C . VAL D 1 296 ? 19.648 10.730 -23.515 1.00 26.45 296 VAL D C 1
ATOM 10550 O O . VAL D 1 296 ? 19.653 9.500 -23.478 1.00 24.18 296 VAL D O 1
ATOM 10554 N N . ALA D 1 297 ? 20.579 11.435 -24.151 1.00 27.63 297 ALA D N 1
ATOM 10555 C CA . ALA D 1 297 ? 21.669 10.780 -24.872 1.00 28.13 297 ALA D CA 1
ATOM 10556 C C . ALA D 1 297 ? 22.358 9.732 -23.997 1.00 27.43 297 ALA D C 1
ATOM 10557 O O . ALA D 1 297 ? 22.686 8.642 -24.461 1.00 27.47 297 ALA D O 1
ATOM 10559 N N . GLY D 1 298 ? 22.579 10.075 -22.734 1.00 29.57 298 GLY D N 1
ATOM 10560 C CA . GLY D 1 298 ? 23.227 9.153 -21.817 1.00 30.60 298 GLY D CA 1
ATOM 10561 C C . GLY D 1 298 ? 22.473 7.840 -21.687 1.00 30.23 298 GLY D C 1
ATOM 10562 O O . GLY D 1 298 ? 23.060 6.762 -21.783 1.00 29.96 298 GLY D O 1
ATOM 10563 N N . ARG D 1 299 ? 21.164 7.929 -21.479 1.00 23.95 299 ARG D N 1
ATOM 10564 C CA . ARG D 1 299 ? 20.344 6.736 -21.334 1.00 23.84 299 ARG D CA 1
ATOM 10565 C C . ARG D 1 299 ? 20.325 5.934 -22.625 1.00 21.33 299 ARG D C 1
ATOM 10566 O O . ARG D 1 299 ? 20.381 4.708 -22.594 1.00 20.91 299 ARG D O 1
ATOM 10574 N N . LEU D 1 300 ? 20.247 6.626 -23.758 1.00 18.52 300 LEU D N 1
ATOM 10575 C CA . LEU D 1 300 ? 20.242 5.945 -25.043 1.00 19.10 300 LEU D CA 1
ATOM 10576 C C . LEU D 1 300 ? 21.517 5.113 -25.185 1.00 20.02 300 LEU D C 1
ATOM 10577 O O . LEU D 1 300 ? 21.488 4.017 -25.745 1.00 18.37 300 LEU D O 1
ATOM 10582 N N . LYS D 1 301 ? 22.639 5.619 -24.675 1.00 24.77 301 LYS D N 1
ATOM 10583 C CA . LYS D 1 301 ? 23.880 4.855 -24.764 1.00 25.81 301 LYS D CA 1
ATOM 10584 C C . LYS D 1 301 ? 23.770 3.583 -23.921 1.00 25.39 301 LYS D C 1
ATOM 10585 O O . LYS D 1 301 ? 24.296 2.538 -24.300 1.00 26.04 301 LYS D O 1
ATOM 10591 N N . ASP D 1 302 ? 23.083 3.673 -22.782 1.00 27.26 302 ASP D N 1
ATOM 10592 C CA . ASP D 1 302 ? 22.897 2.513 -21.908 1.00 26.29 302 ASP D CA 1
ATOM 10593 C C . ASP D 1 302 ? 22.194 1.399 -22.662 1.00 25.75 302 ASP D C 1
ATOM 10594 O O . ASP D 1 302 ? 22.493 0.227 -22.471 1.00 26.36 302 ASP D O 1
ATOM 10599 N N . VAL D 1 303 ? 21.228 1.779 -23.492 1.00 22.47 303 VAL D N 1
ATOM 10600 C CA . VAL D 1 303 ? 20.473 0.811 -24.271 1.00 21.56 303 VAL D CA 1
ATOM 10601 C C . VAL D 1 303 ? 21.394 0.189 -25.310 1.00 21.76 303 VAL D C 1
ATOM 10602 O O . VAL D 1 303 ? 21.401 -1.034 -25.502 1.00 20.57 303 VAL D O 1
ATOM 10606 N N . GLY D 1 304 ? 22.173 1.036 -25.979 1.00 25.26 304 GLY D N 1
ATOM 10607 C CA . GLY D 1 304 ? 23.107 0.541 -26.974 1.00 26.11 304 GLY D CA 1
ATOM 10608 C C . GLY D 1 304 ? 24.058 -0.467 -26.348 1.00 26.48 304 GLY D C 1
ATOM 10609 O O . GLY D 1 304 ? 24.360 -1.504 -26.940 1.00 28.01 304 GLY D O 1
ATOM 10610 N N . VAL D 1 305 ? 24.539 -0.160 -25.149 1.00 19.66 305 VAL D N 1
ATOM 10611 C CA . VAL D 1 305 ? 25.444 -1.063 -24.450 1.00 21.75 305 VAL D CA 1
ATOM 10612 C C . VAL D 1 305 ? 24.718 -2.393 -24.209 1.00 21.32 305 VAL D C 1
ATOM 10613 O O . VAL D 1 305 ? 25.257 -3.466 -24.492 1.00 20.81 305 VAL D O 1
ATOM 10617 N N . ALA D 1 306 ? 23.485 -2.313 -23.709 1.00 21.93 306 ALA D N 1
ATOM 10618 C CA . ALA D 1 306 ? 22.676 -3.506 -23.458 1.00 22.42 306 ALA D CA 1
ATOM 10619 C C . ALA D 1 306 ? 22.465 -4.262 -24.773 1.00 22.39 306 ALA D C 1
ATOM 10620 O O . ALA D 1 306 ? 22.405 -5.494 -24.793 1.00 21.69 306 ALA D O 1
ATOM 10622 N N . MET D 1 307 ? 22.358 -3.520 -25.873 1.00 18.13 307 MET D N 1
ATOM 10623 C CA . MET D 1 307 ? 22.175 -4.140 -27.181 1.00 19.32 307 MET D CA 1
ATOM 10624 C C . MET D 1 307 ? 23.464 -4.803 -27.670 1.00 21.64 307 MET D C 1
ATOM 10625 O O . MET D 1 307 ? 23.484 -5.424 -28.729 1.00 19.86 307 MET D O 1
ATOM 10630 N N . GLY D 1 308 ? 24.542 -4.655 -26.907 1.00 25.22 308 GLY D N 1
ATOM 10631 C CA . GLY D 1 308 ? 25.793 -5.289 -27.289 1.00 28.22 308 GLY D CA 1
ATOM 10632 C C . GLY D 1 308 ? 26.768 -4.447 -28.093 1.00 30.57 308 GLY D C 1
ATOM 10633 O O . GLY D 1 308 ? 27.749 -4.971 -28.617 1.00 28.82 308 GLY D O 1
ATOM 10634 N N . LEU D 1 309 ? 26.506 -3.151 -28.206 1.00 28.04 309 LEU D N 1
ATOM 10635 C CA . LEU D 1 309 ? 27.408 -2.274 -28.941 1.00 30.50 309 LEU D CA 1
ATOM 10636 C C . LEU D 1 309 ? 28.602 -1.916 -28.061 1.00 32.12 309 LEU D C 1
ATOM 10637 O O . LEU D 1 309 ? 28.441 -1.603 -26.882 1.00 31.43 309 LEU D O 1
ATOM 10642 N N . ASP D 1 310 ? 29.803 -1.981 -28.626 1.00 45.24 310 ASP D N 1
ATOM 10643 C CA . ASP D 1 310 ? 31.002 -1.631 -27.870 1.00 48.05 310 ASP D CA 1
ATOM 10644 C C . ASP D 1 310 ? 31.134 -0.115 -27.884 1.00 47.05 310 ASP D C 1
ATOM 10645 O O . ASP D 1 310 ? 31.959 0.440 -28.605 1.00 48.93 310 ASP D O 1
ATOM 10650 N N . ILE D 1 311 ? 30.312 0.550 -27.082 1.00 33.69 311 ILE D N 1
ATOM 10651 C CA . ILE D 1 311 ? 30.313 2.004 -27.030 1.00 33.34 311 ILE D CA 1
ATOM 10652 C C . ILE D 1 311 ? 30.404 2.538 -25.610 1.00 33.15 311 ILE D C 1
ATOM 10653 O O . ILE D 1 311 ? 30.232 3.735 -25.381 1.00 34.10 311 ILE D O 1
ATOM 10658 N N . ALA D 1 312 ? 30.689 1.653 -24.662 1.00 29.01 312 ALA D N 1
ATOM 10659 C CA . ALA D 1 312 ? 30.776 2.032 -23.260 1.00 29.13 312 ALA D CA 1
ATOM 10660 C C . ALA D 1 312 ? 31.765 3.157 -22.967 1.00 30.44 312 ALA D C 1
ATOM 10661 O O . ALA D 1 312 ? 31.575 3.913 -22.018 1.00 29.10 312 ALA D O 1
ATOM 10663 N N . ASN D 1 313 ? 32.817 3.273 -23.769 1.00 42.03 313 ASN D N 1
ATOM 10664 C CA . ASN D 1 313 ? 33.811 4.314 -23.524 1.00 44.16 313 ASN D CA 1
ATOM 10665 C C . ASN D 1 313 ? 33.477 5.627 -24.210 1.00 44.68 313 ASN D C 1
ATOM 10666 O O . ASN D 1 313 ? 33.844 6.695 -23.718 1.00 46.31 313 ASN D O 1
ATOM 10671 N N . LEU D 1 314 ? 32.783 5.544 -25.342 1.00 40.11 314 LEU D N 1
ATOM 10672 C CA . LEU D 1 314 ? 32.393 6.732 -26.094 1.00 38.56 314 LEU D CA 1
ATOM 10673 C C . LEU D 1 314 ? 31.606 7.685 -25.207 1.00 36.62 314 LEU D C 1
ATOM 10674 O O . LEU D 1 314 ? 31.113 7.297 -24.148 1.00 35.65 314 LEU D O 1
ATOM 10679 N N . GLY D 1 315 ? 31.501 8.937 -25.641 1.00 33.20 315 GLY D N 1
ATOM 10680 C CA . GLY D 1 315 ? 30.748 9.920 -24.883 1.00 30.80 315 GLY D CA 1
ATOM 10681 C C . GLY D 1 315 ? 29.268 9.689 -25.125 1.00 29.10 315 GLY D C 1
ATOM 10682 O O . GLY D 1 315 ? 28.900 8.977 -26.062 1.00 27.88 315 GLY D O 1
ATOM 10683 N N . ASP D 1 316 ? 28.417 10.282 -24.293 1.00 31.73 316 ASP D N 1
ATOM 10684 C CA . ASP D 1 316 ? 26.975 10.107 -24.446 1.00 32.02 316 ASP D CA 1
ATOM 10685 C C . ASP D 1 316 ? 26.491 10.446 -25.847 1.00 32.98 316 ASP D C 1
ATOM 10686 O O . ASP D 1 316 ? 25.753 9.671 -26.458 1.00 32.78 316 ASP D O 1
ATOM 10691 N N . LYS D 1 317 ? 26.906 11.603 -26.355 1.00 28.37 317 LYS D N 1
ATOM 10692 C CA . LYS D 1 317 ? 26.510 12.022 -27.688 1.00 30.69 317 LYS D CA 1
ATOM 10693 C C . LYS D 1 317 ? 26.918 10.968 -28.715 1.00 30.11 317 LYS D C 1
ATOM 10694 O O . LYS D 1 317 ? 26.126 10.600 -29.584 1.00 29.99 317 LYS D O 1
ATOM 10700 N N . GLU D 1 318 ? 28.151 10.477 -28.607 1.00 29.06 318 GLU D N 1
ATOM 10701 C CA . GLU D 1 318 ? 28.650 9.464 -29.535 1.00 28.19 318 GLU D CA 1
ATOM 10702 C C . GLU D 1 318 ? 27.952 8.127 -29.343 1.00 24.98 318 GLU D C 1
ATOM 10703 O O . GLU D 1 318 ? 27.619 7.453 -30.315 1.00 24.56 318 GLU D O 1
ATOM 10709 N N . GLY D 1 319 ? 27.751 7.739 -28.087 1.00 26.05 319 GLY D N 1
ATOM 10710 C CA . GLY D 1 319 ? 27.087 6.479 -27.804 1.00 24.52 319 GLY D CA 1
ATOM 10711 C C . GLY D 1 319 ? 25.669 6.495 -28.346 1.00 23.40 319 GLY D C 1
ATOM 10712 O O . GLY D 1 319 ? 25.237 5.552 -29.007 1.00 20.05 319 GLY D O 1
ATOM 10713 N N . ALA D 1 320 ? 24.949 7.578 -28.065 1.00 25.07 320 ALA D N 1
ATOM 10714 C CA . ALA D 1 320 ? 23.576 7.736 -28.531 1.00 25.64 320 ALA D CA 1
ATOM 10715 C C . ALA D 1 320 ? 23.489 7.650 -30.053 1.00 26.68 320 ALA D C 1
ATOM 10716 O O . ALA D 1 320 ? 22.620 6.967 -30.593 1.00 26.15 320 ALA D O 1
ATOM 10718 N N . GLU D 1 321 ? 24.391 8.342 -30.748 1.00 29.67 321 GLU D N 1
ATOM 10719 C CA . GLU D 1 321 ? 24.382 8.325 -32.204 1.00 30.06 321 GLU D CA 1
ATOM 10720 C C . GLU D 1 321 ? 24.667 6.924 -32.736 1.00 29.36 321 GLU D C 1
ATOM 10721 O O . GLU D 1 321 ? 24.072 6.496 -33.722 1.00 28.62 321 GLU D O 1
ATOM 10727 N N . ALA D 1 322 ? 25.576 6.209 -32.080 1.00 26.61 322 ALA D N 1
ATOM 10728 C CA . ALA D 1 322 ? 25.906 4.848 -32.491 1.00 25.81 322 ALA D CA 1
ATOM 10729 C C . ALA D 1 322 ? 24.682 3.951 -32.308 1.00 24.65 322 ALA D C 1
ATOM 10730 O O . ALA D 1 322 ? 24.327 3.184 -33.203 1.00 24.98 322 ALA D O 1
ATOM 10732 N N . THR D 1 323 ? 24.038 4.058 -31.148 1.00 23.92 323 THR D N 1
ATOM 10733 C CA . THR D 1 323 ? 22.845 3.260 -30.847 1.00 22.70 323 THR D CA 1
ATOM 10734 C C . THR D 1 323 ? 21.756 3.506 -31.898 1.00 23.17 323 THR D C 1
ATOM 10735 O O . THR D 1 323 ? 21.144 2.571 -32.427 1.00 22.55 323 THR D O 1
ATOM 10739 N N . ILE D 1 324 ? 21.517 4.772 -32.209 1.00 22.64 324 ILE D N 1
ATOM 10740 C CA . ILE D 1 324 ? 20.506 5.104 -33.198 1.00 23.55 324 ILE D CA 1
ATOM 10741 C C . ILE D 1 324 ? 20.859 4.503 -34.549 1.00 24.26 324 ILE D C 1
ATOM 10742 O O . ILE D 1 324 ? 19.979 4.040 -35.272 1.00 27.02 324 ILE D O 1
ATOM 10747 N N . GLN D 1 325 ? 22.145 4.498 -34.892 1.00 23.36 325 GLN D N 1
ATOM 10748 C CA . GLN D 1 325 ? 22.570 3.937 -36.171 1.00 24.32 325 GLN D CA 1
ATOM 10749 C C . GLN D 1 325 ? 22.297 2.435 -36.172 1.00 24.19 325 GLN D C 1
ATOM 10750 O O . GLN D 1 325 ? 21.835 1.876 -37.172 1.00 23.11 325 GLN D O 1
ATOM 10756 N N . ALA D 1 326 ? 22.579 1.793 -35.039 1.00 25.57 326 ALA D N 1
ATOM 10757 C CA . ALA D 1 326 ? 22.348 0.360 -34.875 1.00 25.10 326 ALA D CA 1
ATOM 10758 C C . ALA D 1 326 ? 20.861 0.047 -35.067 1.00 23.65 326 ALA D C 1
ATOM 10759 O O . ALA D 1 326 ? 20.505 -0.974 -35.649 1.00 24.51 326 ALA D O 1
ATOM 10761 N N . VAL D 1 327 ? 19.994 0.929 -34.578 1.00 21.18 327 VAL D N 1
ATOM 10762 C CA . VAL D 1 327 ? 18.558 0.730 -34.742 1.00 22.03 327 VAL D CA 1
ATOM 10763 C C . VAL D 1 327 ? 18.216 0.776 -36.230 1.00 22.61 327 VAL D C 1
ATOM 10764 O O . VAL D 1 327 ? 17.465 -0.063 -36.726 1.00 20.04 327 VAL D O 1
ATOM 10768 N N . ARG D 1 328 ? 18.771 1.763 -36.936 1.00 25.32 328 ARG D N 1
ATOM 10769 C CA . ARG D 1 328 ? 18.528 1.908 -38.369 1.00 26.54 328 ARG D CA 1
ATOM 10770 C C . ARG D 1 328 ? 18.984 0.659 -39.121 1.00 26.57 328 ARG D C 1
ATOM 10771 O O . ARG D 1 328 ? 18.239 0.105 -39.937 1.00 27.95 328 ARG D O 1
ATOM 10779 N N . ASP D 1 329 ? 20.214 0.226 -38.851 1.00 22.20 329 ASP D N 1
ATOM 10780 C CA . ASP D 1 329 ? 20.768 -0.951 -39.515 1.00 23.00 329 ASP D CA 1
ATOM 10781 C C . ASP D 1 329 ? 19.915 -2.185 -39.242 1.00 22.70 329 ASP D C 1
ATOM 10782 O O . ASP D 1 329 ? 19.581 -2.938 -40.159 1.00 22.47 329 ASP D O 1
ATOM 10787 N N . LEU D 1 330 ? 19.575 -2.397 -37.974 1.00 27.29 330 LEU D N 1
ATOM 10788 C CA . LEU D 1 330 ? 18.751 -3.542 -37.616 1.00 27.88 330 LEU D CA 1
ATOM 10789 C C . LEU D 1 330 ? 17.472 -3.509 -38.447 1.00 27.32 330 LEU D C 1
ATOM 10790 O O . LEU D 1 330 ? 17.121 -4.490 -39.097 1.00 28.37 330 LEU D O 1
ATOM 10795 N N . ALA D 1 331 ? 16.791 -2.365 -38.435 1.00 26.43 331 ALA D N 1
ATOM 10796 C CA . ALA D 1 331 ? 15.550 -2.206 -39.186 1.00 25.16 331 ALA D CA 1
ATOM 10797 C C . ALA D 1 331 ? 15.739 -2.556 -40.661 1.00 24.88 331 ALA D C 1
ATOM 10798 O O . ALA D 1 331 ? 14.924 -3.273 -41.248 1.00 24.24 331 ALA D O 1
ATOM 10800 N N . ALA D 1 332 ? 16.819 -2.060 -41.256 1.00 24.59 332 ALA D N 1
ATOM 10801 C CA . ALA D 1 332 ? 17.084 -2.329 -42.666 1.00 25.70 332 ALA D CA 1
ATOM 10802 C C . ALA D 1 332 ? 17.253 -3.822 -42.923 1.00 25.91 332 ALA D C 1
ATOM 10803 O O . ALA D 1 332 ? 16.651 -4.373 -43.847 1.00 25.62 332 ALA D O 1
ATOM 10805 N N . SER D 1 333 ? 18.065 -4.471 -42.095 1.00 30.75 333 SER D N 1
ATOM 10806 C CA . SER D 1 333 ? 18.332 -5.900 -42.235 1.00 33.27 333 SER D CA 1
ATOM 10807 C C . SER D 1 333 ? 17.090 -6.800 -42.174 1.00 34.70 333 SER D C 1
ATOM 10808 O O . SER D 1 333 ? 17.147 -7.965 -42.587 1.00 34.41 333 SER D O 1
ATOM 10811 N N . ILE D 1 334 ? 15.973 -6.284 -41.663 1.00 27.52 334 ILE D N 1
ATOM 10812 C CA . ILE D 1 334 ? 14.770 -7.103 -41.578 1.00 25.67 334 ILE D CA 1
ATOM 10813 C C . ILE D 1 334 ? 13.623 -6.637 -42.468 1.00 26.59 334 ILE D C 1
ATOM 10814 O O . ILE D 1 334 ? 12.509 -7.150 -42.385 1.00 26.00 334 ILE D O 1
ATOM 10819 N N . GLY D 1 335 ? 13.902 -5.662 -43.325 1.00 36.93 335 GLY D N 1
ATOM 10820 C CA . GLY D 1 335 ? 12.891 -5.195 -44.259 1.00 38.55 335 GLY D CA 1
ATOM 10821 C C . GLY D 1 335 ? 11.883 -4.137 -43.850 1.00 38.40 335 GLY D C 1
ATOM 10822 O O . GLY D 1 335 ? 10.857 -3.991 -44.513 1.00 38.77 335 GLY D O 1
ATOM 10823 N N . ILE D 1 336 ? 12.149 -3.398 -42.779 1.00 24.69 336 ILE D N 1
ATOM 10824 C CA . ILE D 1 336 ? 11.223 -2.353 -42.355 1.00 25.26 336 ILE D CA 1
ATOM 10825 C C . ILE D 1 336 ? 11.179 -1.238 -43.403 1.00 26.16 336 ILE D C 1
ATOM 10826 O O . ILE D 1 336 ? 12.217 -0.792 -43.885 1.00 25.23 336 ILE D O 1
ATOM 10831 N N . PRO D 1 337 ? 9.973 -0.778 -43.772 1.00 34.04 337 PRO D N 1
ATOM 10832 C CA . PRO D 1 337 ? 9.867 0.295 -44.763 1.00 35.08 337 PRO D CA 1
ATOM 10833 C C . PRO D 1 337 ? 10.829 1.431 -44.406 1.00 35.04 337 PRO D C 1
ATOM 10834 O O . PRO D 1 337 ? 10.966 1.794 -43.238 1.00 34.38 337 PRO D O 1
ATOM 10838 N N . ALA D 1 338 ? 11.489 1.993 -45.414 1.00 32.11 338 ALA D N 1
ATOM 10839 C CA . ALA D 1 338 ? 12.461 3.062 -45.197 1.00 32.98 338 ALA D CA 1
ATOM 10840 C C . ALA D 1 338 ? 11.905 4.374 -44.647 1.00 34.19 338 ALA D C 1
ATOM 10841 O O . ALA D 1 338 ? 12.588 5.072 -43.899 1.00 33.56 338 ALA D O 1
ATOM 10843 N N . ASN D 1 339 ? 10.675 4.720 -45.011 1.00 37.18 339 ASN D N 1
ATOM 10844 C CA . ASN D 1 339 ? 10.102 5.973 -44.538 1.00 38.47 339 ASN D CA 1
ATOM 10845 C C . ASN D 1 339 ? 8.580 5.978 -44.505 1.00 40.29 339 ASN D C 1
ATOM 10846 O O . ASN D 1 339 ? 7.935 4.973 -44.806 1.00 40.67 339 ASN D O 1
ATOM 10851 N N . LEU D 1 340 ? 8.012 7.125 -44.141 1.00 46.07 340 LEU D N 1
ATOM 10852 C CA . LEU D 1 340 ? 6.564 7.277 -44.056 1.00 48.55 340 LEU D CA 1
ATOM 10853 C C . LEU D 1 340 ? 5.917 7.376 -45.432 1.00 50.21 340 LEU D C 1
ATOM 10854 O O . LEU D 1 340 ? 4.730 7.078 -45.596 1.00 50.49 340 LEU D O 1
ATOM 10859 N N . THR D 1 341 ? 6.698 7.797 -46.419 1.00 49.68 341 THR D N 1
ATOM 10860 C CA . THR D 1 341 ? 6.200 7.913 -47.781 1.00 51.71 341 THR D CA 1
ATOM 10861 C C . THR D 1 341 ? 5.720 6.541 -48.240 1.00 52.93 341 THR D C 1
ATOM 10862 O O . THR D 1 341 ? 4.580 6.381 -48.679 1.00 52.49 341 THR D O 1
ATOM 10866 N N . GLU D 1 342 ? 6.602 5.553 -48.118 1.00 52.77 342 GLU D N 1
ATOM 10867 C CA . GLU D 1 342 ? 6.297 4.187 -48.518 1.00 54.03 342 GLU D CA 1
ATOM 10868 C C . GLU D 1 342 ? 5.118 3.617 -47.738 1.00 53.89 342 GLU D C 1
ATOM 10869 O O . GLU D 1 342 ? 4.366 2.796 -48.260 1.00 54.03 342 GLU D O 1
ATOM 10875 N N . LEU D 1 343 ? 4.959 4.049 -46.489 1.00 50.98 343 LEU D N 1
ATOM 10876 C CA . LEU D 1 343 ? 3.860 3.564 -45.662 1.00 50.92 343 LEU D CA 1
ATOM 10877 C C . LEU D 1 343 ? 2.520 4.122 -46.118 1.00 50.49 343 LEU D C 1
ATOM 10878 O O . LEU D 1 343 ? 1.466 3.626 -45.720 1.00 51.07 343 LEU D O 1
ATOM 10883 N N . GLY D 1 344 ? 2.561 5.157 -46.950 1.00 54.39 344 GLY D N 1
ATOM 10884 C CA . GLY D 1 344 ? 1.329 5.745 -47.444 1.00 53.33 344 GLY D CA 1
ATOM 10885 C C . GLY D 1 344 ? 0.896 6.987 -46.692 1.00 51.84 344 GLY D C 1
ATOM 10886 O O . GLY D 1 344 ? -0.273 7.373 -46.735 1.00 51.71 344 GLY D O 1
ATOM 10887 N N . ALA D 1 345 ? 1.836 7.614 -45.995 1.00 53.08 345 ALA D N 1
ATOM 10888 C CA . ALA D 1 345 ? 1.543 8.824 -45.244 1.00 50.60 345 ALA D CA 1
ATOM 10889 C C . ALA D 1 345 ? 1.603 9.988 -46.216 1.00 49.07 345 ALA D C 1
ATOM 10890 O O . ALA D 1 345 ? 2.395 9.970 -47.156 1.00 49.86 345 ALA D O 1
ATOM 10892 N N . LYS D 1 346 ? 0.760 10.990 -45.996 1.00 34.98 346 LYS D N 1
ATOM 10893 C CA . LYS D 1 346 ? 0.726 12.163 -46.861 1.00 32.67 346 LYS D CA 1
ATOM 10894 C C . LYS D 1 346 ? 1.140 13.372 -46.026 1.00 30.43 346 LYS D C 1
ATOM 10895 O O . LYS D 1 346 ? 0.724 13.501 -44.875 1.00 28.16 346 LYS D O 1
ATOM 10901 N N . LYS D 1 347 ? 1.951 14.254 -46.602 1.00 23.79 347 LYS D N 1
ATOM 10902 C CA . LYS D 1 347 ? 2.416 15.437 -45.885 1.00 23.73 347 LYS D CA 1
ATOM 10903 C C . LYS D 1 347 ? 1.289 16.405 -45.511 1.00 25.08 347 LYS D C 1
ATOM 10904 O O . LYS D 1 347 ? 1.385 17.122 -44.512 1.00 23.91 347 LYS D O 1
ATOM 10910 N N . GLU D 1 348 ? 0.228 16.430 -46.314 1.00 36.44 348 GLU D N 1
ATOM 10911 C CA . GLU D 1 348 ? -0.912 17.312 -46.060 1.00 38.40 348 GLU D CA 1
ATOM 10912 C C . GLU D 1 348 ? -1.494 17.101 -44.664 1.00 38.07 348 GLU D C 1
ATOM 10913 O O . GLU D 1 348 ? -1.958 18.041 -44.018 1.00 37.88 348 GLU D O 1
ATOM 10919 N N . ASP D 1 349 ? -1.462 15.853 -44.211 1.00 37.31 349 ASP D N 1
ATOM 10920 C CA . ASP D 1 349 ? -2.023 15.464 -42.922 1.00 36.54 349 ASP D CA 1
ATOM 10921 C C . ASP D 1 349 ? -1.151 15.682 -41.685 1.00 35.57 349 ASP D C 1
ATOM 10922 O O . ASP D 1 349 ? -1.629 15.519 -40.558 1.00 33.50 349 ASP D O 1
ATOM 10927 N N . VAL D 1 350 ? 0.111 16.055 -41.882 1.00 37.18 350 VAL D N 1
ATOM 10928 C CA . VAL D 1 350 ? 1.023 16.245 -40.756 1.00 35.84 350 VAL D CA 1
ATOM 10929 C C . VAL D 1 350 ? 0.529 17.198 -39.671 1.00 36.81 350 VAL D C 1
ATOM 10930 O O . VAL D 1 350 ? 0.645 16.902 -38.478 1.00 37.68 350 VAL D O 1
ATOM 10934 N N . PRO D 1 351 ? -0.015 18.360 -40.059 1.00 35.47 351 PRO D N 1
ATOM 10935 C CA . PRO D 1 351 ? -0.500 19.288 -39.034 1.00 34.77 351 PRO D CA 1
ATOM 10936 C C . PRO D 1 351 ? -1.532 18.630 -38.115 1.00 33.40 351 PRO D C 1
ATOM 10937 O O . PRO D 1 351 ? -1.550 18.877 -36.907 1.00 34.51 351 PRO D O 1
ATOM 10941 N N . LEU D 1 352 ? -2.381 17.785 -38.693 1.00 27.21 352 LEU D N 1
ATOM 10942 C CA . LEU D 1 352 ? -3.409 17.081 -37.931 1.00 26.21 352 LEU D CA 1
ATOM 10943 C C . LEU D 1 352 ? -2.788 15.951 -37.109 1.00 25.28 352 LEU D C 1
ATOM 10944 O O . LEU D 1 352 ? -3.081 15.808 -35.919 1.00 22.93 352 LEU D O 1
ATOM 10949 N N . LEU D 1 353 ? -1.930 15.154 -37.750 1.00 26.13 353 LEU D N 1
ATOM 10950 C CA . LEU D 1 353 ? -1.267 14.036 -37.080 1.00 26.34 353 LEU D CA 1
ATOM 10951 C C . LEU D 1 353 ? -0.461 14.544 -35.886 1.00 25.65 353 LEU D C 1
ATOM 10952 O O . LEU D 1 353 ? -0.477 13.937 -34.815 1.00 23.04 353 LEU D O 1
ATOM 10957 N N . ALA D 1 354 ? 0.229 15.665 -36.069 1.00 23.99 354 ALA D N 1
ATOM 10958 C CA . ALA D 1 354 ? 1.030 16.248 -34.998 1.00 25.77 354 ALA D CA 1
ATOM 10959 C C . ALA D 1 354 ? 0.152 16.752 -33.851 1.00 25.96 354 ALA D C 1
ATOM 10960 O O . ALA D 1 354 ? 0.479 16.561 -32.675 1.00 24.15 354 ALA D O 1
ATOM 10962 N N . ASP D 1 355 ? -0.963 17.392 -34.195 1.00 34.07 355 ASP D N 1
ATOM 10963 C CA . ASP D 1 355 ? -1.872 17.922 -33.183 1.00 35.87 355 ASP D CA 1
ATOM 10964 C C . ASP D 1 355 ? -2.415 16.839 -32.259 1.00 35.29 355 ASP D C 1
ATOM 10965 O O . ASP D 1 355 ? -2.460 17.015 -31.042 1.00 36.08 355 ASP D O 1
ATOM 10970 N N . HIS D 1 356 ? -2.838 15.723 -32.839 1.00 26.76 356 HIS D N 1
ATOM 10971 C CA . HIS D 1 356 ? -3.381 14.633 -32.047 1.00 26.73 356 HIS D CA 1
ATOM 10972 C C . HIS D 1 356 ? -2.281 13.846 -31.341 1.00 24.94 356 HIS D C 1
ATOM 10973 O O . HIS D 1 356 ? -2.506 13.273 -30.276 1.00 23.30 356 HIS D O 1
ATOM 10980 N N . ALA D 1 357 ? -1.090 13.825 -31.933 1.00 26.50 357 ALA D N 1
ATOM 10981 C CA . ALA D 1 357 ? 0.038 13.132 -31.322 1.00 25.60 357 ALA D CA 1
ATOM 10982 C C . ALA D 1 357 ? 0.276 13.770 -29.955 1.00 24.42 357 ALA D C 1
ATOM 10983 O O . ALA D 1 357 ? 0.467 13.081 -28.954 1.00 22.69 357 ALA D O 1
ATOM 10985 N N . LEU D 1 358 ? 0.249 15.098 -29.916 1.00 24.20 358 LEU D N 1
ATOM 10986 C CA . LEU D 1 358 ? 0.457 15.819 -28.666 1.00 25.20 358 LEU D CA 1
ATOM 10987 C C . LEU D 1 358 ? -0.670 15.618 -27.653 1.00 27.09 358 LEU D C 1
ATOM 10988 O O . LEU D 1 358 ? -0.480 15.852 -26.459 1.00 25.63 358 LEU D O 1
ATOM 10993 N N . LYS D 1 359 ? -1.839 15.194 -28.130 1.00 26.06 359 LYS D N 1
ATOM 10994 C CA . LYS D 1 359 ? -2.982 14.951 -27.251 1.00 28.22 359 LYS D CA 1
ATOM 10995 C C . LYS D 1 359 ? -3.005 13.495 -26.792 1.00 27.14 359 LYS D C 1
ATOM 10996 O O . LYS D 1 359 ? -3.798 13.119 -25.928 1.00 26.74 359 LYS D O 1
ATOM 11002 N N . ASP D 1 360 ? -2.134 12.679 -27.378 1.00 24.96 360 ASP D N 1
ATOM 11003 C CA . ASP D 1 360 ? -2.057 11.267 -27.028 1.00 23.29 360 ASP D CA 1
ATOM 11004 C C . ASP D 1 360 ? -1.546 11.100 -25.597 1.00 22.79 360 ASP D C 1
ATOM 11005 O O . ASP D 1 360 ? -0.657 11.834 -25.142 1.00 20.11 360 ASP D O 1
ATOM 11010 N N . ALA D 1 361 ? -2.102 10.123 -24.892 1.00 25.95 361 ALA D N 1
ATOM 11011 C CA . ALA D 1 361 ? -1.708 9.877 -23.512 1.00 26.44 361 ALA D CA 1
ATOM 11012 C C . ALA D 1 361 ? -0.220 9.571 -23.387 1.00 26.17 361 ALA D C 1
ATOM 11013 O O . ALA D 1 361 ? 0.404 9.922 -22.388 1.00 24.68 361 ALA D O 1
ATOM 11015 N N . CYS D 1 362 ? 0.341 8.924 -24.405 1.00 25.08 362 CYS D N 1
ATOM 11016 C CA . CYS D 1 362 ? 1.754 8.550 -24.395 1.00 25.70 362 CYS D CA 1
ATOM 11017 C C . CYS D 1 362 ? 2.693 9.748 -24.370 1.00 26.41 362 CYS D C 1
ATOM 11018 O O . CYS D 1 362 ? 3.763 9.700 -23.758 1.00 26.23 362 CYS D O 1
ATOM 11021 N N . ALA D 1 363 ? 2.283 10.817 -25.043 1.00 26.19 363 ALA D N 1
ATOM 11022 C CA . ALA D 1 363 ? 3.083 12.030 -25.148 1.00 25.66 363 ALA D CA 1
ATOM 11023 C C . ALA D 1 363 ? 3.575 12.621 -23.832 1.00 25.75 363 ALA D C 1
ATOM 11024 O O . ALA D 1 363 ? 4.668 13.181 -23.772 1.00 25.20 363 ALA D O 1
ATOM 11026 N N . LEU D 1 364 ? 2.781 12.495 -22.777 1.00 23.80 364 LEU D N 1
ATOM 11027 C CA . LEU D 1 364 ? 3.157 13.078 -21.494 1.00 23.99 364 LEU D CA 1
ATOM 11028 C C . LEU D 1 364 ? 4.495 12.646 -20.894 1.00 23.01 364 LEU D C 1
ATOM 11029 O O . LEU D 1 364 ? 5.181 13.455 -20.263 1.00 20.87 364 LEU D O 1
ATOM 11034 N N . THR D 1 365 ? 4.870 11.384 -21.089 1.00 21.40 365 THR D N 1
ATOM 11035 C CA . THR D 1 365 ? 6.106 10.870 -20.513 1.00 18.38 365 THR D CA 1
ATOM 11036 C C . THR D 1 365 ? 7.353 10.973 -21.389 1.00 19.42 365 THR D C 1
ATOM 11037 O O . THR D 1 365 ? 8.438 10.565 -20.972 1.00 18.44 365 THR D O 1
ATOM 11041 N N . ASN D 1 366 ? 7.215 11.518 -22.596 1.00 17.69 366 ASN D N 1
ATOM 11042 C CA . ASN D 1 366 ? 8.377 11.672 -23.462 1.00 19.56 366 ASN D CA 1
ATOM 11043 C C . ASN D 1 366 ? 9.391 12.534 -22.692 1.00 22.55 366 ASN D C 1
ATOM 11044 O O . ASN D 1 366 ? 9.020 13.529 -22.071 1.00 21.35 366 ASN D O 1
ATOM 11049 N N . PRO D 1 367 ? 10.684 12.159 -22.718 1.00 28.52 367 PRO D N 1
ATOM 11050 C CA . PRO D 1 367 ? 11.723 12.915 -22.006 1.00 29.76 367 PRO D CA 1
ATOM 11051 C C . PRO D 1 367 ? 11.849 14.371 -22.456 1.00 31.64 367 PRO D C 1
ATOM 11052 O O . PRO D 1 367 ? 12.428 15.199 -21.757 1.00 32.14 367 PRO D O 1
ATOM 11056 N N . ARG D 1 368 ? 11.316 14.679 -23.629 1.00 28.50 368 ARG D N 1
ATOM 11057 C CA . ARG D 1 368 ? 11.374 16.039 -24.133 1.00 31.52 368 ARG D CA 1
ATOM 11058 C C . ARG D 1 368 ? 9.984 16.503 -24.528 1.00 32.52 368 ARG D C 1
ATOM 11059 O O . ARG D 1 368 ? 9.280 15.823 -25.275 1.00 33.64 368 ARG D O 1
ATOM 11067 N N . GLN D 1 369 ? 9.588 17.657 -24.011 1.00 25.73 369 GLN D N 1
ATOM 11068 C CA . GLN D 1 369 ? 8.287 18.212 -24.328 1.00 28.31 369 GLN D CA 1
ATOM 11069 C C . GLN D 1 369 ? 8.431 19.279 -25.406 1.00 29.43 369 GLN D C 1
ATOM 11070 O O . GLN D 1 369 ? 9.034 20.329 -25.185 1.00 29.52 369 GLN D O 1
ATOM 11076 N N . GLY D 1 370 ? 7.890 18.988 -26.582 1.00 39.35 370 GLY D N 1
ATOM 11077 C CA . GLY D 1 370 ? 7.960 19.927 -27.681 1.00 40.58 370 GLY D CA 1
ATOM 11078 C C . GLY D 1 370 ? 6.600 20.536 -27.935 1.00 42.08 370 GLY D C 1
ATOM 11079 O O . GLY D 1 370 ? 5.699 20.418 -27.107 1.00 42.84 370 GLY D O 1
ATOM 11080 N N . ASP D 1 371 ? 6.444 21.185 -29.081 1.00 36.94 371 ASP D N 1
ATOM 11081 C CA . ASP D 1 371 ? 5.178 21.810 -29.424 1.00 37.71 371 ASP D CA 1
ATOM 11082 C C . ASP D 1 371 ? 4.659 21.356 -30.785 1.00 37.18 371 ASP D C 1
ATOM 11083 O O . ASP D 1 371 ? 5.302 20.569 -31.483 1.00 34.74 371 ASP D O 1
ATOM 11088 N N . GLN D 1 372 ? 3.486 21.862 -31.144 1.00 32.85 372 GLN D N 1
ATOM 11089 C CA . GLN D 1 372 ? 2.832 21.536 -32.404 1.00 33.68 372 GLN D CA 1
ATOM 11090 C C . GLN D 1 372 ? 3.801 21.608 -33.585 1.00 32.47 372 GLN D C 1
ATOM 11091 O O . GLN D 1 372 ? 3.798 20.730 -34.446 1.00 30.83 372 GLN D O 1
ATOM 11097 N N . LYS D 1 373 ? 4.631 22.647 -33.615 1.00 36.04 373 LYS D N 1
ATOM 11098 C CA . LYS D 1 373 ? 5.591 22.839 -34.701 1.00 37.18 373 LYS D CA 1
ATOM 11099 C C . LYS D 1 373 ? 6.722 21.810 -34.754 1.00 36.16 373 LYS D C 1
ATOM 11100 O O . LYS D 1 373 ? 7.018 21.263 -35.819 1.00 36.00 373 LYS D O 1
ATOM 11106 N N . GLU D 1 374 ? 7.363 21.554 -33.618 1.00 32.80 374 GLU D N 1
ATOM 11107 C CA . GLU D 1 374 ? 8.457 20.589 -33.590 1.00 31.72 374 GLU D CA 1
ATOM 11108 C C . GLU D 1 374 ? 7.993 19.205 -34.032 1.00 29.47 374 GLU D C 1
ATOM 11109 O O . GLU D 1 374 ? 8.636 18.562 -34.858 1.00 27.78 374 GLU D O 1
ATOM 11115 N N . VAL D 1 375 ? 6.873 18.751 -33.481 1.00 28.66 375 VAL D N 1
ATOM 11116 C CA . VAL D 1 375 ? 6.348 17.438 -33.819 1.00 28.18 375 VAL D CA 1
ATOM 11117 C C . VAL D 1 375 ? 6.038 17.319 -35.302 1.00 29.11 375 VAL D C 1
ATOM 11118 O O . VAL D 1 375 ? 6.151 16.239 -35.878 1.00 28.31 375 VAL D O 1
ATOM 11122 N N . GLU D 1 376 ? 5.651 18.430 -35.921 1.00 38.78 376 GLU D N 1
ATOM 11123 C CA . GLU D 1 376 ? 5.349 18.425 -37.347 1.00 40.81 376 GLU D CA 1
ATOM 11124 C C . GLU D 1 376 ? 6.645 18.216 -38.120 1.00 41.00 376 GLU D C 1
ATOM 11125 O O . GLU D 1 376 ? 6.653 17.595 -39.183 1.00 40.86 376 GLU D O 1
ATOM 11131 N N . GLU D 1 377 ? 7.741 18.733 -37.569 1.00 38.37 377 GLU D N 1
ATOM 11132 C CA . GLU D 1 377 ? 9.056 18.596 -38.188 1.00 39.20 377 GLU D CA 1
ATOM 11133 C C . GLU D 1 377 ? 9.484 17.136 -38.142 1.00 37.13 377 GLU D C 1
ATOM 11134 O O . GLU D 1 377 ? 9.948 16.587 -39.140 1.00 36.04 377 GLU D O 1
ATOM 11140 N N . LEU D 1 378 ? 9.335 16.517 -36.971 1.00 33.08 378 LEU D N 1
ATOM 11141 C CA . LEU D 1 378 ? 9.698 15.116 -36.797 1.00 32.11 378 LEU D CA 1
ATOM 11142 C C . LEU D 1 378 ? 9.004 14.245 -37.830 1.00 30.37 378 LEU D C 1
ATOM 11143 O O . LEU D 1 378 ? 9.635 13.406 -38.466 1.00 31.32 378 LEU D O 1
ATOM 11148 N N . PHE D 1 379 ? 7.700 14.438 -37.994 1.00 33.26 379 PHE D N 1
ATOM 11149 C CA . PHE D 1 379 ? 6.945 13.655 -38.965 1.00 32.26 379 PHE D CA 1
ATOM 11150 C C . PHE D 1 379 ? 7.525 13.839 -40.363 1.00 31.96 379 PHE D C 1
ATOM 11151 O O . PHE D 1 379 ? 7.764 12.868 -41.085 1.00 32.23 379 PHE D O 1
ATOM 11159 N N . LEU D 1 380 ? 7.746 15.094 -40.738 1.00 27.49 380 LEU D N 1
ATOM 11160 C CA . LEU D 1 380 ? 8.284 15.417 -42.050 1.00 28.46 380 LEU D CA 1
ATOM 11161 C C . LEU D 1 380 ? 9.666 14.818 -42.248 1.00 29.38 380 LEU D C 1
ATOM 11162 O O . LEU D 1 380 ? 9.992 14.338 -43.334 1.00 28.64 380 LEU D O 1
ATOM 11167 N N . SER D 1 381 ? 10.473 14.838 -41.192 1.00 33.83 381 SER D N 1
ATOM 11168 C CA . SER D 1 381 ? 11.820 14.292 -41.266 1.00 36.38 381 SER D CA 1
ATOM 11169 C C . SER D 1 381 ? 11.786 12.783 -41.519 1.00 37.45 381 SER D C 1
ATOM 11170 O O . SER D 1 381 ? 12.799 12.189 -41.889 1.00 38.51 381 SER D O 1
ATOM 11173 N N . ALA D 1 382 ? 10.618 12.170 -41.331 1.00 32.47 382 ALA D N 1
ATOM 11174 C CA . ALA D 1 382 ? 10.472 10.728 -41.531 1.00 33.74 382 ALA D CA 1
ATOM 11175 C C . ALA D 1 382 ? 9.941 10.325 -42.909 1.00 33.69 382 ALA D C 1
ATOM 11176 O O . ALA D 1 382 ? 9.754 9.139 -43.180 1.00 31.97 382 ALA D O 1
ATOM 11178 N N . PHE D 1 383 ? 9.690 11.301 -43.777 1.00 48.27 383 PHE D N 1
ATOM 11179 C CA . PHE D 1 383 ? 9.204 10.995 -45.121 1.00 49.57 383 PHE D CA 1
ATOM 11180 C C . PHE D 1 383 ? 10.366 10.570 -46.013 1.00 50.48 383 PHE D C 1
ATOM 11181 O O . PHE D 1 383 ? 10.168 9.889 -47.021 1.00 52.31 383 PHE D O 1
#

Sequence (1528 aa):
ASSTFYIPFVNEMGEGSLEKAIKDLNGSGFKNALIVSDAFMNKSGVVKQVADLLKAQGINSAVYDGVMPNPTVTAVLEGLKILKDNNSDFVISLGGGSPHDCAKAIALVATNGGEVKDYEGIDKSKKPALPLMSINTTAGTASEMTRFCIITDEVRHVKMAIVDRHVTPMVSVNDPLLMVGMPKGLTAATGMDALTHAFEAYSSTAATPITDACALKAASMIAKNLKTACDNGKDMPAREAMAYAQFLAGMAFNNASLGYVHAMAHQLGGYYNLPHGVCNAVLLPHVLAYNASVVAGRLKDVGVAMGLDIANLGDKEGAEATIQAVRDLAASIGIPANLTELGAKKEDVPLLADHALKDACALTNPRQGDQKEVEELFLSAFASSTFYIPFVNEMGEGSLEKAIKDLNGSGFKNALIVSDAFMNKSGVVKQVADLLKAQGINSAVYDGVMPNPTVTAVLEGLKILKDNNSDFVISLGGGSPHDCAKAIALVATNGGEVKDYEGIDKSKKPALPLMSINTTAGTASEMTRFCIITDEVRHVKMAIVDRHVTPMVSVNDPLLMVGMPKGLTAATGMDALTHAFEAYSSTAATPITDACALKAASMIAKNLKTACDNGKDMPAREAMAYAQFLAGMAFNNASLGYVHAMAHQLGGYYNLPHGVCNAVLLPHVLAYNASVVAGRLKDVGVAMGLDIANLGDKEGAEATIQAVRDLAASIGIPANLTELGAKKEDVPLLADHALKDACALTNPRQGDQKEVEELFLSAFASSTFYIPFVNEMGEGSLEKAIKDLNGSGFKNALIVSDAFMNKSGVVKQVADLLKAQGINSAVYDGVMPNPTVTAVLEGLKILKDNNSDFVISLGGGSPHDCAKAIALVATNGGEVKDYEGIDKSKKPALPLMSINTTAGTASEMTRFCIITDEVRHVKMAIVDRHVTPMVSVNDPLLMVGMPKGLTAATGMDALTHAFEAYSSTAATPITDACALKAASMIAKNLKTACDNGKDMPAREAMAYAQFLAGMAFNNASLGYVHAMAHQLGGYYNLPHGVCNAVLLPHVLAYNASVVAGRLKDVGVAMGLDIANLGDKEGAEATIQAVRDLAASIGIPANLTELGAKKEDVPLLADHALKDACALTNPRQGDQKEVEELFLSAFASSTFYIPFVNEMGEGSLEKAIKDLNGSGFKNALIVSDAFMNKSGVVKQVADLLKAQGINSAVYDGVMPNPTVTAVLEGLKILKDNNSDFVISLGGGSPHDCAKAIALVATNGGEVKDYEGIDKSKKPALPLMSINTTAGTASEMTRFCIITDEVRHVKMAIVDRHVTPMVSVNDPLLMVGMPKGLTAATGMDALTHAFEAYSSTAATPITDACALKAASMIAKNLKTACDNGKDMPAREAMAYAQFLAGMAFNNASLGYVHAMAHQLGGYYNLPHGVCNAVLLPHVLAYNASVVAGRLKDVGVAMGLDIANLGDKEGAEATIQAVRDLAASIGIPANLTELGAKKEDVPLLADHALKDACALTNPRQGDQKEVEELFLSAF

Organism: Zymomonas mobilis subsp. mobilis (strain ATCC 31821 / ZM4 / CP4) (NCBI:txid264203)

Solvent-accessible surface area: 53649 Å² total; per-residue (Å²): 73,76,27,19,6,15,0,0,30,8,0,2,4,1,91,29,1,4,105,59,2,2,106,57,20,93,74,53,70,49,141,40,0,0,0,0,0,32,67,138,24,41,175,65,16,23,4,115,87,0,20,90,45,0,104,79,40,61,3,75,34,15,55,12,54,32,4,131,106,42,10,22,17,77,5,0,102,87,0,30,122,57,20,136,94,62,106,9,42,3,0,0,0,0,0,14,16,27,4,0,18,0,0,0,0,0,0,0,25,38,45,28,44,40,105,2,72,82,17,64,20,121,68,93,9,153,119,91,18,30,48,8,7,0,0,0,7,13,3,0,30,0,10,0,0,3,34,47,0,58,0,18,4,93,120,108,147,72,72,1,45,2,37,1,35,36,2,12,1,95,23,0,0,0,4,0,68,27,0,41,59,15,90,83,49,76,3,2,8,14,0,0,4,0,0,0,4,1,1,9,0,13,6,7,98,43,33,14,35,1,1,20,10,0,1,48,58,0,0,18,19,0,31,121,32,0,87,54,1,10,88,72,14,150,38,45,100,1,2,45,12,3,2,8,0,0,0,0,0,0,0,0,17,0,20,0,33,10,1,3,1,2,1,1,3,38,13,0,8,18,111,86,110,39,80,73,10,23,0,0,0,6,0,0,9,53,0,4,49,24,6,19,85,87,18,17,26,75,0,30,55,2,0,61,24,14,55,43,140,9,66,147,72,39,72,168,105,0,1,91,33,0,4,74,22,0,84,80,23,10,76,47,2,64,17,40,72,35,0,79,116,25,58,10,114,107,127,34,1,67,91,0,0,51,40,2,58,135,30,84,19,5,142,14,2,23,64,116,16,68,60,141,64,2,37,113,13,0,67,67,0,37,135,54,26,23,6,18,1,0,30,0,0,1,4,1,97,23,2,2,69,76,2,2,123,65,18,104,54,49,59,46,132,25,0,0,0,0,0,33,52,63,22,50,40,12,28,22,5,128,81,0,16,49,46,0,128,84,48,41,4,97,26,15,56,15,49,32,4,134,100,24,10,34,26,38,8,0,98,60,0,32,117,54,20,150,89,64,123,6,47,4,0,0,0,0,1,11,15,27,2,0,14,0,0,0,1,0,0,0,14,41,60,35,31,58,88,5,107,77,21,72,24,122,63,103,8,166,121,86,16,27,37,6,7,0,0,0,4,18,3,0,22,0,10,0,0,2,32,32,0,36,0,16,16,49,135,122,150,58,54,2,27,1,24,1,54,46,0,13,0,80,24,0,0,0,1,0,84,22,0,29,47,19,33,93,52,67,4,2,4,13,0,0,2,0,0,0,4,1,0,7,0,14,6,7,97,44,33,20,37,2,1,20,10,0,0,44,59,0,0,17,18,0,33,142,30,0,79,57,1,6,85,75,17,148,37,46,102,3,3,32,16,2,3,7,0,0,0,0,0,0,0,0,13,0,17,0,27,8,2,3,1,2,1,1,2,20,25,0,3,26,100,37,115,18,70,59,8,23,0,0,1,9,0,0,11,55,0,4,46,26,4,21,87,86,15,19,25,74,0,30,57,1,0,66,24,18,55,35,144,7,65,156,64,40,72,174,105,0,2,82,34,0,0,76,26,0,86,79,22,10,75,53,5,60,18,35,86,37,0,83,108,21,28,9,78,118,134,27,1,66,83,2,0,44,75,1,58,150,26,68,15,5,144,16,2,23,68,111,19,76,57,153,56,1,40,103,11,0,71,69,1,37,126,55,25,24,6,18,0,0,45,8,0,1,1,0,86,25,0,2,81,72,2,1,110,65,16,98,68,46,64,45,109,38,0,0,0,0,0,33,46,127,26,54,122,62,31,20,8,114,83,0,5,70,44,0,81,79,38,40,4,76,34,13,58,16,54,27,8,100,95,16,9,17,33,56,0,0,93,67,0,38,124,46,18,161,111,65,115,11,45,3,0,0,0,0,1,12,12,22,0,0,15,0,0,0,2,0,0,2,11,38,56,33,32,58,102,4,107,73,21,80,20,121,70,88,10,176,130,93,17,31,34,9,7,0,1,0,6,13,3,0,31,0,11,0,0,3,34,39,0,38,0,13,15,78,117,158,93,56,24,18,28,5,33,2,39,51,1,7,0,86,22,0,0,0,2,0,78,26,0,56,51,13,73,76,51,75,3,1,7,10,0,0,1,0,0,0,4,0,0,9,0,14,6,6,97,41,31,21,34,2,2,22,9,0,1,42,56,0,0,17,20,0,37,143,31,1,81,60,2,5,67,65,14,161,44,42,100,1,3,36,13,3,1,9,0,0,0,0,0,0,0,0,14,0,18,0,30,12,2,7,0,1,1,1,0,19,7,0,0,9,72,30,59,7,65,46,14,26,0,0,0,7,0,0,11,50,1,5,44,26,6,10,80,88,15,14,24,72,0,25,55,1,0,58,21,15,58,46,137,12,53,151,71,38,71,160,86,0,0,82,32,0,0,83,25,0,88,79,20,10,77,45,5,61,21,48,67,44,0,56,56,21,3,4,67,112,142,46,4,72,85,3,0,45,26,2,59,142,27,69,16,6,146,16,2,20,70,121,22,73,48,192,54,5,41,120,14,0,88,62,0,41,125,52,24,21,6,10,0,0,28,5,0,1,4,1,80,18,0,1,66,56,3,1,108,57,16,108,72,49,56,37,144,32,0,0,0,0,0,29,50,109,10,54,154,61,31,24,4,126,83,0,17,61,49,0,142,75,43,64,3,84,27,16,56,25,52,21,4,140,97,19,6,47,12,59,11,0,93,85,0,36,104,50,20,138,95,60,116,9,47,2,0,0,0,0,0,10,10,23,2,0,13,0,0,0,0,0,0,0,13,41,45,32,36,57,106,5,75,76,15,63,24,105,57,107,9,167,106,94,22,32,36,5,3,0,0,0,9,12,4,0,22,0,14,0,0,2,37,35,0,33,0,16,10,85,134,103,120,37,33,0,24,2,13,0,52,45,1,15,0,78,17,0,0,0,0,0,65,25,0,44,62,15,85,98,48,73,4,1,5,10,0,0,1,0,0,0,3,1,0,7,0,15,6,6,99,43,34,19,35,1,0,24,11,0,1,46,57,0,0,21,20,0,30,152,28,0,80,57,1,9,93,73,20,168,38,56,97,1,4,41,15,3,3,12,0,0,0,0,0,0,0,0,12,0,17,0,29,8,1,2,1,2,1,1,1,19,14,0,2,6,68,45,111,32,72,49,7,20,0,0,1,8,1,0,12,56,0,4,47,26,5,13,79,89,14,18,26,73,0,29,56,2,0,63,23,16,61,45,140,10,63,146,69,38,75,153,100,0,0,88,30,0,0,81,21,0,99,76,23,10,75,49,3,57,18,42,82,38,0,79,115,20,38,6,98,120,128,26,2,72,77,1,0,45,50,2,57,148,26,64,14,5,140,18,1,21,67,113,20,75,60,151,46,2,33,112,17,1,80,67,1,40

InterPro domains:
  IPR001670 Alcohol dehydrogenase, iron-type/glycerol dehydrogenase GldA [PF00465] (14-177)
  IPR018211 Alcohol dehydrogenase, iron-type, conserved site [PS00060] (260-280)
  IPR018211 Alcohol dehydrogenase, iron-type, conserved site [PS00913] (173-201)
  IPR039697 Iron-type alcohol dehydrogenase-like [PTHR11496] (1-382)
  IPR056798 Fe-containing alcohol dehydrogenase-like, C-terminal [PF25137] (188-382)

Foldseek 3Di:
DPFDFAWAPAEFAEAPSLLVVLLVCQVVPFAEEEEFAADVCVVVCVVVVNQVSNVVRNHHYDYQHHFDPQAAQVSLVVSLVSCVVRVGQEYEFEEAQRSLLSRLQNQQVNPFPDGSVCQQDEARTPDAGRAYEYEYAAQADLSQIFQWHWHQYVPVLDIGIHRHSRSGHNYYYQHLVSHLPPALVRLLLRLLNLLQLLVFLLQFPQHDPQLVVLSLLLLQLSLVQSLVCNVHSNPSVSSSSSSSSNNSSCSRCSTRNGALLQLLLCLCCRVVVADSRLSSLLLVLLVLVVLCVQPLQSLLSSLVSSVHPCPVPDSSVSNVVSSVSSVVSCVSRDRDNAVVVVVDDLVCLLVSLVSSCVDPRHVGRRDHDDSVVSSVSRVVRD/DDFDFFWAPAEFAEACSLLVVLVVCAVVPFAEEEEFAADCCVVVCVVVVSQVSNVVRNHHYDYQHHFDFQAAQVSLVVSLVSCVVRVGQEYEYAEALRSLLSRLQNQQCNVQPDGSQQQFDEARGDDAGRAYEYEYQAQADLSRIFQWHWHAHPVVLDIGIHRHSRSGHNYYYQYLVSNLPPALVRLLQRLLNLLQLLVFLLQFPQHDPQLVVLSLLLLLLSLVQSLVCSVHSNPSVSSSSSSSSNNSSCSRCSISNGALLQLLLVLCCSPVVFHSRLSSLLLVLLVLVVLCVQPLPSLLSSQVSSVHPCPPPDSSVSNVVSSVSSVVSCVSSDRDNAVVVSVDDLVCLLVSLVSSCVDPRHVTRRDHDDSVVSSVSRVVRD/DDFDFFWAPAEFAEACSLLVVLLVCLVVPWAEEEEQAAPCCVVVCVVVVSQVSNVVSNHHYDYDHHFDFQAAQVSLVVSLVSCVVRVGQEYEYAEALRSLLSRLLSQQCNPQPDGSLCQQDEARGDDAGRAYEYEYAALAALSQIFQWRWHAYPVVLATGIGRHSRSGHNYYYQYLVSHLPDALVRNLLRLLNLLQLLVFLLQFPQHDPQLVVLSLLLLLLSLVASLVCSVHSPPSVSSSSSSSSSNSSVSRCSTSNGALLQLQLSLCCGNVVFRSRQSSLQLPLLVLLVCCVQPLQSLLSSLVSSPDPCVPPPSSVSNVSSSVSSVVSCVSSDRDQAVVVRPDDLVCLLVSLVSSCVGPSHVGRRDDDDSVVSSVSNVVRD/DDFDFAWAPAEQAEAPSLLVVLVVCQVVPFQEEEEQEEPCCVVVCNVVVSQVSNVVRNHHYDYLYNQDPQAAQVSLVVSLVSCVVTVHQEYEYAEALRSLLSRLQNQQCNVQPDGSLCQQDEASGDDAGRAYEYEYQALADLSRIFQWHWHFYPPDLATRIGRHSRSGHNYYYQHLVSNLPDALVRLLLRLLNLLQLLVFLLQFPQHDPQLNVLSLLLLLLSLVASLVCNVHSNPRVSSSSSSSSSNSSCSRCSTSNGALLQLLLRLCCSHVVFDSRLSSLLLVLLVLVVLCVPVLVSLLSSLVSSVDPCVVPDSSVSSVVSSVSSVVSSVSSDRDNAVVVRPDDLVCLLVSLVSSCVDPRHVGRNDHDDSVVSSVSNVVRD

B-factor: mean 34.8, std 18.09, range [3.94, 110.33]

GO terms:
  GO:0120542 ethanol dehydrogenase (NAD+) activity (F, EXP)

Nearest PDB structures (foldseek):
  3ox4-assembly2_C  TM=9.986E-01  e=1.198E-67  Zymomonas mobilis
  3bfj-assembly1_A  TM=9.782E-01  e=6.597E-45  Klebsiella pneumoniae
  4fr2-assembly1_A-2  TM=9.827E-01  e=4.718E-41  Oenococcus oeni ATCC BAA-1163
  7qnf-assembly1_AAA  TM=9.733E-01  e=1.412E-40  Escherichia coli str. K-12 substr. MG1655
  7qni-assembly1_AAA  TM=8.701E-01  e=1.140E-39  Escherichia coli str. K-12 substr. MG1655

Secondary structure (DSSP, 8-state):
--EEEE--SEEEESTTHHHHHHHTTTTS---EEEEEEEHHHHHTTHHHHHHHHHHTTT-EEEEEEEE-SS-BHHHHHHHHHHHHHHT-SEEEEEESHHHHHHHHHHHHHHHS-SSGGGG-EES--SSPPS-EEEEE-SSS--TTT-SEEEEEETTTTEEEEEE-GGGS-SEEEE-GGGTTT--HHHHHHHHHHHHHHHHHHHH-TT--HHHHHHHHHHHHHHHHHHHHHHH-TT-HHHHHHHHHHHHHHHHHHHHH---HHHHHHHHHHHHS---HHHHHHHHHHHHHHHHHHHHHHHHHHHHHHTT-S-TTS-HHHHHHHHHHHHHHHHHHTT--SSSTTTT--GGGHHHHHHHHTTSGGGGG-SS---HHHHHHHHHHT-/--EEEE--SEEEESTTHHHHHHHTTTTT---EEEEEEEHHHHHTTHHHHHHHHHHHTT-EEEEEEEE-SS-BHHHHHHHHHHHHHHT-SEEEEEESHHHHHHHHHHHHHHHH-S-GGGG-EES--SSPPS-EEEEE-SSS--TTT-SEEEEEETTTTEEEEEE-GGGS-SEEEE-GGGTTT--HHHHHHHHHHHHHHHHHHHH-TT--HHHHHHHHHHHHHHHHHHHHHHH-TT-HHHHHHHHHHHHHHHHHHHHH---HHHHHHHHHHHHH---HHHHHHHHHHHHHHHHHHHHHHHHHHHHHHTT-S-TTS-HHHHHHHHHHHHHHHHHHTT--SSHHHHT--GGGHHHHHHHHHTSGGGGG-SS---HHHHHHHHHHT-/--EEEE--SEEEESTTHHHHHHHTTTTS---EEEEE--HHHHHTTHHHHHHHHHHTTT-EEEEE----SS-BHHHHHHHHHHHHHTT--EEEEEESHHHHHHHHHHHHHHHH-S-GGGG-EES--SSPPS-EEEEE-SSS--TTT-SEEEEB-TTTT--EEEE-GGGS-SEEEE-GGGTTT--HHHHHHHHHHHHHHHHHHHHSTT--HHHHHHHHHHHHHHHTTHHHHHH-TT-HHHHHHHHHHHHHHHHHHHHH---HHHHHHHHHTTSS---HHHHHHHHHHHHHHHHHHHHHHHHHHHHHHTT---TTS-HHHHHHHHHHHHHHHHHHTT--S-STTTT--GGGHHHHHHHHTTSTTGGG-SS---HHHHHHHHHTT-/--EEEE--SEEEESTTHHHHHHHTTTTS---EEEEEE-HHHHHTTHHHHHHHHHHTTT-EEEEE----SS-BHHHHHHHHHHHHHTT--EEEEEESHHHHHHHHHHHHHHHH-S-SGGG-EES--SSPPS-EEEEE-SSS--TTT-SEEEEE-SSSSSEEEEE-GGGS-SEEEE-GGGTTT--HHHHHHHHHHHHHHHHHHHHSTT--HHHHHHHHHHHHHHHHHHHHHHH-TT-HHHHHHHHHHHHHHHHHHHHH---HHHHHHHHHHHHH---HHHHHHHHHHHHHHHHHHHHHHHHHHHHHHTT-S-SSS-HHHHHHHHHHHHHHHHHHTT--SSHHHHT--GGGHHHHHHHHTTSGGGGG-SS---HHHHHHHHHHT-

CATH classification: 3.40.50.1970 (+1 more: 1.20.1090.10)

Radius of gyration: 42.31 Å; Cα contacts (8 Å, |Δi|>4): 3615; chains: 4; bounding box: 91×60×130 Å